Protein 9HAV (pdb70)

InterPro domains:
  IPR011251 Luciferase-like domain [PF00296] (11-300)
  IPR019945 F420-dependent glucose-6-phosphate dehydrogenase-related [TIGR03557] (4-327)
  IPR036661 Luciferase-like domain superfamily [G3DSA:3.20.20.30] (1-328)
  IPR036661 Luciferase-like domain superfamily [SSF51679] (3-328)
  IPR050564 F420-dependent glucose-6-phosphate dehydrogenase/mer [PTHR43244] (1-327)

Structure (mmCIF, N/CA/C/O backbone):
data_9HAV
#
_entry.id   9HAV
#
_cell.length_a   87.767
_cell.length_b   154.89
_cell.length_c   173.459
_cell.angle_alpha   90
_cell.angle_beta   90
_cell.angle_gamma   90
#
_symmetry.space_group_name_H-M   'P 21 21 21'
#
loop_
_entity.id
_entity.type
_entity.pdbx_description
1 polymer 'Luciferase family protein'
2 non-polymer beta-D-glucopyranose
3 non-polymer 'SODIUM ION'
4 water water
#
loop_
_atom_site.group_PDB
_atom_site.id
_atom_site.type_symbol
_atom_site.label_atom_id
_atom_site.label_alt_id
_atom_site.label_comp_id
_atom_site.label_asym_id
_atom_site.label_entity_id
_atom_site.label_seq_id
_atom_site.pdbx_PDB_ins_code
_atom_site.Cartn_x
_atom_site.Cartn_y
_atom_site.Cartn_z
_atom_site.occupancy
_atom_site.B_iso_or_equiv
_atom_site.auth_seq_id
_atom_site.auth_comp_id
_atom_site.auth_asym_id
_atom_site.auth_atom_id
_atom_site.pdbx_PDB_model_num
ATOM 1 N N . GLY A 1 33 ? 23.549 -54.911 -3.969 1 71.832 0 GLY A N 1
ATOM 2 C CA . GLY A 1 33 ? 23.336 -53.69 -4.806 1 71.31 0 GLY A CA 1
ATOM 3 C C . GLY A 1 33 ? 24.655 -53.01 -5.228 1 77.991 0 GLY A C 1
ATOM 4 O O . GLY A 1 33 ? 25.318 -52.403 -4.401 1 83.803 0 GLY A O 1
ATOM 8 N N . SER A 1 34 ? 24.994 -53.036 -6.531 1 78.934 1 SER A N 1
ATOM 9 C CA . SER A 1 34 ? 26.243 -52.562 -7.141 1 74.278 1 SER A CA 1
ATOM 10 C C . SER A 1 34 ? 26.424 -51.022 -7.059 1 75.372 1 SER A C 1
ATOM 11 O O . SER A 1 34 ? 25.429 -50.276 -7 1 69.862 1 SER A O 1
ATOM 19 N N . SER A 1 35 ? 27.696 -50.551 -7.059 1 65.408 2 SER A N 1
ATOM 20 C CA . SER A 1 35 ? 28.109 -49.178 -6.748 1 60.09 2 SER A CA 1
ATOM 21 C C . SER A 1 35 ? 27.671 -48.13 -7.788 1 52.258 2 SER A C 1
ATOM 22 O O . SER A 1 35 ? 27.909 -48.281 -8.965 1 49.676 2 SER A O 1
ATOM 30 N N . ARG A 1 36 ? 27.108 -46.997 -7.368 1 49.084 3 ARG A N 1
ATOM 31 C CA . ARG A 1 36 ? 26.664 -45.967 -8.306 1 46.124 3 ARG A CA 1
ATOM 32 C C . ARG A 1 36 ? 26.226 -44.672 -7.615 1 42.402 3 ARG A C 1
ATOM 33 O O . ARG A 1 36 ? 25.976 -44.64 -6.417 1 41.737 3 ARG A O 1
ATOM 54 N N . LEU A 1 37 ? 26.085 -43.609 -8.42 1 41.409 4 LEU A N 1
ATOM 55 C CA . LEU A 1 37 ? 25.668 -42.291 -7.948 1 40.376 4 LEU A CA 1
ATOM 56 C C . LEU A 1 37 ? 25.486 -41.381 -9.153 1 39.595 4 LEU A C 1
ATOM 57 O O . LEU A 1 37 ? 26.159 -41.548 -10.171 1 42.586 4 LEU A O 1
ATOM 73 N N . GLY A 1 38 ? 24.621 -40.377 -9.002 1 37.211 5 GLY A N 1
ATOM 74 C CA . GLY A 1 38 ? 24.373 -39.424 -10.067 1 35.145 5 GLY A CA 1
ATOM 75 C C . GLY A 1 38 ? 25.196 -38.157 -9.908 1 36.132 5 GLY A C 1
ATOM 76 O O . GLY A 1 38 ? 25.451 -37.714 -8.791 1 40.662 5 GLY A O 1
ATOM 80 N N . TYR A 1 39 ? 25.578 -37.561 -11.045 1 37.105 6 TYR A N 1
ATOM 81 C CA . TYR A 1 39 ? 26.312 -36.306 -11.077 1 37.035 6 TYR A CA 1
ATOM 82 C C . TYR A 1 39 ? 25.414 -35.233 -11.69 1 35.712 6 TYR A C 1
ATOM 83 O O . TYR A 1 39 ? 24.825 -35.449 -12.742 1 35.302 6 TYR A O 1
ATOM 101 N N . SER A 1 40 ? 25.301 -34.092 -11.006 1 35.741 7 SER A N 1
ATOM 102 C CA . SER A 1 40 ? 24.525 -32.946 -11.475 1 36.75 7 SER A CA 1
ATOM 103 C C . SER A 1 40 ? 25.428 -31.999 -12.254 1 36.151 7 SER A C 1
ATOM 104 O O . SER A 1 40 ? 26.379 -31.458 -11.697 1 40.445 7 SER A O 1
ATOM 112 N N . ALA A 1 41 ? 25.093 -31.811 -13.54 1 36.131 8 ALA A N 1
ATOM 113 C CA . ALA A 1 41 ? 25.846 -30.927 -14.403 1 36.786 8 ALA A CA 1
ATOM 114 C C . ALA A 1 41 ? 25.225 -29.536 -14.344 1 34.954 8 ALA A C 1
ATOM 115 O O . ALA A 1 41 ? 24.125 -29.321 -14.855 1 33.754 8 ALA A O 1
ATOM 122 N N . SER A 1 42 ? 25.931 -28.611 -13.685 1 38.479 9 SER A N 1
ATOM 123 C CA . SER A 1 42 ? 25.418 -27.266 -13.432 1 37.429 9 SER A CA 1
ATOM 124 C C . SER A 1 42 ? 25.7 -26.331 -14.614 1 36.4 9 SER A C 1
ATOM 125 O O . SER A 1 42 ? 26.724 -25.661 -14.65 1 36.049 9 SER A O 1
ATOM 133 N N . PHE A 1 43 ? 24.742 -26.258 -15.555 1 34.43 10 PHE A N 1
ATOM 134 C CA . PHE A 1 43 ? 24.847 -25.398 -16.727 1 35.879 10 PHE A CA 1
ATOM 135 C C . PHE A 1 43 ? 24.871 -23.918 -16.339 1 37.124 10 PHE A C 1
ATOM 136 O O . PHE A 1 43 ? 25.368 -23.089 -17.087 1 37.661 10 PHE A O 1
ATOM 153 N N . GLU A 1 44 ? 24.362 -23.601 -15.138 1 36.585 11 GLU A N 1
ATOM 154 C CA . GLU A 1 44 ? 24.34 -22.227 -14.665 1 35.932 11 GLU A CA 1
ATOM 155 C C . GLU A 1 44 ? 25.75 -21.719 -14.402 1 36.27 11 GLU A C 1
ATOM 156 O O . GLU A 1 44 ? 26.029 -20.518 -14.479 1 35.407 11 GLU A O 1
ATOM 168 N N . GLN A 1 45 ? 26.647 -22.655 -14.067 1 41.361 12 GLN A N 1
ATOM 169 C CA . GLN A 1 45 ? 27.972 -22.307 -13.574 1 39.904 12 GLN A CA 1
ATOM 170 C C . GLN A 1 45 ? 29.086 -22.636 -14.563 1 35.901 12 GLN A C 1
ATOM 171 O O . GLN A 1 45 ? 30.093 -21.933 -14.562 1 36.289 12 GLN A O 1
ATOM 185 N N . PHE A 1 46 ? 28.951 -23.722 -15.333 1 34.182 13 PHE A N 1
ATOM 186 C CA . PHE A 1 46 ? 30.109 -24.309 -16.019 1 35.526 13 PHE A CA 1
ATOM 187 C C . PHE A 1 46 ? 29.924 -24.368 -17.533 1 34.422 13 PHE A C 1
ATOM 188 O O . PHE A 1 46 ? 28.872 -24.739 -18.05 1 36.707 13 PHE A O 1
ATOM 205 N N . HIS A 1 47 ? 30.991 -24.006 -18.245 1 36.386 14 HIS A N 1
ATOM 206 C CA . HIS A 1 47 ? 31.067 -24.107 -19.685 1 37.647 14 HIS A CA 1
ATOM 207 C C . HIS A 1 47 ? 30.74 -25.53 -20.091 1 37.026 14 HIS A C 1
ATOM 208 O O . HIS A 1 47 ? 31.175 -26.466 -19.453 1 37.57 14 HIS A O 1
ATOM 223 N N . PRO A 1 48 ? 29.926 -25.741 -21.14 1 42.784 15 PRO A N 1
ATOM 224 C CA . PRO A 1 48 ? 29.566 -27.088 -21.558 1 39.642 15 PRO A CA 1
ATOM 225 C C . PRO A 1 48 ? 30.739 -28.009 -21.904 1 40.056 15 PRO A C 1
ATOM 226 O O . PRO A 1 48 ? 30.666 -29.217 -21.713 1 41.193 15 PRO A O 1
ATOM 237 N N . SER A 1 49 ? 31.845 -27.452 -22.388 1 40.11 16 SER A N 1
ATOM 238 C CA . SER A 1 49 ? 33.035 -28.242 -22.653 1 40.645 16 SER A CA 1
ATOM 239 C C . SER A 1 49 ? 33.612 -28.802 -21.351 1 44.636 16 SER A C 1
ATOM 240 O O . SER A 1 49 ? 34.051 -29.967 -21.296 1 42.187 16 SER A O 1
ATOM 248 N N . ASP A 1 50 ? 33.599 -27.988 -20.292 1 40.378 17 ASP A N 1
ATOM 249 C CA . ASP A 1 50 ? 34.068 -28.449 -18.999 1 41.261 17 ASP A CA 1
ATOM 250 C C . ASP A 1 50 ? 33.137 -29.538 -18.459 1 39.648 17 ASP A C 1
ATOM 251 O O . ASP A 1 50 ? 33.595 -30.56 -17.96 1 40.134 17 ASP A O 1
ATOM 260 N N . LEU A 1 51 ? 31.837 -29.336 -18.618 1 36.887 18 LEU A N 1
ATOM 261 C CA . LEU A 1 51 ? 30.852 -30.293 -18.134 1 39.693 18 LEU A CA 1
ATOM 262 C C . LEU A 1 51 ? 31.031 -31.631 -18.843 1 36.186 18 LEU A C 1
ATOM 263 O O . LEU A 1 51 ? 30.887 -32.678 -18.234 1 37.475 18 LEU A O 1
ATOM 279 N N . LEU A 1 52 ? 31.306 -31.593 -20.143 1 38.535 19 LEU A N 1
ATOM 280 C CA . LEU A 1 52 ? 31.462 -32.83 -20.907 1 41.443 19 LEU A CA 1
ATOM 281 C C . LEU A 1 52 ? 32.669 -33.604 -20.381 1 41.294 19 LEU A C 1
ATOM 282 O O . LEU A 1 52 ? 32.544 -34.775 -20.086 1 40.926 19 LEU A O 1
ATOM 298 N N . ARG A 1 53 ? 33.812 -32.92 -20.233 1 39.941 20 ARG A N 1
ATOM 299 C CA . ARG A 1 53 ? 35.027 -33.512 -19.695 1 42.2 20 ARG A CA 1
ATOM 300 C C . ARG A 1 53 ? 34.784 -34.083 -18.289 1 42.28 20 ARG A C 1
ATOM 301 O O . ARG A 1 53 ? 35.183 -35.206 -18.008 1 39.854 20 ARG A O 1
ATOM 322 N N . TRP A 1 54 ? 34.07 -33.356 -17.421 1 37.652 21 TRP A N 1
ATOM 323 C CA . TRP A 1 54 ? 33.851 -33.803 -16.056 1 38.481 21 TRP A CA 1
ATOM 324 C C . TRP A 1 54 ? 32.901 -34.996 -16.009 1 38.718 21 TRP A C 1
ATOM 325 O O . TRP A 1 54 ? 33.07 -35.871 -15.164 1 38.863 21 TRP A O 1
ATOM 346 N N . CYS A 1 55 ? 31.912 -35.048 -16.907 1 37.341 22 CYS A N 1
ATOM 347 C CA . CYS A 1 55 ? 31.03 -36.201 -16.972 1 37.875 22 CYS A CA 1
ATOM 348 C C . CYS A 1 55 ? 31.793 -37.446 -17.419 1 38.213 22 CYS A C 1
ATOM 349 O O . CYS A 1 55 ? 31.551 -38.534 -16.904 1 38.783 22 CYS A O 1
ATOM 357 N N . GLN A 1 56 ? 32.734 -37.276 -18.351 1 39.375 23 GLN A N 1
ATOM 358 C CA . GLN A 1 56 ? 33.563 -38.399 -18.81 1 45.515 23 GLN A CA 1
ATOM 359 C C . GLN A 1 56 ? 34.433 -38.935 -17.671 1 43.103 23 GLN A C 1
ATOM 360 O O . GLN A 1 56 ? 34.605 -40.137 -17.546 1 42.626 23 GLN A O 1
ATOM 374 N N . LEU A 1 57 ? 34.938 -38.018 -16.836 1 41.944 24 LEU A N 1
ATOM 375 C CA . LEU A 1 57 ? 35.706 -38.366 -15.66 1 41.338 24 LEU A CA 1
ATOM 376 C C . LEU A 1 57 ? 34.81 -39.032 -14.624 1 43.939 24 LEU A C 1
ATOM 377 O O . LEU A 1 57 ? 35.21 -40.022 -14.023 1 42.687 24 LEU A O 1
ATOM 393 N N . ALA A 1 58 ? 33.607 -38.48 -14.408 1 42.544 25 ALA A N 1
ATOM 394 C CA . ALA A 1 58 ? 32.688 -39.035 -13.428 1 42.472 25 ALA A CA 1
ATOM 395 C C . ALA A 1 58 ? 32.362 -40.488 -13.772 1 41.836 25 ALA A C 1
ATOM 396 O O . ALA A 1 58 ? 32.259 -41.34 -12.898 1 43.791 25 ALA A O 1
ATOM 403 N N . GLU A 1 59 ? 32.23 -40.775 -15.06 1 43.053 26 GLU A N 1
ATOM 404 C CA . GLU A 1 59 ? 31.999 -42.135 -15.492 1 43.665 26 GLU A CA 1
ATOM 405 C C . GLU A 1 59 ? 33.155 -43.035 -15.041 1 41.043 26 GLU A C 1
ATOM 406 O O . GLU A 1 59 ? 32.911 -44.081 -14.473 1 39.633 26 GLU A O 1
ATOM 418 N N . GLN A 1 60 ? 34.394 -42.609 -15.268 1 40.346 27 GLN A N 1
ATOM 419 C CA . GLN A 1 60 ? 35.56 -43.373 -14.849 1 44.088 27 GLN A CA 1
ATOM 420 C C . GLN A 1 60 ? 35.602 -43.542 -13.332 1 47.589 27 GLN A C 1
ATOM 421 O O . GLN A 1 60 ? 36.119 -44.531 -12.849 1 44.91 27 GLN A O 1
ATOM 435 N N . GLU A 1 61 ? 35.018 -42.595 -12.577 1 46.541 28 GLU A N 1
ATOM 436 C CA . GLU A 1 61 ? 35.117 -42.576 -11.127 1 44.564 28 GLU A CA 1
ATOM 437 C C . GLU A 1 61 ? 33.934 -43.243 -10.453 1 42.995 28 GLU A C 1
ATOM 438 O O . GLU A 1 61 ? 33.888 -43.242 -9.223 1 46.668 28 GLU A O 1
ATOM 450 N N . GLY A 1 62 ? 32.986 -43.81 -11.225 1 41.614 29 GLY A N 1
ATOM 451 C CA . GLY A 1 62 ? 31.947 -44.675 -10.661 1 40.465 29 GLY A CA 1
ATOM 452 C C . GLY A 1 62 ? 30.555 -44.045 -10.626 1 39.188 29 GLY A C 1
ATOM 453 O O . GLY A 1 62 ? 29.59 -44.678 -10.181 1 44.869 29 GLY A O 1
ATOM 457 N N . PHE A 1 63 ? 30.427 -42.8 -11.077 1 36.336 30 PHE A N 1
ATOM 458 C CA . PHE A 1 63 ? 29.104 -42.216 -11.26 1 35.64 30 PHE A CA 1
ATOM 459 C C . PHE A 1 63 ? 28.481 -42.929 -12.461 1 39.589 30 PHE A C 1
ATOM 460 O O . PHE A 1 63 ? 29.199 -43.264 -13.403 1 46.791 30 PHE A O 1
ATOM 477 N N . ASP A 1 64 ? 27.16 -43.103 -12.462 1 37.983 31 ASP A N 1
ATOM 478 C CA . ASP A 1 64 ? 26.505 -43.881 -13.503 1 40.682 31 ASP A CA 1
ATOM 479 C C . ASP A 1 64 ? 25.471 -43.079 -14.298 1 38.751 31 ASP A C 1
ATOM 480 O O . ASP A 1 64 ? 24.903 -43.626 -15.237 1 36.721 31 ASP A O 1
ATOM 489 N N A SER A 1 65 ? 25.217 -41.816 -13.929 0.5 36.934 32 SER A N 1
ATOM 490 N N B SER A 1 65 ? 25.214 -41.815 -13.929 0.5 37.499 32 SER A N 1
ATOM 491 C CA A SER A 1 65 ? 24.154 -41.045 -14.541 0.5 37.349 32 SER A CA 1
ATOM 492 C CA B SER A 1 65 ? 24.147 -41.046 -14.54 0.5 38.428 32 SER A CA 1
ATOM 493 C C A SER A 1 65 ? 24.379 -39.548 -14.337 0.5 37.718 32 SER A C 1
ATOM 494 C C B SER A 1 65 ? 24.377 -39.549 -14.337 0.5 38.3 32 SER A C 1
ATOM 495 O O A SER A 1 65 ? 25.109 -39.141 -13.437 0.5 34.239 32 SER A O 1
ATOM 496 O O B SER A 1 65 ? 25.109 -39.142 -13.438 0.5 34.715 32 SER A O 1
ATOM 511 N N . VAL A 1 66 ? 23.709 -38.745 -15.172 1 34.57 33 VAL A N 1
ATOM 512 C CA . VAL A 1 66 ? 23.887 -37.306 -15.182 1 34.617 33 VAL A CA 1
ATOM 513 C C . VAL A 1 66 ? 22.516 -36.657 -15.209 1 34.823 33 VAL A C 1
ATOM 514 O O . VAL A 1 66 ? 21.635 -37.132 -15.911 1 35.129 33 VAL A O 1
ATOM 528 N N . LEU A 1 67 ? 22.349 -35.609 -14.391 1 34.907 34 LEU A N 1
ATOM 529 C CA . LEU A 1 67 ? 21.206 -34.718 -14.437 1 34.087 34 LEU A CA 1
ATOM 530 C C . LEU A 1 67 ? 21.684 -33.379 -14.987 1 33.874 34 LEU A C 1
ATOM 531 O O . LEU A 1 67 ? 22.633 -32.802 -14.449 1 35.003 34 LEU A O 1
ATOM 547 N N . ALA A 1 68 ? 21.037 -32.904 -16.051 1 34.291 35 ALA A N 1
ATOM 548 C CA . ALA A 1 68 ? 21.444 -31.683 -16.724 1 36.192 35 ALA A CA 1
ATOM 549 C C . ALA A 1 68 ? 20.316 -30.656 -16.681 1 37.717 35 ALA A C 1
ATOM 550 O O . ALA A 1 68 ? 19.202 -30.878 -17.167 1 31.94 35 ALA A O 1
ATOM 557 N N . ALA A 1 69 ? 20.684 -29.504 -16.145 1 36.295 36 ALA A N 1
ATOM 558 C CA . ALA A 1 69 ? 19.815 -28.356 -16.033 1 40.206 36 ALA A CA 1
ATOM 559 C C . ALA A 1 69 ? 19.48 -27.854 -17.431 1 39.505 36 ALA A C 1
ATOM 560 O O . ALA A 1 69 ? 20.366 -27.794 -18.286 1 40.787 36 ALA A O 1
ATOM 567 N N . ASP A 1 70 ? 18.211 -27.5 -17.647 1 36.198 37 ASP A N 1
ATOM 568 C CA . ASP A 1 70 ? 17.777 -26.846 -18.87 1 39.225 37 ASP A CA 1
ATOM 569 C C . ASP A 1 70 ? 17.536 -25.369 -18.606 1 33.129 37 ASP A C 1
ATOM 570 O O . ASP A 1 70 ? 16.423 -24.976 -18.318 1 35.678 37 ASP A O 1
ATOM 579 N N . HIS A 1 71 ? 18.586 -24.56 -18.686 1 34.438 38 HIS A N 1
ATOM 580 C CA . HIS A 1 71 ? 18.463 -23.135 -18.423 1 36.202 38 HIS A CA 1
ATOM 581 C C . HIS A 1 71 ? 18.765 -22.313 -19.669 1 35.221 38 HIS A C 1
ATOM 582 O O . HIS A 1 71 ? 19.407 -22.783 -20.592 1 32.668 38 HIS A O 1
ATOM 597 N N . PHE A 1 72 ? 18.266 -21.067 -19.64 1 37.994 39 PHE A N 1
ATOM 598 C CA . PHE A 1 72 ? 18.663 -20.035 -20.582 1 34.31 39 PHE A CA 1
ATOM 599 C C . PHE A 1 72 ? 19.565 -19.043 -19.873 1 34.62 39 PHE A C 1
ATOM 600 O O . PHE A 1 72 ? 20.478 -18.511 -20.49 1 39.158 39 PHE A O 1
ATOM 617 N N . HIS A 1 73 ? 19.293 -18.815 -18.578 1 32.509 40 HIS A N 1
ATOM 618 C CA . HIS A 1 73 ? 20.089 -17.9 -17.77 1 34.935 40 HIS A CA 1
ATOM 619 C C . HIS A 1 73 ? 20.598 -18.59 -16.506 1 35.423 40 HIS A C 1
ATOM 620 O O . HIS A 1 73 ? 19.928 -19.444 -15.916 1 32.039 40 HIS A O 1
ATOM 635 N N . PRO A 1 74 ? 21.763 -18.153 -15.996 1 33.991 41 PRO A N 1
ATOM 636 C CA . PRO A 1 74 ? 22.223 -18.531 -14.661 1 35.838 41 PRO A CA 1
ATOM 637 C C . PRO A 1 74 ? 21.415 -17.762 -13.628 1 37.945 41 PRO A C 1
ATOM 638 O O . PRO A 1 74 ? 20.808 -16.749 -13.98 1 37.582 41 PRO A O 1
ATOM 649 N N . TRP A 1 75 ? 21.42 -18.242 -12.37 1 36.187 42 TRP A N 1
ATOM 650 C CA . TRP A 1 75 ? 20.778 -17.528 -11.295 1 36.577 42 TRP A CA 1
ATOM 651 C C . TRP A 1 75 ? 21.465 -16.182 -11.068 1 41.592 42 TRP A C 1
ATOM 652 O O . TRP A 1 75 ? 20.764 -15.187 -10.832 1 42.438 42 TRP A O 1
ATOM 673 N N . THR A 1 76 ? 22.813 -16.153 -11.134 1 38.509 43 THR A N 1
ATOM 674 C CA . THR A 1 76 ? 23.562 -14.924 -10.915 1 38.944 43 THR A CA 1
ATOM 675 C C . THR A 1 76 ? 24.6 -14.756 -12.012 1 44.679 43 THR A C 1
ATOM 676 O O . THR A 1 76 ? 25.049 -15.741 -12.57 1 42.565 43 THR A O 1
ATOM 687 N N . PRO A 1 77 ? 25.069 -13.515 -12.31 1 41.633 44 PRO A N 1
ATOM 688 C CA . PRO A 1 77 ? 26.163 -13.315 -13.246 1 40.525 44 PRO A CA 1
ATOM 689 C C . PRO A 1 77 ? 27.433 -14.052 -12.824 1 43.835 44 PRO A C 1
ATOM 690 O O . PRO A 1 77 ? 28.207 -14.491 -13.662 1 45.498 44 PRO A O 1
ATOM 701 N N . GLU A 1 78 ? 27.659 -14.16 -11.521 1 41.835 45 GLU A N 1
ATOM 702 C CA . GLU A 1 78 ? 28.862 -14.79 -10.989 1 41.901 45 GLU A CA 1
ATOM 703 C C . GLU A 1 78 ? 28.897 -16.271 -11.346 1 42.589 45 GLU A C 1
ATOM 704 O O . GLU A 1 78 ? 29.971 -16.833 -11.431 1 42.025 45 GLU A O 1
ATOM 716 N N . GLN A 1 79 ? 27.736 -16.904 -11.528 1 38.67 46 GLN A N 1
ATOM 717 C CA . GLN A 1 79 ? 27.702 -18.27 -11.996 1 38.219 46 GLN A CA 1
ATOM 718 C C . GLN A 1 79 ? 28.164 -18.306 -13.458 1 40.386 46 GLN A C 1
ATOM 719 O O . GLN A 1 79 ? 29.066 -19.075 -13.824 1 40.262 46 GLN A O 1
ATOM 733 N N . GLY A 1 80 ? 27.503 -17.499 -14.294 1 38.03 47 GLY A N 1
ATOM 734 C CA . GLY A 1 80 ? 28.09 -16.981 -15.516 1 39.026 47 GLY A CA 1
ATOM 735 C C . GLY A 1 80 ? 27.942 -17.857 -16.762 1 43.05 47 GLY A C 1
ATOM 736 O O . GLY A 1 80 ? 28.599 -17.56 -17.755 1 48.473 47 GLY A O 1
ATOM 740 N N . GLN A 1 81 ? 27.082 -18.887 -16.765 1 40.555 48 GLN A N 1
ATOM 741 C CA . GLN A 1 81 ? 26.904 -19.736 -17.948 1 40.607 48 GLN A CA 1
ATOM 742 C C . GLN A 1 81 ? 25.438 -20.14 -18.124 1 39.077 48 GLN A C 1
ATOM 743 O O . GLN A 1 81 ? 24.651 -20.024 -17.189 1 34.528 48 GLN A O 1
ATOM 757 N N . SER A 1 82 ? 25.111 -20.655 -19.324 1 34.575 49 SER A N 1
ATOM 758 C CA . SER A 1 82 ? 23.893 -21.402 -19.616 1 33.775 49 SER A CA 1
ATOM 759 C C . SER A 1 82 ? 23.935 -21.948 -21.047 1 34.488 49 SER A C 1
ATOM 760 O O . SER A 1 82 ? 23.301 -21.398 -21.952 1 35.436 49 SER A O 1
ATOM 768 N N . GLY A 1 83 ? 24.596 -23.081 -21.229 1 32.142 50 GLY A N 1
ATOM 769 C CA . GLY A 1 83 ? 24.561 -23.795 -22.486 1 34.6 50 GLY A CA 1
ATOM 770 C C . GLY A 1 83 ? 23.183 -24.402 -22.765 1 35.029 50 GLY A C 1
ATOM 771 O O . GLY A 1 83 ? 22.402 -24.655 -21.845 1 36.466 50 GLY A O 1
ATOM 775 N N . PHE A 1 84 ? 22.896 -24.57 -24.065 1 34.532 51 PHE A N 1
ATOM 776 C CA . PHE A 1 84 ? 21.698 -25.212 -24.554 1 34.262 51 PHE A CA 1
ATOM 777 C C . PHE A 1 84 ? 21.84 -26.715 -24.34 1 33.52 51 PHE A C 1
ATOM 778 O O . PHE A 1 84 ? 22.611 -27.38 -25.049 1 33.417 51 PHE A O 1
ATOM 795 N N . VAL A 1 85 ? 21.097 -27.237 -23.36 1 35.681 52 VAL A N 1
ATOM 796 C CA . VAL A 1 85 ? 21.312 -28.592 -22.863 1 35.775 52 VAL A CA 1
ATOM 797 C C . VAL A 1 85 ? 21.122 -29.621 -23.977 1 35.015 52 VAL A C 1
ATOM 798 O O . VAL A 1 85 ? 21.822 -30.623 -23.994 1 38.558 52 VAL A O 1
ATOM 811 N N . TRP A 1 86 ? 20.185 -29.38 -24.91 1 33.405 53 TRP A N 1
ATOM 812 C CA . TRP A 1 86 ? 19.781 -30.418 -25.844 1 33.982 53 TRP A CA 1
ATOM 813 C C . TRP A 1 86 ? 20.933 -30.802 -26.78 1 35.298 53 TRP A C 1
ATOM 814 O O . TRP A 1 86 ? 21.112 -31.97 -27.103 1 33.906 53 TRP A O 1
ATOM 835 N N . ALA A 1 87 ? 21.729 -29.815 -27.194 1 36.095 54 ALA A N 1
ATOM 836 C CA . ALA A 1 87 ? 22.902 -30.047 -28.007 1 34.523 54 ALA A CA 1
ATOM 837 C C . ALA A 1 87 ? 23.962 -30.795 -27.208 1 35.078 54 ALA A C 1
ATOM 838 O O . ALA A 1 87 ? 24.563 -31.748 -27.691 1 36.974 54 ALA A O 1
ATOM 845 N N . TRP A 1 88 ? 24.19 -30.364 -25.969 1 38.809 55 TRP A N 1
ATOM 846 C CA . TRP A 1 88 ? 25.202 -30.976 -25.127 1 36.073 55 TRP A CA 1
ATOM 847 C C . TRP A 1 88 ? 24.878 -32.447 -24.876 1 35.76 55 TRP A C 1
ATOM 848 O O . TRP A 1 88 ? 25.786 -33.272 -24.818 1 33.015 55 TRP A O 1
ATOM 869 N N . LEU A 1 89 ? 23.593 -32.789 -24.73 1 34.601 56 LEU A N 1
ATOM 870 C CA . LEU A 1 89 ? 23.217 -34.16 -24.408 1 35.119 56 LEU A CA 1
ATOM 871 C C . LEU A 1 89 ? 23.637 -35.118 -25.515 1 36.183 56 LEU A C 1
ATOM 872 O O . LEU A 1 89 ? 23.962 -36.264 -25.243 1 38.858 56 LEU A O 1
ATOM 888 N N . GLY A 1 90 ? 23.621 -34.653 -26.773 1 39.963 57 GLY A N 1
ATOM 889 C CA . GLY A 1 90 ? 24.117 -35.452 -27.882 1 39.436 57 GLY A CA 1
ATOM 890 C C . GLY A 1 90 ? 25.599 -35.785 -27.733 1 39.716 57 GLY A C 1
ATOM 891 O O . GLY A 1 90 ? 26.002 -36.898 -28.046 1 40.29 57 GLY A O 1
ATOM 895 N N . ALA A 1 91 ? 26.405 -34.799 -27.286 1 39.591 58 ALA A N 1
ATOM 896 C CA . ALA A 1 91 ? 27.824 -35.007 -27.069 1 38.985 58 ALA A CA 1
ATOM 897 C C . ALA A 1 91 ? 28.063 -36.015 -25.945 1 36.998 58 ALA A C 1
ATOM 898 O O . ALA A 1 91 ? 28.944 -36.893 -26.048 1 38.583 58 ALA A O 1
ATOM 905 N N . LEU A 1 92 ? 27.293 -35.861 -24.873 1 33.693 59 LEU A N 1
ATOM 906 C CA . LEU A 1 92 ? 27.426 -36.728 -23.715 1 37.137 59 LEU A CA 1
ATOM 907 C C . LEU A 1 92 ? 27.101 -38.166 -24.127 1 39.879 59 LEU A C 1
ATOM 908 O O . LEU A 1 92 ? 27.826 -39.111 -23.796 1 39.6 59 LEU A O 1
ATOM 924 N N . GLY A 1 93 ? 25.994 -38.299 -24.859 1 39.57 60 GLY A N 1
ATOM 925 C CA . GLY A 1 93 ? 25.503 -39.594 -25.272 1 41.279 60 GLY A CA 1
ATOM 926 C C . GLY A 1 93 ? 26.536 -40.322 -26.116 1 42.785 60 GLY A C 1
ATOM 927 O O . GLY A 1 93 ? 26.726 -41.523 -25.953 1 41.019 60 GLY A O 1
ATOM 931 N N . ALA A 1 94 ? 27.203 -39.577 -26.999 1 41.477 61 ALA A N 1
ATOM 932 C CA . ALA A 1 94 ? 28.112 -40.166 -27.966 1 43.877 61 ALA A CA 1
ATOM 933 C C . ALA A 1 94 ? 29.475 -40.464 -27.371 1 43.49 61 ALA A C 1
ATOM 934 O O . ALA A 1 94 ? 30.228 -41.144 -28.029 1 47.266 61 ALA A O 1
ATOM 941 N N . THR A 1 95 ? 29.824 -39.91 -26.199 1 41.082 62 THR A N 1
ATOM 942 C CA . THR A 1 95 ? 31.179 -40.058 -25.68 1 41.795 62 THR A CA 1
ATOM 943 C C . THR A 1 95 ? 31.206 -40.798 -24.332 1 43.084 62 THR A C 1
ATOM 944 O O . THR A 1 95 ? 32.276 -40.951 -23.773 1 50.036 62 THR A O 1
ATOM 955 N N . THR A 1 96 ? 30.073 -41.266 -23.809 1 41.195 63 THR A N 1
ATOM 956 C CA . THR A 1 96 ? 30.03 -42.007 -22.561 1 38.714 63 THR A CA 1
ATOM 957 C C . THR A 1 96 ? 28.967 -43.095 -22.682 1 41.138 63 THR A C 1
ATOM 958 O O . THR A 1 96 ? 28.267 -43.151 -23.683 1 42.339 63 THR A O 1
ATOM 969 N N . ARG A 1 97 ? 28.823 -43.927 -21.643 1 43.367 64 ARG A N 1
ATOM 970 C CA . ARG A 1 97 ? 27.742 -44.903 -21.547 1 45.131 64 ARG A CA 1
ATOM 971 C C . ARG A 1 97 ? 26.759 -44.556 -20.421 1 43.557 64 ARG A C 1
ATOM 972 O O . ARG A 1 97 ? 25.876 -45.376 -20.101 1 45.976 64 ARG A O 1
ATOM 993 N N . LEU A 1 98 ? 26.926 -43.356 -19.847 1 38.443 65 LEU A N 1
ATOM 994 C CA . LEU A 1 98 ? 26.103 -42.847 -18.759 1 40.462 65 LEU A CA 1
ATOM 995 C C . LEU A 1 98 ? 24.631 -42.753 -19.17 1 40.708 65 LEU A C 1
ATOM 996 O O . LEU A 1 98 ? 24.325 -42.444 -20.322 1 38.516 65 LEU A O 1
ATOM 1012 N N . ARG A 1 99 ? 23.742 -42.985 -18.191 1 39.553 66 ARG A N 1
ATOM 1013 C CA . ARG A 1 99 ? 22.368 -42.546 -18.289 1 39.006 66 ARG A CA 1
ATOM 1014 C C . ARG A 1 99 ? 22.331 -41.044 -18.045 1 38.015 66 ARG A C 1
ATOM 1015 O O . ARG A 1 99 ? 23.226 -40.517 -17.409 1 35.855 66 ARG A O 1
ATOM 1036 N N . PHE A 1 100 ? 21.325 -40.372 -18.608 1 35.432 67 PHE A N 1
ATOM 1037 C CA . PHE A 1 100 ? 21.251 -38.927 -18.486 1 37.377 67 PHE A CA 1
ATOM 1038 C C . PHE A 1 100 ? 19.815 -38.447 -18.68 1 35.462 67 PHE A C 1
ATOM 1039 O O . PHE A 1 100 ? 19.004 -39.106 -19.331 1 34.443 67 PHE A O 1
ATOM 1056 N N . GLY A 1 101 ? 19.528 -37.277 -18.101 1 32.071 68 GLY A N 1
ATOM 1057 C CA . GLY A 1 101 ? 18.209 -36.7 -18.125 1 33.569 68 GLY A CA 1
ATOM 1058 C C . GLY A 1 101 ? 18.226 -35.192 -17.956 1 34.972 68 GLY A C 1
ATOM 1059 O O . GLY A 1 101 ? 19.164 -34.638 -17.385 1 36.843 68 GLY A O 1
ATOM 1063 N N . THR A 1 102 ? 17.159 -34.558 -18.464 1 32.426 69 THR A N 1
ATOM 1064 C CA . THR A 1 102 ? 16.927 -33.149 -18.222 1 33.044 69 THR A CA 1
ATOM 1065 C C . THR A 1 102 ? 16.374 -33.017 -16.815 1 36.922 69 THR A C 1
ATOM 1066 O O . THR A 1 102 ? 15.503 -33.809 -16.416 1 36.016 69 THR A O 1
ATOM 1077 N N . GLY A 1 103 ? 16.907 -32.038 -16.063 1 33.2 70 GLY A N 1
ATOM 1078 C CA . GLY A 1 103 ? 16.444 -31.843 -14.694 1 35.972 70 GLY A CA 1
ATOM 1079 C C . GLY A 1 103 ? 16.245 -30.367 -14.35 1 35.338 70 GLY A C 1
ATOM 1080 O O . GLY A 1 103 ? 17.034 -29.86 -13.583 1 41.896 70 GLY A O 1
ATOM 1084 N N . VAL A 1 104 ? 15.22 -29.681 -14.883 1 35.872 71 VAL A N 1
ATOM 1085 C CA . VAL A 1 104 ? 14.201 -30.249 -15.758 1 37.688 71 VAL A CA 1
ATOM 1086 C C . VAL A 1 104 ? 13.885 -29.254 -16.88 1 37.799 71 VAL A C 1
ATOM 1087 O O . VAL A 1 104 ? 14.267 -28.088 -16.817 1 40.43 71 VAL A O 1
ATOM 1100 N N A THR A 1 105 ? 13.211 -29.748 -17.927 0.5 34.207 72 THR A N 1
ATOM 1101 N N B THR A 1 105 ? 13.207 -29.747 -17.925 0.5 36.68 72 THR A N 1
ATOM 1102 C CA A THR A 1 105 ? 12.76 -28.931 -19.037 0.5 32.87 72 THR A CA 1
ATOM 1103 C CA B THR A 1 105 ? 12.755 -28.925 -19.033 0.5 37.161 72 THR A CA 1
ATOM 1104 C C A THR A 1 105 ? 11.312 -28.534 -18.779 0.5 33.616 72 THR A C 1
ATOM 1105 C C B THR A 1 105 ? 11.309 -28.535 -18.779 0.5 35.881 72 THR A C 1
ATOM 1106 O O A THR A 1 105 ? 10.522 -29.388 -18.389 0.5 37.254 72 THR A O 1
ATOM 1107 O O B THR A 1 105 ? 10.521 -29.388 -18.39 0.5 39.22 72 THR A O 1
ATOM 1128 N N . PRO A 1 106 ? 10.92 -27.253 -18.948 1 34.485 73 PRO A N 1
ATOM 1129 C CA . PRO A 1 106 ? 9.502 -26.876 -18.95 1 33.741 73 PRO A CA 1
ATOM 1130 C C . PRO A 1 106 ? 8.871 -26.929 -20.341 1 32.255 73 PRO A C 1
ATOM 1131 O O . PRO A 1 106 ? 9.143 -26.074 -21.196 1 33.266 73 PRO A O 1
ATOM 1142 N N . PRO A 1 107 ? 8.064 -27.958 -20.651 1 30.747 74 PRO A N 1
ATOM 1143 C CA . PRO A 1 107 ? 7.488 -28.123 -21.979 1 31.637 74 PRO A CA 1
ATOM 1144 C C . PRO A 1 107 ? 6.15 -27.423 -22.145 1 35.657 74 PRO A C 1
ATOM 1145 O O . PRO A 1 107 ? 5.221 -27.998 -22.7 1 32.004 74 PRO A O 1
ATOM 1156 N N . ILE A 1 108 ? 6.052 -26.196 -21.619 1 33.668 75 ILE A N 1
ATOM 1157 C CA . ILE A 1 108 ? 4.75 -25.567 -21.446 1 31.113 75 ILE A CA 1
ATOM 1158 C C . ILE A 1 108 ? 4.624 -24.345 -22.342 1 32.001 75 ILE A C 1
ATOM 1159 O O . ILE A 1 108 ? 3.773 -23.51 -22.1 1 35.696 75 ILE A O 1
ATOM 1175 N N . GLY A 1 109 ? 5.484 -24.248 -23.356 1 30.463 76 GLY A N 1
ATOM 1176 C CA . GLY A 1 109 ? 5.213 -23.406 -24.497 1 31.975 76 GLY A CA 1
ATOM 1177 C C . GLY A 1 109 ? 5.854 -22.023 -24.386 1 35.128 76 GLY A C 1
ATOM 1178 O O . GLY A 1 109 ? 5.419 -21.142 -25.089 1 35.29 76 GLY A O 1
ATOM 1182 N N . PHE A 1 110 ? 6.884 -21.823 -23.546 1 33.774 77 PHE A N 1
ATOM 1183 C CA . PHE A 1 110 ? 7.574 -20.541 -23.507 1 33.54 77 PHE A CA 1
ATOM 1184 C C . PHE A 1 110 ? 8.836 -20.695 -24.342 1 32.581 77 PHE A C 1
ATOM 1185 O O . PHE A 1 110 ? 8.821 -20.445 -25.535 1 37.219 77 PHE A O 1
ATOM 1202 N N . ARG A 1 111 ? 9.933 -21.145 -23.735 1 33.665 78 ARG A N 1
ATOM 1203 C CA . ARG A 1 111 ? 11.094 -21.518 -24.523 1 32.236 78 ARG A CA 1
ATOM 1204 C C . ARG A 1 111 ? 10.785 -22.693 -25.443 1 31.321 78 ARG A C 1
ATOM 1205 O O . ARG A 1 111 ? 11.282 -22.741 -26.563 1 33.594 78 ARG A O 1
ATOM 1226 N N . TYR A 1 112 ? 9.951 -23.631 -24.98 1 32.888 79 TYR A N 1
ATOM 1227 C CA . TYR A 1 112 ? 9.79 -24.889 -25.679 1 34.916 79 TYR A CA 1
ATOM 1228 C C . TYR A 1 112 ? 8.334 -25.296 -25.812 1 31.626 79 TYR A C 1
ATOM 1229 O O . TYR A 1 112 ? 7.619 -25.432 -24.814 1 34.083 79 TYR A O 1
ATOM 1247 N N . HIS A 1 113 ? 7.912 -25.569 -27.046 1 27.36 80 HIS A N 1
ATOM 1248 C CA . HIS A 1 113 ? 6.606 -26.153 -27.29 1 29.849 80 HIS A CA 1
ATOM 1249 C C . HIS A 1 113 ? 6.689 -27.633 -26.924 1 31.926 80 HIS A C 1
ATOM 1250 O O . HIS A 1 113 ? 7.691 -28.287 -27.205 1 34.56 80 HIS A O 1
ATOM 1265 N N . PRO A 1 114 ? 5.659 -28.23 -26.306 1 34.307 81 PRO A N 1
ATOM 1266 C CA . PRO A 1 114 ? 5.725 -29.644 -25.922 1 32.935 81 PRO A CA 1
ATOM 1267 C C . PRO A 1 114 ? 6.039 -30.615 -27.054 1 35.76 81 PRO A C 1
ATOM 1268 O O . PRO A 1 114 ? 6.665 -31.65 -26.813 1 35.924 81 PRO A O 1
ATOM 1279 N N . ALA A 1 115 ? 5.617 -30.306 -28.287 1 33.957 82 ALA A N 1
ATOM 1280 C CA . ALA A 1 115 ? 5.877 -31.213 -29.404 1 36.042 82 ALA A CA 1
ATOM 1281 C C . ALA A 1 115 ? 7.382 -31.307 -29.696 1 36.632 82 ALA A C 1
ATOM 1282 O O . ALA A 1 115 ? 7.859 -32.371 -30.069 1 35.594 82 ALA A O 1
ATOM 1289 N N . ILE A 1 116 ? 8.1 -30.193 -29.515 1 33.25 83 ILE A N 1
ATOM 1290 C CA . ILE A 1 116 ? 9.521 -30.142 -29.778 1 36.08 83 ILE A CA 1
ATOM 1291 C C . ILE A 1 116 ? 10.258 -30.908 -28.676 1 32.449 83 ILE A C 1
ATOM 1292 O O . ILE A 1 116 ? 11.206 -31.645 -28.951 1 32.356 83 ILE A O 1
ATOM 1308 N N . VAL A 1 117 ? 9.803 -30.768 -27.43 1 31.035 84 VAL A N 1
ATOM 1309 C CA . VAL A 1 117 ? 10.411 -31.538 -26.352 1 32.556 84 VAL A CA 1
ATOM 1310 C C . VAL A 1 117 ? 10.228 -33.027 -26.618 1 33.255 84 VAL A C 1
ATOM 1311 O O . VAL A 1 117 ? 11.157 -33.812 -26.435 1 31.527 84 VAL A O 1
ATOM 1324 N N . ALA A 1 118 ? 9.038 -33.415 -27.083 1 31.052 85 ALA A N 1
ATOM 1325 C CA . ALA A 1 118 ? 8.776 -34.81 -27.356 1 34.666 85 ALA A CA 1
ATOM 1326 C C . ALA A 1 118 ? 9.744 -35.34 -28.406 1 37.629 85 ALA A C 1
ATOM 1327 O O . ALA A 1 118 ? 10.282 -36.43 -28.249 1 36.701 85 ALA A O 1
ATOM 1334 N N . GLN A 1 119 ? 9.933 -34.575 -29.491 1 37.798 86 GLN A N 1
ATOM 1335 C CA . GLN A 1 119 ? 10.808 -34.989 -30.588 1 35.812 86 GLN A CA 1
ATOM 1336 C C . GLN A 1 119 ? 12.252 -35.117 -30.079 1 34.211 86 GLN A C 1
ATOM 1337 O O . GLN A 1 119 ? 12.938 -36.068 -30.394 1 35.493 86 GLN A O 1
ATOM 1351 N N . ALA A 1 120 ? 12.71 -34.122 -29.306 1 33.887 87 ALA A N 1
ATOM 1352 C CA . ALA A 1 120 ? 14.06 -34.098 -28.774 1 35.085 87 ALA A CA 1
ATOM 1353 C C . ALA A 1 120 ? 14.296 -35.325 -27.881 1 33.448 87 ALA A C 1
ATOM 1354 O O . ALA A 1 120 ? 15.312 -36.004 -27.999 1 31.121 87 ALA A O 1
ATOM 1361 N N . ALA A 1 121 ? 13.314 -35.641 -27.039 1 32.765 88 ALA A N 1
ATOM 1362 C CA . ALA A 1 121 ? 13.392 -36.787 -26.151 1 34.098 88 ALA A CA 1
ATOM 1363 C C . ALA A 1 121 ? 13.47 -38.08 -26.949 1 37.058 88 ALA A C 1
ATOM 1364 O O . ALA A 1 121 ? 14.294 -38.96 -26.649 1 36.39 88 ALA A O 1
ATOM 1371 N N . ALA A 1 122 ? 12.586 -38.196 -27.947 1 33.647 89 ALA A N 1
ATOM 1372 C CA . ALA A 1 122 ? 12.515 -39.397 -28.746 1 34.917 89 ALA A CA 1
ATOM 1373 C C . ALA A 1 122 ? 13.831 -39.61 -29.494 1 39.589 89 ALA A C 1
ATOM 1374 O O . ALA A 1 122 ? 14.297 -40.755 -29.638 1 36.912 89 ALA A O 1
ATOM 1381 N N . THR A 1 123 ? 14.434 -38.506 -29.966 1 35.475 90 THR A N 1
ATOM 1382 C CA . THR A 1 123 ? 15.659 -38.604 -30.736 1 36.269 90 THR A CA 1
ATOM 1383 C C . THR A 1 123 ? 16.807 -39.079 -29.842 1 34.1 90 THR A C 1
ATOM 1384 O O . THR A 1 123 ? 17.599 -39.937 -30.225 1 38.864 90 THR A O 1
ATOM 1395 N N . LEU A 1 124 ? 16.916 -38.531 -28.639 1 35.631 91 LEU A N 1
ATOM 1396 C CA . LEU A 1 124 ? 17.97 -38.928 -27.717 1 37.282 91 LEU A CA 1
ATOM 1397 C C . LEU A 1 124 ? 17.824 -40.407 -27.379 1 36.983 91 LEU A C 1
ATOM 1398 O O . LEU A 1 124 ? 18.802 -41.149 -27.454 1 37.919 91 LEU A O 1
ATOM 1414 N N . GLU A 1 125 ? 16.601 -40.838 -27.057 1 37.084 92 GLU A N 1
ATOM 1415 C CA . GLU A 1 125 ? 16.387 -42.236 -26.702 1 38.759 92 GLU A CA 1
ATOM 1416 C C . GLU A 1 125 ? 16.701 -43.142 -27.897 1 39.628 92 GLU A C 1
ATOM 1417 O O . GLU A 1 125 ? 17.256 -44.227 -27.729 1 41.51 92 GLU A O 1
ATOM 1429 N N . ALA A 1 126 ? 16.357 -42.687 -29.114 1 38.797 93 ALA A N 1
ATOM 1430 C CA . ALA A 1 126 ? 16.586 -43.481 -30.317 1 37.396 93 ALA A CA 1
ATOM 1431 C C . ALA A 1 126 ? 18.078 -43.635 -30.59 1 38.242 93 ALA A C 1
ATOM 1432 O O . ALA A 1 126 ? 18.518 -44.688 -31.007 1 44.285 93 ALA A O 1
ATOM 1439 N N . MET A 1 127 ? 18.852 -42.569 -30.371 1 40.961 94 MET A N 1
ATOM 1440 C CA . MET A 1 127 ? 20.289 -42.587 -30.59 1 39.474 94 MET A CA 1
ATOM 1441 C C . MET A 1 127 ? 21.008 -43.309 -29.451 1 41.233 94 MET A C 1
ATOM 1442 O O . MET A 1 127 ? 22.05 -43.894 -29.709 1 43.606 94 MET A O 1
ATOM 1456 N N . PHE A 1 128 ? 20.473 -43.242 -28.22 1 41.794 95 PHE A N 1
ATOM 1457 C CA . PHE A 1 128 ? 21.116 -43.788 -27.03 1 43.78 95 PHE A CA 1
ATOM 1458 C C . PHE A 1 128 ? 20.134 -44.651 -26.223 1 46.56 95 PHE A C 1
ATOM 1459 O O . PHE A 1 128 ? 19.728 -44.31 -25.101 1 41.227 95 PHE A O 1
ATOM 1476 N N . PRO A 1 129 ? 19.727 -45.809 -26.774 1 41.913 96 PRO A N 1
ATOM 1477 C CA . PRO A 1 129 ? 18.628 -46.588 -26.202 1 43.014 96 PRO A CA 1
ATOM 1478 C C . PRO A 1 129 ? 18.891 -46.991 -24.76 1 42.269 96 PRO A C 1
ATOM 1479 O O . PRO A 1 129 ? 19.964 -47.473 -24.439 1 45.736 96 PRO A O 1
ATOM 1490 N N . GLY A 1 130 ? 17.873 -46.834 -23.921 1 40.379 97 GLY A N 1
ATOM 1491 C CA . GLY A 1 130 ? 17.94 -47.218 -22.52 1 39.145 97 GLY A CA 1
ATOM 1492 C C . GLY A 1 130 ? 18.633 -46.177 -21.637 1 37.846 97 GLY A C 1
ATOM 1493 O O . GLY A 1 130 ? 18.763 -46.412 -20.451 1 42.224 97 GLY A O 1
ATOM 1497 N N . ARG A 1 131 ? 19.034 -45.018 -22.185 1 37.219 98 ARG A N 1
ATOM 1498 C CA . ARG A 1 131 ? 19.935 -44.138 -21.467 1 35.712 98 ARG A CA 1
ATOM 1499 C C . ARG A 1 131 ? 19.298 -42.805 -21.087 1 37.269 98 ARG A C 1
ATOM 1500 O O . ARG A 1 131 ? 19.755 -42.169 -20.139 1 39.62 98 ARG A O 1
ATOM 1521 N N . PHE A 1 132 ? 18.214 -42.409 -21.751 1 36.931 99 PHE A N 1
ATOM 1522 C CA . PHE A 1 132 ? 17.645 -41.09 -21.544 1 36.57 99 PHE A CA 1
ATOM 1523 C C . PHE A 1 132 ? 16.395 -41.163 -20.698 1 35.757 99 PHE A C 1
ATOM 1524 O O . PHE A 1 132 ? 15.609 -42.071 -20.864 1 38.125 99 PHE A O 1
ATOM 1541 N N . TRP A 1 133 ? 16.231 -40.178 -19.793 1 37.839 100 TRP A N 1
ATOM 1542 C CA . TRP A 1 133 ? 14.976 -39.927 -19.111 1 32.567 100 TRP A CA 1
ATOM 1543 C C . TRP A 1 133 ? 14.588 -38.461 -19.266 1 33.433 100 TRP A C 1
ATOM 1544 O O . TRP A 1 133 ? 15.41 -37.563 -19.088 1 34.484 100 TRP A O 1
ATOM 1565 N N . LEU A 1 134 ? 13.319 -38.233 -19.638 1 32.613 101 LEU A N 1
ATOM 1566 C CA . LEU A 1 134 ? 12.814 -36.897 -19.877 1 32.947 101 LEU A CA 1
ATOM 1567 C C . LEU A 1 134 ? 12.312 -36.305 -18.553 1 32.325 101 LEU A C 1
ATOM 1568 O O . LEU A 1 134 ? 11.237 -36.661 -18.082 1 32.738 101 LEU A O 1
ATOM 1584 N N . GLY A 1 135 ? 13.104 -35.408 -17.959 1 32.733 102 GLY A N 1
ATOM 1585 C CA . GLY A 1 135 ? 12.668 -34.734 -16.757 1 36.092 102 GLY A CA 1
ATOM 1586 C C . GLY A 1 135 ? 11.99 -33.414 -17.124 1 34.643 102 GLY A C 1
ATOM 1587 O O . GLY A 1 135 ? 12.572 -32.63 -17.866 1 35.911 102 GLY A O 1
ATOM 1591 N N . ILE A 1 136 ? 10.779 -33.193 -16.6 1 35.496 103 ILE A N 1
ATOM 1592 C CA . ILE A 1 136 ? 9.982 -32.014 -16.927 1 34.397 103 ILE A CA 1
ATOM 1593 C C . ILE A 1 136 ? 9.483 -31.332 -15.658 1 36.016 103 ILE A C 1
ATOM 1594 O O . ILE A 1 136 ? 9.316 -31.986 -14.618 1 36.96 103 ILE A O 1
ATOM 1610 N N . GLY A 1 137 ? 9.174 -30.028 -15.783 1 34.995 104 GLY A N 1
ATOM 1611 C CA . GLY A 1 137 ? 8.572 -29.264 -14.697 1 33.153 104 GLY A CA 1
ATOM 1612 C C . GLY A 1 137 ? 7.859 -27.985 -15.185 1 34.401 104 GLY A C 1
ATOM 1613 O O . GLY A 1 137 ? 7.796 -27.695 -16.367 1 35.151 104 GLY A O 1
ATOM 1617 N N . ALA A 1 138 ? 7.424 -27.189 -14.217 1 32.546 105 ALA A N 1
ATOM 1618 C CA . ALA A 1 138 ? 6.541 -26.055 -14.375 1 35.573 105 ALA A CA 1
ATOM 1619 C C . ALA A 1 138 ? 7.294 -24.761 -14.685 1 32.285 105 ALA A C 1
ATOM 1620 O O . ALA A 1 138 ? 6.673 -23.753 -15.003 1 36.085 105 ALA A O 1
ATOM 1627 N N . GLY A 1 139 ? 8.611 -24.784 -14.652 1 29.143 106 GLY A N 1
ATOM 1628 C CA . GLY A 1 139 ? 9.428 -23.681 -15.146 1 30.941 106 GLY A CA 1
ATOM 1629 C C . GLY A 1 139 ? 9.691 -22.583 -14.124 1 30.342 106 GLY A C 1
ATOM 1630 O O . GLY A 1 139 ? 8.959 -22.427 -13.156 1 33.241 106 GLY A O 1
ATOM 1634 N N . GLU A 1 140 ? 10.661 -21.739 -14.454 1 33.796 107 GLU A N 1
ATOM 1635 C CA . GLU A 1 140 ? 11.024 -20.55 -13.689 1 36.406 107 GLU A CA 1
ATOM 1636 C C . GLU A 1 140 ? 11.057 -19.355 -14.643 1 39.837 107 GLU A C 1
ATOM 1637 O O . GLU A 1 140 ? 11.581 -19.46 -15.762 1 35.818 107 GLU A O 1
ATOM 1649 N N . ALA A 1 141 ? 10.585 -18.2 -14.161 1 38.427 108 ALA A N 1
ATOM 1650 C CA . ALA A 1 141 ? 10.591 -16.988 -14.972 1 35.595 108 ALA A CA 1
ATOM 1651 C C . ALA A 1 141 ? 12.004 -16.621 -15.409 1 35.133 108 ALA A C 1
ATOM 1652 O O . ALA A 1 141 ? 12.163 -16.03 -16.469 1 35.111 108 ALA A O 1
ATOM 1659 N N . LEU A 1 142 ? 13.007 -16.945 -14.587 1 34.249 109 LEU A N 1
ATOM 1660 C CA . LEU A 1 142 ? 14.394 -16.666 -14.916 1 39.386 109 LEU A CA 1
ATOM 1661 C C . LEU A 1 142 ? 14.707 -17.061 -16.362 1 35.519 109 LEU A C 1
ATOM 1662 O O . LEU A 1 142 ? 15.438 -16.34 -17.055 1 35.872 109 LEU A O 1
ATOM 1678 N N . ASN A 1 143 ? 14.158 -18.213 -16.782 1 32.881 110 ASN A N 1
ATOM 1679 C CA . ASN A 1 143 ? 14.392 -18.753 -18.113 1 36.808 110 ASN A CA 1
ATOM 1680 C C . ASN A 1 143 ? 13.253 -18.407 -19.081 1 33.237 110 ASN A C 1
ATOM 1681 O O . ASN A 1 143 ? 13.512 -18.108 -20.242 1 34.18 110 ASN A O 1
ATOM 1692 N N . GLU A 1 144 ? 12.001 -18.469 -18.622 1 31.875 111 GLU A N 1
ATOM 1693 C CA . GLU A 1 144 ? 10.859 -18.413 -19.517 1 34.027 111 GLU A CA 1
ATOM 1694 C C . GLU A 1 144 ? 10.494 -16.976 -19.899 1 34.649 111 GLU A C 1
ATOM 1695 O O . GLU A 1 144 ? 9.829 -16.769 -20.921 1 32.877 111 GLU A O 1
ATOM 1707 N N . HIS A 1 145 ? 10.929 -15.985 -19.114 1 33.661 112 HIS A N 1
ATOM 1708 C CA . HIS A 1 145 ? 10.409 -14.636 -19.288 1 33.113 112 HIS A CA 1
ATOM 1709 C C . HIS A 1 145 ? 10.932 -14.006 -20.577 1 36.183 112 HIS A C 1
ATOM 1710 O O . HIS A 1 145 ? 10.407 -12.98 -21.027 1 34.705 112 HIS A O 1
ATOM 1725 N N . ILE A 1 146 ? 11.964 -14.607 -21.176 1 34.698 113 ILE A N 1
ATOM 1726 C CA . ILE A 1 146 ? 12.614 -13.995 -22.322 1 35.614 113 ILE A CA 1
ATOM 1727 C C . ILE A 1 146 ? 11.645 -13.849 -23.481 1 36.036 113 ILE A C 1
ATOM 1728 O O . ILE A 1 146 ? 11.846 -12.971 -24.304 1 37.642 113 ILE A O 1
ATOM 1744 N N . VAL A 1 147 ? 10.587 -14.68 -23.557 1 35.903 114 VAL A N 1
ATOM 1745 C CA . VAL A 1 147 ? 9.697 -14.657 -24.705 1 33.819 114 VAL A CA 1
ATOM 1746 C C . VAL A 1 147 ? 8.566 -13.639 -24.494 1 33.607 114 VAL A C 1
ATOM 1747 O O . VAL A 1 147 ? 7.738 -13.487 -25.372 1 33.849 114 VAL A O 1
ATOM 1760 N N . GLY A 1 148 ? 8.51 -12.977 -23.345 1 34.759 115 GLY A N 1
ATOM 1761 C CA . GLY A 1 148 ? 7.636 -11.814 -23.145 1 37.982 115 GLY A CA 1
ATOM 1762 C C . GLY A 1 148 ? 6.143 -12.158 -23.097 1 40.294 115 GLY A C 1
ATOM 1763 O O . GLY A 1 148 ? 5.342 -11.439 -23.642 1 43.267 115 GLY A O 1
ATOM 1767 N N . ARG A 1 149 ? 5.771 -13.231 -22.389 1 40.618 116 ARG A N 1
ATOM 1768 C CA . ARG A 1 149 ? 4.405 -13.687 -22.303 1 39.376 116 ARG A CA 1
ATOM 1769 C C . ARG A 1 149 ? 3.918 -13.693 -20.863 1 40.599 116 ARG A C 1
ATOM 1770 O O . ARG A 1 149 ? 4.727 -13.636 -19.918 1 37.09 116 ARG A O 1
ATOM 1791 N N . TYR A 1 150 ? 2.569 -13.716 -20.741 1 39.969 117 TYR A N 1
ATOM 1792 C CA . TYR A 1 150 ? 1.923 -13.786 -19.446 1 41.055 117 TYR A CA 1
ATOM 1793 C C . TYR A 1 150 ? 2.498 -14.986 -18.7 1 38.332 117 TYR A C 1
ATOM 1794 O O . TYR A 1 150 ? 2.48 -16.085 -19.243 1 37.924 117 TYR A O 1
ATOM 1812 N N . TRP A 1 151 ? 2.957 -14.762 -17.458 1 39.049 118 TRP A N 1
ATOM 1813 C CA . TRP A 1 151 ? 3.521 -15.819 -16.614 1 40.306 118 TRP A CA 1
ATOM 1814 C C . TRP A 1 151 ? 2.493 -16.238 -15.557 1 38.264 118 TRP A C 1
ATOM 1815 O O . TRP A 1 151 ? 2.257 -15.512 -14.57 1 40.777 118 TRP A O 1
ATOM 1836 N N . PRO A 1 152 ? 1.826 -17.399 -15.72 1 34.46 119 PRO A N 1
ATOM 1837 C CA . PRO A 1 152 ? 0.787 -17.824 -14.777 1 34.731 119 PRO A CA 1
ATOM 1838 C C . PRO A 1 152 ? 1.347 -18.129 -13.402 1 35.23 119 PRO A C 1
ATOM 1839 O O . PRO A 1 152 ? 2.538 -18.412 -13.252 1 37.609 119 PRO A O 1
ATOM 1850 N N . GLU A 1 153 ? 0.472 -18.075 -12.4 1 37.242 120 GLU A N 1
ATOM 1851 C CA . GLU A 1 153 ? 0.813 -18.513 -11.06 1 40.722 120 GLU A CA 1
ATOM 1852 C C . GLU A 1 153 ? 1.167 -20.018 -11.08 1 38.541 120 GLU A C 1
ATOM 1853 O O . GLU A 1 153 ? 0.721 -20.76 -11.95 1 37.712 120 GLU A O 1
ATOM 1865 N N . PRO A 1 154 ? 1.947 -20.504 -10.097 1 38.245 121 PRO A N 1
ATOM 1866 C CA . PRO A 1 154 ? 2.357 -21.916 -10.05 1 38.854 121 PRO A CA 1
ATOM 1867 C C . PRO A 1 154 ? 1.237 -22.938 -10.266 1 38.879 121 PRO A C 1
ATOM 1868 O O . PRO A 1 154 ? 1.369 -23.855 -11.064 1 34.589 121 PRO A O 1
ATOM 1879 N N . ALA A 1 155 ? 0.09 -22.742 -9.628 1 39.176 122 ALA A N 1
ATOM 1880 C CA . ALA A 1 155 ? -0.972 -23.729 -9.749 1 41.722 122 ALA A CA 1
ATOM 1881 C C . ALA A 1 155 ? -1.461 -23.816 -11.21 1 46.362 122 ALA A C 1
ATOM 1882 O O . ALA A 1 155 ? -1.788 -24.896 -11.715 1 42.712 122 ALA A O 1
ATOM 1889 N N . GLU A 1 156 ? -1.473 -22.679 -11.909 1 39.425 123 GLU A N 1
ATOM 1890 C CA . GLU A 1 156 ? -1.882 -22.692 -13.3 1 40.637 123 GLU A CA 1
ATOM 1891 C C . GLU A 1 156 ? -0.795 -23.362 -14.161 1 35.022 123 GLU A C 1
ATOM 1892 O O . GLU A 1 156 ? -1.113 -24.135 -15.059 1 33.806 123 GLU A O 1
ATOM 1904 N N . ARG A 1 157 ? 0.475 -23.062 -13.896 1 36.035 124 ARG A N 1
ATOM 1905 C CA . ARG A 1 157 ? 1.559 -23.706 -14.625 1 37.143 124 ARG A CA 1
ATOM 1906 C C . ARG A 1 157 ? 1.526 -25.232 -14.459 1 36.461 124 ARG A C 1
ATOM 1907 O O . ARG A 1 157 ? 1.895 -25.947 -15.384 1 38.293 124 ARG A O 1
ATOM 1928 N N . ILE A 1 158 ? 1.088 -25.732 -13.302 1 36.363 125 ILE A N 1
ATOM 1929 C CA . ILE A 1 158 ? 0.883 -27.157 -13.101 1 36.671 125 ILE A CA 1
ATOM 1930 C C . ILE A 1 158 ? -0.17 -27.677 -14.077 1 37.708 125 ILE A C 1
ATOM 1931 O O . ILE A 1 158 ? 0.02 -28.743 -14.662 1 37.714 125 ILE A O 1
ATOM 1947 N N . ARG A 1 159 ? -1.283 -26.956 -14.25 1 36.955 126 ARG A N 1
ATOM 1948 C CA . ARG A 1 159 ? -2.298 -27.357 -15.221 1 37.698 126 ARG A CA 1
ATOM 1949 C C . ARG A 1 159 ? -1.704 -27.379 -16.634 1 40.135 126 ARG A C 1
ATOM 1950 O O . ARG A 1 159 ? -2.056 -28.237 -17.44 1 38.385 126 ARG A O 1
ATOM 1971 N N . MET A 1 160 ? -0.801 -26.433 -16.936 1 35.965 127 MET A N 1
ATOM 1972 C CA . MET A 1 160 ? -0.166 -26.405 -18.233 1 34.944 127 MET A CA 1
ATOM 1973 C C . MET A 1 160 ? 0.727 -27.636 -18.401 1 34.792 127 MET A C 1
ATOM 1974 O O . MET A 1 160 ? 0.76 -28.25 -19.455 1 35.244 127 MET A O 1
ATOM 1988 N N . LEU A 1 161 ? 1.463 -27.996 -17.351 1 36.474 128 LEU A N 1
ATOM 1989 C CA . LEU A 1 161 ? 2.378 -29.135 -17.368 1 33.69 128 LEU A CA 1
ATOM 1990 C C . LEU A 1 161 ? 1.586 -30.423 -17.597 1 35.026 128 LEU A C 1
ATOM 1991 O O . LEU A 1 161 ? 2.022 -31.289 -18.348 1 34.454 128 LEU A O 1
ATOM 2007 N N . ILE A 1 162 ? 0.417 -30.539 -16.971 1 34.72 129 ILE A N 1
ATOM 2008 C CA . ILE A 1 162 ? -0.4 -31.736 -17.103 1 37.327 129 ILE A CA 1
ATOM 2009 C C . ILE A 1 162 ? -0.883 -31.866 -18.546 1 41.827 129 ILE A C 1
ATOM 2010 O O . ILE A 1 162 ? -0.875 -32.967 -19.089 1 38.717 129 ILE A O 1
ATOM 2026 N N . GLU A 1 163 ? -1.235 -30.742 -19.191 1 42.359 130 GLU A N 1
ATOM 2027 C CA . GLU A 1 163 ? -1.653 -30.798 -20.586 1 37.872 130 GLU A CA 1
ATOM 2028 C C . GLU A 1 163 ? -0.443 -31.136 -21.464 1 34.63 130 GLU A C 1
ATOM 2029 O O . GLU A 1 163 ? -0.585 -31.871 -22.423 1 35.808 130 GLU A O 1
ATOM 2041 N N . ALA A 1 164 ? 0.734 -30.599 -21.146 1 30.91 131 ALA A N 1
ATOM 2042 C CA . ALA A 1 164 ? 1.938 -30.892 -21.9 1 32.938 131 ALA A CA 1
ATOM 2043 C C . ALA A 1 164 ? 2.304 -32.385 -21.844 1 32.843 131 ALA A C 1
ATOM 2044 O O . ALA A 1 164 ? 2.736 -32.949 -22.838 1 36.408 131 ALA A O 1
ATOM 2051 N N . ILE A 1 165 ? 2.099 -33.014 -20.698 1 33.596 132 ILE A N 1
ATOM 2052 C CA . ILE A 1 165 ? 2.317 -34.45 -20.534 1 36.864 132 ILE A CA 1
ATOM 2053 C C . ILE A 1 165 ? 1.415 -35.203 -21.511 1 36.959 132 ILE A C 1
ATOM 2054 O O . ILE A 1 165 ? 1.826 -36.173 -22.121 1 39.412 132 ILE A O 1
ATOM 2070 N N . GLU A 1 166 ? 0.178 -34.739 -21.664 1 37.429 133 GLU A N 1
ATOM 2071 C CA . GLU A 1 166 ? -0.769 -35.381 -22.567 1 39.112 133 GLU A CA 1
ATOM 2072 C C . GLU A 1 166 ? -0.268 -35.274 -24.011 1 40.268 133 GLU A C 1
ATOM 2073 O O . GLU A 1 166 ? -0.295 -36.24 -24.773 1 37.956 133 GLU A O 1
ATOM 2085 N N . VAL A 1 167 ? 0.258 -34.101 -24.39 1 35.297 134 VAL A N 1
ATOM 2086 C CA . VAL A 1 167 ? 0.786 -33.919 -25.728 1 36.422 134 VAL A CA 1
ATOM 2087 C C . VAL A 1 167 ? 1.977 -34.853 -25.959 1 37.52 134 VAL A C 1
ATOM 2088 O O . VAL A 1 167 ? 2.077 -35.5 -27.014 1 34.478 134 VAL A O 1
ATOM 2101 N N . ILE A 1 168 ? 2.894 -34.902 -24.988 1 34.376 135 ILE A N 1
ATOM 2102 C CA . ILE A 1 168 ? 4.102 -35.681 -25.149 1 34.876 135 ILE A CA 1
ATOM 2103 C C . ILE A 1 168 ? 3.737 -37.163 -25.288 1 37.681 135 ILE A C 1
ATOM 2104 O O . ILE A 1 168 ? 4.273 -37.864 -26.158 1 35.968 135 ILE A O 1
ATOM 2120 N N . GLN A 1 169 ? 2.781 -37.623 -24.471 1 36.491 136 GLN A N 1
ATOM 2121 C CA . GLN A 1 169 ? 2.366 -39.017 -24.493 1 37.677 136 GLN A CA 1
ATOM 2122 C C . GLN A 1 169 ? 1.671 -39.399 -25.8 1 38.3 136 GLN A C 1
ATOM 2123 O O . GLN A 1 169 ? 1.86 -40.506 -26.307 1 45.952 136 GLN A O 1
ATOM 2137 N N . LYS A 1 170 ? 0.882 -38.481 -26.353 1 38.608 137 LYS A N 1
ATOM 2138 C CA . LYS A 1 170 ? 0.266 -38.723 -27.638 1 37.434 137 LYS A CA 1
ATOM 2139 C C . LYS A 1 170 ? 1.344 -38.937 -28.704 1 34.808 137 LYS A C 1
ATOM 2140 O O . LYS A 1 170 ? 1.32 -39.923 -29.434 1 35.552 137 LYS A O 1
ATOM 2159 N N . LEU A 1 171 ? 2.32 -38.03 -28.756 1 33.742 138 LEU A N 1
ATOM 2160 C CA . LEU A 1 171 ? 3.372 -38.116 -29.747 1 36.664 138 LEU A CA 1
ATOM 2161 C C . LEU A 1 171 ? 4.215 -39.388 -29.553 1 39.481 138 LEU A C 1
ATOM 2162 O O . LEU A 1 171 ? 4.67 -39.984 -30.535 1 38.901 138 LEU A O 1
ATOM 2178 N N . PHE A 1 172 ? 4.366 -39.813 -28.29 1 37.247 139 PHE A N 1
ATOM 2179 C CA . PHE A 1 172 ? 5.172 -40.975 -27.962 1 38.622 139 PHE A CA 1
ATOM 2180 C C . PHE A 1 172 ? 4.477 -42.257 -28.414 1 37.853 139 PHE A C 1
ATOM 2181 O O . PHE A 1 172 ? 5.125 -43.282 -28.429 1 42.513 139 PHE A O 1
ATOM 2198 N N . THR A 1 173 ? 3.21 -42.223 -28.833 1 38.225 140 THR A N 1
ATOM 2199 C CA . THR A 1 173 ? 2.575 -43.43 -29.386 1 37.503 140 THR A CA 1
ATOM 2200 C C . THR A 1 173 ? 3.189 -43.755 -30.748 1 38.733 140 THR A C 1
ATOM 2201 O O . THR A 1 173 ? 2.946 -44.81 -31.314 1 42.42 140 THR A O 1
ATOM 2212 N N . GLY A 1 174 ? 3.873 -42.781 -31.344 1 40 141 GLY A N 1
ATOM 2213 C CA . GLY A 1 174 ? 4.466 -42.956 -32.655 1 40.823 141 GLY A CA 1
ATOM 2214 C C . GLY A 1 174 ? 3.46 -42.918 -33.807 1 42.464 141 GLY A C 1
ATOM 2215 O O . GLY A 1 174 ? 3.843 -43.261 -34.913 1 44.946 141 GLY A O 1
ATOM 2219 N N . LYS A 1 175 ? 2.2 -42.52 -33.553 1 41.286 142 LYS A N 1
ATOM 2220 C CA . LYS A 1 175 ? 1.206 -42.405 -34.603 1 45.778 142 LYS A CA 1
ATOM 2221 C C . LYS A 1 175 ? 0.916 -40.936 -34.921 1 41.519 142 LYS A C 1
ATOM 2222 O O . LYS A 1 175 ? 1.36 -40.046 -34.194 1 37.741 142 LYS A O 1
ATOM 2241 N N . VAL A 1 176 ? 0.139 -40.71 -35.995 1 41.964 143 VAL A N 1
ATOM 2242 C CA . VAL A 1 176 ? -0.414 -39.398 -36.308 1 40.309 143 VAL A CA 1
ATOM 2243 C C . VAL A 1 176 ? -1.422 -39.05 -35.222 1 37.502 143 VAL A C 1
ATOM 2244 O O . VAL A 1 176 ? -2.365 -39.811 -35.017 1 42.723 143 VAL A O 1
ATOM 2257 N N . ILE A 1 177 ? -1.197 -37.922 -34.542 1 37.265 144 ILE A N 1
ATOM 2258 C CA . ILE A 1 177 ? -2.09 -37.436 -33.496 1 41.286 144 ILE A CA 1
ATOM 2259 C C . ILE A 1 177 ? -2.426 -35.975 -33.758 1 40.218 144 ILE A C 1
ATOM 2260 O O . ILE A 1 177 ? -1.726 -35.281 -34.508 1 38.178 144 ILE A O 1
ATOM 2276 N N . ARG A 1 178 ? -3.501 -35.539 -33.103 1 42.146 145 ARG A N 1
ATOM 2277 C CA . ARG A 1 178 ? -3.957 -34.158 -33.036 1 42.865 145 ARG A CA 1
ATOM 2278 C C . ARG A 1 178 ? -4.268 -33.854 -31.575 1 41.98 145 ARG A C 1
ATOM 2279 O O . ARG A 1 178 ? -4.548 -34.752 -30.788 1 45.265 145 ARG A O 1
ATOM 2300 N N . HIS A 1 179 ? -4.214 -32.585 -31.194 1 40.044 146 HIS A N 1
ATOM 2301 C CA . HIS A 1 179 ? -4.518 -32.194 -29.836 1 39.389 146 HIS A CA 1
ATOM 2302 C C . HIS A 1 179 ? -5.092 -30.784 -29.846 1 42.383 146 HIS A C 1
ATOM 2303 O O . HIS A 1 179 ? -4.572 -29.895 -30.51 1 41.295 146 HIS A O 1
ATOM 2318 N N . GLU A 1 180 ? -6.146 -30.577 -29.059 1 48.103 147 GLU A N 1
ATOM 2319 C CA . GLU A 1 180 ? -6.601 -29.233 -28.773 1 49.556 147 GLU A CA 1
ATOM 2320 C C . GLU A 1 180 ? -7.064 -29.161 -27.33 1 44.323 147 GLU A C 1
ATOM 2321 O O . GLU A 1 180 ? -8.034 -29.815 -26.963 1 43.533 147 GLU A O 1
ATOM 2333 N N . GLY A 1 181 ? -6.384 -28.362 -26.512 1 42.308 148 GLY A N 1
ATOM 2334 C CA . GLY A 1 181 ? -6.81 -28.19 -25.124 1 39.85 148 GLY A CA 1
ATOM 2335 C C . GLY A 1 181 ? -6.77 -26.715 -24.762 1 40.816 148 GLY A C 1
ATOM 2336 O O . GLY A 1 181 ? -6.684 -25.845 -25.636 1 37.105 148 GLY A O 1
ATOM 2340 N N . VAL A 1 182 ? -6.798 -26.443 -23.46 1 41.245 149 VAL A N 1
ATOM 2341 C CA . VAL A 1 182 ? -6.835 -25.074 -22.985 1 39.458 149 VAL A CA 1
ATOM 2342 C C . VAL A 1 182 ? -5.559 -24.353 -23.422 1 40.697 149 VAL A C 1
ATOM 2343 O O . VAL A 1 182 ? -5.63 -23.206 -23.806 1 38.238 149 VAL A O 1
ATOM 2356 N N . TYR A 1 183 ? -4.39 -25.015 -23.361 1 37.395 150 TYR A N 1
ATOM 2357 C CA . TYR A 1 183 ? -3.109 -24.341 -23.511 1 35.098 150 TYR A CA 1
ATOM 2358 C C . TYR A 1 183 ? -2.426 -24.63 -24.843 1 35.433 150 TYR A C 1
ATOM 2359 O O . TYR A 1 183 ? -1.6 -23.82 -25.265 1 33.587 150 TYR A O 1
ATOM 2377 N N . PHE A 1 184 ? -2.673 -25.786 -25.468 1 36.29 151 PHE A N 1
ATOM 2378 C CA . PHE A 1 184 ? -1.877 -26.192 -26.617 1 35.396 151 PHE A CA 1
ATOM 2379 C C . PHE A 1 184 ? -2.786 -26.69 -27.725 1 33.325 151 PHE A C 1
ATOM 2380 O O . PHE A 1 184 ? -3.817 -27.315 -27.49 1 33.2 151 PHE A O 1
ATOM 2397 N N . LYS A 1 185 ? -2.333 -26.47 -28.944 1 36.493 152 LYS A N 1
ATOM 2398 C CA . LYS A 1 185 ? -2.984 -26.922 -30.158 1 41.153 152 LYS A CA 1
ATOM 2399 C C . LYS A 1 185 ? -1.892 -27.641 -30.941 1 39.166 152 LYS A C 1
ATOM 2400 O O . LYS A 1 185 ? -0.819 -27.085 -31.154 1 39.792 152 LYS A O 1
ATOM 2419 N N . VAL A 1 186 ? -2.171 -28.878 -31.342 1 36.258 153 VAL A N 1
ATOM 2420 C CA . VAL A 1 186 ? -1.254 -29.606 -32.185 1 37.159 153 VAL A CA 1
ATOM 2421 C C . VAL A 1 186 ? -2.03 -30.104 -33.4 1 36.162 153 VAL A C 1
ATOM 2422 O O . VAL A 1 186 ? -2.977 -30.864 -33.253 1 38.703 153 VAL A O 1
ATOM 2435 N N . GLU A 1 187 ? -1.622 -29.641 -34.594 1 35.876 154 GLU A N 1
ATOM 2436 C CA . GLU A 1 187 ? -2.171 -30.157 -35.847 1 38.313 154 GLU A CA 1
ATOM 2437 C C . GLU A 1 187 ? -1.524 -31.517 -36.149 1 37.885 154 GLU A C 1
ATOM 2438 O O . GLU A 1 187 ? -0.516 -31.885 -35.54 1 36.084 154 GLU A O 1
ATOM 2450 N N . SER A 1 188 ? -2.122 -32.259 -37.072 1 39.793 155 SER A N 1
ATOM 2451 C CA . SER A 1 188 ? -1.663 -33.593 -37.429 1 39.796 155 SER A CA 1
ATOM 2452 C C . SER A 1 188 ? -0.145 -33.677 -37.335 1 38.53 155 SER A C 1
ATOM 2453 O O . SER A 1 188 ? 0.576 -33.031 -38.109 1 38.48 155 SER A O 1
ATOM 2461 N N . ALA A 1 189 ? 0.32 -34.498 -36.382 1 38.568 156 ALA A N 1
ATOM 2462 C CA . ALA A 1 189 ? 1.742 -34.612 -36.113 1 40.118 156 ALA A CA 1
ATOM 2463 C C . ALA A 1 189 ? 2.092 -36.053 -35.75 1 38.795 156 ALA A C 1
ATOM 2464 O O . ALA A 1 189 ? 1.309 -36.736 -35.081 1 37.473 156 ALA A O 1
ATOM 2471 N N . LYS A 1 190 ? 3.271 -36.482 -36.219 1 38.768 157 LYS A N 1
ATOM 2472 C CA . LYS A 1 190 ? 3.79 -37.813 -35.925 1 37.567 157 LYS A CA 1
ATOM 2473 C C . LYS A 1 190 ? 5.296 -37.777 -35.713 1 37.416 157 LYS A C 1
ATOM 2474 O O . LYS A 1 190 ? 6.007 -37.112 -36.457 1 38.102 157 LYS A O 1
ATOM 2493 N N . LEU A 1 191 ? 5.773 -38.465 -34.668 1 38.963 158 LEU A N 1
ATOM 2494 C CA . LEU A 1 191 ? 7.205 -38.691 -34.508 1 39.734 158 LEU A CA 1
ATOM 2495 C C . LEU A 1 191 ? 7.568 -39.934 -35.311 1 41.259 158 LEU A C 1
ATOM 2496 O O . LEU A 1 191 ? 7.302 -41.055 -34.901 1 40.376 158 LEU A O 1
ATOM 2512 N N . TYR A 1 192 ? 8.226 -39.712 -36.44 1 40.659 159 TYR A N 1
ATOM 2513 C CA . TYR A 1 192 ? 8.706 -40.791 -37.282 1 42.767 159 TYR A CA 1
ATOM 2514 C C . TYR A 1 192 ? 9.956 -41.433 -36.673 1 45.871 159 TYR A C 1
ATOM 2515 O O . TYR A 1 192 ? 10.137 -42.626 -36.82 1 42.865 159 TYR A O 1
ATOM 2533 N N . THR A 1 193 ? 10.833 -40.636 -36.043 1 42.983 160 THR A N 1
ATOM 2534 C CA . THR A 1 193 ? 12.003 -41.151 -35.361 1 40.605 160 THR A CA 1
ATOM 2535 C C . THR A 1 193 ? 11.633 -41.357 -33.896 1 40.97 160 THR A C 1
ATOM 2536 O O . THR A 1 193 ? 11.698 -40.429 -33.103 1 43.436 160 THR A O 1
ATOM 2547 N N . MET A 1 194 ? 11.23 -42.576 -33.557 1 41.813 161 MET A N 1
ATOM 2548 C CA . MET A 1 194 ? 10.602 -42.893 -32.286 1 47.638 161 MET A CA 1
ATOM 2549 C C . MET A 1 194 ? 11.149 -44.242 -31.839 1 48.171 161 MET A C 1
ATOM 2550 O O . MET A 1 194 ? 11.024 -45.18 -32.594 1 61.577 161 MET A O 1
ATOM 2564 N N . PRO A 1 195 ? 11.821 -44.404 -30.682 1 50.971 162 PRO A N 1
ATOM 2565 C CA . PRO A 1 195 ? 12.294 -45.734 -30.263 1 51.654 162 PRO A CA 1
ATOM 2566 C C . PRO A 1 195 ? 11.122 -46.654 -29.939 1 52.445 162 PRO A C 1
ATOM 2567 O O . PRO A 1 195 ? 10.012 -46.184 -29.677 1 51 162 PRO A O 1
ATOM 2578 N N . ASP A 1 196 ? 11.376 -47.967 -29.942 1 64.301 163 ASP A N 1
ATOM 2579 C CA . ASP A 1 196 ? 10.328 -48.946 -29.697 1 67.705 163 ASP A CA 1
ATOM 2580 C C . ASP A 1 196 ? 9.74 -48.723 -28.312 1 55.47 163 ASP A C 1
ATOM 2581 O O . ASP A 1 196 ? 8.528 -48.808 -28.152 1 51.148 163 ASP A O 1
ATOM 2590 N N . VAL A 1 197 ? 10.604 -48.41 -27.345 1 48.028 164 VAL A N 1
ATOM 2591 C CA . VAL A 1 197 ? 10.138 -48.08 -26.004 1 44.576 164 VAL A CA 1
ATOM 2592 C C . VAL A 1 197 ? 10.411 -46.609 -25.745 1 41.902 164 VAL A C 1
ATOM 2593 O O . VAL A 1 197 ? 11.547 -46.177 -25.864 1 44.098 164 VAL A O 1
ATOM 2606 N N . PRO A 1 198 A 9.393 -45.778 -25.429 1 40.153 165 PRO A N 1
ATOM 2607 C CA . PRO A 1 198 A 9.628 -44.371 -25.114 1 37.952 165 PRO A CA 1
ATOM 2608 C C . PRO A 1 198 A 10.526 -44.194 -23.903 1 39.291 165 PRO A C 1
ATOM 2609 O O . PRO A 1 198 A 10.534 -45.035 -23.008 1 43.474 165 PRO A O 1
ATOM 2620 N N . PRO A 1 199 ? 11.266 -43.067 -23.801 1 38.554 166 PRO A N 1
ATOM 2621 C CA . PRO A 1 199 ? 12.025 -42.785 -22.584 1 37.795 166 PRO A CA 1
ATOM 2622 C C . PRO A 1 199 ? 10.984 -42.526 -21.503 1 38.656 166 PRO A C 1
ATOM 2623 O O . PRO A 1 199 ? 9.841 -42.125 -21.807 1 42.924 166 PRO A O 1
ATOM 2634 N N . PRO A 1 200 ? 11.337 -42.744 -20.225 1 36.128 167 PRO A N 1
ATOM 2635 C CA . PRO A 1 200 ? 10.442 -42.415 -19.112 1 37.462 167 PRO A CA 1
ATOM 2636 C C . PRO A 1 200 ? 10.252 -40.915 -19.001 1 35.766 167 PRO A C 1
ATOM 2637 O O . PRO A 1 200 ? 11.172 -40.148 -19.291 1 36.548 167 PRO A O 1
ATOM 2648 N N . ILE A 1 201 ? 9.044 -40.533 -18.595 1 36.93 168 ILE A N 1
ATOM 2649 C CA . ILE A 1 201 ? 8.74 -39.163 -18.216 1 36.861 168 ILE A CA 1
ATOM 2650 C C . ILE A 1 201 ? 8.822 -39.042 -16.694 1 34.298 168 ILE A C 1
ATOM 2651 O O . ILE A 1 201 ? 8.089 -39.705 -15.979 1 34.509 168 ILE A O 1
ATOM 2667 N N . ILE A 1 202 ? 9.74 -38.199 -16.233 1 30.875 169 ILE A N 1
ATOM 2668 C CA . ILE A 1 202 ? 9.971 -37.905 -14.835 1 31.622 169 ILE A CA 1
ATOM 2669 C C . ILE A 1 202 ? 9.555 -36.45 -14.568 1 33.172 169 ILE A C 1
ATOM 2670 O O . ILE A 1 202 ? 10.024 -35.539 -15.258 1 34.451 169 ILE A O 1
ATOM 2686 N N . VAL A 1 203 ? 8.728 -36.227 -13.544 1 33.964 170 VAL A N 1
ATOM 2687 C CA . VAL A 1 203 ? 8.332 -34.885 -13.149 1 34.782 170 VAL A CA 1
ATOM 2688 C C . VAL A 1 203 ? 9.189 -34.428 -11.977 1 34.811 170 VAL A C 1
ATOM 2689 O O . VAL A 1 203 ? 9.222 -35.083 -10.938 1 33.912 170 VAL A O 1
ATOM 2702 N N . GLY A 1 204 ? 9.861 -33.291 -12.155 1 35.878 171 GLY A N 1
ATOM 2703 C CA . GLY A 1 204 ? 10.523 -32.608 -11.057 1 34.704 171 GLY A CA 1
ATOM 2704 C C . GLY A 1 204 ? 9.565 -31.644 -10.353 1 37.494 171 GLY A C 1
ATOM 2705 O O . GLY A 1 204 ? 9.079 -30.717 -10.976 1 39.464 171 GLY A O 1
ATOM 2709 N N . THR A 1 205 ? 9.274 -31.89 -9.067 1 36.1 172 THR A N 1
ATOM 2710 C CA . THR A 1 205 ? 8.336 -31.089 -8.3 1 37.006 172 THR A CA 1
ATOM 2711 C C . THR A 1 205 ? 8.605 -31.302 -6.805 1 39.635 172 THR A C 1
ATOM 2712 O O . THR A 1 205 ? 9.079 -32.383 -6.4 1 38.817 172 THR A O 1
ATOM 2723 N N . ALA A 1 206 ? 8.283 -30.268 -6.006 1 34.431 173 ALA A N 1
ATOM 2724 C CA . ALA A 1 206 ? 8.257 -30.372 -4.553 1 36.197 173 ALA A CA 1
ATOM 2725 C C . ALA A 1 206 ? 6.832 -30.211 -4.033 1 37.681 173 ALA A C 1
ATOM 2726 O O . ALA A 1 206 ? 6.609 -30.157 -2.822 1 42.206 173 ALA A O 1
ATOM 2733 N N . GLY A 1 207 ? 5.863 -30.154 -4.95 1 40.125 174 GLY A N 1
ATOM 2734 C CA . GLY A 1 207 ? 4.459 -29.952 -4.611 1 41.592 174 GLY A CA 1
ATOM 2735 C C . GLY A 1 207 ? 3.739 -31.28 -4.349 1 42.018 174 GLY A C 1
ATOM 2736 O O . GLY A 1 207 ? 3.748 -32.167 -5.188 1 42.697 174 GLY A O 1
ATOM 2740 N N . PRO A 1 208 ? 3.101 -31.454 -3.18 1 43.031 175 PRO A N 1
ATOM 2741 C CA . PRO A 1 208 ? 2.335 -32.665 -2.885 1 43.452 175 PRO A CA 1
ATOM 2742 C C . PRO A 1 208 ? 1.293 -33.053 -3.927 1 44.727 175 PRO A C 1
ATOM 2743 O O . PRO A 1 208 ? 1.102 -34.238 -4.207 1 43.745 175 PRO A O 1
ATOM 2754 N N . TYR A 1 209 ? 0.587 -32.056 -4.473 1 43.018 176 TYR A N 1
ATOM 2755 C CA . TYR A 1 209 ? -0.445 -32.316 -5.462 1 40.465 176 TYR A CA 1
ATOM 2756 C C . TYR A 1 209 ? 0.21 -32.887 -6.725 1 39.585 176 TYR A C 1
ATOM 2757 O O . TYR A 1 209 ? -0.222 -33.911 -7.22 1 37.756 176 TYR A O 1
ATOM 2775 N N . MET A 1 210 ? 1.264 -32.23 -7.24 1 35.724 177 MET A N 1
ATOM 2776 C CA . MET A 1 210 ? 1.846 -32.66 -8.492 1 36.487 177 MET A CA 1
ATOM 2777 C C . MET A 1 210 ? 2.587 -33.996 -8.297 1 36.711 177 MET A C 1
ATOM 2778 O O . MET A 1 210 ? 2.685 -34.792 -9.226 1 37.047 177 MET A O 1
ATOM 2792 N N . ALA A 1 211 ? 3.107 -34.239 -7.09 1 32.043 178 ALA A N 1
ATOM 2793 C CA . ALA A 1 211 ? 3.817 -35.479 -6.84 1 33.504 178 ALA A CA 1
ATOM 2794 C C . ALA A 1 211 ? 2.839 -36.652 -6.996 1 36.711 178 ALA A C 1
ATOM 2795 O O . ALA A 1 211 ? 3.206 -37.683 -7.555 1 36.724 178 ALA A O 1
ATOM 2802 N N . LYS A 1 212 ? 1.602 -36.475 -6.543 1 36.314 179 LYS A N 1
ATOM 2803 C CA . LYS A 1 212 ? 0.572 -37.486 -6.692 1 38.171 179 LYS A CA 1
ATOM 2804 C C . LYS A 1 212 ? 0.188 -37.656 -8.166 1 39.991 179 LYS A C 1
ATOM 2805 O O . LYS A 1 212 ? 0.022 -38.781 -8.639 1 38.828 179 LYS A O 1
ATOM 2824 N N . LYS A 1 213 ? 0.062 -36.548 -8.887 1 41.642 180 LYS A N 1
ATOM 2825 C CA . LYS A 1 213 ? -0.258 -36.578 -10.308 1 41.872 180 LYS A CA 1
ATOM 2826 C C . LYS A 1 213 ? 0.833 -37.298 -11.095 1 39.559 180 LYS A C 1
ATOM 2827 O O . LYS A 1 213 ? 0.538 -37.956 -12.09 1 38.365 180 LYS A O 1
ATOM 2846 N N . THR A 1 214 ? 2.086 -37.122 -10.653 1 37.839 181 THR A N 1
ATOM 2847 C CA . THR A 1 214 ? 3.24 -37.738 -11.27 1 36.002 181 THR A CA 1
ATOM 2848 C C . THR A 1 214 ? 3.111 -39.254 -11.194 1 35.784 181 THR A C 1
ATOM 2849 O O . THR A 1 214 ? 3.346 -39.961 -12.176 1 40.116 181 THR A O 1
ATOM 2860 N N . GLY A 1 215 ? 2.772 -39.754 -10.01 1 39.215 182 GLY A N 1
ATOM 2861 C CA . GLY A 1 215 ? 2.576 -41.176 -9.808 1 39.831 182 GLY A CA 1
ATOM 2862 C C . GLY A 1 215 ? 1.466 -41.702 -10.716 1 39.458 182 GLY A C 1
ATOM 2863 O O . GLY A 1 215 ? 1.539 -42.808 -11.227 1 38.825 182 GLY A O 1
ATOM 2867 N N . GLN A 1 216 ? 0.42 -40.902 -10.866 1 39.627 183 GLN A N 1
ATOM 2868 C CA . GLN A 1 216 ? -0.72 -41.287 -11.656 1 41.631 183 GLN A CA 1
ATOM 2869 C C . GLN A 1 216 ? -0.425 -41.268 -13.167 1 40.102 183 GLN A C 1
ATOM 2870 O O . GLN A 1 216 ? -0.834 -42.182 -13.855 1 47.03 183 GLN A O 1
ATOM 2884 N N . LEU A 1 217 ? 0.246 -40.239 -13.666 1 40.1 184 LEU A N 1
ATOM 2885 C CA . LEU A 1 217 ? 0.303 -39.942 -15.1 1 41.411 184 LEU A CA 1
ATOM 2886 C C . LEU A 1 217 ? 1.658 -40.292 -15.735 1 38.263 184 LEU A C 1
ATOM 2887 O O . LEU A 1 217 ? 1.741 -40.418 -16.946 1 40.893 184 LEU A O 1
ATOM 2903 N N . CYS A 1 218 ? 2.735 -40.327 -14.944 1 37.654 185 CYS A N 1
ATOM 2904 C CA . CYS A 1 218 ? 4.075 -40.381 -15.498 1 36.885 185 CYS A CA 1
ATOM 2905 C C . CYS A 1 218 ? 4.817 -41.611 -14.966 1 37.089 185 CYS A C 1
ATOM 2906 O O . CYS A 1 218 ? 4.194 -42.506 -14.382 1 38.881 185 CYS A O 1
ATOM 2914 N N . ASP A 1 219 ? 6.141 -41.636 -15.137 1 34.075 186 ASP A N 1
ATOM 2915 C CA . ASP A 1 219 ? 6.896 -42.856 -14.875 1 39.96 186 ASP A CA 1
ATOM 2916 C C . ASP A 1 219 ? 7.764 -42.757 -13.623 1 38.212 186 ASP A C 1
ATOM 2917 O O . ASP A 1 219 ? 8.18 -43.769 -13.129 1 40.103 186 ASP A O 1
ATOM 2926 N N . GLY A 1 220 ? 8.042 -41.545 -13.114 1 38.286 187 GLY A N 1
ATOM 2927 C CA . GLY A 1 220 ? 8.762 -41.431 -11.85 1 38.963 187 GLY A CA 1
ATOM 2928 C C . GLY A 1 220 ? 8.893 -39.995 -11.38 1 36.983 187 GLY A C 1
ATOM 2929 O O . GLY A 1 220 ? 8.524 -39.081 -12.122 1 36.335 187 GLY A O 1
ATOM 2933 N N . LEU A 1 221 ? 9.464 -39.813 -10.176 1 36.231 188 LEU A N 1
ATOM 2934 C CA . LEU A 1 221 ? 9.522 -38.502 -9.536 1 36.32 188 LEU A CA 1
ATOM 2935 C C . LEU A 1 221 ? 10.952 -38.043 -9.363 1 36.09 188 LEU A C 1
ATOM 2936 O O . LEU A 1 221 ? 11.834 -38.843 -9.064 1 33.861 188 LEU A O 1
ATOM 2952 N N . LEU A 1 222 ? 11.157 -36.736 -9.509 1 36.108 189 LEU A N 1
ATOM 2953 C CA . LEU A 1 222 ? 12.403 -36.085 -9.114 1 33.714 189 LEU A CA 1
ATOM 2954 C C . LEU A 1 222 ? 12.05 -34.946 -8.163 1 35.573 189 LEU A C 1
ATOM 2955 O O . LEU A 1 222 ? 11.188 -34.128 -8.475 1 40.684 189 LEU A O 1
ATOM 2971 N N . THR A 1 223 ? 12.717 -34.868 -7.016 1 36.314 190 THR A N 1
ATOM 2972 C CA . THR A 1 223 ? 12.422 -33.831 -6.043 1 37.171 190 THR A CA 1
ATOM 2973 C C . THR A 1 223 ? 13.727 -33.3 -5.452 1 38.058 190 THR A C 1
ATOM 2974 O O . THR A 1 223 ? 14.76 -33.949 -5.519 1 37.256 190 THR A O 1
ATOM 2985 N N . PRO A 1 224 ? 13.763 -32.055 -4.94 1 37.76 191 PRO A N 1
ATOM 2986 C CA . PRO A 1 224 ? 14.979 -31.508 -4.335 1 38.92 191 PRO A CA 1
ATOM 2987 C C . PRO A 1 224 ? 15.151 -32.023 -2.913 1 39.711 191 PRO A C 1
ATOM 2988 O O . PRO A 1 224 ? 14.229 -32.588 -2.327 1 39.293 191 PRO A O 1
ATOM 2999 N N . GLY A 1 225 ? 16.352 -31.818 -2.384 1 40.368 192 GLY A N 1
ATOM 3000 C CA . GLY A 1 225 ? 16.648 -32.132 -1.006 1 40.271 192 GLY A CA 1
ATOM 3001 C C . GLY A 1 225 ? 15.768 -31.279 -0.129 1 40.88 192 GLY A C 1
ATOM 3002 O O . GLY A 1 225 ? 15.488 -30.145 -0.45 1 44.275 192 GLY A O 1
ATOM 3006 N N . ALA A 1 226 ? 15.3 -31.869 0.951 1 42.078 193 ALA A N 1
ATOM 3007 C CA . ALA A 1 226 ? 14.401 -31.221 1.89 1 42.518 193 ALA A CA 1
ATOM 3008 C C . ALA A 1 226 ? 14.448 -32.035 3.174 1 41.794 193 ALA A C 1
ATOM 3009 O O . ALA A 1 226 ? 15.12 -33.056 3.207 1 42.432 193 ALA A O 1
ATOM 3016 N N . ASN A 1 227 ? 13.724 -31.609 4.213 1 42.243 194 ASN A N 1
ATOM 3017 C CA . ASN A 1 227 ? 13.769 -32.336 5.473 1 45.228 194 ASN A CA 1
ATOM 3018 C C . ASN A 1 227 ? 12.999 -33.646 5.328 1 46.968 194 ASN A C 1
ATOM 3019 O O . ASN A 1 227 ? 12.259 -33.813 4.359 1 47.15 194 ASN A O 1
ATOM 3030 N N . ASP A 1 228 ? 13.159 -34.537 6.311 1 43.566 195 ASP A N 1
ATOM 3031 C CA . ASP A 1 228 ? 12.631 -35.883 6.259 1 44.785 195 ASP A CA 1
ATOM 3032 C C . ASP A 1 228 ? 11.114 -35.869 6.102 1 47.073 195 ASP A C 1
ATOM 3033 O O . ASP A 1 228 ? 10.566 -36.723 5.4 1 47.078 195 ASP A O 1
ATOM 3042 N N . GLU A 1 229 ? 10.445 -34.927 6.777 1 48.765 196 GLU A N 1
ATOM 3043 C CA . GLU A 1 229 ? 9.002 -34.916 6.818 1 52.14 196 GLU A CA 1
ATOM 3044 C C . GLU A 1 229 ? 8.459 -34.609 5.422 1 47.115 196 GLU A C 1
ATOM 3045 O O . GLU A 1 229 ? 7.511 -35.277 4.988 1 45.266 196 GLU A O 1
ATOM 3057 N N . LYS A 1 230 ? 9.062 -33.631 4.726 1 41.465 197 LYS A N 1
ATOM 3058 C CA . LYS A 1 230 ? 8.6 -33.262 3.411 1 43.733 197 LYS A CA 1
ATOM 3059 C C . LYS A 1 230 ? 8.889 -34.366 2.398 1 43.377 197 LYS A C 1
ATOM 3060 O O . LYS A 1 230 ? 8.061 -34.62 1.526 1 42.633 197 LYS A O 1
ATOM 3079 N N . LEU A 1 231 ? 10.099 -34.932 2.45 1 39.644 198 LEU A N 1
ATOM 3080 C CA . LEU A 1 231 ? 10.508 -35.976 1.531 1 39.829 198 LEU A CA 1
ATOM 3081 C C . LEU A 1 231 ? 9.592 -37.18 1.695 1 38.607 198 LEU A C 1
ATOM 3082 O O . LEU A 1 231 ? 9.086 -37.691 0.708 1 38.122 198 LEU A O 1
ATOM 3098 N N . ARG A 1 232 ? 9.294 -37.552 2.937 1 42.279 199 ARG A N 1
ATOM 3099 C CA . ARG A 1 232 ? 8.382 -38.678 3.173 1 47.146 199 ARG A CA 1
ATOM 3100 C C . ARG A 1 232 ? 6.988 -38.421 2.611 1 45.871 199 ARG A C 1
ATOM 3101 O O . ARG A 1 232 ? 6.363 -39.345 2.122 1 46.655 199 ARG A O 1
ATOM 3122 N N . LEU A 1 233 ? 6.501 -37.179 2.728 1 46.193 200 LEU A N 1
ATOM 3123 C CA . LEU A 1 233 ? 5.162 -36.826 2.286 1 43.851 200 LEU A CA 1
ATOM 3124 C C . LEU A 1 233 ? 5.095 -36.926 0.766 1 39.555 200 LEU A C 1
ATOM 3125 O O . LEU A 1 233 ? 4.123 -37.449 0.227 1 42.515 200 LEU A O 1
ATOM 3141 N N . LEU A 1 234 ? 6.103 -36.383 0.077 1 36.991 201 LEU A N 1
ATOM 3142 C CA . LEU A 1 234 ? 6.144 -36.408 -1.379 1 37.636 201 LEU A CA 1
ATOM 3143 C C . LEU A 1 234 ? 6.213 -37.851 -1.892 1 38.12 201 LEU A C 1
ATOM 3144 O O . LEU A 1 234 ? 5.553 -38.169 -2.879 1 41.475 201 LEU A O 1
ATOM 3160 N N . LEU A 1 235 ? 7.029 -38.708 -1.246 1 39.528 202 LEU A N 1
ATOM 3161 C CA . LEU A 1 235 ? 7.137 -40.108 -1.613 1 39.377 202 LEU A CA 1
ATOM 3162 C C . LEU A 1 235 ? 5.775 -40.776 -1.443 1 42.116 202 LEU A C 1
ATOM 3163 O O . LEU A 1 235 ? 5.306 -41.478 -2.326 1 43.38 202 LEU A O 1
ATOM 3179 N N . SER A 1 236 ? 5.14 -40.516 -0.302 1 38.094 203 SER A N 1
ATOM 3180 C CA . SER A 1 236 ? 3.84 -41.073 0.032 1 40.675 203 SER A CA 1
ATOM 3181 C C . SER A 1 236 ? 2.75 -40.647 -0.974 1 42.041 203 SER A C 1
ATOM 3182 O O . SER A 1 236 ? 1.934 -41.453 -1.393 1 40.073 203 SER A O 1
ATOM 3190 N N . ARG A 1 237 ? 2.77 -39.395 -1.41 1 41.291 204 ARG A N 1
ATOM 3191 C CA . ARG A 1 237 ? 1.794 -38.894 -2.367 1 43.53 204 ARG A CA 1
ATOM 3192 C C . ARG A 1 237 ? 2.007 -39.533 -3.75 1 40.625 204 ARG A C 1
ATOM 3193 O O . ARG A 1 237 ? 1.047 -39.934 -4.404 1 43.204 204 ARG A O 1
ATOM 3214 N N . PHE A 1 238 ? 3.27 -39.615 -4.186 1 38.191 205 PHE A N 1
ATOM 3215 C CA . PHE A 1 238 ? 3.657 -40.295 -5.415 1 40.07 205 PHE A CA 1
ATOM 3216 C C . PHE A 1 238 ? 3.148 -41.74 -5.419 1 40.817 205 PHE A C 1
ATOM 3217 O O . PHE A 1 238 ? 2.518 -42.183 -6.389 1 40.854 205 PHE A O 1
ATOM 3234 N N . GLU A 1 239 ? 3.383 -42.461 -4.321 1 41.59 206 GLU A N 1
ATOM 3235 C CA . GLU A 1 239 ? 2.931 -43.84 -4.196 1 44.296 206 GLU A CA 1
ATOM 3236 C C . GLU A 1 239 ? 1.411 -43.946 -4.278 1 44.399 206 GLU A C 1
ATOM 3237 O O . GLU A 1 239 ? 0.891 -44.821 -4.957 1 43.948 206 GLU A O 1
ATOM 3249 N N . GLU A 1 240 ? 0.698 -43.077 -3.548 1 45.042 207 GLU A N 1
ATOM 3250 C CA . GLU A 1 240 ? -0.757 -43.045 -3.57 1 43.763 207 GLU A CA 1
ATOM 3251 C C . GLU A 1 240 ? -1.28 -42.859 -4.998 1 42.672 207 GLU A C 1
ATOM 3252 O O . GLU A 1 240 ? -2.201 -43.541 -5.417 1 44.088 207 GLU A O 1
ATOM 3264 N N . GLY A 1 241 ? -0.685 -41.923 -5.726 1 38.006 208 GLY A N 1
ATOM 3265 C CA . GLY A 1 241 ? -1.061 -41.646 -7.107 1 41.43 208 GLY A CA 1
ATOM 3266 C C . GLY A 1 241 ? -0.869 -42.835 -8.045 1 38.509 208 GLY A C 1
ATOM 3267 O O . GLY A 1 241 ? -1.761 -43.167 -8.811 1 42.3 208 GLY A O 1
ATOM 3271 N N . ALA A 1 242 ? 0.299 -43.469 -7.932 1 39.409 209 ALA A N 1
ATOM 3272 C CA . ALA A 1 242 ? 0.649 -44.653 -8.707 1 39.505 209 ALA A CA 1
ATOM 3273 C C . ALA A 1 242 ? -0.342 -45.774 -8.423 1 39.169 209 ALA A C 1
ATOM 3274 O O . ALA A 1 242 ? -0.951 -46.331 -9.335 1 41.231 209 ALA A O 1
ATOM 3281 N N . ARG A 1 243 ? -0.546 -46.076 -7.149 1 41.379 210 ARG A N 1
ATOM 3282 C CA . ARG A 1 243 ? -1.352 -47.228 -6.777 1 45.612 210 ARG A CA 1
ATOM 3283 C C . ARG A 1 243 ? -2.81 -47.06 -7.189 1 46.364 210 ARG A C 1
ATOM 3284 O O . ARG A 1 243 ? -3.453 -48.026 -7.616 1 51.253 210 ARG A O 1
ATOM 3305 N N . ALA A 1 244 ? -3.333 -45.842 -7.053 1 44.21 211 ALA A N 1
ATOM 3306 C CA . ALA A 1 244 ? -4.705 -45.557 -7.452 1 48.103 211 ALA A CA 1
ATOM 3307 C C . ALA A 1 244 ? -4.865 -45.656 -8.975 1 48.518 211 ALA A C 1
ATOM 3308 O O . ALA A 1 244 ? -5.972 -45.869 -9.442 1 45.465 211 ALA A O 1
ATOM 3315 N N . ALA A 1 245 ? -3.76 -45.505 -9.73 1 45.141 212 ALA A N 1
ATOM 3316 C CA . ALA A 1 245 ? -3.774 -45.685 -11.174 1 44.884 212 ALA A CA 1
ATOM 3317 C C . ALA A 1 245 ? -3.429 -47.129 -11.577 1 47.75 212 ALA A C 1
ATOM 3318 O O . ALA A 1 245 ? -3.218 -47.393 -12.764 1 50.761 212 ALA A O 1
ATOM 3325 N N . GLY A 1 246 ? -3.293 -48.039 -10.616 1 45.346 213 GLY A N 1
ATOM 3326 C CA . GLY A 1 246 ? -3.018 -49.446 -10.911 1 48.226 213 GLY A CA 1
ATOM 3327 C C . GLY A 1 246 ? -1.527 -49.754 -11.157 1 49.627 213 GLY A C 1
ATOM 3328 O O . GLY A 1 246 ? -1.187 -50.819 -11.62 1 47.054 213 GLY A O 1
ATOM 3332 N N . LYS A 1 247 ? -0.621 -48.831 -10.808 1 48.513 214 LYS A N 1
ATOM 3333 C CA . LYS A 1 247 ? 0.805 -48.984 -11.033 1 44.608 214 LYS A CA 1
ATOM 3334 C C . LYS A 1 247 ? 1.494 -49.414 -9.748 1 50.12 214 LYS A C 1
ATOM 3335 O O . LYS A 1 247 ? 0.963 -49.264 -8.664 1 60.598 214 LYS A O 1
ATOM 3354 N N . ASP A 1 248 ? 2.682 -50.008 -9.878 1 56.476 215 ASP A N 1
ATOM 3355 C CA . ASP A 1 248 ? 3.489 -50.433 -8.74 1 49.377 215 ASP A CA 1
ATOM 3356 C C . ASP A 1 248 ? 4.62 -49.425 -8.528 1 47.118 215 ASP A C 1
ATOM 3357 O O . ASP A 1 248 ? 5.59 -49.425 -9.267 1 49.286 215 ASP A O 1
ATOM 3366 N N . PRO A 1 249 ? 4.56 -48.54 -7.515 1 43.948 216 PRO A N 1
ATOM 3367 C CA . PRO A 1 249 ? 5.571 -47.498 -7.323 1 42.185 216 PRO A CA 1
ATOM 3368 C C . PRO A 1 249 ? 6.951 -47.989 -6.881 1 42.698 216 PRO A C 1
ATOM 3369 O O . PRO A 1 249 ? 7.905 -47.232 -6.979 1 41.5 216 PRO A O 1
ATOM 3380 N N . ARG A 1 250 ? 7.023 -49.218 -6.371 1 44.485 217 ARG A N 1
ATOM 3381 C CA . ARG A 1 250 ? 8.286 -49.844 -6.001 1 52.583 217 ARG A CA 1
ATOM 3382 C C . ARG A 1 250 ? 9.14 -50.134 -7.241 1 48.111 217 ARG A C 1
ATOM 3383 O O . ARG A 1 250 ? 10.336 -50.276 -7.111 1 48.306 217 ARG A O 1
ATOM 3404 N N . ARG A 1 251 ? 8.539 -50.113 -8.432 1 48.051 218 ARG A N 1
ATOM 3405 C CA . ARG A 1 251 ? 9.291 -50.299 -9.652 1 47.49 218 ARG A CA 1
ATOM 3406 C C . ARG A 1 251 ? 9.429 -49.015 -10.444 1 43.766 218 ARG A C 1
ATOM 3407 O O . ARG A 1 251 ? 9.907 -49.041 -11.565 1 48.439 218 ARG A O 1
ATOM 3428 N N . MET A 1 252 ? 9.121 -47.853 -9.843 1 41.424 219 MET A N 1
ATOM 3429 C CA . MET A 1 252 ? 9.227 -46.578 -10.522 1 37.847 219 MET A CA 1
ATOM 3430 C C . MET A 1 252 ? 10.323 -45.753 -9.879 1 37.278 219 MET A C 1
ATOM 3431 O O . MET A 1 252 ? 10.459 -45.707 -8.665 1 43.214 219 MET A O 1
ATOM 3445 N N . PRO A 1 253 ? 11.159 -45.055 -10.675 1 36.242 220 PRO A N 1
ATOM 3446 C CA . PRO A 1 253 ? 12.2 -44.175 -10.135 1 35.398 220 PRO A CA 1
ATOM 3447 C C . PRO A 1 253 ? 11.679 -43.131 -9.153 1 36.918 220 PRO A C 1
ATOM 3448 O O . PRO A 1 253 ? 10.695 -42.445 -9.427 1 37.827 220 PRO A O 1
ATOM 3459 N N . ARG A 1 254 ? 12.377 -43.022 -8.016 1 36.315 221 ARG A N 1
ATOM 3460 C CA . ARG A 1 254 ? 12.192 -41.961 -7.041 1 33.657 221 ARG A CA 1
ATOM 3461 C C . ARG A 1 254 ? 13.549 -41.31 -6.845 1 34.793 221 ARG A C 1
ATOM 3462 O O . ARG A 1 254 ? 14.448 -41.881 -6.233 1 41.168 221 ARG A O 1
ATOM 3483 N N . MET A 1 255 ? 13.715 -40.146 -7.452 1 36.327 222 MET A N 1
ATOM 3484 C CA . MET A 1 255 ? 15.006 -39.535 -7.636 1 36.169 222 MET A CA 1
ATOM 3485 C C . MET A 1 255 ? 15.017 -38.259 -6.813 1 39.547 222 MET A C 1
ATOM 3486 O O . MET A 1 255 ? 13.992 -37.586 -6.637 1 35.497 222 MET A O 1
ATOM 3500 N N . ILE A 1 256 ? 16.195 -37.932 -6.302 1 39.202 223 ILE A N 1
ATOM 3501 C CA . ILE A 1 256 ? 16.371 -36.713 -5.534 1 35.027 223 ILE A CA 1
ATOM 3502 C C . ILE A 1 256 ? 17.621 -36.024 -6.036 1 33.691 223 ILE A C 1
ATOM 3503 O O . ILE A 1 256 ? 18.632 -36.657 -6.345 1 39.307 223 ILE A O 1
ATOM 3519 N N . GLN A 1 257 ? 17.54 -34.713 -6.073 1 35.91 224 GLN A N 1
ATOM 3520 C CA . GLN A 1 257 ? 18.655 -33.876 -6.456 1 38.068 224 GLN A CA 1
ATOM 3521 C C . GLN A 1 257 ? 19.066 -33.06 -5.23 1 36.22 224 GLN A C 1
ATOM 3522 O O . GLN A 1 257 ? 18.258 -32.315 -4.683 1 35.976 224 GLN A O 1
ATOM 3536 N N . VAL A 1 258 ? 20.329 -33.181 -4.848 1 35.092 225 VAL A N 1
ATOM 3537 C CA . VAL A 1 258 ? 20.849 -32.505 -3.67 1 38.681 225 VAL A CA 1
ATOM 3538 C C . VAL A 1 258 ? 22.03 -31.614 -4.055 1 36.299 225 VAL A C 1
ATOM 3539 O O . VAL A 1 258 ? 22.643 -31.782 -5.1 1 38.858 225 VAL A O 1
ATOM 3552 N N . HIS A 1 259 ? 22.319 -30.688 -3.159 1 36.182 226 HIS A N 1
ATOM 3553 C CA . HIS A 1 259 ? 23.389 -29.728 -3.32 1 38.018 226 HIS A CA 1
ATOM 3554 C C . HIS A 1 259 ? 24.328 -29.891 -2.131 1 37.623 226 HIS A C 1
ATOM 3555 O O . HIS A 1 259 ? 23.859 -29.969 -1.006 1 37.256 226 HIS A O 1
ATOM 3570 N N . VAL A 1 260 ? 25.637 -29.978 -2.414 1 34.283 227 VAL A N 1
ATOM 3571 C CA . VAL A 1 260 ? 26.638 -30.099 -1.376 1 35.54 227 VAL A CA 1
ATOM 3572 C C . VAL A 1 260 ? 27.76 -29.123 -1.698 1 34.789 227 VAL A C 1
ATOM 3573 O O . VAL A 1 260 ? 27.833 -28.596 -2.794 1 37.674 227 VAL A O 1
ATOM 3586 N N . SER A 1 261 ? 28.618 -28.87 -0.715 1 35.809 228 SER A N 1
ATOM 3587 C CA . SER A 1 261 ? 29.858 -28.178 -0.944 1 37.266 228 SER A CA 1
ATOM 3588 C C . SER A 1 261 ? 30.951 -29.008 -0.272 1 37.799 228 SER A C 1
ATOM 3589 O O . SER A 1 261 ? 31.015 -29.082 0.961 1 38.537 228 SER A O 1
ATOM 3597 N N . TRP A 1 262 ? 31.785 -29.661 -1.088 1 38.224 229 TRP A N 1
ATOM 3598 C CA . TRP A 1 262 ? 33.001 -30.284 -0.578 1 39.552 229 TRP A CA 1
ATOM 3599 C C . TRP A 1 262 ? 34.177 -29.422 -0.974 1 39.41 229 TRP A C 1
ATOM 3600 O O . TRP A 1 262 ? 34.218 -28.905 -2.079 1 37.315 229 TRP A O 1
ATOM 3621 N N . ALA A 1 263 ? 35.11 -29.274 -0.036 1 41.123 230 ALA A N 1
ATOM 3622 C CA . ALA A 1 263 ? 36.388 -28.631 -0.28 1 40.504 230 ALA A CA 1
ATOM 3623 C C . ALA A 1 263 ? 37.376 -29.161 0.74 1 39.873 230 ALA A C 1
ATOM 3624 O O . ALA A 1 263 ? 37.036 -29.993 1.56 1 41.335 230 ALA A O 1
ATOM 3631 N N . GLU A 1 264 ? 38.606 -28.678 0.671 1 42.518 231 GLU A N 1
ATOM 3632 C CA . GLU A 1 264 ? 39.666 -29.166 1.522 1 45.56 231 GLU A CA 1
ATOM 3633 C C . GLU A 1 264 ? 39.386 -28.808 2.982 1 46.972 231 GLU A C 1
ATOM 3634 O O . GLU A 1 264 ? 39.731 -29.597 3.867 1 44.678 231 GLU A O 1
ATOM 3646 N N . THR A 1 265 ? 38.775 -27.631 3.238 1 44.266 232 THR A N 1
ATOM 3647 C CA . THR A 1 265 ? 38.42 -27.237 4.592 1 44.786 232 THR A CA 1
ATOM 3648 C C . THR A 1 265 ? 36.937 -26.875 4.64 1 43.768 232 THR A C 1
ATOM 3649 O O . THR A 1 265 ? 36.348 -26.54 3.62 1 42.206 232 THR A O 1
ATOM 3660 N N . ASP A 1 266 ? 36.36 -26.909 5.85 1 45.304 233 ASP A N 1
ATOM 3661 C CA . ASP A 1 266 ? 34.991 -26.471 6.067 1 45.065 233 ASP A CA 1
ATOM 3662 C C . ASP A 1 266 ? 34.852 -25.006 5.677 1 43.836 233 ASP A C 1
ATOM 3663 O O . ASP A 1 266 ? 33.89 -24.637 5.021 1 44.591 233 ASP A O 1
ATOM 3672 N N . GLU A 1 267 ? 35.823 -24.177 6.048 1 47.815 234 GLU A N 1
ATOM 3673 C CA . GLU A 1 267 ? 35.782 -22.747 5.762 1 54.235 234 GLU A CA 1
ATOM 3674 C C . GLU A 1 267 ? 35.655 -22.536 4.252 1 50.329 234 GLU A C 1
ATOM 3675 O O . GLU A 1 267 ? 34.86 -21.712 3.812 1 49.624 234 GLU A O 1
ATOM 3687 N N A GLN A 1 268 ? 36.445 -23.276 3.469 0.5 46.823 235 GLN A N 1
ATOM 3688 N N B GLN A 1 268 ? 36.445 -23.277 3.468 0.5 48.826 235 GLN A N 1
ATOM 3689 C CA A GLN A 1 268 ? 36.426 -23.115 2.022 0.5 44.109 235 GLN A CA 1
ATOM 3690 C CA B GLN A 1 268 ? 36.428 -23.115 2.02 0.5 47.457 235 GLN A CA 1
ATOM 3691 C C A GLN A 1 268 ? 35.089 -23.607 1.464 0.5 42.865 235 GLN A C 1
ATOM 3692 C C B GLN A 1 268 ? 35.09 -23.607 1.464 0.5 44.607 235 GLN A C 1
ATOM 3693 O O A GLN A 1 268 ? 34.582 -23.046 0.492 0.5 43.188 235 GLN A O 1
ATOM 3694 O O B GLN A 1 268 ? 34.582 -23.046 0.492 0.5 44.719 235 GLN A O 1
ATOM 3721 N N . ALA A 1 269 ? 34.522 -24.655 2.074 1 40.464 236 ALA A N 1
ATOM 3722 C CA . ALA A 1 269 ? 33.268 -25.229 1.596 1 40.975 236 ALA A CA 1
ATOM 3723 C C . ALA A 1 269 ? 32.109 -24.225 1.746 1 42.371 236 ALA A C 1
ATOM 3724 O O . ALA A 1 269 ? 31.263 -24.088 0.86 1 40.516 236 ALA A O 1
ATOM 3732 N N . ILE A 1 270 ? 32.1 -23.524 2.882 1 46.471 237 ILE A N 1
ATOM 3733 C CA . ILE A 1 270 ? 31.114 -22.498 3.194 1 47.219 237 ILE A CA 1
ATOM 3734 C C . ILE A 1 270 ? 31.27 -21.321 2.235 1 45.429 237 ILE A C 1
ATOM 3735 O O . ILE A 1 270 ? 30.306 -20.855 1.655 1 48.596 237 ILE A O 1
ATOM 3751 N N . GLU A 1 271 ? 32.497 -20.855 2.056 1 46.319 238 GLU A N 1
ATOM 3752 C CA . GLU A 1 271 ? 32.779 -19.729 1.179 1 47.873 238 GLU A CA 1
ATOM 3753 C C . GLU A 1 271 ? 32.345 -20.037 -0.25 1 45.519 238 GLU A C 1
ATOM 3754 O O . GLU A 1 271 ? 31.852 -19.169 -0.946 1 45.82 238 GLU A O 1
ATOM 3766 N N . ASN A 1 272 ? 32.534 -21.283 -0.702 1 45.136 239 ASN A N 1
ATOM 3767 C CA . ASN A 1 272 ? 32.125 -21.694 -2.039 1 41.604 239 ASN A CA 1
ATOM 3768 C C . ASN A 1 272 ? 30.605 -21.628 -2.192 1 42.335 239 ASN A C 1
ATOM 3769 O O . ASN A 1 272 ? 30.11 -21.16 -3.224 1 38.183 239 ASN A O 1
ATOM 3780 N N . ALA A 1 273 ? 29.872 -22.093 -1.173 1 40.494 240 ALA A N 1
ATOM 3781 C CA . ALA A 1 273 ? 28.42 -22.028 -1.205 1 40.588 240 ALA A CA 1
ATOM 3782 C C . ALA A 1 273 ? 27.944 -20.571 -1.309 1 39.195 240 ALA A C 1
ATOM 3783 O O . ALA A 1 273 ? 27.067 -20.275 -2.097 1 41.443 240 ALA A O 1
ATOM 3790 N N . LEU A 1 274 ? 28.517 -19.672 -0.513 1 43.061 241 LEU A N 1
ATOM 3791 C CA . LEU A 1 274 ? 28.134 -18.263 -0.526 1 44.642 241 LEU A CA 1
ATOM 3792 C C . LEU A 1 274 ? 28.427 -17.627 -1.881 1 41.824 241 LEU A C 1
ATOM 3793 O O . LEU A 1 274 ? 27.595 -16.879 -2.379 1 42.003 241 LEU A O 1
ATOM 3809 N N . ARG A 1 275 ? 29.597 -17.906 -2.461 1 41.666 242 ARG A N 1
ATOM 3810 C CA . ARG A 1 275 ? 30.011 -17.23 -3.679 1 49.19 242 ARG A CA 1
ATOM 3811 C C . ARG A 1 275 ? 29.28 -17.807 -4.884 1 46.795 242 ARG A C 1
ATOM 3812 O O . ARG A 1 275 ? 28.883 -17.049 -5.764 1 51.645 242 ARG A O 1
ATOM 3833 N N . GLU A 1 276 ? 29.069 -19.13 -4.904 1 44.033 243 GLU A N 1
ATOM 3834 C CA . GLU A 1 276 ? 28.679 -19.829 -6.119 1 43.176 243 GLU A CA 1
ATOM 3835 C C . GLU A 1 276 ? 27.183 -20.102 -6.172 1 42.718 243 GLU A C 1
ATOM 3836 O O . GLU A 1 276 ? 26.623 -20.18 -7.267 1 43.542 243 GLU A O 1
ATOM 3848 N N . TRP A 1 277 ? 26.544 -20.307 -5.008 1 40.136 244 TRP A N 1
ATOM 3849 C CA . TRP A 1 277 ? 25.183 -20.815 -4.99 1 39.822 244 TRP A CA 1
ATOM 3850 C C . TRP A 1 277 ? 24.348 -20.118 -3.906 1 39.279 244 TRP A C 1
ATOM 3851 O O . TRP A 1 277 ? 23.666 -20.769 -3.114 1 45.009 244 TRP A O 1
ATOM 3872 N N . PRO A 1 278 ? 24.331 -18.772 -3.863 1 37.936 245 PRO A N 1
ATOM 3873 C CA . PRO A 1 278 ? 23.554 -18.061 -2.853 1 40.156 245 PRO A CA 1
ATOM 3874 C C . PRO A 1 278 ? 22.062 -18.346 -2.974 1 38.001 245 PRO A C 1
ATOM 3875 O O . PRO A 1 278 ? 21.323 -18.304 -1.987 1 39.162 245 PRO A O 1
ATOM 3886 N N . ASN A 1 279 ? 21.637 -18.712 -4.185 1 38.237 246 ASN A N 1
ATOM 3887 C CA . ASN A 1 279 ? 20.25 -19.101 -4.413 1 37.583 246 ASN A CA 1
ATOM 3888 C C . ASN A 1 279 ? 19.856 -20.32 -3.589 1 37.852 246 ASN A C 1
ATOM 3889 O O . ASN A 1 279 ? 18.685 -20.514 -3.303 1 38.058 246 ASN A O 1
ATOM 3900 N N . GLY A 1 280 ? 20.843 -21.164 -3.261 1 40.352 247 GLY A N 1
ATOM 3901 C CA . GLY A 1 280 ? 20.638 -22.31 -2.389 1 37.38 247 GLY A CA 1
ATOM 3902 C C . GLY A 1 280 ? 20.205 -21.904 -0.982 1 36.631 247 GLY A C 1
ATOM 3903 O O . GLY A 1 280 ? 19.589 -22.707 -0.292 1 38.301 247 GLY A O 1
ATOM 3907 N N . GLY A 1 281 ? 20.515 -20.664 -0.577 1 38.843 248 GLY A N 1
ATOM 3908 C CA . GLY A 1 281 ? 20.186 -20.174 0.751 1 41.1 248 GLY A CA 1
ATOM 3909 C C . GLY A 1 281 ? 18.941 -19.274 0.744 1 44.28 248 GLY A C 1
ATOM 3910 O O . GLY A 1 281 ? 18.675 -18.532 1.7 1 38.287 248 GLY A O 1
ATOM 3914 N N . MET A 1 282 ? 18.151 -19.382 -0.327 1 43.693 249 MET A N 1
ATOM 3915 C CA . MET A 1 282 ? 16.95 -18.583 -0.488 1 41.134 249 MET A CA 1
ATOM 3916 C C . MET A 1 282 ? 15.735 -19.492 -0.339 1 40.703 249 MET A C 1
ATOM 3917 O O . MET A 1 282 ? 15.232 -20.016 -1.313 1 36.396 249 MET A O 1
ATOM 3931 N N . ALA A 1 283 ? 15.268 -19.631 0.905 1 42.689 250 ALA A N 1
ATOM 3932 C CA . ALA A 1 283 ? 14.156 -20.505 1.259 1 45.449 250 ALA A CA 1
ATOM 3933 C C . ALA A 1 283 ? 12.855 -19.704 1.058 1 47.629 250 ALA A C 1
ATOM 3934 O O . ALA A 1 283 ? 12.14 -19.352 2.011 1 51.048 250 ALA A O 1
ATOM 3941 N N . PHE A 1 284 ? 12.564 -19.385 -0.197 1 40.4 251 PHE A N 1
ATOM 3942 C CA . PHE A 1 284 ? 11.371 -18.653 -0.532 1 40.744 251 PHE A CA 1
ATOM 3943 C C . PHE A 1 284 ? 11.064 -18.885 -1.994 1 38.54 251 PHE A C 1
ATOM 3944 O O . PHE A 1 284 ? 11.941 -19.298 -2.751 1 38.534 251 PHE A O 1
ATOM 3961 N N . PRO A 1 285 ? 9.822 -18.654 -2.448 1 42.339 252 PRO A N 1
ATOM 3962 C CA . PRO A 1 285 ? 9.469 -18.972 -3.842 1 44.1 252 PRO A CA 1
ATOM 3963 C C . PRO A 1 285 ? 10.257 -18.071 -4.799 1 45.47 252 PRO A C 1
ATOM 3964 O O . PRO A 1 285 ? 10.279 -16.862 -4.62 1 47.238 252 PRO A O 1
ATOM 3975 N N . LYS A 1 286 ? 10.943 -18.685 -5.774 1 42.797 253 LYS A N 1
ATOM 3976 C CA . LYS A 1 286 ? 11.807 -17.964 -6.689 1 42.401 253 LYS A CA 1
ATOM 3977 C C . LYS A 1 286 ? 11.287 -17.948 -8.136 1 41.677 253 LYS A C 1
ATOM 3978 O O . LYS A 1 286 ? 11.91 -17.325 -8.975 1 41.179 253 LYS A O 1
ATOM 3997 N N . GLY A 1 287 ? 10.163 -18.62 -8.426 1 37.644 254 GLY A N 1
ATOM 3998 C CA . GLY A 1 287 ? 9.726 -18.802 -9.8 1 41.241 254 GLY A CA 1
ATOM 3999 C C . GLY A 1 287 ? 9.225 -17.546 -10.556 1 37.913 254 GLY A C 1
ATOM 4000 O O . GLY A 1 287 ? 9.013 -17.647 -11.759 1 40.411 254 GLY A O 1
ATOM 4004 N N . ASP A 1 288 ? 9.063 -16.394 -9.898 1 36.786 255 ASP A N 1
ATOM 4005 C CA . ASP A 1 288 ? 8.612 -15.157 -10.532 1 36.031 255 ASP A CA 1
ATOM 4006 C C . ASP A 1 288 ? 9.768 -14.19 -10.813 1 37.683 255 ASP A C 1
ATOM 4007 O O . ASP A 1 288 ? 9.578 -13.213 -11.541 1 37.913 255 ASP A O 1
ATOM 4016 N N . ILE A 1 289 ? 10.966 -14.466 -10.287 1 39.556 256 ILE A N 1
ATOM 4017 C CA . ILE A 1 289 ? 12.075 -13.531 -10.4 1 37.409 256 ILE A CA 1
ATOM 4018 C C . ILE A 1 289 ? 12.758 -13.703 -11.755 1 37.271 256 ILE A C 1
ATOM 4019 O O . ILE A 1 289 ? 13.166 -14.807 -12.125 1 38.455 256 ILE A O 1
ATOM 4035 N N . ARG A 1 290 ? 12.929 -12.591 -12.471 1 35.049 257 ARG A N 1
ATOM 4036 C CA . ARG A 1 290 ? 13.189 -12.607 -13.904 1 34.977 257 ARG A CA 1
ATOM 4037 C C . ARG A 1 290 ? 14.673 -12.555 -14.232 1 36.63 257 ARG A C 1
ATOM 4038 O O . ARG A 1 290 ? 15.071 -13.202 -15.206 1 36.211 257 ARG A O 1
ATOM 4059 N N . ASN A 1 291 ? 15.477 -11.79 -13.472 1 38.387 258 ASN A N 1
ATOM 4060 C CA . ASN A 1 291 ? 16.823 -11.467 -13.921 1 38.611 258 ASN A CA 1
ATOM 4061 C C . ASN A 1 291 ? 17.923 -12.04 -13.038 1 37.613 258 ASN A C 1
ATOM 4062 O O . ASN A 1 291 ? 17.85 -12.031 -11.814 1 40.022 258 ASN A O 1
ATOM 4073 N N . PRO A 1 292 ? 19.057 -12.45 -13.632 1 41.784 259 PRO A N 1
ATOM 4074 C CA . PRO A 1 292 ? 20.255 -12.756 -12.838 1 39.959 259 PRO A CA 1
ATOM 4075 C C . PRO A 1 292 ? 20.634 -11.621 -11.884 1 38.896 259 PRO A C 1
ATOM 4076 O O . PRO A 1 292 ? 21.058 -11.867 -10.758 1 39.709 259 PRO A O 1
ATOM 4087 N N . GLU A 1 293 ? 20.461 -10.373 -12.318 1 40.578 260 GLU A N 1
ATOM 4088 C CA . GLU A 1 293 ? 20.805 -9.212 -11.499 1 42.335 260 GLU A CA 1
ATOM 4089 C C . GLU A 1 293 ? 19.892 -9.118 -10.266 1 39.626 260 GLU A C 1
ATOM 4090 O O . GLU A 1 293 ? 20.298 -8.593 -9.225 1 38.002 260 GLU A O 1
ATOM 4102 N N . ASP A 1 294 ? 18.663 -9.654 -10.38 1 37.604 261 ASP A N 1
ATOM 4103 C CA . ASP A 1 294 ? 17.737 -9.649 -9.26 1 39.458 261 ASP A CA 1
ATOM 4104 C C . ASP A 1 294 ? 18.231 -10.617 -8.191 1 38.721 261 ASP A C 1
ATOM 4105 O O . ASP A 1 294 ? 18.336 -10.253 -7.016 1 40.874 261 ASP A O 1
ATOM 4114 N N . PHE A 1 295 ? 18.554 -11.844 -8.599 1 36.668 262 PHE A N 1
ATOM 4115 C CA . PHE A 1 295 ? 19.105 -12.828 -7.674 1 35.718 262 PHE A CA 1
ATOM 4116 C C . PHE A 1 295 ? 20.43 -12.343 -7.099 1 37.236 262 PHE A C 1
ATOM 4117 O O . PHE A 1 295 ? 20.706 -12.544 -5.916 1 43.533 262 PHE A O 1
ATOM 4134 N N . GLN A 1 296 ? 21.237 -11.688 -7.935 1 36.813 263 GLN A N 1
ATOM 4135 C CA . GLN A 1 296 ? 22.515 -11.156 -7.481 1 40.208 263 GLN A CA 1
ATOM 4136 C C . GLN A 1 296 ? 22.344 -10.196 -6.293 1 41.178 263 GLN A C 1
ATOM 4137 O O . GLN A 1 296 ? 23.109 -10.222 -5.339 1 42.632 263 GLN A O 1
ATOM 4151 N N . ALA A 1 297 ? 21.346 -9.311 -6.358 1 40.178 264 ALA A N 1
ATOM 4152 C CA . ALA A 1 297 ? 21.112 -8.356 -5.275 1 40.296 264 ALA A CA 1
ATOM 4153 C C . ALA A 1 297 ? 20.52 -9.045 -4.04 1 40.943 264 ALA A C 1
ATOM 4154 O O . ALA A 1 297 ? 20.906 -8.745 -2.92 1 43.658 264 ALA A O 1
ATOM 4161 N N . MET A 1 298 ? 19.601 -9.989 -4.264 1 42.104 265 MET A N 1
ATOM 4162 C CA . MET A 1 298 ? 19.025 -10.803 -3.2 1 45.052 265 MET A CA 1
ATOM 4163 C C . MET A 1 298 ? 20.101 -11.605 -2.469 1 44.207 265 MET A C 1
ATOM 4164 O O . MET A 1 298 ? 20 -11.795 -1.267 1 44.841 265 MET A O 1
ATOM 4178 N N . ALA A 1 299 ? 21.123 -12.06 -3.199 1 43.537 266 ALA A N 1
ATOM 4179 C CA . ALA A 1 299 ? 22.193 -12.902 -2.668 1 47.506 266 ALA A CA 1
ATOM 4180 C C . ALA A 1 299 ? 22.91 -12.212 -1.518 1 52.002 266 ALA A C 1
ATOM 4181 O O . ALA A 1 299 ? 23.39 -12.878 -0.614 1 53.275 266 ALA A O 1
ATOM 4188 N N . ARG A 1 300 ? 22.928 -10.88 -1.53 1 54.968 267 ARG A N 1
ATOM 4189 C CA . ARG A 1 300 ? 23.639 -10.116 -0.519 1 59.797 267 ARG A CA 1
ATOM 4190 C C . ARG A 1 300 ? 23.057 -10.356 0.871 1 54.661 267 ARG A C 1
ATOM 4191 O O . ARG A 1 300 ? 23.74 -10.073 1.832 1 60.147 267 ARG A O 1
ATOM 4212 N N . LEU A 1 301 ? 21.843 -10.895 0.997 1 51.597 268 LEU A N 1
ATOM 4213 C CA . LEU A 1 301 ? 21.237 -11.147 2.3 1 53.745 268 LEU A CA 1
ATOM 4214 C C . LEU A 1 301 ? 21.595 -12.529 2.844 1 53.207 268 LEU A C 1
ATOM 4215 O O . LEU A 1 301 ? 21.343 -12.807 4.019 1 51.876 268 LEU A O 1
ATOM 4231 N N . VAL A 1 302 ? 22.167 -13.382 1.979 1 51.026 269 VAL A N 1
ATOM 4232 C CA . VAL A 1 302 ? 22.347 -14.782 2.313 1 49.968 269 VAL A CA 1
ATOM 4233 C C . VAL A 1 302 ? 23.583 -14.982 3.195 1 49.582 269 VAL A C 1
ATOM 4234 O O . VAL A 1 302 ? 24.643 -14.433 2.948 1 51.449 269 VAL A O 1
ATOM 4247 N N . ARG A 1 303 ? 23.435 -15.824 4.208 1 50.099 270 ARG A N 1
ATOM 4248 C CA . ARG A 1 303 ? 24.486 -16.106 5.165 1 51.107 270 ARG A CA 1
ATOM 4249 C C . ARG A 1 303 ? 24.577 -17.614 5.359 1 46.182 270 ARG A C 1
ATOM 4250 O O . ARG A 1 303 ? 23.697 -18.355 4.931 1 45.202 270 ARG A O 1
ATOM 4271 N N . PRO A 1 304 ? 25.657 -18.125 5.99 1 46.784 271 PRO A N 1
ATOM 4272 C CA . PRO A 1 304 ? 25.856 -19.573 6.1 1 45.789 271 PRO A CA 1
ATOM 4273 C C . PRO A 1 304 ? 24.7 -20.363 6.701 1 48.016 271 PRO A C 1
ATOM 4274 O O . PRO A 1 304 ? 24.402 -21.465 6.248 1 48.88 271 PRO A O 1
ATOM 4285 N N . GLU A 1 305 ? 24.045 -19.796 7.721 1 47.094 272 GLU A N 1
ATOM 4286 C CA . GLU A 1 305 ? 22.922 -20.422 8.389 1 47.408 272 GLU A CA 1
ATOM 4287 C C . GLU A 1 305 ? 21.823 -20.753 7.38 1 46.427 272 GLU A C 1
ATOM 4288 O O . GLU A 1 305 ? 21.085 -21.712 7.596 1 51.735 272 GLU A O 1
ATOM 4300 N N . HIS A 1 306 ? 21.664 -19.945 6.319 1 43.083 273 HIS A N 1
ATOM 4301 C CA . HIS A 1 306 ? 20.552 -20.135 5.393 1 46.327 273 HIS A CA 1
ATOM 4302 C C . HIS A 1 306 ? 20.676 -21.424 4.567 1 44.741 273 HIS A C 1
ATOM 4303 O O . HIS A 1 306 ? 19.721 -21.804 3.904 1 45.454 273 HIS A O 1
ATOM 4318 N N . PHE A 1 307 ? 21.853 -22.069 4.597 1 47.584 274 PHE A N 1
ATOM 4319 C CA . PHE A 1 307 ? 22.1 -23.266 3.815 1 46.373 274 PHE A CA 1
ATOM 4320 C C . PHE A 1 307 ? 21.725 -24.542 4.568 1 46.837 274 PHE A C 1
ATOM 4321 O O . PHE A 1 307 ? 21.721 -25.618 3.976 1 46.774 274 PHE A O 1
ATOM 4338 N N . GLN A 1 308 ? 21.336 -24.408 5.838 1 45.469 275 GLN A N 1
ATOM 4339 C CA . GLN A 1 308 ? 20.939 -25.537 6.657 1 54.773 275 GLN A CA 1
ATOM 4340 C C . GLN A 1 308 ? 19.878 -26.388 5.953 1 51.351 275 GLN A C 1
ATOM 4341 O O . GLN A 1 308 ? 18.814 -25.891 5.619 1 51.938 275 GLN A O 1
ATOM 4355 N N . GLY A 1 309 ? 20.188 -27.675 5.722 1 47.344 276 GLY A N 1
ATOM 4356 C CA . GLY A 1 309 ? 19.257 -28.614 5.109 1 43.905 276 GLY A CA 1
ATOM 4357 C C . GLY A 1 309 ? 19.189 -28.451 3.587 1 44.929 276 GLY A C 1
ATOM 4358 O O . GLY A 1 309 ? 18.558 -29.269 2.908 1 45.898 276 GLY A O 1
ATOM 4362 N N . ARG A 1 310 ? 19.934 -27.474 3.028 1 40.653 277 ARG A N 1
ATOM 4363 C CA . ARG A 1 310 ? 19.815 -27.093 1.621 1 45.479 277 ARG A CA 1
ATOM 4364 C C . ARG A 1 310 ? 21.109 -27.301 0.826 1 40.009 277 ARG A C 1
ATOM 4365 O O . ARG A 1 310 ? 21.077 -27.743 -0.304 1 39.494 277 ARG A O 1
ATOM 4386 N N . VAL A 1 311 ? 22.224 -26.968 1.443 1 42.396 278 VAL A N 1
ATOM 4387 C CA . VAL A 1 311 ? 23.556 -27.284 0.953 1 42.908 278 VAL A CA 1
ATOM 4388 C C . VAL A 1 311 ? 24.393 -27.792 2.13 1 39.453 278 VAL A C 1
ATOM 4389 O O . VAL A 1 311 ? 24.715 -27.032 3.039 1 45.406 278 VAL A O 1
ATOM 4402 N N . LEU A 1 312 ? 24.76 -29.068 2.079 1 40.818 279 LEU A N 1
ATOM 4403 C CA . LEU A 1 312 ? 25.671 -29.676 3.04 1 39.671 279 LEU A CA 1
ATOM 4404 C C . LEU A 1 312 ? 27.073 -29.145 2.789 1 37.753 279 LEU A C 1
ATOM 4405 O O . LEU A 1 312 ? 27.646 -29.393 1.745 1 39.789 279 LEU A O 1
ATOM 4421 N N . MET A 1 313 ? 27.626 -28.416 3.756 1 39.597 280 MET A N 1
ATOM 4422 C CA . MET A 1 313 ? 28.912 -27.774 3.589 1 40.179 280 MET A CA 1
ATOM 4423 C C . MET A 1 313 ? 29.908 -28.407 4.549 1 39.686 280 MET A C 1
ATOM 4424 O O . MET A 1 313 ? 29.881 -28.082 5.727 1 40.661 280 MET A O 1
ATOM 4438 N N . THR A 1 314 ? 30.802 -29.281 4.059 1 39.522 281 THR A N 1
ATOM 4439 C CA . THR A 1 314 ? 31.826 -29.862 4.93 1 38.765 281 THR A CA 1
ATOM 4440 C C . THR A 1 314 ? 32.902 -30.512 4.076 1 39.289 281 THR A C 1
ATOM 4441 O O . THR A 1 314 ? 32.62 -31.019 2.979 1 40.537 281 THR A O 1
ATOM 4452 N N . SER A 1 315 ? 34.125 -30.513 4.615 1 39.979 282 SER A N 1
ATOM 4453 C CA . SER A 1 315 ? 35.221 -31.247 4.026 1 42.804 282 SER A CA 1
ATOM 4454 C C . SER A 1 315 ? 35.202 -32.708 4.445 1 42.238 282 SER A C 1
ATOM 4455 O O . SER A 1 315 ? 35.941 -33.51 3.888 1 43.598 282 SER A O 1
ATOM 4463 N N . ASP A 1 316 ? 34.374 -33.062 5.43 1 44.143 283 ASP A N 1
ATOM 4464 C CA . ASP A 1 316 ? 34.387 -34.41 5.975 1 45.354 283 ASP A CA 1
ATOM 4465 C C . ASP A 1 316 ? 33.598 -35.338 5.045 1 43.135 283 ASP A C 1
ATOM 4466 O O . ASP A 1 316 ? 32.356 -35.292 5.015 1 42.18 283 ASP A O 1
ATOM 4475 N N . LEU A 1 317 ? 34.323 -36.194 4.305 1 38.926 284 LEU A N 1
ATOM 4476 C CA . LEU A 1 317 ? 33.713 -37.02 3.273 1 38.402 284 LEU A CA 1
ATOM 4477 C C . LEU A 1 317 ? 32.869 -38.146 3.875 1 36.648 284 LEU A C 1
ATOM 4478 O O . LEU A 1 317 ? 31.983 -38.653 3.217 1 38.209 284 LEU A O 1
ATOM 4494 N N . ASP A 1 318 ? 33.156 -38.549 5.122 1 39.094 285 ASP A N 1
ATOM 4495 C CA . ASP A 1 318 ? 32.292 -39.459 5.84 1 41.564 285 ASP A CA 1
ATOM 4496 C C . ASP A 1 318 ? 30.908 -38.824 6.038 1 42.694 285 ASP A C 1
ATOM 4497 O O . ASP A 1 318 ? 29.909 -39.512 5.885 1 39.103 285 ASP A O 1
ATOM 4506 N N . ARG A 1 319 ? 30.852 -37.52 6.34 1 44.898 286 ARG A N 1
ATOM 4507 C CA . ARG A 1 319 ? 29.587 -36.825 6.54 1 45.607 286 ARG A CA 1
ATOM 4508 C C . ARG A 1 319 ? 28.818 -36.8 5.21 1 44.636 286 ARG A C 1
ATOM 4509 O O . ARG A 1 319 ? 27.616 -36.971 5.193 1 46.217 286 ARG A O 1
ATOM 4530 N N . HIS A 1 320 ? 29.507 -36.606 4.077 1 42.483 287 HIS A N 1
ATOM 4531 C CA . HIS A 1 320 ? 28.864 -36.66 2.775 1 41.366 287 HIS A CA 1
ATOM 4532 C C . HIS A 1 320 ? 28.266 -38.054 2.552 1 41.297 287 HIS A C 1
ATOM 4533 O O . HIS A 1 320 ? 27.133 -38.176 2.096 1 41.427 287 HIS A O 1
ATOM 4548 N N . GLY A 1 321 ? 29.024 -39.097 2.913 1 44.098 288 GLY A N 1
ATOM 4549 C CA . GLY A 1 321 ? 28.559 -40.471 2.806 1 43.121 288 GLY A CA 1
ATOM 4550 C C . GLY A 1 321 ? 27.287 -40.744 3.608 1 42.411 288 GLY A C 1
ATOM 4551 O O . GLY A 1 321 ? 26.361 -41.38 3.109 1 44.686 288 GLY A O 1
ATOM 4555 N N . GLU A 1 322 ? 27.245 -40.254 4.855 1 45.874 289 GLU A N 1
ATOM 4556 C CA . GLU A 1 322 ? 26.125 -40.491 5.756 1 49.156 289 GLU A CA 1
ATOM 4557 C C . GLU A 1 322 ? 24.896 -39.753 5.257 1 46.558 289 GLU A C 1
ATOM 4558 O O . GLU A 1 322 ? 23.798 -40.293 5.327 1 46.257 289 GLU A O 1
ATOM 4570 N N . PHE A 1 323 ? 25.09 -38.531 4.755 1 42.955 290 PHE A N 1
ATOM 4571 C CA . PHE A 1 323 ? 23.997 -37.719 4.221 1 43.899 290 PHE A CA 1
ATOM 4572 C C . PHE A 1 323 ? 23.324 -38.433 3.052 1 41.753 290 PHE A C 1
ATOM 4573 O O . PHE A 1 323 ? 22.103 -38.425 2.984 1 43.767 290 PHE A O 1
ATOM 4590 N N . LEU A 1 324 ? 24.129 -39.02 2.138 1 38.034 291 LEU A N 1
ATOM 4591 C CA . LEU A 1 324 ? 23.587 -39.672 0.96 1 37.697 291 LEU A CA 1
ATOM 4592 C C . LEU A 1 324 ? 22.91 -40.975 1.366 1 41.782 291 LEU A C 1
ATOM 4593 O O . LEU A 1 324 ? 21.866 -41.294 0.806 1 40.302 291 LEU A O 1
ATOM 4609 N N . GLN A 1 325 ? 23.512 -41.717 2.318 1 39.535 292 GLN A N 1
ATOM 4610 C CA . GLN A 1 325 ? 22.981 -43.007 2.73 1 42.213 292 GLN A CA 1
ATOM 4611 C C . GLN A 1 325 ? 21.59 -42.834 3.355 1 42.591 292 GLN A C 1
ATOM 4612 O O . GLN A 1 325 ? 20.697 -43.67 3.163 1 43.871 292 GLN A O 1
ATOM 4626 N N . HIS A 1 326 ? 21.429 -41.751 4.123 1 42.83 293 HIS A N 1
ATOM 4627 C CA . HIS A 1 326 ? 20.169 -41.45 4.788 1 47.555 293 HIS A CA 1
ATOM 4628 C C . HIS A 1 326 ? 19.059 -41.34 3.739 1 44.761 293 HIS A C 1
ATOM 4629 O O . HIS A 1 326 ? 17.964 -41.869 3.935 1 45.225 293 HIS A O 1
ATOM 4644 N N . LEU A 1 327 ? 19.38 -40.677 2.618 1 39.762 294 LEU A N 1
ATOM 4645 C CA . LEU A 1 327 ? 18.424 -40.48 1.542 1 40.302 294 LEU A CA 1
ATOM 4646 C C . LEU A 1 327 ? 18.07 -41.795 0.854 1 40.746 294 LEU A C 1
ATOM 4647 O O . LEU A 1 327 ? 16.916 -41.996 0.499 1 42.847 294 LEU A O 1
ATOM 4663 N N . ILE A 1 328 ? 19.048 -42.7 0.701 1 38.908 295 ILE A N 1
ATOM 4664 C CA . ILE A 1 328 ? 18.761 -44.029 0.194 1 41.04 295 ILE A CA 1
ATOM 4665 C C . ILE A 1 328 ? 17.785 -44.737 1.138 1 40.083 295 ILE A C 1
ATOM 4666 O O . ILE A 1 328 ? 16.825 -45.362 0.69 1 42.979 295 ILE A O 1
ATOM 4682 N N . ASP A 1 329 ? 18.05 -44.618 2.435 1 41.311 296 ASP A N 1
ATOM 4683 C CA . ASP A 1 329 ? 17.26 -45.267 3.472 1 43.404 296 ASP A CA 1
ATOM 4684 C C . ASP A 1 329 ? 15.808 -44.77 3.459 1 40.177 296 ASP A C 1
ATOM 4685 O O . ASP A 1 329 ? 14.915 -45.546 3.742 1 43.742 296 ASP A O 1
ATOM 4694 N N . LEU A 1 330 ? 15.564 -43.501 3.111 1 40.183 297 LEU A N 1
ATOM 4695 C CA . LEU A 1 330 ? 14.206 -42.97 2.978 1 40.823 297 LEU A CA 1
ATOM 4696 C C . LEU A 1 330 ? 13.476 -43.593 1.792 1 43.927 297 LEU A C 1
ATOM 4697 O O . LEU A 1 330 ? 12.248 -43.557 1.757 1 55.374 297 LEU A O 1
ATOM 4713 N N . GLY A 1 331 ? 14.221 -44.116 0.802 1 43.756 298 GLY A N 1
ATOM 4714 C CA . GLY A 1 331 ? 13.647 -44.882 -0.296 1 40.28 298 GLY A CA 1
ATOM 4715 C C . GLY A 1 331 ? 13.914 -44.274 -1.678 1 40.373 298 GLY A C 1
ATOM 4716 O O . GLY A 1 331 ? 13.311 -44.688 -2.65 1 41.654 298 GLY A O 1
ATOM 4720 N N . PHE A 1 332 ? 14.802 -43.28 -1.78 1 39.037 299 PHE A N 1
ATOM 4721 C CA . PHE A 1 332 ? 15.227 -42.775 -3.083 1 40.727 299 PHE A CA 1
ATOM 4722 C C . PHE A 1 332 ? 16.116 -43.82 -3.785 1 40.766 299 PHE A C 1
ATOM 4723 O O . PHE A 1 332 ? 17.029 -44.375 -3.191 1 40.34 299 PHE A O 1
ATOM 4740 N N . THR A 1 333 ? 15.819 -44.058 -5.063 1 39.988 300 THR A N 1
ATOM 4741 C CA . THR A 1 333 ? 16.485 -45.046 -5.888 1 39.295 300 THR A CA 1
ATOM 4742 C C . THR A 1 333 ? 17.637 -44.426 -6.686 1 38.37 300 THR A C 1
ATOM 4743 O O . THR A 1 333 ? 18.433 -45.152 -7.276 1 38.39 300 THR A O 1
ATOM 4754 N N . GLU A 1 334 ? 17.695 -43.092 -6.75 1 38.494 301 GLU A N 1
ATOM 4755 C CA . GLU A 1 334 ? 18.786 -42.395 -7.397 1 39.174 301 GLU A CA 1
ATOM 4756 C C . GLU A 1 334 ? 18.994 -41.051 -6.728 1 39.178 301 GLU A C 1
ATOM 4757 O O . GLU A 1 334 ? 18.032 -40.406 -6.314 1 40.834 301 GLU A O 1
ATOM 4769 N N . ILE A 1 335 ? 20.268 -40.653 -6.639 1 39.077 302 ILE A N 1
ATOM 4770 C CA . ILE A 1 335 ? 20.636 -39.378 -6.056 1 37.191 302 ILE A CA 1
ATOM 4771 C C . ILE A 1 335 ? 21.57 -38.683 -7.035 1 39.255 302 ILE A C 1
ATOM 4772 O O . ILE A 1 335 ? 22.558 -39.281 -7.442 1 37.258 302 ILE A O 1
ATOM 4788 N N . TYR A 1 336 ? 21.239 -37.437 -7.384 1 34.717 303 TYR A N 1
ATOM 4789 C CA . TYR A 1 336 ? 22.079 -36.629 -8.234 1 35.956 303 TYR A CA 1
ATOM 4790 C C . TYR A 1 336 ? 22.69 -35.542 -7.366 1 37.146 303 TYR A C 1
ATOM 4791 O O . TYR A 1 336 ? 21.981 -34.772 -6.741 1 37.252 303 TYR A O 1
ATOM 4809 N N . VAL A 1 337 ? 24.032 -35.481 -7.357 1 37.781 304 VAL A N 1
ATOM 4810 C CA . VAL A 1 337 ? 24.743 -34.594 -6.452 1 36.196 304 VAL A CA 1
ATOM 4811 C C . VAL A 1 337 ? 25.338 -33.434 -7.253 1 35.534 304 VAL A C 1
ATOM 4812 O O . VAL A 1 337 ? 26.113 -33.643 -8.192 1 32.302 304 VAL A O 1
ATOM 4825 N N . HIS A 1 338 ? 24.968 -32.215 -6.838 1 34.644 305 HIS A N 1
ATOM 4826 C CA . HIS A 1 338 ? 25.552 -30.985 -7.339 1 36.432 305 HIS A CA 1
ATOM 4827 C C . HIS A 1 338 ? 26.526 -30.462 -6.289 1 36.66 305 HIS A C 1
ATOM 4828 O O . HIS A 1 338 ? 26.113 -30.057 -5.19 1 39.349 305 HIS A O 1
ATOM 4843 N N . ASN A 1 339 ? 27.823 -30.506 -6.61 1 37.575 306 ASN A N 1
ATOM 4844 C CA . ASN A 1 339 ? 28.827 -29.823 -5.808 1 35.994 306 ASN A CA 1
ATOM 4845 C C . ASN A 1 339 ? 28.882 -28.372 -6.268 1 35.735 306 ASN A C 1
ATOM 4846 O O . ASN A 1 339 ? 29.074 -28.128 -7.444 1 42.306 306 ASN A O 1
ATOM 4857 N N . VAL A 1 340 ? 28.702 -27.427 -5.359 1 39.959 307 VAL A N 1
ATOM 4858 C CA . VAL A 1 340 ? 28.485 -26.028 -5.729 1 40.604 307 VAL A CA 1
ATOM 4859 C C . VAL A 1 340 ? 29.823 -25.343 -6.028 1 40.48 307 VAL A C 1
ATOM 4860 O O . VAL A 1 340 ? 29.831 -24.303 -6.69 1 39.998 307 VAL A O 1
ATOM 4873 N N . GLY A 1 341 ? 30.95 -25.92 -5.56 1 39.229 308 GLY A N 1
ATOM 4874 C CA . GLY A 1 341 ? 32.236 -25.275 -5.788 1 43.272 308 GLY A CA 1
ATOM 4875 C C . GLY A 1 341 ? 32.728 -25.48 -7.223 1 40.49 308 GLY A C 1
ATOM 4876 O O . GLY A 1 341 ? 32.255 -26.357 -7.921 1 41.427 308 GLY A O 1
ATOM 4880 N N . ARG A 1 342 ? 33.697 -24.682 -7.647 1 39.475 309 ARG A N 1
ATOM 4881 C CA . ARG A 1 342 ? 34.29 -24.789 -8.973 1 44.371 309 ARG A CA 1
ATOM 4882 C C . ARG A 1 342 ? 35.313 -25.93 -9.042 1 43.786 309 ARG A C 1
ATOM 4883 O O . ARG A 1 342 ? 35.792 -26.226 -10.129 1 46.325 309 ARG A O 1
ATOM 4904 N N . ASN A 1 343 ? 35.579 -26.577 -7.894 1 37.024 310 ASN A N 1
ATOM 4905 C CA . ASN A 1 343 ? 36.523 -27.668 -7.775 1 37.53 310 ASN A CA 1
ATOM 4906 C C . ASN A 1 343 ? 35.849 -29.002 -8.172 1 36.686 310 ASN A C 1
ATOM 4907 O O . ASN A 1 343 ? 35.9 -29.981 -7.436 1 34.859 310 ASN A O 1
ATOM 4918 N N . GLN A 1 344 ? 35.264 -29.047 -9.369 1 37.106 311 GLN A N 1
ATOM 4919 C CA . GLN A 1 344 ? 34.477 -30.178 -9.827 1 37.64 311 GLN A CA 1
ATOM 4920 C C . GLN A 1 344 ? 35.356 -31.423 -9.976 1 40.686 311 GLN A C 1
ATOM 4921 O O . GLN A 1 344 ? 34.99 -32.514 -9.545 1 39.905 311 GLN A O 1
ATOM 4935 N N . GLU A 1 345 ? 36.53 -31.261 -10.571 1 41.12 312 GLU A N 1
ATOM 4936 C CA . GLU A 1 345 ? 37.38 -32.417 -10.826 1 48.477 312 GLU A CA 1
ATOM 4937 C C . GLU A 1 345 ? 37.801 -33.042 -9.502 1 46.873 312 GLU A C 1
ATOM 4938 O O . GLU A 1 345 ? 37.811 -34.259 -9.377 1 44.359 312 GLU A O 1
ATOM 4950 N N . GLU A 1 346 ? 38.131 -32.207 -8.507 1 46.89 313 GLU A N 1
ATOM 4951 C CA . GLU A 1 346 ? 38.603 -32.685 -7.209 1 42.814 313 GLU A CA 1
ATOM 4952 C C . GLU A 1 346 ? 37.437 -33.334 -6.469 1 40.479 313 GLU A C 1
ATOM 4953 O O . GLU A 1 346 ? 37.595 -34.387 -5.844 1 40.664 313 GLU A O 1
ATOM 4965 N N . PHE A 1 347 ? 36.252 -32.731 -6.57 1 37.244 314 PHE A N 1
ATOM 4966 C CA . PHE A 1 347 ? 35.052 -33.275 -5.968 1 38.083 314 PHE A CA 1
ATOM 4967 C C . PHE A 1 347 ? 34.777 -34.674 -6.527 1 37.889 314 PHE A C 1
ATOM 4968 O O . PHE A 1 347 ? 34.499 -35.605 -5.778 1 39.924 314 PHE A O 1
ATOM 4985 N N . ILE A 1 348 ? 34.821 -34.81 -7.845 1 38.467 315 ILE A N 1
ATOM 4986 C CA . ILE A 1 348 ? 34.484 -36.063 -8.501 1 40.979 315 ILE A CA 1
ATOM 4987 C C . ILE A 1 348 ? 35.427 -37.178 -8.034 1 40.127 315 ILE A C 1
ATOM 4988 O O . ILE A 1 348 ? 34.961 -38.275 -7.714 1 39.082 315 ILE A O 1
ATOM 5004 N N . ARG A 1 349 ? 36.734 -36.879 -7.972 1 37.307 316 ARG A N 1
ATOM 5005 C CA . ARG A 1 349 ? 37.719 -37.884 -7.588 1 41.746 316 ARG A CA 1
ATOM 5006 C C . ARG A 1 349 ? 37.571 -38.261 -6.117 1 42.556 316 ARG A C 1
ATOM 5007 O O . ARG A 1 349 ? 37.691 -39.444 -5.766 1 44.287 316 ARG A O 1
ATOM 5028 N N . ALA A 1 350 ? 37.296 -37.254 -5.279 1 42.174 317 ALA A N 1
ATOM 5029 C CA . ALA A 1 350 ? 37.095 -37.484 -3.852 1 43.87 317 ALA A CA 1
ATOM 5030 C C . ALA A 1 350 ? 35.852 -38.344 -3.609 1 40.083 317 ALA A C 1
ATOM 5031 O O . ALA A 1 350 ? 35.89 -39.25 -2.799 1 40.553 317 ALA A O 1
ATOM 5038 N N . TYR A 1 351 ? 34.761 -38.08 -4.314 1 39.231 318 TYR A N 1
ATOM 5039 C CA . TYR A 1 351 ? 33.557 -38.888 -4.177 1 41.263 318 TYR A CA 1
ATOM 5040 C C . TYR A 1 351 ? 33.825 -40.307 -4.688 1 42.961 318 TYR A C 1
ATOM 5041 O O . TYR A 1 351 ? 33.388 -41.281 -4.071 1 40 318 TYR A O 1
ATOM 5059 N N . GLY A 1 352 ? 34.545 -40.417 -5.811 1 44.627 319 GLY A N 1
ATOM 5060 C CA . GLY A 1 352 ? 34.755 -41.704 -6.45 1 46.468 319 GLY A CA 1
ATOM 5061 C C . GLY A 1 352 ? 35.488 -42.667 -5.517 1 45.664 319 GLY A C 1
ATOM 5062 O O . GLY A 1 352 ? 35.188 -43.857 -5.476 1 44.01 319 GLY A O 1
ATOM 5066 N N . ARG A 1 353 ? 36.426 -42.105 -4.757 1 46.33 320 ARG A N 1
ATOM 5067 C CA . ARG A 1 353 ? 37.267 -42.852 -3.842 1 49.038 320 ARG A CA 1
ATOM 5068 C C . ARG A 1 353 ? 36.618 -43.061 -2.471 1 46.809 320 ARG A C 1
ATOM 5069 O O . ARG A 1 353 ? 36.685 -44.145 -1.938 1 48.714 320 ARG A O 1
ATOM 5090 N N . ALA A 1 354 ? 36.05 -42.011 -1.874 1 41.422 321 ALA A N 1
ATOM 5091 C CA . ALA A 1 354 ? 35.716 -41.987 -0.452 1 42.29 321 ALA A CA 1
ATOM 5092 C C . ALA A 1 354 ? 34.201 -42.017 -0.185 1 41.749 321 ALA A C 1
ATOM 5093 O O . ALA A 1 354 ? 33.807 -42.18 0.952 1 45.279 321 ALA A O 1
ATOM 5100 N N . VAL A 1 355 ? 33.33 -41.889 -1.193 1 43.49 322 VAL A N 1
ATOM 5101 C CA . VAL A 1 355 ? 31.889 -41.86 -0.964 1 41.415 322 VAL A CA 1
ATOM 5102 C C . VAL A 1 355 ? 31.179 -42.993 -1.699 1 40.075 322 VAL A C 1
ATOM 5103 O O . VAL A 1 355 ? 30.54 -43.835 -1.064 1 45.582 322 VAL A O 1
ATOM 5116 N N . ILE A 1 356 ? 31.272 -42.977 -3.034 1 39.377 323 ILE A N 1
ATOM 5117 C CA . ILE A 1 356 ? 30.489 -43.866 -3.88 1 40.296 323 ILE A CA 1
ATOM 5118 C C . ILE A 1 356 ? 30.672 -45.34 -3.504 1 40.474 323 ILE A C 1
ATOM 5119 O O . ILE A 1 356 ? 29.687 -46.067 -3.438 1 43.541 323 ILE A O 1
ATOM 5135 N N . PRO A 1 357 ? 31.895 -45.87 -3.298 1 38.985 324 PRO A N 1
ATOM 5136 C CA . PRO A 1 357 ? 32.054 -47.299 -3.027 1 42.534 324 PRO A CA 1
ATOM 5137 C C . PRO A 1 357 ? 31.436 -47.742 -1.697 1 47.916 324 PRO A C 1
ATOM 5138 O O . PRO A 1 357 ? 31.333 -48.934 -1.461 1 50.843 324 PRO A O 1
ATOM 5149 N N . HIS A 1 358 ? 31.07 -46.8 -0.808 1 48.764 325 HIS A N 1
ATOM 5150 C CA . HIS A 1 358 ? 30.605 -47.159 0.531 1 46.418 325 HIS A CA 1
ATOM 5151 C C . HIS A 1 358 ? 29.081 -47.024 0.647 1 47.249 325 HIS A C 1
ATOM 5152 O O . HIS A 1 358 ? 28.485 -47.523 1.584 1 44.216 325 HIS A O 1
ATOM 5167 N N . LEU A 1 359 ? 28.419 -46.361 -0.312 1 44.334 326 LEU A N 1
ATOM 5168 C CA . LEU A 1 359 ? 26.971 -46.321 -0.35 1 47.149 326 LEU A CA 1
ATOM 5169 C C . LEU A 1 359 ? 26.419 -47.735 -0.539 1 51.711 326 LEU A C 1
ATOM 5170 O O . LEU A 1 359 ? 26.943 -48.493 -1.334 1 55.307 326 LEU A O 1
ATOM 5186 N N . ARG A 1 360 ? 25.334 -48.06 0.178 1 53.079 327 ARG A N 1
ATOM 5187 C CA . ARG A 1 360 ? 24.657 -49.342 0.047 1 55.064 327 ARG A CA 1
ATOM 5188 C C . ARG A 1 360 ? 23.268 -49.138 -0.551 1 52.573 327 ARG A C 1
ATOM 5189 O O . ARG A 1 360 ? 22.364 -48.651 0.115 1 52.632 327 ARG A O 1
ATOM 5210 N N . TRP A 1 361 ? 23.119 -49.518 -1.823 1 49.129 328 TRP A N 1
ATOM 5211 C CA . TRP A 1 361 ? 21.847 -49.458 -2.523 1 47.722 328 TRP A CA 1
ATOM 5212 C C . TRP A 1 361 ? 21.061 -50.736 -2.313 1 51.125 328 TRP A C 1
ATOM 5213 O O . TRP A 1 361 ? 21.66 -51.8 -2.221 1 60.407 328 TRP A O 1
ATOM 5234 N N . PRO A 1 362 ? 19.708 -50.715 -2.283 1 54.771 329 PRO A N 1
ATOM 5235 C CA . PRO A 1 362 ? 18.956 -51.971 -2.268 1 57.358 329 PRO A CA 1
ATOM 5236 C C . PRO A 1 362 ? 19.261 -52.675 -3.591 1 63.425 329 PRO A C 1
ATOM 5237 O O . PRO A 1 362 ? 19.44 -52.013 -4.635 1 65.759 329 PRO A O 1
ATOM 5248 N N . ALA A 1 363 ? 19.233 -54.011 -3.534 1 68.755 330 ALA A N 1
ATOM 5249 C CA . ALA A 1 363 ? 19.64 -54.879 -4.622 1 81.1 330 ALA A CA 1
ATOM 5250 C C . ALA A 1 363 ? 18.839 -54.635 -5.905 1 82.732 330 ALA A C 1
ATOM 5251 O O . ALA A 1 363 ? 19.426 -54.711 -6.991 1 92.381 330 ALA A O 1
ATOM 5258 N N . ASP A 1 364 ? 17.528 -54.341 -5.804 1 78.538 331 ASP A N 1
ATOM 5259 C CA . ASP A 1 364 ? 16.695 -54.361 -6.998 1 99.658 331 ASP A CA 1
ATOM 5260 C C . ASP A 1 364 ? 16.097 -52.99 -7.347 1 97.89 331 ASP A C 1
ATOM 5261 O O . ASP A 1 364 ? 15.046 -52.954 -7.968 1 86.589 331 ASP A O 1
ATOM 5270 N N . ALA A 1 365 ? 16.764 -51.89 -6.949 1 101.595 332 ALA A N 1
ATOM 5271 C CA . ALA A 1 365 ? 16.176 -50.55 -7.018 1 88.934 332 ALA A CA 1
ATOM 5272 C C . ALA A 1 365 ? 15.958 -50.114 -8.475 1 79.11 332 ALA A C 1
ATOM 5273 O O . ALA A 1 365 ? 16.849 -50.236 -9.307 1 76.603 332 ALA A O 1
ATOM 5280 N N . PRO A 1 366 ? 14.762 -49.594 -8.847 1 78.242 333 PRO A N 1
ATOM 5281 C CA . PRO A 1 366 ? 14.523 -49.073 -10.199 1 75.646 333 PRO A CA 1
ATOM 5282 C C . PRO A 1 366 ? 15.261 -47.768 -10.551 1 81.53 333 PRO A C 1
ATOM 5283 O O . PRO A 1 366 ? 15.234 -46.744 -9.842 1 71.661 333 PRO A O 1
ATOM 5294 N N . VAL A 1 367 ? 15.878 -47.824 -11.727 1 82.175 334 VAL A N 1
ATOM 5295 C CA . VAL A 1 367 ? 16.638 -46.718 -12.289 1 87.713 334 VAL A CA 1
ATOM 5296 C C . VAL A 1 367 ? 15.854 -46.143 -13.477 1 75.254 334 VAL A C 1
ATOM 5297 O O . VAL A 1 367 ? 15.094 -46.858 -14.136 1 58.645 334 VAL A O 1
ATOM 5310 N N . ALA A 1 368 ? 16.002 -44.835 -13.735 1 69.39 335 ALA A N 1
ATOM 5311 C CA . ALA A 1 368 ? 15.305 -44.146 -14.824 1 64.254 335 ALA A CA 1
ATOM 5312 C C . ALA A 1 368 ? 15.841 -44.576 -16.195 1 68.426 335 ALA A C 1
ATOM 5313 O O . ALA A 1 368 ? 16.982 -44.25 -16.564 1 53.985 335 ALA A O 1
ATOM 5320 N N . GLN A 1 369 ? 15.026 -45.35 -16.944 1 81.924 336 GLN A N 1
ATOM 5321 C CA . GLN A 1 369 ? 15.405 -45.882 -18.261 1 89.464 336 GLN A CA 1
ATOM 5322 C C . GLN A 1 369 ? 14.334 -46.855 -18.794 1 92.522 336 GLN A C 1
ATOM 5323 O O . GLN A 1 369 ? 13.749 -47.601 -18.008 1 98.296 336 GLN A O 1
ATOM 5337 N N . ALA A 1 370 ? 14.088 -46.884 -20.121 1 85.318 337 ALA A N 1
ATOM 5338 C CA . ALA A 1 370 ? 13.786 -48.149 -20.804 1 102.048 337 ALA A CA 1
ATOM 5339 C C . ALA A 1 370 ? 13.953 -47.952 -22.315 1 111.027 337 ALA A C 1
ATOM 5340 O O . ALA A 1 370 ? 13.558 -46.855 -22.807 1 88.644 337 ALA A O 1
ATOM 5347 N N . SER B 1 35 ? 41.481 -30.345 -50.961 1 91.646 2 SER B N 1
ATOM 5348 C CA . SER B 1 35 ? 40.609 -31.49 -51.367 1 92.825 2 SER B CA 1
ATOM 5349 C C . SER B 1 35 ? 39.435 -31.688 -50.389 1 88.52 2 SER B C 1
ATOM 5350 O O . SER B 1 35 ? 39.662 -31.84 -49.194 1 88.076 2 SER B O 1
ATOM 5358 N N . ARG B 1 36 ? 38.166 -31.645 -50.857 1 80.06 3 ARG B N 1
ATOM 5359 C CA . ARG B 1 36 ? 37.041 -31.492 -49.936 1 73.406 3 ARG B CA 1
ATOM 5360 C C . ARG B 1 36 ? 35.673 -31.513 -50.62 1 69.025 3 ARG B C 1
ATOM 5361 O O . ARG B 1 36 ? 35.572 -31.326 -51.811 1 68.751 3 ARG B O 1
ATOM 5382 N N . LEU B 1 37 ? 34.603 -31.69 -49.834 1 63.2 4 LEU B N 1
ATOM 5383 C CA . LEU B 1 37 ? 33.23 -31.718 -50.315 1 59.659 4 LEU B CA 1
ATOM 5384 C C . LEU B 1 37 ? 32.302 -31.82 -49.108 1 56.901 4 LEU B C 1
ATOM 5385 O O . LEU B 1 37 ? 32.677 -32.385 -48.087 1 54.486 4 LEU B O 1
ATOM 5401 N N . GLY B 1 38 ? 31.076 -31.323 -49.254 1 52.735 5 GLY B N 1
ATOM 5402 C CA . GLY B 1 38 ? 30.094 -31.374 -48.194 1 50.12 5 GLY B CA 1
ATOM 5403 C C . GLY B 1 38 ? 29.162 -32.574 -48.333 1 49.953 5 GLY B C 1
ATOM 5404 O O . GLY B 1 38 ? 28.817 -32.961 -49.437 1 49.629 5 GLY B O 1
ATOM 5408 N N . TYR B 1 39 ? 28.735 -33.135 -47.189 1 50.085 6 TYR B N 1
ATOM 5409 C CA . TYR B 1 39 ? 27.779 -34.23 -47.153 1 51.075 6 TYR B CA 1
ATOM 5410 C C . TYR B 1 39 ? 26.463 -33.745 -46.56 1 49.925 6 TYR B C 1
ATOM 5411 O O . TYR B 1 39 ? 26.483 -33.108 -45.516 1 51.41 6 TYR B O 1
ATOM 5429 N N . SER B 1 40 ? 25.347 -34.025 -47.248 1 49.1 7 SER B N 1
ATOM 5430 C CA . SER B 1 40 ? 24.023 -33.678 -46.759 1 52.117 7 SER B CA 1
ATOM 5431 C C . SER B 1 40 ? 23.434 -34.839 -45.971 1 49.297 7 SER B C 1
ATOM 5432 O O . SER B 1 40 ? 23.221 -35.923 -46.516 1 58.089 7 SER B O 1
ATOM 5440 N N . ALA B 1 41 ? 23.142 -34.581 -44.701 1 46.142 8 ALA B N 1
ATOM 5441 C CA . ALA B 1 41 ? 22.547 -35.566 -43.817 1 43.513 8 ALA B CA 1
ATOM 5442 C C . ALA B 1 41 ? 21.036 -35.452 -43.886 1 41.15 8 ALA B C 1
ATOM 5443 O O . ALA B 1 41 ? 20.488 -34.515 -43.364 1 45.407 8 ALA B O 1
ATOM 5450 N N . SER B 1 42 ? 20.388 -36.419 -44.534 1 43.741 9 SER B N 1
ATOM 5451 C CA . SER B 1 42 ? 18.965 -36.378 -44.797 1 44.966 9 SER B CA 1
ATOM 5452 C C . SER B 1 42 ? 18.167 -36.949 -43.615 1 45.402 9 SER B C 1
ATOM 5453 O O . SER B 1 42 ? 17.876 -38.148 -43.559 1 45.742 9 SER B O 1
ATOM 5461 N N . PHE B 1 43 ? 17.76 -36.061 -42.705 1 44.383 10 PHE B N 1
ATOM 5462 C CA . PHE B 1 43 ? 16.979 -36.43 -41.52 1 41.324 10 PHE B CA 1
ATOM 5463 C C . PHE B 1 43 ? 15.605 -36.946 -41.911 1 40.094 10 PHE B C 1
ATOM 5464 O O . PHE B 1 43 ? 15.012 -37.73 -41.164 1 39.874 10 PHE B O 1
ATOM 5481 N N . GLU B 1 44 ? 15.147 -36.57 -43.115 1 41.669 11 GLU B N 1
ATOM 5482 C CA . GLU B 1 44 ? 13.849 -37.002 -43.598 1 42.128 11 GLU B CA 1
ATOM 5483 C C . GLU B 1 44 ? 13.841 -38.507 -43.855 1 47.859 11 GLU B C 1
ATOM 5484 O O . GLU B 1 44 ? 12.783 -39.146 -43.797 1 47.64 11 GLU B O 1
ATOM 5496 N N . GLN B 1 45 ? 15.027 -39.059 -44.161 1 46.723 12 GLN B N 1
ATOM 5497 C CA . GLN B 1 45 ? 15.116 -40.425 -44.655 1 45.717 12 GLN B CA 1
ATOM 5498 C C . GLN B 1 45 ? 15.778 -41.377 -43.666 1 45.009 12 GLN B C 1
ATOM 5499 O O . GLN B 1 45 ? 15.433 -42.542 -43.647 1 45.728 12 GLN B O 1
ATOM 5513 N N . PHE B 1 46 ? 16.765 -40.91 -42.892 1 48.217 13 PHE B N 1
ATOM 5514 C CA . PHE B 1 46 ? 17.695 -41.807 -42.21 1 45.967 13 PHE B CA 1
ATOM 5515 C C . PHE B 1 46 ? 17.69 -41.635 -40.7 1 45.01 13 PHE B C 1
ATOM 5516 O O . PHE B 1 46 ? 17.686 -40.52 -40.187 1 43.744 13 PHE B O 1
ATOM 5533 N N . HIS B 1 47 ? 17.71 -42.775 -40.002 1 45.449 14 HIS B N 1
ATOM 5534 C CA . HIS B 1 47 ? 17.823 -42.82 -38.556 1 49.24 14 HIS B CA 1
ATOM 5535 C C . HIS B 1 47 ? 19.053 -42.015 -38.145 1 47.768 14 HIS B C 1
ATOM 5536 O O . HIS B 1 47 ? 20.091 -42.109 -38.792 1 47.748 14 HIS B O 1
ATOM 5551 N N . PRO B 1 48 ? 18.972 -41.175 -37.101 1 43.388 15 PRO B N 1
ATOM 5552 C CA . PRO B 1 48 ? 20.118 -40.354 -36.712 1 42.576 15 PRO B CA 1
ATOM 5553 C C . PRO B 1 48 ? 21.379 -41.127 -36.337 1 39.644 15 PRO B C 1
ATOM 5554 O O . PRO B 1 48 ? 22.48 -40.648 -36.54 1 39.732 15 PRO B O 1
ATOM 5565 N N . SER B 1 49 ? 21.234 -42.347 -35.832 1 44.297 16 SER B N 1
ATOM 5566 C CA . SER B 1 49 ? 22.395 -43.205 -35.582 1 47.169 16 SER B CA 1
ATOM 5567 C C . SER B 1 49 ? 23.103 -43.557 -36.889 1 46.386 16 SER B C 1
ATOM 5568 O O . SER B 1 49 ? 24.33 -43.58 -36.947 1 46.9 16 SER B O 1
ATOM 5576 N N . ASP B 1 50 ? 22.333 -43.833 -37.941 1 47.724 17 ASP B N 1
ATOM 5577 C CA . ASP B 1 50 ? 22.925 -44.137 -39.232 1 48.776 17 ASP B CA 1
ATOM 5578 C C . ASP B 1 50 ? 23.639 -42.9 -39.77 1 47.94 17 ASP B C 1
ATOM 5579 O O . ASP B 1 50 ? 24.774 -42.992 -40.254 1 47.008 17 ASP B O 1
ATOM 5588 N N . LEU B 1 51 ? 23.008 -41.736 -39.624 1 45.741 18 LEU B N 1
ATOM 5589 C CA . LEU B 1 51 ? 23.592 -40.497 -40.118 1 42.476 18 LEU B CA 1
ATOM 5590 C C . LEU B 1 51 ? 24.906 -40.206 -39.411 1 42.582 18 LEU B C 1
ATOM 5591 O O . LEU B 1 51 ? 25.862 -39.725 -40.027 1 46.701 18 LEU B O 1
ATOM 5607 N N . LEU B 1 52 ? 24.952 -40.469 -38.098 1 44.089 19 LEU B N 1
ATOM 5608 C CA . LEU B 1 52 ? 26.164 -40.205 -37.328 1 47.188 19 LEU B CA 1
ATOM 5609 C C . LEU B 1 52 ? 27.305 -41.076 -37.845 1 45.764 19 LEU B C 1
ATOM 5610 O O . LEU B 1 52 ? 28.38 -40.581 -38.14 1 48.311 19 LEU B O 1
ATOM 5626 N N . ARG B 1 53 ? 27.035 -42.372 -37.993 1 50.27 20 ARG B N 1
ATOM 5627 C CA . ARG B 1 53 ? 28.016 -43.338 -38.489 1 53.257 20 ARG B CA 1
ATOM 5628 C C . ARG B 1 53 ? 28.471 -42.947 -39.907 1 52.006 20 ARG B C 1
ATOM 5629 O O . ARG B 1 53 ? 29.647 -42.953 -40.21 1 51.595 20 ARG B O 1
ATOM 5650 N N . TRP B 1 54 ? 27.553 -42.537 -40.786 1 54.073 21 TRP B N 1
ATOM 5651 C CA . TRP B 1 54 ? 27.915 -42.183 -42.153 1 53.975 21 TRP B CA 1
ATOM 5652 C C . TRP B 1 54 ? 28.719 -40.886 -42.216 1 53.136 21 TRP B C 1
ATOM 5653 O O . TRP B 1 54 ? 29.592 -40.767 -43.06 1 52.819 21 TRP B O 1
ATOM 5674 N N . CYS B 1 55 ? 28.453 -39.929 -41.315 1 50.067 22 CYS B N 1
ATOM 5675 C CA . CYS B 1 55 ? 29.256 -38.724 -41.27 1 47.792 22 CYS B CA 1
ATOM 5676 C C . CYS B 1 55 ? 30.684 -39.036 -40.835 1 49.099 22 CYS B C 1
ATOM 5677 O O . CYS B 1 55 ? 31.639 -38.451 -41.35 1 53.911 22 CYS B O 1
ATOM 5685 N N . GLN B 1 56 ? 30.84 -39.979 -39.903 1 49.127 23 GLN B N 1
ATOM 5686 C CA . GLN B 1 56 ? 32.158 -40.398 -39.444 1 50.465 23 GLN B CA 1
ATOM 5687 C C . GLN B 1 56 ? 32.938 -41.033 -40.592 1 53.438 23 GLN B C 1
ATOM 5688 O O . GLN B 1 56 ? 34.151 -40.819 -40.725 1 54.326 23 GLN B O 1
ATOM 5702 N N . LEU B 1 57 ? 32.219 -41.808 -41.424 1 54.427 24 LEU B N 1
ATOM 5703 C CA . LEU B 1 57 ? 32.796 -42.438 -42.595 1 54.282 24 LEU B CA 1
ATOM 5704 C C . LEU B 1 57 ? 33.136 -41.384 -43.638 1 55.12 24 LEU B C 1
ATOM 5705 O O . LEU B 1 57 ? 34.21 -41.444 -44.233 1 53.092 24 LEU B O 1
ATOM 5721 N N . ALA B 1 58 ? 32.223 -40.421 -43.845 1 54.069 25 ALA B N 1
ATOM 5722 C CA . ALA B 1 58 ? 32.445 -39.373 -44.829 1 56.408 25 ALA B CA 1
ATOM 5723 C C . ALA B 1 58 ? 33.721 -38.594 -44.503 1 56.915 25 ALA B C 1
ATOM 5724 O O . ALA B 1 58 ? 34.495 -38.237 -45.391 1 59.486 25 ALA B O 1
ATOM 5731 N N . GLU B 1 59 ? 33.953 -38.362 -43.219 1 55.916 26 GLU B N 1
ATOM 5732 C CA . GLU B 1 59 ? 35.179 -37.71 -42.796 1 58.193 26 GLU B CA 1
ATOM 5733 C C . GLU B 1 59 ? 36.401 -38.507 -43.26 1 60.268 26 GLU B C 1
ATOM 5734 O O . GLU B 1 59 ? 37.309 -37.931 -43.852 1 62.477 26 GLU B O 1
ATOM 5746 N N . GLN B 1 60 ? 36.4 -39.824 -43.02 1 59.037 27 GLN B N 1
ATOM 5747 C CA . GLN B 1 60 ? 37.509 -40.678 -43.443 1 61.847 27 GLN B CA 1
ATOM 5748 C C . GLN B 1 60 ? 37.672 -40.661 -44.964 1 65.159 27 GLN B C 1
ATOM 5749 O O . GLN B 1 60 ? 38.773 -40.828 -45.462 1 66.033 27 GLN B O 1
ATOM 5763 N N . GLU B 1 61 ? 36.576 -40.44 -45.711 1 65.409 28 GLU B N 1
ATOM 5764 C CA . GLU B 1 61 ? 36.589 -40.557 -47.159 1 64.57 28 GLU B CA 1
ATOM 5765 C C . GLU B 1 61 ? 36.812 -39.216 -47.852 1 67.299 28 GLU B C 1
ATOM 5766 O O . GLU B 1 61 ? 36.765 -39.187 -49.074 1 71.556 28 GLU B O 1
ATOM 5778 N N . GLY B 1 62 ? 37.045 -38.125 -47.098 1 64.991 29 GLY B N 1
ATOM 5779 C CA . GLY B 1 62 ? 37.508 -36.872 -47.687 1 63.165 29 GLY B CA 1
ATOM 5780 C C . GLY B 1 62 ? 36.46 -35.75 -47.688 1 64.611 29 GLY B C 1
ATOM 5781 O O . GLY B 1 62 ? 36.761 -34.636 -48.08 1 65.667 29 GLY B O 1
ATOM 5785 N N . PHE B 1 63 ? 35.233 -36.022 -47.25 1 61.616 30 PHE B N 1
ATOM 5786 C CA . PHE B 1 63 ? 34.268 -34.96 -47.017 1 59.27 30 PHE B CA 1
ATOM 5787 C C . PHE B 1 63 ? 34.747 -34.14 -45.827 1 58.247 30 PHE B C 1
ATOM 5788 O O . PHE B 1 63 ? 35.317 -34.712 -44.904 1 65.106 30 PHE B O 1
ATOM 5805 N N . ASP B 1 64 ? 34.488 -32.825 -45.828 1 56.926 31 ASP B N 1
ATOM 5806 C CA . ASP B 1 64 ? 35.021 -31.944 -44.792 1 56.49 31 ASP B CA 1
ATOM 5807 C C . ASP B 1 64 ? 33.935 -31.218 -44.003 1 54.212 31 ASP B C 1
ATOM 5808 O O . ASP B 1 64 ? 34.273 -30.512 -43.059 1 53.915 31 ASP B O 1
ATOM 5817 N N . SER B 1 65 ? 32.65 -31.39 -44.352 1 55.481 32 SER B N 1
ATOM 5818 C CA . SER B 1 65 ? 31.577 -30.621 -43.737 1 57.162 32 SER B CA 1
ATOM 5819 C C . SER B 1 65 ? 30.238 -31.325 -43.933 1 54.255 32 SER B C 1
ATOM 5820 O O . SER B 1 65 ? 30.093 -32.144 -44.83 1 50.511 32 SER B O 1
ATOM 5828 N N . VAL B 1 66 ? 29.258 -30.965 -43.089 1 49.635 33 VAL B N 1
ATOM 5829 C CA . VAL B 1 66 ? 27.958 -31.61 -43.09 1 45.525 33 VAL B CA 1
ATOM 5830 C C . VAL B 1 66 ? 26.888 -30.529 -43.062 1 45.94 33 VAL B C 1
ATOM 5831 O O . VAL B 1 66 ? 27.05 -29.538 -42.363 1 44.31 33 VAL B O 1
ATOM 5844 N N . LEU B 1 67 ? 25.83 -30.733 -43.862 1 44.785 34 LEU B N 1
ATOM 5845 C CA . LEU B 1 67 ? 24.613 -29.942 -43.827 1 42.128 34 LEU B CA 1
ATOM 5846 C C . LEU B 1 67 ? 23.521 -30.842 -43.276 1 41.926 34 LEU B C 1
ATOM 5847 O O . LEU B 1 67 ? 23.284 -31.92 -43.806 1 43.102 34 LEU B O 1
ATOM 5863 N N . ALA B 1 68 ? 22.856 -30.389 -42.211 1 43.749 35 ALA B N 1
ATOM 5864 C CA . ALA B 1 68 ? 21.832 -31.169 -41.534 1 42.086 35 ALA B CA 1
ATOM 5865 C C . ALA B 1 68 ? 20.494 -30.452 -41.573 1 46.028 35 ALA B C 1
ATOM 5866 O O . ALA B 1 68 ? 20.342 -29.316 -41.113 1 44.28 35 ALA B O 1
ATOM 5873 N N . ALA B 1 69 ? 19.53 -31.177 -42.143 1 47.012 36 ALA B N 1
ATOM 5874 C CA . ALA B 1 69 ? 18.149 -30.742 -42.246 1 47.746 36 ALA B CA 1
ATOM 5875 C C . ALA B 1 69 ? 17.557 -30.585 -40.849 1 42.175 36 ALA B C 1
ATOM 5876 O O . ALA B 1 69 ? 17.792 -31.417 -39.979 1 42.21 36 ALA B O 1
ATOM 5883 N N . ASP B 1 70 ? 16.835 -29.489 -40.629 1 43.411 37 ASP B N 1
ATOM 5884 C CA . ASP B 1 70 ? 16.083 -29.258 -39.409 1 43.027 37 ASP B CA 1
ATOM 5885 C C . ASP B 1 70 ? 14.604 -29.493 -39.686 1 41.256 37 ASP B C 1
ATOM 5886 O O . ASP B 1 70 ? 13.88 -28.558 -39.981 1 40.162 37 ASP B O 1
ATOM 5895 N N . HIS B 1 71 ? 14.159 -30.744 -39.59 1 39.25 38 HIS B N 1
ATOM 5896 C CA . HIS B 1 71 ? 12.781 -31.089 -39.873 1 37.72 38 HIS B CA 1
ATOM 5897 C C . HIS B 1 71 ? 12.109 -31.657 -38.633 1 38.414 38 HIS B C 1
ATOM 5898 O O . HIS B 1 71 ? 12.77 -32.091 -37.696 1 38.01 38 HIS B O 1
ATOM 5913 N N . PHE B 1 72 ? 10.772 -31.618 -38.663 1 38.798 39 PHE B N 1
ATOM 5914 C CA . PHE B 1 72 ? 9.934 -32.327 -37.715 1 38.792 39 PHE B CA 1
ATOM 5915 C C . PHE B 1 72 ? 9.279 -33.5 -38.43 1 36.086 39 PHE B C 1
ATOM 5916 O O . PHE B 1 72 ? 9.062 -34.521 -37.815 1 39.259 39 PHE B O 1
ATOM 5933 N N . HIS B 1 73 ? 8.982 -33.33 -39.725 1 40.035 40 HIS B N 1
ATOM 5934 C CA . HIS B 1 73 ? 8.378 -34.372 -40.544 1 37.538 40 HIS B CA 1
ATOM 5935 C C . HIS B 1 73 ? 9.201 -34.626 -41.802 1 41.409 40 HIS B C 1
ATOM 5936 O O . HIS B 1 73 ? 9.798 -33.718 -42.38 1 42.661 40 HIS B O 1
ATOM 5951 N N . PRO B 1 74 ? 9.164 -35.878 -42.316 1 41.335 41 PRO B N 1
ATOM 5952 C CA . PRO B 1 74 ? 9.667 -36.188 -43.646 1 41.757 41 PRO B CA 1
ATOM 5953 C C . PRO B 1 74 ? 8.686 -35.659 -44.687 1 43.357 41 PRO B C 1
ATOM 5954 O O . PRO B 1 74 ? 7.53 -35.428 -44.352 1 41.889 41 PRO B O 1
ATOM 5965 N N . TRP B 1 75 ? 9.142 -35.517 -45.936 1 43.856 42 TRP B N 1
ATOM 5966 C CA . TRP B 1 75 ? 8.252 -35.151 -47.035 1 46.346 42 TRP B CA 1
ATOM 5967 C C . TRP B 1 75 ? 7.21 -36.244 -47.276 1 44.266 42 TRP B C 1
ATOM 5968 O O . TRP B 1 75 ? 6.057 -35.92 -47.528 1 47.675 42 TRP B O 1
ATOM 5989 N N . THR B 1 76 ? 7.61 -37.517 -47.19 1 45.32 43 THR B N 1
ATOM 5990 C CA . THR B 1 76 ? 6.692 -38.637 -47.416 1 45.563 43 THR B CA 1
ATOM 5991 C C . THR B 1 76 ? 6.863 -39.673 -46.302 1 46.636 43 THR B C 1
ATOM 5992 O O . THR B 1 76 ? 7.93 -39.769 -45.721 1 47.325 43 THR B O 1
ATOM 6003 N N . PRO B 1 77 ? 5.851 -40.516 -46.011 1 45.12 44 PRO B N 1
ATOM 6004 C CA . PRO B 1 77 ? 6.01 -41.614 -45.062 1 46.084 44 PRO B CA 1
ATOM 6005 C C . PRO B 1 77 ? 7.112 -42.583 -45.464 1 49.846 44 PRO B C 1
ATOM 6006 O O . PRO B 1 77 ? 7.773 -43.158 -44.611 1 48.454 44 PRO B O 1
ATOM 6017 N N . GLU B 1 78 ? 7.295 -42.767 -46.774 1 47.852 45 GLU B N 1
ATOM 6018 C CA . GLU B 1 78 ? 8.279 -43.709 -47.279 1 46.854 45 GLU B CA 1
ATOM 6019 C C . GLU B 1 78 ? 9.687 -43.244 -46.93 1 45.964 45 GLU B C 1
ATOM 6020 O O . GLU B 1 78 ? 10.588 -44.057 -46.847 1 51.166 45 GLU B O 1
ATOM 6032 N N . GLN B 1 79 ? 9.9 -41.933 -46.745 1 46.947 46 GLN B N 1
ATOM 6033 C CA . GLN B 1 79 ? 11.189 -41.447 -46.285 1 46.153 46 GLN B CA 1
ATOM 6034 C C . GLN B 1 79 ? 11.371 -41.865 -44.831 1 44.264 46 GLN B C 1
ATOM 6035 O O . GLN B 1 79 ? 12.399 -42.434 -44.476 1 42.242 46 GLN B O 1
ATOM 6049 N N . GLY B 1 80 ? 10.388 -41.521 -43.995 1 42.647 47 GLY B N 1
ATOM 6050 C CA . GLY B 1 80 ? 10.127 -42.282 -42.782 1 43.539 47 GLY B CA 1
ATOM 6051 C C . GLY B 1 80 ? 10.903 -41.851 -41.541 1 44.094 47 GLY B C 1
ATOM 6052 O O . GLY B 1 80 ? 10.842 -42.601 -40.579 1 46.197 47 GLY B O 1
ATOM 6056 N N . GLN B 1 81 ? 11.59 -40.686 -41.525 1 42.418 48 GLN B N 1
ATOM 6057 C CA . GLN B 1 81 ? 12.316 -40.24 -40.339 1 40.722 48 GLN B CA 1
ATOM 6058 C C . GLN B 1 81 ? 12.21 -38.725 -40.15 1 41.264 48 GLN B C 1
ATOM 6059 O O . GLN B 1 81 ? 11.849 -38.023 -41.083 1 42.201 48 GLN B O 1
ATOM 6073 N N . SER B 1 82 ? 12.61 -38.232 -38.957 1 38.077 49 SER B N 1
ATOM 6074 C CA . SER B 1 82 ? 12.923 -36.825 -38.681 1 36.383 49 SER B CA 1
ATOM 6075 C C . SER B 1 82 ? 13.466 -36.664 -37.263 1 37.368 49 SER B C 1
ATOM 6076 O O . SER B 1 82 ? 12.733 -36.329 -36.339 1 39.654 49 SER B O 1
ATOM 6084 N N . GLY B 1 83 ? 14.755 -36.904 -37.078 1 38.087 50 GLY B N 1
ATOM 6085 C CA . GLY B 1 83 ? 15.413 -36.661 -35.806 1 37.901 50 GLY B CA 1
ATOM 6086 C C . GLY B 1 83 ? 15.5 -35.166 -35.495 1 40.456 50 GLY B C 1
ATOM 6087 O O . GLY B 1 83 ? 15.462 -34.325 -36.405 1 38.825 50 GLY B O 1
ATOM 6091 N N . PHE B 1 84 ? 15.589 -34.87 -34.19 1 38.38 51 PHE B N 1
ATOM 6092 C CA . PHE B 1 84 ? 15.825 -33.518 -33.7 1 38.374 51 PHE B CA 1
ATOM 6093 C C . PHE B 1 84 ? 17.291 -33.158 -33.925 1 36.686 51 PHE B C 1
ATOM 6094 O O . PHE B 1 84 ? 18.172 -33.678 -33.233 1 36.837 51 PHE B O 1
ATOM 6111 N N . VAL B 1 85 ? 17.54 -32.292 -34.91 1 34.254 52 VAL B N 1
ATOM 6112 C CA . VAL B 1 85 ? 18.877 -32.03 -35.409 1 35.368 52 VAL B CA 1
ATOM 6113 C C . VAL B 1 85 ? 19.783 -31.492 -34.304 1 36.681 52 VAL B C 1
ATOM 6114 O O . VAL B 1 85 ? 20.969 -31.832 -34.283 1 38.07 52 VAL B O 1
ATOM 6127 N N . TRP B 1 86 ? 19.237 -30.699 -33.371 1 34.862 53 TRP B N 1
ATOM 6128 C CA . TRP B 1 86 ? 20.093 -29.983 -32.428 1 35.94 53 TRP B CA 1
ATOM 6129 C C . TRP B 1 86 ? 20.821 -30.936 -31.492 1 36.952 53 TRP B C 1
ATOM 6130 O O . TRP B 1 86 ? 21.996 -30.708 -31.187 1 37.183 53 TRP B O 1
ATOM 6151 N N . ALA B 1 87 ? 20.141 -32.019 -31.087 1 38.291 54 ALA B N 1
ATOM 6152 C CA . ALA B 1 87 ? 20.761 -33.038 -30.258 1 37.589 54 ALA B CA 1
ATOM 6153 C C . ALA B 1 87 ? 21.822 -33.795 -31.059 1 37.267 54 ALA B C 1
ATOM 6154 O O . ALA B 1 87 ? 22.917 -34.06 -30.58 1 38.195 54 ALA B O 1
ATOM 6161 N N . TRP B 1 88 ? 21.495 -34.144 -32.293 1 39.366 55 TRP B N 1
ATOM 6162 C CA . TRP B 1 88 ? 22.395 -34.921 -33.133 1 40.712 55 TRP B CA 1
ATOM 6163 C C . TRP B 1 88 ? 23.681 -34.139 -33.394 1 45.287 55 TRP B C 1
ATOM 6164 O O . TRP B 1 88 ? 24.759 -34.737 -33.446 1 44.98 55 TRP B O 1
ATOM 6185 N N . LEU B 1 89 ? 23.588 -32.805 -33.532 1 42.815 56 LEU B N 1
ATOM 6186 C CA . LEU B 1 89 ? 24.766 -32.017 -33.875 1 40.992 56 LEU B CA 1
ATOM 6187 C C . LEU B 1 89 ? 25.805 -32.081 -32.758 1 39.766 56 LEU B C 1
ATOM 6188 O O . LEU B 1 89 ? 26.994 -32.015 -33.018 1 42.156 56 LEU B O 1
ATOM 6204 N N . GLY B 1 90 ? 25.361 -32.206 -31.506 1 37.449 57 GLY B N 1
ATOM 6205 C CA . GLY B 1 90 ? 26.279 -32.408 -30.406 1 37.171 57 GLY B CA 1
ATOM 6206 C C . GLY B 1 90 ? 27.077 -33.705 -30.544 1 38.06 57 GLY B C 1
ATOM 6207 O O . GLY B 1 90 ? 28.271 -33.725 -30.23 1 38.976 57 GLY B O 1
ATOM 6211 N N . ALA B 1 91 ? 26.412 -34.785 -30.989 1 37.976 58 ALA B N 1
ATOM 6212 C CA . ALA B 1 91 ? 27.086 -36.064 -31.186 1 41.855 58 ALA B CA 1
ATOM 6213 C C . ALA B 1 91 ? 28.1 -35.963 -32.325 1 40.543 58 ALA B C 1
ATOM 6214 O O . ALA B 1 91 ? 29.212 -36.5 -32.229 1 41.185 58 ALA B O 1
ATOM 6221 N N . LEU B 1 92 ? 27.696 -35.283 -33.4 1 39.75 59 LEU B N 1
ATOM 6222 C CA . LEU B 1 92 ? 28.559 -35.115 -34.559 1 43.429 59 LEU B CA 1
ATOM 6223 C C . LEU B 1 92 ? 29.812 -34.341 -34.145 1 48.02 59 LEU B C 1
ATOM 6224 O O . LEU B 1 92 ? 30.945 -34.712 -34.488 1 50.907 59 LEU B O 1
ATOM 6240 N N . GLY B 1 93 ? 29.583 -33.249 -33.418 1 46.567 60 GLY B N 1
ATOM 6241 C CA . GLY B 1 93 ? 30.666 -32.373 -33.017 1 44.947 60 GLY B CA 1
ATOM 6242 C C . GLY B 1 93 ? 31.679 -33.104 -32.154 1 44.569 60 GLY B C 1
ATOM 6243 O O . GLY B 1 93 ? 32.867 -32.897 -32.31 1 45.119 60 GLY B O 1
ATOM 6247 N N . ALA B 1 94 ? 31.192 -33.973 -31.265 1 43.163 61 ALA B N 1
ATOM 6248 C CA . ALA B 1 94 ? 32.05 -34.65 -30.305 1 44.65 61 ALA B CA 1
ATOM 6249 C C . ALA B 1 94 ? 32.764 -35.854 -30.911 1 44.946 61 ALA B C 1
ATOM 6250 O O . ALA B 1 94 ? 33.637 -36.378 -30.254 1 48.615 61 ALA B O 1
ATOM 6257 N N . THR B 1 95 ? 32.361 -36.35 -32.081 1 44.241 62 THR B N 1
ATOM 6258 C CA . THR B 1 95 ? 32.942 -37.586 -32.6 1 46.061 62 THR B CA 1
ATOM 6259 C C . THR B 1 95 ? 33.641 -37.369 -33.945 1 50.862 62 THR B C 1
ATOM 6260 O O . THR B 1 95 ? 34.172 -38.337 -34.491 1 52.457 62 THR B O 1
ATOM 6271 N N . THR B 1 96 ? 33.689 -36.134 -34.469 1 51.535 63 THR B N 1
ATOM 6272 C CA . THR B 1 96 ? 34.395 -35.851 -35.717 1 53.068 63 THR B CA 1
ATOM 6273 C C . THR B 1 96 ? 35.095 -34.503 -35.587 1 51.46 63 THR B C 1
ATOM 6274 O O . THR B 1 96 ? 34.917 -33.822 -34.597 1 48.501 63 THR B O 1
ATOM 6285 N N . ARG B 1 97 ? 35.828 -34.103 -36.625 1 57.69 64 ARG B N 1
ATOM 6286 C CA . ARG B 1 97 ? 36.405 -32.774 -36.738 1 60.066 64 ARG B CA 1
ATOM 6287 C C . ARG B 1 97 ? 35.766 -31.96 -37.87 1 58.434 64 ARG B C 1
ATOM 6288 O O . ARG B 1 97 ? 36.258 -30.866 -38.207 1 59.75 64 ARG B O 1
ATOM 6309 N N . LEU B 1 98 ? 34.661 -32.492 -38.415 1 54.589 65 LEU B N 1
ATOM 6310 C CA . LEU B 1 98 ? 33.917 -31.885 -39.513 1 56.315 65 LEU B CA 1
ATOM 6311 C C . LEU B 1 98 ? 33.374 -30.517 -39.108 1 57.279 65 LEU B C 1
ATOM 6312 O O . LEU B 1 98 ? 32.996 -30.304 -37.954 1 51.89 65 LEU B O 1
ATOM 6328 N N . ARG B 1 99 ? 33.289 -29.618 -40.095 1 56.232 66 ARG B N 1
ATOM 6329 C CA . ARG B 1 99 ? 32.434 -28.455 -39.988 1 51.387 66 ARG B CA 1
ATOM 6330 C C . ARG B 1 99 ? 31.012 -28.921 -40.222 1 47.615 66 ARG B C 1
ATOM 6331 O O . ARG B 1 99 ? 30.792 -29.948 -40.867 1 44.45 66 ARG B O 1
ATOM 6352 N N . PHE B 1 100 ? 30.044 -28.18 -39.674 1 46.504 67 PHE B N 1
ATOM 6353 C CA . PHE B 1 100 ? 28.654 -28.583 -39.797 1 44.442 67 PHE B CA 1
ATOM 6354 C C . PHE B 1 100 ? 27.728 -27.387 -39.604 1 44.914 67 PHE B C 1
ATOM 6355 O O . PHE B 1 100 ? 28.079 -26.411 -38.954 1 45.581 67 PHE B O 1
ATOM 6372 N N . GLY B 1 101 ? 26.534 -27.499 -40.186 1 43.748 68 GLY B N 1
ATOM 6373 C CA . GLY B 1 101 ? 25.557 -26.441 -40.166 1 45.855 68 GLY B CA 1
ATOM 6374 C C . GLY B 1 101 ? 24.134 -26.965 -40.352 1 44.437 68 GLY B C 1
ATOM 6375 O O . GLY B 1 101 ? 23.906 -28.044 -40.903 1 43.952 68 GLY B O 1
ATOM 6379 N N . THR B 1 102 ? 23.183 -26.169 -39.852 1 39.452 69 THR B N 1
ATOM 6380 C CA . THR B 1 102 ? 21.772 -26.407 -40.079 1 40.875 69 THR B CA 1
ATOM 6381 C C . THR B 1 102 ? 21.467 -25.938 -41.49 1 43.567 69 THR B C 1
ATOM 6382 O O . THR B 1 102 ? 21.92 -24.865 -41.88 1 44.748 69 THR B O 1
ATOM 6393 N N . GLY B 1 103 ? 20.727 -26.76 -42.255 1 44.134 70 GLY B N 1
ATOM 6394 C CA . GLY B 1 103 ? 20.366 -26.379 -43.61 1 44.051 70 GLY B CA 1
ATOM 6395 C C . GLY B 1 103 ? 18.908 -26.688 -43.93 1 45.865 70 GLY B C 1
ATOM 6396 O O . GLY B 1 103 ? 18.67 -27.581 -44.698 1 48.26 70 GLY B O 1
ATOM 6400 N N . VAL B 1 104 ? 17.925 -25.936 -43.393 1 47.263 71 VAL B N 1
ATOM 6401 C CA . VAL B 1 104 ? 18.135 -24.79 -42.53 1 45.305 71 VAL B CA 1
ATOM 6402 C C . VAL B 1 104 ? 17.119 -24.822 -41.391 1 45.654 71 VAL B C 1
ATOM 6403 O O . VAL B 1 104 ? 16.155 -25.556 -41.439 1 52.603 71 VAL B O 1
ATOM 6416 N N . THR B 1 105 ? 17.351 -24.008 -40.36 1 44.174 72 THR B N 1
ATOM 6417 C CA . THR B 1 105 ? 16.43 -23.84 -39.254 1 41.73 72 THR B CA 1
ATOM 6418 C C . THR B 1 105 ? 15.585 -22.604 -39.533 1 39.64 72 THR B C 1
ATOM 6419 O O . THR B 1 105 ? 16.132 -21.582 -39.925 1 44.199 72 THR B O 1
ATOM 6430 N N . PRO B 1 106 ? 14.251 -22.656 -39.363 1 40.334 73 PRO B N 1
ATOM 6431 C CA . PRO B 1 106 ? 13.425 -21.449 -39.373 1 43.437 73 PRO B CA 1
ATOM 6432 C C . PRO B 1 106 ? 13.247 -20.831 -37.991 1 40.009 73 PRO B C 1
ATOM 6433 O O . PRO B 1 106 ? 12.526 -21.358 -37.156 1 41.991 73 PRO B O 1
ATOM 6444 N N . PRO B 1 107 ? 13.954 -19.721 -37.676 1 40.748 74 PRO B N 1
ATOM 6445 C CA . PRO B 1 107 ? 13.91 -19.126 -36.344 1 37.221 74 PRO B CA 1
ATOM 6446 C C . PRO B 1 107 ? 12.813 -18.083 -36.201 1 39.334 74 PRO B C 1
ATOM 6447 O O . PRO B 1 107 ? 13.048 -17.006 -35.652 1 40.813 74 PRO B O 1
ATOM 6458 N N . ILE B 1 108 ? 11.627 -18.393 -36.729 1 38.408 75 ILE B N 1
ATOM 6459 C CA . ILE B 1 108 ? 10.611 -17.373 -36.918 1 39.355 75 ILE B CA 1
ATOM 6460 C C . ILE B 1 108 ? 9.391 -17.645 -36.046 1 39.404 75 ILE B C 1
ATOM 6461 O O . ILE B 1 108 ? 8.31 -17.106 -36.293 1 36.213 75 ILE B O 1
ATOM 6477 N N . GLY B 1 109 ? 9.582 -18.481 -35.02 1 39.74 76 GLY B N 1
ATOM 6478 C CA . GLY B 1 109 ? 8.68 -18.497 -33.88 1 34.877 76 GLY B CA 1
ATOM 6479 C C . GLY B 1 109 ? 7.587 -19.546 -33.994 1 36.339 76 GLY B C 1
ATOM 6480 O O . GLY B 1 109 ? 6.627 -19.413 -33.291 1 37.016 76 GLY B O 1
ATOM 6484 N N . PHE B 1 110 ? 7.721 -20.589 -34.838 1 36.685 77 PHE B N 1
ATOM 6485 C CA . PHE B 1 110 ? 6.733 -21.663 -34.85 1 35.204 77 PHE B CA 1
ATOM 6486 C C . PHE B 1 110 ? 7.295 -22.811 -34.011 1 38.252 77 PHE B C 1
ATOM 6487 O O . PHE B 1 110 ? 7.067 -22.854 -32.825 1 35.615 77 PHE B O 1
ATOM 6504 N N . ARG B 1 111 ? 8.075 -23.717 -34.593 1 35.524 78 ARG B N 1
ATOM 6505 C CA . ARG B 1 111 ? 8.796 -24.684 -33.779 1 36.922 78 ARG B CA 1
ATOM 6506 C C . ARG B 1 111 ? 9.818 -23.974 -32.878 1 36.935 78 ARG B C 1
ATOM 6507 O O . ARG B 1 111 ? 10.038 -24.414 -31.759 1 40.762 78 ARG B O 1
ATOM 6528 N N . TYR B 1 112 ? 10.444 -22.897 -33.369 1 36.657 79 TYR B N 1
ATOM 6529 C CA . TYR B 1 112 ? 11.59 -22.335 -32.678 1 38.604 79 TYR B CA 1
ATOM 6530 C C . TYR B 1 112 ? 11.509 -20.813 -32.554 1 38.401 79 TYR B C 1
ATOM 6531 O O . TYR B 1 112 ? 11.364 -20.085 -33.528 1 39.513 79 TYR B O 1
ATOM 6549 N N . HIS B 1 113 ? 11.65 -20.327 -31.323 1 39.848 80 HIS B N 1
ATOM 6550 C CA . HIS B 1 113 ? 11.752 -18.902 -31.074 1 36.998 80 HIS B CA 1
ATOM 6551 C C . HIS B 1 113 ? 13.188 -18.503 -31.405 1 39.32 80 HIS B C 1
ATOM 6552 O O . HIS B 1 113 ? 14.134 -19.249 -31.127 1 37.85 80 HIS B O 1
ATOM 6567 N N . PRO B 1 114 ? 13.413 -17.324 -32.025 1 36.809 81 PRO B N 1
ATOM 6568 C CA . PRO B 1 114 ? 14.763 -16.927 -32.413 1 36.458 81 PRO B CA 1
ATOM 6569 C C . PRO B 1 114 ? 15.791 -16.907 -31.28 1 35.577 81 PRO B C 1
ATOM 6570 O O . PRO B 1 114 ? 16.975 -17.176 -31.526 1 34.268 81 PRO B O 1
ATOM 6581 N N . ALA B 1 115 ? 15.364 -16.615 -30.054 1 36.098 82 ALA B N 1
ATOM 6582 C CA . ALA B 1 115 ? 16.312 -16.562 -28.939 1 38.912 82 ALA B CA 1
ATOM 6583 C C . ALA B 1 115 ? 16.888 -17.947 -28.635 1 38.423 82 ALA B C 1
ATOM 6584 O O . ALA B 1 115 ? 18.069 -18.047 -28.274 1 38.509 82 ALA B O 1
ATOM 6591 N N . ILE B 1 116 ? 16.067 -18.988 -28.806 1 35.329 83 ILE B N 1
ATOM 6592 C CA . ILE B 1 116 ? 16.488 -20.355 -28.543 1 36.754 83 ILE B CA 1
ATOM 6593 C C . ILE B 1 116 ? 17.457 -20.801 -29.638 1 37.92 83 ILE B C 1
ATOM 6594 O O . ILE B 1 116 ? 18.467 -21.447 -29.362 1 32.728 83 ILE B O 1
ATOM 6610 N N . VAL B 1 117 ? 17.178 -20.423 -30.888 1 37.229 84 VAL B N 1
ATOM 6611 C CA . VAL B 1 117 ? 18.089 -20.753 -31.962 1 36.32 84 VAL B CA 1
ATOM 6612 C C . VAL B 1 117 ? 19.445 -20.106 -31.698 1 38.57 84 VAL B C 1
ATOM 6613 O O . VAL B 1 117 ? 20.495 -20.741 -31.881 1 36.23 84 VAL B O 1
ATOM 6626 N N . ALA B 1 118 ? 19.421 -18.844 -31.265 1 37.132 85 ALA B N 1
ATOM 6627 C CA . ALA B 1 118 ? 20.677 -18.148 -30.999 1 39.46 85 ALA B CA 1
ATOM 6628 C C . ALA B 1 118 ? 21.487 -18.888 -29.927 1 41.736 85 ALA B C 1
ATOM 6629 O O . ALA B 1 118 ? 22.694 -19.049 -30.079 1 40.951 85 ALA B O 1
ATOM 6636 N N . GLN B 1 119 ? 20.817 -19.302 -28.835 1 38.509 86 GLN B N 1
ATOM 6637 C CA . GLN B 1 119 ? 21.485 -19.994 -27.731 1 39.028 86 GLN B CA 1
ATOM 6638 C C . GLN B 1 119 ? 22.074 -21.33 -28.208 1 37.619 86 GLN B C 1
ATOM 6639 O O . GLN B 1 119 ? 23.21 -21.653 -27.891 1 37.586 86 GLN B O 1
ATOM 6653 N N . ALA B 1 120 ? 21.281 -22.091 -28.982 1 36.629 87 ALA B N 1
ATOM 6654 C CA . ALA B 1 120 ? 21.701 -23.365 -29.506 1 34.569 87 ALA B CA 1
ATOM 6655 C C . ALA B 1 120 ? 22.943 -23.189 -30.38 1 37.298 87 ALA B C 1
ATOM 6656 O O . ALA B 1 120 ? 23.918 -23.934 -30.254 1 36.761 87 ALA B O 1
ATOM 6663 N N . ALA B 1 121 ? 22.921 -22.172 -31.251 1 36.81 88 ALA B N 1
ATOM 6664 C CA . ALA B 1 121 ? 24.036 -21.888 -32.133 1 38.217 88 ALA B CA 1
ATOM 6665 C C . ALA B 1 121 ? 25.279 -21.516 -31.332 1 41.335 88 ALA B C 1
ATOM 6666 O O . ALA B 1 121 ? 26.37 -21.986 -31.619 1 43.314 88 ALA B O 1
ATOM 6673 N N . ALA B 1 122 ? 25.114 -20.642 -30.339 1 39.984 89 ALA B N 1
ATOM 6674 C CA . ALA B 1 122 ? 26.234 -20.178 -29.55 1 40.257 89 ALA B CA 1
ATOM 6675 C C . ALA B 1 122 ? 26.845 -21.352 -28.782 1 40.817 89 ALA B C 1
ATOM 6676 O O . ALA B 1 122 ? 28.062 -21.414 -28.613 1 39.403 89 ALA B O 1
ATOM 6683 N N . THR B 1 123 ? 26.005 -22.264 -28.288 1 38.275 90 THR B N 1
ATOM 6684 C CA . THR B 1 123 ? 26.496 -23.403 -27.525 1 36.946 90 THR B CA 1
ATOM 6685 C C . THR B 1 123 ? 27.305 -24.352 -28.442 1 38.183 90 THR B C 1
ATOM 6686 O O . THR B 1 123 ? 28.38 -24.815 -28.069 1 39.86 90 THR B O 1
ATOM 6697 N N . LEU B 1 124 ? 26.811 -24.622 -29.653 1 37.874 91 LEU B N 1
ATOM 6698 C CA . LEU B 1 124 ? 27.533 -25.47 -30.584 1 40.206 91 LEU B CA 1
ATOM 6699 C C . LEU B 1 124 ? 28.886 -24.851 -30.928 1 43.947 91 LEU B C 1
ATOM 6700 O O . LEU B 1 124 ? 29.931 -25.536 -30.848 1 42.803 91 LEU B O 1
ATOM 6716 N N . GLU B 1 125 ? 28.883 -23.549 -31.23 1 39.244 92 GLU B N 1
ATOM 6717 C CA . GLU B 1 125 ? 30.144 -22.881 -31.559 1 42.659 92 GLU B CA 1
ATOM 6718 C C . GLU B 1 125 ? 31.103 -22.897 -30.369 1 40.428 92 GLU B C 1
ATOM 6719 O O . GLU B 1 125 ? 32.308 -23.063 -30.541 1 43.367 92 GLU B O 1
ATOM 6731 N N . ALA B 1 126 ? 30.567 -22.731 -29.153 1 40.867 93 ALA B N 1
ATOM 6732 C CA . ALA B 1 126 ? 31.397 -22.677 -27.959 1 43.142 93 ALA B CA 1
ATOM 6733 C C . ALA B 1 126 ? 32.028 -24.04 -27.689 1 43.209 93 ALA B C 1
ATOM 6734 O O . ALA B 1 126 ? 33.193 -24.107 -27.278 1 42.467 93 ALA B O 1
ATOM 6741 N N . MET B 1 127 ? 31.262 -25.113 -27.925 1 39.554 94 MET B N 1
ATOM 6742 C CA . MET B 1 127 ? 31.765 -26.465 -27.701 1 44.621 94 MET B CA 1
ATOM 6743 C C . MET B 1 127 ? 32.689 -26.912 -28.832 1 46.749 94 MET B C 1
ATOM 6744 O O . MET B 1 127 ? 33.595 -27.697 -28.569 1 49.19 94 MET B O 1
ATOM 6758 N N . PHE B 1 128 ? 32.439 -26.426 -30.067 1 45.109 95 PHE B N 1
ATOM 6759 C CA . PHE B 1 128 ? 33.179 -26.846 -31.246 1 44.723 95 PHE B CA 1
ATOM 6760 C C . PHE B 1 128 ? 33.668 -25.632 -32.037 1 45.542 95 PHE B C 1
ATOM 6761 O O . PHE B 1 128 ? 33.242 -25.385 -33.159 1 45.147 95 PHE B O 1
ATOM 6778 N N . PRO B 1 129 ? 34.612 -24.849 -31.485 1 48.6 96 PRO B N 1
ATOM 6779 C CA . PRO B 1 129 ? 35.007 -23.569 -32.069 1 51.848 96 PRO B CA 1
ATOM 6780 C C . PRO B 1 129 ? 35.47 -23.7 -33.511 1 52.027 96 PRO B C 1
ATOM 6781 O O . PRO B 1 129 ? 36.289 -24.561 -33.817 1 52.639 96 PRO B O 1
ATOM 6792 N N . GLY B 1 130 ? 34.959 -22.803 -34.361 1 50.425 97 GLY B N 1
ATOM 6793 C CA . GLY B 1 130 ? 35.354 -22.734 -35.752 1 50.202 97 GLY B CA 1
ATOM 6794 C C . GLY B 1 130 ? 34.629 -23.74 -36.636 1 50.614 97 GLY B C 1
ATOM 6795 O O . GLY B 1 130 ? 34.933 -23.827 -37.829 1 56.051 97 GLY B O 1
ATOM 6799 N N . ARG B 1 131 ? 33.667 -24.491 -36.084 1 48.342 98 ARG B N 1
ATOM 6800 C CA . ARG B 1 131 ? 33.138 -25.638 -36.811 1 48.081 98 ARG B CA 1
ATOM 6801 C C . ARG B 1 131 ? 31.672 -25.458 -37.193 1 47.215 98 ARG B C 1
ATOM 6802 O O . ARG B 1 131 ? 31.231 -26.092 -38.148 1 51.702 98 ARG B O 1
ATOM 6823 N N . PHE B 1 132 ? 30.935 -24.577 -36.509 1 44.614 99 PHE B N 1
ATOM 6824 C CA . PHE B 1 132 ? 29.493 -24.49 -36.717 1 45.316 99 PHE B CA 1
ATOM 6825 C C . PHE B 1 132 ? 29.141 -23.273 -37.57 1 46.364 99 PHE B C 1
ATOM 6826 O O . PHE B 1 132 ? 29.752 -22.226 -37.406 1 45.864 99 PHE B O 1
ATOM 6843 N N . TRP B 1 133 ? 28.167 -23.446 -38.487 1 46.039 100 TRP B N 1
ATOM 6844 C CA . TRP B 1 133 ? 27.532 -22.337 -39.183 1 44.606 100 TRP B CA 1
ATOM 6845 C C . TRP B 1 133 ? 26.018 -22.443 -39.036 1 45.238 100 TRP B C 1
ATOM 6846 O O . TRP B 1 133 ? 25.438 -23.508 -39.216 1 48.662 100 TRP B O 1
ATOM 6867 N N . LEU B 1 134 ? 25.381 -21.329 -38.679 1 45.403 101 LEU B N 1
ATOM 6868 C CA . LEU B 1 134 ? 23.952 -21.289 -38.433 1 42.191 101 LEU B CA 1
ATOM 6869 C C . LEU B 1 134 ? 23.234 -21 -39.744 1 44.816 101 LEU B C 1
ATOM 6870 O O . LEU B 1 134 ? 23.198 -19.862 -40.203 1 45.765 101 LEU B O 1
ATOM 6886 N N . GLY B 1 135 ? 22.655 -22.045 -40.353 1 46.899 102 GLY B N 1
ATOM 6887 C CA . GLY B 1 135 ? 21.879 -21.871 -41.564 1 44.88 102 GLY B CA 1
ATOM 6888 C C . GLY B 1 135 ? 20.418 -21.659 -41.195 1 45.872 102 GLY B C 1
ATOM 6889 O O . GLY B 1 135 ? 19.867 -22.471 -40.439 1 40.452 102 GLY B O 1
ATOM 6893 N N . ILE B 1 136 ? 19.822 -20.562 -41.709 1 45.365 103 ILE B N 1
ATOM 6894 C CA . ILE B 1 136 ? 18.444 -20.212 -41.389 1 47.164 103 ILE B CA 1
ATOM 6895 C C . ILE B 1 136 ? 17.638 -19.968 -42.662 1 43.539 103 ILE B C 1
ATOM 6896 O O . ILE B 1 136 ? 18.189 -19.607 -43.7 1 48.058 103 ILE B O 1
ATOM 6912 N N . GLY B 1 137 ? 16.311 -20.104 -42.537 1 41.698 104 GLY B N 1
ATOM 6913 C CA . GLY B 1 137 ? 15.4 -19.789 -43.629 1 39.742 104 GLY B CA 1
ATOM 6914 C C . GLY B 1 137 ? 13.976 -19.53 -43.152 1 38.811 104 GLY B C 1
ATOM 6915 O O . GLY B 1 137 ? 13.675 -19.593 -41.963 1 36.283 104 GLY B O 1
ATOM 6919 N N . ALA B 1 138 ? 13.084 -19.364 -44.128 1 42.889 105 ALA B N 1
ATOM 6920 C CA . ALA B 1 138 ? 11.714 -18.935 -43.941 1 44.347 105 ALA B CA 1
ATOM 6921 C C . ALA B 1 138 ? 10.749 -20.087 -43.618 1 43.507 105 ALA B C 1
ATOM 6922 O O . ALA B 1 138 ? 9.571 -19.846 -43.308 1 43.159 105 ALA B O 1
ATOM 6929 N N . GLY B 1 139 ? 11.237 -21.329 -43.707 1 42.586 106 GLY B N 1
ATOM 6930 C CA . GLY B 1 139 ? 10.502 -22.492 -43.236 1 40.562 106 GLY B CA 1
ATOM 6931 C C . GLY B 1 139 ? 9.464 -23.047 -44.22 1 39.949 106 GLY B C 1
ATOM 6932 O O . GLY B 1 139 ? 9.07 -22.416 -45.201 1 39.332 106 GLY B O 1
ATOM 6936 N N . GLU B 1 140 ? 8.979 -24.238 -43.868 1 40.647 107 GLU B N 1
ATOM 6937 C CA . GLU B 1 140 ? 7.976 -24.975 -44.616 1 41.135 107 GLU B CA 1
ATOM 6938 C C . GLU B 1 140 ? 6.837 -25.37 -43.688 1 39.775 107 GLU B C 1
ATOM 6939 O O . GLU B 1 140 ? 7.067 -25.798 -42.554 1 40.165 107 GLU B O 1
ATOM 6951 N N . ALA B 1 141 ? 5.611 -25.305 -44.199 1 41.161 108 ALA B N 1
ATOM 6952 C CA . ALA B 1 141 ? 4.447 -25.706 -43.413 1 41.797 108 ALA B CA 1
ATOM 6953 C C . ALA B 1 141 ? 4.54 -27.153 -42.936 1 36.594 108 ALA B C 1
ATOM 6954 O O . ALA B 1 141 ? 4.027 -27.487 -41.885 1 36.332 108 ALA B O 1
ATOM 6961 N N . LEU B 1 142 ? 5.18 -28 -43.732 1 40.856 109 LEU B N 1
ATOM 6962 C CA . LEU B 1 142 ? 5.366 -29.402 -43.411 1 39.387 109 LEU B CA 1
ATOM 6963 C C . LEU B 1 142 ? 5.822 -29.555 -41.967 1 37.811 109 LEU B C 1
ATOM 6964 O O . LEU B 1 142 ? 5.356 -30.471 -41.274 1 36.838 109 LEU B O 1
ATOM 6980 N N . ASN B 1 143 ? 6.747 -28.673 -41.545 1 35.593 110 ASN B N 1
ATOM 6981 C CA . ASN B 1 143 ? 7.316 -28.704 -40.207 1 37.644 110 ASN B CA 1
ATOM 6982 C C . ASN B 1 143 ? 6.617 -27.724 -39.244 1 39.243 110 ASN B C 1
ATOM 6983 O O . ASN B 1 143 ? 6.397 -28.059 -38.081 1 40.08 110 ASN B O 1
ATOM 6994 N N . GLU B 1 144 ? 6.277 -26.519 -39.706 1 36.939 111 GLU B N 1
ATOM 6995 C CA . GLU B 1 144 ? 5.849 -25.465 -38.799 1 38.371 111 GLU B CA 1
ATOM 6996 C C . GLU B 1 144 ? 4.357 -25.568 -38.459 1 37.402 111 GLU B C 1
ATOM 6997 O O . GLU B 1 144 ? 3.932 -25.033 -37.434 1 34.998 111 GLU B O 1
ATOM 7009 N N . HIS B 1 145 ? 3.561 -26.293 -39.261 1 39.995 112 HIS B N 1
ATOM 7010 C CA . HIS B 1 145 ? 2.116 -26.264 -39.082 1 38.892 112 HIS B CA 1
ATOM 7011 C C . HIS B 1 145 ? 1.691 -26.964 -37.789 1 41.055 112 HIS B C 1
ATOM 7012 O O . HIS B 1 145 ? 0.549 -26.812 -37.343 1 46.955 112 HIS B O 1
ATOM 7027 N N . ILE B 1 146 ? 2.588 -27.753 -37.2 1 37.894 113 ILE B N 1
ATOM 7028 C CA . ILE B 1 146 ? 2.225 -28.564 -36.054 1 35.806 113 ILE B CA 1
ATOM 7029 C C . ILE B 1 146 ? 1.746 -27.709 -34.88 1 37.583 113 ILE B C 1
ATOM 7030 O O . ILE B 1 146 ? 0.954 -28.204 -34.087 1 36.627 113 ILE B O 1
ATOM 7046 N N . VAL B 1 147 ? 2.199 -26.44 -34.782 1 37.571 114 VAL B N 1
ATOM 7047 C CA . VAL B 1 147 ? 1.865 -25.615 -33.63 1 36.022 114 VAL B CA 1
ATOM 7048 C C . VAL B 1 147 ? 0.544 -24.877 -33.852 1 36.594 114 VAL B C 1
ATOM 7049 O O . VAL B 1 147 ? 0.098 -24.181 -32.963 1 41.404 114 VAL B O 1
ATOM 7062 N N . GLY B 1 148 ? -0.089 -25.037 -35.016 1 39.534 115 GLY B N 1
ATOM 7063 C CA . GLY B 1 148 ? -1.463 -24.594 -35.243 1 40.313 115 GLY B CA 1
ATOM 7064 C C . GLY B 1 148 ? -1.619 -23.069 -35.3 1 41.598 115 GLY B C 1
ATOM 7065 O O . GLY B 1 148 ? -2.59 -22.548 -34.801 1 37.541 115 GLY B O 1
ATOM 7069 N N . ARG B 1 149 ? -0.693 -22.363 -35.966 1 43.167 116 ARG B N 1
ATOM 7070 C CA . ARG B 1 149 ? -0.739 -20.917 -36.076 1 41.515 116 ARG B CA 1
ATOM 7071 C C . ARG B 1 149 ? -0.867 -20.482 -37.529 1 43.045 116 ARG B C 1
ATOM 7072 O O . ARG B 1 149 ? -0.619 -21.272 -38.461 1 44.965 116 ARG B O 1
ATOM 7093 N N . TYR B 1 150 ? -1.321 -19.227 -37.691 1 42.129 117 TYR B N 1
ATOM 7094 C CA . TYR B 1 150 ? -1.432 -18.6 -38.999 1 41.247 117 TYR B CA 1
ATOM 7095 C C . TYR B 1 150 ? -0.1 -18.743 -39.711 1 37.34 117 TYR B C 1
ATOM 7096 O O . TYR B 1 150 ? 0.925 -18.372 -39.167 1 40.836 117 TYR B O 1
ATOM 7114 N N . TRP B 1 151 ? -0.135 -19.248 -40.938 1 39.612 118 TRP B N 1
ATOM 7115 C CA . TRP B 1 151 ? 1.042 -19.413 -41.786 1 39.566 118 TRP B CA 1
ATOM 7116 C C . TRP B 1 151 ? 1.094 -18.298 -42.84 1 39.951 118 TRP B C 1
ATOM 7117 O O . TRP B 1 151 ? 0.351 -18.316 -43.828 1 42.757 118 TRP B O 1
ATOM 7138 N N . PRO B 1 152 ? 1.972 -17.286 -42.666 1 40.776 119 PRO B N 1
ATOM 7139 C CA . PRO B 1 152 ? 2.05 -16.172 -43.609 1 41.739 119 PRO B CA 1
ATOM 7140 C C . PRO B 1 152 ? 2.552 -16.609 -44.975 1 42.61 119 PRO B C 1
ATOM 7141 O O . PRO B 1 152 ? 3.214 -17.623 -45.107 1 42.384 119 PRO B O 1
ATOM 7152 N N . GLU B 1 153 ? 2.239 -15.805 -45.984 1 45.902 120 GLU B N 1
ATOM 7153 C CA . GLU B 1 153 ? 2.783 -15.977 -47.322 1 45.038 120 GLU B CA 1
ATOM 7154 C C . GLU B 1 153 ? 4.302 -15.83 -47.282 1 42.409 120 GLU B C 1
ATOM 7155 O O . GLU B 1 153 ? 4.838 -15.149 -46.411 1 42.152 120 GLU B O 1
ATOM 7167 N N . PRO B 1 154 ? 5.032 -16.407 -48.249 1 42.06 121 PRO B N 1
ATOM 7168 C CA . PRO B 1 154 ? 6.49 -16.29 -48.293 1 42.209 121 PRO B CA 1
ATOM 7169 C C . PRO B 1 154 ? 7.045 -14.882 -48.107 1 41.572 121 PRO B C 1
ATOM 7170 O O . PRO B 1 154 ? 7.969 -14.7 -47.318 1 43.913 121 PRO B O 1
ATOM 7181 N N . ALA B 1 155 ? 6.457 -13.871 -48.74 1 43.119 122 ALA B N 1
ATOM 7182 C CA . ALA B 1 155 ? 7.022 -12.529 -48.604 1 45.421 122 ALA B CA 1
ATOM 7183 C C . ALA B 1 155 ? 6.954 -12.05 -47.156 1 46.911 122 ALA B C 1
ATOM 7184 O O . ALA B 1 155 ? 7.865 -11.388 -46.655 1 52.224 122 ALA B O 1
ATOM 7191 N N . GLU B 1 156 ? 5.892 -12.429 -46.453 1 49.015 123 GLU B N 1
ATOM 7192 C CA . GLU B 1 156 ? 5.766 -12.053 -45.055 1 50.358 123 GLU B CA 1
ATOM 7193 C C . GLU B 1 156 ? 6.757 -12.856 -44.206 1 47.044 123 GLU B C 1
ATOM 7194 O O . GLU B 1 156 ? 7.387 -12.31 -43.312 1 46.248 123 GLU B O 1
ATOM 7206 N N . ARG B 1 157 ? 6.916 -14.15 -44.494 1 44.745 124 ARG B N 1
ATOM 7207 C CA . ARG B 1 157 ? 7.891 -14.953 -43.763 1 41.422 124 ARG B CA 1
ATOM 7208 C C . ARG B 1 157 ? 9.31 -14.41 -43.936 1 40.915 124 ARG B C 1
ATOM 7209 O O . ARG B 1 157 ? 10.096 -14.52 -43.008 1 40.098 124 ARG B O 1
ATOM 7230 N N . ILE B 1 158 ? 9.631 -13.817 -45.098 1 43.387 125 ILE B N 1
ATOM 7231 C CA . ILE B 1 158 ? 10.905 -13.128 -45.306 1 44.84 125 ILE B CA 1
ATOM 7232 C C . ILE B 1 158 ? 11.048 -11.982 -44.306 1 44.41 125 ILE B C 1
ATOM 7233 O O . ILE B 1 158 ? 12.119 -11.818 -43.707 1 42.912 125 ILE B O 1
ATOM 7249 N N . ARG B 1 159 ? 9.987 -11.188 -44.125 1 46.835 126 ARG B N 1
ATOM 7250 C CA . ARG B 1 159 ? 10.012 -10.115 -43.134 1 45.79 126 ARG B CA 1
ATOM 7251 C C . ARG B 1 159 ? 10.248 -10.683 -41.732 1 43.034 126 ARG B C 1
ATOM 7252 O O . ARG B 1 159 ? 10.965 -10.092 -40.931 1 47.536 126 ARG B O 1
ATOM 7273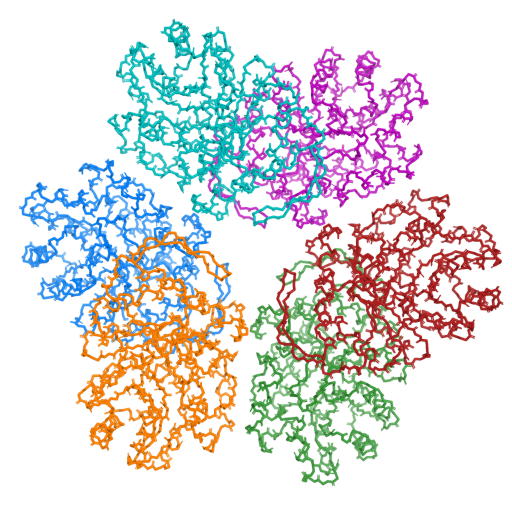 N N . MET B 1 160 ? 9.648 -11.826 -41.434 1 41.205 127 MET B N 1
ATOM 7274 C CA . MET B 1 160 ? 9.828 -12.446 -40.131 1 41.265 127 MET B CA 1
ATOM 7275 C C . MET B 1 160 ? 11.29 -12.899 -39.966 1 41.43 127 MET B C 1
ATOM 7276 O O . MET B 1 160 ? 11.873 -12.719 -38.896 1 40.156 127 MET B O 1
ATOM 7290 N N . LEU B 1 161 ? 11.871 -13.474 -41.03 1 38.744 128 LEU B N 1
ATOM 7291 C CA . LEU B 1 161 ? 13.238 -13.948 -41.01 1 39.293 128 LEU B CA 1
ATOM 7292 C C . LEU B 1 161 ? 14.201 -12.787 -40.76 1 43.112 128 LEU B C 1
ATOM 7293 O O . LEU B 1 161 ? 15.158 -12.935 -40 1 44.28 128 LEU B O 1
ATOM 7309 N N . ILE B 1 162 ? 13.928 -11.638 -41.382 1 42.724 129 ILE B N 1
ATOM 7310 C CA . ILE B 1 162 ? 14.784 -10.476 -41.235 1 45.934 129 ILE B CA 1
ATOM 7311 C C . ILE B 1 162 ? 14.745 -9.988 -39.788 1 46.788 129 ILE B C 1
ATOM 7312 O O . ILE B 1 162 ? 15.785 -9.608 -39.241 1 47.39 129 ILE B O 1
ATOM 7328 N N . GLU B 1 163 ? 13.57 -10.026 -39.151 1 44.145 130 GLU B N 1
ATOM 7329 C CA . GLU B 1 163 ? 13.487 -9.605 -37.765 1 40.567 130 GLU B CA 1
ATOM 7330 C C . GLU B 1 163 ? 14.189 -10.63 -36.878 1 39.475 130 GLU B C 1
ATOM 7331 O O . GLU B 1 163 ? 14.837 -10.254 -35.91 1 40.638 130 GLU B O 1
ATOM 7343 N N . ALA B 1 164 ? 14.066 -11.922 -37.198 1 38.521 131 ALA B N 1
ATOM 7344 C CA . ALA B 1 164 ? 14.742 -12.964 -36.439 1 38.231 131 ALA B CA 1
ATOM 7345 C C . ALA B 1 164 ? 16.258 -12.791 -36.48 1 40.087 131 ALA B C 1
ATOM 7346 O O . ALA B 1 164 ? 16.941 -13.021 -35.476 1 41.7 131 ALA B O 1
ATOM 7353 N N . ILE B 1 165 ? 16.791 -12.407 -37.638 1 42.549 132 ILE B N 1
ATOM 7354 C CA . ILE B 1 165 ? 18.216 -12.154 -37.791 1 45.331 132 ILE B CA 1
ATOM 7355 C C . ILE B 1 165 ? 18.635 -11.057 -36.81 1 46.2 132 ILE B C 1
ATOM 7356 O O . ILE B 1 165 ? 19.703 -11.126 -36.204 1 51.63 132 ILE B O 1
ATOM 7372 N N . GLU B 1 166 ? 17.795 -10.04 -36.653 1 47.272 133 GLU B N 1
ATOM 7373 C CA . GLU B 1 166 ? 18.085 -8.935 -35.752 1 47.044 133 GLU B CA 1
ATOM 7374 C C . GLU B 1 166 ? 18.167 -9.458 -34.314 1 43.986 133 GLU B C 1
ATOM 7375 O O . GLU B 1 166 ? 19.095 -9.134 -33.579 1 46.436 133 GLU B O 1
ATOM 7387 N N . VAL B 1 167 ? 17.231 -10.326 -33.923 1 41.17 134 VAL B N 1
ATOM 7388 C CA . VAL B 1 167 ? 17.233 -10.902 -32.591 1 38.193 134 VAL B CA 1
ATOM 7389 C C . VAL B 1 167 ? 18.5 -11.726 -32.377 1 40.786 134 VAL B C 1
ATOM 7390 O O . VAL B 1 167 ? 19.145 -11.602 -31.334 1 42.287 134 VAL B O 1
ATOM 7403 N N . ILE B 1 168 ? 18.845 -12.583 -33.352 1 39.789 135 ILE B N 1
ATOM 7404 C CA . ILE B 1 168 ? 19.983 -13.464 -33.198 1 38.006 135 ILE B CA 1
ATOM 7405 C C . ILE B 1 168 ? 21.262 -12.655 -33.056 1 38.984 135 ILE B C 1
ATOM 7406 O O . ILE B 1 168 ? 22.1 -12.936 -32.193 1 39.993 135 ILE B O 1
ATOM 7422 N N . GLN B 1 169 ? 21.382 -11.607 -33.854 1 42.675 136 GLN B N 1
ATOM 7423 C CA . GLN B 1 169 ? 22.582 -10.775 -33.833 1 48.081 136 GLN B CA 1
ATOM 7424 C C . GLN B 1 169 ? 22.706 -9.974 -32.543 1 47.165 136 GLN B C 1
ATOM 7425 O O . GLN B 1 169 ? 23.822 -9.784 -32.048 1 44.587 136 GLN B O 1
ATOM 7439 N N . LYS B 1 170 ? 21.573 -9.518 -32.002 1 45.276 137 LYS B N 1
ATOM 7440 C CA . LYS B 1 170 ? 21.597 -8.853 -30.712 1 46.891 137 LYS B CA 1
ATOM 7441 C C . LYS B 1 170 ? 22.153 -9.802 -29.649 1 43.049 137 LYS B C 1
ATOM 7442 O O . LYS B 1 170 ? 23.088 -9.452 -28.926 1 46.401 137 LYS B O 1
ATOM 7461 N N . LEU B 1 171 ? 21.629 -11.018 -29.607 1 40.64 138 LEU B N 1
ATOM 7462 C CA . LEU B 1 171 ? 22.061 -11.988 -28.625 1 41.479 138 LEU B CA 1
ATOM 7463 C C . LEU B 1 171 ? 23.528 -12.359 -28.81 1 38.705 138 LEU B C 1
ATOM 7464 O O . LEU B 1 171 ? 24.243 -12.592 -27.832 1 38.944 138 LEU B O 1
ATOM 7480 N N . PHE B 1 172 ? 23.982 -12.361 -30.065 1 38.604 139 PHE B N 1
ATOM 7481 C CA . PHE B 1 172 ? 25.351 -12.736 -30.38 1 39.121 139 PHE B CA 1
ATOM 7482 C C . PHE B 1 172 ? 26.334 -11.657 -29.93 1 41.597 139 PHE B C 1
ATOM 7483 O O . PHE B 1 172 ? 27.521 -11.935 -29.888 1 45.4 139 PHE B O 1
ATOM 7500 N N . THR B 1 173 ? 25.879 -10.462 -29.518 1 41.027 140 THR B N 1
ATOM 7501 C CA . THR B 1 173 ? 26.79 -9.463 -28.96 1 41.616 140 THR B CA 1
ATOM 7502 C C . THR B 1 173 ? 27.267 -9.931 -27.584 1 42.958 140 THR B C 1
ATOM 7503 O O . THR B 1 173 ? 28.2 -9.359 -27.026 1 46.757 140 THR B O 1
ATOM 7514 N N . GLY B 1 174 ? 26.547 -10.885 -26.985 1 39.742 141 GLY B N 1
ATOM 7515 C CA . GLY B 1 174 ? 26.923 -11.416 -25.692 1 41.875 141 GLY B CA 1
ATOM 7516 C C . GLY B 1 174 ? 26.596 -10.475 -24.535 1 45.327 141 GLY B C 1
ATOM 7517 O O . GLY B 1 174 ? 27.062 -10.717 -23.42 1 45.508 141 GLY B O 1
ATOM 7521 N N . LYS B 1 175 ? 25.787 -9.426 -24.795 1 47.395 142 LYS B N 1
ATOM 7522 C CA . LYS B 1 175 ? 25.345 -8.52 -23.748 1 47.348 142 LYS B CA 1
ATOM 7523 C C . LYS B 1 175 ? 23.871 -8.76 -23.442 1 43.599 142 LYS B C 1
ATOM 7524 O O . LYS B 1 175 ? 23.188 -9.459 -24.176 1 43.619 142 LYS B O 1
ATOM 7543 N N . VAL B 1 176 ? 23.386 -8.125 -22.369 1 44.107 143 VAL B N 1
ATOM 7544 C CA . VAL B 1 176 ? 21.967 -8.041 -22.065 1 40.97 143 VAL B CA 1
ATOM 7545 C C . VAL B 1 176 ? 21.319 -7.181 -23.14 1 40.747 143 VAL B C 1
ATOM 7546 O O . VAL B 1 176 ? 21.722 -6.038 -23.321 1 46.388 143 VAL B O 1
ATOM 7559 N N . ILE B 1 177 ? 20.324 -7.749 -23.83 1 41.38 144 ILE B N 1
ATOM 7560 C CA . ILE B 1 177 ? 19.582 -7.061 -24.867 1 44.046 144 ILE B CA 1
ATOM 7561 C C . ILE B 1 177 ? 18.086 -7.232 -24.613 1 44.324 144 ILE B C 1
ATOM 7562 O O . ILE B 1 177 ? 17.654 -8.121 -23.865 1 42.259 144 ILE B O 1
ATOM 7578 N N . ARG B 1 178 ? 17.332 -6.334 -25.265 1 45.499 145 ARG B N 1
ATOM 7579 C CA . ARG B 1 178 ? 15.878 -6.336 -25.316 1 48.73 145 ARG B CA 1
ATOM 7580 C C . ARG B 1 178 ? 15.485 -6.138 -26.776 1 46.366 145 ARG B C 1
ATOM 7581 O O . ARG B 1 178 ? 16.25 -5.601 -27.557 1 54.617 145 ARG B O 1
ATOM 7602 N N . HIS B 1 179 ? 14.3 -6.59 -27.153 1 44.755 146 HIS B N 1
ATOM 7603 C CA . HIS B 1 179 ? 13.827 -6.429 -28.509 1 45.105 146 HIS B CA 1
ATOM 7604 C C . HIS B 1 179 ? 12.305 -6.355 -28.487 1 44.36 146 HIS B C 1
ATOM 7605 O O . HIS B 1 179 ? 11.636 -7.172 -27.844 1 38.16 146 HIS B O 1
ATOM 7620 N N . GLU B 1 180 ? 11.768 -5.42 -29.271 1 50.597 147 GLU B N 1
ATOM 7621 C CA . GLU B 1 180 ? 10.35 -5.452 -29.582 1 57.231 147 GLU B CA 1
ATOM 7622 C C . GLU B 1 180 ? 10.158 -5.04 -31.036 1 51.43 147 GLU B C 1
ATOM 7623 O O . GLU B 1 180 ? 10.438 -3.919 -31.393 1 49.793 147 GLU B O 1
ATOM 7635 N N . GLY B 1 181 ? 9.642 -5.937 -31.869 1 48.759 148 GLY B N 1
ATOM 7636 C CA . GLY B 1 181 ? 9.337 -5.598 -33.248 1 48.009 148 GLY B CA 1
ATOM 7637 C C . GLY B 1 181 ? 7.961 -6.092 -33.635 1 46.114 148 GLY B C 1
ATOM 7638 O O . GLY B 1 181 ? 7.178 -6.444 -32.765 1 49.831 148 GLY B O 1
ATOM 7642 N N . VAL B 1 182 ? 7.701 -6.152 -34.942 1 44.701 149 VAL B N 1
ATOM 7643 C CA . VAL B 1 182 ? 6.401 -6.575 -35.418 1 43.079 149 VAL B CA 1
ATOM 7644 C C . VAL B 1 182 ? 6.125 -8.007 -34.964 1 43.331 149 VAL B C 1
ATOM 7645 O O . VAL B 1 182 ? 5.017 -8.311 -34.565 1 44.046 149 VAL B O 1
ATOM 7658 N N . TYR B 1 183 ? 7.131 -8.896 -35.02 1 43.22 150 TYR B N 1
ATOM 7659 C CA . TYR B 1 183 ? 6.905 -10.324 -34.859 1 39.062 150 TYR B CA 1
ATOM 7660 C C . TYR B 1 183 ? 7.39 -10.843 -33.514 1 35.852 150 TYR B C 1
ATOM 7661 O O . TYR B 1 183 ? 6.877 -11.836 -33.058 1 37.881 150 TYR B O 1
ATOM 7679 N N . PHE B 1 184 ? 8.424 -10.256 -32.918 1 38.966 151 PHE B N 1
ATOM 7680 C CA . PHE B 1 184 ? 9.076 -10.883 -31.773 1 40.819 151 PHE B CA 1
ATOM 7681 C C . PHE B 1 184 ? 9.235 -9.88 -30.644 1 41.056 151 PHE B C 1
ATOM 7682 O O . PHE B 1 184 ? 9.465 -8.698 -30.868 1 42.202 151 PHE B O 1
ATOM 7699 N N . LYS B 1 185 ? 9.112 -10.413 -29.43 1 40.82 152 LYS B N 1
ATOM 7700 C CA . LYS B 1 185 ? 9.343 -9.683 -28.2 1 46.082 152 LYS B CA 1
ATOM 7701 C C . LYS B 1 185 ? 10.411 -10.47 -27.457 1 43.035 152 LYS B C 1
ATOM 7702 O O . LYS B 1 185 ? 10.247 -11.671 -27.274 1 38.695 152 LYS B O 1
ATOM 7721 N N . VAL B 1 186 ? 11.47 -9.787 -27.034 1 40.74 153 VAL B N 1
ATOM 7722 C CA . VAL B 1 186 ? 12.464 -10.418 -26.193 1 37.942 153 VAL B CA 1
ATOM 7723 C C . VAL B 1 186 ? 12.683 -9.514 -24.992 1 37.303 153 VAL B C 1
ATOM 7724 O O . VAL B 1 186 ? 13.147 -8.41 -25.147 1 37.458 153 VAL B O 1
ATOM 7737 N N . GLU B 1 187 ? 12.386 -10.026 -23.799 1 39.13 154 GLU B N 1
ATOM 7738 C CA . GLU B 1 187 ? 12.684 -9.358 -22.541 1 39.96 154 GLU B CA 1
ATOM 7739 C C . GLU B 1 187 ? 14.168 -9.519 -22.229 1 38.835 154 GLU B C 1
ATOM 7740 O O . GLU B 1 187 ? 14.847 -10.345 -22.831 1 40.114 154 GLU B O 1
ATOM 7752 N N . SER B 1 188 ? 14.66 -8.726 -21.277 1 38.597 155 SER B N 1
ATOM 7753 C CA . SER B 1 188 ? 16.072 -8.735 -20.935 1 40.418 155 SER B CA 1
ATOM 7754 C C . SER B 1 188 ? 16.657 -10.141 -21.035 1 38.233 155 SER B C 1
ATOM 7755 O O . SER B 1 188 ? 16.301 -11.022 -20.263 1 39.089 155 SER B O 1
ATOM 7763 N N . ALA B 1 189 ? 17.585 -10.314 -21.971 1 39.111 156 ALA B N 1
ATOM 7764 C CA . ALA B 1 189 ? 18.147 -11.62 -22.266 1 39.303 156 ALA B CA 1
ATOM 7765 C C . ALA B 1 189 ? 19.617 -11.486 -22.646 1 40.329 156 ALA B C 1
ATOM 7766 O O . ALA B 1 189 ? 20.014 -10.51 -23.305 1 40.552 156 ALA B O 1
ATOM 7773 N N . LYS B 1 190 ? 20.411 -12.462 -22.174 1 39.968 157 LYS B N 1
ATOM 7774 C CA . LYS B 1 190 ? 21.839 -12.499 -22.449 1 39.215 157 LYS B CA 1
ATOM 7775 C C . LYS B 1 190 ? 22.299 -13.947 -22.66 1 38.813 157 LYS B C 1
ATOM 7776 O O . LYS B 1 190 ? 21.91 -14.835 -21.908 1 36.326 157 LYS B O 1
ATOM 7795 N N . LEU B 1 191 ? 23.12 -14.16 -23.698 1 37.746 158 LEU B N 1
ATOM 7796 C CA . LEU B 1 191 ? 23.823 -15.413 -23.862 1 38.333 158 LEU B CA 1
ATOM 7797 C C . LEU B 1 191 ? 25.106 -15.379 -23.06 1 37.685 158 LEU B C 1
ATOM 7798 O O . LEU B 1 191 ? 26.076 -14.781 -23.486 1 38.709 158 LEU B O 1
ATOM 7814 N N . TYR B 1 192 ? 25.084 -16.045 -21.895 1 38.206 159 TYR B N 1
ATOM 7815 C CA . TYR B 1 192 ? 26.264 -16.128 -21.049 1 39.1 159 TYR B CA 1
ATOM 7816 C C . TYR B 1 192 ? 27.286 -17.118 -21.624 1 38.561 159 TYR B C 1
ATOM 7817 O O . TYR B 1 192 ? 28.479 -16.921 -21.462 1 40.389 159 TYR B O 1
ATOM 7835 N N . THR B 1 193 ? 26.831 -18.206 -22.257 1 39.741 160 THR B N 1
ATOM 7836 C CA . THR B 1 193 ? 27.713 -19.138 -22.933 1 39.975 160 THR B CA 1
ATOM 7837 C C . THR B 1 193 ? 27.816 -18.71 -24.39 1 37.711 160 THR B C 1
ATOM 7838 O O . THR B 1 193 ? 26.976 -19.071 -25.195 1 39.347 160 THR B O 1
ATOM 7849 N N . MET B 1 194 ? 28.866 -17.973 -24.709 1 45.527 161 MET B N 1
ATOM 7850 C CA . MET B 1 194 ? 28.988 -17.255 -25.972 1 54.371 161 MET B CA 1
ATOM 7851 C C . MET B 1 194 ? 30.44 -17.367 -26.423 1 52.877 161 MET B C 1
ATOM 7852 O O . MET B 1 194 ? 31.297 -16.985 -25.667 1 63.468 161 MET B O 1
ATOM 7866 N N . PRO B 1 195 ? 30.796 -17.947 -27.591 1 48.07 162 PRO B N 1
ATOM 7867 C CA . PRO B 1 195 ? 32.193 -17.935 -28.026 1 52.487 162 PRO B CA 1
ATOM 7868 C C . PRO B 1 195 ? 32.681 -16.521 -28.336 1 56.435 162 PRO B C 1
ATOM 7869 O O . PRO B 1 195 ? 31.875 -15.627 -28.576 1 59.928 162 PRO B O 1
ATOM 7880 N N . ASP B 1 196 ? 34.004 -16.326 -28.349 1 66.876 163 ASP B N 1
ATOM 7881 C CA . ASP B 1 196 ? 34.583 -15.005 -28.589 1 77.001 163 ASP B CA 1
ATOM 7882 C C . ASP B 1 196 ? 34.144 -14.488 -29.954 1 66.553 163 ASP B C 1
ATOM 7883 O O . ASP B 1 196 ? 33.805 -13.316 -30.109 1 59.691 163 ASP B O 1
ATOM 7892 N N . VAL B 1 197 ? 34.138 -15.404 -30.933 1 59.835 164 VAL B N 1
ATOM 7893 C CA . VAL B 1 197 ? 33.682 -15.088 -32.273 1 54.435 164 VAL B CA 1
ATOM 7894 C C . VAL B 1 197 ? 32.386 -15.843 -32.525 1 50.9 164 VAL B C 1
ATOM 7895 O O . VAL B 1 197 ? 32.351 -17.052 -32.404 1 48.107 164 VAL B O 1
ATOM 7908 N N . PRO B 1 198 A 31.271 -15.157 -32.859 1 50.341 165 PRO B N 1
ATOM 7909 C CA . PRO B 1 198 A 30.012 -15.851 -33.148 1 48.901 165 PRO B CA 1
ATOM 7910 C C . PRO B 1 198 A 30.141 -16.76 -34.368 1 51.83 165 PRO B C 1
ATOM 7911 O O . PRO B 1 198 A 30.92 -16.485 -35.269 1 48.553 165 PRO B O 1
ATOM 7922 N N . PRO B 1 199 ? 29.317 -17.825 -34.472 1 48.038 166 PRO B N 1
ATOM 7923 C CA . PRO B 1 199 ? 29.279 -18.612 -35.692 1 50.148 166 PRO B CA 1
ATOM 7924 C C . PRO B 1 199 ? 28.71 -17.709 -36.781 1 50.3 166 PRO B C 1
ATOM 7925 O O . PRO B 1 199 ? 27.959 -16.788 -36.482 1 53.434 166 PRO B O 1
ATOM 7936 N N . PRO B 1 200 ? 29.04 -17.959 -38.06 1 51.071 167 PRO B N 1
ATOM 7937 C CA . PRO B 1 200 ? 28.421 -17.247 -39.177 1 49.841 167 PRO B CA 1
ATOM 7938 C C . PRO B 1 200 ? 26.94 -17.572 -39.283 1 48.085 167 PRO B C 1
ATOM 7939 O O . PRO B 1 200 ? 26.517 -18.687 -38.982 1 49.377 167 PRO B O 1
ATOM 7950 N N . ILE B 1 201 ? 26.168 -16.563 -39.687 1 48.369 168 ILE B N 1
ATOM 7951 C CA . ILE B 1 201 ? 24.78 -16.741 -40.082 1 48.232 168 ILE B CA 1
ATOM 7952 C C . ILE B 1 201 ? 24.698 -16.845 -41.6 1 47.289 168 ILE B C 1
ATOM 7953 O O . ILE B 1 201 ? 25.097 -15.943 -42.323 1 50.329 168 ILE B O 1
ATOM 7969 N N . ILE B 1 202 ? 24.196 -17.99 -42.052 1 46.919 169 ILE B N 1
ATOM 7970 C CA . ILE B 1 202 ? 24.007 -18.31 -43.46 1 47.231 169 ILE B CA 1
ATOM 7971 C C . ILE B 1 202 ? 22.511 -18.384 -43.745 1 45.393 169 ILE B C 1
ATOM 7972 O O . ILE B 1 202 ? 21.801 -19.111 -43.056 1 44.057 169 ILE B O 1
ATOM 7988 N N . VAL B 1 203 ? 22.04 -17.665 -44.774 1 45.419 170 VAL B N 1
ATOM 7989 C CA . VAL B 1 203 ? 20.639 -17.715 -45.15 1 44.484 170 VAL B CA 1
ATOM 7990 C C . VAL B 1 203 ? 20.488 -18.664 -46.331 1 47.344 170 VAL B C 1
ATOM 7991 O O . VAL B 1 203 ? 21.125 -18.47 -47.373 1 48.823 170 VAL B O 1
ATOM 8004 N N . GLY B 1 204 ? 19.618 -19.67 -46.155 1 48.392 171 GLY B N 1
ATOM 8005 C CA . GLY B 1 204 ? 19.18 -20.517 -47.256 1 48.579 171 GLY B CA 1
ATOM 8006 C C . GLY B 1 204 ? 17.971 -19.91 -47.962 1 48.305 171 GLY B C 1
ATOM 8007 O O . GLY B 1 204 ? 16.929 -19.741 -47.336 1 45.928 171 GLY B O 1
ATOM 8011 N N . THR B 1 205 ? 18.122 -19.567 -49.246 1 52.348 172 THR B N 1
ATOM 8012 C CA . THR B 1 205 ? 17.066 -18.935 -50.023 1 51.419 172 THR B CA 1
ATOM 8013 C C . THR B 1 205 ? 17.357 -19.123 -51.515 1 51.598 172 THR B C 1
ATOM 8014 O O . THR B 1 205 ? 18.523 -19.212 -51.911 1 48.461 172 THR B O 1
ATOM 8025 N N . ALA B 1 206 ? 16.276 -19.155 -52.316 1 50.913 173 ALA B N 1
ATOM 8026 C CA . ALA B 1 206 ? 16.361 -19.084 -53.765 1 57.473 173 ALA B CA 1
ATOM 8027 C C . ALA B 1 206 ? 15.772 -17.756 -54.282 1 59.47 173 ALA B C 1
ATOM 8028 O O . ALA B 1 206 ? 15.664 -17.555 -55.488 1 58.994 173 ALA B O 1
ATOM 8035 N N . GLY B 1 207 ? 15.428 -16.844 -53.364 1 56.474 174 GLY B N 1
ATOM 8036 C CA . GLY B 1 207 ? 14.774 -15.6 -53.721 1 57.287 174 GLY B CA 1
ATOM 8037 C C . GLY B 1 207 ? 15.794 -14.49 -53.955 1 58.631 174 GLY B C 1
ATOM 8038 O O . GLY B 1 207 ? 16.621 -14.209 -53.099 1 54.597 174 GLY B O 1
ATOM 8042 N N . PRO B 1 208 ? 15.79 -13.83 -55.133 1 60.951 175 PRO B N 1
ATOM 8043 C CA . PRO B 1 208 ? 16.698 -12.711 -55.398 1 63.437 175 PRO B CA 1
ATOM 8044 C C . PRO B 1 208 ? 16.697 -11.606 -54.349 1 61.265 175 PRO B C 1
ATOM 8045 O O . PRO B 1 208 ? 17.739 -11.037 -54.055 1 63.444 175 PRO B O 1
ATOM 8056 N N . TYR B 1 209 ? 15.518 -11.267 -53.823 1 59.637 176 TYR B N 1
ATOM 8057 C CA . TYR B 1 209 ? 15.417 -10.212 -52.826 1 57.743 176 TYR B CA 1
ATOM 8058 C C . TYR B 1 209 ? 16.149 -10.649 -51.554 1 56.497 176 TYR B C 1
ATOM 8059 O O . TYR B 1 209 ? 16.983 -9.914 -51.043 1 53.702 176 TYR B O 1
ATOM 8077 N N . MET B 1 210 ? 15.854 -11.855 -51.044 1 54.172 177 MET B N 1
ATOM 8078 C CA . MET B 1 210 ? 16.455 -12.289 -49.794 1 56.645 177 MET B CA 1
ATOM 8079 C C . MET B 1 210 ? 17.951 -12.551 -49.978 1 57.433 177 MET B C 1
ATOM 8080 O O . MET B 1 210 ? 18.731 -12.386 -49.047 1 59.478 177 MET B O 1
ATOM 8094 N N . ALA B 1 211 ? 18.361 -12.955 -51.178 1 58.224 178 ALA B N 1
ATOM 8095 C CA . ALA B 1 211 ? 19.771 -13.206 -51.437 1 58.284 178 ALA B CA 1
ATOM 8096 C C . ALA B 1 211 ? 20.561 -11.918 -51.265 1 61.274 178 ALA B C 1
ATOM 8097 O O . ALA B 1 211 ? 21.652 -11.941 -50.701 1 60.631 178 ALA B O 1
ATOM 8104 N N . LYS B 1 212 ? 19.98 -10.791 -51.707 1 63.159 179 LYS B N 1
ATOM 8105 C CA . LYS B 1 212 ? 20.611 -9.493 -51.532 1 64.705 179 LYS B CA 1
ATOM 8106 C C . LYS B 1 212 ? 20.648 -9.101 -50.055 1 62.578 179 LYS B C 1
ATOM 8107 O O . LYS B 1 212 ? 21.644 -8.596 -49.567 1 62.138 179 LYS B O 1
ATOM 8126 N N . LYS B 1 213 ? 19.555 -9.348 -49.34 1 64.679 180 LYS B N 1
ATOM 8127 C CA . LYS B 1 213 ? 19.468 -9.057 -47.918 1 63.502 180 LYS B CA 1
ATOM 8128 C C . LYS B 1 213 ? 20.492 -9.872 -47.141 1 61.363 180 LYS B C 1
ATOM 8129 O O . LYS B 1 213 ? 21.017 -9.392 -46.136 1 57.844 180 LYS B O 1
ATOM 8148 N N . THR B 1 214 ? 20.735 -11.107 -47.608 1 60.704 181 THR B N 1
ATOM 8149 C CA . THR B 1 214 ? 21.699 -12.013 -47 1 55.798 181 THR B CA 1
ATOM 8150 C C . THR B 1 214 ? 23.101 -11.408 -47.072 1 55.337 181 THR B C 1
ATOM 8151 O O . THR B 1 214 ? 23.834 -11.402 -46.095 1 55.082 181 THR B O 1
ATOM 8162 N N . GLY B 1 215 ? 23.463 -10.896 -48.237 1 58.604 182 GLY B N 1
ATOM 8163 C CA . GLY B 1 215 ? 24.751 -10.245 -48.409 1 62.153 182 GLY B CA 1
ATOM 8164 C C . GLY B 1 215 ? 24.875 -9.036 -47.495 1 61.336 182 GLY B C 1
ATOM 8165 O O . GLY B 1 215 ? 25.943 -8.741 -46.965 1 62.675 182 GLY B O 1
ATOM 8169 N N . GLN B 1 216 ? 23.767 -8.326 -47.326 1 62.2 183 GLN B N 1
ATOM 8170 C CA . GLN B 1 216 ? 23.76 -7.109 -46.543 1 63.827 183 GLN B CA 1
ATOM 8171 C C . GLN B 1 216 ? 23.844 -7.395 -45.054 1 57.804 183 GLN B C 1
ATOM 8172 O O . GLN B 1 216 ? 24.566 -6.697 -44.35 1 61.724 183 GLN B O 1
ATOM 8186 N N . LEU B 1 217 ? 23.079 -8.379 -44.573 1 53.944 184 LEU B N 1
ATOM 8187 C CA . LEU B 1 217 ? 22.791 -8.522 -43.152 1 54.476 184 LEU B CA 1
ATOM 8188 C C . LEU B 1 217 ? 23.547 -9.691 -42.528 1 55.515 184 LEU B C 1
ATOM 8189 O O . LEU B 1 217 ? 23.643 -9.748 -41.307 1 58.266 184 LEU B O 1
ATOM 8205 N N . CYS B 1 218 ? 23.944 -10.694 -43.327 1 53.806 185 CYS B N 1
ATOM 8206 C CA . CYS B 1 218 ? 24.428 -11.94 -42.771 1 52.063 185 CYS B CA 1
ATOM 8207 C C . CYS B 1 218 ? 25.812 -12.224 -43.332 1 52.848 185 CYS B C 1
ATOM 8208 O O . CYS B 1 218 ? 26.46 -11.33 -43.879 1 55.167 185 CYS B O 1
ATOM 8216 N N . ASP B 1 219 ? 26.273 -13.47 -43.194 1 53.039 186 ASP B N 1
ATOM 8217 C CA . ASP B 1 219 ? 27.679 -13.771 -43.421 1 53.576 186 ASP B CA 1
ATOM 8218 C C . ASP B 1 219 ? 27.893 -14.608 -44.679 1 52.25 186 ASP B C 1
ATOM 8219 O O . ASP B 1 219 ? 29.022 -14.676 -45.144 1 55.924 186 ASP B O 1
ATOM 8228 N N . GLY B 1 220 ? 26.842 -15.244 -45.217 1 50.203 187 GLY B N 1
ATOM 8229 C CA . GLY B 1 220 ? 26.993 -16.013 -46.44 1 52.699 187 GLY B CA 1
ATOM 8230 C C . GLY B 1 220 ? 25.661 -16.608 -46.91 1 53.395 187 GLY B C 1
ATOM 8231 O O . GLY B 1 220 ? 24.668 -16.549 -46.183 1 52.797 187 GLY B O 1
ATOM 8235 N N . LEU B 1 221 ? 25.667 -17.202 -48.119 1 54.94 188 LEU B N 1
ATOM 8236 C CA . LEU B 1 221 ? 24.453 -17.677 -48.771 1 54.203 188 LEU B CA 1
ATOM 8237 C C . LEU B 1 221 ? 24.473 -19.191 -48.927 1 53.752 188 LEU B C 1
ATOM 8238 O O . LEU B 1 221 ? 25.517 -19.777 -49.21 1 54.91 188 LEU B O 1
ATOM 8254 N N . LEU B 1 222 ? 23.302 -19.808 -48.775 1 53.377 189 LEU B N 1
ATOM 8255 C CA . LEU B 1 222 ? 23.084 -21.192 -49.166 1 51.116 189 LEU B CA 1
ATOM 8256 C C . LEU B 1 222 ? 21.891 -21.233 -50.114 1 51.333 189 LEU B C 1
ATOM 8257 O O . LEU B 1 222 ? 20.854 -20.669 -49.815 1 54.678 189 LEU B O 1
ATOM 8273 N N . THR B 1 223 ? 22.033 -21.89 -51.266 1 51.904 190 THR B N 1
ATOM 8274 C CA . THR B 1 223 ? 20.957 -21.921 -52.233 1 50.988 190 THR B CA 1
ATOM 8275 C C . THR B 1 223 ? 20.856 -23.326 -52.82 1 53.295 190 THR B C 1
ATOM 8276 O O . THR B 1 223 ? 21.812 -24.101 -52.773 1 53.69 190 THR B O 1
ATOM 8287 N N . PRO B 1 224 ? 19.68 -23.747 -53.326 1 55.279 191 PRO B N 1
ATOM 8288 C CA . PRO B 1 224 ? 19.545 -25.072 -53.94 1 57.426 191 PRO B CA 1
ATOM 8289 C C . PRO B 1 224 ? 20.094 -25.087 -55.355 1 57.54 191 PRO B C 1
ATOM 8290 O O . PRO B 1 224 ? 20.354 -24.041 -55.94 1 58.058 191 PRO B O 1
ATOM 8301 N N . GLY B 1 225 ? 20.224 -26.303 -55.887 1 60.743 192 GLY B N 1
ATOM 8302 C CA . GLY B 1 225 ? 20.577 -26.502 -57.271 1 60.483 192 GLY B CA 1
ATOM 8303 C C . GLY B 1 225 ? 19.516 -25.855 -58.137 1 60.938 192 GLY B C 1
ATOM 8304 O O . GLY B 1 225 ? 18.351 -25.91 -57.829 1 66.27 192 GLY B O 1
ATOM 8308 N N . ALA B 1 226 ? 19.956 -25.195 -59.201 1 67.238 193 ALA B N 1
ATOM 8309 C CA . ALA B 1 226 ? 19.089 -24.53 -60.147 1 65.816 193 ALA B CA 1
ATOM 8310 C C . ALA B 1 226 ? 19.915 -24.343 -61.415 1 69.081 193 ALA B C 1
ATOM 8311 O O . ALA B 1 226 ? 21.089 -24.674 -61.436 1 66.523 193 ALA B O 1
ATOM 8318 N N . ASN B 1 227 ? 19.295 -23.813 -62.471 1 70.097 194 ASN B N 1
ATOM 8319 C CA . ASN B 1 227 ? 19.999 -23.595 -63.715 1 73.453 194 ASN B CA 1
ATOM 8320 C C . ASN B 1 227 ? 20.99 -22.45 -63.532 1 76.437 194 ASN B C 1
ATOM 8321 O O . ASN B 1 227 ? 20.907 -21.687 -62.564 1 78.747 194 ASN B O 1
ATOM 8332 N N . ASP B 1 228 ? 21.901 -22.331 -64.504 1 79.074 195 ASP B N 1
ATOM 8333 C CA . ASP B 1 228 ? 23.023 -21.405 -64.432 1 81.339 195 ASP B CA 1
ATOM 8334 C C . ASP B 1 228 ? 22.536 -19.959 -64.299 1 83.025 195 ASP B C 1
ATOM 8335 O O . ASP B 1 228 ? 23.161 -19.156 -63.603 1 80.616 195 ASP B O 1
ATOM 8344 N N . GLU B 1 229 ? 21.437 -19.616 -64.977 1 85.518 196 GLU B N 1
ATOM 8345 C CA . GLU B 1 229 ? 20.989 -18.237 -65.019 1 88.072 196 GLU B CA 1
ATOM 8346 C C . GLU B 1 229 ? 20.506 -17.817 -63.633 1 81.276 196 GLU B C 1
ATOM 8347 O O . GLU B 1 229 ? 20.827 -16.714 -63.192 1 77.896 196 GLU B O 1
ATOM 8359 N N . LYS B 1 230 ? 19.753 -18.694 -62.947 1 76.898 197 LYS B N 1
ATOM 8360 C CA . LYS B 1 230 ? 19.259 -18.372 -61.621 1 76.742 197 LYS B CA 1
ATOM 8361 C C . LYS B 1 230 ? 20.391 -18.302 -60.607 1 72.376 197 LYS B C 1
ATOM 8362 O O . LYS B 1 230 ? 20.374 -17.431 -59.744 1 70.1 197 LYS B O 1
ATOM 8381 N N . LEU B 1 231 ? 21.312 -19.274 -60.663 1 70.231 198 LEU B N 1
ATOM 8382 C CA . LEU B 1 231 ? 22.434 -19.328 -59.74 1 68.37 198 LEU B CA 1
ATOM 8383 C C . LEU B 1 231 ? 23.27 -18.057 -59.911 1 70.465 198 LEU B C 1
ATOM 8384 O O . LEU B 1 231 ? 23.606 -17.4 -58.939 1 70.03 198 LEU B O 1
ATOM 8400 N N . ARG B 1 232 ? 23.539 -17.645 -61.149 1 75.646 199 ARG B N 1
ATOM 8401 C CA . ARG B 1 232 ? 24.317 -16.433 -61.378 1 77.76 199 ARG B CA 1
ATOM 8402 C C . ARG B 1 232 ? 23.615 -15.184 -60.85 1 78.441 199 ARG B C 1
ATOM 8403 O O . ARG B 1 232 ? 24.281 -14.286 -60.36 1 78.671 199 ARG B O 1
ATOM 8424 N N . LEU B 1 233 ? 22.284 -15.127 -60.971 1 77.124 200 LEU B N 1
ATOM 8425 C CA . LEU B 1 233 ? 21.506 -13.989 -60.498 1 75.752 200 LEU B CA 1
ATOM 8426 C C . LEU B 1 233 ? 21.585 -13.889 -58.975 1 71.334 200 LEU B C 1
ATOM 8427 O O . LEU B 1 233 ? 21.782 -12.803 -58.429 1 68.679 200 LEU B O 1
ATOM 8443 N N . LEU B 1 234 ? 21.406 -15.023 -58.289 1 67.554 201 LEU B N 1
ATOM 8444 C CA . LEU B 1 234 ? 21.446 -15.06 -56.827 1 65.566 201 LEU B CA 1
ATOM 8445 C C . LEU B 1 234 ? 22.835 -14.673 -56.321 1 69.318 201 LEU B C 1
ATOM 8446 O O . LEU B 1 234 ? 22.934 -13.954 -55.335 1 68.608 201 LEU B O 1
ATOM 8462 N N . LEU B 1 235 ? 23.901 -15.146 -56.993 1 71.555 202 LEU B N 1
ATOM 8463 C CA . LEU B 1 235 ? 25.27 -14.811 -56.615 1 72.914 202 LEU B CA 1
ATOM 8464 C C . LEU B 1 235 ? 25.465 -13.306 -56.777 1 75.591 202 LEU B C 1
ATOM 8465 O O . LEU B 1 235 ? 25.994 -12.642 -55.892 1 78.893 202 LEU B O 1
ATOM 8481 N N . SER B 1 236 ? 24.989 -12.772 -57.9 1 81.412 203 SER B N 1
ATOM 8482 C CA . SER B 1 236 ? 25.103 -11.356 -58.224 1 80.185 203 SER B CA 1
ATOM 8483 C C . SER B 1 236 ? 24.359 -10.481 -57.204 1 74.572 203 SER B C 1
ATOM 8484 O O . SER B 1 236 ? 24.863 -9.455 -56.77 1 72.249 203 SER B O 1
ATOM 8492 N N . ARG B 1 237 ? 23.164 -10.9 -56.797 1 72.079 204 ARG B N 1
ATOM 8493 C CA . ARG B 1 237 ? 22.387 -10.168 -55.806 1 76.869 204 ARG B CA 1
ATOM 8494 C C . ARG B 1 237 ? 23.068 -10.17 -54.428 1 74.348 204 ARG B C 1
ATOM 8495 O O . ARG B 1 237 ? 23.126 -9.139 -53.762 1 71.567 204 ARG B O 1
ATOM 8516 N N . PHE B 1 238 ? 23.56 -11.345 -54.01 1 69.023 205 PHE B N 1
ATOM 8517 C CA . PHE B 1 238 ? 24.318 -11.491 -52.777 1 67.231 205 PHE B CA 1
ATOM 8518 C C . PHE B 1 238 ? 25.531 -10.552 -52.759 1 71.797 205 PHE B C 1
ATOM 8519 O O . PHE B 1 238 ? 25.756 -9.841 -51.782 1 74.056 205 PHE B O 1
ATOM 8536 N N . GLU B 1 239 ? 26.291 -10.517 -53.851 1 73.772 206 GLU B N 1
ATOM 8537 C CA . GLU B 1 239 ? 27.45 -9.634 -53.982 1 76.827 206 GLU B CA 1
ATOM 8538 C C . GLU B 1 239 ? 27.041 -8.16 -53.876 1 76.842 206 GLU B C 1
ATOM 8539 O O . GLU B 1 239 ? 27.698 -7.385 -53.185 1 80.497 206 GLU B O 1
ATOM 8551 N N . GLU B 1 240 ? 25.979 -7.769 -54.593 1 75.848 207 GLU B N 1
ATOM 8552 C CA . GLU B 1 240 ? 25.461 -6.409 -54.552 1 77.742 207 GLU B CA 1
ATOM 8553 C C . GLU B 1 240 ? 25.125 -5.996 -53.122 1 73.845 207 GLU B C 1
ATOM 8554 O O . GLU B 1 240 ? 25.451 -4.905 -52.688 1 76.585 207 GLU B O 1
ATOM 8566 N N . GLY B 1 241 ? 24.44 -6.886 -52.398 1 71.944 208 GLY B N 1
ATOM 8567 C CA . GLY B 1 241 ? 24.03 -6.634 -51.026 1 67.046 208 GLY B CA 1
ATOM 8568 C C . GLY B 1 241 ? 25.224 -6.421 -50.099 1 67.256 208 GLY B C 1
ATOM 8569 O O . GLY B 1 241 ? 25.234 -5.478 -49.302 1 67.564 208 GLY B O 1
ATOM 8573 N N . ALA B 1 242 ? 26.211 -7.321 -50.215 1 68.087 209 ALA B N 1
ATOM 8574 C CA . ALA B 1 242 ? 27.435 -7.26 -49.431 1 68.867 209 ALA B CA 1
ATOM 8575 C C . ALA B 1 242 ? 28.169 -5.947 -49.691 1 74.378 209 ALA B C 1
ATOM 8576 O O . ALA B 1 242 ? 28.504 -5.227 -48.764 1 74.207 209 ALA B O 1
ATOM 8583 N N . ARG B 1 243 ? 28.39 -5.628 -50.964 1 78.259 210 ARG B N 1
ATOM 8584 C CA . ARG B 1 243 ? 29.201 -4.476 -51.323 1 84.104 210 ARG B CA 1
ATOM 8585 C C . ARG B 1 243 ? 28.543 -3.173 -50.879 1 82.899 210 ARG B C 1
ATOM 8586 O O . ARG B 1 243 ? 29.236 -2.264 -50.439 1 85.361 210 ARG B O 1
ATOM 8607 N N . ALA B 1 244 ? 27.217 -3.083 -51.002 1 82.213 211 ALA B N 1
ATOM 8608 C CA . ALA B 1 244 ? 26.48 -1.902 -50.577 1 78.793 211 ALA B CA 1
ATOM 8609 C C . ALA B 1 244 ? 26.553 -1.736 -49.056 1 77.511 211 ALA B C 1
ATOM 8610 O O . ALA B 1 244 ? 26.416 -0.62 -48.556 1 81.817 211 ALA B O 1
ATOM 8617 N N . ALA B 1 245 ? 26.783 -2.836 -48.329 1 71.924 212 ALA B N 1
ATOM 8618 C CA . ALA B 1 245 ? 26.962 -2.797 -46.889 1 71.857 212 ALA B CA 1
ATOM 8619 C C . ALA B 1 245 ? 28.431 -2.679 -46.494 1 72.994 212 ALA B C 1
ATOM 8620 O O . ALA B 1 245 ? 28.743 -2.829 -45.321 1 78.335 212 ALA B O 1
ATOM 8627 N N . GLY B 1 246 ? 29.333 -2.48 -47.457 1 76.899 213 GLY B N 1
ATOM 8628 C CA . GLY B 1 246 ? 30.747 -2.253 -47.176 1 79.77 213 GLY B CA 1
ATOM 8629 C C . GLY B 1 246 ? 31.544 -3.544 -46.961 1 83.823 213 GLY B C 1
ATOM 8630 O O . GLY B 1 246 ? 32.666 -3.491 -46.478 1 83.13 213 GLY B O 1
ATOM 8634 N N . LYS B 1 247 ? 30.989 -4.706 -47.34 1 83.58 214 LYS B N 1
ATOM 8635 C CA . LYS B 1 247 ? 31.634 -5.995 -47.125 1 80.813 214 LYS B CA 1
ATOM 8636 C C . LYS B 1 247 ? 32.292 -6.473 -48.421 1 82.489 214 LYS B C 1
ATOM 8637 O O . LYS B 1 247 ? 31.934 -6.018 -49.501 1 77.932 214 LYS B O 1
ATOM 8656 N N . ASP B 1 248 ? 33.233 -7.415 -48.293 1 83.957 215 ASP B N 1
ATOM 8657 C CA . ASP B 1 248 ? 33.9 -8.02 -49.434 1 83.044 215 ASP B CA 1
ATOM 8658 C C . ASP B 1 248 ? 33.331 -9.421 -49.675 1 82.013 215 ASP B C 1
ATOM 8659 O O . ASP B 1 248 ? 33.662 -10.366 -48.951 1 80.639 215 ASP B O 1
ATOM 8668 N N . PRO B 1 249 ? 32.49 -9.617 -50.719 1 81.09 216 PRO B N 1
ATOM 8669 C CA . PRO B 1 249 ? 31.807 -10.899 -50.917 1 81.811 216 PRO B CA 1
ATOM 8670 C C . PRO B 1 249 ? 32.684 -12.06 -51.376 1 82.266 216 PRO B C 1
ATOM 8671 O O . PRO B 1 249 ? 32.249 -13.214 -51.302 1 78.361 216 PRO B O 1
ATOM 8682 N N . ARG B 1 250 ? 33.89 -11.745 -51.855 1 84.322 217 ARG B N 1
ATOM 8683 C CA . ARG B 1 250 ? 34.831 -12.769 -52.279 1 91.314 217 ARG B CA 1
ATOM 8684 C C . ARG B 1 250 ? 35.379 -13.517 -51.067 1 89.296 217 ARG B C 1
ATOM 8685 O O . ARG B 1 250 ? 35.901 -14.618 -51.222 1 94.441 217 ARG B O 1
ATOM 8706 N N . ARG B 1 251 ? 35.213 -12.957 -49.862 1 88.062 218 ARG B N 1
ATOM 8707 C CA . ARG B 1 251 ? 35.614 -13.662 -48.66 1 87.813 218 ARG B CA 1
ATOM 8708 C C . ARG B 1 251 ? 34.421 -14.213 -47.882 1 75.437 218 ARG B C 1
ATOM 8709 O O . ARG B 1 251 ? 34.606 -14.678 -46.777 1 71.59 218 ARG B O 1
ATOM 8730 N N . MET B 1 252 ? 33.223 -14.239 -48.472 1 71.149 219 MET B N 1
ATOM 8731 C CA . MET B 1 252 ? 32.039 -14.734 -47.779 1 66.972 219 MET B CA 1
ATOM 8732 C C . MET B 1 252 ? 31.582 -16.033 -48.439 1 66.605 219 MET B C 1
ATOM 8733 O O . MET B 1 252 ? 31.557 -16.153 -49.66 1 68.917 219 MET B O 1
ATOM 8747 N N . PRO B 1 253 ? 31.178 -17.044 -47.634 1 61.589 220 PRO B N 1
ATOM 8748 C CA . PRO B 1 253 ? 30.706 -18.32 -48.178 1 58.556 220 PRO B CA 1
ATOM 8749 C C . PRO B 1 253 ? 29.547 -18.173 -49.162 1 57.718 220 PRO B C 1
ATOM 8750 O O . PRO B 1 253 ? 28.567 -17.487 -48.88 1 57.525 220 PRO B O 1
ATOM 8761 N N . ARG B 1 254 ? 29.666 -18.869 -50.294 1 59.109 221 ARG B N 1
ATOM 8762 C CA . ARG B 1 254 ? 28.589 -19.051 -51.249 1 59.007 221 ARG B CA 1
ATOM 8763 C C . ARG B 1 254 ? 28.421 -20.552 -51.448 1 60.414 221 ARG B C 1
ATOM 8764 O O . ARG B 1 254 ? 29.256 -21.219 -52.078 1 59.948 221 ARG B O 1
ATOM 8785 N N . MET B 1 255 ? 27.36 -21.078 -50.843 1 61.782 222 MET B N 1
ATOM 8786 C CA . MET B 1 255 ? 27.203 -22.504 -50.68 1 60.815 222 MET B CA 1
ATOM 8787 C C . MET B 1 255 ? 26 -22.93 -51.51 1 58.183 222 MET B C 1
ATOM 8788 O O . MET B 1 255 ? 25.036 -22.187 -51.662 1 54.86 222 MET B O 1
ATOM 8802 N N . ILE B 1 256 ? 26.065 -24.154 -52.027 1 59.158 223 ILE B N 1
ATOM 8803 C CA . ILE B 1 256 ? 24.966 -24.713 -52.798 1 56.686 223 ILE B CA 1
ATOM 8804 C C . ILE B 1 256 ? 24.701 -26.129 -52.299 1 54.667 223 ILE B C 1
ATOM 8805 O O . ILE B 1 256 ? 25.616 -26.866 -51.964 1 58.158 223 ILE B O 1
ATOM 8821 N N . GLN B 1 257 ? 23.422 -26.483 -52.276 1 53.688 224 GLN B N 1
ATOM 8822 C CA . GLN B 1 257 ? 22.992 -27.803 -51.878 1 53.431 224 GLN B CA 1
ATOM 8823 C C . GLN B 1 257 ? 22.364 -28.472 -53.09 1 54.275 224 GLN B C 1
ATOM 8824 O O . GLN B 1 257 ? 21.406 -27.946 -53.637 1 55.572 224 GLN B O 1
ATOM 8838 N N . VAL B 1 258 ? 22.874 -29.645 -53.452 1 53.493 225 VAL B N 1
ATOM 8839 C CA . VAL B 1 258 ? 22.41 -30.361 -54.619 1 54.922 225 VAL B CA 1
ATOM 8840 C C . VAL B 1 258 ? 21.976 -31.765 -54.222 1 56.1 225 VAL B C 1
ATOM 8841 O O . VAL B 1 258 ? 22.342 -32.287 -53.17 1 56.879 225 VAL B O 1
ATOM 8854 N N . HIS B 1 259 ? 21.196 -32.369 -55.113 1 58.269 226 HIS B N 1
ATOM 8855 C CA . HIS B 1 259 ? 20.656 -33.7 -54.936 1 56.991 226 HIS B CA 1
ATOM 8856 C C . HIS B 1 259 ? 21.13 -34.534 -56.115 1 59.72 226 HIS B C 1
ATOM 8857 O O . HIS B 1 259 ? 21.062 -34.076 -57.251 1 62.898 226 HIS B O 1
ATOM 8872 N N . VAL B 1 260 ? 21.638 -35.739 -55.829 1 60.085 227 VAL B N 1
ATOM 8873 C CA . VAL B 1 260 ? 22.074 -36.667 -56.862 1 56.643 227 VAL B CA 1
ATOM 8874 C C . VAL B 1 260 ? 21.522 -38.048 -56.535 1 56.023 227 VAL B C 1
ATOM 8875 O O . VAL B 1 260 ? 21.032 -38.291 -55.441 1 56.149 227 VAL B O 1
ATOM 8888 N N . SER B 1 261 ? 21.572 -38.95 -57.511 1 59.289 228 SER B N 1
ATOM 8889 C CA . SER B 1 261 ? 21.322 -40.359 -57.271 1 58.316 228 SER B CA 1
ATOM 8890 C C . SER B 1 261 ? 22.461 -41.137 -57.915 1 62.487 228 SER B C 1
ATOM 8891 O O . SER B 1 261 ? 22.562 -41.177 -59.138 1 62.422 228 SER B O 1
ATOM 8899 N N . TRP B 1 262 ? 23.352 -41.698 -57.09 1 65.016 229 TRP B N 1
ATOM 8900 C CA . TRP B 1 262 ? 24.347 -42.641 -57.583 1 64.352 229 TRP B CA 1
ATOM 8901 C C . TRP B 1 262 ? 23.917 -44.046 -57.19 1 67.15 229 TRP B C 1
ATOM 8902 O O . TRP B 1 262 ? 23.432 -44.244 -56.083 1 66.576 229 TRP B O 1
ATOM 8923 N N . ALA B 1 263 ? 24.104 -44.989 -58.119 1 69.037 230 ALA B N 1
ATOM 8924 C CA . ALA B 1 263 ? 23.896 -46.402 -57.851 1 71.552 230 ALA B CA 1
ATOM 8925 C C . ALA B 1 263 ? 24.725 -47.215 -58.834 1 71.989 230 ALA B C 1
ATOM 8926 O O . ALA B 1 263 ? 25.451 -46.643 -59.643 1 70.242 230 ALA B O 1
ATOM 8933 N N . GLU B 1 264 ? 24.585 -48.539 -58.781 1 77.524 231 GLU B N 1
ATOM 8934 C CA . GLU B 1 264 ? 25.422 -49.408 -59.598 1 79.586 231 GLU B CA 1
ATOM 8935 C C . GLU B 1 264 ? 25.05 -49.259 -61.066 1 79.275 231 GLU B C 1
ATOM 8936 O O . GLU B 1 264 ? 25.927 -49.315 -61.915 1 80.148 231 GLU B O 1
ATOM 8948 N N . THR B 1 265 ? 23.754 -49.064 -61.355 1 77.25 232 THR B N 1
ATOM 8949 C CA . THR B 1 265 ? 23.28 -48.848 -62.719 1 74.163 232 THR B CA 1
ATOM 8950 C C . THR B 1 265 ? 22.455 -47.568 -62.77 1 76.342 232 THR B C 1
ATOM 8951 O O . THR B 1 265 ? 21.938 -47.1 -61.742 1 75.661 232 THR B O 1
ATOM 8962 N N . ASP B 1 266 ? 22.313 -47.016 -63.982 1 76.619 233 ASP B N 1
ATOM 8963 C CA . ASP B 1 266 ? 21.437 -45.873 -64.208 1 70.918 233 ASP B CA 1
ATOM 8964 C C . ASP B 1 266 ? 20.01 -46.232 -63.814 1 69.602 233 ASP B C 1
ATOM 8965 O O . ASP B 1 266 ? 19.346 -45.437 -63.165 1 66.534 233 ASP B O 1
ATOM 8974 N N . GLU B 1 267 ? 19.543 -47.423 -64.195 1 73.875 234 GLU B N 1
ATOM 8975 C CA . GLU B 1 267 ? 18.184 -47.852 -63.897 1 76.271 234 GLU B CA 1
ATOM 8976 C C . GLU B 1 267 ? 17.938 -47.791 -62.392 1 74.675 234 GLU B C 1
ATOM 8977 O O . GLU B 1 267 ? 16.901 -47.298 -61.964 1 74.142 234 GLU B O 1
ATOM 8989 N N . GLN B 1 268 ? 18.892 -48.275 -61.599 1 72.746 235 GLN B N 1
ATOM 8990 C CA . GLN B 1 268 ? 18.723 -48.323 -60.155 1 74.271 235 GLN B CA 1
ATOM 8991 C C . GLN B 1 268 ? 18.739 -46.891 -59.597 1 69.526 235 GLN B C 1
ATOM 8992 O O . GLN B 1 268 ? 18.03 -46.594 -58.627 1 66.748 235 GLN B O 1
ATOM 9006 N N . ALA B 1 269 ? 19.543 -46 -60.205 1 66.74 236 ALA B N 1
ATOM 9007 C CA . ALA B 1 269 ? 19.671 -44.63 -59.726 1 62.81 236 ALA B CA 1
ATOM 9008 C C . ALA B 1 269 ? 18.356 -43.87 -59.899 1 66.343 236 ALA B C 1
ATOM 9009 O O . ALA B 1 269 ? 17.952 -43.111 -59.002 1 61.261 236 ALA B O 1
ATOM 9016 N N . ILE B 1 270 ? 17.693 -44.105 -61.052 1 64.532 237 ILE B N 1
ATOM 9017 C CA . ILE B 1 270 ? 16.42 -43.491 -61.375 1 65.705 237 ILE B CA 1
ATOM 9018 C C . ILE B 1 270 ? 15.359 -44.023 -60.424 1 65.621 237 ILE B C 1
ATOM 9019 O O . ILE B 1 270 ? 14.591 -43.258 -59.87 1 62.714 237 ILE B O 1
ATOM 9035 N N . GLU B 1 271 ? 15.306 -45.344 -60.248 1 68.187 238 GLU B N 1
ATOM 9036 C CA . GLU B 1 271 ? 14.31 -45.961 -59.385 1 69.321 238 GLU B CA 1
ATOM 9037 C C . GLU B 1 271 ? 14.438 -45.448 -57.952 1 64.566 238 GLU B C 1
ATOM 9038 O O . GLU B 1 271 ? 13.423 -45.252 -57.288 1 63.427 238 GLU B O 1
ATOM 9050 N N . ASN B 1 272 ? 15.671 -45.214 -57.488 1 61.593 239 ASN B N 1
ATOM 9051 C CA . ASN B 1 272 ? 15.902 -44.68 -56.154 1 60.579 239 ASN B CA 1
ATOM 9052 C C . ASN B 1 272 ? 15.337 -43.267 -56.026 1 58.457 239 ASN B C 1
ATOM 9053 O O . ASN B 1 272 ? 14.712 -42.943 -55.016 1 57.986 239 ASN B O 1
ATOM 9064 N N . ALA B 1 273 ? 15.575 -42.42 -57.035 1 59.214 240 ALA B N 1
ATOM 9065 C CA . ALA B 1 273 ? 15.06 -41.053 -57.034 1 55.663 240 ALA B CA 1
ATOM 9066 C C . ALA B 1 273 ? 13.535 -41.056 -56.958 1 52.779 240 ALA B C 1
ATOM 9067 O O . ALA B 1 273 ? 12.964 -40.294 -56.168 1 52.36 240 ALA B O 1
ATOM 9074 N N . LEU B 1 274 ? 12.876 -41.91 -57.761 1 51.65 241 LEU B N 1
ATOM 9075 C CA . LEU B 1 274 ? 11.427 -41.976 -57.773 1 54.616 241 LEU B CA 1
ATOM 9076 C C . LEU B 1 274 ? 10.888 -42.419 -56.422 1 54.836 241 LEU B C 1
ATOM 9077 O O . LEU B 1 274 ? 9.907 -41.839 -55.951 1 55.079 241 LEU B O 1
ATOM 9093 N N . ARG B 1 275 ? 11.498 -43.457 -55.827 1 54.01 242 ARG B N 1
ATOM 9094 C CA . ARG B 1 275 ? 10.938 -44.028 -54.614 1 57 242 ARG B CA 1
ATOM 9095 C C . ARG B 1 275 ? 11.262 -43.143 -53.412 1 53.273 242 ARG B C 1
ATOM 9096 O O . ARG B 1 275 ? 10.407 -43.004 -52.557 1 55.984 242 ARG B O 1
ATOM 9117 N N . GLU B 1 276 ? 12.463 -42.554 -53.363 1 54.431 243 GLU B N 1
ATOM 9118 C CA . GLU B 1 276 ? 12.998 -41.939 -52.15 1 54.088 243 GLU B CA 1
ATOM 9119 C C . GLU B 1 276 ? 12.785 -40.418 -52.103 1 55.821 243 GLU B C 1
ATOM 9120 O O . GLU B 1 276 ? 12.662 -39.852 -51.013 1 49.215 243 GLU B O 1
ATOM 9132 N N . TRP B 1 277 ? 12.781 -39.751 -53.269 1 55.988 244 TRP B N 1
ATOM 9133 C CA . TRP B 1 277 ? 12.826 -38.297 -53.299 1 55.158 244 TRP B CA 1
ATOM 9134 C C . TRP B 1 277 ? 11.932 -37.733 -54.405 1 55.075 244 TRP B C 1
ATOM 9135 O O . TRP B 1 277 ? 12.348 -36.882 -55.208 1 53.302 244 TRP B O 1
ATOM 9156 N N . PRO B 1 278 ? 10.65 -38.149 -54.468 1 53.48 245 PRO B N 1
ATOM 9157 C CA . PRO B 1 278 ? 9.763 -37.648 -55.518 1 53.301 245 PRO B CA 1
ATOM 9158 C C . PRO B 1 278 ? 9.548 -36.134 -55.39 1 51.998 245 PRO B C 1
ATOM 9159 O O . PRO B 1 278 ? 9.266 -35.45 -56.371 1 49.438 245 PRO B O 1
ATOM 9170 N N . ASN B 1 279 ? 9.733 -35.61 -54.176 1 51.78 246 ASN B N 1
ATOM 9171 C CA . ASN B 1 279 ? 9.64 -34.176 -53.945 1 51.701 246 ASN B CA 1
ATOM 9172 C C . ASN B 1 279 ? 10.684 -33.401 -54.751 1 54.81 246 ASN B C 1
ATOM 9173 O O . ASN B 1 279 ? 10.492 -32.22 -55.058 1 54.303 246 ASN B O 1
ATOM 9184 N N . GLY B 1 280 ? 11.794 -34.062 -55.066 1 52.862 247 GLY B N 1
ATOM 9185 C CA . GLY B 1 280 ? 12.817 -33.501 -55.934 1 51.098 247 GLY B CA 1
ATOM 9186 C C . GLY B 1 280 ? 12.307 -33.247 -57.354 1 52.022 247 GLY B C 1
ATOM 9187 O O . GLY B 1 280 ? 12.888 -32.429 -58.063 1 56.402 247 GLY B O 1
ATOM 9191 N N . GLY B 1 281 ? 11.228 -33.931 -57.76 1 48.377 248 GLY B N 1
ATOM 9192 C CA . GLY B 1 281 ? 10.664 -33.777 -59.088 1 50.332 248 GLY B CA 1
ATOM 9193 C C . GLY B 1 281 ? 9.434 -32.872 -59.095 1 51.18 248 GLY B C 1
ATOM 9194 O O . GLY B 1 281 ? 8.653 -32.896 -60.047 1 52.922 248 GLY B O 1
ATOM 9198 N N . MET B 1 282 ? 9.271 -32.084 -58.021 1 49.917 249 MET B N 1
ATOM 9199 C CA . MET B 1 282 ? 8.103 -31.235 -57.88 1 51.317 249 MET B CA 1
ATOM 9200 C C . MET B 1 282 ? 8.529 -29.775 -58.043 1 52.918 249 MET B C 1
ATOM 9201 O O . MET B 1 282 ? 8.826 -29.121 -57.061 1 50.446 249 MET B O 1
ATOM 9215 N N . ALA B 1 283 ? 8.52 -29.285 -59.29 1 58.821 250 ALA B N 1
ATOM 9216 C CA . ALA B 1 283 ? 8.983 -27.947 -59.644 1 58.461 250 ALA B CA 1
ATOM 9217 C C . ALA B 1 283 ? 7.874 -26.924 -59.406 1 58.156 250 ALA B C 1
ATOM 9218 O O . ALA B 1 283 ? 7.349 -26.319 -60.342 1 59.841 250 ALA B O 1
ATOM 9225 N N . PHE B 1 284 ? 7.496 -26.748 -58.147 1 54.337 251 PHE B N 1
ATOM 9226 C CA . PHE B 1 284 ? 6.394 -25.866 -57.817 1 56.196 251 PHE B CA 1
ATOM 9227 C C . PHE B 1 284 ? 6.514 -25.503 -56.344 1 51.577 251 PHE B C 1
ATOM 9228 O O . PHE B 1 284 ? 7.2 -26.194 -55.584 1 49.058 251 PHE B O 1
ATOM 9245 N N . PRO B 1 285 ? 5.852 -24.422 -55.889 1 52.368 252 PRO B N 1
ATOM 9246 C CA . PRO B 1 285 ? 6.018 -23.996 -54.493 1 53.37 252 PRO B CA 1
ATOM 9247 C C . PRO B 1 285 ? 5.443 -25.05 -53.541 1 49.226 252 PRO B C 1
ATOM 9248 O O . PRO B 1 285 ? 4.332 -25.508 -53.732 1 51.239 252 PRO B O 1
ATOM 9259 N N . LYS B 1 286 ? 6.237 -25.464 -52.557 1 48.101 253 LYS B N 1
ATOM 9260 C CA . LYS B 1 286 ? 5.874 -26.535 -51.643 1 50.145 253 LYS B CA 1
ATOM 9261 C C . LYS B 1 286 ? 5.675 -26.047 -50.201 1 47.157 253 LYS B C 1
ATOM 9262 O O . LYS B 1 286 ? 5.283 -26.84 -49.357 1 44.977 253 LYS B O 1
ATOM 9281 N N . GLY B 1 287 ? 5.89 -24.748 -49.927 1 43.392 254 GLY B N 1
ATOM 9282 C CA . GLY B 1 287 ? 5.938 -24.261 -48.555 1 43.668 254 GLY B CA 1
ATOM 9283 C C . GLY B 1 287 ? 4.587 -24.23 -47.798 1 41.614 254 GLY B C 1
ATOM 9284 O O . GLY B 1 287 ? 4.59 -24.008 -46.595 1 43.968 254 GLY B O 1
ATOM 9288 N N . ASP B 1 288 ? 3.456 -24.454 -48.462 1 41.742 255 ASP B N 1
ATOM 9289 C CA . ASP B 1 288 ? 2.139 -24.423 -47.845 1 43.984 255 ASP B CA 1
ATOM 9290 C C . ASP B 1 288 ? 1.59 -25.827 -47.577 1 42.055 255 ASP B C 1
ATOM 9291 O O . ASP B 1 288 ? 0.595 -25.954 -46.863 1 43.862 255 ASP B O 1
ATOM 9300 N N . ILE B 1 289 ? 2.239 -26.87 -48.097 1 40.065 256 ILE B N 1
ATOM 9301 C CA . ILE B 1 289 ? 1.706 -28.224 -47.983 1 39.968 256 ILE B CA 1
ATOM 9302 C C . ILE B 1 289 ? 2.063 -28.8 -46.616 1 40.233 256 ILE B C 1
ATOM 9303 O O . ILE B 1 289 ? 3.235 -28.811 -46.221 1 39.999 256 ILE B O 1
ATOM 9319 N N . ARG B 1 290 ? 1.045 -29.315 -45.917 1 42.48 257 ARG B N 1
ATOM 9320 C CA . ARG B 1 290 ? 1.151 -29.564 -44.476 1 42.05 257 ARG B CA 1
ATOM 9321 C C . ARG B 1 290 ? 1.585 -30.984 -44.119 1 37.879 257 ARG B C 1
ATOM 9322 O O . ARG B 1 290 ? 2.285 -31.149 -43.144 1 38.162 257 ARG B O 1
ATOM 9343 N N . ASN B 1 291 ? 1.139 -31.985 -44.866 1 42.38 258 ASN B N 1
ATOM 9344 C CA . ASN B 1 291 ? 1.255 -33.364 -44.401 1 41.444 258 ASN B CA 1
ATOM 9345 C C . ASN B 1 291 ? 2.15 -34.221 -45.3 1 41.021 258 ASN B C 1
ATOM 9346 O O . ASN B 1 291 ? 2.098 -34.157 -46.533 1 41.05 258 ASN B O 1
ATOM 9357 N N . PRO B 1 292 ? 2.928 -35.153 -44.704 1 41.252 259 PRO B N 1
ATOM 9358 C CA . PRO B 1 292 ? 3.585 -36.205 -45.484 1 40.984 259 PRO B CA 1
ATOM 9359 C C . PRO B 1 292 ? 2.64 -36.917 -46.453 1 41.887 259 PRO B C 1
ATOM 9360 O O . PRO B 1 292 ? 3.019 -37.213 -47.583 1 49.322 259 PRO B O 1
ATOM 9371 N N . GLU B 1 293 ? 1.401 -37.154 -46.027 1 41.615 260 GLU B N 1
ATOM 9372 C CA . GLU B 1 293 ? 0.426 -37.872 -46.849 1 43.804 260 GLU B CA 1
ATOM 9373 C C . GLU B 1 293 ? 0.032 -37.026 -48.081 1 45.721 260 GLU B C 1
ATOM 9374 O O . GLU B 1 293 ? -0.33 -37.568 -49.123 1 45.212 260 GLU B O 1
ATOM 9386 N N . ASP B 1 294 ? 0.137 -35.687 -47.971 1 47.508 261 ASP B N 1
ATOM 9387 C CA . ASP B 1 294 ? -0.164 -34.819 -49.096 1 46.744 261 ASP B CA 1
ATOM 9388 C C . ASP B 1 294 ? 0.909 -34.959 -50.17 1 44.926 261 ASP B C 1
ATOM 9389 O O . ASP B 1 294 ? 0.591 -35.186 -51.34 1 48.111 261 ASP B O 1
ATOM 9398 N N . PHE B 1 295 ? 2.172 -34.868 -49.755 1 44.684 262 PHE B N 1
ATOM 9399 C CA . PHE B 1 295 ? 3.281 -35.079 -50.672 1 43.248 262 PHE B CA 1
ATOM 9400 C C . PHE B 1 295 ? 3.271 -36.49 -51.244 1 46.886 262 PHE B C 1
ATOM 9401 O O . PHE B 1 295 ? 3.575 -36.693 -52.431 1 48.1 262 PHE B O 1
ATOM 9418 N N . GLN B 1 296 ? 2.893 -37.458 -50.405 1 50.702 263 GLN B N 1
ATOM 9419 C CA . GLN B 1 296 ? 2.822 -38.856 -50.825 1 53.029 263 GLN B CA 1
ATOM 9420 C C . GLN B 1 296 ? 1.887 -39.005 -52.025 1 51.552 263 GLN B C 1
ATOM 9421 O O . GLN B 1 296 ? 2.199 -39.73 -52.984 1 53.34 263 GLN B O 1
ATOM 9435 N N . ALA B 1 297 ? 0.715 -38.351 -51.97 1 47.567 264 ALA B N 1
ATOM 9436 C CA . ALA B 1 297 ? -0.253 -38.478 -53.061 1 47.146 264 ALA B CA 1
ATOM 9437 C C . ALA B 1 297 ? 0.22 -37.708 -54.3 1 49.596 264 ALA B C 1
ATOM 9438 O O . ALA B 1 297 ? 0.077 -38.173 -55.425 1 52.511 264 ALA B O 1
ATOM 9445 N N . MET B 1 298 ? 0.8 -36.518 -54.083 1 53.115 265 MET B N 1
ATOM 9446 C CA . MET B 1 298 ? 1.377 -35.725 -55.158 1 54.38 265 MET B CA 1
ATOM 9447 C C . MET B 1 298 ? 2.489 -36.494 -55.894 1 51.958 265 MET B C 1
ATOM 9448 O O . MET B 1 298 ? 2.65 -36.346 -57.098 1 47.158 265 MET B O 1
ATOM 9462 N N . ALA B 1 299 ? 3.272 -37.28 -55.145 1 53.59 266 ALA B N 1
ATOM 9463 C CA . ALA B 1 299 ? 4.419 -38.022 -55.669 1 54.48 266 ALA B CA 1
ATOM 9464 C C . ALA B 1 299 ? 4.008 -38.938 -56.812 1 55.592 266 ALA B C 1
ATOM 9465 O O . ALA B 1 299 ? 4.797 -39.172 -57.71 1 55.792 266 ALA B O 1
ATOM 9472 N N . ARG B 1 300 ? 2.753 -39.399 -56.793 1 59.783 267 ARG B N 1
ATOM 9473 C CA . ARG B 1 300 ? 2.274 -40.34 -57.792 1 66.708 267 ARG B CA 1
ATOM 9474 C C . ARG B 1 300 ? 2.306 -39.738 -59.192 1 65.037 267 ARG B C 1
ATOM 9475 O O . ARG B 1 300 ? 2.262 -40.491 -60.14 1 66.571 267 ARG B O 1
ATOM 9496 N N . LEU B 1 301 ? 2.426 -38.414 -59.343 1 65.812 268 LEU B N 1
ATOM 9497 C CA . LEU B 1 301 ? 2.457 -37.79 -60.661 1 63.905 268 LEU B CA 1
ATOM 9498 C C . LEU B 1 301 ? 3.881 -37.672 -61.198 1 60.476 268 LEU B C 1
ATOM 9499 O O . LEU B 1 301 ? 4.075 -37.332 -62.368 1 58.019 268 LEU B O 1
ATOM 9515 N N . VAL B 1 302 ? 4.873 -37.917 -60.322 1 58.536 269 VAL B N 1
ATOM 9516 C CA . VAL B 1 302 ? 6.252 -37.606 -60.651 1 57.457 269 VAL B CA 1
ATOM 9517 C C . VAL B 1 302 ? 6.847 -38.727 -61.519 1 62.014 269 VAL B C 1
ATOM 9518 O O . VAL B 1 302 ? 6.652 -39.905 -61.279 1 62.557 269 VAL B O 1
ATOM 9531 N N . ARG B 1 303 ? 7.609 -38.321 -62.527 1 62.26 270 ARG B N 1
ATOM 9532 C CA . ARG B 1 303 ? 8.204 -39.216 -63.487 1 64.155 270 ARG B CA 1
ATOM 9533 C C . ARG B 1 303 ? 9.675 -38.83 -63.637 1 62.451 270 ARG B C 1
ATOM 9534 O O . ARG B 1 303 ? 10.096 -37.751 -63.222 1 61.71 270 ARG B O 1
ATOM 9555 N N . PRO B 1 304 ? 10.509 -39.714 -64.209 1 62.542 271 PRO B N 1
ATOM 9556 C CA . PRO B 1 304 ? 11.94 -39.432 -64.332 1 61.303 271 PRO B CA 1
ATOM 9557 C C . PRO B 1 304 ? 12.32 -38.097 -64.967 1 59.717 271 PRO B C 1
ATOM 9558 O O . PRO B 1 304 ? 13.289 -37.475 -64.537 1 57.861 271 PRO B O 1
ATOM 9569 N N . GLU B 1 305 ? 11.575 -37.669 -65.996 1 63.309 272 GLU B N 1
ATOM 9570 C CA . GLU B 1 305 ? 11.889 -36.417 -66.674 1 68.057 272 GLU B CA 1
ATOM 9571 C C . GLU B 1 305 ? 11.794 -35.245 -65.706 1 64.086 272 GLU B C 1
ATOM 9572 O O . GLU B 1 305 ? 12.487 -34.264 -65.927 1 65.725 272 GLU B O 1
ATOM 9584 N N . HIS B 1 306 ? 10.957 -35.335 -64.666 1 60.695 273 HIS B N 1
ATOM 9585 C CA . HIS B 1 306 ? 10.782 -34.22 -63.742 1 59.476 273 HIS B CA 1
ATOM 9586 C C . HIS B 1 306 ? 12.026 -33.937 -62.898 1 59.442 273 HIS B C 1
ATOM 9587 O O . HIS B 1 306 ? 12.07 -32.892 -62.246 1 55.389 273 HIS B O 1
ATOM 9602 N N . PHE B 1 307 ? 13.035 -34.824 -62.94 1 58.115 274 PHE B N 1
ATOM 9603 C CA . PHE B 1 307 ? 14.233 -34.648 -62.132 1 59.625 274 PHE B CA 1
ATOM 9604 C C . PHE B 1 307 ? 15.309 -33.843 -62.861 1 61.28 274 PHE B C 1
ATOM 9605 O O . PHE B 1 307 ? 16.31 -33.469 -62.265 1 60.255 274 PHE B O 1
ATOM 9622 N N . GLN B 1 308 ? 15.074 -33.547 -64.137 1 65.374 275 GLN B N 1
ATOM 9623 C CA . GLN B 1 308 ? 16 -32.807 -64.967 1 71.258 275 GLN B CA 1
ATOM 9624 C C . GLN B 1 308 ? 16.447 -31.515 -64.293 1 67.68 275 GLN B C 1
ATOM 9625 O O . GLN B 1 308 ? 15.62 -30.669 -63.975 1 67.111 275 GLN B O 1
ATOM 9639 N N . GLY B 1 309 ? 17.762 -31.369 -64.065 1 64.95 276 GLY B N 1
ATOM 9640 C CA . GLY B 1 309 ? 18.323 -30.157 -63.492 1 63.911 276 GLY B CA 1
ATOM 9641 C C . GLY B 1 309 ? 18.141 -30.106 -61.981 1 65.832 276 GLY B C 1
ATOM 9642 O O . GLY B 1 309 ? 18.564 -29.131 -61.376 1 70.804 276 GLY B O 1
ATOM 9646 N N . ARG B 1 310 ? 17.525 -31.147 -61.384 1 67.061 277 ARG B N 1
ATOM 9647 C CA . ARG B 1 310 ? 17.108 -31.139 -59.983 1 64.464 277 ARG B CA 1
ATOM 9648 C C . ARG B 1 310 ? 17.765 -32.284 -59.205 1 62.773 277 ARG B C 1
ATOM 9649 O O . ARG B 1 310 ? 18.143 -32.115 -58.042 1 58.201 277 ARG B O 1
ATOM 9670 N N . VAL B 1 311 ? 17.818 -33.47 -59.828 1 61.937 278 VAL B N 1
ATOM 9671 C CA . VAL B 1 311 ? 18.468 -34.645 -59.274 1 60.111 278 VAL B CA 1
ATOM 9672 C C . VAL B 1 311 ? 19.218 -35.342 -60.409 1 59.125 278 VAL B C 1
ATOM 9673 O O . VAL B 1 311 ? 18.611 -35.911 -61.308 1 58.689 278 VAL B O 1
ATOM 9686 N N . LEU B 1 312 ? 20.548 -35.308 -60.359 1 58.77 279 LEU B N 1
ATOM 9687 C CA . LEU B 1 312 ? 21.374 -36.002 -61.334 1 60.094 279 LEU B CA 1
ATOM 9688 C C . LEU B 1 312 ? 21.342 -37.495 -61.035 1 60.979 279 LEU B C 1
ATOM 9689 O O . LEU B 1 312 ? 21.769 -37.922 -59.966 1 62.764 279 LEU B O 1
ATOM 9705 N N . MET B 1 313 ? 20.829 -38.285 -61.971 1 62.727 280 MET B N 1
ATOM 9706 C CA . MET B 1 313 ? 20.644 -39.709 -61.762 1 63.821 280 MET B CA 1
ATOM 9707 C C . MET B 1 313 ? 21.563 -40.473 -62.716 1 63.434 280 MET B C 1
ATOM 9708 O O . MET B 1 313 ? 21.228 -40.627 -63.87 1 67.018 280 MET B O 1
ATOM 9722 N N . THR B 1 314 ? 22.703 -40.986 -62.237 1 63.789 281 THR B N 1
ATOM 9723 C CA . THR B 1 314 ? 23.601 -41.762 -63.082 1 65.791 281 THR B CA 1
ATOM 9724 C C . THR B 1 314 ? 24.579 -42.551 -62.216 1 67.02 281 THR B C 1
ATOM 9725 O O . THR B 1 314 ? 24.954 -42.112 -61.125 1 65.406 281 THR B O 1
ATOM 9736 N N . SER B 1 315 ? 24.991 -43.71 -62.747 1 68.576 282 SER B N 1
ATOM 9737 C CA . SER B 1 315 ? 26.046 -44.505 -62.139 1 71.883 282 SER B CA 1
ATOM 9738 C C . SER B 1 315 ? 27.418 -43.993 -62.569 1 72.529 282 SER B C 1
ATOM 9739 O O . SER B 1 315 ? 28.422 -44.381 -61.994 1 73.792 282 SER B O 1
ATOM 9747 N N . ASP B 1 316 ? 27.465 -43.105 -63.568 1 74.655 283 ASP B N 1
ATOM 9748 C CA . ASP B 1 316 ? 28.733 -42.641 -64.116 1 77.268 283 ASP B CA 1
ATOM 9749 C C . ASP B 1 316 ? 29.305 -41.549 -63.207 1 73.833 283 ASP B C 1
ATOM 9750 O O . ASP B 1 316 ? 28.856 -40.414 -63.211 1 70.702 283 ASP B O 1
ATOM 9759 N N . LEU B 1 317 ? 30.35 -41.902 -62.458 1 75.979 284 LEU B N 1
ATOM 9760 C CA . LEU B 1 317 ? 30.923 -41.031 -61.439 1 74.567 284 LEU B CA 1
ATOM 9761 C C . LEU B 1 317 ? 31.714 -39.891 -62.077 1 71.848 284 LEU B C 1
ATOM 9762 O O . LEU B 1 317 ? 31.922 -38.88 -61.448 1 69.628 284 LEU B O 1
ATOM 9778 N N . ASP B 1 318 ? 32.17 -40.041 -63.317 1 76.642 285 ASP B N 1
ATOM 9779 C CA . ASP B 1 318 ? 32.739 -38.935 -64.077 1 78.466 285 ASP B CA 1
ATOM 9780 C C . ASP B 1 318 ? 31.691 -37.853 -64.279 1 76.302 285 ASP B C 1
ATOM 9781 O O . ASP B 1 318 ? 32.018 -36.682 -64.149 1 76.209 285 ASP B O 1
ATOM 9790 N N . ARG B 1 319 ? 30.446 -38.252 -64.556 1 77.373 286 ARG B N 1
ATOM 9791 C CA . ARG B 1 319 ? 29.358 -37.305 -64.761 1 78.398 286 ARG B CA 1
ATOM 9792 C C . ARG B 1 319 ? 29.094 -36.553 -63.453 1 74.295 286 ARG B C 1
ATOM 9793 O O . ARG B 1 319 ? 28.87 -35.348 -63.457 1 70.404 286 ARG B O 1
ATOM 9814 N N . HIS B 1 320 ? 29.137 -37.258 -62.322 1 74.665 287 HIS B N 1
ATOM 9815 C CA . HIS B 1 320 ? 28.971 -36.617 -61.02 1 72.252 287 HIS B CA 1
ATOM 9816 C C . HIS B 1 320 ? 30.095 -35.603 -60.806 1 72.1 287 HIS B C 1
ATOM 9817 O O . HIS B 1 320 ? 29.842 -34.496 -60.36 1 68.446 287 HIS B O 1
ATOM 9832 N N . GLY B 1 321 ? 31.329 -35.976 -61.158 1 77.452 288 GLY B N 1
ATOM 9833 C CA . GLY B 1 321 ? 32.483 -35.095 -61.053 1 81.329 288 GLY B CA 1
ATOM 9834 C C . GLY B 1 321 ? 32.313 -33.801 -61.852 1 84.814 288 GLY B C 1
ATOM 9835 O O . GLY B 1 321 ? 32.599 -32.721 -61.335 1 81.573 288 GLY B O 1
ATOM 9839 N N . GLU B 1 322 ? 31.85 -33.922 -63.109 1 85.419 289 GLU B N 1
ATOM 9840 C CA . GLU B 1 322 ? 31.712 -32.777 -63.991 1 85.645 289 GLU B CA 1
ATOM 9841 C C . GLU B 1 322 ? 30.597 -31.865 -63.5 1 79.213 289 GLU B C 1
ATOM 9842 O O . GLU B 1 322 ? 30.742 -30.655 -63.563 1 80.941 289 GLU B O 1
ATOM 9854 N N . PHE B 1 323 ? 29.503 -32.446 -63.003 1 73.749 290 PHE B N 1
ATOM 9855 C CA . PHE B 1 323 ? 28.388 -31.678 -62.46 1 75.17 290 PHE B CA 1
ATOM 9856 C C . PHE B 1 323 ? 28.837 -30.798 -61.292 1 73.607 290 PHE B C 1
ATOM 9857 O O . PHE B 1 323 ? 28.438 -29.635 -61.221 1 71.937 290 PHE B O 1
ATOM 9874 N N . LEU B 1 324 ? 29.646 -31.37 -60.385 1 70.266 291 LEU B N 1
ATOM 9875 C CA . LEU B 1 324 ? 30.097 -30.651 -59.205 1 69.861 291 LEU B CA 1
ATOM 9876 C C . LEU B 1 324 ? 31.123 -29.59 -59.609 1 70.09 291 LEU B C 1
ATOM 9877 O O . LEU B 1 324 ? 31.11 -28.5 -59.064 1 71.26 291 LEU B O 1
ATOM 9893 N N . GLN B 1 325 ? 32.008 -29.921 -60.555 1 72.667 292 GLN B N 1
ATOM 9894 C CA . GLN B 1 325 ? 33.078 -29.017 -60.974 1 77.399 292 GLN B CA 1
ATOM 9895 C C . GLN B 1 325 ? 32.479 -27.758 -61.611 1 77.977 292 GLN B C 1
ATOM 9896 O O . GLN B 1 325 ? 32.991 -26.655 -61.42 1 79.687 292 GLN B O 1
ATOM 9910 N N . HIS B 1 326 ? 31.381 -27.945 -62.365 1 75.423 293 HIS B N 1
ATOM 9911 C CA . HIS B 1 326 ? 30.687 -26.851 -63.025 1 75.703 293 HIS B CA 1
ATOM 9912 C C . HIS B 1 326 ? 30.253 -25.832 -61.983 1 73.22 293 HIS B C 1
ATOM 9913 O O . HIS B 1 326 ? 30.415 -24.63 -62.184 1 76.36 293 HIS B O 1
ATOM 9928 N N . LEU B 1 327 ? 29.733 -26.336 -60.856 1 69.307 294 LEU B N 1
ATOM 9929 C CA . LEU B 1 327 ? 29.233 -25.481 -59.794 1 68.304 294 LEU B CA 1
ATOM 9930 C C . LEU B 1 327 ? 30.381 -24.73 -59.122 1 68.738 294 LEU B C 1
ATOM 9931 O O . LEU B 1 327 ? 30.209 -23.566 -58.782 1 68.677 294 LEU B O 1
ATOM 9947 N N . ILE B 1 328 ? 31.545 -25.375 -58.957 1 67.543 295 ILE B N 1
ATOM 9948 C CA . ILE B 1 328 ? 32.723 -24.689 -58.448 1 68.193 295 ILE B CA 1
ATOM 9949 C C . ILE B 1 328 ? 33.083 -23.546 -59.397 1 70.215 295 ILE B C 1
ATOM 9950 O O . ILE B 1 328 ? 33.37 -22.439 -58.949 1 73.615 295 ILE B O 1
ATOM 9966 N N . ASP B 1 329 ? 33.05 -23.837 -60.704 1 69.446 296 ASP B N 1
ATOM 9967 C CA . ASP B 1 329 ? 33.427 -22.889 -61.737 1 72.183 296 ASP B CA 1
ATOM 9968 C C . ASP B 1 329 ? 32.51 -21.663 -61.728 1 72.314 296 ASP B C 1
ATOM 9969 O O . ASP B 1 329 ? 32.986 -20.567 -62.013 1 73.992 296 ASP B O 1
ATOM 9978 N N . LEU B 1 330 ? 31.22 -21.832 -61.387 1 72.205 297 LEU B N 1
ATOM 9979 C CA . LEU B 1 330 ? 30.287 -20.713 -61.26 1 72.798 297 LEU B CA 1
ATOM 9980 C C . LEU B 1 330 ? 30.656 -19.803 -60.088 1 73.556 297 LEU B C 1
ATOM 9981 O O . LEU B 1 330 ? 30.222 -18.649 -60.058 1 75.513 297 LEU B O 1
ATOM 9997 N N . GLY B 1 331 ? 31.377 -20.349 -59.089 1 70.876 298 GLY B N 1
ATOM 9998 C CA . GLY B 1 331 ? 31.933 -19.561 -58 1 69.326 298 GLY B CA 1
ATOM 9999 C C . GLY B 1 331 ? 31.414 -19.977 -56.623 1 67.155 298 GLY B C 1
ATOM 10000 O O . GLY B 1 331 ? 31.64 -19.258 -55.661 1 66.103 298 GLY B O 1
ATOM 10004 N N . PHE B 1 332 ? 30.741 -21.13 -56.519 1 64.512 299 PHE B N 1
ATOM 10005 C CA . PHE B 1 332 ? 30.382 -21.682 -55.225 1 64.141 299 PHE B CA 1
ATOM 10006 C C . PHE B 1 332 ? 31.643 -22.187 -54.516 1 65.579 299 PHE B C 1
ATOM 10007 O O . PHE B 1 332 ? 32.487 -22.873 -55.104 1 72.863 299 PHE B O 1
ATOM 10024 N N . THR B 1 333 ? 31.748 -21.828 -53.227 1 62.834 300 THR B N 1
ATOM 10025 C CA . THR B 1 333 ? 32.9 -22.147 -52.404 1 63.895 300 THR B CA 1
ATOM 10026 C C . THR B 1 333 ? 32.675 -23.455 -51.643 1 66.085 300 THR B C 1
ATOM 10027 O O . THR B 1 333 ? 33.624 -23.998 -51.09 1 65.847 300 THR B O 1
ATOM 10038 N N . GLU B 1 334 ? 31.424 -23.934 -51.584 1 63.934 301 GLU B N 1
ATOM 10039 C CA . GLU B 1 334 ? 31.115 -25.191 -50.932 1 63.851 301 GLU B CA 1
ATOM 10040 C C . GLU B 1 334 ? 29.907 -25.808 -51.618 1 59.449 301 GLU B C 1
ATOM 10041 O O . GLU B 1 334 ? 28.985 -25.107 -52.004 1 55.605 301 GLU B O 1
ATOM 10053 N N . ILE B 1 335 ? 29.921 -27.141 -51.699 1 58.404 302 ILE B N 1
ATOM 10054 C CA . ILE B 1 335 ? 28.816 -27.902 -52.232 1 57.351 302 ILE B CA 1
ATOM 10055 C C . ILE B 1 335 ? 28.479 -28.985 -51.221 1 54.432 302 ILE B C 1
ATOM 10056 O O . ILE B 1 335 ? 29.355 -29.737 -50.826 1 53.426 302 ILE B O 1
ATOM 10072 N N . TYR B 1 336 ? 27.199 -29.071 -50.862 1 53.187 303 TYR B N 1
ATOM 10073 C CA . TYR B 1 336 ? 26.687 -30.133 -50.024 1 50.683 303 TYR B CA 1
ATOM 10074 C C . TYR B 1 336 ? 25.878 -31.078 -50.902 1 52.64 303 TYR B C 1
ATOM 10075 O O . TYR B 1 336 ? 24.943 -30.655 -51.567 1 49.928 303 TYR B O 1
ATOM 10093 N N . VAL B 1 337 ? 26.261 -32.362 -50.896 1 54.406 304 VAL B N 1
ATOM 10094 C CA . VAL B 1 337 ? 25.671 -33.353 -51.783 1 54.257 304 VAL B CA 1
ATOM 10095 C C . VAL B 1 337 ? 24.759 -34.289 -50.992 1 50.902 304 VAL B C 1
ATOM 10096 O O . VAL B 1 337 ? 25.195 -34.949 -50.042 1 50.668 304 VAL B O 1
ATOM 10109 N N . HIS B 1 338 ? 23.488 -34.34 -51.422 1 48.747 305 HIS B N 1
ATOM 10110 C CA . HIS B 1 338 ? 22.505 -35.286 -50.922 1 46.212 305 HIS B CA 1
ATOM 10111 C C . HIS B 1 338 ? 22.336 -36.401 -51.955 1 49.156 305 HIS B C 1
ATOM 10112 O O . HIS B 1 338 ? 21.839 -36.165 -53.053 1 48.961 305 HIS B O 1
ATOM 10127 N N . ASN B 1 339 ? 22.781 -37.614 -51.606 1 50.722 306 ASN B N 1
ATOM 10128 C CA . ASN B 1 339 ? 22.476 -38.79 -52.403 1 50.84 306 ASN B CA 1
ATOM 10129 C C . ASN B 1 339 ? 21.124 -39.311 -51.941 1 48.593 306 ASN B C 1
ATOM 10130 O O . ASN B 1 339 ? 20.941 -39.559 -50.756 1 48.937 306 ASN B O 1
ATOM 10141 N N . VAL B 1 340 ? 20.182 -39.465 -52.864 1 49.548 307 VAL B N 1
ATOM 10142 C CA . VAL B 1 340 ? 18.803 -39.718 -52.493 1 51.442 307 VAL B CA 1
ATOM 10143 C C . VAL B 1 340 ? 18.594 -41.199 -52.184 1 52.171 307 VAL B C 1
ATOM 10144 O O . VAL B 1 340 ? 17.597 -41.552 -51.546 1 54.24 307 VAL B O 1
ATOM 10157 N N . GLY B 1 341 ? 19.498 -42.08 -52.645 1 53.24 308 GLY B N 1
ATOM 10158 C CA . GLY B 1 341 ? 19.312 -43.504 -52.422 1 53.46 308 GLY B CA 1
ATOM 10159 C C . GLY B 1 341 ? 19.644 -43.898 -50.989 1 53.309 308 GLY B C 1
ATOM 10160 O O . GLY B 1 341 ? 20.317 -43.153 -50.282 1 55.626 308 GLY B O 1
ATOM 10164 N N . ARG B 1 342 ? 19.194 -45.087 -50.579 1 56.767 309 ARG B N 1
ATOM 10165 C CA . ARG B 1 342 ? 19.473 -45.604 -49.244 1 58.415 309 ARG B CA 1
ATOM 10166 C C . ARG B 1 342 ? 20.883 -46.179 -49.137 1 58.652 309 ARG B C 1
ATOM 10167 O O . ARG B 1 342 ? 21.307 -46.504 -48.024 1 64.196 309 ARG B O 1
ATOM 10188 N N . ASN B 1 343 ? 21.594 -46.214 -50.27 1 53.13 310 ASN B N 1
ATOM 10189 C CA . ASN B 1 343 ? 22.94 -46.746 -50.368 1 55.859 310 ASN B CA 1
ATOM 10190 C C . ASN B 1 343 ? 23.971 -45.689 -49.957 1 57.032 310 ASN B C 1
ATOM 10191 O O . ASN B 1 343 ? 24.92 -45.425 -50.692 1 59.032 310 ASN B O 1
ATOM 10202 N N . GLN B 1 344 ? 23.825 -45.122 -48.755 1 56.508 311 GLN B N 1
ATOM 10203 C CA . GLN B 1 344 ? 24.656 -43.999 -48.336 1 55.122 311 GLN B CA 1
ATOM 10204 C C . GLN B 1 344 ? 26.116 -44.428 -48.167 1 55.722 311 GLN B C 1
ATOM 10205 O O . GLN B 1 344 ? 27.033 -43.734 -48.625 1 50.585 311 GLN B O 1
ATOM 10219 N N . GLU B 1 345 ? 26.343 -45.581 -47.531 1 58.388 312 GLU B N 1
ATOM 10220 C CA . GLU B 1 345 ? 27.711 -46.015 -47.297 1 61.852 312 GLU B CA 1
ATOM 10221 C C . GLU B 1 345 ? 28.418 -46.225 -48.636 1 63.121 312 GLU B C 1
ATOM 10222 O O . GLU B 1 345 ? 29.56 -45.813 -48.786 1 66.212 312 GLU B O 1
ATOM 10234 N N . GLU B 1 346 ? 27.729 -46.832 -49.612 1 63.035 313 GLU B N 1
ATOM 10235 C CA . GLU B 1 346 ? 28.306 -47.12 -50.919 1 67.156 313 GLU B CA 1
ATOM 10236 C C . GLU B 1 346 ? 28.55 -45.807 -51.679 1 63.074 313 GLU B C 1
ATOM 10237 O O . GLU B 1 346 ? 29.577 -45.627 -52.319 1 60.454 313 GLU B O 1
ATOM 10249 N N . PHE B 1 347 ? 27.6 -44.865 -51.578 1 60.695 314 PHE B N 1
ATOM 10250 C CA . PHE B 1 347 ? 27.729 -43.557 -52.201 1 57.155 314 PHE B CA 1
ATOM 10251 C C . PHE B 1 347 ? 28.964 -42.838 -51.672 1 56.632 314 PHE B C 1
ATOM 10252 O O . PHE B 1 347 ? 29.752 -42.285 -52.43 1 56.091 314 PHE B O 1
ATOM 10269 N N . ILE B 1 348 ? 29.121 -42.83 -50.35 1 57.61 315 ILE B N 1
ATOM 10270 C CA . ILE B 1 348 ? 30.203 -42.09 -49.728 1 59.613 315 ILE B CA 1
ATOM 10271 C C . ILE B 1 348 ? 31.55 -42.646 -50.195 1 61.693 315 ILE B C 1
ATOM 10272 O O . ILE B 1 348 ? 32.455 -41.882 -50.508 1 65.333 315 ILE B O 1
ATOM 10288 N N . ARG B 1 349 ? 31.687 -43.974 -50.244 1 65.215 316 ARG B N 1
ATOM 10289 C CA . ARG B 1 349 ? 32.945 -44.609 -50.64 1 64.539 316 ARG B CA 1
ATOM 10290 C C . ARG B 1 349 ? 33.225 -44.372 -52.111 1 64.516 316 ARG B C 1
ATOM 10291 O O . ARG B 1 349 ? 34.366 -44.15 -52.479 1 64.81 316 ARG B O 1
ATOM 10312 N N . ALA B 1 350 ? 32.182 -44.432 -52.947 1 67.979 317 ALA B N 1
ATOM 10313 C CA . ALA B 1 350 ? 32.313 -44.161 -54.383 1 68.268 317 ALA B CA 1
ATOM 10314 C C . ALA B 1 350 ? 32.763 -42.717 -54.635 1 67.964 317 ALA B C 1
ATOM 10315 O O . ALA B 1 350 ? 33.637 -42.472 -55.46 1 66.084 317 ALA B O 1
ATOM 10322 N N . TYR B 1 351 ? 32.186 -41.753 -53.904 1 66.323 318 TYR B N 1
ATOM 10323 C CA . TYR B 1 351 ? 32.592 -40.362 -54.041 1 67.109 318 TYR B CA 1
ATOM 10324 C C . TYR B 1 351 ? 34.029 -40.197 -53.541 1 69.3 318 TYR B C 1
ATOM 10325 O O . TYR B 1 351 ? 34.832 -39.487 -54.149 1 74.999 318 TYR B O 1
ATOM 10343 N N . GLY B 1 352 ? 34.35 -40.845 -52.421 1 66.779 319 GLY B N 1
ATOM 10344 C CA . GLY B 1 352 ? 35.64 -40.655 -51.775 1 69.186 319 GLY B CA 1
ATOM 10345 C C . GLY B 1 352 ? 36.775 -41.085 -52.688 1 73.155 319 GLY B C 1
ATOM 10346 O O . GLY B 1 352 ? 37.816 -40.438 -52.719 1 78.212 319 GLY B O 1
ATOM 10350 N N . ARG B 1 353 ? 36.512 -42.147 -53.456 1 74.101 320 ARG B N 1
ATOM 10351 C CA . ARG B 1 353 ? 37.468 -42.764 -54.358 1 78.525 320 ARG B CA 1
ATOM 10352 C C . ARG B 1 353 ? 37.516 -42.074 -55.718 1 76.317 320 ARG B C 1
ATOM 10353 O O . ARG B 1 353 ? 38.601 -41.789 -56.211 1 76.634 320 ARG B O 1
ATOM 10374 N N . ALA B 1 354 ? 36.357 -41.827 -56.333 1 74.004 321 ALA B N 1
ATOM 10375 C CA . ALA B 1 354 ? 36.297 -41.475 -57.753 1 77.089 321 ALA B CA 1
ATOM 10376 C C . ALA B 1 354 ? 35.917 -40.011 -58.016 1 74.648 321 ALA B C 1
ATOM 10377 O O . ALA B 1 354 ? 36.043 -39.573 -59.138 1 77.602 321 ALA B O 1
ATOM 10384 N N . VAL B 1 355 ? 35.466 -39.245 -57.017 1 70.716 322 VAL B N 1
ATOM 10385 C CA . VAL B 1 355 ? 34.991 -37.888 -57.264 1 68.053 322 VAL B CA 1
ATOM 10386 C C . VAL B 1 355 ? 35.822 -36.858 -56.506 1 67.611 322 VAL B C 1
ATOM 10387 O O . VAL B 1 355 ? 36.414 -35.977 -57.121 1 70.608 322 VAL B O 1
ATOM 10400 N N . ILE B 1 356 ? 35.83 -36.965 -55.17 1 67.572 323 ILE B N 1
ATOM 10401 C CA . ILE B 1 356 ? 36.375 -35.927 -54.314 1 68.607 323 ILE B CA 1
ATOM 10402 C C . ILE B 1 356 ? 37.821 -35.609 -54.655 1 70.844 323 ILE B C 1
ATOM 10403 O O . ILE B 1 356 ? 38.169 -34.433 -54.707 1 75.832 323 ILE B O 1
ATOM 10419 N N . PRO B 1 357 ? 38.725 -36.603 -54.826 1 73.263 324 PRO B N 1
ATOM 10420 C CA . PRO B 1 357 ? 40.134 -36.276 -55.065 1 74.788 324 PRO B CA 1
ATOM 10421 C C . PRO B 1 357 ? 40.38 -35.566 -56.401 1 80.638 324 PRO B C 1
ATOM 10422 O O . PRO B 1 357 ? 41.473 -35.065 -56.603 1 83.739 324 PRO B O 1
ATOM 10433 N N . HIS B 1 358 ? 39.392 -35.521 -57.309 1 80.673 325 HIS B N 1
ATOM 10434 C CA . HIS B 1 358 ? 39.604 -34.953 -58.633 1 82.363 325 HIS B CA 1
ATOM 10435 C C . HIS B 1 358 ? 38.997 -33.553 -58.769 1 81.307 325 HIS B C 1
ATOM 10436 O O . HIS B 1 358 ? 39.361 -32.839 -59.696 1 80.369 325 HIS B O 1
ATOM 10451 N N . LEU B 1 359 ? 38.103 -33.145 -57.852 1 78.997 326 LEU B N 1
ATOM 10452 C CA . LEU B 1 359 ? 37.563 -31.796 -57.872 1 77.223 326 LEU B CA 1
ATOM 10453 C C . LEU B 1 359 ? 38.678 -30.772 -57.7 1 78.538 326 LEU B C 1
ATOM 10454 O O . LEU B 1 359 ? 39.553 -30.978 -56.87 1 82.962 326 LEU B O 1
ATOM 10470 N N . ARG B 1 360 ? 38.628 -29.659 -58.445 1 80.344 327 ARG B N 1
ATOM 10471 C CA . ARG B 1 360 ? 39.609 -28.587 -58.321 1 82 327 ARG B CA 1
ATOM 10472 C C . ARG B 1 360 ? 38.954 -27.328 -57.738 1 77.998 327 ARG B C 1
ATOM 10473 O O . ARG B 1 360 ? 38.252 -26.61 -58.435 1 73.731 327 ARG B O 1
ATOM 10494 N N . TRP B 1 361 ? 39.214 -27.06 -56.46 1 76.658 328 TRP B N 1
ATOM 10495 C CA . TRP B 1 361 ? 38.738 -25.87 -55.771 1 77.526 328 TRP B CA 1
ATOM 10496 C C . TRP B 1 361 ? 39.731 -24.73 -55.934 1 79.535 328 TRP B C 1
ATOM 10497 O O . TRP B 1 361 ? 40.921 -24.994 -55.978 1 85.993 328 TRP B O 1
ATOM 10518 N N . PRO B 1 362 ? 39.325 -23.44 -55.913 1 80.311 329 PRO B N 1
ATOM 10519 C CA . PRO B 1 362 ? 40.292 -22.353 -55.771 1 81.887 329 PRO B CA 1
ATOM 10520 C C . PRO B 1 362 ? 41.034 -22.548 -54.453 1 89.811 329 PRO B C 1
ATOM 10521 O O . PRO B 1 362 ? 40.431 -22.96 -53.463 1 97.644 329 PRO B O 1
ATOM 10532 N N . ALA B 1 363 ? 42.33 -22.198 -54.427 1 99.806 330 ALA B N 1
ATOM 10533 C CA . ALA B 1 363 ? 43.191 -22.448 -53.276 1 97.835 330 ALA B CA 1
ATOM 10534 C C . ALA B 1 363 ? 42.721 -21.679 -52.03 1 97.805 330 ALA B C 1
ATOM 10535 O O . ALA B 1 363 ? 42.85 -22.168 -50.919 1 94.905 330 ALA B O 1
ATOM 10542 N N . ASP B 1 364 ? 42.123 -20.5 -52.193 1 96.387 331 ASP B N 1
ATOM 10543 C CA . ASP B 1 364 ? 41.825 -19.593 -51.104 1 89.818 331 ASP B CA 1
ATOM 10544 C C . ASP B 1 364 ? 40.319 -19.354 -50.965 1 91.989 331 ASP B C 1
ATOM 10545 O O . ASP B 1 364 ? 39.926 -18.291 -50.489 1 95.479 331 ASP B O 1
ATOM 10554 N N . ALA B 1 365 ? 39.469 -20.323 -51.372 1 89.247 332 ALA B N 1
ATOM 10555 C CA . ALA B 1 365 ? 38.023 -20.153 -51.348 1 91.443 332 ALA B CA 1
ATOM 10556 C C . ALA B 1 365 ? 37.53 -20.059 -49.902 1 96.727 332 ALA B C 1
ATOM 10557 O O . ALA B 1 365 ? 37.925 -20.879 -49.071 1 95.242 332 ALA B O 1
ATOM 10564 N N . PRO B 1 366 ? 36.661 -19.079 -49.547 1 104.102 333 PRO B N 1
ATOM 10565 C CA . PRO B 1 366 ? 36.103 -18.999 -48.195 1 105.232 333 PRO B CA 1
ATOM 10566 C C . PRO B 1 366 ? 35.124 -20.101 -47.791 1 100.815 333 PRO B C 1
ATOM 10567 O O . PRO B 1 366 ? 34.134 -20.398 -48.463 1 109.171 333 PRO B O 1
ATOM 10578 N N . VAL B 1 367 ? 35.406 -20.648 -46.608 1 99.051 334 VAL B N 1
ATOM 10579 C CA . VAL B 1 367 ? 34.632 -21.715 -46.012 1 96.138 334 VAL B CA 1
ATOM 10580 C C . VAL B 1 367 ? 33.816 -21.145 -44.839 1 83.811 334 VAL B C 1
ATOM 10581 O O . VAL B 1 367 ? 34.234 -20.178 -44.208 1 79.248 334 VAL B O 1
ATOM 10594 N N . ALA B 1 368 ? 32.627 -21.717 -44.591 1 78.256 335 ALA B N 1
ATOM 10595 C CA . ALA B 1 368 ? 31.743 -21.287 -43.509 1 79.551 335 ALA B CA 1
ATOM 10596 C C . ALA B 1 368 ? 32.327 -21.6 -42.118 1 78.133 335 ALA B C 1
ATOM 10597 O O . ALA B 1 368 ? 32.434 -22.772 -41.728 1 68.368 335 ALA B O 1
ATOM 10604 N N . GLN B 1 369 ? 32.653 -20.503 -41.393 1 88.394 336 GLN B N 1
ATOM 10605 C CA . GLN B 1 369 ? 33.347 -20.431 -40.105 1 97.63 336 GLN B CA 1
ATOM 10606 C C . GLN B 1 369 ? 33.873 -18.98 -39.954 1 90.721 336 GLN B C 1
ATOM 10607 O O . GLN B 1 369 ? 33.901 -18.469 -38.807 1 89.241 336 GLN B O 1
ATOM 10621 N N . SER C 1 34 ? -39.396 -38.485 -66.567 1 109.86 1 SER C N 1
ATOM 10622 C CA . SER C 1 34 ? -39.491 -37.127 -67.166 1 107.106 1 SER C CA 1
ATOM 10623 C C . SER C 1 34 ? -38.086 -36.511 -67.314 1 106.056 1 SER C C 1
ATOM 10624 O O . SER C 1 34 ? -37.26 -36.603 -66.412 1 104.779 1 SER C O 1
ATOM 10632 N N . SER C 1 35 ? -37.827 -35.874 -68.469 1 104.124 2 SER C N 1
ATOM 10633 C CA . SER C 1 35 ? -36.501 -35.604 -69.026 1 103.467 2 SER C CA 1
ATOM 10634 C C . SER C 1 35 ? -35.754 -34.491 -68.278 1 98.117 2 SER C C 1
ATOM 10635 O O . SER C 1 35 ? -36.326 -33.407 -68.119 1 95.953 2 SER C O 1
ATOM 10643 N N . ARG C 1 36 ? -34.475 -34.693 -67.88 1 92.528 3 ARG C N 1
ATOM 10644 C CA . ARG C 1 36 ? -33.759 -33.63 -67.175 1 86.78 3 ARG C CA 1
ATOM 10645 C C . ARG C 1 36 ? -32.275 -33.911 -66.925 1 86.563 3 ARG C C 1
ATOM 10646 O O . ARG C 1 36 ? -31.831 -35.052 -67.032 1 89.232 3 ARG C O 1
ATOM 10667 N N . LEU C 1 37 ? -31.534 -32.853 -66.535 1 81.95 4 LEU C N 1
ATOM 10668 C CA . LEU C 1 37 ? -30.111 -32.926 -66.224 1 77.841 4 LEU C CA 1
ATOM 10669 C C . LEU C 1 37 ? -29.651 -31.572 -65.688 1 75.59 4 LEU C C 1
ATOM 10670 O O . LEU C 1 37 ? -30.198 -30.544 -66.059 1 81.556 4 LEU C O 1
ATOM 10686 N N . GLY C 1 38 ? -28.611 -31.578 -64.856 1 72.959 5 GLY C N 1
ATOM 10687 C CA . GLY C 1 38 ? -28.051 -30.36 -64.298 1 68.337 5 GLY C CA 1
ATOM 10688 C C . GLY C 1 38 ? -26.859 -29.847 -65.109 1 66.609 5 GLY C C 1
ATOM 10689 O O . GLY C 1 38 ? -26.075 -30.632 -65.649 1 66.575 5 GLY C O 1
ATOM 10693 N N . TYR C 1 39 ? -26.715 -28.516 -65.158 1 64.5 6 TYR C N 1
ATOM 10694 C CA . TYR C 1 39 ? -25.599 -27.865 -65.832 1 63.881 6 TYR C CA 1
ATOM 10695 C C . TYR C 1 39 ? -24.733 -27.168 -64.794 1 61.651 6 TYR C C 1
ATOM 10696 O O . TYR C 1 39 ? -25.257 -26.455 -63.946 1 65.976 6 TYR C O 1
ATOM 10714 N N . SER C 1 40 ? -23.42 -27.41 -64.846 1 65.184 7 SER C N 1
ATOM 10715 C CA . SER C 1 40 ? -22.469 -26.77 -63.953 1 63.962 7 SER C CA 1
ATOM 10716 C C . SER C 1 40 ? -21.918 -25.507 -64.596 1 60.88 7 SER C C 1
ATOM 10717 O O . SER C 1 40 ? -21.281 -25.561 -65.651 1 61.189 7 SER C O 1
ATOM 10725 N N . ALA C 1 41 ? -22.142 -24.379 -63.924 1 61.739 8 ALA C N 1
ATOM 10726 C CA . ALA C 1 41 ? -21.653 -23.093 -64.396 1 62.128 8 ALA C CA 1
ATOM 10727 C C . ALA C 1 41 ? -20.276 -22.836 -63.797 1 56.784 8 ALA C C 1
ATOM 10728 O O . ALA C 1 41 ? -20.172 -22.58 -62.624 1 55.367 8 ALA C O 1
ATOM 10735 N N . SER C 1 42 ? -19.242 -22.903 -64.628 1 59.679 9 SER C N 1
ATOM 10736 C CA . SER C 1 42 ? -17.86 -22.805 -64.201 1 58.087 9 SER C CA 1
ATOM 10737 C C . SER C 1 42 ? -17.407 -21.342 -64.143 1 58.158 9 SER C C 1
ATOM 10738 O O . SER C 1 42 ? -16.869 -20.798 -65.117 1 60.171 9 SER C O 1
ATOM 10746 N N . PHE C 1 43 ? -17.565 -20.728 -62.959 1 53.794 10 PHE C N 1
ATOM 10747 C CA . PHE C 1 43 ? -17.165 -19.346 -62.739 1 51.774 10 PHE C CA 1
ATOM 10748 C C . PHE C 1 43 ? -15.648 -19.192 -62.828 1 53.205 10 PHE C C 1
ATOM 10749 O O . PHE C 1 43 ? -15.155 -18.096 -63.107 1 50.605 10 PHE C O 1
ATOM 10766 N N . GLU C 1 44 ? -14.913 -20.301 -62.64 1 53.084 11 GLU C N 1
ATOM 10767 C CA . GLU C 1 44 ? -13.464 -20.28 -62.74 1 50.517 11 GLU C CA 1
ATOM 10768 C C . GLU C 1 44 ? -13.004 -19.956 -64.159 1 52.475 11 GLU C C 1
ATOM 10769 O O . GLU C 1 44 ? -11.916 -19.411 -64.375 1 51.134 11 GLU C O 1
ATOM 10781 N N . GLN C 1 45 ? -13.843 -20.313 -65.134 1 55.449 12 GLN C N 1
ATOM 10782 C CA . GLN C 1 45 ? -13.435 -20.288 -66.531 1 56.207 12 GLN C CA 1
ATOM 10783 C C . GLN C 1 45 ? -14.147 -19.222 -67.351 1 53.972 12 GLN C C 1
ATOM 10784 O O . GLN C 1 45 ? -13.551 -18.705 -68.285 1 54.618 12 GLN C O 1
ATOM 10798 N N . PHE C 1 46 ? -15.424 -18.936 -67.051 1 56.27 13 PHE C N 1
ATOM 10799 C CA . PHE C 1 46 ? -16.276 -18.212 -68.003 1 56.764 13 PHE C CA 1
ATOM 10800 C C . PHE C 1 46 ? -16.818 -16.904 -67.43 1 52.479 13 PHE C C 1
ATOM 10801 O O . PHE C 1 46 ? -17.275 -16.851 -66.293 1 54.934 13 PHE C O 1
ATOM 10818 N N . HIS C 1 47 ? -16.793 -15.869 -68.262 1 54.862 14 HIS C N 1
ATOM 10819 C CA . HIS C 1 47 ? -17.389 -14.579 -67.964 1 53.865 14 HIS C CA 1
ATOM 10820 C C . HIS C 1 47 ? -18.851 -14.802 -67.568 1 55.09 14 HIS C C 1
ATOM 10821 O O . HIS C 1 47 ? -19.558 -15.611 -68.167 1 52.971 14 HIS C O 1
ATOM 10836 N N . PRO C 1 48 ? -19.336 -14.136 -66.509 1 57.057 15 PRO C N 1
ATOM 10837 C CA . PRO C 1 48 ? -20.709 -14.357 -66.04 1 59.566 15 PRO C CA 1
ATOM 10838 C C . PRO C 1 48 ? -21.802 -14.067 -67.061 1 59.686 15 PRO C C 1
ATOM 10839 O O . PRO C 1 48 ? -22.847 -14.715 -67.024 1 58.404 15 PRO C O 1
ATOM 10850 N N . SER C 1 49 ? -21.546 -13.137 -67.999 1 58.245 16 SER C N 1
ATOM 10851 C CA . SER C 1 49 ? -22.497 -12.889 -69.069 1 60.672 16 SER C CA 1
ATOM 10852 C C . SER C 1 49 ? -22.634 -14.119 -69.96 1 59.994 16 SER C C 1
ATOM 10853 O O . SER C 1 49 ? -23.716 -14.457 -70.41 1 59.558 16 SER C O 1
ATOM 10861 N N . ASP C 1 50 ? -21.51 -14.78 -70.243 1 60.835 17 ASP C N 1
ATOM 10862 C CA . ASP C 1 50 ? -21.538 -15.97 -71.082 1 62.566 17 ASP C CA 1
ATOM 10863 C C . ASP C 1 50 ? -22.273 -17.075 -70.33 1 62.096 17 ASP C C 1
ATOM 10864 O O . ASP C 1 50 ? -23.104 -17.752 -70.928 1 61.725 17 ASP C O 1
ATOM 10873 N N . LEU C 1 51 ? -22.013 -17.216 -69.02 1 59.498 18 LEU C N 1
ATOM 10874 C CA . LEU C 1 51 ? -22.67 -18.249 -68.239 1 60.17 18 LEU C CA 1
ATOM 10875 C C . LEU C 1 51 ? -24.182 -18.038 -68.22 1 62.618 18 LEU C C 1
ATOM 10876 O O . LEU C 1 51 ? -24.952 -18.995 -68.283 1 61.379 18 LEU C O 1
ATOM 10892 N N . LEU C 1 52 ? -24.615 -16.777 -68.126 1 66.947 19 LEU C N 1
ATOM 10893 C CA . LEU C 1 52 ? -26.04 -16.462 -68.082 1 64.268 19 LEU C CA 1
ATOM 10894 C C . LEU C 1 52 ? -26.686 -16.898 -69.39 1 61.489 19 LEU C C 1
ATOM 10895 O O . LEU C 1 52 ? -27.687 -17.609 -69.379 1 62.927 19 LEU C O 1
ATOM 10911 N N . ARG C 1 53 ? -26.08 -16.494 -70.513 1 60.138 20 ARG C N 1
ATOM 10912 C CA . ARG C 1 53 ? -26.565 -16.85 -71.84 1 63.779 20 ARG C CA 1
ATOM 10913 C C . ARG C 1 53 ? -26.603 -18.371 -72.016 1 63.137 20 ARG C C 1
ATOM 10914 O O . ARG C 1 53 ? -27.575 -18.918 -72.5 1 62.321 20 ARG C O 1
ATOM 10935 N N . TRP C 1 54 ? -25.558 -19.087 -71.574 1 62.936 21 TRP C N 1
ATOM 10936 C CA . TRP C 1 54 ? -25.501 -20.534 -71.754 1 61.871 21 TRP C CA 1
ATOM 10937 C C . TRP C 1 54 ? -26.526 -21.248 -70.873 1 62.826 21 TRP C C 1
ATOM 10938 O O . TRP C 1 54 ? -27.066 -22.264 -71.283 1 66.27 21 TRP C O 1
ATOM 10959 N N . CYS C 1 55 ? -26.81 -20.727 -69.674 1 62.497 22 CYS C N 1
ATOM 10960 C CA . CYS C 1 55 ? -27.849 -21.31 -68.837 1 63.165 22 CYS C CA 1
ATOM 10961 C C . CYS C 1 55 ? -29.225 -21.149 -69.491 1 65.629 22 CYS C C 1
ATOM 10962 O O . CYS C 1 55 ? -30.053 -22.049 -69.42 1 69.051 22 CYS C O 1
ATOM 10970 N N . GLN C 1 56 ? -29.465 -20.009 -70.145 1 66.687 23 GLN C N 1
ATOM 10971 C CA . GLN C 1 56 ? -30.724 -19.764 -70.839 1 68.328 23 GLN C CA 1
ATOM 10972 C C . GLN C 1 56 ? -30.884 -20.749 -72.005 1 70.562 23 GLN C C 1
ATOM 10973 O O . GLN C 1 56 ? -31.985 -21.24 -72.269 1 71.72 23 GLN C O 1
ATOM 10987 N N . LEU C 1 57 ? -29.767 -21.047 -72.68 1 68.897 24 LEU C N 1
ATOM 10988 C CA . LEU C 1 57 ? -29.74 -22.023 -73.752 1 70.493 24 LEU C CA 1
ATOM 10989 C C . LEU C 1 57 ? -29.945 -23.429 -73.19 1 71.295 24 LEU C C 1
ATOM 10990 O O . LEU C 1 57 ? -30.689 -24.229 -73.776 1 71.622 24 LEU C O 1
ATOM 11006 N N . ALA C 1 58 ? -29.272 -23.728 -72.065 1 67.452 25 ALA C N 1
ATOM 11007 C CA . ALA C 1 58 ? -29.386 -25.045 -71.46 1 69.755 25 ALA C CA 1
ATOM 11008 C C . ALA C 1 58 ? -30.842 -25.344 -71.1 1 73.067 25 ALA C C 1
ATOM 11009 O O . ALA C 1 58 ? -31.332 -26.464 -71.26 1 75.6 25 ALA C O 1
ATOM 11016 N N . GLU C 1 59 ? -31.546 -24.313 -70.641 1 73.668 26 GLU C N 1
ATOM 11017 C CA . GLU C 1 59 ? -32.953 -24.462 -70.336 1 73.278 26 GLU C CA 1
ATOM 11018 C C . GLU C 1 59 ? -33.715 -24.898 -71.576 1 75.181 26 GLU C C 1
ATOM 11019 O O . GLU C 1 59 ? -34.481 -25.844 -71.501 1 76.02 26 GLU C O 1
ATOM 11031 N N . GLN C 1 60 ? -33.498 -24.218 -72.711 1 82.192 27 GLN C N 1
ATOM 11032 C CA . GLN C 1 60 ? -34.156 -24.571 -73.965 1 84.479 27 GLN C CA 1
ATOM 11033 C C . GLN C 1 60 ? -33.808 -25.999 -74.386 1 83.036 27 GLN C C 1
ATOM 11034 O O . GLN C 1 60 ? -34.62 -26.661 -75.019 1 81.627 27 GLN C O 1
ATOM 11048 N N . GLU C 1 61 ? -32.612 -26.488 -74.019 1 85.458 28 GLU C N 1
ATOM 11049 C CA . GLU C 1 61 ? -32.125 -27.775 -74.492 1 82.512 28 GLU C CA 1
ATOM 11050 C C . GLU C 1 61 ? -32.435 -28.919 -73.527 1 80.578 28 GLU C C 1
ATOM 11051 O O . GLU C 1 61 ? -32.033 -30.035 -73.801 1 86.725 28 GLU C O 1
ATOM 11063 N N . GLY C 1 62 ? -33.135 -28.656 -72.415 1 78.857 29 GLY C N 1
ATOM 11064 C CA . GLY C 1 62 ? -33.687 -29.72 -71.583 1 79.549 29 GLY C CA 1
ATOM 11065 C C . GLY C 1 62 ? -33 -29.87 -70.225 1 78.237 29 GLY C C 1
ATOM 11066 O O . GLY C 1 62 ? -33.421 -30.7 -69.42 1 75.551 29 GLY C O 1
ATOM 11070 N N . PHE C 1 63 ? -31.945 -29.086 -69.965 1 75.657 30 PHE C N 1
ATOM 11071 C CA . PHE C 1 63 ? -31.381 -29.031 -68.633 1 74.266 30 PHE C CA 1
ATOM 11072 C C . PHE C 1 63 ? -32.398 -28.344 -67.733 1 73.984 30 PHE C C 1
ATOM 11073 O O . PHE C 1 63 ? -33.053 -27.421 -68.184 1 79.44 30 PHE C O 1
ATOM 11090 N N . ASP C 1 64 ? -32.492 -28.748 -66.462 1 73.894 31 ASP C N 1
ATOM 11091 C CA . ASP C 1 64 ? -33.545 -28.264 -65.58 1 74.576 31 ASP C CA 1
ATOM 11092 C C . ASP C 1 64 ? -33.001 -27.544 -64.347 1 74.263 31 ASP C C 1
ATOM 11093 O O . ASP C 1 64 ? -33.798 -27.045 -63.571 1 76.514 31 ASP C O 1
ATOM 11102 N N . SER C 1 65 ? -31.672 -27.498 -64.154 1 76.979 32 SER C N 1
ATOM 11103 C CA . SER C 1 65 ? -31.083 -26.958 -62.941 1 73.736 32 SER C CA 1
ATOM 11104 C C . SER C 1 65 ? -29.631 -26.553 -63.183 1 68.704 32 SER C C 1
ATOM 11105 O O . SER C 1 65 ? -28.993 -27.036 -64.12 1 66.988 32 SER C O 1
ATOM 11113 N N . VAL C 1 66 ? -29.121 -25.685 -62.302 1 66.306 33 VAL C N 1
ATOM 11114 C CA . VAL C 1 66 ? -27.782 -25.139 -62.442 1 66.383 33 VAL C CA 1
ATOM 11115 C C . VAL C 1 66 ? -27.073 -25.247 -61.095 1 64.907 33 VAL C C 1
ATOM 11116 O O . VAL C 1 66 ? -27.692 -24.995 -60.067 1 64.551 33 VAL C O 1
ATOM 11129 N N . LEU C 1 67 ? -25.795 -25.651 -61.138 1 60.244 34 LEU C N 1
ATOM 11130 C CA . LEU C 1 67 ? -24.897 -25.598 -60.003 1 58.522 34 LEU C CA 1
ATOM 11131 C C . LEU C 1 67 ? -23.873 -24.501 -60.293 1 56.639 34 LEU C C 1
ATOM 11132 O O . LEU C 1 67 ? -23.216 -24.529 -61.339 1 58.396 34 LEU C O 1
ATOM 11148 N N . ALA C 1 68 ? -23.731 -23.559 -59.358 1 53.017 35 ALA C N 1
ATOM 11149 C CA . ALA C 1 68 ? -22.842 -22.427 -59.546 1 54.072 35 ALA C CA 1
ATOM 11150 C C . ALA C 1 68 ? -21.763 -22.396 -58.477 1 53.414 35 ALA C C 1
ATOM 11151 O O . ALA C 1 68 ? -22.034 -22.364 -57.285 1 59.714 35 ALA C O 1
ATOM 11158 N N . ALA C 1 69 ? -20.53 -22.397 -58.97 1 56.856 36 ALA C N 1
ATOM 11159 C CA . ALA C 1 69 ? -19.334 -22.303 -58.159 1 56.596 36 ALA C CA 1
ATOM 11160 C C . ALA C 1 69 ? -19.32 -20.97 -57.42 1 54.383 36 ALA C C 1
ATOM 11161 O O . ALA C 1 69 ? -19.608 -19.922 -58.029 1 52.9 36 ALA C O 1
ATOM 11168 N N . ASP C 1 70 ? -18.976 -21.022 -56.122 1 52.738 37 ASP C N 1
ATOM 11169 C CA . ASP C 1 70 ? -18.758 -19.818 -55.334 1 50.153 37 ASP C CA 1
ATOM 11170 C C . ASP C 1 70 ? -17.256 -19.635 -55.142 1 50.518 37 ASP C C 1
ATOM 11171 O O . ASP C 1 70 ? -16.705 -20.08 -54.143 1 50.517 37 ASP C O 1
ATOM 11180 N N . HIS C 1 71 ? -16.59 -18.996 -56.106 1 47.922 38 HIS C N 1
ATOM 11181 C CA . HIS C 1 71 ? -15.159 -18.799 -56.037 1 48.32 38 HIS C CA 1
ATOM 11182 C C . HIS C 1 71 ? -14.825 -17.315 -55.981 1 48.283 38 HIS C C 1
ATOM 11183 O O . HIS C 1 71 ? -15.627 -16.467 -56.402 1 47.24 38 HIS C O 1
ATOM 11198 N N . PHE C 1 72 ? -13.604 -17.046 -55.492 1 46.209 39 PHE C N 1
ATOM 11199 C CA . PHE C 1 72 ? -12.977 -15.739 -55.621 1 48.685 39 PHE C CA 1
ATOM 11200 C C . PHE C 1 72 ? -11.864 -15.81 -56.656 1 47.287 39 PHE C C 1
ATOM 11201 O O . PHE C 1 72 ? -11.616 -14.834 -57.351 1 50.797 39 PHE C O 1
ATOM 11218 N N . HIS C 1 73 ? -11.209 -16.971 -56.738 1 46.376 40 HIS C N 1
ATOM 11219 C CA . HIS C 1 73 ? -10.135 -17.19 -57.69 1 47.858 40 HIS C CA 1
ATOM 11220 C C . HIS C 1 73 ? -10.404 -18.428 -58.553 1 48.41 40 HIS C C 1
ATOM 11221 O O . HIS C 1 73 ? -10.975 -19.423 -58.095 1 47.953 40 HIS C O 1
ATOM 11236 N N . PRO C 1 74 ? -9.903 -18.412 -59.81 1 45.319 41 PRO C N 1
ATOM 11237 C CA . PRO C 1 74 ? -9.815 -19.611 -60.621 1 46.272 41 PRO C CA 1
ATOM 11238 C C . PRO C 1 74 ? -8.69 -20.496 -60.097 1 44.868 41 PRO C C 1
ATOM 11239 O O . PRO C 1 74 ? -7.814 -20.006 -59.41 1 43.959 41 PRO C O 1
ATOM 11250 N N . TRP C 1 75 ? -8.722 -21.784 -60.446 1 47.564 42 TRP C N 1
ATOM 11251 C CA . TRP C 1 75 ? -7.646 -22.696 -60.098 1 45.907 42 TRP C CA 1
ATOM 11252 C C . TRP C 1 75 ? -6.35 -22.294 -60.804 1 48.693 42 TRP C C 1
ATOM 11253 O O . TRP C 1 75 ? -5.282 -22.361 -60.187 1 48.289 42 TRP C O 1
ATOM 11274 N N . THR C 1 76 ? -6.443 -21.86 -62.076 1 48.508 43 THR C N 1
ATOM 11275 C CA . THR C 1 76 ? -5.269 -21.441 -62.831 1 48.088 43 THR C CA 1
ATOM 11276 C C . THR C 1 76 ? -5.548 -20.106 -63.51 1 51.174 43 THR C C 1
ATOM 11277 O O . THR C 1 76 ? -6.693 -19.786 -63.793 1 58.387 43 THR C O 1
ATOM 11288 N N . PRO C 1 77 ? -4.523 -19.296 -63.838 1 50.894 44 PRO C N 1
ATOM 11289 C CA . PRO C 1 77 ? -4.737 -18.076 -64.615 1 52.045 44 PRO C CA 1
ATOM 11290 C C . PRO C 1 77 ? -5.344 -18.351 -65.981 1 52.442 44 PRO C C 1
ATOM 11291 O O . PRO C 1 77 ? -6.094 -17.531 -66.5 1 57.709 44 PRO C O 1
ATOM 11302 N N . GLU C 1 78 ? -5.001 -19.498 -66.571 1 55.033 45 GLU C N 1
ATOM 11303 C CA . GLU C 1 78 ? -5.509 -19.865 -67.893 1 54.641 45 GLU C CA 1
ATOM 11304 C C . GLU C 1 78 ? -7.03 -20.035 -67.861 1 52.94 45 GLU C C 1
ATOM 11305 O O . GLU C 1 78 ? -7.667 -19.849 -68.89 1 56.872 45 GLU C O 1
ATOM 11317 N N . GLN C 1 79 ? -7.606 -20.393 -66.707 1 51.686 46 GLN C N 1
ATOM 11318 C CA . GLN C 1 79 ? -9.053 -20.452 -66.581 1 56.071 46 GLN C CA 1
ATOM 11319 C C . GLN C 1 79 ? -9.619 -19.033 -66.627 1 55.988 46 GLN C C 1
ATOM 11320 O O . GLN C 1 79 ? -10.52 -18.734 -67.412 1 56.191 46 GLN C O 1
ATOM 11334 N N . GLY C 1 80 ? -9.091 -18.17 -65.765 1 56.047 47 GLY C N 1
ATOM 11335 C CA . GLY C 1 80 ? -9.075 -16.733 -66.015 1 56.019 47 GLY C CA 1
ATOM 11336 C C . GLY C 1 80 ? -10.311 -15.951 -65.539 1 56.119 47 GLY C C 1
ATOM 11337 O O . GLY C 1 80 ? -10.398 -14.777 -65.869 1 58.352 47 GLY C O 1
ATOM 11341 N N . GLN C 1 81 ? -11.217 -16.527 -64.726 1 57.479 48 GLN C N 1
ATOM 11342 C CA . GLN C 1 81 ? -12.398 -15.792 -64.253 1 54.063 48 GLN C CA 1
ATOM 11343 C C . GLN C 1 81 ? -12.748 -16.161 -62.811 1 51.211 48 GLN C C 1
ATOM 11344 O O . GLN C 1 81 ? -12.249 -17.181 -62.312 1 48.48 48 GLN C O 1
ATOM 11358 N N . SER C 1 82 ? -13.593 -15.327 -62.172 1 48.613 49 SER C N 1
ATOM 11359 C CA . SER C 1 82 ? -14.29 -15.659 -60.925 1 51.487 49 SER C CA 1
ATOM 11360 C C . SER C 1 82 ? -15.312 -14.588 -60.541 1 53.417 49 SER C C 1
ATOM 11361 O O . SER C 1 82 ? -15.042 -13.73 -59.688 1 48.957 49 SER C O 1
ATOM 11369 N N . GLY C 1 83 ? -16.493 -14.668 -61.149 1 54.932 50 GLY C N 1
ATOM 11370 C CA . GLY C 1 83 ? -17.573 -13.762 -60.815 1 57.239 50 GLY C CA 1
ATOM 11371 C C . GLY C 1 83 ? -18.152 -14.041 -59.436 1 55.956 50 GLY C C 1
ATOM 11372 O O . GLY C 1 83 ? -18.053 -15.154 -58.949 1 55.487 50 GLY C O 1
ATOM 11376 N N . PHE C 1 84 ? -18.73 -12.989 -58.828 1 56.347 51 PHE C N 1
ATOM 11377 C CA . PHE C 1 84 ? -19.453 -13.095 -57.576 1 52.624 51 PHE C CA 1
ATOM 11378 C C . PHE C 1 84 ? -20.803 -13.763 -57.818 1 53.852 51 PHE C C 1
ATOM 11379 O O . PHE C 1 84 ? -21.71 -13.16 -58.377 1 53.672 51 PHE C O 1
ATOM 11396 N N . VAL C 1 85 ? -20.911 -15.021 -57.378 1 51.483 52 VAL C N 1
ATOM 11397 C CA . VAL C 1 85 ? -22.017 -15.891 -57.731 1 50.011 52 VAL C CA 1
ATOM 11398 C C . VAL C 1 85 ? -23.338 -15.298 -57.259 1 51.706 52 VAL C C 1
ATOM 11399 O O . VAL C 1 85 ? -24.35 -15.452 -57.943 1 55.682 52 VAL C O 1
ATOM 11412 N N . TRP C 1 86 ? -23.347 -14.617 -56.1 1 54.498 53 TRP C N 1
ATOM 11413 C CA . TRP C 1 86 ? -24.616 -14.253 -55.48 1 57.248 53 TRP C CA 1
ATOM 11414 C C . TRP C 1 86 ? -25.37 -13.234 -56.329 1 53.402 53 TRP C C 1
ATOM 11415 O O . TRP C 1 86 ? -26.592 -13.334 -56.436 1 54.904 53 TRP C O 1
ATOM 11436 N N . ALA C 1 87 ? -24.638 -12.308 -56.958 1 52.126 54 ALA C N 1
ATOM 11437 C CA . ALA C 1 87 ? -25.249 -11.343 -57.864 1 54.709 54 ALA C CA 1
ATOM 11438 C C . ALA C 1 87 ? -25.751 -12.042 -59.132 1 56.623 54 ALA C C 1
ATOM 11439 O O . ALA C 1 87 ? -26.856 -11.796 -59.597 1 56.341 54 ALA C O 1
ATOM 11446 N N . TRP C 1 88 ? -24.939 -12.944 -59.681 1 54.499 55 TRP C N 1
ATOM 11447 C CA . TRP C 1 88 ? -25.307 -13.646 -60.896 1 54.75 55 TRP C CA 1
ATOM 11448 C C . TRP C 1 88 ? -26.58 -14.463 -60.703 1 55.338 55 TRP C C 1
ATOM 11449 O O . TRP C 1 88 ? -27.395 -14.556 -61.614 1 55.678 55 TRP C O 1
ATOM 11470 N N . LEU C 1 89 ? -26.761 -15.047 -59.509 1 58.629 56 LEU C N 1
ATOM 11471 C CA . LEU C 1 89 ? -27.908 -15.918 -59.275 1 60.7 56 LEU C CA 1
ATOM 11472 C C . LEU C 1 89 ? -29.218 -15.14 -59.392 1 62.59 56 LEU C C 1
ATOM 11473 O O . LEU C 1 89 ? -30.227 -15.695 -59.794 1 62.83 56 LEU C O 1
ATOM 11489 N N . GLY C 1 90 ? -29.205 -13.858 -59.024 1 60.46 57 GLY C N 1
ATOM 11490 C CA . GLY C 1 90 ? -30.377 -13.022 -59.213 1 65.514 57 GLY C CA 1
ATOM 11491 C C . GLY C 1 90 ? -30.76 -12.876 -60.687 1 65.818 57 GLY C C 1
ATOM 11492 O O . GLY C 1 90 ? -31.946 -12.889 -61.017 1 65.238 57 GLY C O 1
ATOM 11496 N N . ALA C 1 91 ? -29.755 -12.721 -61.562 1 65.522 58 ALA C N 1
ATOM 11497 C CA . ALA C 1 91 ? -29.996 -12.612 -62.995 1 65.48 58 ALA C CA 1
ATOM 11498 C C . ALA C 1 91 ? -30.549 -13.921 -63.537 1 64.504 58 ALA C C 1
ATOM 11499 O O . ALA C 1 91 ? -31.455 -13.927 -64.364 1 69.61 58 ALA C O 1
ATOM 11506 N N . LEU C 1 92 ? -29.967 -15.034 -63.086 1 63.88 59 LEU C N 1
ATOM 11507 C CA . LEU C 1 92 ? -30.401 -16.349 -63.531 1 64.558 59 LEU C CA 1
ATOM 11508 C C . LEU C 1 92 ? -31.86 -16.567 -63.139 1 61.97 59 LEU C C 1
ATOM 11509 O O . LEU C 1 92 ? -32.675 -17.02 -63.936 1 61.102 59 LEU C O 1
ATOM 11525 N N . GLY C 1 93 ? -32.16 -16.251 -61.885 1 60.68 60 GLY C N 1
ATOM 11526 C CA . GLY C 1 93 ? -33.483 -16.46 -61.325 1 64.722 60 GLY C CA 1
ATOM 11527 C C . GLY C 1 93 ? -34.531 -15.686 -62.105 1 66.139 60 GLY C C 1
ATOM 11528 O O . GLY C 1 93 ? -35.598 -16.211 -62.354 1 65.304 60 GLY C O 1
ATOM 11532 N N . ALA C 1 94 ? -34.186 -14.457 -62.502 1 67.083 61 ALA C N 1
ATOM 11533 C CA . ALA C 1 94 ? -35.127 -13.564 -63.146 1 67.977 61 ALA C CA 1
ATOM 11534 C C . ALA C 1 94 ? -35.306 -13.868 -64.623 1 70.189 61 ALA C C 1
ATOM 11535 O O . ALA C 1 94 ? -36.241 -13.356 -65.202 1 70.049 61 ALA C O 1
ATOM 11542 N N . THR C 1 95 ? -34.401 -14.628 -65.252 1 71.629 62 THR C N 1
ATOM 11543 C CA . THR C 1 95 ? -34.45 -14.797 -66.701 1 74.191 62 THR C CA 1
ATOM 11544 C C . THR C 1 95 ? -34.658 -16.256 -67.108 1 72.707 62 THR C C 1
ATOM 11545 O O . THR C 1 95 ? -34.691 -16.531 -68.298 1 71.384 62 THR C O 1
ATOM 11556 N N . THR C 1 96 ? -34.808 -17.184 -66.153 1 72.363 63 THR C N 1
ATOM 11557 C CA . THR C 1 96 ? -35.08 -18.581 -66.472 1 73.122 63 THR C CA 1
ATOM 11558 C C . THR C 1 96 ? -36.091 -19.127 -65.465 1 73.638 63 THR C C 1
ATOM 11559 O O . THR C 1 96 ? -36.446 -18.435 -64.524 1 70.739 63 THR C O 1
ATOM 11570 N N . ARG C 1 97 ? -36.486 -20.387 -65.64 1 76.29 64 ARG C N 1
ATOM 11571 C CA . ARG C 1 97 ? -37.324 -21.097 -64.678 1 81.55 64 ARG C CA 1
ATOM 11572 C C . ARG C 1 97 ? -36.559 -22.247 -64.019 1 76.224 64 ARG C C 1
ATOM 11573 O O . ARG C 1 97 ? -37.148 -23.048 -63.288 1 78.689 64 ARG C O 1
ATOM 11594 N N . LEU C 1 98 ? -35.236 -22.288 -64.267 1 71.99 65 LEU C N 1
ATOM 11595 C CA . LEU C 1 98 ? -34.33 -23.302 -63.753 1 69.373 65 LEU C CA 1
ATOM 11596 C C . LEU C 1 98 ? -34.31 -23.282 -62.229 1 70.434 65 LEU C C 1
ATOM 11597 O O . LEU C 1 98 ? -34.419 -22.225 -61.597 1 70.2 65 LEU C O 1
ATOM 11613 N N . ARG C 1 99 ? -34.114 -24.47 -61.639 1 72.029 66 ARG C N 1
ATOM 11614 C CA . ARG C 1 99 ? -33.661 -24.57 -60.263 1 66.928 66 ARG C CA 1
ATOM 11615 C C . ARG C 1 99 ? -32.176 -24.263 -60.263 1 63.578 66 ARG C C 1
ATOM 11616 O O . ARG C 1 99 ? -31.513 -24.434 -61.279 1 58.835 66 ARG C O 1
ATOM 11637 N N . PHE C 1 100 ? -31.673 -23.756 -59.132 1 63.474 67 PHE C N 1
ATOM 11638 C CA . PHE C 1 100 ? -30.265 -23.396 -59.069 1 63.29 67 PHE C CA 1
ATOM 11639 C C . PHE C 1 100 ? -29.783 -23.419 -57.623 1 62.403 67 PHE C C 1
ATOM 11640 O O . PHE C 1 100 ? -30.574 -23.251 -56.681 1 63.347 67 PHE C O 1
ATOM 11657 N N . GLY C 1 101 ? -28.467 -23.629 -57.487 1 60.838 68 GLY C N 1
ATOM 11658 C CA . GLY C 1 101 ? -27.843 -23.731 -56.184 1 58.522 68 GLY C CA 1
ATOM 11659 C C . GLY C 1 101 ? -26.366 -23.347 -56.226 1 58.699 68 GLY C C 1
ATOM 11660 O O . GLY C 1 101 ? -25.711 -23.437 -57.272 1 52.953 68 GLY C O 1
ATOM 11664 N N . THR C 1 102 ? -25.861 -22.925 -55.053 1 59.514 69 THR C N 1
ATOM 11665 C CA . THR C 1 102 ? -24.433 -22.739 -54.857 1 59.209 69 THR C CA 1
ATOM 11666 C C . THR C 1 102 ? -23.806 -24.119 -54.701 1 59.925 69 THR C C 1
ATOM 11667 O O . THR C 1 102 ? -24.355 -24.965 -53.99 1 59.138 69 THR C O 1
ATOM 11678 N N . GLY C 1 103 ? -22.675 -24.337 -55.383 1 57.459 70 GLY C N 1
ATOM 11679 C CA . GLY C 1 103 ? -21.99 -25.624 -55.287 1 61.538 70 GLY C CA 1
ATOM 11680 C C . GLY C 1 103 ? -20.472 -25.479 -55.173 1 57.576 70 GLY C C 1
ATOM 11681 O O . GLY C 1 103 ? -19.791 -25.637 -56.176 1 57.401 70 GLY C O 1
ATOM 11685 N N . VAL C 1 104 ? -19.944 -25.07 -54.014 1 55.055 71 VAL C N 1
ATOM 11686 C CA . VAL C 1 104 ? -20.695 -24.725 -52.816 1 55.596 71 VAL C CA 1
ATOM 11687 C C . VAL C 1 104 ? -20.122 -23.448 -52.196 1 54.523 71 VAL C C 1
ATOM 11688 O O . VAL C 1 104 ? -19.024 -23.014 -52.549 1 56.345 71 VAL C O 1
ATOM 11701 N N A THR C 1 105 ? -20.887 -22.853 -51.276 0.5 55.809 72 THR C N 1
ATOM 11702 N N B THR C 1 105 ? -20.888 -22.859 -51.272 0.5 57.391 72 THR C N 1
ATOM 11703 C CA A THR C 1 105 ? -20.453 -21.689 -50.523 0.5 53.152 72 THR C CA 1
ATOM 11704 C CA B THR C 1 105 ? -20.449 -21.689 -50.532 0.5 55.885 72 THR C CA 1
ATOM 11705 C C A THR C 1 105 ? -19.899 -22.166 -49.189 0.5 51.588 72 THR C C 1
ATOM 11706 C C B THR C 1 105 ? -19.911 -22.155 -49.185 0.5 52.946 72 THR C C 1
ATOM 11707 O O A THR C 1 105 ? -20.521 -23.004 -48.551 0.5 51.016 72 THR C O 1
ATOM 11708 O O B THR C 1 105 ? -20.526 -23.003 -48.55 0.5 52.087 72 THR C O 1
ATOM 11729 N N . PRO C 1 106 ? -18.723 -21.676 -48.739 1 53.556 73 PRO C N 1
ATOM 11730 C CA . PRO C 1 106 ? -18.262 -21.912 -47.368 1 51.484 73 PRO C CA 1
ATOM 11731 C C . PRO C 1 106 ? -18.729 -20.833 -46.4 1 53.363 73 PRO C C 1
ATOM 11732 O O . PRO C 1 106 ? -18.197 -19.728 -46.4 1 53.93 73 PRO C O 1
ATOM 11743 N N . PRO C 1 107 ? -19.746 -21.108 -45.548 1 53.111 74 PRO C N 1
ATOM 11744 C CA . PRO C 1 107 ? -20.277 -20.09 -44.635 1 52.159 74 PRO C CA 1
ATOM 11745 C C . PRO C 1 107 ? -19.559 -20.088 -43.296 1 48.728 74 PRO C C 1
ATOM 11746 O O . PRO C 1 107 ? -20.21 -20.016 -42.264 1 51.92 74 PRO C O 1
ATOM 11757 N N . ILE C 1 108 ? -18.228 -20.182 -43.33 1 48.571 75 ILE C N 1
ATOM 11758 C CA . ILE C 1 108 ? -17.473 -20.467 -42.122 1 49.433 75 ILE C CA 1
ATOM 11759 C C . ILE C 1 108 ? -16.597 -19.285 -41.717 1 45.628 75 ILE C C 1
ATOM 11760 O O . ILE C 1 108 ? -15.684 -19.432 -40.929 1 42.381 75 ILE C O 1
ATOM 11776 N N . GLY C 1 109 ? -16.879 -18.114 -42.279 1 43.949 76 GLY C N 1
ATOM 11777 C CA . GLY C 1 109 ? -16.437 -16.874 -41.678 1 42.771 76 GLY C CA 1
ATOM 11778 C C . GLY C 1 109 ? -15.139 -16.338 -42.265 1 43.36 76 GLY C C 1
ATOM 11779 O O . GLY C 1 109 ? -14.483 -15.52 -41.628 1 44.896 76 GLY C O 1
ATOM 11783 N N . PHE C 1 110 ? -14.749 -16.761 -43.473 1 44.273 77 PHE C N 1
ATOM 11784 C CA . PHE C 1 110 ? -13.587 -16.173 -44.131 1 45.417 77 PHE C CA 1
ATOM 11785 C C . PHE C 1 110 ? -14.111 -15.14 -45.12 1 46.297 77 PHE C C 1
ATOM 11786 O O . PHE C 1 110 ? -14.265 -13.998 -44.771 1 50.915 77 PHE C O 1
ATOM 11803 N N . ARG C 1 111 ? -14.459 -15.55 -46.331 1 49.289 78 ARG C N 1
ATOM 11804 C CA . ARG C 1 111 ? -15.122 -14.657 -47.254 1 48.268 78 ARG C CA 1
ATOM 11805 C C . ARG C 1 111 ? -16.508 -14.31 -46.736 1 48.1 78 ARG C C 1
ATOM 11806 O O . ARG C 1 111 ? -16.967 -13.198 -46.956 1 51.332 78 ARG C O 1
ATOM 11827 N N . TYR C 1 112 ? -17.178 -15.266 -46.086 1 48.754 79 TYR C N 1
ATOM 11828 C CA . TYR C 1 112 ? -18.592 -15.114 -45.788 1 48.93 79 TYR C CA 1
ATOM 11829 C C . TYR C 1 112 ? -18.911 -15.49 -44.347 1 49.349 79 TYR C C 1
ATOM 11830 O O . TYR C 1 112 ? -18.621 -16.609 -43.904 1 46.259 79 TYR C O 1
ATOM 11848 N N . HIS C 1 113 ? -19.594 -14.571 -43.662 1 46.457 80 HIS C N 1
ATOM 11849 C CA . HIS C 1 113 ? -20.149 -14.877 -42.359 1 48.92 80 HIS C CA 1
ATOM 11850 C C . HIS C 1 113 ? -21.417 -15.704 -42.576 1 49.38 80 HIS C C 1
ATOM 11851 O O . HIS C 1 113 ? -22.19 -15.427 -43.486 1 47.931 80 HIS C O 1
ATOM 11866 N N . PRO C 1 114 ? -21.694 -16.726 -41.746 1 48.717 81 PRO C N 1
ATOM 11867 C CA . PRO C 1 114 ? -22.891 -17.546 -41.932 1 50.571 81 PRO C CA 1
ATOM 11868 C C . PRO C 1 114 ? -24.213 -16.776 -41.968 1 53.032 81 PRO C C 1
ATOM 11869 O O . PRO C 1 114 ? -25.145 -17.192 -42.657 1 54.005 81 PRO C O 1
ATOM 11880 N N . ALA C 1 115 ? -24.304 -15.658 -41.229 1 53.764 82 ALA C N 1
ATOM 11881 C CA . ALA C 1 115 ? -25.555 -14.907 -41.189 1 52.58 82 ALA C CA 1
ATOM 11882 C C . ALA C 1 115 ? -25.855 -14.274 -42.549 1 53.286 82 ALA C C 1
ATOM 11883 O O . ALA C 1 115 ? -27.017 -14.179 -42.932 1 52.566 82 ALA C O 1
ATOM 11890 N N . ILE C 1 116 ? -24.806 -13.863 -43.271 1 51.789 83 ILE C N 1
ATOM 11891 C CA . ILE C 1 116 ? -24.949 -13.233 -44.57 1 53.794 83 ILE C CA 1
ATOM 11892 C C . ILE C 1 116 ? -25.359 -14.299 -45.588 1 54.246 83 ILE C C 1
ATOM 11893 O O . ILE C 1 116 ? -26.212 -14.065 -46.439 1 55.653 83 ILE C O 1
ATOM 11909 N N . VAL C 1 117 ? -24.789 -15.498 -45.486 1 52.394 84 VAL C N 1
ATOM 11910 C CA . VAL C 1 117 ? -25.197 -16.569 -46.378 1 51.572 84 VAL C CA 1
ATOM 11911 C C . VAL C 1 117 ? -26.676 -16.879 -46.162 1 50.598 84 VAL C C 1
ATOM 11912 O O . VAL C 1 117 ? -27.419 -17.063 -47.115 1 50.179 84 VAL C O 1
ATOM 11925 N N . ALA C 1 118 ? -27.098 -16.923 -44.908 1 50.234 85 ALA C N 1
ATOM 11926 C CA . ALA C 1 118 ? -28.487 -17.219 -44.601 1 53.488 85 ALA C CA 1
ATOM 11927 C C . ALA C 1 118 ? -29.412 -16.193 -45.25 1 55.535 85 ALA C C 1
ATOM 11928 O O . ALA C 1 118 ? -30.431 -16.575 -45.841 1 53.849 85 ALA C O 1
ATOM 11935 N N . GLN C 1 119 ? -29.053 -14.905 -45.131 1 55.205 86 GLN C N 1
ATOM 11936 C CA . GLN C 1 119 ? -29.873 -13.822 -45.674 1 57.414 86 GLN C CA 1
ATOM 11937 C C . GLN C 1 119 ? -29.943 -13.939 -47.201 1 58.228 86 GLN C C 1
ATOM 11938 O O . GLN C 1 119 ? -31.021 -13.814 -47.789 1 59.923 86 GLN C O 1
ATOM 11952 N N . ALA C 1 120 ? -28.781 -14.171 -47.83 1 53.163 87 ALA C N 1
ATOM 11953 C CA . ALA C 1 120 ? -28.691 -14.292 -49.27 1 54.672 87 ALA C CA 1
ATOM 11954 C C . ALA C 1 120 ? -29.574 -15.443 -49.762 1 55.271 87 ALA C C 1
ATOM 11955 O O . ALA C 1 120 ? -30.31 -15.313 -50.728 1 54.26 87 ALA C O 1
ATOM 11962 N N . ALA C 1 121 ? -29.504 -16.577 -49.065 1 59.474 88 ALA C N 1
ATOM 11963 C CA . ALA C 1 121 ? -30.273 -17.761 -49.419 1 60.319 88 ALA C CA 1
ATOM 11964 C C . ALA C 1 121 ? -31.771 -17.474 -49.291 1 60.241 88 ALA C C 1
ATOM 11965 O O . ALA C 1 121 ? -32.548 -17.83 -50.165 1 60.913 88 ALA C O 1
ATOM 11972 N N . ALA C 1 122 ? -32.158 -16.839 -48.182 1 60.974 89 ALA C N 1
ATOM 11973 C CA . ALA C 1 122 ? -33.555 -16.561 -47.915 1 62.032 89 ALA C CA 1
ATOM 11974 C C . ALA C 1 122 ? -34.098 -15.609 -48.973 1 65.22 89 ALA C C 1
ATOM 11975 O O . ALA C 1 122 ? -35.25 -15.749 -49.397 1 70.429 89 ALA C O 1
ATOM 11982 N N . THR C 1 123 ? -33.273 -14.642 -49.398 1 62.951 90 THR C N 1
ATOM 11983 C CA . THR C 1 123 ? -33.705 -13.66 -50.386 1 61.366 90 THR C CA 1
ATOM 11984 C C . THR C 1 123 ? -33.934 -14.349 -51.743 1 63.197 90 THR C C 1
ATOM 11985 O O . THR C 1 123 ? -34.946 -14.095 -52.413 1 63.712 90 THR C O 1
ATOM 11996 N N . LEU C 1 124 ? -33.004 -15.225 -52.159 1 58.988 91 LEU C N 1
ATOM 11997 C CA . LEU C 1 124 ? -33.157 -15.912 -53.43 1 59.41 91 LEU C CA 1
ATOM 11998 C C . LEU C 1 124 ? -34.43 -16.764 -53.39 1 60.26 91 LEU C C 1
ATOM 11999 O O . LEU C 1 124 ? -35.229 -16.716 -54.32 1 60.815 91 LEU C O 1
ATOM 12015 N N . GLU C 1 125 ? -34.639 -17.522 -52.299 1 60.907 92 GLU C N 1
ATOM 12016 C CA . GLU C 1 125 ? -35.817 -18.376 -52.206 1 62.016 92 GLU C CA 1
ATOM 12017 C C . GLU C 1 125 ? -37.095 -17.528 -52.215 1 63.411 92 GLU C C 1
ATOM 12018 O O . GLU C 1 125 ? -38.097 -17.913 -52.819 1 66.655 92 GLU C O 1
ATOM 12030 N N . ALA C 1 126 ? -37.062 -16.363 -51.556 1 62.543 93 ALA C N 1
ATOM 12031 C CA . ALA C 1 126 ? -38.23 -15.511 -51.472 1 63.961 93 ALA C CA 1
ATOM 12032 C C . ALA C 1 126 ? -38.57 -14.92 -52.846 1 67.633 93 ALA C C 1
ATOM 12033 O O . ALA C 1 126 ? -39.749 -14.799 -53.184 1 69.225 93 ALA C O 1
ATOM 12040 N N . MET C 1 127 ? -37.543 -14.552 -53.635 1 66.647 94 MET C N 1
ATOM 12041 C CA . MET C 1 127 ? -37.741 -13.991 -54.965 1 64.259 94 MET C CA 1
ATOM 12042 C C . MET C 1 127 ? -38.088 -15.084 -55.963 1 67.007 94 MET C C 1
ATOM 12043 O O . MET C 1 127 ? -38.81 -14.787 -56.91 1 71.508 94 MET C O 1
ATOM 12057 N N . PHE C 1 128 ? -37.569 -16.312 -55.767 1 68.252 95 PHE C N 1
ATOM 12058 C CA . PHE C 1 128 ? -37.733 -17.41 -56.716 1 68.764 95 PHE C CA 1
ATOM 12059 C C . PHE C 1 128 ? -38.197 -18.682 -56.001 1 69.972 95 PHE C C 1
ATOM 12060 O O . PHE C 1 128 ? -37.488 -19.685 -55.946 1 74.502 95 PHE C O 1
ATOM 12077 N N . PRO C 1 129 ? -39.431 -18.696 -55.463 1 71.624 96 PRO C N 1
ATOM 12078 C CA . PRO C 1 129 ? -39.893 -19.772 -54.594 1 72.724 96 PRO C CA 1
ATOM 12079 C C . PRO C 1 129 ? -39.801 -21.142 -55.256 1 75.354 96 PRO C C 1
ATOM 12080 O O . PRO C 1 129 ? -40.231 -21.315 -56.395 1 76.788 96 PRO C O 1
ATOM 12091 N N . GLY C 1 130 ? -39.267 -22.108 -54.5 1 75.084 97 GLY C N 1
ATOM 12092 C CA . GLY C 1 130 ? -39.175 -23.492 -54.931 1 72.887 97 GLY C CA 1
ATOM 12093 C C . GLY C 1 130 ? -37.978 -23.758 -55.839 1 71.512 97 GLY C C 1
ATOM 12094 O O . GLY C 1 130 ? -37.84 -24.877 -56.349 1 72.516 97 GLY C O 1
ATOM 12098 N N . ARG C 1 131 ? -37.095 -22.767 -56.033 1 70.25 98 ARG C N 1
ATOM 12099 C CA . ARG C 1 131 ? -36.103 -22.875 -57.093 1 69.269 98 ARG C CA 1
ATOM 12100 C C . ARG C 1 131 ? -34.676 -22.913 -56.554 1 66.704 98 ARG C C 1
ATOM 12101 O O . ARG C 1 131 ? -33.779 -23.381 -57.264 1 67.769 98 ARG C O 1
ATOM 12122 N N . PHE C 1 132 ? -34.457 -22.432 -55.318 1 64.374 99 PHE C N 1
ATOM 12123 C CA . PHE C 1 132 ? -33.097 -22.28 -54.816 1 63.644 99 PHE C CA 1
ATOM 12124 C C . PHE C 1 132 ? -32.77 -23.41 -53.843 1 61.246 99 PHE C C 1
ATOM 12125 O O . PHE C 1 132 ? -33.621 -23.785 -53.043 1 61.666 99 PHE C O 1
ATOM 12142 N N . TRP C 1 133 ? -31.535 -23.925 -53.929 1 61.627 100 TRP C N 1
ATOM 12143 C CA . TRP C 1 133 ? -30.978 -24.794 -52.891 1 63.602 100 TRP C CA 1
ATOM 12144 C C . TRP C 1 133 ? -29.623 -24.253 -52.439 1 60.781 100 TRP C C 1
ATOM 12145 O O . TRP C 1 133 ? -28.782 -23.88 -53.262 1 59.225 100 TRP C O 1
ATOM 12166 N N . LEU C 1 134 ? -29.444 -24.18 -51.112 1 60.425 101 LEU C N 1
ATOM 12167 C CA . LEU C 1 134 ? -28.236 -23.627 -50.53 1 56.584 101 LEU C CA 1
ATOM 12168 C C . LEU C 1 134 ? -27.2 -24.739 -50.387 1 57.754 101 LEU C C 1
ATOM 12169 O O . LEU C 1 134 ? -27.278 -25.553 -49.467 1 59.815 101 LEU C O 1
ATOM 12185 N N . GLY C 1 135 ? -26.218 -24.761 -51.285 1 58.034 102 GLY C N 1
ATOM 12186 C CA . GLY C 1 135 ? -25.14 -25.729 -51.181 1 57.158 102 GLY C CA 1
ATOM 12187 C C . GLY C 1 135 ? -23.981 -25.13 -50.4 1 55.726 102 GLY C C 1
ATOM 12188 O O . GLY C 1 135 ? -23.529 -24.044 -50.746 1 57.336 102 GLY C O 1
ATOM 12192 N N . ILE C 1 136 ? -23.523 -25.836 -49.354 1 55.691 103 ILE C N 1
ATOM 12193 C CA . ILE C 1 136 ? -22.468 -25.35 -48.477 1 53.264 103 ILE C CA 1
ATOM 12194 C C . ILE C 1 136 ? -21.373 -26.399 -48.312 1 51.745 103 ILE C C 1
ATOM 12195 O O . ILE C 1 136 ? -21.618 -27.588 -48.453 1 56.787 103 ILE C O 1
ATOM 12211 N N . GLY C 1 137 ? -20.167 -25.93 -47.964 1 51.962 104 GLY C N 1
ATOM 12212 C CA . GLY C 1 137 ? -19.048 -26.81 -47.67 1 53.167 104 GLY C CA 1
ATOM 12213 C C . GLY C 1 137 ? -17.939 -26.12 -46.88 1 52.867 104 GLY C C 1
ATOM 12214 O O . GLY C 1 137 ? -18.063 -24.963 -46.474 1 51.342 104 GLY C O 1
ATOM 12218 N N . ALA C 1 138 ? -16.836 -26.861 -46.709 1 49.98 105 ALA C N 1
ATOM 12219 C CA . ALA C 1 138 ? -15.766 -26.535 -45.785 1 49.031 105 ALA C CA 1
ATOM 12220 C C . ALA C 1 138 ? -14.72 -25.587 -46.384 1 47.351 105 ALA C C 1
ATOM 12221 O O . ALA C 1 138 ? -13.826 -25.109 -45.685 1 44.894 105 ALA C O 1
ATOM 12228 N N . GLY C 1 139 ? -14.824 -25.328 -47.69 1 51.058 106 GLY C N 1
ATOM 12229 C CA . GLY C 1 139 ? -14.024 -24.319 -48.364 1 47.638 106 GLY C CA 1
ATOM 12230 C C . GLY C 1 139 ? -12.632 -24.775 -48.796 1 48.045 106 GLY C C 1
ATOM 12231 O O . GLY C 1 139 ? -12.113 -25.797 -48.349 1 50.809 106 GLY C O 1
ATOM 12235 N N . GLU C 1 140 ? -12.015 -23.918 -49.618 1 49.117 107 GLU C N 1
ATOM 12236 C CA . GLU C 1 140 ? -10.68 -24.095 -50.149 1 51.112 107 GLU C CA 1
ATOM 12237 C C . GLU C 1 140 ? -9.858 -22.84 -49.869 1 48.152 107 GLU C C 1
ATOM 12238 O O . GLU C 1 140 ? -10.335 -21.736 -50.064 1 43.157 107 GLU C O 1
ATOM 12250 N N . ALA C 1 141 ? -8.569 -23.029 -49.54 1 44.796 108 ALA C N 1
ATOM 12251 C CA . ALA C 1 141 ? -7.685 -21.905 -49.304 1 43.606 108 ALA C CA 1
ATOM 12252 C C . ALA C 1 141 ? -7.588 -20.999 -50.533 1 43.469 108 ALA C C 1
ATOM 12253 O O . ALA C 1 141 ? -7.386 -19.804 -50.387 1 43.709 108 ALA C O 1
ATOM 12260 N N . LEU C 1 142 ? -7.694 -21.565 -51.733 1 40.796 109 LEU C N 1
ATOM 12261 C CA . LEU C 1 142 ? -7.617 -20.815 -52.961 1 41.019 109 LEU C CA 1
ATOM 12262 C C . LEU C 1 142 ? -8.494 -19.565 -52.876 1 45.401 109 LEU C C 1
ATOM 12263 O O . LEU C 1 142 ? -8.088 -18.509 -53.358 1 44.905 109 LEU C O 1
ATOM 12279 N N . ASN C 1 143 ? -9.685 -19.714 -52.272 1 48.185 110 ASN C N 1
ATOM 12280 C CA . ASN C 1 143 ? -10.663 -18.643 -52.143 1 47.475 110 ASN C CA 1
ATOM 12281 C C . ASN C 1 143 ? -10.59 -17.956 -50.769 1 45.304 110 ASN C C 1
ATOM 12282 O O . ASN C 1 143 ? -10.7 -16.732 -50.694 1 45.741 110 ASN C O 1
ATOM 12293 N N . GLU C 1 144 ? -10.42 -18.715 -49.688 1 42.082 111 GLU C N 1
ATOM 12294 C CA . GLU C 1 144 ? -10.577 -18.181 -48.352 1 39.705 111 GLU C CA 1
ATOM 12295 C C . GLU C 1 144 ? -9.299 -17.483 -47.874 1 40.642 111 GLU C C 1
ATOM 12296 O O . GLU C 1 144 ? -9.364 -16.69 -46.938 1 42.434 111 GLU C O 1
ATOM 12308 N N . HIS C 1 145 ? -8.136 -17.748 -48.487 1 40.793 112 HIS C N 1
ATOM 12309 C CA . HIS C 1 145 ? -6.877 -17.269 -47.915 1 40.336 112 HIS C CA 1
ATOM 12310 C C . HIS C 1 145 ? -6.759 -15.752 -48.061 1 41.537 112 HIS C C 1
ATOM 12311 O O . HIS C 1 145 ? -5.897 -15.127 -47.436 1 45.246 112 HIS C O 1
ATOM 12326 N N . ILE C 1 146 ? -7.597 -15.16 -48.902 1 42.88 113 ILE C N 1
ATOM 12327 C CA . ILE C 1 146 ? -7.462 -13.739 -49.196 1 48.437 113 ILE C CA 1
ATOM 12328 C C . ILE C 1 146 ? -7.626 -12.894 -47.939 1 45.654 113 ILE C C 1
ATOM 12329 O O . ILE C 1 146 ? -7.038 -11.814 -47.914 1 49.977 113 ILE C O 1
ATOM 12345 N N . VAL C 1 147 ? -8.348 -13.388 -46.917 1 44.97 114 VAL C N 1
ATOM 12346 C CA . VAL C 1 147 ? -8.629 -12.576 -45.735 1 47.24 114 VAL C CA 1
ATOM 12347 C C . VAL C 1 147 ? -7.505 -12.685 -44.705 1 49.41 114 VAL C C 1
ATOM 12348 O O . VAL C 1 147 ? -7.585 -12.039 -43.654 1 47.597 114 VAL C O 1
ATOM 12361 N N . GLY C 1 148 ? -6.487 -13.514 -44.974 1 48.445 115 GLY C N 1
ATOM 12362 C CA . GLY C 1 148 ? -5.277 -13.531 -44.163 1 46.548 115 GLY C CA 1
ATOM 12363 C C . GLY C 1 148 ? -5.489 -14.109 -42.76 1 43.233 115 GLY C C 1
ATOM 12364 O O . GLY C 1 148 ? -4.909 -13.579 -41.814 1 41.356 115 GLY C O 1
ATOM 12368 N N . ARG C 1 149 ? -6.267 -15.209 -42.643 1 40.891 116 ARG C N 1
ATOM 12369 C CA . ARG C 1 149 ? -6.535 -15.803 -41.349 1 43.594 116 ARG C CA 1
ATOM 12370 C C . ARG C 1 149 ? -6.005 -17.238 -41.28 1 43.397 116 ARG C C 1
ATOM 12371 O O . ARG C 1 149 ? -5.726 -17.874 -42.302 1 41.373 116 ARG C O 1
ATOM 12392 N N . TYR C 1 150 ? -5.862 -17.705 -40.04 1 40.85 117 TYR C N 1
ATOM 12393 C CA . TYR C 1 150 ? -5.517 -19.079 -39.737 1 42.929 117 TYR C CA 1
ATOM 12394 C C . TYR C 1 150 ? -6.447 -19.996 -40.515 1 42.796 117 TYR C C 1
ATOM 12395 O O . TYR C 1 150 ? -7.655 -19.868 -40.397 1 42.89 117 TYR C O 1
ATOM 12413 N N . TRP C 1 151 ? -5.858 -20.932 -41.274 1 40.794 118 TRP C N 1
ATOM 12414 C CA . TRP C 1 151 ? -6.607 -21.902 -42.06 1 39.489 118 TRP C CA 1
ATOM 12415 C C . TRP C 1 151 ? -6.585 -23.258 -41.353 1 39.529 118 TRP C C 1
ATOM 12416 O O . TRP C 1 151 ? -5.569 -23.974 -41.378 1 36.592 118 TRP C O 1
ATOM 12437 N N . PRO C 1 152 ? -7.698 -23.661 -40.692 1 40.171 119 PRO C N 1
ATOM 12438 C CA . PRO C 1 152 ? -7.719 -24.918 -39.948 1 40.825 119 PRO C CA 1
ATOM 12439 C C . PRO C 1 152 ? -7.589 -26.128 -40.865 1 39.536 119 PRO C C 1
ATOM 12440 O O . PRO C 1 152 ? -7.902 -26.06 -42.046 1 41.099 119 PRO C O 1
ATOM 12451 N N . GLU C 1 153 ? -7.161 -27.242 -40.285 1 41.833 120 GLU C N 1
ATOM 12452 C CA . GLU C 1 153 ? -7.167 -28.524 -40.967 1 44.716 120 GLU C CA 1
ATOM 12453 C C . GLU C 1 153 ? -8.608 -28.905 -41.319 1 47.164 120 GLU C C 1
ATOM 12454 O O . GLU C 1 153 ? -9.553 -28.476 -40.653 1 47.33 120 GLU C O 1
ATOM 12466 N N . PRO C 1 154 ? -8.809 -29.754 -42.354 1 48.678 121 PRO C N 1
ATOM 12467 C CA . PRO C 1 154 ? -10.153 -30.177 -42.763 1 47.79 121 PRO C CA 1
ATOM 12468 C C . PRO C 1 154 ? -11.084 -30.607 -41.632 1 45.886 121 PRO C C 1
ATOM 12469 O O . PRO C 1 154 ? -12.225 -30.17 -41.579 1 47.206 121 PRO C O 1
ATOM 12480 N N . ALA C 1 155 ? -10.601 -31.413 -40.694 1 47.137 122 ALA C N 1
ATOM 12481 C CA . ALA C 1 155 ? -11.48 -31.911 -39.641 1 48.655 122 ALA C CA 1
ATOM 12482 C C . ALA C 1 155 ? -12.026 -30.752 -38.8 1 49.357 122 ALA C C 1
ATOM 12483 O O . ALA C 1 155 ? -13.188 -30.757 -38.391 1 48.748 122 ALA C O 1
ATOM 12490 N N . GLU C 1 156 ? -11.203 -29.729 -38.587 1 47.548 123 GLU C N 1
ATOM 12491 C CA . GLU C 1 156 ? -11.644 -28.581 -37.821 1 49.081 123 GLU C CA 1
ATOM 12492 C C . GLU C 1 156 ? -12.628 -27.765 -38.663 1 46.539 123 GLU C C 1
ATOM 12493 O O . GLU C 1 156 ? -13.628 -27.299 -38.132 1 46.791 123 GLU C O 1
ATOM 12505 N N . ARG C 1 157 ? -12.354 -27.586 -39.961 1 45.891 124 ARG C N 1
ATOM 12506 C CA . ARG C 1 157 ? -13.269 -26.853 -40.823 1 47.303 124 ARG C CA 1
ATOM 12507 C C . ARG C 1 157 ? -14.65 -27.523 -40.863 1 49.39 124 ARG C C 1
ATOM 12508 O O . ARG C 1 157 ? -15.661 -26.823 -40.984 1 49.836 124 ARG C O 1
ATOM 12529 N N . ILE C 1 158 ? -14.704 -28.859 -40.749 1 47.487 125 ILE C N 1
ATOM 12530 C CA . ILE C 1 158 ? -15.975 -29.57 -40.653 1 48.926 125 ILE C CA 1
ATOM 12531 C C . ILE C 1 158 ? -16.708 -29.132 -39.385 1 50.186 125 ILE C C 1
ATOM 12532 O O . ILE C 1 158 ? -17.911 -28.912 -39.426 1 48.957 125 ILE C O 1
ATOM 12548 N N A ARG C 1 159 ? -15.996 -29.031 -38.252 0.7 50.02 126 ARG C N 1
ATOM 12549 N N B ARG C 1 159 ? -15.997 -29.026 -38.254 0.3 49.68 126 ARG C N 1
ATOM 12550 C CA A ARG C 1 159 ? -16.611 -28.555 -37.024 0.7 50.923 126 ARG C CA 1
ATOM 12551 C CA B ARG C 1 159 ? -16.616 -28.555 -37.023 0.3 50.271 126 ARG C CA 1
ATOM 12552 C C A ARG C 1 159 ? -17.148 -27.132 -37.205 0.7 49.68 126 ARG C C 1
ATOM 12553 C C B ARG C 1 159 ? -17.154 -27.132 -37.205 0.3 49.014 126 ARG C C 1
ATOM 12554 O O A ARG C 1 159 ? -18.212 -26.799 -36.683 0.7 53.044 126 ARG C O 1
ATOM 12555 O O B ARG C 1 159 ? -18.217 -26.798 -36.681 0.3 50.78 126 ARG C O 1
ATOM 12596 N N . MET C 1 160 ? -16.43 -26.304 -37.96 1 46.751 127 MET C N 1
ATOM 12597 C CA . MET C 1 160 ? -16.873 -24.951 -38.226 1 45.457 127 MET C CA 1
ATOM 12598 C C . MET C 1 160 ? -18.162 -24.981 -39.061 1 47.426 127 MET C C 1
ATOM 12599 O O . MET C 1 160 ? -19.089 -24.218 -38.817 1 45.576 127 MET C O 1
ATOM 12614 N N . LEU C 1 161 ? -18.198 -25.858 -40.076 1 48.684 128 LEU C N 1
ATOM 12615 C CA . LEU C 1 161 ? -19.344 -25.983 -40.958 1 48.353 128 LEU C CA 1
ATOM 12616 C C . LEU C 1 161 ? -20.581 -26.414 -40.172 1 50.055 128 LEU C C 1
ATOM 12617 O O . LEU C 1 161 ? -21.672 -25.901 -40.414 1 54.701 128 LEU C O 1
ATOM 12633 N N . ILE C 1 162 ? -20.404 -27.331 -39.22 1 48.078 129 ILE C N 1
ATOM 12634 C CA . ILE C 1 162 ? -21.507 -27.82 -38.413 1 50.893 129 ILE C CA 1
ATOM 12635 C C . ILE C 1 162 ? -22.077 -26.679 -37.569 1 53.864 129 ILE C C 1
ATOM 12636 O O . ILE C 1 162 ? -23.304 -26.561 -37.448 1 57.381 129 ILE C O 1
ATOM 12652 N N . GLU C 1 163 ? -21.206 -25.82 -37.029 1 52.13 130 GLU C N 1
ATOM 12653 C CA . GLU C 1 163 ? -21.686 -24.68 -36.267 1 52.613 130 GLU C CA 1
ATOM 12654 C C . GLU C 1 163 ? -22.384 -23.676 -37.194 1 51.266 130 GLU C C 1
ATOM 12655 O O . GLU C 1 163 ? -23.381 -23.082 -36.818 1 56.593 130 GLU C O 1
ATOM 12667 N N . ALA C 1 164 ? -21.864 -23.491 -38.411 1 49.911 131 ALA C N 1
ATOM 12668 C CA . ALA C 1 164 ? -22.474 -22.582 -39.367 1 51.546 131 ALA C CA 1
ATOM 12669 C C . ALA C 1 164 ? -23.893 -23.031 -39.743 1 53.349 131 ALA C C 1
ATOM 12670 O O . ALA C 1 164 ? -24.796 -22.212 -39.903 1 51.136 131 ALA C O 1
ATOM 12677 N N . ILE C 1 165 ? -24.088 -24.346 -39.881 1 56.3 132 ILE C N 1
ATOM 12678 C CA . ILE C 1 165 ? -25.396 -24.904 -40.179 1 54.27 132 ILE C CA 1
ATOM 12679 C C . ILE C 1 165 ? -26.364 -24.52 -39.062 1 56.372 132 ILE C C 1
ATOM 12680 O O . ILE C 1 165 ? -27.512 -24.189 -39.319 1 59.325 132 ILE C O 1
ATOM 12696 N N . GLU C 1 166 ? -25.895 -24.574 -37.814 1 60.01 133 GLU C N 1
ATOM 12697 C CA . GLU C 1 166 ? -26.72 -24.215 -36.667 1 61.759 133 GLU C CA 1
ATOM 12698 C C . GLU C 1 166 ? -27.15 -22.739 -36.769 1 56.858 133 GLU C C 1
ATOM 12699 O O . GLU C 1 166 ? -28.315 -22.415 -36.57 1 56.971 133 GLU C O 1
ATOM 12711 N N . VAL C 1 167 ? -26.226 -21.854 -37.146 1 50.333 134 VAL C N 1
ATOM 12712 C CA . VAL C 1 167 ? -26.533 -20.448 -37.288 1 50.684 134 VAL C CA 1
ATOM 12713 C C . VAL C 1 167 ? -27.575 -20.251 -38.391 1 54.273 134 VAL C C 1
ATOM 12714 O O . VAL C 1 167 ? -28.54 -19.506 -38.22 1 56.278 134 VAL C O 1
ATOM 12727 N N . ILE C 1 168 ? -27.356 -20.892 -39.543 1 57.23 135 ILE C N 1
ATOM 12728 C CA . ILE C 1 168 ? -28.234 -20.688 -40.681 1 57.86 135 ILE C CA 1
ATOM 12729 C C . ILE C 1 168 ? -29.645 -21.179 -40.328 1 60.282 135 ILE C C 1
ATOM 12730 O O . ILE C 1 168 ? -30.632 -20.514 -40.626 1 63.859 135 ILE C O 1
ATOM 12746 N N . GLN C 1 169 ? -29.736 -22.313 -39.639 1 60.406 136 GLN C N 1
ATOM 12747 C CA . GLN C 1 169 ? -31.022 -22.884 -39.283 1 63.109 136 GLN C CA 1
ATOM 12748 C C . GLN C 1 169 ? -31.765 -22.049 -38.248 1 65.465 136 GLN C C 1
ATOM 12749 O O . GLN C 1 169 ? -32.994 -21.932 -38.323 1 68.908 136 GLN C O 1
ATOM 12763 N N . LYS C 1 170 ? -31.029 -21.462 -37.31 1 63.373 137 LYS C N 1
ATOM 12764 C CA . LYS C 1 170 ? -31.641 -20.541 -36.372 1 66.128 137 LYS C CA 1
ATOM 12765 C C . LYS C 1 170 ? -32.269 -19.365 -37.132 1 63.818 137 LYS C C 1
ATOM 12766 O O . LYS C 1 170 ? -33.437 -19.05 -36.927 1 64.922 137 LYS C O 1
ATOM 12785 N N . LEU C 1 171 ? -31.512 -18.757 -38.042 1 60.072 138 LEU C N 1
ATOM 12786 C CA . LEU C 1 171 ? -32.009 -17.611 -38.792 1 60.053 138 LEU C CA 1
ATOM 12787 C C . LEU C 1 171 ? -33.205 -18.004 -39.67 1 62.58 138 LEU C C 1
ATOM 12788 O O . LEU C 1 171 ? -34.142 -17.213 -39.858 1 61.249 138 LEU C O 1
ATOM 12804 N N . PHE C 1 172 ? -33.189 -19.247 -40.172 1 64.832 139 PHE C N 1
ATOM 12805 C CA . PHE C 1 172 ? -34.24 -19.729 -41.058 1 63.96 139 PHE C CA 1
ATOM 12806 C C . PHE C 1 172 ? -35.547 -19.939 -40.287 1 64.384 139 PHE C C 1
ATOM 12807 O O . PHE C 1 172 ? -36.563 -20.135 -40.914 1 61.817 139 PHE C O 1
ATOM 12824 N N . THR C 1 173 ? -35.551 -19.898 -38.941 1 65.836 140 THR C N 1
ATOM 12825 C CA . THR C 1 173 ? -36.801 -19.972 -38.186 1 67.4 140 THR C CA 1
ATOM 12826 C C . THR C 1 173 ? -37.61 -18.698 -38.404 1 68.637 140 THR C C 1
ATOM 12827 O O . THR C 1 173 ? -38.782 -18.641 -38.042 1 71.238 140 THR C O 1
ATOM 12838 N N . GLY C 1 174 ? -36.944 -17.639 -38.874 1 66.542 141 GLY C N 1
ATOM 12839 C CA . GLY C 1 174 ? -37.612 -16.383 -39.134 1 67.615 141 GLY C CA 1
ATOM 12840 C C . GLY C 1 174 ? -37.908 -15.584 -37.867 1 69.165 141 GLY C C 1
ATOM 12841 O O . GLY C 1 174 ? -38.633 -14.593 -37.942 1 72.812 141 GLY C O 1
ATOM 12845 N N . LYS C 1 175 ? -37.321 -15.974 -36.725 1 69.717 142 LYS C N 1
ATOM 12846 C CA . LYS C 1 175 ? -37.486 -15.227 -35.482 1 72.386 142 LYS C CA 1
ATOM 12847 C C . LYS C 1 175 ? -36.19 -14.503 -35.121 1 67.112 142 LYS C C 1
ATOM 12848 O O . LYS C 1 175 ? -35.158 -14.76 -35.73 1 68.124 142 LYS C O 1
ATOM 12867 N N . VAL C 1 176 ? -36.254 -13.64 -34.09 1 66.421 143 VAL C N 1
ATOM 12868 C CA . VAL C 1 176 ? -35.073 -13.067 -33.454 1 65.124 143 VAL C CA 1
ATOM 12869 C C . VAL C 1 176 ? -34.335 -14.203 -32.754 1 63.88 143 VAL C C 1
ATOM 12870 O O . VAL C 1 176 ? -34.912 -14.891 -31.924 1 69.674 143 VAL C O 1
ATOM 12883 N N . ILE C 1 177 ? -33.066 -14.384 -33.108 1 64.734 144 ILE C N 1
ATOM 12884 C CA . ILE C 1 177 ? -32.201 -15.387 -32.51 1 62.234 144 ILE C CA 1
ATOM 12885 C C . ILE C 1 177 ? -30.887 -14.732 -32.091 1 62.277 144 ILE C C 1
ATOM 12886 O O . ILE C 1 177 ? -30.533 -13.648 -32.549 1 60.322 144 ILE C O 1
ATOM 12902 N N . ARG C 1 178 ? -30.198 -15.443 -31.199 1 64.332 145 ARG C N 1
ATOM 12903 C CA . ARG C 1 178 ? -28.846 -15.166 -30.742 1 64.992 145 ARG C CA 1
ATOM 12904 C C . ARG C 1 178 ? -28.051 -16.468 -30.839 1 61.289 145 ARG C C 1
ATOM 12905 O O . ARG C 1 178 ? -28.617 -17.554 -30.808 1 59.355 145 ARG C O 1
ATOM 12926 N N . HIS C 1 179 ? -26.736 -16.359 -30.97 1 59.304 146 HIS C N 1
ATOM 12927 C CA . HIS C 1 179 ? -25.893 -17.534 -31.045 1 60.766 146 HIS C CA 1
ATOM 12928 C C . HIS C 1 179 ? -24.535 -17.189 -30.471 1 62.165 146 HIS C C 1
ATOM 12929 O O . HIS C 1 179 ? -23.959 -16.147 -30.787 1 60.269 146 HIS C O 1
ATOM 12944 N N . GLU C 1 180 ? -24.016 -18.105 -29.656 1 66.14 147 GLU C N 1
ATOM 12945 C CA . GLU C 1 180 ? -22.615 -18.047 -29.284 1 66.262 147 GLU C CA 1
ATOM 12946 C C . GLU C 1 180 ? -22.059 -19.467 -29.243 1 59.54 147 GLU C C 1
ATOM 12947 O O . GLU C 1 180 ? -22.489 -20.275 -28.446 1 56.246 147 GLU C O 1
ATOM 12959 N N . GLY C 1 181 ? -21.093 -19.769 -30.107 1 61.054 148 GLY C N 1
ATOM 12960 C CA . GLY C 1 181 ? -20.418 -21.058 -30.072 1 60.083 148 GLY C CA 1
ATOM 12961 C C . GLY C 1 181 ? -18.912 -20.86 -30.162 1 56.983 148 GLY C C 1
ATOM 12962 O O . GLY C 1 181 ? -18.423 -19.751 -29.994 1 54.206 148 GLY C O 1
ATOM 12966 N N . VAL C 1 182 ? -18.189 -21.929 -30.487 1 57.169 149 VAL C N 1
ATOM 12967 C CA . VAL C 1 182 ? -16.737 -21.854 -30.549 1 51.324 149 VAL C CA 1
ATOM 12968 C C . VAL C 1 182 ? -16.33 -20.875 -31.639 1 49.752 149 VAL C C 1
ATOM 12969 O O . VAL C 1 182 ? -15.413 -20.1 -31.434 1 52.66 149 VAL C O 1
ATOM 12982 N N . TYR C 1 183 ? -17.011 -20.887 -32.795 1 50.371 150 TYR C N 1
ATOM 12983 C CA . TYR C 1 183 ? -16.522 -20.183 -33.972 1 47.98 150 TYR C CA 1
ATOM 12984 C C . TYR C 1 183 ? -17.319 -18.914 -34.274 1 46.684 150 TYR C C 1
ATOM 12985 O O . TYR C 1 183 ? -16.775 -18.004 -34.885 1 46.771 150 TYR C O 1
ATOM 13003 N N . PHE C 1 184 ? -18.603 -18.845 -33.909 1 47.978 151 PHE C N 1
ATOM 13004 C CA . PHE C 1 184 ? -19.442 -17.753 -34.369 1 50.523 151 PHE C CA 1
ATOM 13005 C C . PHE C 1 184 ? -20.202 -17.14 -33.205 1 53.03 151 PHE C C 1
ATOM 13006 O O . PHE C 1 184 ? -20.608 -17.822 -32.279 1 56.218 151 PHE C O 1
ATOM 13023 N N . LYS C 1 185 ? -20.375 -15.824 -33.293 1 56.607 152 LYS C N 1
ATOM 13024 C CA . LYS C 1 185 ? -21.163 -15.036 -32.373 1 56.635 152 LYS C CA 1
ATOM 13025 C C . LYS C 1 185 ? -22.188 -14.309 -33.226 1 55.331 152 LYS C C 1
ATOM 13026 O O . LYS C 1 185 ? -21.824 -13.667 -34.221 1 53.203 152 LYS C O 1
ATOM 13045 N N . VAL C 1 186 ? -23.46 -14.435 -32.854 1 53.742 153 VAL C N 1
ATOM 13046 C CA . VAL C 1 186 ? -24.499 -13.677 -33.525 1 54.399 153 VAL C CA 1
ATOM 13047 C C . VAL C 1 186 ? -25.317 -12.961 -32.466 1 52.856 153 VAL C C 1
ATOM 13048 O O . VAL C 1 186 ? -25.935 -13.615 -31.65 1 52.368 153 VAL C O 1
ATOM 13061 N N . GLU C 1 187 ? -25.303 -11.622 -32.497 1 55.818 154 GLU C N 1
ATOM 13062 C CA . GLU C 1 187 ? -26.16 -10.802 -31.651 1 56.414 154 GLU C CA 1
ATOM 13063 C C . GLU C 1 187 ? -27.58 -10.819 -32.22 1 56.288 154 GLU C C 1
ATOM 13064 O O . GLU C 1 187 ? -27.802 -11.241 -33.345 1 55.138 154 GLU C O 1
ATOM 13076 N N . SER C 1 188 ? -28.544 -10.374 -31.412 1 58.248 155 SER C N 1
ATOM 13077 C CA . SER C 1 188 ? -29.948 -10.409 -31.78 1 60.784 155 SER C CA 1
ATOM 13078 C C . SER C 1 188 ? -30.128 -10.133 -33.27 1 60.068 155 SER C C 1
ATOM 13079 O O . SER C 1 188 ? -29.844 -9.032 -33.735 1 57.437 155 SER C O 1
ATOM 13087 N N . ALA C 1 189 ? -30.616 -11.142 -33.995 1 59.596 156 ALA C N 1
ATOM 13088 C CA . ALA C 1 189 ? -30.713 -11.074 -35.441 1 60.169 156 ALA C CA 1
ATOM 13089 C C . ALA C 1 189 ? -31.949 -11.82 -35.924 1 62.172 156 ALA C C 1
ATOM 13090 O O . ALA C 1 189 ? -32.299 -12.866 -35.369 1 62.649 156 ALA C O 1
ATOM 13097 N N . LYS C 1 190 ? -32.618 -11.23 -36.932 1 63.313 157 LYS C N 1
ATOM 13098 C CA . LYS C 1 190 ? -33.798 -11.828 -37.539 1 63.562 157 LYS C CA 1
ATOM 13099 C C . LYS C 1 190 ? -33.793 -11.6 -39.046 1 63.716 157 LYS C C 1
ATOM 13100 O O . LYS C 1 190 ? -33.508 -10.489 -39.513 1 63.562 157 LYS C O 1
ATOM 13119 N N . LEU C 1 191 ? -34.116 -12.657 -39.8 1 66.534 158 LEU C N 1
ATOM 13120 C CA . LEU C 1 191 ? -34.402 -12.502 -41.22 1 66.2 158 LEU C CA 1
ATOM 13121 C C . LEU C 1 191 ? -35.874 -12.127 -41.382 1 68.322 158 LEU C C 1
ATOM 13122 O O . LEU C 1 191 ? -36.76 -12.968 -41.266 1 70.918 158 LEU C O 1
ATOM 13138 N N . TYR C 1 192 ? -36.128 -10.845 -41.649 1 68.186 159 TYR C N 1
ATOM 13139 C CA . TYR C 1 192 ? -37.473 -10.354 -41.916 1 67.322 159 TYR C CA 1
ATOM 13140 C C . TYR C 1 192 ? -37.953 -10.775 -43.311 1 66.397 159 TYR C C 1
ATOM 13141 O O . TYR C 1 192 ? -39.132 -11.02 -43.491 1 67.007 159 TYR C O 1
ATOM 13159 N N . THR C 1 193 ? -37.051 -10.829 -44.298 1 65.336 160 THR C N 1
ATOM 13160 C CA . THR C 1 193 ? -37.358 -11.323 -45.628 1 66.373 160 THR C CA 1
ATOM 13161 C C . THR C 1 193 ? -37.029 -12.809 -45.665 1 65.074 160 THR C C 1
ATOM 13162 O O . THR C 1 193 ? -35.886 -13.192 -45.886 1 63.206 160 THR C O 1
ATOM 13173 N N . MET C 1 194 ? -38.052 -13.63 -45.449 1 67.678 161 MET C N 1
ATOM 13174 C CA . MET C 1 194 ? -37.894 -15.053 -45.192 1 71.466 161 MET C CA 1
ATOM 13175 C C . MET C 1 194 ? -39.06 -15.752 -45.879 1 74.312 161 MET C C 1
ATOM 13176 O O . MET C 1 194 ? -40.183 -15.413 -45.59 1 87.452 161 MET C O 1
ATOM 13190 N N . PRO C 1 195 ? -38.891 -16.695 -46.831 1 72.597 162 PRO C N 1
ATOM 13191 C CA . PRO C 1 195 ? -40.036 -17.424 -47.375 1 72.631 162 PRO C CA 1
ATOM 13192 C C . PRO C 1 195 ? -40.681 -18.325 -46.315 1 76.897 162 PRO C C 1
ATOM 13193 O O . PRO C 1 195 ? -40.063 -18.658 -45.322 1 76.913 162 PRO C O 1
ATOM 13204 N N . ASP C 1 196 ? -41.935 -18.722 -46.534 1 82.713 163 ASP C N 1
ATOM 13205 C CA . ASP C 1 196 ? -42.688 -19.536 -45.585 1 87.218 163 ASP C CA 1
ATOM 13206 C C . ASP C 1 196 ? -41.936 -20.849 -45.345 1 84.69 163 ASP C C 1
ATOM 13207 O O . ASP C 1 196 ? -41.811 -21.327 -44.22 1 87.698 163 ASP C O 1
ATOM 13216 N N . VAL C 1 197 ? -41.412 -21.423 -46.428 1 81.952 164 VAL C N 1
ATOM 13217 C CA . VAL C 1 197 ? -40.637 -22.642 -46.382 1 76.604 164 VAL C CA 1
ATOM 13218 C C . VAL C 1 197 ? -39.193 -22.292 -46.744 1 74.412 164 VAL C C 1
ATOM 13219 O O . VAL C 1 197 ? -38.934 -21.724 -47.802 1 70.891 164 VAL C O 1
ATOM 13232 N N . PRO C 1 198 A -38.209 -22.604 -45.864 1 74.133 165 PRO C N 1
ATOM 13233 C CA . PRO C 1 198 A -36.811 -22.307 -46.173 1 70.631 165 PRO C CA 1
ATOM 13234 C C . PRO C 1 198 A -36.315 -23.079 -47.381 1 66.446 165 PRO C C 1
ATOM 13235 O O . PRO C 1 198 A -36.783 -24.177 -47.634 1 68.05 165 PRO C O 1
ATOM 13246 N N . PRO C 1 199 ? -35.287 -22.58 -48.092 1 62.355 166 PRO C N 1
ATOM 13247 C CA . PRO C 1 199 ? -34.644 -23.368 -49.138 1 62.33 166 PRO C CA 1
ATOM 13248 C C . PRO C 1 199 ? -33.948 -24.529 -48.429 1 64.095 166 PRO C C 1
ATOM 13249 O O . PRO C 1 199 ? -33.58 -24.409 -47.263 1 63.766 166 PRO C O 1
ATOM 13260 N N . PRO C 1 200 ? -33.774 -25.685 -49.11 1 64.699 167 PRO C N 1
ATOM 13261 C CA . PRO C 1 200 ? -33.022 -26.804 -48.562 1 61.564 167 PRO C CA 1
ATOM 13262 C C . PRO C 1 200 ? -31.557 -26.45 -48.4 1 60.785 167 PRO C C 1
ATOM 13263 O O . PRO C 1 200 ? -31.005 -25.684 -49.198 1 60.979 167 PRO C O 1
ATOM 13274 N N . ILE C 1 201 ? -30.955 -27.004 -47.334 1 59.37 168 ILE C N 1
ATOM 13275 C CA . ILE C 1 201 ? -29.52 -26.944 -47.137 1 58.176 168 ILE C CA 1
ATOM 13276 C C . ILE C 1 201 ? -28.907 -28.249 -47.625 1 58.343 168 ILE C C 1
ATOM 13277 O O . ILE C 1 201 ? -29.235 -29.321 -47.12 1 59.883 168 ILE C O 1
ATOM 13293 N N . ILE C 1 202 ? -28.02 -28.125 -48.615 1 58.718 169 ILE C N 1
ATOM 13294 C CA . ILE C 1 202 ? -27.288 -29.238 -49.207 1 58.906 169 ILE C CA 1
ATOM 13295 C C . ILE C 1 202 ? -25.809 -29.111 -48.842 1 58.448 169 ILE C C 1
ATOM 13296 O O . ILE C 1 202 ? -25.217 -28.059 -49.093 1 55.605 169 ILE C O 1
ATOM 13312 N N . VAL C 1 203 ? -25.213 -30.179 -48.292 1 59.311 170 VAL C N 1
ATOM 13313 C CA . VAL C 1 203 ? -23.789 -30.169 -47.968 1 57.142 170 VAL C CA 1
ATOM 13314 C C . VAL C 1 203 ? -23.018 -30.854 -49.085 1 58.037 170 VAL C C 1
ATOM 13315 O O . VAL C 1 203 ? -23.284 -32.013 -49.409 1 62.803 170 VAL C O 1
ATOM 13328 N N . GLY C 1 204 ? -22.055 -30.13 -49.655 1 57.552 171 GLY C N 1
ATOM 13329 C CA . GLY C 1 204 ? -21.096 -30.718 -50.575 1 60.818 171 GLY C CA 1
ATOM 13330 C C . GLY C 1 204 ? -19.889 -31.271 -49.807 1 59.868 171 GLY C C 1
ATOM 13331 O O . GLY C 1 204 ? -19.188 -30.51 -49.165 1 64.11 171 GLY C O 1
ATOM 13335 N N . THR C 1 205 ? -19.664 -32.587 -49.87 1 58.567 172 THR C N 1
ATOM 13336 C CA . THR C 1 205 ? -18.585 -33.239 -49.141 1 60.014 172 THR C CA 1
ATOM 13337 C C . THR C 1 205 ? -18.281 -34.587 -49.787 1 59.878 172 THR C C 1
ATOM 13338 O O . THR C 1 205 ? -19.185 -35.196 -50.382 1 61.186 172 THR C O 1
ATOM 13349 N N . ALA C 1 206 ? -17.017 -35.033 -49.649 1 59.112 173 ALA C N 1
ATOM 13350 C CA . ALA C 1 206 ? -16.643 -36.409 -49.993 1 60.275 173 ALA C CA 1
ATOM 13351 C C . ALA C 1 206 ? -16.236 -37.184 -48.743 1 59.969 173 ALA C C 1
ATOM 13352 O O . ALA C 1 206 ? -15.788 -38.323 -48.843 1 66.331 173 ALA C O 1
ATOM 13359 N N . GLY C 1 207 ? -16.441 -36.586 -47.565 1 59.331 174 GLY C N 1
ATOM 13360 C CA . GLY C 1 207 ? -16.059 -37.192 -46.298 1 60.849 174 GLY C CA 1
ATOM 13361 C C . GLY C 1 207 ? -17.175 -38.054 -45.718 1 61.452 174 GLY C C 1
ATOM 13362 O O . GLY C 1 207 ? -18.279 -37.574 -45.526 1 62.271 174 GLY C O 1
ATOM 13366 N N . PRO C 1 208 ? -16.944 -39.358 -45.44 1 63.004 175 PRO C N 1
ATOM 13367 C CA . PRO C 1 208 ? -17.959 -40.207 -44.812 1 64.489 175 PRO C CA 1
ATOM 13368 C C . PRO C 1 208 ? -18.554 -39.647 -43.527 1 66.075 175 PRO C C 1
ATOM 13369 O O . PRO C 1 208 ? -19.734 -39.848 -43.263 1 68.253 175 PRO C O 1
ATOM 13380 N N . TYR C 1 209 ? -17.725 -39.001 -42.693 1 65.111 176 TYR C N 1
ATOM 13381 C CA . TYR C 1 209 ? -18.225 -38.467 -41.433 1 66.703 176 TYR C CA 1
ATOM 13382 C C . TYR C 1 209 ? -19.231 -37.343 -41.734 1 65.144 176 TYR C C 1
ATOM 13383 O O . TYR C 1 209 ? -20.34 -37.35 -41.206 1 68.814 176 TYR C O 1
ATOM 13401 N N . MET C 1 210 ? -18.856 -36.386 -42.583 1 58.7 177 MET C N 1
ATOM 13402 C CA . MET C 1 210 ? -19.718 -35.243 -42.841 1 57.275 177 MET C CA 1
ATOM 13403 C C . MET C 1 210 ? -20.952 -35.679 -43.636 1 57.514 177 MET C C 1
ATOM 13404 O O . MET C 1 210 ? -22.022 -35.093 -43.495 1 56.509 177 MET C O 1
ATOM 13418 N N . ALA C 1 211 ? -20.817 -36.721 -44.457 1 58.287 178 ALA C N 1
ATOM 13419 C CA . ALA C 1 211 ? -21.951 -37.212 -45.216 1 60.519 178 ALA C CA 1
ATOM 13420 C C . ALA C 1 211 ? -23.036 -37.707 -44.265 1 61.087 178 ALA C C 1
ATOM 13421 O O . ALA C 1 211 ? -24.212 -37.454 -44.501 1 66.193 178 ALA C O 1
ATOM 13428 N N . LYS C 1 212 ? -22.636 -38.359 -43.175 1 63.677 179 LYS C N 1
ATOM 13429 C CA . LYS C 1 212 ? -23.572 -38.829 -42.169 1 68.745 179 LYS C CA 1
ATOM 13430 C C . LYS C 1 212 ? -24.204 -37.649 -41.44 1 68.797 179 LYS C C 1
ATOM 13431 O O . LYS C 1 212 ? -25.415 -37.648 -41.194 1 71.945 179 LYS C O 1
ATOM 13450 N N . LYS C 1 213 ? -23.382 -36.648 -41.093 1 63.505 180 LYS C N 1
ATOM 13451 C CA . LYS C 1 213 ? -23.871 -35.458 -40.423 1 62.623 180 LYS C CA 1
ATOM 13452 C C . LYS C 1 213 ? -24.871 -34.723 -41.298 1 60.132 180 LYS C C 1
ATOM 13453 O O . LYS C 1 213 ? -25.799 -34.125 -40.765 1 60.556 180 LYS C O 1
ATOM 13472 N N . THR C 1 214 ? -24.637 -34.75 -42.618 1 60.432 181 THR C N 1
ATOM 13473 C CA . THR C 1 214 ? -25.504 -34.112 -43.597 1 62.319 181 THR C CA 1
ATOM 13474 C C . THR C 1 214 ? -26.896 -34.729 -43.547 1 63.667 181 THR C C 1
ATOM 13475 O O . THR C 1 214 ? -27.891 -34.024 -43.529 1 63.412 181 THR C O 1
ATOM 13486 N N . GLY C 1 215 ? -26.956 -36.059 -43.521 1 67.91 182 GLY C N 1
ATOM 13487 C CA . GLY C 1 215 ? -28.226 -36.761 -43.412 1 70.169 182 GLY C CA 1
ATOM 13488 C C . GLY C 1 215 ? -28.952 -36.385 -42.127 1 70.598 182 GLY C C 1
ATOM 13489 O O . GLY C 1 215 ? -30.181 -36.261 -42.088 1 70.116 182 GLY C O 1
ATOM 13493 N N . GLN C 1 216 ? -28.172 -36.222 -41.07 1 70.181 183 GLN C N 1
ATOM 13494 C CA . GLN C 1 216 ? -28.726 -35.942 -39.763 1 77.076 183 GLN C CA 1
ATOM 13495 C C . GLN C 1 216 ? -29.227 -34.504 -39.644 1 77.453 183 GLN C C 1
ATOM 13496 O O . GLN C 1 216 ? -30.283 -34.276 -39.068 1 78.669 183 GLN C O 1
ATOM 13510 N N . LEU C 1 217 ? -28.445 -33.54 -40.147 1 74.136 184 LEU C N 1
ATOM 13511 C CA . LEU C 1 217 ? -28.633 -32.13 -39.82 1 72.23 184 LEU C CA 1
ATOM 13512 C C . LEU C 1 217 ? -29.236 -31.332 -40.976 1 71.025 184 LEU C C 1
ATOM 13513 O O . LEU C 1 217 ? -29.72 -30.245 -40.746 1 68.604 184 LEU C O 1
ATOM 13529 N N . CYS C 1 218 ? -29.097 -31.79 -42.223 1 67.607 185 CYS C N 1
ATOM 13530 C CA . CYS C 1 218 ? -29.414 -30.976 -43.377 1 64.663 185 CYS C CA 1
ATOM 13531 C C . CYS C 1 218 ? -30.437 -31.71 -44.253 1 69.813 185 CYS C C 1
ATOM 13532 O O . CYS C 1 218 ? -31.062 -32.678 -43.806 1 71.496 185 CYS C O 1
ATOM 13540 N N . ASP C 1 219 ? -30.599 -31.257 -45.507 1 66.731 186 ASP C N 1
ATOM 13541 C CA . ASP C 1 219 ? -31.718 -31.702 -46.325 1 67.202 186 ASP C CA 1
ATOM 13542 C C . ASP C 1 219 ? -31.277 -32.6 -47.474 1 66.202 186 ASP C C 1
ATOM 13543 O O . ASP C 1 219 ? -32.114 -33.291 -48.039 1 69.019 186 ASP C O 1
ATOM 13552 N N . GLY C 1 220 ? -29.986 -32.59 -47.839 1 64.516 187 GLY C N 1
ATOM 13553 C CA . GLY C 1 220 ? -29.516 -33.462 -48.909 1 62.293 187 GLY C CA 1
ATOM 13554 C C . GLY C 1 220 ? -28.01 -33.367 -49.113 1 60.888 187 GLY C C 1
ATOM 13555 O O . GLY C 1 220 ? -27.375 -32.483 -48.55 1 61.514 187 GLY C O 1
ATOM 13559 N N . LEU C 1 221 ? -27.464 -34.26 -49.954 1 61.315 188 LEU C N 1
ATOM 13560 C CA . LEU C 1 221 ? -26.029 -34.373 -50.148 1 60.032 188 LEU C CA 1
ATOM 13561 C C . LEU C 1 221 ? -25.629 -34.004 -51.57 1 60.666 188 LEU C C 1
ATOM 13562 O O . LEU C 1 221 ? -26.337 -34.327 -52.514 1 62.693 188 LEU C O 1
ATOM 13578 N N . LEU C 1 222 ? -24.469 -33.357 -51.708 1 58.876 189 LEU C N 1
ATOM 13579 C CA . LEU C 1 222 ? -23.817 -33.177 -52.995 1 60.327 189 LEU C CA 1
ATOM 13580 C C . LEU C 1 222 ? -22.391 -33.72 -52.887 1 57.435 189 LEU C C 1
ATOM 13581 O O . LEU C 1 222 ? -21.678 -33.373 -51.96 1 57.855 189 LEU C O 1
ATOM 13597 N N . THR C 1 223 ? -21.96 -34.548 -53.842 1 58.979 190 THR C N 1
ATOM 13598 C CA . THR C 1 223 ? -20.649 -35.17 -53.763 1 60.689 190 THR C CA 1
ATOM 13599 C C . THR C 1 223 ? -20.02 -35.203 -55.153 1 60.466 190 THR C C 1
ATOM 13600 O O . THR C 1 223 ? -20.717 -35.117 -56.152 1 64.629 190 THR C O 1
ATOM 13611 N N . PRO C 1 224 ? -18.678 -35.232 -55.282 1 60.679 191 PRO C N 1
ATOM 13612 C CA . PRO C 1 224 ? -18.024 -35.297 -56.583 1 59.049 191 PRO C CA 1
ATOM 13613 C C . PRO C 1 224 ? -18.06 -36.703 -57.143 1 62.318 191 PRO C C 1
ATOM 13614 O O . PRO C 1 224 ? -18.373 -37.656 -56.428 1 66.022 191 PRO C O 1
ATOM 13625 N N . GLY C 1 225 ? -17.708 -36.799 -58.424 1 64.659 192 GLY C N 1
ATOM 13626 C CA . GLY C 1 225 ? -17.559 -38.083 -59.07 1 65.177 192 GLY C CA 1
ATOM 13627 C C . GLY C 1 225 ? -16.461 -38.852 -58.357 1 67.075 192 GLY C C 1
ATOM 13628 O O . GLY C 1 225 ? -15.472 -38.267 -57.969 1 69.123 192 GLY C O 1
ATOM 13632 N N . ALA C 1 226 ? -16.677 -40.151 -58.137 1 72.771 193 ALA C N 1
ATOM 13633 C CA . ALA C 1 226 ? -15.706 -41.011 -57.493 1 68.588 193 ALA C CA 1
ATOM 13634 C C . ALA C 1 226 ? -16.04 -42.44 -57.898 1 70.429 193 ALA C C 1
ATOM 13635 O O . ALA C 1 226 ? -17.02 -42.647 -58.595 1 68.913 193 ALA C O 1
ATOM 13642 N N . ASN C 1 227 ? -15.247 -43.427 -57.457 1 72.701 194 ASN C N 1
ATOM 13643 C CA . ASN C 1 227 ? -15.507 -44.8 -57.835 1 71.243 194 ASN C CA 1
ATOM 13644 C C . ASN C 1 227 ? -16.745 -45.295 -57.098 1 71.447 194 ASN C C 1
ATOM 13645 O O . ASN C 1 227 ? -17.183 -44.67 -56.145 1 72.547 194 ASN C O 1
ATOM 13656 N N . ASP C 1 228 ? -17.265 -46.443 -57.54 1 75.137 195 ASP C N 1
ATOM 13657 C CA . ASP C 1 228 ? -18.523 -46.989 -57.059 1 79.341 195 ASP C CA 1
ATOM 13658 C C . ASP C 1 228 ? -18.478 -47.235 -55.55 1 83.256 195 ASP C C 1
ATOM 13659 O O . ASP C 1 228 ? -19.47 -47.037 -54.852 1 83.41 195 ASP C O 1
ATOM 13668 N N . GLU C 1 229 ? -17.331 -47.706 -55.045 1 88.479 196 GLU C N 1
ATOM 13669 C CA . GLU C 1 229 ? -17.25 -48.098 -53.651 1 90.789 196 GLU C CA 1
ATOM 13670 C C . GLU C 1 229 ? -17.355 -46.861 -52.756 1 84.212 196 GLU C C 1
ATOM 13671 O O . GLU C 1 229 ? -18.041 -46.9 -51.742 1 87.47 196 GLU C O 1
ATOM 13683 N N . LYS C 1 230 ? -16.692 -45.767 -53.13 1 79.458 197 LYS C N 1
ATOM 13684 C CA . LYS C 1 230 ? -16.755 -44.535 -52.353 1 81.778 197 LYS C CA 1
ATOM 13685 C C . LYS C 1 230 ? -18.148 -43.912 -52.406 1 81.538 197 LYS C C 1
ATOM 13686 O O . LYS C 1 230 ? -18.626 -43.405 -51.391 1 81.073 197 LYS C O 1
ATOM 13705 N N . LEU C 1 231 ? -18.746 -43.871 -53.611 1 76.414 198 LEU C N 1
ATOM 13706 C CA . LEU C 1 231 ? -20.071 -43.302 -53.795 1 74.853 198 LEU C CA 1
ATOM 13707 C C . LEU C 1 231 ? -21.071 -44.087 -52.953 1 74.123 198 LEU C C 1
ATOM 13708 O O . LEU C 1 231 ? -21.863 -43.496 -52.237 1 72.305 198 LEU C O 1
ATOM 13724 N N . ARG C 1 232 ? -20.99 -45.416 -52.968 1 77.7 199 ARG C N 1
ATOM 13725 C CA . ARG C 1 232 ? -21.894 -46.235 -52.171 1 80.917 199 ARG C CA 1
ATOM 13726 C C . ARG C 1 232 ? -21.732 -45.974 -50.677 1 76.848 199 ARG C C 1
ATOM 13727 O O . ARG C 1 232 ? -22.722 -45.998 -49.962 1 77.675 199 ARG C O 1
ATOM 13748 N N . LEU C 1 233 ? -20.495 -45.761 -50.214 1 75.99 200 LEU C N 1
ATOM 13749 C CA . LEU C 1 233 ? -20.22 -45.508 -48.806 1 78.221 200 LEU C CA 1
ATOM 13750 C C . LEU C 1 233 ? -20.858 -44.187 -48.374 1 74.567 200 LEU C C 1
ATOM 13751 O O . LEU C 1 233 ? -21.49 -44.119 -47.321 1 72.567 200 LEU C O 1
ATOM 13767 N N . LEU C 1 234 ? -20.661 -43.134 -49.185 1 73.636 201 LEU C N 1
ATOM 13768 C CA . LEU C 1 234 ? -21.195 -41.814 -48.885 1 71.49 201 LEU C CA 1
ATOM 13769 C C . LEU C 1 234 ? -22.728 -41.847 -48.844 1 72.841 201 LEU C C 1
ATOM 13770 O O . LEU C 1 234 ? -23.325 -41.232 -47.957 1 66.808 201 LEU C O 1
ATOM 13786 N N . LEU C 1 235 ? -23.35 -42.568 -49.796 1 77.551 202 LEU C N 1
ATOM 13787 C CA . LEU C 1 235 ? -24.802 -42.689 -49.848 1 82.533 202 LEU C CA 1
ATOM 13788 C C . LEU C 1 235 ? -25.284 -43.402 -48.586 1 81.321 202 LEU C C 1
ATOM 13789 O O . LEU C 1 235 ? -26.228 -42.962 -47.932 1 79.266 202 LEU C O 1
ATOM 13805 N N . SER C 1 236 ? -24.593 -44.489 -48.239 1 82.519 203 SER C N 1
ATOM 13806 C CA . SER C 1 236 ? -24.93 -45.305 -47.08 1 84.665 203 SER C CA 1
ATOM 13807 C C . SER C 1 236 ? -24.823 -44.505 -45.77 1 80.925 203 SER C C 1
ATOM 13808 O O . SER C 1 236 ? -25.678 -44.603 -44.889 1 79.496 203 SER C O 1
ATOM 13816 N N . ARG C 1 237 ? -23.778 -43.68 -45.65 1 78.235 204 ARG C N 1
ATOM 13817 C CA . ARG C 1 237 ? -23.585 -42.855 -44.466 1 79.644 204 ARG C CA 1
ATOM 13818 C C . ARG C 1 237 ? -24.679 -41.8 -44.33 1 76.22 204 ARG C C 1
ATOM 13819 O O . ARG C 1 237 ? -25.212 -41.59 -43.235 1 75.742 204 ARG C O 1
ATOM 13840 N N . PHE C 1 238 ? -24.977 -41.12 -45.45 1 74.151 205 PHE C N 1
ATOM 13841 C CA . PHE C 1 238 ? -26.053 -40.141 -45.515 1 72.337 205 PHE C CA 1
ATOM 13842 C C . PHE C 1 238 ? -27.383 -40.757 -45.068 1 73.049 205 PHE C C 1
ATOM 13843 O O . PHE C 1 238 ? -28.084 -40.179 -44.242 1 73.388 205 PHE C O 1
ATOM 13860 N N . GLU C 1 239 ? -27.712 -41.946 -45.586 1 75.064 206 GLU C N 1
ATOM 13861 C CA . GLU C 1 239 ? -28.933 -42.649 -45.212 1 78.231 206 GLU C CA 1
ATOM 13862 C C . GLU C 1 239 ? -28.97 -42.977 -43.717 1 80.372 206 GLU C C 1
ATOM 13863 O O . GLU C 1 239 ? -29.994 -42.779 -43.066 1 79.556 206 GLU C O 1
ATOM 13875 N N . GLU C 1 240 ? -27.864 -43.52 -43.189 1 83.992 207 GLU C N 1
ATOM 13876 C CA . GLU C 1 240 ? -27.749 -43.845 -41.777 1 88.583 207 GLU C CA 1
ATOM 13877 C C . GLU C 1 240 ? -28.039 -42.616 -40.912 1 88.219 207 GLU C C 1
ATOM 13878 O O . GLU C 1 240 ? -28.774 -42.699 -39.922 1 89.071 207 GLU C O 1
ATOM 13890 N N . GLY C 1 241 ? -27.425 -41.476 -41.289 1 82.85 208 GLY C N 1
ATOM 13891 C CA . GLY C 1 241 ? -27.587 -40.231 -40.557 1 79.271 208 GLY C CA 1
ATOM 13892 C C . GLY C 1 241 ? -29.038 -39.747 -40.551 1 80.886 208 GLY C C 1
ATOM 13893 O O . GLY C 1 241 ? -29.559 -39.357 -39.51 1 84.146 208 GLY C O 1
ATOM 13897 N N . ALA C 1 242 ? -29.666 -39.773 -41.73 1 80.921 209 ALA C N 1
ATOM 13898 C CA . ALA C 1 242 ? -31.056 -39.373 -41.898 1 86.328 209 ALA C CA 1
ATOM 13899 C C . ALA C 1 242 ? -31.974 -40.234 -41.034 1 85.92 209 ALA C C 1
ATOM 13900 O O . ALA C 1 242 ? -32.772 -39.71 -40.258 1 83.569 209 ALA C O 1
ATOM 13907 N N . ARG C 1 243 ? -31.824 -41.559 -41.149 1 86.381 210 ARG C N 1
ATOM 13908 C CA . ARG C 1 243 ? -32.736 -42.478 -40.486 1 88.865 210 ARG C CA 1
ATOM 13909 C C . ARG C 1 243 ? -32.632 -42.355 -38.969 1 88.354 210 ARG C C 1
ATOM 13910 O O . ARG C 1 243 ? -33.645 -42.417 -38.282 1 88.794 210 ARG C O 1
ATOM 13931 N N . ALA C 1 244 ? -31.407 -42.191 -38.458 1 87.88 211 ALA C N 1
ATOM 13932 C CA . ALA C 1 244 ? -31.188 -42.035 -37.03 1 89.418 211 ALA C CA 1
ATOM 13933 C C . ALA C 1 244 ? -31.799 -40.73 -36.513 1 87.421 211 ALA C C 1
ATOM 13934 O O . ALA C 1 244 ? -32.137 -40.635 -35.336 1 89.621 211 ALA C O 1
ATOM 13941 N N . ALA C 1 245 ? -31.962 -39.738 -37.4 1 85.991 212 ALA C N 1
ATOM 13942 C CA . ALA C 1 245 ? -32.604 -38.478 -37.056 1 84.154 212 ALA C CA 1
ATOM 13943 C C . ALA C 1 245 ? -34.101 -38.494 -37.367 1 87.428 212 ALA C C 1
ATOM 13944 O O . ALA C 1 245 ? -34.735 -37.442 -37.327 1 90.132 212 ALA C O 1
ATOM 13951 N N . GLY C 1 246 ? -34.658 -39.662 -37.727 1 89.04 213 GLY C N 1
ATOM 13952 C CA . GLY C 1 246 ? -36.093 -39.809 -37.928 1 91.983 213 GLY C CA 1
ATOM 13953 C C . GLY C 1 246 ? -36.565 -39.365 -39.319 1 92.793 213 GLY C C 1
ATOM 13954 O O . GLY C 1 246 ? -37.755 -39.211 -39.532 1 95.655 213 GLY C O 1
ATOM 13958 N N . LYS C 1 247 ? -35.649 -39.196 -40.279 1 89.185 214 LYS C N 1
ATOM 13959 C CA . LYS C 1 247 ? -35.975 -38.719 -41.613 1 86.584 214 LYS C CA 1
ATOM 13960 C C . LYS C 1 247 ? -36.021 -39.901 -42.578 1 89.427 214 LYS C C 1
ATOM 13961 O O . LYS C 1 247 ? -35.458 -40.959 -42.304 1 88.935 214 LYS C O 1
ATOM 13980 N N . ASP C 1 248 ? -36.681 -39.698 -43.732 1 92.955 215 ASP C N 1
ATOM 13981 C CA . ASP C 1 248 ? -36.731 -40.691 -44.795 1 93.942 215 ASP C CA 1
ATOM 13982 C C . ASP C 1 248 ? -35.771 -40.277 -45.905 1 91.019 215 ASP C C 1
ATOM 13983 O O . ASP C 1 248 ? -36.08 -39.374 -46.672 1 93.511 215 ASP C O 1
ATOM 13992 N N . PRO C 1 249 ? -34.593 -40.928 -46.051 1 91.02 216 PRO C N 1
ATOM 13993 C CA . PRO C 1 249 ? -33.583 -40.477 -47.016 1 89.374 216 PRO C CA 1
ATOM 13994 C C . PRO C 1 249 ? -33.921 -40.694 -48.485 1 92.235 216 PRO C C 1
ATOM 13995 O O . PRO C 1 249 ? -33.281 -40.122 -49.362 1 98.746 216 PRO C O 1
ATOM 14006 N N . ARG C 1 250 ? -34.907 -41.553 -48.754 1 98.997 217 ARG C N 1
ATOM 14007 C CA . ARG C 1 250 ? -35.348 -41.812 -50.115 1 101.295 217 ARG C CA 1
ATOM 14008 C C . ARG C 1 250 ? -36.116 -40.614 -50.652 1 94.591 217 ARG C C 1
ATOM 14009 O O . ARG C 1 250 ? -36.291 -40.505 -51.847 1 91.981 217 ARG C O 1
ATOM 14030 N N . ARG C 1 251 ? -36.527 -39.695 -49.782 1 93.172 218 ARG C N 1
ATOM 14031 C CA . ARG C 1 251 ? -37.176 -38.471 -50.223 1 92.762 218 ARG C CA 1
ATOM 14032 C C . ARG C 1 251 ? -36.249 -37.263 -50.097 1 89.799 218 ARG C C 1
ATOM 14033 O O . ARG C 1 251 ? -36.714 -36.155 -50.255 1 86.44 218 ARG C O 1
ATOM 14054 N N . MET C 1 252 ? -34.94 -37.464 -49.878 1 89.052 219 MET C N 1
ATOM 14055 C CA . MET C 1 252 ? -33.996 -36.363 -49.761 1 84.929 219 MET C CA 1
ATOM 14056 C C . MET C 1 252 ? -33.032 -36.384 -50.949 1 82.333 219 MET C C 1
ATOM 14057 O O . MET C 1 252 ? -32.556 -37.446 -51.361 1 84.566 219 MET C O 1
ATOM 14071 N N . PRO C 1 253 ? -32.713 -35.217 -51.549 1 73.923 220 PRO C N 1
ATOM 14072 C CA . PRO C 1 253 ? -31.788 -35.16 -52.685 1 71.588 220 PRO C CA 1
ATOM 14073 C C . PRO C 1 253 ? -30.418 -35.794 -52.426 1 70.086 220 PRO C C 1
ATOM 14074 O O . PRO C 1 253 ? -29.787 -35.539 -51.397 1 64.852 220 PRO C O 1
ATOM 14085 N N . ARG C 1 254 ? -29.977 -36.61 -53.387 1 69.664 221 ARG C N 1
ATOM 14086 C CA . ARG C 1 254 ? -28.627 -37.138 -53.441 1 69.268 221 ARG C CA 1
ATOM 14087 C C . ARG C 1 254 ? -28.03 -36.755 -54.785 1 67.06 221 ARG C C 1
ATOM 14088 O O . ARG C 1 254 ? -28.4 -37.302 -55.819 1 70.613 221 ARG C O 1
ATOM 14109 N N . MET C 1 255 ? -27.148 -35.763 -54.757 1 64.333 222 MET C N 1
ATOM 14110 C CA . MET C 1 255 ? -26.718 -35.074 -55.956 1 67.78 222 MET C CA 1
ATOM 14111 C C . MET C 1 255 ? -25.239 -35.377 -56.166 1 68.463 222 MET C C 1
ATOM 14112 O O . MET C 1 255 ? -24.491 -35.541 -55.205 1 67.94 222 MET C O 1
ATOM 14126 N N . ILE C 1 256 ? -24.824 -35.43 -57.435 1 67.798 223 ILE C N 1
ATOM 14127 C CA . ILE C 1 256 ? -23.431 -35.656 -57.775 1 64.918 223 ILE C CA 1
ATOM 14128 C C . ILE C 1 256 ? -23.004 -34.647 -58.834 1 64.901 223 ILE C C 1
ATOM 14129 O O . ILE C 1 256 ? -23.772 -34.283 -59.71 1 66.422 223 ILE C O 1
ATOM 14145 N N . GLN C 1 257 ? -21.768 -34.19 -58.713 1 66.867 224 GLN C N 1
ATOM 14146 C CA . GLN C 1 257 ? -21.185 -33.248 -59.643 1 68.095 224 GLN C CA 1
ATOM 14147 C C . GLN C 1 257 ? -20.031 -33.931 -60.364 1 67.388 224 GLN C C 1
ATOM 14148 O O . GLN C 1 257 ? -19.104 -34.407 -59.706 1 65.07 224 GLN C O 1
ATOM 14162 N N . VAL C 1 258 ? -20.085 -33.938 -61.699 1 67.674 225 VAL C N 1
ATOM 14163 C CA . VAL C 1 258 ? -19.092 -34.623 -62.504 1 68.305 225 VAL C CA 1
ATOM 14164 C C . VAL C 1 258 ? -18.493 -33.666 -63.524 1 65.659 225 VAL C C 1
ATOM 14165 O O . VAL C 1 258 ? -19.068 -32.628 -63.852 1 70.406 225 VAL C O 1
ATOM 14178 N N . HIS C 1 259 ? -17.338 -34.066 -64.051 1 62.819 226 HIS C N 1
ATOM 14179 C CA . HIS C 1 259 ? -16.596 -33.295 -65.024 1 62.314 226 HIS C CA 1
ATOM 14180 C C . HIS C 1 259 ? -16.397 -34.166 -66.258 1 63.856 226 HIS C C 1
ATOM 14181 O O . HIS C 1 259 ? -16.064 -35.33 -66.129 1 61.691 226 HIS C O 1
ATOM 14196 N N . VAL C 1 260 ? -16.656 -33.607 -67.446 1 64.452 227 VAL C N 1
ATOM 14197 C CA . VAL C 1 260 ? -16.503 -34.324 -68.704 1 65.337 227 VAL C CA 1
ATOM 14198 C C . VAL C 1 260 ? -15.79 -33.406 -69.692 1 64.898 227 VAL C C 1
ATOM 14199 O O . VAL C 1 260 ? -15.651 -32.21 -69.446 1 65.829 227 VAL C O 1
ATOM 14212 N N . SER C 1 261 ? -15.298 -33.98 -70.786 1 65.981 228 SER C N 1
ATOM 14213 C CA . SER C 1 261 ? -14.809 -33.204 -71.909 1 66.609 228 SER C CA 1
ATOM 14214 C C . SER C 1 261 ? -15.441 -33.779 -73.17 1 69.204 228 SER C C 1
ATOM 14215 O O . SER C 1 261 ? -15.111 -34.885 -73.559 1 73.767 228 SER C O 1
ATOM 14223 N N . TRP C 1 262 ? -16.403 -33.061 -73.755 1 71.562 229 TRP C N 1
ATOM 14224 C CA . TRP C 1 262 ? -16.922 -33.417 -75.066 1 73.403 229 TRP C CA 1
ATOM 14225 C C . TRP C 1 262 ? -16.35 -32.448 -76.086 1 72.999 229 TRP C C 1
ATOM 14226 O O . TRP C 1 262 ? -16.252 -31.253 -75.812 1 73.062 229 TRP C O 1
ATOM 14247 N N . ALA C 1 263 ? -15.996 -32.978 -77.254 1 75.818 230 ALA C N 1
ATOM 14248 C CA . ALA C 1 263 ? -15.587 -32.169 -78.394 1 77.655 230 ALA C CA 1
ATOM 14249 C C . ALA C 1 263 ? -15.827 -32.972 -79.66 1 79.846 230 ALA C C 1
ATOM 14250 O O . ALA C 1 263 ? -16.334 -34.094 -79.598 1 77.479 230 ALA C O 1
ATOM 14257 N N . GLU C 1 264 ? -15.443 -32.403 -80.803 1 83.786 231 GLU C N 1
ATOM 14258 C CA . GLU C 1 264 ? -15.742 -33.04 -82.072 1 84.615 231 GLU C CA 1
ATOM 14259 C C . GLU C 1 264 ? -14.91 -34.308 -82.238 1 84.284 231 GLU C C 1
ATOM 14260 O O . GLU C 1 264 ? -15.389 -35.272 -82.817 1 80.915 231 GLU C O 1
ATOM 14272 N N . THR C 1 265 ? -13.674 -34.301 -81.729 1 85.812 232 THR C N 1
ATOM 14273 C CA . THR C 1 265 ? -12.809 -35.478 -81.752 1 85.094 232 THR C CA 1
ATOM 14274 C C . THR C 1 265 ? -12.323 -35.784 -80.335 1 83.359 232 THR C C 1
ATOM 14275 O O . THR C 1 265 ? -12.303 -34.907 -79.469 1 78.83 232 THR C O 1
ATOM 14286 N N . ASP C 1 266 ? -11.901 -37.039 -80.124 1 84.485 233 ASP C N 1
ATOM 14287 C CA . ASP C 1 266 ? -11.284 -37.441 -78.868 1 80.226 233 ASP C CA 1
ATOM 14288 C C . ASP C 1 266 ? -10.034 -36.603 -78.617 1 76.535 233 ASP C C 1
ATOM 14289 O O . ASP C 1 266 ? -9.831 -36.138 -77.507 1 77.464 233 ASP C O 1
ATOM 14298 N N . GLU C 1 267 ? -9.208 -36.393 -79.643 1 78.12 234 GLU C N 1
ATOM 14299 C CA . GLU C 1 267 ? -7.983 -35.627 -79.49 1 80.382 234 GLU C CA 1
ATOM 14300 C C . GLU C 1 267 ? -8.283 -34.241 -78.938 1 77.228 234 GLU C C 1
ATOM 14301 O O . GLU C 1 267 ? -7.592 -33.786 -78.034 1 75.105 234 GLU C O 1
ATOM 14313 N N . GLN C 1 268 ? -9.321 -33.582 -79.475 1 79.297 235 GLN C N 1
ATOM 14314 C CA . GLN C 1 268 ? -9.66 -32.235 -79.048 1 78.499 235 GLN C CA 1
ATOM 14315 C C . GLN C 1 268 ? -10.183 -32.274 -77.61 1 75.055 235 GLN C C 1
ATOM 14316 O O . GLN C 1 268 ? -9.923 -31.348 -76.839 1 75.202 235 GLN C O 1
ATOM 14330 N N . ALA C 1 269 ? -10.915 -33.341 -77.253 1 72.857 236 ALA C N 1
ATOM 14331 C CA . ALA C 1 269 ? -11.492 -33.465 -75.919 1 71.535 236 ALA C CA 1
ATOM 14332 C C . ALA C 1 269 ? -10.401 -33.562 -74.846 1 71.697 236 ALA C C 1
ATOM 14333 O O . ALA C 1 269 ? -10.502 -32.946 -73.78 1 72.685 236 ALA C O 1
ATOM 14340 N N . ILE C 1 270 ? -9.355 -34.336 -75.154 1 71.304 237 ILE C N 1
ATOM 14341 C CA . ILE C 1 270 ? -8.218 -34.531 -74.266 1 70.536 237 ILE C CA 1
ATOM 14342 C C . ILE C 1 270 ? -7.437 -33.223 -74.137 1 70.513 237 ILE C C 1
ATOM 14343 O O . ILE C 1 270 ? -7.099 -32.809 -73.033 1 71.261 237 ILE C O 1
ATOM 14359 N N . GLU C 1 271 ? -7.159 -32.574 -75.262 1 73.675 238 GLU C N 1
ATOM 14360 C CA . GLU C 1 271 ? -6.419 -31.321 -75.268 1 76.847 238 GLU C CA 1
ATOM 14361 C C . GLU C 1 271 ? -7.133 -30.257 -74.425 1 73.812 238 GLU C C 1
ATOM 14362 O O . GLU C 1 271 ? -6.477 -29.486 -73.704 1 68.762 238 GLU C O 1
ATOM 14374 N N . ASN C 1 272 ? -8.469 -30.237 -74.505 1 70.368 239 ASN C N 1
ATOM 14375 C CA . ASN C 1 272 ? -9.267 -29.299 -73.727 1 71.973 239 ASN C CA 1
ATOM 14376 C C . ASN C 1 272 ? -9.117 -29.558 -72.229 1 67.336 239 ASN C C 1
ATOM 14377 O O . ASN C 1 272 ? -8.976 -28.611 -71.456 1 64.74 239 ASN C O 1
ATOM 14388 N N . ALA C 1 273 ? -9.18 -30.832 -71.828 1 64.993 240 ALA C N 1
ATOM 14389 C CA . ALA C 1 273 ? -9.03 -31.195 -70.422 1 65.597 240 ALA C CA 1
ATOM 14390 C C . ALA C 1 273 ? -7.671 -30.743 -69.885 1 62.269 240 ALA C C 1
ATOM 14391 O O . ALA C 1 273 ? -7.608 -30.171 -68.8 1 59.686 240 ALA C O 1
ATOM 14398 N N . LEU C 1 274 ? -6.594 -30.989 -70.638 1 63.637 241 LEU C N 1
ATOM 14399 C CA . LEU C 1 274 ? -5.254 -30.619 -70.203 1 64.91 241 LEU C CA 1
ATOM 14400 C C . LEU C 1 274 ? -5.133 -29.11 -70.074 1 62.742 241 LEU C C 1
ATOM 14401 O O . LEU C 1 274 ? -4.537 -28.644 -69.109 1 65.529 241 LEU C O 1
ATOM 14417 N N . ARG C 1 275 ? -5.648 -28.357 -71.052 1 66.312 242 ARG C N 1
ATOM 14418 C CA . ARG C 1 275 ? -5.438 -26.912 -71.063 1 68.468 242 ARG C CA 1
ATOM 14419 C C . ARG C 1 275 ? -6.345 -26.217 -70.054 1 63.554 242 ARG C C 1
ATOM 14420 O O . ARG C 1 275 ? -5.893 -25.29 -69.39 1 59.701 242 ARG C O 1
ATOM 14441 N N . GLU C 1 276 ? -7.581 -26.707 -69.897 1 60.783 243 GLU C N 1
ATOM 14442 C CA . GLU C 1 276 ? -8.624 -25.984 -69.189 1 61.749 243 GLU C CA 1
ATOM 14443 C C . GLU C 1 276 ? -8.774 -26.433 -67.734 1 61.38 243 GLU C C 1
ATOM 14444 O O . GLU C 1 276 ? -9.144 -25.617 -66.886 1 55.6 243 GLU C O 1
ATOM 14456 N N . TRP C 1 277 ? -8.538 -27.729 -67.454 1 59.162 244 TRP C N 1
ATOM 14457 C CA . TRP C 1 277 ? -8.913 -28.295 -66.164 1 55.401 244 TRP C CA 1
ATOM 14458 C C . TRP C 1 277 ? -7.862 -29.277 -65.658 1 56.424 244 TRP C C 1
ATOM 14459 O O . TRP C 1 277 ? -8.181 -30.389 -65.24 1 56.564 244 TRP C O 1
ATOM 14480 N N . PRO C 1 278 ? -6.573 -28.89 -65.62 1 55.793 245 PRO C N 1
ATOM 14481 C CA . PRO C 1 278 ? -5.535 -29.804 -65.154 1 58.209 245 PRO C CA 1
ATOM 14482 C C . PRO C 1 278 ? -5.742 -30.171 -63.679 1 57.647 245 PRO C C 1
ATOM 14483 O O . PRO C 1 278 ? -5.316 -31.23 -63.237 1 57.75 245 PRO C O 1
ATOM 14494 N N . ASN C 1 279 ? -6.431 -29.305 -62.934 1 53.049 246 ASN C N 1
ATOM 14495 C CA . ASN C 1 279 ? -6.759 -29.582 -61.549 1 51.702 246 ASN C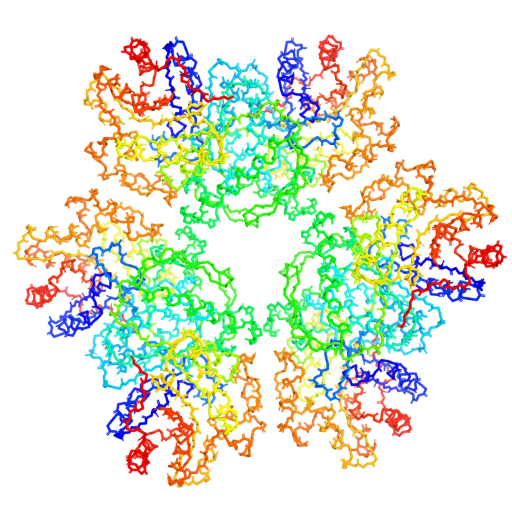 CA 1
ATOM 14496 C C . ASN C 1 279 ? -7.637 -30.826 -61.419 1 52.691 246 ASN C C 1
ATOM 14497 O O . ASN C 1 279 ? -7.661 -31.464 -60.365 1 51.69 246 ASN C O 1
ATOM 14508 N N . GLY C 1 280 ? -8.384 -31.145 -62.482 1 54.959 247 GLY C N 1
ATOM 14509 C CA . GLY C 1 280 ? -9.162 -32.373 -62.567 1 55.574 247 GLY C CA 1
ATOM 14510 C C . GLY C 1 280 ? -8.292 -33.618 -62.51 1 54.238 247 GLY C C 1
ATOM 14511 O O . GLY C 1 280 ? -8.78 -34.678 -62.141 1 57.935 247 GLY C O 1
ATOM 14515 N N . GLY C 1 281 ? -7.017 -33.482 -62.88 1 53.847 248 GLY C N 1
ATOM 14516 C CA . GLY C 1 281 ? -6.07 -34.592 -62.918 1 56.941 248 GLY C CA 1
ATOM 14517 C C . GLY C 1 281 ? -5.177 -34.638 -61.678 1 56.301 248 GLY C C 1
ATOM 14518 O O . GLY C 1 281 ? -4.144 -35.286 -61.692 1 59.229 248 GLY C O 1
ATOM 14522 N N . MET C 1 282 ? -5.584 -33.926 -60.623 1 58.446 249 MET C N 1
ATOM 14523 C CA . MET C 1 282 ? -4.797 -33.818 -59.412 1 57.781 249 MET C CA 1
ATOM 14524 C C . MET C 1 282 ? -5.491 -34.588 -58.302 1 58.934 249 MET C C 1
ATOM 14525 O O . MET C 1 282 ? -6.255 -33.999 -57.554 1 60.56 249 MET C O 1
ATOM 14539 N N . ALA C 1 283 ? -5.189 -35.889 -58.2 1 61.467 250 ALA C N 1
ATOM 14540 C CA . ALA C 1 283 ? -5.81 -36.791 -57.245 1 61.005 250 ALA C CA 1
ATOM 14541 C C . ALA C 1 283 ? -5.116 -36.685 -55.892 1 62.455 250 ALA C C 1
ATOM 14542 O O . ALA C 1 283 ? -4.481 -37.626 -55.427 1 66.252 250 ALA C O 1
ATOM 14549 N N . PHE C 1 284 ? -5.219 -35.523 -55.269 1 56.997 251 PHE C N 1
ATOM 14550 C CA . PHE C 1 284 ? -4.578 -35.291 -53.993 1 56.074 251 PHE C CA 1
ATOM 14551 C C . PHE C 1 284 ? -5.276 -34.11 -53.318 1 54.915 251 PHE C C 1
ATOM 14552 O O . PHE C 1 284 ? -5.97 -33.336 -53.965 1 49.887 251 PHE C O 1
ATOM 14569 N N . PRO C 1 285 ? -5.144 -33.943 -51.989 1 54.272 252 PRO C N 1
ATOM 14570 C CA . PRO C 1 285 ? -5.874 -32.887 -51.284 1 53.907 252 PRO C CA 1
ATOM 14571 C C . PRO C 1 285 ? -5.387 -31.52 -51.765 1 52.817 252 PRO C C 1
ATOM 14572 O O . PRO C 1 285 ? -4.177 -31.276 -51.827 1 54.842 252 PRO C O 1
ATOM 14583 N N . LYS C 1 286 ? -6.333 -30.658 -52.152 1 51.976 253 LYS C N 1
ATOM 14584 C CA . LYS C 1 286 ? -6.008 -29.37 -52.752 1 51.442 253 LYS C CA 1
ATOM 14585 C C . LYS C 1 286 ? -6.442 -28.189 -51.874 1 52.864 253 LYS C C 1
ATOM 14586 O O . LYS C 1 286 ? -6.173 -27.05 -52.234 1 54.525 253 LYS C O 1
ATOM 14605 N N . GLY C 1 287 ? -7.036 -28.45 -50.702 1 51.697 254 GLY C N 1
ATOM 14606 C CA . GLY C 1 287 ? -7.669 -27.407 -49.913 1 50.738 254 GLY C CA 1
ATOM 14607 C C . GLY C 1 287 ? -6.704 -26.424 -49.229 1 51.581 254 GLY C C 1
ATOM 14608 O O . GLY C 1 287 ? -7.181 -25.41 -48.705 1 48.928 254 GLY C O 1
ATOM 14612 N N . ASP C 1 288 ? -5.386 -26.685 -49.212 1 43.619 255 ASP C N 1
ATOM 14613 C CA . ASP C 1 288 ? -4.415 -25.82 -48.558 1 41.728 255 ASP C CA 1
ATOM 14614 C C . ASP C 1 288 ? -3.659 -24.944 -49.563 1 42.464 255 ASP C C 1
ATOM 14615 O O . ASP C 1 288 ? -2.957 -24.009 -49.154 1 45.601 255 ASP C O 1
ATOM 14624 N N . ILE C 1 289 ? -3.804 -25.203 -50.865 1 42.318 256 ILE C N 1
ATOM 14625 C CA . ILE C 1 289 ? -3.028 -24.486 -51.872 1 42.92 256 ILE C CA 1
ATOM 14626 C C . ILE C 1 289 ? -3.695 -23.131 -52.158 1 45.423 256 ILE C C 1
ATOM 14627 O O . ILE C 1 289 ? -4.882 -23.059 -52.471 1 40.166 256 ILE C O 1
ATOM 14643 N N . ARG C 1 290 ? -2.893 -22.065 -52.1 1 42.912 257 ARG C N 1
ATOM 14644 C CA . ARG C 1 290 ? -3.401 -20.72 -51.95 1 43.696 257 ARG C CA 1
ATOM 14645 C C . ARG C 1 290 ? -3.541 -19.999 -53.293 1 45.881 257 ARG C C 1
ATOM 14646 O O . ARG C 1 290 ? -4.487 -19.221 -53.437 1 44.641 257 ARG C O 1
ATOM 14667 N N . ASN C 1 291 ? -2.635 -20.222 -54.264 1 47.069 258 ASN C N 1
ATOM 14668 C CA . ASN C 1 291 ? -2.572 -19.351 -55.43 1 43.178 258 ASN C CA 1
ATOM 14669 C C . ASN C 1 291 ? -2.898 -20.068 -56.738 1 43.86 258 ASN C C 1
ATOM 14670 O O . ASN C 1 291 ? -2.458 -21.184 -56.99 1 44.245 258 ASN C O 1
ATOM 14681 N N . PRO C 1 292 ? -3.564 -19.378 -57.686 1 46.486 259 PRO C N 1
ATOM 14682 C CA . PRO C 1 292 ? -3.646 -19.855 -59.06 1 47.169 259 PRO C CA 1
ATOM 14683 C C . PRO C 1 292 ? -2.289 -20.236 -59.649 1 46.644 259 PRO C C 1
ATOM 14684 O O . PRO C 1 292 ? -2.18 -21.226 -60.366 1 46.681 259 PRO C O 1
ATOM 14695 N N . GLU C 1 293 ? -1.25 -19.467 -59.329 1 46.484 260 GLU C N 1
ATOM 14696 C CA . GLU C 1 293 ? 0.09 -19.711 -59.853 1 49.638 260 GLU C CA 1
ATOM 14697 C C . GLU C 1 293 ? 0.656 -21.035 -59.297 1 50.008 260 GLU C C 1
ATOM 14698 O O . GLU C 1 293 ? 1.482 -21.697 -59.95 1 47.711 260 GLU C O 1
ATOM 14710 N N . ASP C 1 294 ? 0.196 -21.444 -58.101 1 46.228 261 ASP C N 1
ATOM 14711 C CA . ASP C 1 294 ? 0.646 -22.699 -57.525 1 47.84 261 ASP C CA 1
ATOM 14712 C C . ASP C 1 294 ? 0.06 -23.864 -58.312 1 49.701 261 ASP C C 1
ATOM 14713 O O . ASP C 1 294 ? 0.797 -24.77 -58.713 1 48.012 261 ASP C O 1
ATOM 14722 N N . PHE C 1 295 ? -1.261 -23.821 -58.552 1 48.876 262 PHE C N 1
ATOM 14723 C CA . PHE C 1 295 ? -1.903 -24.844 -59.362 1 47.991 262 PHE C CA 1
ATOM 14724 C C . PHE C 1 295 ? -1.335 -24.844 -60.775 1 49.489 262 PHE C C 1
ATOM 14725 O O . PHE C 1 295 ? -1.149 -25.908 -61.381 1 50.402 262 PHE C O 1
ATOM 14742 N N . GLN C 1 296 ? -1.054 -23.649 -61.298 1 48.54 263 GLN C N 1
ATOM 14743 C CA . GLN C 1 296 ? -0.497 -23.524 -62.648 1 51.386 263 GLN C CA 1
ATOM 14744 C C . GLN C 1 296 ? 0.81 -24.322 -62.783 1 49.914 263 GLN C C 1
ATOM 14745 O O . GLN C 1 296 ? 1.031 -24.989 -63.781 1 50.292 263 GLN C O 1
ATOM 14759 N N . ALA C 1 297 ? 1.687 -24.231 -61.779 1 51.947 264 ALA C N 1
ATOM 14760 C CA . ALA C 1 297 ? 2.97 -24.944 -61.809 1 52.244 264 ALA C CA 1
ATOM 14761 C C . ALA C 1 297 ? 2.777 -26.45 -61.608 1 52.242 264 ALA C C 1
ATOM 14762 O O . ALA C 1 297 ? 3.421 -27.261 -62.27 1 53.518 264 ALA C O 1
ATOM 14769 N N . MET C 1 298 ? 1.879 -26.821 -60.699 1 53.189 265 MET C N 1
ATOM 14770 C CA . MET C 1 298 ? 1.51 -28.209 -60.46 1 54.58 265 MET C CA 1
ATOM 14771 C C . MET C 1 298 ? 0.938 -28.85 -61.72 1 56.24 265 MET C C 1
ATOM 14772 O O . MET C 1 298 ? 1.184 -30.029 -61.959 1 56.481 265 MET C O 1
ATOM 14786 N N . ALA C 1 299 ? 0.177 -28.074 -62.5 1 58.613 266 ALA C N 1
ATOM 14787 C CA . ALA C 1 299 ? -0.508 -28.553 -63.703 1 61.902 266 ALA C CA 1
ATOM 14788 C C . ALA C 1 299 ? 0.482 -29.157 -64.688 1 61.37 266 ALA C C 1
ATOM 14789 O O . ALA C 1 299 ? 0.125 -30.059 -65.426 1 67.164 266 ALA C O 1
ATOM 14796 N N . ARG C 1 300 ? 1.724 -28.669 -64.675 1 64.503 267 ARG C N 1
ATOM 14797 C CA . ARG C 1 300 ? 2.739 -29.126 -65.613 1 66.174 267 ARG C CA 1
ATOM 14798 C C . ARG C 1 300 ? 3.033 -30.617 -65.448 1 62.662 267 ARG C C 1
ATOM 14799 O O . ARG C 1 300 ? 3.604 -31.191 -66.339 1 66.45 267 ARG C O 1
ATOM 14820 N N . LEU C 1 301 ? 2.638 -31.258 -64.348 1 61.677 268 LEU C N 1
ATOM 14821 C CA . LEU C 1 301 ? 2.884 -32.683 -64.144 1 63.02 268 LEU C CA 1
ATOM 14822 C C . LEU C 1 301 ? 1.735 -33.54 -64.679 1 61.568 268 LEU C C 1
ATOM 14823 O O . LEU C 1 301 ? 1.859 -34.77 -64.745 1 63.97 268 LEU C O 1
ATOM 14839 N N . VAL C 1 302 ? 0.617 -32.9 -65.019 1 57.864 269 VAL C N 1
ATOM 14840 C CA . VAL C 1 302 ? -0.607 -33.623 -65.32 1 62.087 269 VAL C CA 1
ATOM 14841 C C . VAL C 1 302 ? -0.587 -34.156 -66.757 1 62.783 269 VAL C C 1
ATOM 14842 O O . VAL C 1 302 ? -0.192 -33.485 -67.697 1 60.418 269 VAL C O 1
ATOM 14855 N N . ARG C 1 303 ? -1.053 -35.388 -66.905 1 65.042 270 ARG C N 1
ATOM 14856 C CA . ARG C 1 303 ? -1.084 -36.07 -68.185 1 69.672 270 ARG C CA 1
ATOM 14857 C C . ARG C 1 303 ? -2.481 -36.668 -68.374 1 67.744 270 ARG C C 1
ATOM 14858 O O . ARG C 1 303 ? -3.257 -36.774 -67.425 1 62.965 270 ARG C O 1
ATOM 14879 N N . PRO C 1 304 ? -2.845 -37.079 -69.611 1 68.146 271 PRO C N 1
ATOM 14880 C CA . PRO C 1 304 ? -4.165 -37.659 -69.857 1 68.18 271 PRO C CA 1
ATOM 14881 C C . PRO C 1 304 ? -4.604 -38.795 -68.931 1 70.17 271 PRO C C 1
ATOM 14882 O O . PRO C 1 304 ? -5.774 -38.862 -68.564 1 67.756 271 PRO C O 1
ATOM 14893 N N . GLU C 1 305 ? -3.668 -39.681 -68.562 1 72.462 272 GLU C N 1
ATOM 14894 C CA . GLU C 1 305 ? -3.982 -40.815 -67.694 1 76.038 272 GLU C CA 1
ATOM 14895 C C . GLU C 1 305 ? -4.549 -40.331 -66.366 1 72.453 272 GLU C C 1
ATOM 14896 O O . GLU C 1 305 ? -5.333 -41.046 -65.754 1 71.553 272 GLU C O 1
ATOM 14908 N N . HIS C 1 306 ? -4.127 -39.149 -65.898 1 70.147 273 HIS C N 1
ATOM 14909 C CA . HIS C 1 306 ? -4.541 -38.657 -64.583 1 65.155 273 HIS C CA 1
ATOM 14910 C C . HIS C 1 306 ? -6.026 -38.305 -64.514 1 62.906 273 HIS C C 1
ATOM 14911 O O . HIS C 1 306 ? -6.535 -38.1 -63.42 1 63.41 273 HIS C O 1
ATOM 14926 N N . PHE C 1 307 ? -6.714 -38.27 -65.662 1 64.42 274 PHE C N 1
ATOM 14927 C CA . PHE C 1 307 ? -8.121 -37.901 -65.708 1 65.851 274 PHE C CA 1
ATOM 14928 C C . PHE C 1 307 ? -9.037 -39.106 -65.537 1 65.682 274 PHE C C 1
ATOM 14929 O O . PHE C 1 307 ? -10.233 -38.939 -65.365 1 65.044 274 PHE C O 1
ATOM 14946 N N . GLN C 1 308 ? -8.472 -40.313 -65.563 1 71.459 275 GLN C N 1
ATOM 14947 C CA . GLN C 1 308 ? -9.221 -41.563 -65.428 1 73.926 275 GLN C CA 1
ATOM 14948 C C . GLN C 1 308 ? -10.149 -41.498 -64.204 1 71.119 275 GLN C C 1
ATOM 14949 O O . GLN C 1 308 ? -9.707 -41.285 -63.074 1 71.133 275 GLN C O 1
ATOM 14963 N N . GLY C 1 309 ? -11.451 -41.677 -64.443 1 69.817 276 GLY C N 1
ATOM 14964 C CA . GLY C 1 309 ? -12.444 -41.717 -63.382 1 67.957 276 GLY C CA 1
ATOM 14965 C C . GLY C 1 309 ? -12.811 -40.319 -62.881 1 66.207 276 GLY C C 1
ATOM 14966 O O . GLY C 1 309 ? -13.631 -40.238 -61.982 1 64.636 276 GLY C O 1
ATOM 14970 N N . ARG C 1 310 ? -12.211 -39.261 -63.459 1 63.644 277 ARG C N 1
ATOM 14971 C CA . ARG C 1 310 ? -12.298 -37.902 -62.925 1 62.683 277 ARG C CA 1
ATOM 14972 C C . ARG C 1 310 ? -12.863 -36.93 -63.962 1 62.013 277 ARG C C 1
ATOM 14973 O O . ARG C 1 310 ? -13.619 -36.02 -63.627 1 60.008 277 ARG C O 1
ATOM 14994 N N . VAL C 1 311 ? -12.396 -37.068 -65.207 1 66.775 278 VAL C N 1
ATOM 14995 C CA . VAL C 1 311 ? -12.91 -36.336 -66.357 1 67.263 278 VAL C CA 1
ATOM 14996 C C . VAL C 1 311 ? -13.042 -37.315 -67.521 1 68.252 278 VAL C C 1
ATOM 14997 O O . VAL C 1 311 ? -12.043 -37.772 -68.084 1 67.557 278 VAL C O 1
ATOM 15010 N N . LEU C 1 312 ? -14.28 -37.623 -67.901 1 69.075 279 LEU C N 1
ATOM 15011 C CA . LEU C 1 312 ? -14.524 -38.439 -69.081 1 71.657 279 LEU C CA 1
ATOM 15012 C C . LEU C 1 312 ? -14.234 -37.622 -70.34 1 75.625 279 LEU C C 1
ATOM 15013 O O . LEU C 1 312 ? -14.894 -36.612 -70.586 1 81.016 279 LEU C O 1
ATOM 15029 N N . MET C 1 313 ? -13.259 -38.064 -71.129 1 73.555 280 MET C N 1
ATOM 15030 C CA . MET C 1 313 ? -12.826 -37.311 -72.293 1 72.258 280 MET C CA 1
ATOM 15031 C C . MET C 1 313 ? -13.143 -38.126 -73.542 1 74.89 280 MET C C 1
ATOM 15032 O O . MET C 1 313 ? -12.416 -39.075 -73.826 1 81.369 280 MET C O 1
ATOM 15046 N N . THR C 1 314 ? -14.215 -37.773 -74.276 1 71.268 281 THR C N 1
ATOM 15047 C CA . THR C 1 314 ? -14.554 -38.47 -75.509 1 71.356 281 THR C CA 1
ATOM 15048 C C . THR C 1 314 ? -15.568 -37.649 -76.306 1 72.458 281 THR C C 1
ATOM 15049 O O . THR C 1 314 ? -16.391 -36.94 -75.729 1 70.529 281 THR C O 1
ATOM 15060 N N . SER C 1 315 ? -15.502 -37.797 -77.631 1 73.714 282 SER C N 1
ATOM 15061 C CA . SER C 1 315 ? -16.494 -37.246 -78.537 1 78.48 282 SER C CA 1
ATOM 15062 C C . SER C 1 315 ? -17.711 -38.171 -78.64 1 79.097 282 SER C C 1
ATOM 15063 O O . SER C 1 315 ? -18.738 -37.766 -79.166 1 79.832 282 SER C O 1
ATOM 15071 N N . ASP C 1 316 ? -17.613 -39.39 -78.117 1 77.952 283 ASP C N 1
ATOM 15072 C CA . ASP C 1 316 ? -18.673 -40.373 -78.265 1 80.308 283 ASP C CA 1
ATOM 15073 C C . ASP C 1 316 ? -19.767 -40.104 -77.231 1 77.923 283 ASP C C 1
ATOM 15074 O O . ASP C 1 316 ? -19.607 -40.397 -76.05 1 78.018 283 ASP C O 1
ATOM 15083 N N . LEU C 1 317 ? -20.905 -39.588 -77.698 1 77.49 284 LEU C N 1
ATOM 15084 C CA . LEU C 1 317 ? -21.977 -39.142 -76.819 1 78.469 284 LEU C CA 1
ATOM 15085 C C . LEU C 1 317 ? -22.733 -40.321 -76.22 1 79.934 284 LEU C C 1
ATOM 15086 O O . LEU C 1 317 ? -23.363 -40.155 -75.186 1 80.573 284 LEU C O 1
ATOM 15102 N N . ASP C 1 318 ? -22.667 -41.502 -76.842 1 86.063 285 ASP C N 1
ATOM 15103 C CA . ASP C 1 318 ? -23.159 -42.729 -76.216 1 87.219 285 ASP C CA 1
ATOM 15104 C C . ASP C 1 318 ? -22.38 -42.995 -74.931 1 84.219 285 ASP C C 1
ATOM 15105 O O . ASP C 1 318 ? -22.987 -43.366 -73.933 1 83.166 285 ASP C O 1
ATOM 15114 N N . ARG C 1 319 ? -21.056 -42.783 -74.959 1 84.857 286 ARG C N 1
ATOM 15115 C CA . ARG C 1 319 ? -20.229 -43.031 -73.79 1 86.364 286 ARG C CA 1
ATOM 15116 C C . ARG C 1 319 ? -20.596 -42.047 -72.675 1 79.831 286 ARG C C 1
ATOM 15117 O O . ARG C 1 319 ? -20.666 -42.434 -71.501 1 77.474 286 ARG C O 1
ATOM 15138 N N . HIS C 1 320 ? -20.888 -40.787 -73.039 1 75.132 287 HIS C N 1
ATOM 15139 C CA . HIS C 1 320 ? -21.35 -39.809 -72.064 1 73.257 287 HIS C CA 1
ATOM 15140 C C . HIS C 1 320 ? -22.654 -40.289 -71.434 1 74.033 287 HIS C C 1
ATOM 15141 O O . HIS C 1 320 ? -22.814 -40.223 -70.214 1 73.02 287 HIS C O 1
ATOM 15156 N N . GLY C 1 321 ? -23.572 -40.78 -72.277 1 75.365 288 GLY C N 1
ATOM 15157 C CA . GLY C 1 321 ? -24.853 -41.308 -71.824 1 77.475 288 GLY C CA 1
ATOM 15158 C C . GLY C 1 321 ? -24.709 -42.45 -70.814 1 78.88 288 GLY C C 1
ATOM 15159 O O . GLY C 1 321 ? -25.407 -42.446 -69.798 1 77.589 288 GLY C O 1
ATOM 15163 N N . GLU C 1 322 ? -23.814 -43.408 -71.106 1 83.128 289 GLU C N 1
ATOM 15164 C CA . GLU C 1 322 ? -23.633 -44.589 -70.269 1 90.423 289 GLU C CA 1
ATOM 15165 C C . GLU C 1 322 ? -23.037 -44.188 -68.918 1 87.654 289 GLU C C 1
ATOM 15166 O O . GLU C 1 322 ? -23.454 -44.711 -67.884 1 86.596 289 GLU C O 1
ATOM 15178 N N . PHE C 1 323 ? -22.077 -43.252 -68.947 1 85.469 290 PHE C N 1
ATOM 15179 C CA . PHE C 1 323 ? -21.445 -42.753 -67.732 1 81.805 290 PHE C CA 1
ATOM 15180 C C . PHE C 1 323 ? -22.47 -42.126 -66.785 1 78.647 290 PHE C C 1
ATOM 15181 O O . PHE C 1 323 ? -22.41 -42.368 -65.581 1 81.155 290 PHE C O 1
ATOM 15198 N N . LEU C 1 324 ? -23.387 -41.316 -67.334 1 76.416 291 LEU C N 1
ATOM 15199 C CA . LEU C 1 324 ? -24.372 -40.611 -66.527 1 74.68 291 LEU C CA 1
ATOM 15200 C C . LEU C 1 324 ? -25.41 -41.605 -66.009 1 74.641 291 LEU C C 1
ATOM 15201 O O . LEU C 1 324 ? -25.855 -41.486 -64.873 1 73.75 291 LEU C O 1
ATOM 15217 N N . GLN C 1 325 ? -25.809 -42.566 -66.855 1 78.106 292 GLN C N 1
ATOM 15218 C CA . GLN C 1 325 ? -26.86 -43.518 -66.505 1 82.437 292 GLN C CA 1
ATOM 15219 C C . GLN C 1 325 ? -26.396 -44.381 -65.328 1 83.584 292 GLN C C 1
ATOM 15220 O O . GLN C 1 325 ? -27.193 -44.72 -64.443 1 83.465 292 GLN C O 1
ATOM 15234 N N . HIS C 1 326 ? -25.1 -44.738 -65.333 1 83.241 293 HIS C N 1
ATOM 15235 C CA . HIS C 1 326 ? -24.511 -45.546 -64.276 1 84.133 293 HIS C CA 1
ATOM 15236 C C . HIS C 1 326 ? -24.715 -44.857 -62.929 1 80.468 293 HIS C C 1
ATOM 15237 O O . HIS C 1 326 ? -25.079 -45.497 -61.944 1 80.331 293 HIS C O 1
ATOM 15252 N N . LEU C 1 327 ? -24.508 -43.539 -62.919 1 78.161 294 LEU C N 1
ATOM 15253 C CA . LEU C 1 327 ? -24.628 -42.744 -61.708 1 78.831 294 LEU C CA 1
ATOM 15254 C C . LEU C 1 327 ? -26.076 -42.686 -61.229 1 81.369 294 LEU C C 1
ATOM 15255 O O . LEU C 1 327 ? -26.321 -42.738 -60.023 1 83.589 294 LEU C O 1
ATOM 15271 N N . ILE C 1 328 ? -27.033 -42.607 -62.163 1 80.506 295 ILE C N 1
ATOM 15272 C CA . ILE C 1 328 ? -28.442 -42.681 -61.796 1 81.104 295 ILE C CA 1
ATOM 15273 C C . ILE C 1 328 ? -28.715 -44.031 -61.137 1 81.959 295 ILE C C 1
ATOM 15274 O O . ILE C 1 328 ? -29.397 -44.092 -60.124 1 80.377 295 ILE C O 1
ATOM 15290 N N . ASP C 1 329 ? -28.168 -45.095 -61.734 1 83.64 296 ASP C N 1
ATOM 15291 C CA . ASP C 1 329 ? -28.378 -46.459 -61.272 1 88.01 296 ASP C CA 1
ATOM 15292 C C . ASP C 1 329 ? -27.838 -46.656 -59.849 1 86.927 296 ASP C C 1
ATOM 15293 O O . ASP C 1 329 ? -28.418 -47.42 -59.089 1 86.592 296 ASP C O 1
ATOM 15302 N N . LEU C 1 330 ? -26.754 -45.956 -59.475 1 85.677 297 LEU C N 1
ATOM 15303 C CA . LEU C 1 330 ? -26.23 -46.002 -58.109 1 84.408 297 LEU C CA 1
ATOM 15304 C C . LEU C 1 330 ? -27.191 -45.359 -57.108 1 80.986 297 LEU C C 1
ATOM 15305 O O . LEU C 1 330 ? -27.095 -45.645 -55.914 1 75.399 297 LEU C O 1
ATOM 15321 N N . GLY C 1 331 ? -28.058 -44.45 -57.593 1 78.587 298 GLY C N 1
ATOM 15322 C CA . GLY C 1 331 ? -29.148 -43.91 -56.795 1 77.94 298 GLY C CA 1
ATOM 15323 C C . GLY C 1 331 ? -29.089 -42.39 -56.63 1 77.616 298 GLY C C 1
ATOM 15324 O O . GLY C 1 331 ? -29.829 -41.839 -55.813 1 78.256 298 GLY C O 1
ATOM 15328 N N . PHE C 1 332 ? -28.232 -41.71 -57.411 1 76.383 299 PHE C N 1
ATOM 15329 C CA . PHE C 1 332 ? -28.227 -40.26 -57.438 1 77.489 299 PHE C CA 1
ATOM 15330 C C . PHE C 1 332 ? -29.491 -39.75 -58.147 1 77.906 299 PHE C C 1
ATOM 15331 O O . PHE C 1 332 ? -29.87 -40.239 -59.219 1 81.486 299 PHE C O 1
ATOM 15348 N N . THR C 1 333 ? -30.124 -38.745 -57.527 1 75.956 300 THR C N 1
ATOM 15349 C CA . THR C 1 333 ? -31.373 -38.171 -57.993 1 77.211 300 THR C CA 1
ATOM 15350 C C . THR C 1 333 ? -31.115 -36.952 -58.88 1 75.094 300 THR C C 1
ATOM 15351 O O . THR C 1 333 ? -32.034 -36.482 -59.53 1 74.717 300 THR C O 1
ATOM 15362 N N . GLU C 1 334 ? -29.889 -36.419 -58.886 1 73.103 301 GLU C N 1
ATOM 15363 C CA . GLU C 1 334 ? -29.532 -35.314 -59.764 1 72.49 301 GLU C CA 1
ATOM 15364 C C . GLU C 1 334 ? -28.051 -35.407 -60.109 1 70.45 301 GLU C C 1
ATOM 15365 O O . GLU C 1 334 ? -27.247 -35.795 -59.269 1 72.121 301 GLU C O 1
ATOM 15377 N N . ILE C 1 335 ? -27.705 -35.006 -61.328 1 67.127 302 ILE C N 1
ATOM 15378 C CA . ILE C 1 335 ? -26.334 -34.949 -61.786 1 64.843 302 ILE C CA 1
ATOM 15379 C C . ILE C 1 335 ? -26.107 -33.574 -62.402 1 64.445 302 ILE C C 1
ATOM 15380 O O . ILE C 1 335 ? -26.879 -33.151 -63.263 1 65.317 302 ILE C O 1
ATOM 15396 N N . TYR C 1 336 ? -25.037 -32.902 -61.954 1 62.845 303 TYR C N 1
ATOM 15397 C CA . TYR C 1 336 ? -24.616 -31.643 -62.531 1 62.886 303 TYR C CA 1
ATOM 15398 C C . TYR C 1 336 ? -23.359 -31.907 -63.354 1 62.326 303 TYR C C 1
ATOM 15399 O O . TYR C 1 336 ? -22.374 -32.418 -62.826 1 61.833 303 TYR C O 1
ATOM 15417 N N . VAL C 1 337 ? -23.4 -31.538 -64.644 1 61.785 304 VAL C N 1
ATOM 15418 C CA . VAL C 1 337 ? -22.309 -31.828 -65.56 1 61.334 304 VAL C CA 1
ATOM 15419 C C . VAL C 1 337 ? -21.53 -30.554 -65.891 1 62.88 304 VAL C C 1
ATOM 15420 O O . VAL C 1 337 ? -22.093 -29.566 -66.37 1 66.643 304 VAL C O 1
ATOM 15433 N N . HIS C 1 338 ? -20.218 -30.602 -65.622 1 60.534 305 HIS C N 1
ATOM 15434 C CA . HIS C 1 338 ? -19.27 -29.574 -66.035 1 57.501 305 HIS C CA 1
ATOM 15435 C C . HIS C 1 338 ? -18.492 -30.068 -67.257 1 58.62 305 HIS C C 1
ATOM 15436 O O . HIS C 1 338 ? -17.718 -31.016 -67.161 1 62.645 305 HIS C O 1
ATOM 15451 N N . ASN C 1 339 ? -18.729 -29.461 -68.411 1 58.817 306 ASN C N 1
ATOM 15452 C CA . ASN C 1 339 ? -17.897 -29.674 -69.585 1 60.377 306 ASN C CA 1
ATOM 15453 C C . ASN C 1 339 ? -16.702 -28.728 -69.487 1 61.538 306 ASN C C 1
ATOM 15454 O O . ASN C 1 339 ? -16.891 -27.526 -69.341 1 62.87 306 ASN C O 1
ATOM 15465 N N . VAL C 1 340 ? -15.487 -29.266 -69.568 1 58.902 307 VAL C N 1
ATOM 15466 C CA . VAL C 1 340 ? -14.3 -28.489 -69.239 1 59.325 307 VAL C CA 1
ATOM 15467 C C . VAL C 1 340 ? -13.871 -27.614 -70.419 1 60.666 307 VAL C C 1
ATOM 15468 O O . VAL C 1 340 ? -13.104 -26.67 -70.244 1 59.7 307 VAL C O 1
ATOM 15481 N N . GLY C 1 341 ? -14.327 -27.928 -71.63 1 61.498 308 GLY C N 1
ATOM 15482 C CA . GLY C 1 341 ? -13.91 -27.178 -72.806 1 65.177 308 GLY C CA 1
ATOM 15483 C C . GLY C 1 341 ? -14.63 -25.829 -72.889 1 69.568 308 GLY C C 1
ATOM 15484 O O . GLY C 1 341 ? -15.661 -25.624 -72.253 1 63.344 308 GLY C O 1
ATOM 15488 N N . ARG C 1 342 ? -14.08 -24.922 -73.706 1 68.596 309 ARG C N 1
ATOM 15489 C CA . ARG C 1 342 ? -14.662 -23.609 -73.903 1 70.968 309 ARG C CA 1
ATOM 15490 C C . ARG C 1 342 ? -15.834 -23.643 -74.886 1 72.829 309 ARG C C 1
ATOM 15491 O O . ARG C 1 342 ? -16.49 -22.612 -75.089 1 69.261 309 ARG C O 1
ATOM 15512 N N . ASN C 1 343 ? -16.091 -24.829 -75.456 1 69.108 310 ASN C N 1
ATOM 15513 C CA . ASN C 1 343 ? -17.148 -25.059 -76.431 1 69.788 310 ASN C CA 1
ATOM 15514 C C . ASN C 1 343 ? -18.485 -25.314 -75.719 1 69.306 310 ASN C C 1
ATOM 15515 O O . ASN C 1 343 ? -19.155 -26.325 -75.976 1 73.586 310 ASN C O 1
ATOM 15526 N N . GLN C 1 344 ? -18.89 -24.401 -74.822 1 65.098 311 GLN C N 1
ATOM 15527 C CA . GLN C 1 344 ? -20.048 -24.635 -73.969 1 64.924 311 GLN C CA 1
ATOM 15528 C C . GLN C 1 344 ? -21.332 -24.736 -74.798 1 65.898 311 GLN C C 1
ATOM 15529 O O . GLN C 1 344 ? -22.169 -25.625 -74.59 1 65.597 311 GLN C O 1
ATOM 15543 N N . GLU C 1 345 ? -21.483 -23.82 -75.759 1 66.855 312 GLU C N 1
ATOM 15544 C CA . GLU C 1 345 ? -22.696 -23.803 -76.544 1 67.899 312 GLU C CA 1
ATOM 15545 C C . GLU C 1 345 ? -22.835 -25.108 -77.325 1 67.947 312 GLU C C 1
ATOM 15546 O O . GLU C 1 345 ? -23.925 -25.668 -77.386 1 69.82 312 GLU C O 1
ATOM 15558 N N . GLU C 1 346 ? -21.736 -25.597 -77.914 1 69.381 313 GLU C N 1
ATOM 15559 C CA . GLU C 1 346 ? -21.767 -26.843 -78.696 1 73.67 313 GLU C CA 1
ATOM 15560 C C . GLU C 1 346 ? -22.033 -28.045 -77.778 1 72.466 313 GLU C C 1
ATOM 15561 O O . GLU C 1 346 ? -22.785 -28.95 -78.124 1 72.816 313 GLU C O 1
ATOM 15573 N N . PHE C 1 347 ? -21.426 -28.023 -76.584 1 70.518 314 PHE C N 1
ATOM 15574 C CA . PHE C 1 347 ? -21.633 -29.076 -75.604 1 68.908 314 PHE C CA 1
ATOM 15575 C C . PHE C 1 347 ? -23.113 -29.172 -75.224 1 69.124 314 PHE C C 1
ATOM 15576 O O . PHE C 1 347 ? -23.707 -30.249 -75.173 1 69.354 314 PHE C O 1
ATOM 15593 N N . ILE C 1 348 ? -23.703 -28.014 -74.931 1 68.738 315 ILE C N 1
ATOM 15594 C CA . ILE C 1 348 ? -25.077 -27.969 -74.472 1 69.104 315 ILE C CA 1
ATOM 15595 C C . ILE C 1 348 ? -26.02 -28.54 -75.54 1 73.662 315 ILE C C 1
ATOM 15596 O O . ILE C 1 348 ? -26.917 -29.322 -75.218 1 78.401 315 ILE C O 1
ATOM 15612 N N . ARG C 1 349 ? -25.807 -28.167 -76.806 1 73.274 316 ARG C N 1
ATOM 15613 C CA . ARG C 1 349 ? -26.662 -28.608 -77.896 1 77.701 316 ARG C CA 1
ATOM 15614 C C . ARG C 1 349 ? -26.491 -30.108 -78.136 1 78.562 316 ARG C C 1
ATOM 15615 O O . ARG C 1 349 ? -27.472 -30.81 -78.393 1 80.972 316 ARG C O 1
ATOM 15636 N N . ALA C 1 350 ? -25.244 -30.586 -78.065 1 78.11 317 ALA C N 1
ATOM 15637 C CA . ALA C 1 350 ? -24.953 -32.006 -78.223 1 80.213 317 ALA C CA 1
ATOM 15638 C C . ALA C 1 350 ? -25.635 -32.846 -77.134 1 79.353 317 ALA C C 1
ATOM 15639 O O . ALA C 1 350 ? -26.218 -33.894 -77.42 1 78.488 317 ALA C O 1
ATOM 15646 N N . TYR C 1 351 ? -25.572 -32.38 -75.879 1 78.771 318 TYR C N 1
ATOM 15647 C CA . TYR C 1 351 ? -26.218 -33.091 -74.786 1 78.444 318 TYR C CA 1
ATOM 15648 C C . TYR C 1 351 ? -27.739 -33.052 -74.965 1 80.802 318 TYR C C 1
ATOM 15649 O O . TYR C 1 351 ? -28.431 -34.048 -74.737 1 77.804 318 TYR C O 1
ATOM 15667 N N . GLY C 1 352 ? -28.258 -31.884 -75.377 1 82.069 319 GLY C N 1
ATOM 15668 C CA . GLY C 1 352 ? -29.698 -31.685 -75.46 1 80.616 319 GLY C CA 1
ATOM 15669 C C . GLY C 1 352 ? -30.334 -32.65 -76.451 1 82.449 319 GLY C C 1
ATOM 15670 O O . GLY C 1 352 ? -31.424 -33.166 -76.21 1 80.062 319 GLY C O 1
ATOM 15674 N N . ARG C 1 353 ? -29.59 -32.914 -77.535 1 83.993 320 ARG C N 1
ATOM 15675 C CA . ARG C 1 353 ? -30.017 -33.762 -78.631 1 86.237 320 ARG C CA 1
ATOM 15676 C C . ARG C 1 353 ? -29.757 -35.245 -78.354 1 91.165 320 ARG C C 1
ATOM 15677 O O . ARG C 1 353 ? -30.64 -36.061 -78.576 1 92.012 320 ARG C O 1
ATOM 15698 N N . ALA C 1 354 ? -28.542 -35.6 -77.907 1 95.091 321 ALA C N 1
ATOM 15699 C CA . ALA C 1 354 ? -28.088 -36.991 -77.934 1 96.752 321 ALA C CA 1
ATOM 15700 C C . ALA C 1 354 ? -28.002 -37.648 -76.551 1 94.605 321 ALA C C 1
ATOM 15701 O O . ALA C 1 354 ? -27.878 -38.853 -76.485 1 94.543 321 ALA C O 1
ATOM 15708 N N . VAL C 1 355 ? -28.074 -36.886 -75.449 1 91.686 322 VAL C N 1
ATOM 15709 C CA . VAL C 1 355 ? -27.856 -37.46 -74.126 1 87.381 322 VAL C CA 1
ATOM 15710 C C . VAL C 1 355 ? -29.094 -37.341 -73.239 1 85.969 322 VAL C C 1
ATOM 15711 O O . VAL C 1 355 ? -29.622 -38.354 -72.785 1 84.294 322 VAL C O 1
ATOM 15724 N N . ILE C 1 356 ? -29.531 -36.103 -72.987 1 85.454 323 ILE C N 1
ATOM 15725 C CA . ILE C 1 356 ? -30.584 -35.832 -72.018 1 87.083 323 ILE C CA 1
ATOM 15726 C C . ILE C 1 356 ? -31.854 -36.631 -72.301 1 88.264 323 ILE C C 1
ATOM 15727 O O . ILE C 1 356 ? -32.423 -37.196 -71.368 1 90.048 323 ILE C O 1
ATOM 15743 N N . PRO C 1 357 ? -32.374 -36.668 -73.548 1 88.167 324 PRO C N 1
ATOM 15744 C CA . PRO C 1 357 ? -33.626 -37.379 -73.823 1 90.894 324 PRO C CA 1
ATOM 15745 C C . PRO C 1 357 ? -33.568 -38.884 -73.573 1 92.091 324 PRO C C 1
ATOM 15746 O O . PRO C 1 357 ? -34.607 -39.52 -73.515 1 95.574 324 PRO C O 1
ATOM 15757 N N . HIS C 1 358 ? -32.368 -39.457 -73.435 1 91.961 325 HIS C N 1
ATOM 15758 C CA . HIS C 1 358 ? -32.218 -40.902 -73.337 1 91.635 325 HIS C CA 1
ATOM 15759 C C . HIS C 1 358 ? -31.943 -41.358 -71.901 1 88.7 325 HIS C C 1
ATOM 15760 O O . HIS C 1 358 ? -32.11 -42.534 -71.615 1 88.559 325 HIS C O 1
ATOM 15775 N N . LEU C 1 359 ? -31.559 -40.448 -70.996 1 83.634 326 LEU C N 1
ATOM 15776 C CA . LEU C 1 359 ? -31.392 -40.798 -69.599 1 84.32 326 LEU C CA 1
ATOM 15777 C C . LEU C 1 359 ? -32.716 -41.287 -69.013 1 89.835 326 LEU C C 1
ATOM 15778 O O . LEU C 1 359 ? -33.749 -40.683 -69.281 1 95.397 326 LEU C O 1
ATOM 15794 N N . ARG C 1 360 ? -32.677 -42.352 -68.193 1 91.92 327 ARG C N 1
ATOM 15795 C CA . ARG C 1 360 ? -33.865 -42.866 -67.537 1 91.56 327 ARG C CA 1
ATOM 15796 C C . ARG C 1 360 ? -33.763 -42.648 -66.029 1 90.684 327 ARG C C 1
ATOM 15797 O O . ARG C 1 360 ? -33.02 -43.342 -65.351 1 93.81 327 ARG C O 1
ATOM 15818 N N . TRP C 1 361 ? -34.532 -41.681 -65.519 1 87.823 328 TRP C N 1
ATOM 15819 C CA . TRP C 1 361 ? -34.601 -41.381 -64.096 1 85.534 328 TRP C CA 1
ATOM 15820 C C . TRP C 1 361 ? -35.671 -42.238 -63.425 1 88.338 328 TRP C C 1
ATOM 15821 O O . TRP C 1 361 ? -36.675 -42.545 -64.042 1 88.184 328 TRP C O 1
ATOM 15842 N N . PRO C 1 362 ? -35.552 -42.603 -62.127 1 92.501 329 PRO C N 1
ATOM 15843 C CA . PRO C 1 362 ? -36.679 -43.195 -61.406 1 96.682 329 PRO C CA 1
ATOM 15844 C C . PRO C 1 362 ? -37.813 -42.171 -61.382 1 100.621 329 PRO C C 1
ATOM 15845 O O . PRO C 1 362 ? -37.561 -40.971 -61.298 1 97.883 329 PRO C O 1
ATOM 15856 N N . ALA C 1 363 ? -39.053 -42.677 -61.43 1 104.259 330 ALA C N 1
ATOM 15857 C CA . ALA C 1 363 ? -40.249 -41.871 -61.613 1 107.073 330 ALA C CA 1
ATOM 15858 C C . ALA C 1 363 ? -40.425 -40.841 -60.492 1 110.724 330 ALA C C 1
ATOM 15859 O O . ALA C 1 363 ? -40.896 -39.741 -60.736 1 115.364 330 ALA C O 1
ATOM 15866 N N . ASP C 1 364 ? -40.06 -41.183 -59.249 1 115.513 331 ASP C N 1
ATOM 15867 C CA . ASP C 1 364 ? -40.411 -40.389 -58.086 1 112.592 331 ASP C CA 1
ATOM 15868 C C . ASP C 1 364 ? -39.175 -39.841 -57.373 1 104.983 331 ASP C C 1
ATOM 15869 O O . ASP C 1 364 ? -39.258 -39.593 -56.179 1 96.404 331 ASP C O 1
ATOM 15878 N N . ALA C 1 365 ? -38.07 -39.603 -58.109 1 104.29 332 ALA C N 1
ATOM 15879 C CA . ALA C 1 365 ? -36.815 -39.175 -57.508 1 103.273 332 ALA C CA 1
ATOM 15880 C C . ALA C 1 365 ? -36.94 -37.768 -56.907 1 99.812 332 ALA C C 1
ATOM 15881 O O . ALA C 1 365 ? -37.425 -36.855 -57.548 1 100.876 332 ALA C O 1
ATOM 15888 N N . PRO C 1 366 ? -36.497 -37.54 -55.643 1 100.44 333 PRO C N 1
ATOM 15889 C CA . PRO C 1 366 ? -36.476 -36.195 -55.058 1 96.676 333 PRO C CA 1
ATOM 15890 C C . PRO C 1 366 ? -35.43 -35.237 -55.636 1 93.435 333 PRO C C 1
ATOM 15891 O O . PRO C 1 366 ? -34.241 -35.524 -55.764 1 87.804 333 PRO C O 1
ATOM 15902 N N . VAL C 1 367 ? -35.911 -34.04 -55.932 1 96.518 334 VAL C N 1
ATOM 15903 C CA . VAL C 1 367 ? -35.121 -32.946 -56.472 1 91.745 334 VAL C CA 1
ATOM 15904 C C . VAL C 1 367 ? -34.935 -31.88 -55.383 1 90.225 334 VAL C C 1
ATOM 15905 O O . VAL C 1 367 ? -35.773 -31.75 -54.495 1 93.802 334 VAL C O 1
ATOM 15918 N N . ALA C 1 368 ? -33.818 -31.14 -55.426 1 87.884 335 ALA C N 1
ATOM 15919 C CA . ALA C 1 368 ? -33.528 -30.089 -54.451 1 87.325 335 ALA C CA 1
ATOM 15920 C C . ALA C 1 368 ? -34.465 -28.877 -54.603 1 93.079 335 ALA C C 1
ATOM 15921 O O . ALA C 1 368 ? -34.377 -28.145 -55.59 1 101.618 335 ALA C O 1
ATOM 15928 N N . GLN C 1 369 ? -35.332 -28.637 -53.595 1 100.86 336 GLN C N 1
ATOM 15929 C CA . GLN C 1 369 ? -36.29 -27.5 -53.505 1 105.709 336 GLN C CA 1
ATOM 15930 C C . GLN C 1 369 ? -35.674 -26.064 -53.622 1 92.592 336 GLN C C 1
ATOM 15931 O O . GLN C 1 369 ? -36.298 -25.025 -53.123 1 69.346 336 GLN C O 1
ATOM 15945 N N . SER D 1 34 ? 9.223 28.62 7.667 1 90.361 1 SER F N 1
ATOM 15946 C CA . SER D 1 34 ? 7.979 28.321 8.428 1 91.643 1 SER F CA 1
ATOM 15947 C C . SER D 1 34 ? 7.755 26.796 8.565 1 85.852 1 SER F C 1
ATOM 15948 O O . SER D 1 34 ? 7.94 26.067 7.605 1 85.308 1 SER F O 1
ATOM 15956 N N . SER D 1 35 ? 7.321 26.341 9.757 1 85.836 2 SER F N 1
ATOM 15957 C CA . SER D 1 35 ? 7.412 24.962 10.235 1 83.495 2 SER F CA 1
ATOM 15958 C C . SER D 1 35 ? 6.447 24 9.544 1 80.137 2 SER F C 1
ATOM 15959 O O . SER D 1 35 ? 5.26 24.264 9.453 1 80.445 2 SER F O 1
ATOM 15967 N N . ARG D 1 36 ? 6.935 22.819 9.143 1 75.794 3 ARG F N 1
ATOM 15968 C CA . ARG D 1 36 ? 6.091 21.827 8.48 1 74.629 3 ARG F CA 1
ATOM 15969 C C . ARG D 1 36 ? 6.817 20.498 8.235 1 73.929 3 ARG F C 1
ATOM 15970 O O . ARG D 1 36 ? 8.041 20.42 8.296 1 79.506 3 ARG F O 1
ATOM 15991 N N . LEU D 1 37 ? 6.044 19.463 7.864 1 71.904 4 LEU F N 1
ATOM 15992 C CA . LEU D 1 37 ? 6.559 18.135 7.556 1 70.153 4 LEU F CA 1
ATOM 15993 C C . LEU D 1 37 ? 5.419 17.271 7.033 1 66.504 4 LEU F C 1
ATOM 15994 O O . LEU D 1 37 ? 4.28 17.473 7.406 1 67.836 4 LEU F O 1
ATOM 16010 N N . GLY D 1 38 ? 5.748 16.282 6.204 1 64.518 5 GLY F N 1
ATOM 16011 C CA . GLY D 1 38 ? 4.763 15.371 5.648 1 63.048 5 GLY F CA 1
ATOM 16012 C C . GLY D 1 38 ? 4.654 14.083 6.467 1 65.217 5 GLY F C 1
ATOM 16013 O O . GLY D 1 38 ? 5.65 13.601 7.002 1 63.766 5 GLY F O 1
ATOM 16017 N N . TYR D 1 39 ? 3.432 13.53 6.541 1 62.582 6 TYR F N 1
ATOM 16018 C CA . TYR D 1 39 ? 3.163 12.273 7.215 1 60.386 6 TYR F CA 1
ATOM 16019 C C . TYR D 1 39 ? 2.78 11.224 6.175 1 59.544 6 TYR F C 1
ATOM 16020 O O . TYR D 1 39 ? 1.928 11.477 5.331 1 60.071 6 TYR F O 1
ATOM 16038 N N . SER D 1 40 ? 3.441 10.061 6.231 1 57.771 7 SER F N 1
ATOM 16039 C CA . SER D 1 40 ? 3.131 8.94 5.35 1 58.968 7 SER F CA 1
ATOM 16040 C C . SER D 1 40 ? 2.103 8.026 6.002 1 55.103 7 SER F C 1
ATOM 16041 O O . SER D 1 40 ? 2.36 7.463 7.08 1 58.936 7 SER F O 1
ATOM 16049 N N . ALA D 1 41 ? 0.95 7.889 5.336 1 51.634 8 ALA F N 1
ATOM 16050 C CA . ALA D 1 41 ? -0.115 7.036 5.834 1 53.074 8 ALA F CA 1
ATOM 16051 C C . ALA D 1 41 ? 0.056 5.647 5.228 1 50.508 8 ALA F C 1
ATOM 16052 O O . ALA D 1 41 ? -0.179 5.462 4.046 1 48.707 8 ALA F O 1
ATOM 16059 N N . SER D 1 42 ? 0.474 4.695 6.056 1 53.55 9 SER F N 1
ATOM 16060 C CA . SER D 1 42 ? 0.792 3.347 5.633 1 51.456 9 SER F CA 1
ATOM 16061 C C . SER D 1 42 ? -0.46 2.456 5.592 1 50.642 9 SER F C 1
ATOM 16062 O O . SER D 1 42 ? -0.816 1.787 6.577 1 48.988 9 SER F O 1
ATOM 16070 N N . PHE D 1 43 ? -1.088 2.404 4.408 1 49.699 10 PHE F N 1
ATOM 16071 C CA . PHE D 1 43 ? -2.286 1.589 4.192 1 48.681 10 PHE F CA 1
ATOM 16072 C C . PHE D 1 43 ? -1.959 0.096 4.311 1 48.472 10 PHE F C 1
ATOM 16073 O O . PHE D 1 43 ? -2.837 -0.716 4.585 1 44.862 10 PHE F O 1
ATOM 16090 N N . GLU D 1 44 ? -0.678 -0.251 4.135 1 45.64 11 GLU F N 1
ATOM 16091 C CA . GLU D 1 44 ? -0.254 -1.629 4.225 1 46.228 11 GLU F CA 1
ATOM 16092 C C . GLU D 1 44 ? -0.401 -2.151 5.655 1 46.538 11 GLU F C 1
ATOM 16093 O O . GLU D 1 44 ? -0.566 -3.36 5.875 1 46.627 11 GLU F O 1
ATOM 16105 N N . GLN D 1 45 ? -0.322 -1.237 6.626 1 48.785 12 GLN F N 1
ATOM 16106 C CA . GLN D 1 45 ? -0.203 -1.621 8.022 1 47.79 12 GLN F CA 1
ATOM 16107 C C . GLN D 1 45 ? -1.446 -1.288 8.838 1 52.641 12 GLN F C 1
ATOM 16108 O O . GLN D 1 45 ? -1.745 -2.014 9.78 1 53.26 12 GLN F O 1
ATOM 16122 N N . PHE D 1 46 ? -2.125 -0.17 8.529 1 50.408 13 PHE F N 1
ATOM 16123 C CA . PHE D 1 46 ? -3.067 0.412 9.47 1 50.489 13 PHE F CA 1
ATOM 16124 C C . PHE D 1 46 ? -4.485 0.515 8.898 1 49.315 13 PHE F C 1
ATOM 16125 O O . PHE D 1 46 ? -4.687 0.915 7.756 1 47.902 13 PHE F O 1
ATOM 16142 N N . HIS D 1 47 ? -5.458 0.163 9.741 1 49.733 14 HIS F N 1
ATOM 16143 C CA . HIS D 1 47 ? -6.864 0.315 9.456 1 52.952 14 HIS F CA 1
ATOM 16144 C C . HIS D 1 47 ? -7.116 1.767 9.039 1 53.091 14 HIS F C 1
ATOM 16145 O O . HIS D 1 47 ? -6.554 2.704 9.621 1 52.849 14 HIS F O 1
ATOM 16160 N N . PRO D 1 48 ? -7.912 2.005 7.981 1 51.573 15 PRO F N 1
ATOM 16161 C CA . PRO D 1 48 ? -8.121 3.373 7.5 1 56.873 15 PRO F CA 1
ATOM 16162 C C . PRO D 1 48 ? -8.717 4.333 8.529 1 55.627 15 PRO F C 1
ATOM 16163 O O . PRO D 1 48 ? -8.417 5.522 8.489 1 58.67 15 PRO F O 1
ATOM 16174 N N . SER D 1 49 ? -9.529 3.818 9.463 1 56.048 16 SER F N 1
ATOM 16175 C CA . SER D 1 49 ? -10.052 4.651 10.536 1 57.479 16 SER F CA 1
ATOM 16176 C C . SER D 1 49 ? -8.919 5.151 11.424 1 58.101 16 SER F C 1
ATOM 16177 O O . SER D 1 49 ? -8.933 6.289 11.867 1 62.647 16 SER F O 1
ATOM 16185 N N . ASP D 1 50 ? -7.933 4.292 11.705 1 58.979 17 ASP F N 1
ATOM 16186 C CA . ASP D 1 50 ? -6.804 4.702 12.521 1 59.786 17 ASP F CA 1
ATOM 16187 C C . ASP D 1 50 ? -5.999 5.759 11.775 1 58.563 17 ASP F C 1
ATOM 16188 O O . ASP D 1 50 ? -5.617 6.772 12.367 1 61.282 17 ASP F O 1
ATOM 16197 N N . LEU D 1 51 ? -5.787 5.553 10.47 1 57.582 18 LEU F N 1
ATOM 16198 C CA . LEU D 1 51 ? -5.01 6.497 9.682 1 55.131 18 LEU F CA 1
ATOM 16199 C C . LEU D 1 51 ? -5.703 7.862 9.657 1 61.181 18 LEU F C 1
ATOM 16200 O O . LEU D 1 51 ? -5.039 8.9 9.719 1 64.647 18 LEU F O 1
ATOM 16216 N N . LEU D 1 52 ? -7.041 7.87 9.568 1 58.457 19 LEU F N 1
ATOM 16217 C CA . LEU D 1 52 ? -7.775 9.12 9.513 1 58.474 19 LEU F CA 1
ATOM 16218 C C . LEU D 1 52 ? -7.571 9.886 10.816 1 57.802 19 LEU F C 1
ATOM 16219 O O . LEU D 1 52 ? -7.208 11.06 10.795 1 57.512 19 LEU F O 1
ATOM 16235 N N . ARG D 1 53 ? -7.773 9.194 11.947 1 59.93 20 ARG F N 1
ATOM 16236 C CA . ARG D 1 53 ? -7.592 9.771 13.275 1 58.611 20 ARG F CA 1
ATOM 16237 C C . ARG D 1 53 ? -6.158 10.288 13.45 1 60.931 20 ARG F C 1
ATOM 16238 O O . ARG D 1 53 ? -5.954 11.404 13.924 1 60.937 20 ARG F O 1
ATOM 16259 N N . TRP D 1 54 ? -5.146 9.513 13.013 1 57.37 21 TRP F N 1
ATOM 16260 C CA . TRP D 1 54 ? -3.763 9.923 13.198 1 57.123 21 TRP F CA 1
ATOM 16261 C C . TRP D 1 54 ? -3.397 11.104 12.308 1 58.304 21 TRP F C 1
ATOM 16262 O O . TRP D 1 54 ? -2.587 11.931 12.72 1 60.438 21 TRP F O 1
ATOM 16283 N N . CYS D 1 55 ? -3.97 11.192 11.1 1 58.808 22 CYS F N 1
ATOM 16284 C CA . CYS D 1 55 ? -3.727 12.354 10.257 1 60.555 22 CYS F CA 1
ATOM 16285 C C . CYS D 1 55 ? -4.307 13.615 10.894 1 59.623 22 CYS F C 1
ATOM 16286 O O . CYS D 1 55 ? -3.697 14.678 10.807 1 61.948 22 CYS F O 1
ATOM 16294 N N . GLN D 1 56 ? -5.471 13.495 11.547 1 58.784 23 GLN F N 1
ATOM 16295 C CA . GLN D 1 56 ? -6.091 14.634 12.22 1 60.484 23 GLN F CA 1
ATOM 16296 C C . GLN D 1 56 ? -5.2 15.103 13.377 1 61.4 23 GLN F C 1
ATOM 16297 O O . GLN D 1 56 ? -5.071 16.29 13.626 1 59.561 23 GLN F O 1
ATOM 16311 N N . LEU D 1 57 ? -4.571 14.142 14.069 1 64.385 24 LEU F N 1
ATOM 16312 C CA . LEU D 1 57 ? -3.638 14.43 15.147 1 65.425 24 LEU F CA 1
ATOM 16313 C C . LEU D 1 57 ? -2.366 15.054 14.578 1 64.725 24 LEU F C 1
ATOM 16314 O O . LEU D 1 57 ? -1.85 16.018 15.151 1 68.123 24 LEU F O 1
ATOM 16330 N N . ALA D 1 58 ? -1.863 14.499 13.465 1 61.525 25 ALA F N 1
ATOM 16331 C CA . ALA D 1 58 ? -0.65 15.014 12.848 1 61.419 25 ALA F CA 1
ATOM 16332 C C . ALA D 1 58 ? -0.832 16.486 12.469 1 67.704 25 ALA F C 1
ATOM 16333 O O . ALA D 1 58 ? 0.078 17.312 12.617 1 69.142 25 ALA F O 1
ATOM 16340 N N . GLU D 1 59 ? -2.032 16.829 12.001 1 70.081 26 GLU F N 1
ATOM 16341 C CA . GLU D 1 59 ? -2.348 18.206 11.681 1 70.332 26 GLU F CA 1
ATOM 16342 C C . GLU D 1 59 ? -2.151 19.081 12.911 1 69.348 26 GLU F C 1
ATOM 16343 O O . GLU D 1 59 ? -1.483 20.103 12.83 1 67.144 26 GLU F O 1
ATOM 16355 N N . GLN D 1 60 ? -2.715 18.661 14.047 1 71.806 27 GLN F N 1
ATOM 16356 C CA . GLN D 1 60 ? -2.606 19.416 15.29 1 76.068 27 GLN F CA 1
ATOM 16357 C C . GLN D 1 60 ? -1.15 19.542 15.72 1 75.575 27 GLN F C 1
ATOM 16358 O O . GLN D 1 60 ? -0.803 20.528 16.352 1 70.532 27 GLN F O 1
ATOM 16372 N N . GLU D 1 61 ? -0.305 18.555 15.363 1 75.516 28 GLU F N 1
ATOM 16373 C CA . GLU D 1 61 ? 1.065 18.5 15.855 1 75.078 28 GLU F CA 1
ATOM 16374 C C . GLU D 1 61 ? 2.061 19.147 14.886 1 75.731 28 GLU F C 1
ATOM 16375 O O . GLU D 1 61 ? 3.254 19.092 15.155 1 81.036 28 GLU F O 1
ATOM 16387 N N . GLY D 1 62 ? 1.601 19.732 13.772 1 72.783 29 GLY F N 1
ATOM 16388 C CA . GLY D 1 62 ? 2.457 20.559 12.928 1 71.584 29 GLY F CA 1
ATOM 16389 C C . GLY D 1 62 ? 2.78 19.948 11.561 1 71.949 29 GLY F C 1
ATOM 16390 O O . GLY D 1 62 ? 3.438 20.591 10.745 1 71.954 29 GLY F O 1
ATOM 16394 N N . PHE D 1 63 ? 2.354 18.705 11.311 1 68.27 30 PHE F N 1
ATOM 16395 C CA . PHE D 1 63 ? 2.473 18.136 9.972 1 67.182 30 PHE F CA 1
ATOM 16396 C C . PHE D 1 63 ? 1.508 18.891 9.066 1 66.184 30 PHE F C 1
ATOM 16397 O O . PHE D 1 63 ? 0.438 19.245 9.521 1 68.605 30 PHE F O 1
ATOM 16414 N N . ASP D 1 64 ? 1.855 19.079 7.793 1 65.13 31 ASP F N 1
ATOM 16415 C CA . ASP D 1 64 ? 1.064 19.912 6.894 1 67.824 31 ASP F CA 1
ATOM 16416 C C . ASP D 1 64 ? 0.544 19.149 5.675 1 64.631 31 ASP F C 1
ATOM 16417 O O . ASP D 1 64 ? -0.193 19.718 4.893 1 63.586 31 ASP F O 1
ATOM 16426 N N . SER D 1 65 ? 0.914 17.876 5.498 1 66.335 32 SER F N 1
ATOM 16427 C CA . SER D 1 65 ? 0.576 17.138 4.287 1 66.118 32 SER F CA 1
ATOM 16428 C C . SER D 1 65 ? 0.652 15.639 4.537 1 65.533 32 SER F C 1
ATOM 16429 O O . SER D 1 65 ? 1.31 15.2 5.47 1 65.497 32 SER F O 1
ATOM 16437 N N . VAL D 1 66 ? -0.019 14.873 3.675 1 66.202 33 VAL F N 1
ATOM 16438 C CA . VAL D 1 66 ? -0.115 13.432 3.826 1 65.862 33 VAL F CA 1
ATOM 16439 C C . VAL D 1 66 ? 0.208 12.794 2.473 1 65.417 33 VAL F C 1
ATOM 16440 O O . VAL D 1 66 ? -0.224 13.282 1.434 1 67.187 33 VAL F O 1
ATOM 16453 N N . LEU D 1 67 ? 0.991 11.712 2.523 1 57.748 34 LEU F N 1
ATOM 16454 C CA . LEU D 1 67 ? 1.218 10.822 1.398 1 53.469 34 LEU F CA 1
ATOM 16455 C C . LEU D 1 67 ? 0.495 9.52 1.698 1 49.759 34 LEU F C 1
ATOM 16456 O O . LEU D 1 67 ? 0.728 8.928 2.744 1 50.199 34 LEU F O 1
ATOM 16472 N N . ALA D 1 68 ? -0.384 9.098 0.787 1 53.839 35 ALA F N 1
ATOM 16473 C CA . ALA D 1 68 ? -1.183 7.899 0.967 1 56.326 35 ALA F CA 1
ATOM 16474 C C . ALA D 1 68 ? -0.861 6.872 -0.112 1 54.758 35 ALA F C 1
ATOM 16475 O O . ALA D 1 68 ? -0.996 7.102 -1.308 1 55.833 35 ALA F O 1
ATOM 16482 N N . ALA D 1 69 ? -0.449 5.708 0.371 1 56.735 36 ALA F N 1
ATOM 16483 C CA . ALA D 1 69 ? -0.147 4.554 -0.442 1 51.453 36 ALA F CA 1
ATOM 16484 C C . ALA D 1 69 ? -1.422 4.095 -1.139 1 51.958 36 ALA F C 1
ATOM 16485 O O . ALA D 1 69 ? -2.493 4.043 -0.513 1 50.915 36 ALA F O 1
ATOM 16492 N N . ASP D 1 70 ? -1.295 3.762 -2.43 1 49.25 37 ASP F N 1
ATOM 16493 C CA . ASP D 1 70 ? -2.383 3.184 -3.199 1 48.432 37 ASP F CA 1
ATOM 16494 C C . ASP D 1 70 ? -2.095 1.694 -3.376 1 48.181 37 ASP F C 1
ATOM 16495 O O . ASP D 1 70 ? -1.52 1.311 -4.381 1 45.261 37 ASP F O 1
ATOM 16504 N N . HIS D 1 71 ? -2.494 0.868 -2.405 1 44.783 38 HIS F N 1
ATOM 16505 C CA . HIS D 1 71 ? -2.226 -0.558 -2.488 1 46.02 38 HIS F CA 1
ATOM 16506 C C . HIS D 1 71 ? -3.524 -1.354 -2.556 1 46.339 38 HIS F C 1
ATOM 16507 O O . HIS D 1 71 ? -4.587 -0.857 -2.191 1 44.532 38 HIS F O 1
ATOM 16522 N N . PHE D 1 72 ? -3.387 -2.609 -3.01 1 42.726 39 PHE F N 1
ATOM 16523 C CA . PHE D 1 72 ? -4.431 -3.61 -2.884 1 44.082 39 PHE F CA 1
ATOM 16524 C C . PHE D 1 72 ? -4.019 -4.628 -1.831 1 42.264 39 PHE F C 1
ATOM 16525 O O . PHE D 1 72 ? -4.869 -5.169 -1.13 1 44.127 39 PHE F O 1
ATOM 16542 N N . HIS D 1 73 ? -2.715 -4.889 -1.752 1 42.58 40 HIS F N 1
ATOM 16543 C CA . HIS D 1 73 ? -2.154 -5.834 -0.797 1 41.768 40 HIS F CA 1
ATOM 16544 C C . HIS D 1 73 ? -1.063 -5.183 0.052 1 40.662 40 HIS F C 1
ATOM 16545 O O . HIS D 1 73 ? -0.307 -4.323 -0.408 1 46.693 40 HIS F O 1
ATOM 16560 N N . PRO D 1 74 ? -0.905 -5.648 1.295 1 40.13 41 PRO F N 1
ATOM 16561 C CA . PRO D 1 74 ? 0.262 -5.31 2.114 1 42.56 41 PRO F CA 1
ATOM 16562 C C . PRO D 1 74 ? 1.46 -6.101 1.607 1 42.864 41 PRO F C 1
ATOM 16563 O O . PRO D 1 74 ? 1.278 -7.092 0.925 1 42.712 41 PRO F O 1
ATOM 16574 N N . TRP D 1 75 ? 2.671 -5.675 1.965 1 44.104 42 TRP F N 1
ATOM 16575 C CA . TRP D 1 75 ? 3.882 -6.417 1.63 1 42.906 42 TRP F CA 1
ATOM 16576 C C . TRP D 1 75 ? 3.896 -7.761 2.344 1 43.027 42 TRP F C 1
ATOM 16577 O O . TRP D 1 75 ? 4.264 -8.745 1.722 1 43.764 42 TRP F O 1
ATOM 16598 N N . THR D 1 76 ? 3.459 -7.805 3.614 1 46.344 43 THR F N 1
ATOM 16599 C CA . THR D 1 76 ? 3.42 -9.046 4.381 1 46.259 43 THR F CA 1
ATOM 16600 C C . THR D 1 76 ? 2.07 -9.195 5.062 1 46.22 43 THR F C 1
ATOM 16601 O O . THR D 1 76 ? 1.413 -8.206 5.341 1 46.359 43 THR F O 1
ATOM 16612 N N . PRO D 1 77 ? 1.635 -10.427 5.415 1 45.595 44 PRO F N 1
ATOM 16613 C CA . PRO D 1 77 ? 0.422 -10.603 6.203 1 44.401 44 PRO F CA 1
ATOM 16614 C C . PRO D 1 77 ? 0.491 -9.91 7.55 1 43.789 44 PRO F C 1
ATOM 16615 O O . PRO D 1 77 ? -0.511 -9.447 8.055 1 48.595 44 PRO F O 1
ATOM 16626 N N . GLU D 1 78 ? 1.685 -9.849 8.132 1 49.314 45 GLU F N 1
ATOM 16627 C CA . GLU D 1 78 ? 1.887 -9.24 9.445 1 48.275 45 GLU F CA 1
ATOM 16628 C C . GLU D 1 78 ? 1.571 -7.751 9.399 1 50.257 45 GLU F C 1
ATOM 16629 O O . GLU D 1 78 ? 1.222 -7.186 10.423 1 54.626 45 GLU F O 1
ATOM 16641 N N . GLN D 1 79 ? 1.731 -7.1 8.234 1 48.752 46 GLN F N 1
ATOM 16642 C CA . GLN D 1 79 ? 1.332 -5.708 8.104 1 47.801 46 GLN F CA 1
ATOM 16643 C C . GLN D 1 79 ? -0.196 -5.624 8.144 1 47.802 46 GLN F C 1
ATOM 16644 O O . GLN D 1 79 ? -0.766 -4.863 8.915 1 49.271 46 GLN F O 1
ATOM 16658 N N . GLY D 1 80 ? -0.852 -6.4 7.289 1 46.27 47 GLY F N 1
ATOM 16659 C CA . GLY D 1 80 ? -2.204 -6.875 7.545 1 44.548 47 GLY F CA 1
ATOM 16660 C C . GLY D 1 80 ? -3.332 -5.973 7.047 1 44.746 47 GLY F C 1
ATOM 16661 O O . GLY D 1 80 ? -4.46 -6.242 7.405 1 46.696 47 GLY F O 1
ATOM 16665 N N . GLN D 1 81 ? -3.074 -4.925 6.241 1 46.558 48 GLN F N 1
ATOM 16666 C CA . GLN D 1 81 ? -4.144 -4.046 5.757 1 47.899 48 GLN F CA 1
ATOM 16667 C C . GLN D 1 81 ? -3.919 -3.612 4.307 1 50.513 48 GLN F C 1
ATOM 16668 O O . GLN D 1 81 ? -2.801 -3.768 3.796 1 45.756 48 GLN F O 1
ATOM 16682 N N . SER D 1 82 ? -4.981 -3.04 3.692 1 48.514 49 SER F N 1
ATOM 16683 C CA . SER D 1 82 ? -4.901 -2.302 2.43 1 48.444 49 SER F CA 1
ATOM 16684 C C . SER D 1 82 ? -6.256 -1.691 2.072 1 49.612 49 SER F C 1
ATOM 16685 O O . SER D 1 82 ? -6.998 -2.247 1.261 1 50.528 49 SER F O 1
ATOM 16693 N N . GLY D 1 83 ? -6.555 -0.528 2.65 1 48.832 50 GLY F N 1
ATOM 16694 C CA . GLY D 1 83 ? -7.755 0.2 2.293 1 49.406 50 GLY F CA 1
ATOM 16695 C C . GLY D 1 83 ? -7.648 0.795 0.889 1 50.251 50 GLY F C 1
ATOM 16696 O O . GLY D 1 83 ? -6.541 1.028 0.374 1 51.296 50 GLY F O 1
ATOM 16700 N N . PHE D 1 84 ? -8.827 1.01 0.288 1 50.053 51 PHE F N 1
ATOM 16701 C CA . PHE D 1 84 ? -8.975 1.694 -0.978 1 50.036 51 PHE F CA 1
ATOM 16702 C C . PHE D 1 84 ? -8.759 3.188 -0.754 1 57.029 51 PHE F C 1
ATOM 16703 O O . PHE D 1 84 ? -9.629 3.872 -0.169 1 52.98 51 PHE F O 1
ATOM 16720 N N . VAL D 1 85 ? -7.596 3.683 -1.232 1 49.467 52 VAL F N 1
ATOM 16721 C CA . VAL D 1 85 ? -7.123 5.002 -0.85 1 48.234 52 VAL F CA 1
ATOM 16722 C C . VAL D 1 85 ? -8.114 6.086 -1.297 1 51.975 52 VAL F C 1
ATOM 16723 O O . VAL D 1 85 ? -8.284 7.086 -0.601 1 55.596 52 VAL F O 1
ATOM 16736 N N . TRP D 1 86 ? -8.773 5.888 -2.446 1 55.421 53 TRP F N 1
ATOM 16737 C CA . TRP D 1 86 ? -9.523 6.967 -3.063 1 54.219 53 TRP F CA 1
ATOM 16738 C C . TRP D 1 86 ? -10.731 7.361 -2.201 1 52.524 53 TRP F C 1
ATOM 16739 O O . TRP D 1 86 ? -11.04 8.541 -2.093 1 52.525 53 TRP F O 1
ATOM 16760 N N . ALA D 1 87 ? -11.374 6.383 -1.558 1 50.011 54 ALA F N 1
ATOM 16761 C CA . ALA D 1 87 ? -12.462 6.639 -0.638 1 49.615 54 ALA F CA 1
ATOM 16762 C C . ALA D 1 87 ? -11.95 7.352 0.616 1 50.632 54 ALA F C 1
ATOM 16763 O O . ALA D 1 87 ? -12.543 8.329 1.092 1 52.632 54 ALA F O 1
ATOM 16770 N N . TRP D 1 88 ? -10.833 6.881 1.148 1 50.468 55 TRP F N 1
ATOM 16771 C CA . TRP D 1 88 ? -10.277 7.461 2.364 1 54.595 55 TRP F CA 1
ATOM 16772 C C . TRP D 1 88 ? -9.899 8.925 2.149 1 56.208 55 TRP F C 1
ATOM 16773 O O . TRP D 1 88 ? -10.053 9.735 3.053 1 57.98 55 TRP F O 1
ATOM 16794 N N . LEU D 1 89 ? -9.408 9.268 0.947 1 56.039 56 LEU F N 1
ATOM 16795 C CA . LEU D 1 89 ? -8.95 10.625 0.698 1 56.87 56 LEU F CA 1
ATOM 16796 C C . LEU D 1 89 ? -10.104 11.63 0.804 1 56.203 56 LEU F C 1
ATOM 16797 O O . LEU D 1 89 ? -9.901 12.779 1.19 1 55.508 56 LEU F O 1
ATOM 16813 N N . GLY D 1 90 ? -11.316 11.207 0.463 1 53.404 57 GLY F N 1
ATOM 16814 C CA . GLY D 1 90 ? -12.477 12.053 0.652 1 56.274 57 GLY F CA 1
ATOM 16815 C C . GLY D 1 90 ? -12.721 12.384 2.124 1 56.694 57 GLY F C 1
ATOM 16816 O O . GLY D 1 90 ? -13.079 13.507 2.452 1 60.219 57 GLY F O 1
ATOM 16820 N N . ALA D 1 91 ? -12.551 11.397 3.001 1 56.267 58 ALA F N 1
ATOM 16821 C CA . ALA D 1 91 ? -12.719 11.59 4.431 1 57.824 58 ALA F CA 1
ATOM 16822 C C . ALA D 1 91 ? -11.643 12.527 4.97 1 60.793 58 ALA F C 1
ATOM 16823 O O . ALA D 1 91 ? -11.922 13.397 5.804 1 59.111 58 ALA F O 1
ATOM 16830 N N . LEU D 1 92 ? -10.4 12.316 4.503 1 59.579 59 LEU F N 1
ATOM 16831 C CA . LEU D 1 92 ? -9.29 13.155 4.928 1 60.428 59 LEU F CA 1
ATOM 16832 C C . LEU D 1 92 ? -9.55 14.61 4.545 1 59.419 59 LEU F C 1
ATOM 16833 O O . LEU D 1 92 ? -9.383 15.534 5.36 1 59.734 59 LEU F O 1
ATOM 16849 N N . GLY D 1 93 ? -9.95 14.781 3.286 1 57.697 60 GLY F N 1
ATOM 16850 C CA . GLY D 1 93 ? -10.163 16.104 2.729 1 60.364 60 GLY F CA 1
ATOM 16851 C C . GLY D 1 93 ? -11.234 16.858 3.508 1 62.869 60 GLY F C 1
ATOM 16852 O O . GLY D 1 93 ? -11.08 18.04 3.755 1 61.563 60 GLY F O 1
ATOM 16856 N N . ALA D 1 94 ? -12.286 16.141 3.911 1 65.128 61 ALA F N 1
ATOM 16857 C CA . ALA D 1 94 ? -13.437 16.743 4.548 1 66.177 61 ALA F CA 1
ATOM 16858 C C . ALA D 1 94 ? -13.212 17.02 6.022 1 66.68 61 ALA F C 1
ATOM 16859 O O . ALA D 1 94 ? -14.01 17.745 6.595 1 66.949 61 ALA F O 1
ATOM 16866 N N . THR D 1 95 ? -12.191 16.422 6.652 1 64.807 62 THR F N 1
ATOM 16867 C CA . THR D 1 95 ? -12.047 16.547 8.102 1 65.953 62 THR F CA 1
ATOM 16868 C C . THR D 1 95 ? -10.745 17.244 8.494 1 66.13 62 THR F C 1
ATOM 16869 O O . THR D 1 95 ? -10.517 17.405 9.675 1 71.191 62 THR F O 1
ATOM 16880 N N . THR D 1 96 ? -9.914 17.674 7.541 1 66.54 63 THR F N 1
ATOM 16881 C CA . THR D 1 96 ? -8.667 18.364 7.852 1 66.556 63 THR F CA 1
ATOM 16882 C C . THR D 1 96 ? -8.458 19.471 6.826 1 67.12 63 THR F C 1
ATOM 16883 O O . THR D 1 96 ? -9.215 19.562 5.877 1 64.807 63 THR F O 1
ATOM 16894 N N . ARG D 1 97 ? -7.391 20.259 7 1 73.298 64 ARG F N 1
ATOM 16895 C CA . ARG D 1 97 ? -6.956 21.248 6.016 1 77.901 64 ARG F CA 1
ATOM 16896 C C . ARG D 1 97 ? -5.619 20.854 5.368 1 73.354 64 ARG F C 1
ATOM 16897 O O . ARG D 1 97 ? -5.032 21.657 4.64 1 74.563 64 ARG F O 1
ATOM 16918 N N . LEU D 1 98 ? -5.177 19.62 5.637 1 68.368 65 LEU F N 1
ATOM 16919 C CA . LEU D 1 98 ? -3.932 19.061 5.114 1 69.177 65 LEU F CA 1
ATOM 16920 C C . LEU D 1 98 ? -3.939 19.014 3.587 1 64.258 65 LEU F C 1
ATOM 16921 O O . LEU D 1 98 ? -4.973 18.787 2.975 1 62.093 65 LEU F O 1
ATOM 16937 N N . ARG D 1 99 ? -2.757 19.198 2.994 1 64.753 66 ARG F N 1
ATOM 16938 C CA . ARG D 1 99 ? -2.517 18.783 1.624 1 67.869 66 ARG F CA 1
ATOM 16939 C C . ARG D 1 99 ? -2.354 17.272 1.629 1 65.122 66 ARG F C 1
ATOM 16940 O O . ARG D 1 99 ? -1.982 16.706 2.649 1 67.906 66 ARG F O 1
ATOM 16961 N N . PHE D 1 100 ? -2.663 16.627 0.508 1 62.456 67 PHE F N 1
ATOM 16962 C CA . PHE D 1 100 ? -2.57 15.177 0.45 1 59.445 67 PHE F CA 1
ATOM 16963 C C . PHE D 1 100 ? -2.403 14.721 -0.999 1 59.561 67 PHE F C 1
ATOM 16964 O O . PHE D 1 100 ? -2.809 15.403 -1.939 1 62.279 67 PHE F O 1
ATOM 16981 N N . GLY D 1 101 ? -1.789 13.546 -1.144 1 56.747 68 GLY F N 1
ATOM 16982 C CA . GLY D 1 101 ? -1.495 12.983 -2.443 1 55.799 68 GLY F CA 1
ATOM 16983 C C . GLY D 1 101 ? -1.368 11.464 -2.401 1 52.203 68 GLY F C 1
ATOM 16984 O O . GLY D 1 101 ? -1.064 10.886 -1.366 1 51.933 68 GLY F O 1
ATOM 16988 N N . THR D 1 102 ? -1.613 10.843 -3.557 1 52.271 69 THR F N 1
ATOM 16989 C CA . THR D 1 102 ? -1.347 9.435 -3.757 1 53.982 69 THR F CA 1
ATOM 16990 C C . THR D 1 102 ? 0.157 9.261 -3.911 1 55.084 69 THR F C 1
ATOM 16991 O O . THR D 1 102 ? 0.784 10.046 -4.626 1 54.889 69 THR F O 1
ATOM 17002 N N . GLY D 1 103 ? 0.714 8.249 -3.216 1 50.643 70 GLY F N 1
ATOM 17003 C CA . GLY D 1 103 ? 2.139 7.996 -3.302 1 52.862 70 GLY F CA 1
ATOM 17004 C C . GLY D 1 103 ? 2.475 6.509 -3.426 1 51.221 70 GLY F C 1
ATOM 17005 O O . GLY D 1 103 ? 2.988 5.933 -2.478 1 50.957 70 GLY F O 1
ATOM 17009 N N . VAL D 1 104 ? 2.225 5.87 -4.58 1 51.371 71 VAL F N 1
ATOM 17010 C CA . VAL D 1 104 ? 1.663 6.48 -5.778 1 52.43 71 VAL F CA 1
ATOM 17011 C C . VAL D 1 104 ? 0.612 5.554 -6.386 1 55.192 71 VAL F C 1
ATOM 17012 O O . VAL D 1 104 ? 0.52 4.396 -6.015 1 56.07 71 VAL F O 1
ATOM 17025 N N . THR D 1 105 ? -0.187 6.089 -7.314 1 56.758 72 THR F N 1
ATOM 17026 C CA . THR D 1 105 ? -1.157 5.308 -8.062 1 55.391 72 THR F CA 1
ATOM 17027 C C . THR D 1 105 ? -0.512 4.918 -9.389 1 53.518 72 THR F C 1
ATOM 17028 O O . THR D 1 105 ? 0.097 5.76 -10.038 1 52.165 72 THR F O 1
ATOM 17039 N N . PRO D 1 106 ? -0.596 3.645 -9.827 1 55.802 73 PRO F N 1
ATOM 17040 C CA . PRO D 1 106 ? -0.223 3.278 -11.193 1 52.766 73 PRO F CA 1
ATOM 17041 C C . PRO D 1 106 ? -1.42 3.36 -12.147 1 48.748 73 PRO F C 1
ATOM 17042 O O . PRO D 1 106 ? -2.314 2.519 -12.126 1 46.108 73 PRO F O 1
ATOM 17053 N N . PRO D 1 107 ? -1.473 4.398 -13.014 1 51.247 74 PRO F N 1
ATOM 17054 C CA . PRO D 1 107 ? -2.613 4.586 -13.911 1 48.482 74 PRO F CA 1
ATOM 17055 C C . PRO D 1 107 ? -2.42 3.893 -15.254 1 46.614 74 PRO F C 1
ATOM 17056 O O . PRO D 1 107 ? -2.701 4.489 -16.305 1 42.615 74 PRO F O 1
ATOM 17067 N N . ILE D 1 108 ? -1.916 2.654 -15.219 1 45.105 75 ILE F N 1
ATOM 17068 C CA . ILE D 1 108 ? -1.415 2.023 -16.425 1 42.075 75 ILE F CA 1
ATOM 17069 C C . ILE D 1 108 ? -2.26 0.818 -16.817 1 44.477 75 ILE F C 1
ATOM 17070 O O . ILE D 1 108 ? -1.812 -0.039 -17.588 1 46.227 75 ILE F O 1
ATOM 17086 N N . GLY D 1 109 ? -3.472 0.749 -16.28 1 44.272 76 GLY F N 1
ATOM 17087 C CA . GLY D 1 109 ? -4.505 -0.083 -16.857 1 45.754 76 GLY F CA 1
ATOM 17088 C C . GLY D 1 109 ? -4.606 -1.478 -16.239 1 43.205 76 GLY F C 1
ATOM 17089 O O . GLY D 1 109 ? -5.177 -2.339 -16.857 1 43.611 76 GLY F O 1
ATOM 17093 N N . PHE D 1 110 ? -4.091 -1.712 -15.033 1 46.134 77 PHE F N 1
ATOM 17094 C CA . PHE D 1 110 ? -4.277 -2.996 -14.355 1 43.612 77 PHE F CA 1
ATOM 17095 C C . PHE D 1 110 ? -5.415 -2.817 -13.368 1 44.693 77 PHE F C 1
ATOM 17096 O O . PHE D 1 110 ? -6.563 -3.034 -13.722 1 49.43 77 PHE F O 1
ATOM 17113 N N . ARG D 1 111 ? -5.121 -2.355 -12.149 1 48.248 78 ARG F N 1
ATOM 17114 C CA . ARG D 1 111 ? -6.183 -1.999 -11.227 1 44.764 78 ARG F CA 1
ATOM 17115 C C . ARG D 1 111 ? -6.954 -0.792 -11.76 1 44.628 78 ARG F C 1
ATOM 17116 O O . ARG D 1 111 ? -8.158 -0.703 -11.568 1 45.131 78 ARG F O 1
ATOM 17137 N N . TYR D 1 112 ? -6.258 0.138 -12.421 1 43.732 79 TYR F N 1
ATOM 17138 C CA . TYR D 1 112 ? -6.845 1.433 -12.728 1 43.794 79 TYR F CA 1
ATOM 17139 C C . TYR D 1 112 ? -6.576 1.86 -14.166 1 45.393 79 TYR F C 1
ATOM 17140 O O . TYR D 1 112 ? -5.429 1.947 -14.615 1 48.835 79 TYR F O 1
ATOM 17158 N N . HIS D 1 113 ? -7.651 2.195 -14.865 1 47.521 80 HIS F N 1
ATOM 17159 C CA . HIS D 1 113 ? -7.543 2.808 -16.178 1 48.333 80 HIS F CA 1
ATOM 17160 C C . HIS D 1 113 ? -7.192 4.278 -15.977 1 50.488 80 HIS F C 1
ATOM 17161 O O . HIS D 1 113 ? -7.714 4.924 -15.067 1 48.455 80 HIS F O 1
ATOM 17176 N N . PRO D 1 114 ? -6.297 4.863 -16.804 1 49.632 81 PRO F N 1
ATOM 17177 C CA . PRO D 1 114 ? -5.9 6.252 -16.619 1 47.922 81 PRO F CA 1
ATOM 17178 C C . PRO D 1 114 ? -7.059 7.265 -16.619 1 51.773 81 PRO F C 1
ATOM 17179 O O . PRO D 1 114 ? -6.967 8.281 -15.94 1 49.973 81 PRO F O 1
ATOM 17190 N N . ALA D 1 115 ? -8.141 6.998 -17.353 1 50.558 82 ALA F N 1
ATOM 17191 C CA . ALA D 1 115 ? -9.261 7.928 -17.388 1 55.712 82 ALA F CA 1
ATOM 17192 C C . ALA D 1 115 ? -9.946 8.027 -16.017 1 58.021 82 ALA F C 1
ATOM 17193 O O . ALA D 1 115 ? -10.403 9.1 -15.625 1 62.559 82 ALA F O 1
ATOM 17200 N N . ILE D 1 116 ? -10.005 6.906 -15.295 1 54.327 83 ILE F N 1
ATOM 17201 C CA . ILE D 1 116 ? -10.642 6.855 -13.99 1 54.656 83 ILE F CA 1
ATOM 17202 C C . ILE D 1 116 ? -9.754 7.573 -12.974 1 52.641 83 ILE F C 1
ATOM 17203 O O . ILE D 1 116 ? -10.237 8.299 -12.117 1 50.82 83 ILE F O 1
ATOM 17219 N N . VAL D 1 117 ? -8.435 7.402 -13.086 1 51.898 84 VAL F N 1
ATOM 17220 C CA . VAL D 1 117 ? -7.532 8.124 -12.21 1 51.098 84 VAL F CA 1
ATOM 17221 C C . VAL D 1 117 ? -7.71 9.625 -12.423 1 49.421 84 VAL F C 1
ATOM 17222 O O . VAL D 1 117 ? -7.757 10.398 -11.464 1 47.623 84 VAL F O 1
ATOM 17235 N N . ALA D 1 118 ? -7.806 10.034 -13.679 1 50.64 85 ALA F N 1
ATOM 17236 C CA . ALA D 1 118 ? -7.958 11.446 -13.986 1 55.277 85 ALA F CA 1
ATOM 17237 C C . ALA D 1 118 ? -9.22 12.003 -13.32 1 55.857 85 ALA F C 1
ATOM 17238 O O . ALA D 1 118 ? -9.183 13.09 -12.751 1 61.387 85 ALA F O 1
ATOM 17245 N N . GLN D 1 119 ? -10.334 11.267 -13.424 1 56.394 86 GLN F N 1
ATOM 17246 C CA . GLN D 1 119 ? -11.612 11.69 -12.868 1 57.299 86 GLN F CA 1
ATOM 17247 C C . GLN D 1 119 ? -11.517 11.809 -11.346 1 57.768 86 GLN F C 1
ATOM 17248 O O . GLN D 1 119 ? -11.969 12.797 -10.763 1 55.876 86 GLN F O 1
ATOM 17262 N N . ALA D 1 120 ? -10.923 10.781 -10.715 1 56.486 87 ALA F N 1
ATOM 17263 C CA . ALA D 1 120 ? -10.762 10.744 -9.274 1 55.754 87 ALA F CA 1
ATOM 17264 C C . ALA D 1 120 ? -9.945 11.955 -8.805 1 55.288 87 ALA F C 1
ATOM 17265 O O . ALA D 1 120 ? -10.32 12.638 -7.853 1 57.648 87 ALA F O 1
ATOM 17272 N N . ALA D 1 121 ? -8.858 12.251 -9.523 1 52.717 88 ALA F N 1
ATOM 17273 C CA . ALA D 1 121 ? -7.981 13.358 -9.185 1 53.049 88 ALA F CA 1
ATOM 17274 C C . ALA D 1 121 ? -8.721 14.679 -9.325 1 54.455 88 ALA F C 1
ATOM 17275 O O . ALA D 1 121 ? -8.612 15.54 -8.454 1 54.101 88 ALA F O 1
ATOM 17282 N N . ALA D 1 122 ? -9.451 14.828 -10.439 1 55.206 89 ALA F N 1
ATOM 17283 C CA . ALA D 1 122 ? -10.165 16.063 -10.707 1 58.111 89 ALA F CA 1
ATOM 17284 C C . ALA D 1 122 ? -11.205 16.305 -9.616 1 57.665 89 ALA F C 1
ATOM 17285 O O . ALA D 1 122 ? -11.418 17.445 -9.19 1 59.684 89 ALA F O 1
ATOM 17292 N N . THR D 1 123 ? -11.868 15.234 -9.187 1 57.503 90 THR F N 1
ATOM 17293 C CA . THR D 1 123 ? -12.935 15.364 -8.211 1 59.082 90 THR F CA 1
ATOM 17294 C C . THR D 1 123 ? -12.353 15.793 -6.858 1 60.759 90 THR F C 1
ATOM 17295 O O . THR D 1 123 ? -12.9 16.674 -6.19 1 64.936 90 THR F O 1
ATOM 17306 N N . LEU D 1 124 ? -11.238 15.184 -6.435 1 60.419 91 LEU F N 1
ATOM 17307 C CA . LEU D 1 124 ? -10.622 15.54 -5.171 1 58.916 91 LEU F CA 1
ATOM 17308 C C . LEU D 1 124 ? -10.199 17.008 -5.215 1 61.689 91 LEU F C 1
ATOM 17309 O O . LEU D 1 124 ? -10.488 17.768 -4.29 1 62.7 91 LEU F O 1
ATOM 17325 N N . GLU D 1 125 ? -9.531 17.424 -6.298 1 61.743 92 GLU F N 1
ATOM 17326 C CA . GLU D 1 125 ? -9.085 18.809 -6.401 1 62.792 92 GLU F CA 1
ATOM 17327 C C . GLU D 1 125 ? -10.288 19.767 -6.406 1 64.966 92 GLU F C 1
ATOM 17328 O O . GLU D 1 125 ? -10.227 20.844 -5.808 1 64.89 92 GLU F O 1
ATOM 17340 N N . ALA D 1 126 ? -11.383 19.372 -7.063 1 64.602 93 ALA F N 1
ATOM 17341 C CA . ALA D 1 126 ? -12.568 20.22 -7.142 1 65.794 93 ALA F CA 1
ATOM 17342 C C . ALA D 1 126 ? -13.23 20.375 -5.775 1 66.757 93 ALA F C 1
ATOM 17343 O O . ALA D 1 126 ? -13.695 21.467 -5.457 1 73.69 93 ALA F O 1
ATOM 17350 N N . MET D 1 127 ? -13.26 19.292 -4.982 1 63.444 94 MET F N 1
ATOM 17351 C CA . MET D 1 127 ? -13.852 19.319 -3.653 1 62.468 94 MET F CA 1
ATOM 17352 C C . MET D 1 127 ? -12.919 19.997 -2.657 1 61.995 94 MET F C 1
ATOM 17353 O O . MET D 1 127 ? -13.424 20.594 -1.716 1 62.014 94 MET F O 1
ATOM 17367 N N . PHE D 1 128 ? -11.595 19.883 -2.852 1 63.126 95 PHE F N 1
ATOM 17368 C CA . PHE D 1 128 ? -10.597 20.387 -1.912 1 65.219 95 PHE F CA 1
ATOM 17369 C C . PHE D 1 128 ? -9.522 21.207 -2.637 1 66.238 95 PHE F C 1
ATOM 17370 O O . PHE D 1 128 ? -8.341 20.835 -2.696 1 68.07 95 PHE F O 1
ATOM 17387 N N . PRO D 1 129 ? -9.898 22.376 -3.192 1 67.058 96 PRO F N 1
ATOM 17388 C CA . PRO D 1 129 ? -9.016 23.144 -4.062 1 68.078 96 PRO F CA 1
ATOM 17389 C C . PRO D 1 129 ? -7.684 23.486 -3.406 1 68.359 96 PRO F C 1
ATOM 17390 O O . PRO D 1 129 ? -7.65 23.957 -2.271 1 72.658 96 PRO F O 1
ATOM 17401 N N . GLY D 1 130 ? -6.603 23.284 -4.163 1 67.021 97 GLY F N 1
ATOM 17402 C CA . GLY D 1 130 ? -5.262 23.639 -3.725 1 66.29 97 GLY F CA 1
ATOM 17403 C C . GLY D 1 130 ? -4.63 22.58 -2.815 1 65.158 97 GLY F C 1
ATOM 17404 O O . GLY D 1 130 ? -3.519 22.798 -2.328 1 64.67 97 GLY F O 1
ATOM 17408 N N . ARG D 1 131 ? -5.306 21.434 -2.604 1 62.441 98 ARG F N 1
ATOM 17409 C CA . ARG D 1 131 ? -4.88 20.536 -1.548 1 63.418 98 ARG F CA 1
ATOM 17410 C C . ARG D 1 131 ? -4.387 19.197 -2.089 1 62.447 98 ARG F C 1
ATOM 17411 O O . ARG D 1 131 ? -3.655 18.509 -1.385 1 62.377 98 ARG F O 1
ATOM 17432 N N . PHE D 1 132 ? -4.785 18.817 -3.315 1 61.654 99 PHE F N 1
ATOM 17433 C CA . PHE D 1 132 ? -4.529 17.466 -3.802 1 59.433 99 PHE F CA 1
ATOM 17434 C C . PHE D 1 132 ? -3.377 17.504 -4.802 1 62.694 99 PHE F C 1
ATOM 17435 O O . PHE D 1 132 ? -3.289 18.432 -5.621 1 65.557 99 PHE F O 1
ATOM 17452 N N . TRP D 1 133 ? -2.495 16.483 -4.726 1 60.292 100 TRP F N 1
ATOM 17453 C CA . TRP D 1 133 ? -1.5 16.255 -5.759 1 58.653 100 TRP F CA 1
ATOM 17454 C C . TRP D 1 133 ? -1.583 14.796 -6.201 1 63.154 100 TRP F C 1
ATOM 17455 O O . TRP D 1 133 ? -1.657 13.887 -5.37 1 57.817 100 TRP F O 1
ATOM 17476 N N . LEU D 1 134 ? -1.599 14.593 -7.53 1 59.428 101 LEU F N 1
ATOM 17477 C CA . LEU D 1 134 ? -1.741 13.266 -8.095 1 59.154 101 LEU F CA 1
ATOM 17478 C C . LEU D 1 134 ? -0.359 12.642 -8.241 1 57.608 101 LEU F C 1
ATOM 17479 O O . LEU D 1 134 ? 0.393 12.987 -9.156 1 55.641 101 LEU F O 1
ATOM 17495 N N . GLY D 1 135 ? -0.022 11.725 -7.323 1 54.955 102 GLY F N 1
ATOM 17496 C CA . GLY D 1 135 ? 1.235 11.005 -7.433 1 57.876 102 GLY F CA 1
ATOM 17497 C C . GLY D 1 135 ? 1.029 9.718 -8.214 1 52.797 102 GLY F C 1
ATOM 17498 O O . GLY D 1 135 ? 0.136 8.957 -7.86 1 52.16 102 GLY F O 1
ATOM 17502 N N . ILE D 1 136 ? 1.844 9.506 -9.257 1 54.572 103 ILE F N 1
ATOM 17503 C CA . ILE D 1 136 ? 1.716 8.336 -10.125 1 54.337 103 ILE F CA 1
ATOM 17504 C C . ILE D 1 136 ? 3.062 7.611 -10.274 1 54.046 103 ILE F C 1
ATOM 17505 O O . ILE D 1 136 ? 4.128 8.215 -10.117 1 51.399 103 ILE F O 1
ATOM 17521 N N . GLY D 1 137 ? 2.986 6.322 -10.638 1 48.815 104 GLY F N 1
ATOM 17522 C CA . GLY D 1 137 ? 4.178 5.528 -10.906 1 47.162 104 GLY F CA 1
ATOM 17523 C C . GLY D 1 137 ? 3.886 4.266 -11.713 1 46.722 104 GLY F C 1
ATOM 17524 O O . GLY D 1 137 ? 2.744 4.01 -12.131 1 47.738 104 GLY F O 1
ATOM 17528 N N . ALA D 1 138 ? 4.946 3.457 -11.864 1 47.087 105 ALA F N 1
ATOM 17529 C CA . ALA D 1 138 ? 4.965 2.321 -12.767 1 45.918 105 ALA F CA 1
ATOM 17530 C C . ALA D 1 138 ? 4.363 1.049 -12.144 1 46.789 105 ALA F C 1
ATOM 17531 O O . ALA D 1 138 ? 4.173 0.045 -12.838 1 48.633 105 ALA F O 1
ATOM 17538 N N . GLY D 1 139 ? 4.106 1.086 -10.832 1 43.149 106 GLY F N 1
ATOM 17539 C CA . GLY D 1 139 ? 3.381 0.032 -10.156 1 40.547 106 GLY F CA 1
ATOM 17540 C C . GLY D 1 139 ? 4.238 -1.153 -9.724 1 43.768 106 GLY F C 1
ATOM 17541 O O . GLY D 1 139 ? 5.374 -1.334 -10.174 1 40.988 106 GLY F O 1
ATOM 17545 N N . GLU D 1 140 ? 3.616 -1.991 -8.873 1 45.821 107 GLU F N 1
ATOM 17546 C CA . GLU D 1 140 ? 4.212 -3.193 -8.334 1 42.1 107 GLU F CA 1
ATOM 17547 C C . GLU D 1 140 ? 3.285 -4.375 -8.597 1 42.531 107 GLU F C 1
ATOM 17548 O O . GLU D 1 140 ? 2.074 -4.269 -8.407 1 37.524 107 GLU F O 1
ATOM 17560 N N . ALA D 1 141 ? 3.868 -5.532 -8.937 1 37.562 108 ALA F N 1
ATOM 17561 C CA . ALA D 1 141 ? 3.071 -6.724 -9.183 1 38.215 108 ALA F CA 1
ATOM 17562 C C . ALA D 1 141 ? 2.251 -7.113 -7.953 1 40 108 ALA F C 1
ATOM 17563 O O . ALA D 1 141 ? 1.17 -7.693 -8.089 1 38.436 108 ALA F O 1
ATOM 17570 N N . LEU D 1 142 ? 2.772 -6.812 -6.752 1 38.157 109 LEU F N 1
ATOM 17571 C CA . LEU D 1 142 ? 2.073 -7.106 -5.506 1 38.825 109 LEU F CA 1
ATOM 17572 C C . LEU D 1 142 ? 0.609 -6.682 -5.597 1 41.349 109 LEU F C 1
ATOM 17573 O O . LEU D 1 142 ? -0.263 -7.403 -5.113 1 45.867 109 LEU F O 1
ATOM 17589 N N . ASN D 1 143 ? 0.375 -5.511 -6.209 1 41.437 110 ASN F N 1
ATOM 17590 C CA . ASN D 1 143 ? -0.954 -4.932 -6.35 1 44.404 110 ASN F CA 1
ATOM 17591 C C . ASN D 1 143 ? -1.59 -5.236 -7.714 1 45.097 110 ASN F C 1
ATOM 17592 O O . ASN D 1 143 ? -2.78 -5.537 -7.781 1 45.619 110 ASN F O 1
ATOM 17603 N N . GLU D 1 144 ? -0.816 -5.165 -8.797 1 42.464 111 GLU F N 1
ATOM 17604 C CA . GLU D 1 144 ? -1.378 -5.204 -10.134 1 40.355 111 GLU F CA 1
ATOM 17605 C C . GLU D 1 144 ? -1.664 -6.642 -10.598 1 40.244 111 GLU F C 1
ATOM 17606 O O . GLU D 1 144 ? -2.468 -6.829 -11.508 1 41.349 111 GLU F O 1
ATOM 17618 N N . HIS D 1 145 ? -1.033 -7.659 -9.985 1 36.14 112 HIS F N 1
ATOM 17619 C CA . HIS D 1 145 ? -1.087 -8.992 -10.555 1 37.284 112 HIS F CA 1
ATOM 17620 C C . HIS D 1 145 ? -2.478 -9.605 -10.421 1 37.64 112 HIS F C 1
ATOM 17621 O O . HIS D 1 145 ? -2.786 -10.623 -11.055 1 34.525 112 HIS F O 1
ATOM 17636 N N . ILE D 1 146 ? -3.311 -9.016 -9.562 1 39.471 113 ILE F N 1
ATOM 17637 C CA . ILE D 1 146 ? -4.598 -9.609 -9.246 1 38.98 113 ILE F CA 1
ATOM 17638 C C . ILE D 1 146 ? -5.464 -9.722 -10.499 1 41.112 113 ILE F C 1
ATOM 17639 O O . ILE D 1 146 ? -6.318 -10.605 -10.527 1 42.771 113 ILE F O 1
ATOM 17655 N N . VAL D 1 147 ? -5.24 -8.878 -11.528 1 40.787 114 VAL F N 1
ATOM 17656 C CA . VAL D 1 147 ? -6.11 -8.871 -12.703 1 42.032 114 VAL F CA 1
ATOM 17657 C C . VAL D 1 147 ? -5.644 -9.895 -13.743 1 45.235 114 VAL F C 1
ATOM 17658 O O . VAL D 1 147 ? -6.276 -10.034 -14.779 1 43.53 114 VAL F O 1
ATOM 17671 N N . GLY D 1 148 ? -4.514 -10.578 -13.495 1 46.034 115 GLY F N 1
ATOM 17672 C CA . GLY D 1 148 ? -4.122 -11.726 -14.299 1 44.625 115 GLY F CA 1
ATOM 17673 C C . GLY D 1 148 ? -3.644 -11.364 -15.704 1 43.969 115 GLY F C 1
ATOM 17674 O O . GLY D 1 148 ? -3.923 -12.104 -16.625 1 42.425 115 GLY F O 1
ATOM 17678 N N . ARG D 1 149 ? -2.852 -10.29 -15.845 1 42.284 116 ARG F N 1
ATOM 17679 C CA . ARG D 1 149 ? -2.358 -9.851 -17.128 1 42.216 116 ARG F CA 1
ATOM 17680 C C . ARG D 1 149 ? -0.833 -9.891 -17.191 1 44.784 116 ARG F C 1
ATOM 17681 O O . ARG D 1 149 ? -0.142 -9.983 -16.175 1 44.511 116 ARG F O 1
ATOM 17702 N N . TYR D 1 150 ? -0.334 -9.842 -18.439 1 42.445 117 TYR F N 1
ATOM 17703 C CA . TYR D 1 150 ? 1.084 -9.765 -18.706 1 38.351 117 TYR F CA 1
ATOM 17704 C C . TYR D 1 150 ? 1.661 -8.6 -17.92 1 38.012 117 TYR F C 1
ATOM 17705 O O . TYR D 1 150 ? 1.167 -7.487 -18.044 1 37.374 117 TYR F O 1
ATOM 17723 N N . TRP D 1 151 ? 2.725 -8.851 -17.162 1 38.025 118 TRP F N 1
ATOM 17724 C CA . TRP D 1 151 ? 3.43 -7.826 -16.393 1 38.917 118 TRP F CA 1
ATOM 17725 C C . TRP D 1 151 ? 4.726 -7.41 -17.103 1 38.564 118 TRP F C 1
ATOM 17726 O O . TRP D 1 151 ? 5.73 -8.139 -17.079 1 40.406 118 TRP F O 1
ATOM 17747 N N . PRO D 1 152 ? 4.76 -6.245 -17.789 1 35.297 119 PRO F N 1
ATOM 17748 C CA . PRO D 1 152 ? 5.948 -5.839 -18.529 1 35.416 119 PRO F CA 1
ATOM 17749 C C . PRO D 1 152 ? 7.131 -5.556 -17.616 1 36.28 119 PRO F C 1
ATOM 17750 O O . PRO D 1 152 ? 6.961 -5.27 -16.425 1 36.514 119 PRO F O 1
ATOM 17761 N N . GLU D 1 153 ? 8.326 -5.59 -18.199 1 37.833 120 GLU F N 1
ATOM 17762 C CA . GLU D 1 153 ? 9.527 -5.159 -17.506 1 40.887 120 GLU F CA 1
ATOM 17763 C C . GLU D 1 153 ? 9.415 -3.673 -17.163 1 42.886 120 GLU F C 1
ATOM 17764 O O . GLU D 1 153 ? 8.711 -2.932 -17.842 1 43.387 120 GLU F O 1
ATOM 17776 N N . PRO D 1 154 ? 10.133 -3.191 -16.118 1 45.625 121 PRO F N 1
ATOM 17777 C CA . PRO D 1 154 ? 10.086 -1.772 -15.737 1 45.135 121 PRO F CA 1
ATOM 17778 C C . PRO D 1 154 ? 10.217 -0.771 -16.885 1 43.351 121 PRO F C 1
ATOM 17779 O O . PRO D 1 154 ? 9.441 0.152 -16.966 1 43.258 121 PRO F O 1
ATOM 17790 N N . ALA D 1 155 ? 11.143 -0.974 -17.812 1 44.795 122 ALA F N 1
ATOM 17791 C CA . ALA D 1 155 ? 11.326 -0.003 -18.888 1 48.99 122 ALA F CA 1
ATOM 17792 C C . ALA D 1 155 ? 10.059 0.115 -19.739 1 53.544 122 ALA F C 1
ATOM 17793 O O . ALA D 1 155 ? 9.693 1.216 -20.166 1 54.043 122 ALA F O 1
ATOM 17800 N N . GLU D 1 156 ? 9.355 -1.007 -19.943 1 49.391 123 GLU F N 1
ATOM 17801 C CA . GLU D 1 156 ? 8.123 -0.968 -20.702 1 46.888 123 GLU F CA 1
ATOM 17802 C C . GLU D 1 156 ? 7.028 -0.292 -19.875 1 45.567 123 GLU F C 1
ATOM 17803 O O . GLU D 1 156 ? 6.256 0.502 -20.404 1 45.263 123 GLU F O 1
ATOM 17815 N N . ARG D 1 157 ? 6.951 -0.59 -18.575 1 43.485 124 ARG F N 1
ATOM 17816 C CA . ARG D 1 157 ? 5.97 0.059 -17.717 1 44.258 124 ARG F CA 1
ATOM 17817 C C . ARG D 1 157 ? 6.168 1.578 -17.687 1 45.596 124 ARG F C 1
ATOM 17818 O O . ARG D 1 157 ? 5.19 2.307 -17.571 1 47.018 124 ARG F O 1
ATOM 17839 N N . ILE D 1 158 ? 7.415 2.056 -17.812 1 46.441 125 ILE F N 1
ATOM 17840 C CA . ILE D 1 158 ? 7.699 3.484 -17.937 1 49.5 125 ILE F CA 1
ATOM 17841 C C . ILE D 1 158 ? 7.029 4.028 -19.194 1 49.226 125 ILE F C 1
ATOM 17842 O O . ILE D 1 158 ? 6.433 5.103 -19.141 1 50.339 125 ILE F O 1
ATOM 17858 N N . ARG D 1 159 ? 7.139 3.307 -20.321 1 50.097 126 ARG F N 1
ATOM 17859 C CA . ARG D 1 159 ? 6.479 3.736 -21.547 1 50.02 126 ARG F CA 1
ATOM 17860 C C . ARG D 1 159 ? 4.967 3.785 -21.354 1 51.536 126 ARG F C 1
ATOM 17861 O O . ARG D 1 159 ? 4.307 4.697 -21.881 1 52.617 126 ARG F O 1
ATOM 17882 N N . MET D 1 160 ? 4.423 2.831 -20.586 1 45.245 127 MET F N 1
ATOM 17883 C CA . MET D 1 160 ? 2.999 2.833 -20.309 1 49.082 127 MET F CA 1
ATOM 17884 C C . MET D 1 160 ? 2.626 4.076 -19.485 1 49.798 127 MET F C 1
ATOM 17885 O O . MET D 1 160 ? 1.608 4.71 -19.728 1 49.186 127 MET F O 1
ATOM 17899 N N . LEU D 1 161 ? 3.45 4.402 -18.486 1 49.318 128 LEU F N 1
ATOM 17900 C CA . LEU D 1 161 ? 3.207 5.53 -17.599 1 47.698 128 LEU F CA 1
ATOM 17901 C C . LEU D 1 161 ? 3.223 6.835 -18.393 1 50.135 128 LEU F C 1
ATOM 17902 O O . LEU D 1 161 ? 2.39 7.703 -18.153 1 54.248 128 LEU F O 1
ATOM 17918 N N . ILE D 1 162 ? 4.144 6.959 -19.345 1 47.679 129 ILE F N 1
ATOM 17919 C CA . ILE D 1 162 ? 4.241 8.16 -20.151 1 50.383 129 ILE F CA 1
ATOM 17920 C C . ILE D 1 162 ? 2.986 8.312 -21.009 1 51.858 129 ILE F C 1
ATOM 17921 O O . ILE D 1 162 ? 2.491 9.408 -21.171 1 54.875 129 ILE F O 1
ATOM 17937 N N . GLU D 1 163 ? 2.436 7.216 -21.526 1 51.919 130 GLU F N 1
ATOM 17938 C CA . GLU D 1 163 ? 1.212 7.3 -22.302 1 52.81 130 GLU F CA 1
ATOM 17939 C C . GLU D 1 163 ? 0.044 7.641 -21.372 1 52.602 130 GLU F C 1
ATOM 17940 O O . GLU D 1 163 ? -0.835 8.402 -21.749 1 50.607 130 GLU F O 1
ATOM 17952 N N . ALA D 1 164 ? 0.036 7.094 -20.159 1 50.106 131 ALA F N 1
ATOM 17953 C CA . ALA D 1 164 ? -1.017 7.407 -19.197 1 53.141 131 ALA F CA 1
ATOM 17954 C C . ALA D 1 164 ? -1.022 8.903 -18.834 1 53.652 131 ALA F C 1
ATOM 17955 O O . ALA D 1 164 ? -2.083 9.491 -18.671 1 52.798 131 ALA F O 1
ATOM 17962 N N . ILE D 1 165 ? 0.165 9.505 -18.714 1 51.861 132 ILE F N 1
ATOM 17963 C CA . ILE D 1 165 ? 0.3 10.919 -18.437 1 53.909 132 ILE F CA 1
ATOM 17964 C C . ILE D 1 165 ? -0.385 11.704 -19.559 1 57.078 132 ILE F C 1
ATOM 17965 O O . ILE D 1 165 ? -1.064 12.697 -19.302 1 55.373 132 ILE F O 1
ATOM 17981 N N . GLU D 1 166 ? -0.2 11.256 -20.808 1 55.231 133 GLU F N 1
ATOM 17982 C CA . GLU D 1 166 ? -0.822 11.913 -21.946 1 58.411 133 GLU F CA 1
ATOM 17983 C C . GLU D 1 166 ? -2.348 11.854 -21.836 1 56.193 133 GLU F C 1
ATOM 17984 O O . GLU D 1 166 ? -3.033 12.85 -22.033 1 59.676 133 GLU F O 1
ATOM 17996 N N . VAL D 1 167 ? -2.889 10.701 -21.442 1 52.251 134 VAL F N 1
ATOM 17997 C CA . VAL D 1 167 ? -4.32 10.543 -21.293 1 51.876 134 VAL F CA 1
ATOM 17998 C C . VAL D 1 167 ? -4.831 11.475 -20.194 1 54.329 134 VAL F C 1
ATOM 17999 O O . VAL D 1 167 ? -5.848 12.153 -20.377 1 53.074 134 VAL F O 1
ATOM 18012 N N . ILE D 1 168 ? -4.149 11.476 -19.043 1 54.188 135 ILE F N 1
ATOM 18013 C CA . ILE D 1 168 ? -4.618 12.259 -17.91 1 53.643 135 ILE F CA 1
ATOM 18014 C C . ILE D 1 168 ? -4.595 13.743 -18.275 1 54.115 135 ILE F C 1
ATOM 18015 O O . ILE D 1 168 ? -5.541 14.462 -17.976 1 59.078 135 ILE F O 1
ATOM 18031 N N . GLN D 1 169 ? -3.555 14.187 -18.975 1 53.805 136 GLN F N 1
ATOM 18032 C CA . GLN D 1 169 ? -3.425 15.589 -19.341 1 58.402 136 GLN F CA 1
ATOM 18033 C C . GLN D 1 169 ? -4.459 16.019 -20.374 1 59.375 136 GLN F C 1
ATOM 18034 O O . GLN D 1 169 ? -4.961 17.144 -20.305 1 70.319 136 GLN F O 1
ATOM 18048 N N . LYS D 1 170 ? -4.794 15.127 -21.298 1 59.275 137 LYS F N 1
ATOM 18049 C CA . LYS D 1 170 ? -5.867 15.404 -22.23 1 63.715 137 LYS F CA 1
ATOM 18050 C C . LYS D 1 170 ? -7.173 15.634 -21.463 1 65.376 137 LYS F C 1
ATOM 18051 O O . LYS D 1 170 ? -7.85 16.646 -21.679 1 69.656 137 LYS F O 1
ATOM 18070 N N . LEU D 1 171 ? -7.496 14.723 -20.534 1 58.611 138 LEU F N 1
ATOM 18071 C CA . LEU D 1 171 ? -8.733 14.843 -19.785 1 62.101 138 LEU F CA 1
ATOM 18072 C C . LEU D 1 171 ? -8.743 16.111 -18.917 1 65.665 138 LEU F C 1
ATOM 18073 O O . LEU D 1 171 ? -9.793 16.754 -18.742 1 65.801 138 LEU F O 1
ATOM 18089 N N . PHE D 1 172 ? -7.558 16.494 -18.428 1 63.363 139 PHE F N 1
ATOM 18090 C CA . PHE D 1 172 ? -7.424 17.645 -17.555 1 62.678 139 PHE F CA 1
ATOM 18091 C C . PHE D 1 172 ? -7.65 18.941 -18.33 1 66.325 139 PHE F C 1
ATOM 18092 O O . PHE D 1 172 ? -7.812 19.963 -17.69 1 67.115 139 PHE F O 1
ATOM 18109 N N . THR D 1 173 ? -7.699 18.926 -19.674 1 67.632 140 THR F N 1
ATOM 18110 C CA . THR D 1 173 ? -8.027 20.138 -20.426 1 68.312 140 THR F CA 1
ATOM 18111 C C . THR D 1 173 ? -9.492 20.509 -20.196 1 66.596 140 THR F C 1
ATOM 18112 O O . THR D 1 173 ? -9.924 21.583 -20.577 1 65.353 140 THR F O 1
ATOM 18123 N N . GLY D 1 174 ? -10.283 19.554 -19.701 1 65.222 141 GLY F N 1
ATOM 18124 C CA . GLY D 1 174 ? -11.687 19.798 -19.423 1 63.254 141 GLY F CA 1
ATOM 18125 C C . GLY D 1 174 ? -12.542 19.787 -20.681 1 64.283 141 GLY F C 1
ATOM 18126 O O . GLY D 1 174 ? -13.709 20.142 -20.597 1 67.148 141 GLY F O 1
ATOM 18130 N N . LYS D 1 175 ? -11.99 19.347 -21.825 1 67.571 142 LYS F N 1
ATOM 18131 C CA . LYS D 1 175 ? -12.749 19.26 -23.064 1 68.333 142 LYS F CA 1
ATOM 18132 C C . LYS D 1 175 ? -13.009 17.803 -23.411 1 66.329 142 LYS F C 1
ATOM 18133 O O . LYS D 1 175 ? -12.434 16.905 -22.81 1 67.513 142 LYS F O 1
ATOM 18152 N N . VAL D 1 176 ? -13.858 17.589 -24.418 1 67.603 143 VAL F N 1
ATOM 18153 C CA . VAL D 1 176 ? -14.055 16.291 -25.048 1 64.511 143 VAL F CA 1
ATOM 18154 C C . VAL D 1 176 ? -12.768 15.942 -25.775 1 64.128 143 VAL F C 1
ATOM 18155 O O . VAL D 1 176 ? -12.33 16.698 -26.63 1 66.4 143 VAL F O 1
ATOM 18168 N N . ILE D 1 177 ? -12.176 14.803 -25.411 1 62.556 144 ILE F N 1
ATOM 18169 C CA . ILE D 1 177 ? -10.963 14.301 -26.029 1 63.066 144 ILE F CA 1
ATOM 18170 C C . ILE D 1 177 ? -11.169 12.841 -26.434 1 60.818 144 ILE F C 1
ATOM 18171 O O . ILE D 1 177 ? -12.095 12.169 -25.981 1 58.166 144 ILE F O 1
ATOM 18187 N N . ARG D 1 178 ? -10.27 12.401 -27.316 1 65.53 145 ARG F N 1
ATOM 18188 C CA . ARG D 1 178 ? -10.121 11.033 -27.782 1 63.787 145 ARG F CA 1
ATOM 18189 C C . ARG D 1 178 ? -8.638 10.7 -27.7 1 61.133 145 ARG F C 1
ATOM 18190 O O . ARG D 1 178 ? -7.79 11.595 -27.774 1 60.918 145 ARG F O 1
ATOM 18211 N N . HIS D 1 179 ? -8.317 9.415 -27.55 1 57.168 146 HIS F N 1
ATOM 18212 C CA . HIS D 1 179 ? -6.933 8.998 -27.499 1 57.311 146 HIS F CA 1
ATOM 18213 C C . HIS D 1 179 ? -6.829 7.589 -28.069 1 59.372 146 HIS F C 1
ATOM 18214 O O . HIS D 1 179 ? -7.626 6.713 -27.738 1 54.116 146 HIS F O 1
ATOM 18229 N N . GLU D 1 180 ? -5.802 7.369 -28.886 1 63.612 147 GLU F N 1
ATOM 18230 C CA . GLU D 1 180 ? -5.429 6.013 -29.256 1 67.496 147 GLU F CA 1
ATOM 18231 C C . GLU D 1 180 ? -3.907 5.909 -29.327 1 59.362 147 GLU F C 1
ATOM 18232 O O . GLU D 1 180 ? -3.279 6.578 -30.115 1 59.577 147 GLU F O 1
ATOM 18244 N N . GLY D 1 181 ? -3.299 5.106 -28.468 1 58.19 148 GLY F N 1
ATOM 18245 C CA . GLY D 1 181 ? -1.862 4.889 -28.508 1 56.857 148 GLY F CA 1
ATOM 18246 C C . GLY D 1 181 ? -1.56 3.395 -28.405 1 55.952 148 GLY F C 1
ATOM 18247 O O . GLY D 1 181 ? -2.469 2.569 -28.538 1 51.104 148 GLY F O 1
ATOM 18251 N N . VAL D 1 182 ? -0.3 3.075 -28.098 1 54.704 149 VAL F N 1
ATOM 18252 C CA . VAL D 1 182 ? 0.113 1.691 -27.989 1 51.489 149 VAL F CA 1
ATOM 18253 C C . VAL D 1 182 ? -0.687 0.986 -26.898 1 46.495 149 VAL F C 1
ATOM 18254 O O . VAL D 1 182 ? -1.116 -0.13 -27.105 1 51.996 149 VAL F O 1
ATOM 18267 N N . TYR D 1 183 ? -0.905 1.628 -25.753 1 48.646 150 TYR F N 1
ATOM 18268 C CA . TYR D 1 183 ? -1.414 0.955 -24.568 1 47.104 150 TYR F CA 1
ATOM 18269 C C . TYR D 1 183 ? -2.869 1.299 -24.264 1 47.113 150 TYR F C 1
ATOM 18270 O O . TYR D 1 183 ? -3.553 0.503 -23.628 1 47.157 150 TYR F O 1
ATOM 18288 N N . PHE D 1 184 ? -3.348 2.495 -24.636 1 49.552 151 PHE F N 1
ATOM 18289 C CA . PHE D 1 184 ? -4.649 2.944 -24.17 1 49.925 151 PHE F CA 1
ATOM 18290 C C . PHE D 1 184 ? -5.475 3.446 -25.335 1 49.989 151 PHE F C 1
ATOM 18291 O O . PHE D 1 184 ? -4.968 4.062 -26.259 1 50.334 151 PHE F O 1
ATOM 18308 N N . LYS D 1 185 ? -6.777 3.178 -25.221 1 53.198 152 LYS F N 1
ATOM 18309 C CA . LYS D 1 185 ? -7.784 3.682 -26.133 1 55.287 152 LYS F CA 1
ATOM 18310 C C . LYS D 1 185 ? -8.794 4.439 -25.288 1 53.841 152 LYS F C 1
ATOM 18311 O O . LYS D 1 185 ? -9.274 3.902 -24.287 1 53.304 152 LYS F O 1
ATOM 18330 N N . VAL D 1 186 ? -9.084 5.677 -25.669 1 57.801 153 VAL F N 1
ATOM 18331 C CA . VAL D 1 186 ? -10.128 6.435 -24.996 1 57.482 153 VAL F CA 1
ATOM 18332 C C . VAL D 1 186 ? -11.078 6.974 -26.06 1 54.421 153 VAL F C 1
ATOM 18333 O O . VAL D 1 186 ? -10.664 7.767 -26.891 1 54.11 153 VAL F O 1
ATOM 18346 N N . GLU D 1 187 ? -12.343 6.539 -26.011 1 52.788 154 GLU F N 1
ATOM 18347 C CA . GLU D 1 187 ? -13.406 7.095 -26.831 1 54.665 154 GLU F CA 1
ATOM 18348 C C . GLU D 1 187 ? -13.841 8.458 -26.252 1 57.809 154 GLU F C 1
ATOM 18349 O O . GLU D 1 187 ? -13.509 8.81 -25.13 1 55.283 154 GLU F O 1
ATOM 18361 N N . SER D 1 188 ? -14.583 9.216 -27.044 1 55.835 155 SER F N 1
ATOM 18362 C CA . SER D 1 188 ? -14.987 10.564 -26.683 1 60.32 155 SER F CA 1
ATOM 18363 C C . SER D 1 188 ? -15.284 10.67 -25.197 1 58.883 155 SER F C 1
ATOM 18364 O O . SER D 1 188 ? -16.255 10.091 -24.721 1 59.208 155 SER F O 1
ATOM 18372 N N . ALA D 1 189 ? -14.469 11.451 -24.493 1 56.553 156 ALA F N 1
ATOM 18373 C CA . ALA D 1 189 ? -14.561 11.544 -23.045 1 59.653 156 ALA F CA 1
ATOM 18374 C C . ALA D 1 189 ? -14.231 12.949 -22.569 1 60.167 156 ALA F C 1
ATOM 18375 O O . ALA D 1 189 ? -13.358 13.602 -23.137 1 61.992 156 ALA F O 1
ATOM 18382 N N . LYS D 1 190 ? -14.949 13.391 -21.536 1 63.212 157 LYS F N 1
ATOM 18383 C CA . LYS D 1 190 ? -14.774 14.716 -20.952 1 62.088 157 LYS F CA 1
ATOM 18384 C C . LYS D 1 190 ? -14.999 14.675 -19.445 1 61.417 157 LYS F C 1
ATOM 18385 O O . LYS D 1 190 ? -15.924 14.022 -18.96 1 64.85 157 LYS F O 1
ATOM 18404 N N . LEU D 1 191 ? -14.107 15.336 -18.692 1 61.249 158 LEU F N 1
ATOM 18405 C CA . LEU D 1 191 ? -14.322 15.533 -17.266 1 60.753 158 LEU F CA 1
ATOM 18406 C C . LEU D 1 191 ? -15.156 16.797 -17.085 1 64.607 158 LEU F C 1
ATOM 18407 O O . LEU D 1 191 ? -14.646 17.917 -17.212 1 62.076 158 LEU F O 1
ATOM 18423 N N . TYR D 1 192 ? -16.444 16.599 -16.797 1 66.365 159 TYR F N 1
ATOM 18424 C CA . TYR D 1 192 ? -17.36 17.701 -16.537 1 69.182 159 TYR F CA 1
ATOM 18425 C C . TYR D 1 192 ? -17.113 18.341 -15.165 1 66.368 159 TYR F C 1
ATOM 18426 O O . TYR D 1 192 ? -17.303 19.522 -15.01 1 70.103 159 TYR F O 1
ATOM 18444 N N . THR D 1 193 ? -16.75 17.559 -14.158 1 64.801 160 THR F N 1
ATOM 18445 C CA . THR D 1 193 ? -16.402 18.064 -12.839 1 65.239 160 THR F CA 1
ATOM 18446 C C . THR D 1 193 ? -14.89 18.249 -12.805 1 68.578 160 THR F C 1
ATOM 18447 O O . THR D 1 193 ? -14.149 17.289 -12.564 1 71.442 160 THR F O 1
ATOM 18458 N N . MET D 1 194 ? -14.433 19.473 -13.062 1 73.081 161 MET F N 1
ATOM 18459 C CA . MET D 1 194 ? -13.031 19.753 -13.34 1 76.72 161 MET F CA 1
ATOM 18460 C C . MET D 1 194 ? -12.688 21.068 -12.656 1 84.041 161 MET F C 1
ATOM 18461 O O . MET D 1 194 ? -13.37 22.044 -12.906 1 101.289 161 MET F O 1
ATOM 18475 N N . PRO D 1 195 ? -11.717 21.174 -11.723 1 84.168 162 PRO F N 1
ATOM 18476 C CA . PRO D 1 195 ? -11.369 22.484 -11.152 1 82.249 162 PRO F CA 1
ATOM 18477 C C . PRO D 1 195 ? -10.74 23.394 -12.206 1 84.446 162 PRO F C 1
ATOM 18478 O O . PRO D 1 195 ? -10.243 22.917 -13.232 1 87.543 162 PRO F O 1
ATOM 18489 N N . ASP D 1 196 ? -10.736 24.703 -11.942 1 94.754 163 ASP F N 1
ATOM 18490 C CA . ASP D 1 196 ? -10.215 25.688 -12.879 1 100.701 163 ASP F CA 1
ATOM 18491 C C . ASP D 1 196 ? -8.748 25.379 -13.177 1 90.438 163 ASP F C 1
ATOM 18492 O O . ASP D 1 196 ? -8.297 25.413 -14.328 1 85.881 163 ASP F O 1
ATOM 18501 N N . VAL D 1 197 ? -8.013 25.044 -12.106 1 82.302 164 VAL F N 1
ATOM 18502 C CA . VAL D 1 197 ? -6.617 24.678 -12.214 1 76.942 164 VAL F CA 1
ATOM 18503 C C . VAL D 1 197 ? -6.496 23.201 -11.87 1 71.109 164 VAL F C 1
ATOM 18504 O O . VAL D 1 197 ? -6.924 22.776 -10.805 1 67.061 164 VAL F O 1
ATOM 18517 N N . PRO D 1 198 A -5.95 22.352 -12.771 1 70.033 165 PRO F N 1
ATOM 18518 C CA . PRO D 1 198 A -5.793 20.923 -12.466 1 66.596 165 PRO F CA 1
ATOM 18519 C C . PRO D 1 198 A -4.845 20.71 -11.291 1 63.298 165 PRO F C 1
ATOM 18520 O O . PRO D 1 198 A -3.94 21.511 -11.062 1 62.831 165 PRO F O 1
ATOM 18531 N N . PRO D 1 199 ? -4.968 19.586 -10.561 1 63.848 166 PRO F N 1
ATOM 18532 C CA . PRO D 1 199 ? -3.999 19.264 -9.52 1 64.456 166 PRO F CA 1
ATOM 18533 C C . PRO D 1 199 ? -2.681 18.984 -10.244 1 65.439 166 PRO F C 1
ATOM 18534 O O . PRO D 1 199 ? -2.683 18.592 -11.418 1 66.299 166 PRO F O 1
ATOM 18545 N N . PRO D 1 200 ? -1.527 19.206 -9.577 1 64.581 167 PRO F N 1
ATOM 18546 C CA . PRO D 1 200 ? -0.236 18.819 -10.116 1 64.533 167 PRO F CA 1
ATOM 18547 C C . PRO D 1 200 ? -0.126 17.302 -10.269 1 65.223 167 PRO F C 1
ATOM 18548 O O . PRO D 1 200 ? -0.694 16.535 -9.469 1 58.373 167 PRO F O 1
ATOM 18559 N N . ILE D 1 201 ? 0.594 16.908 -11.335 1 61.879 168 ILE F N 1
ATOM 18560 C CA . ILE D 1 201 ? 1.004 15.528 -11.521 1 59.134 168 ILE F CA 1
ATOM 18561 C C . ILE D 1 201 ? 2.434 15.371 -11.02 1 56.169 168 ILE F C 1
ATOM 18562 O O . ILE D 1 201 ? 3.343 16.025 -11.527 1 57.274 168 ILE F O 1
ATOM 18578 N N . ILE D 1 202 ? 2.595 14.5 -10.022 1 53.971 169 ILE F N 1
ATOM 18579 C CA . ILE D 1 202 ? 3.885 14.16 -9.441 1 57.664 169 ILE F CA 1
ATOM 18580 C C . ILE D 1 202 ? 4.219 12.707 -9.789 1 54.893 169 ILE F C 1
ATOM 18581 O O . ILE D 1 202 ? 3.413 11.804 -9.541 1 54.138 169 ILE F O 1
ATOM 18597 N N . VAL D 1 203 ? 5.42 12.466 -10.32 1 56.475 170 VAL F N 1
ATOM 18598 C CA . VAL D 1 203 ? 5.853 11.105 -10.634 1 56.681 170 VAL F CA 1
ATOM 18599 C C . VAL D 1 203 ? 6.75 10.607 -9.507 1 53.673 170 VAL F C 1
ATOM 18600 O O . VAL D 1 203 ? 7.765 11.228 -9.199 1 56.244 170 VAL F O 1
ATOM 18613 N N . GLY D 1 204 ? 6.371 9.476 -8.917 1 51.061 171 GLY F N 1
ATOM 18614 C CA . GLY D 1 204 ? 7.241 8.743 -8.005 1 51.401 171 GLY F CA 1
ATOM 18615 C C . GLY D 1 204 ? 8.156 7.781 -8.767 1 50.085 171 GLY F C 1
ATOM 18616 O O . GLY D 1 204 ? 7.659 6.875 -9.414 1 50.186 171 GLY F O 1
ATOM 18620 N N . THR D 1 205 ? 9.477 8.007 -8.72 1 49.276 172 THR F N 1
ATOM 18621 C CA . THR D 1 205 ? 10.442 7.205 -9.459 1 49.39 172 THR F CA 1
ATOM 18622 C C . THR D 1 205 ? 11.816 7.367 -8.818 1 51.788 172 THR F C 1
ATOM 18623 O O . THR D 1 205 ? 12.113 8.403 -8.223 1 55.253 172 THR F O 1
ATOM 18634 N N . ALA D 1 206 ? 12.63 6.316 -8.937 1 49.951 173 ALA F N 1
ATOM 18635 C CA . ALA D 1 206 ? 14.034 6.325 -8.574 1 51.403 173 ALA F CA 1
ATOM 18636 C C . ALA D 1 206 ? 14.908 6.193 -9.821 1 51.052 173 ALA F C 1
ATOM 18637 O O . ALA D 1 206 ? 16.125 6.117 -9.7 1 53.721 173 ALA F O 1
ATOM 18644 N N . GLY D 1 207 ? 14.287 6.209 -11.009 1 52.489 174 GLY F N 1
ATOM 18645 C CA . GLY D 1 207 ? 14.996 6.028 -12.26 1 54.318 174 GLY F CA 1
ATOM 18646 C C . GLY D 1 207 ? 15.449 7.378 -12.827 1 61.137 174 GLY F C 1
ATOM 18647 O O . GLY D 1 207 ? 14.632 8.262 -13.049 1 62.934 174 GLY F O 1
ATOM 18651 N N . PRO D 1 208 ? 16.761 7.577 -13.101 1 63.418 175 PRO F N 1
ATOM 18652 C CA . PRO D 1 208 ? 17.229 8.789 -13.767 1 66.071 175 PRO F CA 1
ATOM 18653 C C . PRO D 1 208 ? 16.501 9.14 -15.066 1 68.336 175 PRO F C 1
ATOM 18654 O O . PRO D 1 208 ? 16.303 10.309 -15.354 1 65.927 175 PRO F O 1
ATOM 18665 N N . TYR D 1 209 ? 16.149 8.137 -15.887 1 65.504 176 TYR F N 1
ATOM 18666 C CA . TYR D 1 209 ? 15.483 8.416 -17.152 1 62.566 176 TYR F CA 1
ATOM 18667 C C . TYR D 1 209 ? 14.1 9.001 -16.867 1 58.355 176 TYR F C 1
ATOM 18668 O O . TYR D 1 209 ? 13.739 10.034 -17.411 1 61.213 176 TYR F O 1
ATOM 18686 N N . MET D 1 210 ? 13.313 8.356 -16.008 1 60.041 177 MET F N 1
ATOM 18687 C CA . MET D 1 210 ? 11.95 8.81 -15.76 1 60.498 177 MET F CA 1
ATOM 18688 C C . MET D 1 210 ? 11.967 10.131 -14.982 1 57.633 177 MET F C 1
ATOM 18689 O O . MET D 1 210 ? 11.065 10.949 -15.137 1 54.204 177 MET F O 1
ATOM 18703 N N . ALA D 1 211 ? 12.997 10.348 -14.166 1 57.144 178 ALA F N 1
ATOM 18704 C CA . ALA D 1 211 ? 13.099 11.6 -13.429 1 63.464 178 ALA F CA 1
ATOM 18705 C C . ALA D 1 211 ? 13.216 12.767 -14.406 1 63.098 178 ALA F C 1
ATOM 18706 O O . ALA D 1 211 ? 12.614 13.808 -14.189 1 61.336 178 ALA F O 1
ATOM 18713 N N . LYS D 1 212 ? 13.959 12.571 -15.495 1 61.915 179 LYS F N 1
ATOM 18714 C CA . LYS D 1 212 ? 14.095 13.585 -16.531 1 65.742 179 LYS F CA 1
ATOM 18715 C C . LYS D 1 212 ? 12.766 13.791 -17.258 1 63.472 179 LYS F C 1
ATOM 18716 O O . LYS D 1 212 ? 12.374 14.912 -17.532 1 62.089 179 LYS F O 1
ATOM 18735 N N . LYS D 1 213 ? 12.072 12.696 -17.56 1 61.769 180 LYS F N 1
ATOM 18736 C CA . LYS D 1 213 ? 10.779 12.759 -18.219 1 59.942 180 LYS F CA 1
ATOM 18737 C C . LYS D 1 213 ? 9.76 13.487 -17.352 1 58.318 180 LYS F C 1
ATOM 18738 O O . LYS D 1 213 ? 8.882 14.172 -17.876 1 58.427 180 LYS F O 1
ATOM 18757 N N . THR D 1 214 ? 9.884 13.304 -16.032 1 58.359 181 THR F N 1
ATOM 18758 C CA . THR D 1 214 ? 9.011 13.938 -15.054 1 59.038 181 THR F CA 1
ATOM 18759 C C . THR D 1 214 ? 9.171 15.46 -15.129 1 62.848 181 THR F C 1
ATOM 18760 O O . THR D 1 214 ? 8.193 16.199 -15.149 1 60.325 181 THR F O 1
ATOM 18771 N N . GLY D 1 215 ? 10.417 15.925 -15.169 1 64.178 182 GLY F N 1
ATOM 18772 C CA . GLY D 1 215 ? 10.69 17.343 -15.293 1 68.361 182 GLY F CA 1
ATOM 18773 C C . GLY D 1 215 ? 10.1 17.895 -16.59 1 71.087 182 GLY F C 1
ATOM 18774 O O . GLY D 1 215 ? 9.611 19.022 -16.645 1 75.353 182 GLY F O 1
ATOM 18778 N N . GLN D 1 216 ? 10.174 17.087 -17.644 1 67.687 183 GLN F N 1
ATOM 18779 C CA . GLN D 1 216 ? 9.729 17.518 -18.948 1 69.524 183 GLN F CA 1
ATOM 18780 C C . GLN D 1 216 ? 8.209 17.549 -19.055 1 69.288 183 GLN F C 1
ATOM 18781 O O . GLN D 1 216 ? 7.677 18.481 -19.646 1 71.519 183 GLN F O 1
ATOM 18795 N N . LEU D 1 217 ? 7.523 16.525 -18.526 1 63.464 184 LEU F N 1
ATOM 18796 C CA . LEU D 1 217 ? 6.125 16.271 -18.847 1 62.515 184 LEU F CA 1
ATOM 18797 C C . LEU D 1 217 ? 5.188 16.608 -17.69 1 62.138 184 LEU F C 1
ATOM 18798 O O . LEU D 1 217 ? 3.985 16.732 -17.897 1 57.541 184 LEU F O 1
ATOM 18814 N N . CYS D 1 218 ? 5.689 16.619 -16.455 1 62.953 185 CYS F N 1
ATOM 18815 C CA . CYS D 1 218 ? 4.821 16.679 -15.289 1 63.997 185 CYS F CA 1
ATOM 18816 C C . CYS D 1 218 ? 5.198 17.896 -14.444 1 65.805 185 CYS F C 1
ATOM 18817 O O . CYS D 1 218 ? 5.922 18.786 -14.91 1 65.501 185 CYS F O 1
ATOM 18825 N N . ASP D 1 219 ? 4.724 17.916 -13.19 1 65.151 186 ASP F N 1
ATOM 18826 C CA . ASP D 1 219 ? 4.805 19.13 -12.385 1 68.113 186 ASP F CA 1
ATOM 18827 C C . ASP D 1 219 ? 5.81 18.988 -11.239 1 66.811 186 ASP F C 1
ATOM 18828 O O . ASP D 1 219 ? 6.201 19.994 -10.664 1 63.36 186 ASP F O 1
ATOM 18837 N N . GLY D 1 220 ? 6.216 17.756 -10.881 1 63.126 187 GLY F N 1
ATOM 18838 C CA . GLY D 1 220 ? 7.193 17.592 -9.812 1 64.9 187 GLY F CA 1
ATOM 18839 C C . GLY D 1 220 ? 7.569 16.135 -9.575 1 60.892 187 GLY F C 1
ATOM 18840 O O . GLY D 1 220 ? 6.93 15.259 -10.114 1 57.061 187 GLY F O 1
ATOM 18844 N N . LEU D 1 221 ? 8.578 15.903 -8.729 1 64.83 188 LEU F N 1
ATOM 18845 C CA . LEU D 1 221 ? 9.163 14.585 -8.52 1 66.484 188 LEU F CA 1
ATOM 18846 C C . LEU D 1 221 ? 8.922 14.107 -7.09 1 67.186 188 LEU F C 1
ATOM 18847 O O . LEU D 1 221 ? 8.997 14.887 -6.158 1 72.148 188 LEU F O 1
ATOM 18863 N N . LEU D 1 222 ? 8.686 12.804 -6.939 1 63.569 189 LEU F N 1
ATOM 18864 C CA . LEU D 1 222 ? 8.707 12.137 -5.645 1 59.659 189 LEU F CA 1
ATOM 18865 C C . LEU D 1 222 ? 9.681 10.963 -5.746 1 58.622 189 LEU F C 1
ATOM 18866 O O . LEU D 1 222 ? 9.586 10.187 -6.668 1 60.874 189 LEU F O 1
ATOM 18882 N N . THR D 1 223 ? 10.604 10.815 -4.797 1 59.853 190 THR F N 1
ATOM 18883 C CA . THR D 1 223 ? 11.587 9.751 -4.863 1 61.831 190 THR F CA 1
ATOM 18884 C C . THR D 1 223 ? 11.804 9.163 -3.471 1 62.522 190 THR F C 1
ATOM 18885 O O . THR D 1 223 ? 11.526 9.815 -2.479 1 68.064 190 THR F O 1
ATOM 18896 N N . PRO D 1 224 ? 12.248 7.906 -3.329 1 60.945 191 PRO F N 1
ATOM 18897 C CA . PRO D 1 224 ? 12.546 7.323 -2.021 1 60.21 191 PRO F CA 1
ATOM 18898 C C . PRO D 1 224 ? 13.879 7.811 -1.47 1 60.06 191 PRO F C 1
ATOM 18899 O O . PRO D 1 224 ? 14.689 8.377 -2.207 1 57.092 191 PRO F O 1
ATOM 18910 N N . GLY D 1 225 ? 14.088 7.548 -0.178 1 59.014 192 GLY F N 1
ATOM 18911 C CA . GLY D 1 225 ? 15.362 7.832 0.453 1 62.285 192 GLY F CA 1
ATOM 18912 C C . GLY D 1 225 ? 16.445 7.006 -0.245 1 63.307 192 GLY F C 1
ATOM 18913 O O . GLY D 1 225 ? 16.192 5.869 -0.62 1 61.088 192 GLY F O 1
ATOM 18917 N N . ALA D 1 226 ? 17.61 7.612 -0.476 1 63.904 193 ALA F N 1
ATOM 18918 C CA . ALA D 1 226 ? 18.73 6.939 -1.106 1 62.24 193 ALA F CA 1
ATOM 18919 C C . ALA D 1 226 ? 19.997 7.692 -0.725 1 64.446 193 ALA F C 1
ATOM 18920 O O . ALA D 1 226 ? 19.897 8.705 -0.043 1 65.711 193 ALA F O 1
ATOM 18927 N N . ASN D 1 227 ? 21.169 7.234 -1.178 1 63.9 194 ASN F N 1
ATOM 18928 C CA . ASN D 1 227 ? 22.398 7.917 -0.819 1 68.066 194 ASN F CA 1
ATOM 18929 C C . ASN D 1 227 ? 22.481 9.238 -1.577 1 71.451 194 ASN F C 1
ATOM 18930 O O . ASN D 1 227 ? 21.732 9.446 -2.535 1 69.885 194 ASN F O 1
ATOM 18941 N N . ASP D 1 228 ? 23.422 10.097 -1.145 1 71.693 195 ASP F N 1
ATOM 18942 C CA . ASP D 1 228 ? 23.536 11.451 -1.651 1 74.454 195 ASP F CA 1
ATOM 18943 C C . ASP D 1 228 ? 23.769 11.466 -3.163 1 75.086 195 ASP F C 1
ATOM 18944 O O . ASP D 1 228 ? 23.255 12.336 -3.865 1 71.029 195 ASP F O 1
ATOM 18953 N N . GLU D 1 229 ? 24.578 10.522 -3.655 1 77.716 196 GLU F N 1
ATOM 18954 C CA . GLU D 1 229 ? 24.962 10.535 -5.055 1 80.05 196 GLU F CA 1
ATOM 18955 C C . GLU D 1 229 ? 23.744 10.239 -5.94 1 75.92 196 GLU F C 1
ATOM 18956 O O . GLU D 1 229 ? 23.568 10.892 -6.963 1 79.7 196 GLU F O 1
ATOM 18968 N N . LYS D 1 230 ? 22.905 9.281 -5.545 1 68.481 197 LYS F N 1
ATOM 18969 C CA . LYS D 1 230 ? 21.716 8.954 -6.32 1 74.672 197 LYS F CA 1
ATOM 18970 C C . LYS D 1 230 ? 20.696 10.09 -6.28 1 73.451 197 LYS F C 1
ATOM 18971 O O . LYS D 1 230 ? 20.072 10.385 -7.299 1 72.199 197 LYS F O 1
ATOM 18990 N N . LEU D 1 231 ? 20.466 10.65 -5.082 1 71.192 198 LEU F N 1
ATOM 18991 C CA . LEU D 1 231 ? 19.511 11.731 -4.915 1 70.954 198 LEU F CA 1
ATOM 18992 C C . LEU D 1 231 ? 19.968 12.927 -5.755 1 71.686 198 LEU F C 1
ATOM 18993 O O . LEU D 1 231 ? 19.166 13.5 -6.468 1 74.171 198 LEU F O 1
ATOM 19009 N N . ARG D 1 232 ? 21.258 13.261 -5.745 1 70.147 199 ARG F N 1
ATOM 19010 C CA . ARG D 1 232 ? 21.757 14.36 -6.562 1 75.571 199 ARG F CA 1
ATOM 19011 C C . ARG D 1 232 ? 21.556 14.117 -8.056 1 74.099 199 ARG F C 1
ATOM 19012 O O . ARG D 1 232 ? 21.27 15.057 -8.782 1 75.374 199 ARG F O 1
ATOM 19033 N N . LEU D 1 233 ? 21.745 12.874 -8.512 1 74.794 200 LEU F N 1
ATOM 19034 C CA . LEU D 1 233 ? 21.577 12.525 -9.919 1 75.573 200 LEU F CA 1
ATOM 19035 C C . LEU D 1 233 ? 20.113 12.717 -10.341 1 72.838 200 LEU F C 1
ATOM 19036 O O . LEU D 1 233 ? 19.845 13.289 -11.397 1 75.18 200 LEU F O 1
ATOM 19052 N N . LEU D 1 234 ? 19.179 12.223 -9.516 1 69.776 201 LEU F N 1
ATOM 19053 C CA . LEU D 1 234 ? 17.757 12.334 -9.797 1 69.498 201 LEU F CA 1
ATOM 19054 C C . LEU D 1 234 ? 17.323 13.801 -9.843 1 67.972 201 LEU F C 1
ATOM 19055 O O . LEU D 1 234 ? 16.543 14.176 -10.716 1 68.002 201 LEU F O 1
ATOM 19071 N N . LEU D 1 235 ? 17.819 14.623 -8.906 1 69.847 202 LEU F N 1
ATOM 19072 C CA . LEU D 1 235 ? 17.494 16.047 -8.86 1 72.139 202 LEU F CA 1
ATOM 19073 C C . LEU D 1 235 ? 18.002 16.706 -10.141 1 76.682 202 LEU F C 1
ATOM 19074 O O . LEU D 1 235 ? 17.276 17.46 -10.796 1 79.128 202 LEU F O 1
ATOM 19090 N N . SER D 1 236 ? 19.245 16.367 -10.505 1 79.337 203 SER F N 1
ATOM 19091 C CA . SER D 1 236 ? 19.903 16.93 -11.671 1 81.169 203 SER F CA 1
ATOM 19092 C C . SER D 1 236 ? 19.157 16.57 -12.96 1 79.584 203 SER F C 1
ATOM 19093 O O . SER D 1 236 ? 18.976 17.403 -13.839 1 79.052 203 SER F O 1
ATOM 19101 N N . ARG D 1 237 ? 18.701 15.316 -13.07 1 75.435 204 ARG F N 1
ATOM 19102 C CA . ARG D 1 237 ? 17.971 14.868 -14.243 1 71.851 204 ARG F CA 1
ATOM 19103 C C . ARG D 1 237 ? 16.613 15.562 -14.367 1 68.178 204 ARG F C 1
ATOM 19104 O O . ARG D 1 237 ? 16.224 15.975 -15.451 1 66.28 204 ARG F O 1
ATOM 19125 N N . PHE D 1 238 ? 15.892 15.655 -13.249 1 70.282 205 PHE F N 1
ATOM 19126 C CA . PHE D 1 238 ? 14.623 16.367 -13.176 1 74.015 205 PHE F CA 1
ATOM 19127 C C . PHE D 1 238 ? 14.784 17.816 -13.644 1 79.107 205 PHE F C 1
ATOM 19128 O O . PHE D 1 238 ? 14.002 18.292 -14.472 1 81.092 205 PHE F O 1
ATOM 19145 N N . GLU D 1 239 ? 15.818 18.5 -13.148 1 79.159 206 GLU F N 1
ATOM 19146 C CA . GLU D 1 239 ? 16.099 19.874 -13.546 1 88.089 206 GLU F CA 1
ATOM 19147 C C . GLU D 1 239 ? 16.394 19.984 -15.044 1 89.633 206 GLU F C 1
ATOM 19148 O O . GLU D 1 239 ? 15.88 20.876 -15.713 1 90.769 206 GLU F O 1
ATOM 19160 N N . GLU D 1 240 ? 17.249 19.098 -15.558 1 89.84 207 GLU F N 1
ATOM 19161 C CA . GLU D 1 240 ? 17.583 19.053 -16.975 1 88.679 207 GLU F CA 1
ATOM 19162 C C . GLU D 1 240 ? 16.322 18.921 -17.827 1 84.455 207 GLU F C 1
ATOM 19163 O O . GLU D 1 240 ? 16.17 19.603 -18.828 1 85.904 207 GLU F O 1
ATOM 19175 N N . GLY D 1 241 ? 15.427 18.014 -17.428 1 80.949 208 GLY F N 1
ATOM 19176 C CA . GLY D 1 241 ? 14.185 17.76 -18.143 1 79.591 208 GLY F CA 1
ATOM 19177 C C . GLY D 1 241 ? 13.276 18.977 -18.187 1 79.585 208 GLY F C 1
ATOM 19178 O O . GLY D 1 241 ? 12.753 19.325 -19.247 1 80.881 208 GLY F O 1
ATOM 19182 N N . ALA D 1 242 ? 13.106 19.606 -17.021 1 83.21 209 ALA F N 1
ATOM 19183 C CA . ALA D 1 242 ? 12.307 20.818 -16.887 1 86.545 209 ALA F CA 1
ATOM 19184 C C . ALA D 1 242 ? 12.861 21.93 -17.776 1 85.468 209 ALA F C 1
ATOM 19185 O O . ALA D 1 242 ? 12.137 22.515 -18.574 1 88.899 209 ALA F O 1
ATOM 19192 N N . ARG D 1 243 ? 14.159 22.193 -17.662 1 91.369 210 ARG F N 1
ATOM 19193 C CA . ARG D 1 243 ? 14.769 23.325 -18.352 1 97.374 210 ARG F CA 1
ATOM 19194 C C . ARG D 1 243 ? 14.707 23.144 -19.868 1 96.596 210 ARG F C 1
ATOM 19195 O O . ARG D 1 243 ? 14.484 24.106 -20.588 1 96.651 210 ARG F O 1
ATOM 19216 N N . ALA D 1 244 ? 14.917 21.914 -20.347 1 95.032 211 ALA F N 1
ATOM 19217 C CA . ALA D 1 244 ? 14.85 21.616 -21.773 1 91.248 211 ALA F CA 1
ATOM 19218 C C . ALA D 1 244 ? 13.424 21.795 -22.299 1 87.341 211 ALA F C 1
ATOM 19219 O O . ALA D 1 244 ? 13.24 22.04 -23.485 1 87.807 211 ALA F O 1
ATOM 19226 N N . ALA D 1 245 ? 12.421 21.684 -21.413 1 83.329 212 ALA F N 1
ATOM 19227 C CA . ALA D 1 245 ? 11.031 21.914 -21.772 1 79.138 212 ALA F CA 1
ATOM 19228 C C . ALA D 1 245 ? 10.615 23.363 -21.516 1 80.062 212 ALA F C 1
ATOM 19229 O O . ALA D 1 245 ? 9.434 23.666 -21.6 1 83.008 212 ALA F O 1
ATOM 19236 N N . GLY D 1 246 ? 11.561 24.246 -21.171 1 80.174 213 GLY F N 1
ATOM 19237 C CA . GLY D 1 246 ? 11.282 25.667 -20.993 1 83.506 213 GLY F CA 1
ATOM 19238 C C . GLY D 1 246 ? 10.71 26.011 -19.615 1 84.83 213 GLY F C 1
ATOM 19239 O O . GLY D 1 246 ? 10.204 27.101 -19.441 1 89.324 213 GLY F O 1
ATOM 19243 N N . LYS D 1 247 ? 10.795 25.103 -18.632 1 86.333 214 LYS F N 1
ATOM 19244 C CA . LYS D 1 247 ? 10.21 25.307 -17.312 1 87.133 214 LYS F CA 1
ATOM 19245 C C . LYS D 1 247 ? 11.288 25.733 -16.318 1 88.327 214 LYS F C 1
ATOM 19246 O O . LYS D 1 247 ? 12.472 25.495 -16.56 1 88.349 214 LYS F O 1
ATOM 19265 N N . ASP D 1 248 ? 10.866 26.33 -15.19 1 91.449 215 ASP F N 1
ATOM 19266 C CA . ASP D 1 248 ? 11.769 26.683 -14.103 1 93.914 215 ASP F CA 1
ATOM 19267 C C . ASP D 1 248 ? 11.664 25.657 -12.967 1 91.802 215 ASP F C 1
ATOM 19268 O O . ASP D 1 248 ? 10.699 25.664 -12.199 1 89.021 215 ASP F O 1
ATOM 19277 N N . PRO D 1 249 ? 12.65 24.747 -12.798 1 90.837 216 PRO F N 1
ATOM 19278 C CA . PRO D 1 249 ? 12.546 23.671 -11.809 1 91.232 216 PRO F CA 1
ATOM 19279 C C . PRO D 1 249 ? 12.655 24.09 -10.345 1 94.648 216 PRO F C 1
ATOM 19280 O O . PRO D 1 249 ? 12.318 23.302 -9.448 1 97.187 216 PRO F O 1
ATOM 19291 N N . ARG D 1 250 ? 13.154 25.309 -10.111 1 96.983 217 ARG F N 1
ATOM 19292 C CA . ARG D 1 250 ? 13.261 25.839 -8.762 1 96.228 217 ARG F CA 1
ATOM 19293 C C . ARG D 1 250 ? 11.872 26.175 -8.219 1 89.973 217 ARG F C 1
ATOM 19294 O O . ARG D 1 250 ? 11.704 26.3 -7.01 1 84.166 217 ARG F O 1
ATOM 19315 N N . ARG D 1 251 ? 10.854 26.247 -9.092 1 88.803 218 ARG F N 1
ATOM 19316 C CA . ARG D 1 251 ? 9.492 26.448 -8.638 1 88.707 218 ARG F CA 1
ATOM 19317 C C . ARG D 1 251 ? 8.66 25.166 -8.723 1 86.782 218 ARG F C 1
ATOM 19318 O O . ARG D 1 251 ? 7.458 25.238 -8.531 1 89.485 218 ARG F O 1
ATOM 19339 N N . MET D 1 252 ? 9.283 23.999 -8.93 1 83.763 219 MET F N 1
ATOM 19340 C CA . MET D 1 252 ? 8.541 22.745 -9.009 1 76.19 219 MET F CA 1
ATOM 19341 C C . MET D 1 252 ? 8.872 21.858 -7.811 1 70.388 219 MET F C 1
ATOM 19342 O O . MET D 1 252 ? 10.029 21.739 -7.422 1 67.445 219 MET F O 1
ATOM 19356 N N . PRO D 1 253 ? 7.869 21.227 -7.178 1 69.9 220 PRO F N 1
ATOM 19357 C CA . PRO D 1 253 ? 8.106 20.327 -6.047 1 72.608 220 PRO F CA 1
ATOM 19358 C C . PRO D 1 253 ? 9.131 19.222 -6.291 1 72.109 220 PRO F C 1
ATOM 19359 O O . PRO D 1 253 ? 9.078 18.526 -7.31 1 70.384 220 PRO F O 1
ATOM 19370 N N . ARG D 1 254 ? 10.047 19.081 -5.327 1 70.668 221 ARG F N 1
ATOM 19371 C CA . ARG D 1 254 ? 10.974 17.961 -5.264 1 74.933 221 ARG F CA 1
ATOM 19372 C C . ARG D 1 254 ? 10.781 17.286 -3.909 1 70.217 221 ARG F C 1
ATOM 19373 O O . ARG D 1 254 ? 11.18 17.811 -2.879 1 65.338 221 ARG F O 1
ATOM 19394 N N . MET D 1 255 ? 10.119 16.137 -3.935 1 66.566 222 MET F N 1
ATOM 19395 C CA . MET D 1 255 ? 9.601 15.511 -2.736 1 68.696 222 MET F CA 1
ATOM 19396 C C . MET D 1 255 ? 10.364 14.207 -2.516 1 66.41 222 MET F C 1
ATOM 19397 O O . MET D 1 255 ? 10.752 13.542 -3.466 1 63.494 222 MET F O 1
ATOM 19411 N N . ILE D 1 256 ? 10.552 13.841 -1.249 1 64.602 223 ILE F N 1
ATOM 19412 C CA . ILE D 1 256 ? 11.21 12.599 -0.901 1 63.268 223 ILE F CA 1
ATOM 19413 C C . ILE D 1 256 ? 10.41 11.892 0.181 1 59.635 223 ILE F C 1
ATOM 19414 O O . ILE D 1 256 ? 9.848 12.518 1.063 1 57.893 223 ILE F O 1
ATOM 19430 N N . GLN D 1 257 ? 10.372 10.57 0.083 1 58.016 224 GLN F N 1
ATOM 19431 C CA . GLN D 1 257 ? 9.64 9.743 1.018 1 57.294 224 GLN F CA 1
ATOM 19432 C C . GLN D 1 257 ? 10.636 8.848 1.729 1 57.596 224 GLN F C 1
ATOM 19433 O O . GLN D 1 257 ? 11.363 8.096 1.078 1 60.698 224 GLN F O 1
ATOM 19447 N N . VAL D 1 258 ? 10.657 8.932 3.059 1 57.534 225 VAL F N 1
ATOM 19448 C CA . VAL D 1 258 ? 11.636 8.232 3.864 1 58.12 225 VAL F CA 1
ATOM 19449 C C . VAL D 1 258 ? 10.932 7.388 4.918 1 56.847 225 VAL F C 1
ATOM 19450 O O . VAL D 1 258 ? 9.76 7.605 5.237 1 55.414 225 VAL F O 1
ATOM 19463 N N . HIS D 1 259 ? 11.685 6.413 5.439 1 56.523 226 HIS F N 1
ATOM 19464 C CA . HIS D 1 259 ? 11.183 5.478 6.429 1 56.398 226 HIS F CA 1
ATOM 19465 C C . HIS D 1 259 ? 12.07 5.59 7.658 1 55.967 226 HIS F C 1
ATOM 19466 O O . HIS D 1 259 ? 13.293 5.645 7.521 1 56.635 226 HIS F O 1
ATOM 19481 N N . VAL D 1 260 ? 11.451 5.685 8.843 1 55.917 227 VAL F N 1
ATOM 19482 C CA . VAL D 1 260 ? 12.184 5.767 10.096 1 55.854 227 VAL F CA 1
ATOM 19483 C C . VAL D 1 260 ? 11.534 4.812 11.093 1 55.551 227 VAL F C 1
ATOM 19484 O O . VAL D 1 260 ? 10.436 4.315 10.862 1 54.338 227 VAL F O 1
ATOM 19497 N N . SER D 1 261 ? 12.241 4.534 12.185 1 56.603 228 SER F N 1
ATOM 19498 C CA . SER D 1 261 ? 11.658 3.844 13.317 1 58.03 228 SER F CA 1
ATOM 19499 C C . SER D 1 261 ? 12.021 4.638 14.567 1 63.099 228 SER F C 1
ATOM 19500 O O . SER D 1 261 ? 13.184 4.672 14.955 1 65.799 228 SER F O 1
ATOM 19508 N N . TRP D 1 262 ? 11.036 5.34 15.146 1 67.024 229 TRP F N 1
ATOM 19509 C CA . TRP D 1 262 ? 11.225 5.956 16.444 1 66.041 229 TRP F CA 1
ATOM 19510 C C . TRP D 1 262 ? 10.487 5.122 17.477 1 65.88 229 TRP F C 1
ATOM 19511 O O . TRP D 1 262 ? 9.374 4.665 17.21 1 64.64 229 TRP F O 1
ATOM 19532 N N . ALA D 1 263 ? 11.123 4.954 18.641 1 67.202 230 ALA F N 1
ATOM 19533 C CA . ALA D 1 263 ? 10.497 4.337 19.799 1 66.707 230 ALA F CA 1
ATOM 19534 C C . ALA D 1 263 ? 11.216 4.834 21.048 1 69.178 230 ALA F C 1
ATOM 19535 O O . ALA D 1 263 ? 12.135 5.657 20.959 1 68.338 230 ALA F O 1
ATOM 19542 N N . GLU D 1 264 ? 10.779 4.369 22.212 1 69.657 231 GLU F N 1
ATOM 19543 C CA . GLU D 1 264 ? 11.321 4.878 23.471 1 72.038 231 GLU F CA 1
ATOM 19544 C C . GLU D 1 264 ? 12.788 4.445 23.616 1 71.386 231 GLU F C 1
ATOM 19545 O O . GLU D 1 264 ? 13.57 5.207 24.181 1 68.417 231 GLU F O 1
ATOM 19557 N N . THR D 1 265 ? 13.157 3.251 23.107 1 69.537 232 THR F N 1
ATOM 19558 C CA . THR D 1 265 ? 14.54 2.8 23.104 1 68.97 232 THR F CA 1
ATOM 19559 C C . THR D 1 265 ? 14.968 2.41 21.691 1 67.082 232 THR F C 1
ATOM 19560 O O . THR D 1 265 ? 14.145 2.1 20.84 1 66.332 232 THR F O 1
ATOM 19571 N N . ASP D 1 266 ? 16.278 2.385 21.465 1 69.023 233 ASP F N 1
ATOM 19572 C CA . ASP D 1 266 ? 16.853 1.893 20.217 1 67.494 233 ASP F CA 1
ATOM 19573 C C . ASP D 1 266 ? 16.448 0.442 19.99 1 66.74 233 ASP F C 1
ATOM 19574 O O . ASP D 1 266 ? 16.07 0.091 18.883 1 64.208 233 ASP F O 1
ATOM 19583 N N . GLU D 1 267 ? 16.504 -0.392 21.035 1 71.392 234 GLU F N 1
ATOM 19584 C CA . GLU D 1 267 ? 16.152 -1.801 20.911 1 71.37 234 GLU F CA 1
ATOM 19585 C C . GLU D 1 267 ? 14.741 -1.94 20.363 1 66.264 234 GLU F C 1
ATOM 19586 O O . GLU D 1 267 ? 14.511 -2.754 19.475 1 65.779 234 GLU F O 1
ATOM 19598 N N . GLN D 1 268 ? 13.806 -1.137 20.89 1 65.6 235 GLN F N 1
ATOM 19599 C CA . GLN D 1 268 ? 12.42 -1.24 20.484 1 63.906 235 GLN F CA 1
ATOM 19600 C C . GLN D 1 268 ? 12.274 -0.757 19.048 1 61.539 235 GLN F C 1
ATOM 19601 O O . GLN D 1 268 ? 11.459 -1.298 18.291 1 60.007 235 GLN F O 1
ATOM 19615 N N . ALA D 1 269 ? 13.056 0.263 18.664 1 61.784 236 ALA F N 1
ATOM 19616 C CA . ALA D 1 269 ? 12.969 0.834 17.324 1 59.635 236 ALA F CA 1
ATOM 19617 C C . ALA D 1 269 ? 13.392 -0.191 16.268 1 61.122 236 ALA F C 1
ATOM 19618 O O . ALA D 1 269 ? 12.754 -0.3 15.213 1 61.983 236 ALA F O 1
ATOM 19625 N N . ILE D 1 270 ? 14.459 -0.944 16.576 1 60.107 237 ILE F N 1
ATOM 19626 C CA . ILE D 1 270 ? 14.979 -1.981 15.7 1 62.302 237 ILE F CA 1
ATOM 19627 C C . ILE D 1 270 ? 13.969 -3.121 15.595 1 59.74 237 ILE F C 1
ATOM 19628 O O . ILE D 1 270 ? 13.669 -3.57 14.498 1 63.399 237 ILE F O 1
ATOM 19644 N N . GLU D 1 271 ? 13.443 -3.573 16.732 1 61.219 238 GLU F N 1
ATOM 19645 C CA . GLU D 1 271 ? 12.484 -4.659 16.76 1 64.79 238 GLU F CA 1
ATOM 19646 C C . GLU D 1 271 ? 11.251 -4.317 15.915 1 65.957 238 GLU F C 1
ATOM 19647 O O . GLU D 1 271 ? 10.706 -5.19 15.217 1 59.498 238 GLU F O 1
ATOM 19659 N N . ASN D 1 272 ? 10.814 -3.045 15.981 1 63.415 239 ASN F N 1
ATOM 19660 C CA . ASN D 1 272 ? 9.665 -2.592 15.214 1 61.82 239 ASN F CA 1
ATOM 19661 C C . ASN D 1 272 ? 9.942 -2.674 13.712 1 58.482 239 ASN F C 1
ATOM 19662 O O . ASN D 1 272 ? 9.078 -3.112 12.951 1 64.419 239 ASN F O 1
ATOM 19673 N N . ALA D 1 273 ? 11.131 -2.231 13.29 1 55.177 240 ALA F N 1
ATOM 19674 C CA . ALA D 1 273 ? 11.516 -2.287 11.888 1 58.027 240 ALA F CA 1
ATOM 19675 C C . ALA D 1 273 ? 11.503 -3.732 11.367 1 55.225 240 ALA F C 1
ATOM 19676 O O . ALA D 1 273 ? 10.99 -3.986 10.294 1 50.831 240 ALA F O 1
ATOM 19683 N N . LEU D 1 274 ? 12.065 -4.67 12.135 1 59.252 241 LEU F N 1
ATOM 19684 C CA . LEU D 1 274 ? 12.124 -6.07 11.735 1 56.954 241 LEU F CA 1
ATOM 19685 C C . LEU D 1 274 ? 10.725 -6.656 11.624 1 55.622 241 LEU F C 1
ATOM 19686 O O . LEU D 1 274 ? 10.46 -7.371 10.658 1 57.598 241 LEU F O 1
ATOM 19702 N N . ARG D 1 275 ? 9.85 -6.379 12.602 1 57.565 242 ARG F N 1
ATOM 19703 C CA . ARG D 1 275 ? 8.537 -7.011 12.634 1 62.287 242 ARG F CA 1
ATOM 19704 C C . ARG D 1 275 ? 7.605 -6.381 11.602 1 57.133 242 ARG F C 1
ATOM 19705 O O . ARG D 1 275 ? 6.869 -7.105 10.942 1 52.837 242 ARG F O 1
ATOM 19726 N N . GLU D 1 276 ? 7.691 -5.052 11.425 1 54.027 243 GLU F N 1
ATOM 19727 C CA . GLU D 1 276 ? 6.677 -4.3 10.702 1 54.702 243 GLU F CA 1
ATOM 19728 C C . GLU D 1 276 ? 7.062 -4.019 9.244 1 53.333 243 GLU F C 1
ATOM 19729 O O . GLU D 1 276 ? 6.188 -3.935 8.389 1 48.507 243 GLU F O 1
ATOM 19741 N N . TRP D 1 277 ? 8.358 -3.847 8.96 1 55.402 244 TRP F N 1
ATOM 19742 C CA . TRP D 1 277 ? 8.788 -3.335 7.664 1 54.906 244 TRP F CA 1
ATOM 19743 C C . TRP D 1 277 ? 10.05 -4.04 7.155 1 49.928 244 TRP F C 1
ATOM 19744 O O . TRP D 1 277 ? 11.009 -3.4 6.733 1 45.119 244 TRP F O 1
ATOM 19765 N N . PRO D 1 278 ? 10.069 -5.387 7.134 1 52.128 245 PRO F N 1
ATOM 19766 C CA . PRO D 1 278 ? 11.256 -6.109 6.659 1 52.664 245 PRO F CA 1
ATOM 19767 C C . PRO D 1 278 ? 11.558 -5.811 5.192 1 47.309 245 PRO F C 1
ATOM 19768 O O . PRO D 1 278 ? 12.706 -5.872 4.759 1 50.233 245 PRO F O 1
ATOM 19779 N N . ASN D 1 279 ? 10.529 -5.413 4.451 1 43.82 246 ASN F N 1
ATOM 19780 C CA . ASN D 1 279 ? 10.705 -5.013 3.065 1 44.398 246 ASN F CA 1
ATOM 19781 C C . ASN D 1 279 ? 11.621 -3.799 2.934 1 46.796 246 ASN F C 1
ATOM 19782 O O . ASN D 1 279 ? 12.224 -3.587 1.887 1 48.308 246 ASN F O 1
ATOM 19793 N N . GLY D 1 280 ? 11.684 -2.981 3.985 1 48.693 247 GLY F N 1
ATOM 19794 C CA . GLY D 1 280 ? 12.61 -1.857 4.051 1 49.585 247 GLY F CA 1
ATOM 19795 C C . GLY D 1 280 ? 14.078 -2.294 4 1 49.094 247 GLY F C 1
ATOM 19796 O O . GLY D 1 280 ? 14.953 -1.512 3.619 1 47.956 247 GLY F O 1
ATOM 19800 N N . GLY D 1 281 ? 14.331 -3.557 4.378 1 52.182 248 GLY F N 1
ATOM 19801 C CA . GLY D 1 281 ? 15.679 -4.102 4.419 1 52.777 248 GLY F CA 1
ATOM 19802 C C . GLY D 1 281 ? 15.995 -4.966 3.204 1 49.164 248 GLY F C 1
ATOM 19803 O O . GLY D 1 281 ? 16.968 -5.71 3.203 1 47.584 248 GLY F O 1
ATOM 19807 N N . MET D 1 282 ? 15.183 -4.824 2.161 1 48.913 249 MET F N 1
ATOM 19808 C CA . MET D 1 282 ? 15.332 -5.589 0.944 1 47.155 249 MET F CA 1
ATOM 19809 C C . MET D 1 282 ? 15.856 -4.691 -0.169 1 46.221 249 MET F C 1
ATOM 19810 O O . MET D 1 282 ? 15.061 -4.166 -0.92 1 45.795 249 MET F O 1
ATOM 19824 N N . ALA D 1 283 ? 17.183 -4.587 -0.274 1 48.125 250 ALA F N 1
ATOM 19825 C CA . ALA D 1 283 ? 17.863 -3.751 -1.248 1 49.418 250 ALA F CA 1
ATOM 19826 C C . ALA D 1 283 ? 17.97 -4.471 -2.587 1 44.576 250 ALA F C 1
ATOM 19827 O O . ALA D 1 283 ? 19.049 -4.765 -3.074 1 47.529 250 ALA F O 1
ATOM 19834 N N . PHE D 1 284 ? 16.829 -4.727 -3.2 1 44.297 251 PHE F N 1
ATOM 19835 C CA . PHE D 1 284 ? 16.788 -5.412 -4.474 1 45.964 251 PHE F CA 1
ATOM 19836 C C . PHE D 1 284 ? 15.455 -5.102 -5.139 1 45.696 251 PHE F C 1
ATOM 19837 O O . PHE D 1 284 ? 14.507 -4.697 -4.482 1 46.204 251 PHE F O 1
ATOM 19854 N N . PRO D 1 285 ? 15.338 -5.279 -6.473 1 48.376 252 PRO F N 1
ATOM 19855 C CA . PRO D 1 285 ? 14.098 -4.93 -7.169 1 47.961 252 PRO F CA 1
ATOM 19856 C C . PRO D 1 285 ? 12.956 -5.818 -6.68 1 45.497 252 PRO F C 1
ATOM 19857 O O . PRO D 1 285 ? 13.096 -7.039 -6.646 1 44.345 252 PRO F O 1
ATOM 19868 N N . LYS D 1 286 ? 11.837 -5.195 -6.299 1 45.145 253 LYS F N 1
ATOM 19869 C CA . LYS D 1 286 ? 10.711 -5.921 -5.718 1 45.449 253 LYS F CA 1
ATOM 19870 C C . LYS D 1 286 ? 9.459 -5.897 -6.598 1 45.12 253 LYS F C 1
ATOM 19871 O O . LYS D 1 286 ? 8.448 -6.479 -6.223 1 46.546 253 LYS F O 1
ATOM 19890 N N . GLY D 1 287 ? 9.515 -5.255 -7.774 1 45.353 254 GLY F N 1
ATOM 19891 C CA . GLY D 1 287 ? 8.324 -4.986 -8.571 1 43.602 254 GLY F CA 1
ATOM 19892 C C . GLY D 1 287 ? 7.696 -6.217 -9.253 1 46.389 254 GLY F C 1
ATOM 19893 O O . GLY D 1 287 ? 6.581 -6.103 -9.772 1 46.386 254 GLY F O 1
ATOM 19897 N N . ASP D 1 288 ? 8.369 -7.385 -9.251 1 44.918 255 ASP F N 1
ATOM 19898 C CA . ASP D 1 288 ? 7.843 -8.598 -9.883 1 44.068 255 ASP F CA 1
ATOM 19899 C C . ASP D 1 288 ? 7.23 -9.574 -8.88 1 42.775 255 ASP F C 1
ATOM 19900 O O . ASP D 1 288 ? 6.579 -10.536 -9.292 1 41.547 255 ASP F O 1
ATOM 19909 N N . ILE D 1 289 ? 7.395 -9.308 -7.572 1 41.633 256 ILE F N 1
ATOM 19910 C CA . ILE D 1 289 ? 6.974 -10.259 -6.559 1 41.376 256 ILE F CA 1
ATOM 19911 C C . ILE D 1 289 ? 5.48 -10.104 -6.298 1 42.981 256 ILE F C 1
ATOM 19912 O O . ILE D 1 289 ? 5.022 -9.014 -5.99 1 44.254 256 ILE F O 1
ATOM 19928 N N . ARG D 1 290 ? 4.75 -11.226 -6.351 1 42.624 257 ARG F N 1
ATOM 19929 C CA . ARG D 1 290 ? 3.306 -11.206 -6.47 1 40.333 257 ARG F CA 1
ATOM 19930 C C . ARG D 1 290 ? 2.572 -11.242 -5.13 1 41.808 257 ARG F C 1
ATOM 19931 O O . ARG D 1 290 ? 1.536 -10.59 -4.994 1 45.159 257 ARG F O 1
ATOM 19952 N N . ASN D 1 291 ? 3.064 -12.019 -4.157 1 42.665 258 ASN F N 1
ATOM 19953 C CA . ASN D 1 291 ? 2.26 -12.346 -2.984 1 40.994 258 ASN F CA 1
ATOM 19954 C C . ASN D 1 291 ? 2.84 -11.8 -1.686 1 38.031 258 ASN F C 1
ATOM 19955 O O . ASN D 1 291 ? 4.033 -11.834 -1.431 1 39.068 258 ASN F O 1
ATOM 19966 N N . PRO D 1 292 ? 1.98 -11.37 -0.747 1 41.449 259 PRO F N 1
ATOM 19967 C CA . PRO D 1 292 ? 2.418 -11.107 0.625 1 41.37 259 PRO F CA 1
ATOM 19968 C C . PRO D 1 292 ? 3.209 -12.27 1.235 1 37.583 259 PRO F C 1
ATOM 19969 O O . PRO D 1 292 ? 4.179 -12.049 1.938 1 42.236 259 PRO F O 1
ATOM 19980 N N . GLU D 1 293 ? 2.804 -13.503 0.944 1 34.859 260 GLU F N 1
ATOM 19981 C CA . GLU D 1 293 ? 3.47 -14.678 1.488 1 39.26 260 GLU F CA 1
ATOM 19982 C C . GLU D 1 293 ? 4.898 -14.8 0.919 1 38.938 260 GLU F C 1
ATOM 19983 O O . GLU D 1 293 ? 5.789 -15.366 1.569 1 38.973 260 GLU F O 1
ATOM 19995 N N . ASP D 1 294 ? 5.133 -14.245 -0.281 1 39.115 261 ASP F N 1
ATOM 19996 C CA . ASP D 1 294 ? 6.46 -14.281 -0.873 1 41.776 261 ASP F CA 1
ATOM 19997 C C . ASP D 1 294 ? 7.384 -13.351 -0.097 1 42.099 261 ASP F C 1
ATOM 19998 O O . ASP D 1 294 ? 8.485 -13.756 0.314 1 42.31 261 ASP F O 1
ATOM 20007 N N . PHE D 1 295 ? 6.914 -12.115 0.135 1 41.82 262 PHE F N 1
ATOM 20008 C CA . PHE D 1 295 ? 7.691 -11.176 0.934 1 44.593 262 PHE F CA 1
ATOM 20009 C C . PHE D 1 295 ? 7.89 -11.699 2.358 1 44.444 262 PHE F C 1
ATOM 20010 O O . PHE D 1 295 ? 8.956 -11.531 2.954 1 45.929 262 PHE F O 1
ATOM 20027 N N . GLN D 1 296 ? 6.852 -12.336 2.896 1 45.968 263 GLN F N 1
ATOM 20028 C CA . GLN D 1 296 ? 6.893 -12.884 4.246 1 44.518 263 GLN F CA 1
ATOM 20029 C C . GLN D 1 296 ? 8.067 -13.874 4.39 1 44.002 263 GLN F C 1
ATOM 20030 O O . GLN D 1 296 ? 8.783 -13.863 5.402 1 40.909 263 GLN F O 1
ATOM 20044 N N . ALA D 1 297 ? 8.253 -14.747 3.387 1 41.667 264 ALA F N 1
ATOM 20045 C CA . ALA D 1 297 ? 9.329 -15.728 3.446 1 44.729 264 ALA F CA 1
ATOM 20046 C C . ALA D 1 297 ? 10.701 -15.066 3.257 1 43.465 264 ALA F C 1
ATOM 20047 O O . ALA D 1 297 ? 11.655 -15.402 3.953 1 46.622 264 ALA F O 1
ATOM 20054 N N . MET D 1 298 ? 10.779 -14.12 2.324 1 44.301 265 MET F N 1
ATOM 20055 C CA . MET D 1 298 ? 11.993 -13.347 2.08 1 46.664 265 MET F CA 1
ATOM 20056 C C . MET D 1 298 ? 12.423 -12.579 3.341 1 45.549 265 MET F C 1
ATOM 20057 O O . MET D 1 298 ? 13.616 -12.45 3.598 1 45.614 265 MET F O 1
ATOM 20071 N N . ALA D 1 299 ? 11.435 -12.073 4.109 1 44.492 266 ALA F N 1
ATOM 20072 C CA . ALA D 1 299 ? 11.67 -11.263 5.293 1 45.84 266 ALA F CA 1
ATOM 20073 C C . ALA D 1 299 ? 12.538 -11.996 6.301 1 47.499 266 ALA F C 1
ATOM 20074 O O . ALA D 1 299 ? 13.279 -11.365 7.032 1 48.806 266 ALA F O 1
ATOM 20081 N N . ARG D 1 300 ? 12.477 -13.332 6.308 1 52.243 267 ARG F N 1
ATOM 20082 C CA . ARG D 1 300 ? 13.197 -14.136 7.279 1 53.582 267 ARG F CA 1
ATOM 20083 C C . ARG D 1 300 ? 14.704 -13.943 7.15 1 51.835 267 ARG F C 1
ATOM 20084 O O . ARG D 1 300 ? 15.396 -14.248 8.1 1 51.745 267 ARG F O 1
ATOM 20105 N N . LEU D 1 301 ? 15.209 -13.411 6.032 1 53.132 268 LEU F N 1
ATOM 20106 C CA . LEU D 1 301 ? 16.646 -13.228 5.851 1 52.084 268 LEU F CA 1
ATOM 20107 C C . LEU D 1 301 ? 17.101 -11.851 6.335 1 53.736 268 LEU F C 1
ATOM 20108 O O . LEU D 1 301 ? 18.316 -11.591 6.427 1 51.193 268 LEU F O 1
ATOM 20124 N N . VAL D 1 302 ? 16.132 -10.962 6.613 1 53.41 269 VAL F N 1
ATOM 20125 C CA . VAL D 1 302 ? 16.447 -9.57 6.89 1 54.179 269 VAL F CA 1
ATOM 20126 C C . VAL D 1 302 ? 16.919 -9.402 8.338 1 55.494 269 VAL F C 1
ATOM 20127 O O . VAL D 1 302 ? 16.358 -9.956 9.271 1 53.282 269 VAL F O 1
ATOM 20140 N N . ARG D 1 303 ? 17.971 -8.593 8.502 1 59.115 270 ARG F N 1
ATOM 20141 C CA . ARG D 1 303 ? 18.576 -8.326 9.787 1 60.189 270 ARG F CA 1
ATOM 20142 C C . ARG D 1 303 ? 18.741 -6.809 9.929 1 57.783 270 ARG F C 1
ATOM 20143 O O . ARG D 1 303 ? 18.638 -6.07 8.957 1 50.289 270 ARG F O 1
ATOM 20164 N N . PRO D 1 304 ? 19.025 -6.302 11.148 1 55.096 271 PRO F N 1
ATOM 20165 C CA . PRO D 1 304 ? 19.18 -4.869 11.371 1 54.371 271 PRO F CA 1
ATOM 20166 C C . PRO D 1 304 ? 20.128 -4.127 10.431 1 55.619 271 PRO F C 1
ATOM 20167 O O . PRO D 1 304 ? 19.828 -3.006 10.033 1 54.832 271 PRO F O 1
ATOM 20178 N N . GLU D 1 305 ? 21.262 -4.752 10.08 1 58.349 272 GLU F N 1
ATOM 20179 C CA . GLU D 1 305 ? 22.245 -4.148 9.188 1 59.055 272 GLU F CA 1
ATOM 20180 C C . GLU D 1 305 ? 21.597 -3.76 7.86 1 60.34 272 GLU F C 1
ATOM 20181 O O . GLU D 1 305 ? 22.039 -2.804 7.233 1 61.42 272 GLU F O 1
ATOM 20193 N N . HIS D 1 306 ? 20.586 -4.526 7.401 1 58.926 273 HIS F N 1
ATOM 20194 C CA . HIS D 1 306 ? 20.014 -4.312 6.077 1 55.479 273 HIS F CA 1
ATOM 20195 C C . HIS D 1 306 ? 19.217 -3.007 5.986 1 54.837 273 HIS F C 1
ATOM 20196 O O . HIS D 1 306 ? 18.863 -2.577 4.879 1 52.839 273 HIS F O 1
ATOM 20211 N N . PHE D 1 307 ? 18.958 -2.352 7.13 1 56.122 274 PHE F N 1
ATOM 20212 C CA . PHE D 1 307 ? 18.168 -1.125 7.147 1 56.245 274 PHE F CA 1
ATOM 20213 C C . PHE D 1 307 ? 19.048 0.111 6.962 1 59.701 274 PHE F C 1
ATOM 20214 O O . PHE D 1 307 ? 18.522 1.189 6.785 1 58.648 274 PHE F O 1
ATOM 20231 N N . GLN D 1 308 ? 20.378 -0.053 6.992 1 62.798 275 GLN F N 1
ATOM 20232 C CA . GLN D 1 308 ? 21.331 1.035 6.857 1 64.053 275 GLN F CA 1
ATOM 20233 C C . GLN D 1 308 ? 20.988 1.929 5.663 1 62.037 275 GLN F C 1
ATOM 20234 O O . GLN D 1 308 ? 20.955 1.477 4.527 1 63.369 275 GLN F O 1
ATOM 20248 N N . GLY D 1 309 ? 20.729 3.214 5.937 1 62.695 276 GLY F N 1
ATOM 20249 C CA . GLY D 1 309 ? 20.461 4.207 4.908 1 59.517 276 GLY F CA 1
ATOM 20250 C C . GLY D 1 309 ? 19.043 4.117 4.365 1 58.161 276 GLY F C 1
ATOM 20251 O O . GLY D 1 309 ? 18.695 4.905 3.488 1 62.231 276 GLY F O 1
ATOM 20255 N N . ARG D 1 310 ? 18.231 3.184 4.898 1 57.654 277 ARG F N 1
ATOM 20256 C CA . ARG D 1 310 ? 16.914 2.856 4.349 1 57.626 277 ARG F CA 1
ATOM 20257 C C . ARG D 1 310 ? 15.802 3.075 5.379 1 55.351 277 ARG F C 1
ATOM 20258 O O . ARG D 1 310 ? 14.709 3.489 5.031 1 53.563 277 ARG F O 1
ATOM 20279 N N . VAL D 1 311 ? 16.074 2.688 6.626 1 57.196 278 VAL F N 1
ATOM 20280 C CA . VAL D 1 311 ? 15.221 2.959 7.77 1 58.501 278 VAL F CA 1
ATOM 20281 C C . VAL D 1 311 ? 16.122 3.394 8.926 1 58.179 278 VAL F C 1
ATOM 20282 O O . VAL D 1 311 ? 16.873 2.601 9.488 1 56.834 278 VAL F O 1
ATOM 20295 N N . LEU D 1 312 ? 16.027 4.66 9.308 1 65.013 279 LEU F N 1
ATOM 20296 C CA . LEU D 1 312 ? 16.741 5.151 10.481 1 64.382 279 LEU F CA 1
ATOM 20297 C C . LEU D 1 312 ? 16.045 4.649 11.741 1 66.412 279 LEU F C 1
ATOM 20298 O O . LEU D 1 312 ? 14.878 4.967 11.974 1 68.363 279 LEU F O 1
ATOM 20314 N N . MET D 1 313 ? 16.777 3.862 12.542 1 66.213 280 MET F N 1
ATOM 20315 C CA . MET D 1 313 ? 16.2 3.228 13.712 1 63.509 280 MET F CA 1
ATOM 20316 C C . MET D 1 313 ? 16.861 3.791 14.96 1 63.918 280 MET F C 1
ATOM 20317 O O . MET D 1 313 ? 17.948 3.375 15.301 1 66.095 280 MET F O 1
ATOM 20331 N N . THR D 1 314 ? 16.21 4.726 15.664 1 64.924 281 THR F N 1
ATOM 20332 C CA . THR D 1 314 ? 16.783 5.291 16.879 1 66.006 281 THR F CA 1
ATOM 20333 C C . THR D 1 314 ? 15.703 6.012 17.674 1 66.493 281 THR F C 1
ATOM 20334 O O . THR D 1 314 ? 14.749 6.554 17.104 1 64.067 281 THR F O 1
ATOM 20345 N N . SER D 1 315 ? 15.894 6.018 18.998 1 65.96 282 SER F N 1
ATOM 20346 C CA . SER D 1 315 ? 15.073 6.811 19.901 1 66.161 282 SER F CA 1
ATOM 20347 C C . SER D 1 315 ? 15.572 8.255 19.964 1 66.45 282 SER F C 1
ATOM 20348 O O . SER D 1 315 ? 14.884 9.111 20.48 1 64.218 282 SER F O 1
ATOM 20356 N N . ASP D 1 316 ? 16.77 8.522 19.433 1 68.127 283 ASP F N 1
ATOM 20357 C CA . ASP D 1 316 ? 17.39 9.832 19.54 1 71.321 283 ASP F CA 1
ATOM 20358 C C . ASP D 1 316 ? 16.78 10.77 18.495 1 73.298 283 ASP F C 1
ATOM 20359 O O . ASP D 1 316 ? 17.094 10.698 17.306 1 72.988 283 ASP F O 1
ATOM 20368 N N . LEU D 1 317 ? 15.931 11.693 18.963 1 74.431 284 LEU F N 1
ATOM 20369 C CA . LEU D 1 317 ? 15.146 12.547 18.081 1 73.5 284 LEU F CA 1
ATOM 20370 C C . LEU D 1 317 ? 16.029 13.633 17.458 1 74.336 284 LEU F C 1
ATOM 20371 O O . LEU D 1 317 ? 15.65 14.15 16.409 1 72.681 284 LEU F O 1
ATOM 20387 N N . ASP D 1 318 ? 17.184 13.962 18.069 1 75.269 285 ASP F N 1
ATOM 20388 C CA . ASP D 1 318 ? 18.174 14.798 17.41 1 80.183 285 ASP F CA 1
ATOM 20389 C C . ASP D 1 318 ? 18.649 14.136 16.12 1 79.864 285 ASP F C 1
ATOM 20390 O O . ASP D 1 318 ? 18.794 14.824 15.117 1 78.376 285 ASP F O 1
ATOM 20399 N N . ARG D 1 319 ? 18.867 12.81 16.156 1 81.397 286 ARG F N 1
ATOM 20400 C CA . ARG D 1 319 ? 19.365 12.083 14.997 1 80.28 286 ARG F CA 1
ATOM 20401 C C . ARG D 1 319 ? 18.307 12.122 13.894 1 74.551 286 ARG F C 1
ATOM 20402 O O . ARG D 1 319 ? 18.653 12.315 12.72 1 74.65 286 ARG F O 1
ATOM 20423 N N . HIS D 1 320 ? 17.023 11.988 14.272 1 68.879 287 HIS F N 1
ATOM 20424 C CA . HIS D 1 320 ? 15.944 12.09 13.3 1 65.294 287 HIS F CA 1
ATOM 20425 C C . HIS D 1 320 ? 15.96 13.474 12.662 1 65.44 287 HIS F C 1
ATOM 20426 O O . HIS D 1 320 ? 15.835 13.599 11.456 1 66.429 287 HIS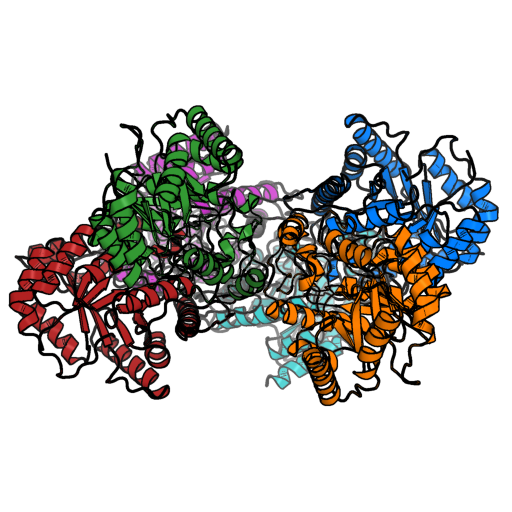 F O 1
ATOM 20441 N N . GLY D 1 321 ? 16.135 14.509 13.484 1 68.763 288 GLY F N 1
ATOM 20442 C CA . GLY D 1 321 ? 16.193 15.885 13.015 1 71.288 288 GLY F CA 1
ATOM 20443 C C . GLY D 1 321 ? 17.309 16.122 12.003 1 72.631 288 GLY F C 1
ATOM 20444 O O . GLY D 1 321 ? 17.075 16.774 10.991 1 69.729 288 GLY F O 1
ATOM 20448 N N . GLU D 1 322 ? 18.511 15.593 12.283 1 76.389 289 GLU F N 1
ATOM 20449 C CA . GLU D 1 322 ? 19.678 15.812 11.439 1 80.054 289 GLU F CA 1
ATOM 20450 C C . GLU D 1 322 ? 19.493 15.095 10.113 1 78.582 289 GLU F C 1
ATOM 20451 O O . GLU D 1 322 ? 19.856 15.635 9.076 1 82.608 289 GLU F O 1
ATOM 20463 N N . PHE D 1 323 ? 18.918 13.89 10.16 1 75.572 290 PHE F N 1
ATOM 20464 C CA . PHE D 1 323 ? 18.641 13.108 8.954 1 73.282 290 PHE F CA 1
ATOM 20465 C C . PHE D 1 323 ? 17.711 13.871 8.007 1 70.885 290 PHE F C 1
ATOM 20466 O O . PHE D 1 323 ? 17.95 13.882 6.796 1 72.445 290 PHE F O 1
ATOM 20483 N N . LEU D 1 324 ? 16.646 14.475 8.554 1 67.653 291 LEU F N 1
ATOM 20484 C CA . LEU D 1 324 ? 15.653 15.166 7.747 1 66.264 291 LEU F CA 1
ATOM 20485 C C . LEU D 1 324 ? 16.253 16.471 7.212 1 70.861 291 LEU F C 1
ATOM 20486 O O . LEU D 1 324 ? 16.002 16.829 6.058 1 68.671 291 LEU F O 1
ATOM 20502 N N . GLN D 1 325 ? 17.046 17.171 8.053 1 72.115 292 GLN F N 1
ATOM 20503 C CA . GLN D 1 325 ? 17.626 18.455 7.684 1 75.453 292 GLN F CA 1
ATOM 20504 C C . GLN D 1 325 ? 18.582 18.274 6.501 1 76.642 292 GLN F C 1
ATOM 20505 O O . GLN D 1 325 ? 18.654 19.128 5.615 1 80.497 292 GLN F O 1
ATOM 20519 N N . HIS D 1 326 ? 19.334 17.167 6.505 1 76.635 293 HIS F N 1
ATOM 20520 C CA . HIS D 1 326 ? 20.292 16.857 5.452 1 73.501 293 HIS F CA 1
ATOM 20521 C C . HIS D 1 326 ? 19.572 16.815 4.108 1 72.73 293 HIS F C 1
ATOM 20522 O O . HIS D 1 326 ? 20.064 17.357 3.119 1 71.08 293 HIS F O 1
ATOM 20537 N N . LEU D 1 327 ? 18.385 16.196 4.105 1 74.643 294 LEU F N 1
ATOM 20538 C CA . LEU D 1 327 ? 17.589 16.051 2.896 1 73.948 294 LEU F CA 1
ATOM 20539 C C . LEU D 1 327 ? 17.08 17.409 2.413 1 74.139 294 LEU F C 1
ATOM 20540 O O . LEU D 1 327 ? 17.058 17.651 1.211 1 73.33 294 LEU F O 1
ATOM 20556 N N . ILE D 1 328 ? 16.699 18.297 3.342 1 76.462 295 ILE F N 1
ATOM 20557 C CA . ILE D 1 328 ? 16.321 19.653 2.976 1 78.821 295 ILE F CA 1
ATOM 20558 C C . ILE D 1 328 ? 17.511 20.345 2.305 1 80.549 295 ILE F C 1
ATOM 20559 O O . ILE D 1 328 ? 17.35 21.007 1.281 1 82.429 295 ILE F O 1
ATOM 20575 N N . ASP D 1 329 ? 18.695 20.167 2.899 1 80.142 296 ASP F N 1
ATOM 20576 C CA . ASP D 1 329 ? 19.923 20.795 2.431 1 81.938 296 ASP F CA 1
ATOM 20577 C C . ASP D 1 329 ? 20.284 20.34 1.011 1 84.593 296 ASP F C 1
ATOM 20578 O O . ASP D 1 329 ? 20.826 21.131 0.253 1 84.698 296 ASP F O 1
ATOM 20587 N N . LEU D 1 330 ? 19.967 19.088 0.637 1 86.884 297 LEU F N 1
ATOM 20588 C CA . LEU D 1 330 ? 20.169 18.6 -0.726 1 84.323 297 LEU F CA 1
ATOM 20589 C C . LEU D 1 330 ? 19.25 19.308 -1.727 1 81.655 297 LEU F C 1
ATOM 20590 O O . LEU D 1 330 ? 19.554 19.331 -2.923 1 73.974 297 LEU F O 1
ATOM 20606 N N . GLY D 1 331 ? 18.108 19.829 -1.243 1 81.423 298 GLY F N 1
ATOM 20607 C CA . GLY D 1 331 ? 17.214 20.641 -2.053 1 80.398 298 GLY F CA 1
ATOM 20608 C C . GLY D 1 331 ? 15.805 20.063 -2.187 1 78.24 298 GLY F C 1
ATOM 20609 O O . GLY D 1 331 ? 15.036 20.531 -3.025 1 81.746 298 GLY F O 1
ATOM 20613 N N . PHE D 1 332 ? 15.446 19.065 -1.374 1 74.239 299 PHE F N 1
ATOM 20614 C CA . PHE D 1 332 ? 14.065 18.595 -1.322 1 72.376 299 PHE F CA 1
ATOM 20615 C C . PHE D 1 332 ? 13.194 19.647 -0.62 1 72.513 299 PHE F C 1
ATOM 20616 O O . PHE D 1 332 ? 13.547 20.165 0.434 1 70.014 299 PHE F O 1
ATOM 20633 N N . THR D 1 333 ? 12.033 19.927 -1.219 1 71.986 300 THR F N 1
ATOM 20634 C CA . THR D 1 333 ? 11.095 20.934 -0.757 1 72.403 300 THR F CA 1
ATOM 20635 C C . THR D 1 333 ? 10.027 20.313 0.142 1 70.289 300 THR F C 1
ATOM 20636 O O . THR D 1 333 ? 9.289 21.036 0.795 1 73.226 300 THR F O 1
ATOM 20647 N N . GLU D 1 334 ? 9.904 18.983 0.148 1 69.045 301 GLU F N 1
ATOM 20648 C CA . GLU D 1 334 ? 8.961 18.291 1.012 1 67.056 301 GLU F CA 1
ATOM 20649 C C . GLU D 1 334 ? 9.511 16.921 1.373 1 64.607 301 GLU F C 1
ATOM 20650 O O . GLU D 1 334 ? 10.151 16.287 0.554 1 66.286 301 GLU F O 1
ATOM 20662 N N . ILE D 1 335 ? 9.241 16.494 2.601 1 63.473 302 ILE F N 1
ATOM 20663 C CA . ILE D 1 335 ? 9.631 15.192 3.09 1 62.711 302 ILE F CA 1
ATOM 20664 C C . ILE D 1 335 ? 8.4 14.553 3.709 1 61.492 302 ILE F C 1
ATOM 20665 O O . ILE D 1 335 ? 7.756 15.157 4.565 1 63.444 302 ILE F O 1
ATOM 20681 N N . TYR D 1 336 ? 8.11 13.315 3.283 1 61.189 303 TYR F N 1
ATOM 20682 C CA . TYR D 1 336 ? 7.054 12.52 3.878 1 57.507 303 TYR F CA 1
ATOM 20683 C C . TYR D 1 336 ? 7.715 11.427 4.709 1 56.936 303 TYR F C 1
ATOM 20684 O O . TYR D 1 336 ? 8.499 10.649 4.185 1 58.094 303 TYR F O 1
ATOM 20702 N N . VAL D 1 337 ? 7.364 11.366 5.994 1 56.385 304 VAL F N 1
ATOM 20703 C CA . VAL D 1 337 ? 7.99 10.443 6.931 1 58.547 304 VAL F CA 1
ATOM 20704 C C . VAL D 1 337 ? 7.027 9.304 7.274 1 58.049 304 VAL F C 1
ATOM 20705 O O . VAL D 1 337 ? 5.917 9.525 7.752 1 62.349 304 VAL F O 1
ATOM 20718 N N . HIS D 1 338 ? 7.491 8.074 7.029 1 57.051 305 HIS F N 1
ATOM 20719 C CA . HIS D 1 338 ? 6.805 6.847 7.429 1 53.89 305 HIS F CA 1
ATOM 20720 C C . HIS D 1 338 ? 7.505 6.278 8.656 1 53.716 305 HIS F C 1
ATOM 20721 O O . HIS D 1 338 ? 8.651 5.85 8.564 1 54.538 305 HIS F O 1
ATOM 20736 N N . ASN D 1 339 ? 6.829 6.32 9.806 1 54.1 306 ASN F N 1
ATOM 20737 C CA . ASN D 1 339 ? 7.309 5.623 10.985 1 56.905 306 ASN F CA 1
ATOM 20738 C C . ASN D 1 339 ? 6.784 4.198 10.901 1 52.525 306 ASN F C 1
ATOM 20739 O O . ASN D 1 339 ? 5.587 3.988 10.756 1 51.8 306 ASN F O 1
ATOM 20750 N N . VAL D 1 340 ? 7.687 3.223 10.995 1 52.324 307 VAL F N 1
ATOM 20751 C CA . VAL D 1 340 ? 7.331 1.846 10.685 1 52.879 307 VAL F CA 1
ATOM 20752 C C . VAL D 1 340 ? 6.642 1.17 11.873 1 51.936 307 VAL F C 1
ATOM 20753 O O . VAL D 1 340 ? 5.976 0.162 11.697 1 53.592 307 VAL F O 1
ATOM 20766 N N . GLY D 1 341 ? 6.787 1.711 13.085 1 52.047 308 GLY F N 1
ATOM 20767 C CA . GLY D 1 341 ? 6.198 1.082 14.253 1 51.58 308 GLY F CA 1
ATOM 20768 C C . GLY D 1 341 ? 4.697 1.336 14.346 1 52.938 308 GLY F C 1
ATOM 20769 O O . GLY D 1 341 ? 4.2 2.246 13.717 1 55.255 308 GLY F O 1
ATOM 20773 N N . ARG D 1 342 ? 3.995 0.549 15.156 1 52.905 309 ARG F N 1
ATOM 20774 C CA . ARG D 1 342 ? 2.568 0.706 15.369 1 54.909 309 ARG F CA 1
ATOM 20775 C C . ARG D 1 342 ? 2.271 1.819 16.376 1 57.77 309 ARG F C 1
ATOM 20776 O O . ARG D 1 342 ? 1.097 2.146 16.604 1 62 309 ARG F O 1
ATOM 20797 N N . ASN D 1 343 ? 3.326 2.428 16.925 1 54.771 310 ASN F N 1
ATOM 20798 C CA . ASN D 1 343 ? 3.234 3.499 17.907 1 54.237 310 ASN F CA 1
ATOM 20799 C C . ASN D 1 343 ? 3.032 4.857 17.212 1 54.874 310 ASN F C 1
ATOM 20800 O O . ASN D 1 343 ? 3.771 5.802 17.468 1 55.624 310 ASN F O 1
ATOM 20811 N N . GLN D 1 344 ? 2.053 4.959 16.298 1 57.209 311 GLN F N 1
ATOM 20812 C CA . GLN D 1 344 ? 1.909 6.117 15.42 1 58.422 311 GLN F CA 1
ATOM 20813 C C . GLN D 1 344 ? 1.582 7.354 16.277 1 62.247 311 GLN F C 1
ATOM 20814 O O . GLN D 1 344 ? 2.157 8.423 16.059 1 59.502 311 GLN F O 1
ATOM 20828 N N . GLU D 1 345 ? 0.66 7.225 17.24 1 61.38 312 GLU F N 1
ATOM 20829 C CA . GLU D 1 345 ? 0.281 8.381 18.025 1 66.896 312 GLU F CA 1
ATOM 20830 C C . GLU D 1 345 ? 1.481 8.938 18.799 1 65.957 312 GLU F C 1
ATOM 20831 O O . GLU D 1 345 ? 1.667 10.14 18.836 1 65.092 312 GLU F O 1
ATOM 20843 N N . GLU D 1 346 ? 2.3 8.058 19.391 1 64.268 313 GLU F N 1
ATOM 20844 C CA . GLU D 1 346 ? 3.476 8.476 20.147 1 65.308 313 GLU F CA 1
ATOM 20845 C C . GLU D 1 346 ? 4.527 9.082 19.209 1 62.791 313 GLU F C 1
ATOM 20846 O O . GLU D 1 346 ? 5.155 10.082 19.539 1 64.683 313 GLU F O 1
ATOM 20858 N N . PHE D 1 347 ? 4.691 8.487 18.026 1 61.646 314 PHE F N 1
ATOM 20859 C CA . PHE D 1 347 ? 5.611 8.998 17.017 1 61.911 314 PHE F CA 1
ATOM 20860 C C . PHE D 1 347 ? 5.236 10.424 16.625 1 61.01 314 PHE F C 1
ATOM 20861 O O . PHE D 1 347 ? 6.072 11.327 16.558 1 61.932 314 PHE F O 1
ATOM 20878 N N . ILE D 1 348 ? 3.953 10.618 16.345 1 62.109 315 ILE F N 1
ATOM 20879 C CA . ILE D 1 348 ? 3.466 11.902 15.869 1 63.262 315 ILE F CA 1
ATOM 20880 C C . ILE D 1 348 ? 3.733 12.99 16.915 1 63.835 315 ILE F C 1
ATOM 20881 O O . ILE D 1 348 ? 4.208 14.071 16.562 1 62.441 315 ILE F O 1
ATOM 20897 N N . ARG D 1 349 ? 3.448 12.69 18.192 1 64.583 316 ARG F N 1
ATOM 20898 C CA . ARG D 1 349 ? 3.618 13.657 19.263 1 69.189 316 ARG F CA 1
ATOM 20899 C C . ARG D 1 349 ? 5.095 13.957 19.488 1 70.628 316 ARG F C 1
ATOM 20900 O O . ARG D 1 349 ? 5.452 15.109 19.73 1 71.05 316 ARG F O 1
ATOM 20921 N N . ALA D 1 350 ? 5.939 12.915 19.425 1 67.983 317 ALA F N 1
ATOM 20922 C CA . ALA D 1 350 ? 7.378 13.079 19.575 1 69.179 317 ALA F CA 1
ATOM 20923 C C . ALA D 1 350 ? 7.954 13.967 18.472 1 69.776 317 ALA F C 1
ATOM 20924 O O . ALA D 1 350 ? 8.782 14.839 18.748 1 70.912 317 ALA F O 1
ATOM 20931 N N . TYR D 1 351 ? 7.521 13.753 17.222 1 66.416 318 TYR F N 1
ATOM 20932 C CA . TYR D 1 351 ? 7.999 14.575 16.12 1 66.386 318 TYR F CA 1
ATOM 20933 C C . TYR D 1 351 ? 7.491 16.008 16.286 1 67.321 318 TYR F C 1
ATOM 20934 O O . TYR D 1 351 ? 8.222 16.97 16.045 1 67.056 318 TYR F O 1
ATOM 20952 N N . GLY D 1 352 ? 6.231 16.145 16.696 1 70.277 319 GLY F N 1
ATOM 20953 C CA . GLY D 1 352 ? 5.587 17.449 16.778 1 72.174 319 GLY F CA 1
ATOM 20954 C C . GLY D 1 352 ? 6.321 18.361 17.754 1 74.513 319 GLY F C 1
ATOM 20955 O O . GLY D 1 352 ? 6.473 19.555 17.506 1 73.499 319 GLY F O 1
ATOM 20959 N N . ARG D 1 353 ? 6.806 17.746 18.835 1 75.721 320 ARG F N 1
ATOM 20960 C CA . ARG D 1 353 ? 7.486 18.424 19.928 1 79.097 320 ARG F CA 1
ATOM 20961 C C . ARG D 1 353 ? 8.977 18.621 19.657 1 80.402 320 ARG F C 1
ATOM 20962 O O . ARG D 1 353 ? 9.48 19.709 19.866 1 81.38 320 ARG F O 1
ATOM 20983 N N . ALA D 1 354 ? 9.689 17.573 19.21 1 80.561 321 ALA F N 1
ATOM 20984 C CA . ALA D 1 354 ? 11.151 17.569 19.224 1 79.961 321 ALA F CA 1
ATOM 20985 C C . ALA D 1 354 ? 11.787 17.673 17.831 1 79.426 321 ALA F C 1
ATOM 20986 O O . ALA D 1 354 ? 12.984 17.91 17.752 1 85.081 321 ALA F O 1
ATOM 20993 N N . VAL D 1 355 ? 11.026 17.511 16.736 1 75.454 322 VAL F N 1
ATOM 20994 C CA . VAL D 1 355 ? 11.632 17.475 15.411 1 73.381 322 VAL F CA 1
ATOM 20995 C C . VAL D 1 355 ? 11.14 18.609 14.515 1 72.889 322 VAL F C 1
ATOM 20996 O O . VAL D 1 355 ? 11.943 19.412 14.044 1 73.356 322 VAL F O 1
ATOM 21009 N N . ILE D 1 356 ? 9.829 18.636 14.261 1 72.803 323 ILE F N 1
ATOM 21010 C CA . ILE D 1 356 ? 9.237 19.539 13.283 1 73.924 323 ILE F CA 1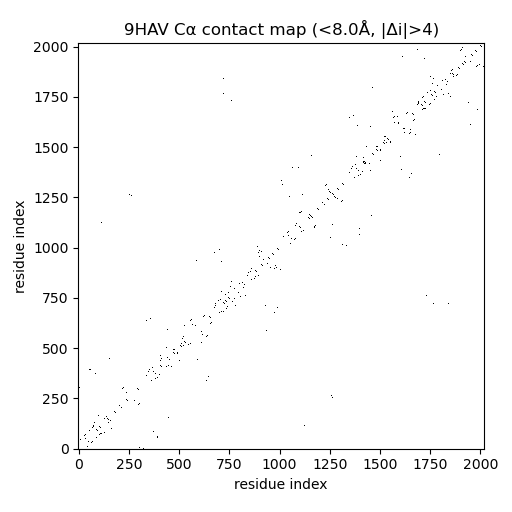
ATOM 21011 C C . ILE D 1 356 ? 9.606 20.997 13.558 1 77.952 323 ILE F C 1
ATOM 21012 O O . ILE D 1 356 ? 9.954 21.712 12.618 1 82.054 323 ILE F O 1
ATOM 21028 N N . PRO D 1 357 ? 9.488 21.507 14.806 1 77.614 324 PRO F N 1
ATOM 21029 C CA . PRO D 1 357 ? 9.804 22.902 15.083 1 83.079 324 PRO F CA 1
ATOM 21030 C C . PRO D 1 357 ? 11.245 23.317 14.813 1 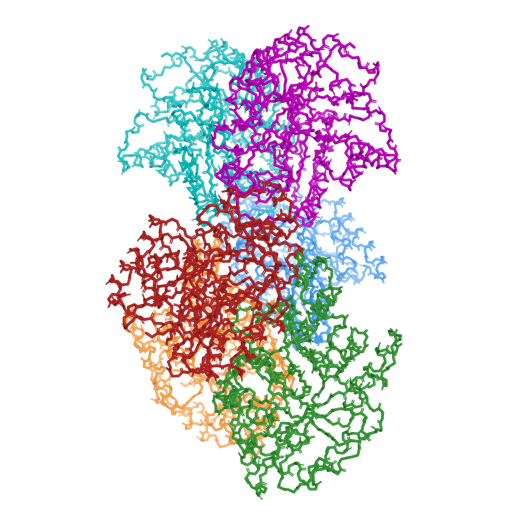81.801 324 PRO F C 1
ATOM 21031 O O . PRO D 1 357 ? 11.528 24.502 14.759 1 89.263 324 PRO F O 1
ATOM 21042 N N . HIS D 1 358 ? 12.16 22.356 14.669 1 81.167 325 HIS F N 1
ATOM 21043 C CA . HIS D 1 358 ? 13.581 22.658 14.553 1 82.933 325 HIS F CA 1
ATOM 21044 C C . HIS D 1 358 ? 14.076 22.542 13.106 1 84.086 325 HIS F C 1
ATOM 21045 O O . HIS D 1 358 ? 15.141 23.047 12.793 1 88.596 325 HIS F O 1
ATOM 21060 N N . LEU D 1 359 ? 13.316 21.906 12.211 1 82.679 326 LEU F N 1
ATOM 21061 C CA . LEU D 1 359 ? 13.69 21.863 10.806 1 82.16 326 LEU F CA 1
ATOM 21062 C C . LEU D 1 359 ? 13.711 23.264 10.205 1 84.482 326 LEU F C 1
ATOM 21063 O O . LEU D 1 359 ? 12.818 24.042 10.483 1 91.275 326 LEU F O 1
ATOM 21079 N N . ARG D 1 360 ? 14.708 23.567 9.366 1 84.476 327 ARG F N 1
ATOM 21080 C CA . ARG D 1 360 ? 14.811 24.861 8.703 1 86.916 327 ARG F CA 1
ATOM 21081 C C . ARG D 1 360 ? 14.614 24.706 7.195 1 83.998 327 ARG F C 1
ATOM 21082 O O . ARG D 1 360 ? 15.501 24.231 6.498 1 82.081 327 ARG F O 1
ATOM 21103 N N . TRP D 1 361 ? 13.437 25.124 6.712 1 82.893 328 TRP F N 1
ATOM 21104 C CA . TRP D 1 361 ? 13.08 25.084 5.304 1 83.565 328 TRP F CA 1
ATOM 21105 C C . TRP D 1 361 ? 13.522 26.35 4.584 1 91.803 328 TRP F C 1
ATOM 21106 O O . TRP D 1 361 ? 13.519 27.413 5.187 1 99.442 328 TRP F O 1
ATOM 21127 N N . PRO D 1 362 ? 13.836 26.327 3.269 1 96.868 329 PRO F N 1
ATOM 21128 C CA . PRO D 1 362 ? 14.022 27.569 2.516 1 99.301 329 PRO F CA 1
ATOM 21129 C C . PRO D 1 362 ? 12.718 28.351 2.557 1 99.984 329 PRO F C 1
ATOM 21130 O O . PRO D 1 362 ? 11.647 27.749 2.533 1 99.396 329 PRO F O 1
ATOM 21141 N N . ALA D 1 363 ? 12.834 29.682 2.571 1 105.299 330 ALA F N 1
ATOM 21142 C CA . ALA D 1 363 ? 11.719 30.586 2.815 1 109.77 330 ALA F CA 1
ATOM 21143 C C . ALA D 1 363 ? 10.62 30.45 1.756 1 115.942 330 ALA F C 1
ATOM 21144 O O . ALA D 1 363 ? 9.439 30.529 2.086 1 120.959 330 ALA F O 1
ATOM 21151 N N . ASP D 1 364 ? 10.981 30.224 0.489 1 124.656 331 ASP F N 1
ATOM 21152 C CA . ASP D 1 364 ? 9.993 30.252 -0.591 1 123.284 331 ASP F CA 1
ATOM 21153 C C . ASP D 1 364 ? 9.999 28.927 -1.358 1 112.031 331 ASP F C 1
ATOM 21154 O O . ASP D 1 364 ? 9.813 28.908 -2.582 1 109.576 331 ASP F O 1
ATOM 21163 N N . ALA D 1 365 ? 10.164 27.806 -0.643 1 107.535 332 ALA F N 1
ATOM 21164 C CA . ALA D 1 365 ? 10.25 26.481 -1.264 1 107.154 332 ALA F CA 1
ATOM 21165 C C . ALA D 1 365 ? 8.907 26.101 -1.899 1 110.933 332 ALA F C 1
ATOM 21166 O O . ALA D 1 365 ? 7.858 26.249 -1.27 1 110.326 332 ALA F O 1
ATOM 21173 N N . PRO D 1 366 ? 8.879 25.603 -3.165 1 111.344 333 PRO F N 1
ATOM 21174 C CA . PRO D 1 366 ? 7.63 25.131 -3.774 1 111.327 333 PRO F CA 1
ATOM 21175 C C . PRO D 1 366 ? 7.026 23.846 -3.197 1 109.127 333 PRO F C 1
ATOM 21176 O O . PRO D 1 366 ? 7.68 22.811 -3.056 1 106.788 333 PRO F O 1
ATOM 21187 N N . VAL D 1 367 ? 5.734 23.929 -2.915 1 113.678 334 VAL F N 1
ATOM 21188 C CA . VAL D 1 367 ? 4.975 22.842 -2.323 1 115.467 334 VAL F CA 1
ATOM 21189 C C . VAL D 1 367 ? 4.001 22.305 -3.381 1 112.798 334 VAL F C 1
ATOM 21190 O O . VAL D 1 367 ? 3.597 23.053 -4.27 1 106.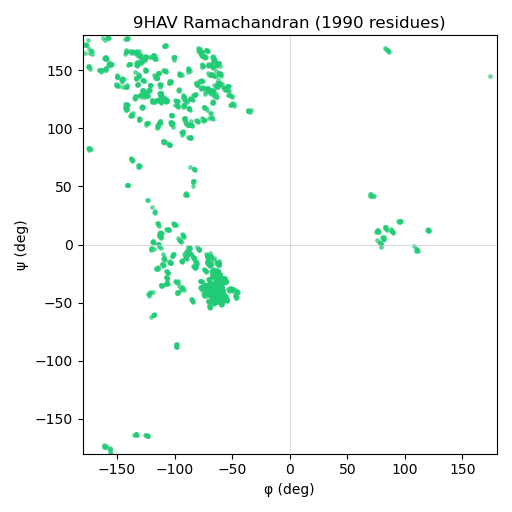636 334 VAL F O 1
ATOM 21203 N N . ALA D 1 368 ? 3.658 21.001 -3.311 1 104.085 335 ALA F N 1
ATOM 21204 C CA . ALA D 1 368 ? 2.754 20.363 -4.259 1 95.898 335 ALA F CA 1
ATOM 21205 C C . ALA D 1 368 ? 1.312 20.894 -4.131 1 90.339 335 ALA F C 1
ATOM 21206 O O . ALA D 1 368 ? 0.617 20.632 -3.129 1 76.669 335 ALA F O 1
ATOM 21213 N N . GLN D 1 369 ? 0.935 21.662 -5.185 1 94.807 336 GLN F N 1
ATOM 21214 C CA . GLN D 1 369 ? -0.352 22.304 -5.441 1 96.222 336 GLN F CA 1
ATOM 21215 C C . GLN D 1 369 ? -0.273 22.94 -6.855 1 89.963 336 GLN F C 1
ATOM 21216 O O . GLN D 1 369 ? -1.103 23.803 -7.191 1 92.441 336 GLN F O 1
ATOM 21230 N N . SER E 1 34 ? -40.415 4.885 12.65 1 108.992 1 SER E N 1
ATOM 21231 C CA . SER E 1 34 ? -40.393 6.37 12.696 1 110.048 1 SER E CA 1
ATOM 21232 C C . SER E 1 34 ? -39.997 6.946 11.33 1 106.252 1 SER E C 1
ATOM 21233 O O . SER E 1 34 ? -39.799 6.227 10.347 1 105.902 1 SER E O 1
ATOM 21241 N N . SER E 1 35 ? -39.801 8.27 11.309 1 104.397 2 SER E N 1
ATOM 21242 C CA . SER E 1 35 ? -39.707 9.11 10.114 1 102.105 2 SER E CA 1
ATOM 21243 C C . SER E 1 35 ? -38.404 8.9 9.332 1 99.755 2 SER E C 1
ATOM 21244 O O . SER E 1 35 ? -37.327 8.981 9.895 1 102.105 2 SER E O 1
ATOM 21252 N N . ARG E 1 36 ? -38.492 8.718 8.003 1 98.422 3 ARG E N 1
ATOM 21253 C CA . ARG E 1 36 ? -37.294 8.59 7.187 1 94.858 3 ARG E CA 1
ATOM 21254 C C . ARG E 1 36 ? -37.617 8.591 5.69 1 92.575 3 ARG E C 1
ATOM 21255 O O . ARG E 1 36 ? -38.755 8.377 5.261 1 90.696 3 ARG E O 1
ATOM 21276 N N . LEU E 1 37 ? -36.555 8.812 4.903 1 87.234 4 LEU E N 1
ATOM 21277 C CA . LEU E 1 37 ? -36.641 8.868 3.45 1 81.615 4 LEU E CA 1
ATOM 21278 C C . LEU E 1 37 ? -35.231 8.965 2.884 1 76.163 4 LEU E C 1
ATOM 21279 O O . LEU E 1 37 ? -34.345 9.536 3.529 1 73.191 4 LEU E O 1
ATOM 21295 N N . GLY E 1 38 ? -35.066 8.443 1.66 1 74.019 5 GLY E N 1
ATOM 21296 C CA . GLY E 1 38 ? -33.785 8.495 0.977 1 73.136 5 GLY E CA 1
ATOM 21297 C C . GLY E 1 38 ? -33.667 9.707 0.056 1 70.945 5 GLY E C 1
ATOM 21298 O O . GLY E 1 38 ? -34.645 10.118 -0.556 1 72.848 5 GLY E O 1
ATOM 21302 N N . TYR E 1 39 ? -32.447 10.247 -0.049 1 70.785 6 TYR E N 1
ATOM 21303 C CA . TYR E 1 39 ? -32.14 11.347 -0.949 1 72.174 6 TYR E CA 1
ATOM 21304 C C . TYR E 1 39 ? -31.22 10.844 -2.055 1 73.163 6 TYR E C 1
ATOM 21305 O O . TYR E 1 39 ? -30.216 10.186 -1.779 1 70.082 6 TYR E O 1
ATOM 21323 N N . SER E 1 40 ? -31.582 11.149 -3.313 1 74.543 7 SER E N 1
ATOM 21324 C CA . SER E 1 40 ? -30.763 10.799 -4.467 1 71.913 7 SER E CA 1
ATOM 21325 C C . SER E 1 40 ? -29.812 11.941 -4.798 1 68.017 7 SER E C 1
ATOM 21326 O O . SER E 1 40 ? -30.247 13.043 -5.1 1 65.065 7 SER E O 1
ATOM 21334 N N . ALA E 1 41 ? -28.518 11.642 -4.757 1 69.104 8 ALA E N 1
ATOM 21335 C CA . ALA E 1 41 ? -27.486 12.613 -5.078 1 70.148 8 ALA E CA 1
ATOM 21336 C C . ALA E 1 41 ? -27.159 12.484 -6.562 1 70.441 8 ALA E C 1
ATOM 21337 O O . ALA E 1 41 ? -26.554 11.487 -7.005 1 65.345 8 ALA E O 1
ATOM 21344 N N . SER E 1 42 ? -27.581 13.496 -7.332 1 67.286 9 SER E N 1
ATOM 21345 C CA . SER E 1 42 ? -27.472 13.456 -8.782 1 67.226 9 SER E CA 1
ATOM 21346 C C . SER E 1 42 ? -26.11 13.995 -9.227 1 65.351 9 SER E C 1
ATOM 21347 O O . SER E 1 42 ? -25.955 15.19 -9.477 1 62.957 9 SER E O 1
ATOM 21355 N N . PHE E 1 43 ? -25.136 13.083 -9.368 1 59.958 10 PHE E N 1
ATOM 21356 C CA . PHE E 1 43 ? -23.785 13.424 -9.79 1 58.941 10 PHE E CA 1
ATOM 21357 C C . PHE E 1 43 ? -23.782 13.955 -11.219 1 59.74 10 PHE E C 1
ATOM 21358 O O . PHE E 1 43 ? -22.868 14.692 -11.593 1 61.549 10 PHE E O 1
ATOM 21375 N N . GLU E 1 44 ? -24.81 13.592 -11.996 1 59.333 11 GLU E N 1
ATOM 21376 C CA . GLU E 1 44 ? -24.922 14.043 -13.369 1 63.53 11 GLU E CA 1
ATOM 21377 C C . GLU E 1 44 ? -25.129 15.565 -13.427 1 64.957 11 GLU E C 1
ATOM 21378 O O . GLU E 1 44 ? -24.77 16.218 -14.408 1 60.723 11 GLU E O 1
ATOM 21390 N N . GLN E 1 45 ? -25.717 16.126 -12.365 1 65.627 12 GLN E N 1
ATOM 21391 C CA . GLN E 1 45 ? -26.194 17.502 -12.386 1 69.466 12 GLN E CA 1
ATOM 21392 C C . GLN E 1 45 ? -25.388 18.424 -11.475 1 70.85 12 GLN E C 1
ATOM 21393 O O . GLN E 1 45 ? -25.253 19.602 -11.8 1 70.088 12 GLN E O 1
ATOM 21407 N N . PHE E 1 46 ? -24.919 17.925 -10.32 1 71.354 13 PHE E N 1
ATOM 21408 C CA . PHE E 1 46 ? -24.489 18.807 -9.237 1 69.81 13 PHE E CA 1
ATOM 21409 C C . PHE E 1 46 ? -23.032 18.587 -8.832 1 68.13 13 PHE E C 1
ATOM 21410 O O . PHE E 1 46 ? -22.578 17.443 -8.694 1 66.598 13 PHE E O 1
ATOM 21427 N N . HIS E 1 47 ? -22.324 19.708 -8.62 1 62.65 14 HIS E N 1
ATOM 21428 C CA . HIS E 1 47 ? -20.955 19.698 -8.134 1 63.497 14 HIS E CA 1
ATOM 21429 C C . HIS E 1 47 ? -20.91 18.904 -6.838 1 64.186 14 HIS E C 1
ATOM 21430 O O . HIS E 1 47 ? -21.804 19.019 -6.019 1 64.853 14 HIS E O 1
ATOM 21445 N N . PRO E 1 48 ? -19.914 18.027 -6.643 1 66.174 15 PRO E N 1
ATOM 21446 C CA . PRO E 1 48 ? -19.858 17.213 -5.43 1 67.732 15 PRO E CA 1
ATOM 21447 C C . PRO E 1 48 ? -19.812 17.998 -4.116 1 68.466 15 PRO E C 1
ATOM 21448 O O . PRO E 1 48 ? -20.32 17.521 -3.107 1 66.424 15 PRO E O 1
ATOM 21459 N N . SER E 1 49 ? -19.24 19.203 -4.122 1 67.022 16 SER E N 1
ATOM 21460 C CA . SER E 1 49 ? -19.283 20.057 -2.939 1 63.666 16 SER E CA 1
ATOM 21461 C C . SER E 1 49 ? -20.719 20.442 -2.595 1 64.924 16 SER E C 1
ATOM 21462 O O . SER E 1 49 ? -21.1 20.487 -1.427 1 70.702 16 SER E O 1
ATOM 21470 N N . ASP E 1 50 ? -21.525 20.73 -3.609 1 67.549 17 ASP E N 1
ATOM 21471 C CA . ASP E 1 50 ? -22.918 21.091 -3.385 1 71.753 17 ASP E CA 1
ATOM 21472 C C . ASP E 1 50 ? -23.654 19.867 -2.85 1 70.738 17 ASP E C 1
ATOM 21473 O O . ASP E 1 50 ? -24.412 19.976 -1.895 1 77.312 17 ASP E O 1
ATOM 21482 N N . LEU E 1 51 ? -23.395 18.697 -3.434 1 71.528 18 LEU E N 1
ATOM 21483 C CA . LEU E 1 51 ? -24.052 17.469 -3.004 1 76.151 18 LEU E CA 1
ATOM 21484 C C . LEU E 1 51 ? -23.718 17.169 -1.537 1 73.585 18 LEU E C 1
ATOM 21485 O O . LEU E 1 51 ? -24.576 16.715 -0.784 1 77.029 18 LEU E O 1
ATOM 21501 N N . LEU E 1 52 ? -22.467 17.405 -1.136 1 69.795 19 LEU E N 1
ATOM 21502 C CA . LEU E 1 52 ? -22.051 17.128 0.23 1 72.277 19 LEU E CA 1
ATOM 21503 C C . LEU E 1 52 ? -22.823 18.029 1.196 1 75.304 19 LEU E C 1
ATOM 21504 O O . LEU E 1 52 ? -23.409 17.54 2.158 1 78.891 19 LEU E O 1
ATOM 21520 N N . ARG E 1 53 ? -22.849 19.334 0.902 1 75.523 20 ARG E N 1
ATOM 21521 C CA . ARG E 1 53 ? -23.575 20.314 1.705 1 81.207 20 ARG E CA 1
ATOM 21522 C C . ARG E 1 53 ? -25.067 19.945 1.771 1 80.279 20 ARG E C 1
ATOM 21523 O O . ARG E 1 53 ? -25.663 19.968 2.845 1 83.16 20 ARG E O 1
ATOM 21544 N N . TRP E 1 54 ? -25.676 19.546 0.643 1 78.36 21 TRP E N 1
ATOM 21545 C CA . TRP E 1 54 ? -27.101 19.231 0.624 1 79.067 21 TRP E CA 1
ATOM 21546 C C . TRP E 1 54 ? -27.416 17.949 1.393 1 76.105 21 TRP E C 1
ATOM 21547 O O . TRP E 1 54 ? -28.466 17.851 2.009 1 74.345 21 TRP E O 1
ATOM 21568 N N . CYS E 1 55 ? -26.509 16.968 1.37 1 75.922 22 CYS E N 1
ATOM 21569 C CA . CYS E 1 55 ? -26.706 15.757 2.151 1 72.018 22 CYS E CA 1
ATOM 21570 C C . CYS E 1 55 ? -26.658 16.069 3.65 1 70.85 22 CYS E C 1
ATOM 21571 O O . CYS E 1 55 ? -27.415 15.495 4.426 1 66.798 22 CYS E O 1
ATOM 21579 N N . GLN E 1 56 ? -25.779 16.992 4.06 1 67.449 23 GLN E N 1
ATOM 21580 C CA . GLN E 1 56 ? -25.671 17.386 5.455 1 69.526 23 GLN E CA 1
ATOM 21581 C C . GLN E 1 56 ? -26.967 18.073 5.901 1 74.702 23 GLN E C 1
ATOM 21582 O O . GLN E 1 56 ? -27.432 17.854 7.024 1 71.047 23 GLN E O 1
ATOM 21596 N N . LEU E 1 57 ? -27.556 18.876 4.994 1 74.465 24 LEU E N 1
ATOM 21597 C CA . LEU E 1 57 ? -28.833 19.519 5.233 1 75.901 24 LEU E CA 1
ATOM 21598 C C . LEU E 1 57 ? -29.949 18.475 5.271 1 75.583 24 LEU E C 1
ATOM 21599 O O . LEU E 1 57 ? -30.816 18.539 6.132 1 79.515 24 LEU E O 1
ATOM 21615 N N . ALA E 1 58 ? -29.93 17.523 4.336 1 74.601 25 ALA E N 1
ATOM 21616 C CA . ALA E 1 58 ? -30.964 16.497 4.268 1 76.071 25 ALA E CA 1
ATOM 21617 C C . ALA E 1 58 ? -31.001 15.696 5.566 1 75.137 25 ALA E C 1
ATOM 21618 O O . ALA E 1 58 ? -32.066 15.339 6.055 1 78.207 25 ALA E O 1
ATOM 21625 N N . GLU E 1 59 ? -29.825 15.447 6.141 1 74.407 26 GLU E N 1
ATOM 21626 C CA . GLU E 1 59 ? -29.749 14.762 7.418 1 75.878 26 GLU E CA 1
ATOM 21627 C C . GLU E 1 59 ? -30.508 15.57 8.473 1 79.478 26 GLU E C 1
ATOM 21628 O O . GLU E 1 59 ? -31.328 14.994 9.178 1 76.48 26 GLU E O 1
ATOM 21640 N N . GLN E 1 60 ? -30.251 16.886 8.558 1 84.314 27 GLN E N 1
ATOM 21641 C CA . GLN E 1 60 ? -30.923 17.76 9.517 1 90.137 27 GLN E CA 1
ATOM 21642 C C . GLN E 1 60 ? -32.446 17.731 9.277 1 91.501 27 GLN E C 1
ATOM 21643 O O . GLN E 1 60 ? -33.217 17.878 10.222 1 88.359 27 GLN E O 1
ATOM 21657 N N . GLU E 1 61 ? -32.888 17.527 8.02 1 90.914 28 GLU E N 1
ATOM 21658 C CA . GLU E 1 61 ? -34.288 17.669 7.656 1 85.673 28 GLU E CA 1
ATOM 21659 C C . GLU E 1 61 ? -35.034 16.33 7.656 1 83.649 28 GLU E C 1
ATOM 21660 O O . GLU E 1 61 ? -36.192 16.304 7.25 1 82.195 28 GLU E O 1
ATOM 21672 N N . GLY E 1 62 ? -34.379 15.221 8.055 1 81.316 29 GLY E N 1
ATOM 21673 C CA . GLY E 1 62 ? -35.086 13.974 8.328 1 80.381 29 GLY E CA 1
ATOM 21674 C C . GLY E 1 62 ? -34.825 12.85 7.319 1 78.784 29 GLY E C 1
ATOM 21675 O O . GLY E 1 62 ? -35.321 11.724 7.485 1 78.652 29 GLY E O 1
ATOM 21679 N N . PHE E 1 63 ? -34.069 13.138 6.254 1 75.46 30 PHE E N 1
ATOM 21680 C CA . PHE E 1 63 ? -33.624 12.083 5.362 1 74.715 30 PHE E CA 1
ATOM 21681 C C . PHE E 1 63 ? -32.62 11.232 6.123 1 74.785 30 PHE E C 1
ATOM 21682 O O . PHE E 1 63 ? -31.853 11.788 6.907 1 76.452 30 PHE E O 1
ATOM 21699 N N . ASP E 1 64 ? -32.598 9.912 5.865 1 76.4 31 ASP E N 1
ATOM 21700 C CA . ASP E 1 64 ? -31.758 9.002 6.634 1 72.818 31 ASP E CA 1
ATOM 21701 C C . ASP E 1 64 ? -30.729 8.265 5.775 1 71.453 31 ASP E C 1
ATOM 21702 O O . ASP E 1 64 ? -29.923 7.527 6.327 1 70.849 31 ASP E O 1
ATOM 21711 N N . SER E 1 65 ? -30.726 8.449 4.449 1 74.941 32 SER E N 1
ATOM 21712 C CA . SER E 1 65 ? -29.861 7.662 3.568 1 73.512 32 SER E CA 1
ATOM 21713 C C . SER E 1 65 ? -29.689 8.37 2.229 1 73.04 32 SER E C 1
ATOM 21714 O O . SER E 1 65 ? -30.511 9.205 1.853 1 77.322 32 SER E O 1
ATOM 21722 N N . VAL E 1 66 ? -28.627 7.999 1.509 1 67.947 33 VAL E N 1
ATOM 21723 C CA . VAL E 1 66 ? -28.27 8.641 0.256 1 65.814 33 VAL E CA 1
ATOM 21724 C C . VAL E 1 66 ? -27.995 7.559 -0.78 1 65.176 33 VAL E C 1
ATOM 21725 O O . VAL E 1 66 ? -27.377 6.543 -0.457 1 66.698 33 VAL E O 1
ATOM 21738 N N . LEU E 1 67 ? -28.501 7.78 -2 1 63.971 34 LEU E N 1
ATOM 21739 C CA . LEU E 1 67 ? -28.163 6.988 -3.168 1 64.485 34 LEU E CA 1
ATOM 21740 C C . LEU E 1 67 ? -27.303 7.855 -4.079 1 64.699 34 LEU E C 1
ATOM 21741 O O . LEU E 1 67 ? -27.73 8.95 -4.444 1 63.436 34 LEU E O 1
ATOM 21757 N N . ALA E 1 68 ? -26.112 7.344 -4.436 1 63.292 35 ALA E N 1
ATOM 21758 C CA . ALA E 1 68 ? -25.171 8.107 -5.236 1 63.664 35 ALA E CA 1
ATOM 21759 C C . ALA E 1 68 ? -24.882 7.382 -6.547 1 65.206 35 ALA E C 1
ATOM 21760 O O . ALA E 1 68 ? -24.42 6.248 -6.591 1 64.311 35 ALA E O 1
ATOM 21767 N N . ALA E 1 69 ? -25.142 8.123 -7.615 1 70.739 36 ALA E N 1
ATOM 21768 C CA . ALA E 1 69 ? -24.896 7.713 -8.978 1 68.674 36 ALA E CA 1
ATOM 21769 C C . ALA E 1 69 ? -23.405 7.51 -9.191 1 65.713 36 ALA E C 1
ATOM 21770 O O . ALA E 1 69 ? -22.603 8.334 -8.744 1 63.072 36 ALA E O 1
ATOM 21777 N N . ASP E 1 70 ? -23.053 6.4 -9.859 1 66.964 37 ASP E N 1
ATOM 21778 C CA . ASP E 1 70 ? -21.672 6.149 -10.242 1 65.918 37 ASP E CA 1
ATOM 21779 C C . ASP E 1 70 ? -21.542 6.405 -11.739 1 66.542 37 ASP E C 1
ATOM 21780 O O . ASP E 1 70 ? -21.668 5.484 -12.537 1 69.521 37 ASP E O 1
ATOM 21789 N N . HIS E 1 71 ? -21.303 7.668 -12.115 1 62.068 38 HIS E N 1
ATOM 21790 C CA . HIS E 1 71 ? -21.201 8.029 -13.512 1 58.132 38 HIS E CA 1
ATOM 21791 C C . HIS E 1 71 ? -19.804 8.55 -13.812 1 56.586 38 HIS E C 1
ATOM 21792 O O . HIS E 1 71 ? -19.072 8.987 -12.919 1 53.295 38 HIS E O 1
ATOM 21807 N N . PHE E 1 72 ? -19.481 8.513 -15.109 1 62.869 39 PHE E N 1
ATOM 21808 C CA . PHE E 1 72 ? -18.331 9.215 -15.657 1 61.125 39 PHE E CA 1
ATOM 21809 C C . PHE E 1 72 ? -18.823 10.417 -16.456 1 56.534 39 PHE E C 1
ATOM 21810 O O . PHE E 1 72 ? -18.143 11.433 -16.496 1 58.064 39 PHE E O 1
ATOM 21827 N N . HIS E 1 73 ? -19.99 10.267 -17.092 1 55.284 40 HIS E N 1
ATOM 21828 C CA . HIS E 1 73 ? -20.596 11.338 -17.873 1 58.476 40 HIS E CA 1
ATOM 21829 C C . HIS E 1 73 ? -22.026 11.636 -17.393 1 59.239 40 HIS E C 1
ATOM 21830 O O . HIS E 1 73 ? -22.78 10.749 -16.99 1 59.079 40 HIS E O 1
ATOM 21845 N N . PRO E 1 74 ? -22.469 12.899 -17.532 1 60.715 41 PRO E N 1
ATOM 21846 C CA . PRO E 1 74 ? -23.877 13.251 -17.407 1 65.279 41 PRO E CA 1
ATOM 21847 C C . PRO E 1 74 ? -24.628 12.759 -18.638 1 65.6 41 PRO E C 1
ATOM 21848 O O . PRO E 1 74 ? -23.999 12.522 -19.671 1 64.449 41 PRO E O 1
ATOM 21859 N N . TRP E 1 75 ? -25.958 12.648 -18.527 1 66.103 42 TRP E N 1
ATOM 21860 C CA . TRP E 1 75 ? -26.779 12.305 -19.675 1 70.477 42 TRP E CA 1
ATOM 21861 C C . TRP E 1 75 ? -26.713 13.416 -20.73 1 71.49 42 TRP E C 1
ATOM 21862 O O . TRP E 1 75 ? -26.653 13.1 -21.918 1 72.805 42 TRP E O 1
ATOM 21883 N N . THR E 1 76 ? -26.705 14.688 -20.303 1 67.329 43 THR E N 1
ATOM 21884 C CA . THR E 1 76 ? -26.643 15.814 -21.228 1 71.706 43 THR E CA 1
ATOM 21885 C C . THR E 1 76 ? -25.593 16.82 -20.767 1 70.108 43 THR E C 1
ATOM 21886 O O . THR E 1 76 ? -25.302 16.893 -19.585 1 71.472 43 THR E O 1
ATOM 21897 N N . PRO E 1 77 ? -25.034 17.664 -21.662 1 69.441 44 PRO E N 1
ATOM 21898 C CA . PRO E 1 77 ? -24.116 18.727 -21.25 1 69.118 44 PRO E CA 1
ATOM 21899 C C . PRO E 1 77 ? -24.777 19.711 -20.292 1 68.519 44 PRO E C 1
ATOM 21900 O O . PRO E 1 77 ? -24.11 20.255 -19.42 1 68.31 44 PRO E O 1
ATOM 21911 N N . GLU E 1 78 ? -26.081 19.93 -20.466 1 71.077 45 GLU E N 1
ATOM 21912 C CA . GLU E 1 78 ? -26.81 20.882 -19.635 1 75.635 45 GLU E CA 1
ATOM 21913 C C . GLU E 1 78 ? -26.838 20.413 -18.18 1 74.431 45 GLU E C 1
ATOM 21914 O O . GLU E 1 78 ? -26.928 21.245 -17.283 1 73.214 45 GLU E O 1
ATOM 21926 N N . GLN E 1 79 ? -26.764 19.098 -17.942 1 72.516 46 GLN E N 1
ATOM 21927 C CA . GLN E 1 79 ? -26.678 18.592 -16.583 1 69.93 46 GLN E CA 1
ATOM 21928 C C . GLN E 1 79 ? -25.313 18.965 -16.013 1 67.876 46 GLN E C 1
ATOM 21929 O O . GLN E 1 79 ? -25.223 19.541 -14.929 1 68.415 46 GLN E O 1
ATOM 21943 N N . GLY E 1 80 ? -24.252 18.597 -16.734 1 67.699 47 GLY E N 1
ATOM 21944 C CA . GLY E 1 80 ? -22.988 19.318 -16.666 1 66.742 47 GLY E CA 1
ATOM 21945 C C . GLY E 1 80 ? -22.011 18.843 -15.586 1 66.533 47 GLY E C 1
ATOM 21946 O O . GLY E 1 80 ? -21.017 19.532 -15.386 1 72.06 47 GLY E O 1
ATOM 21950 N N . GLN E 1 81 ? -22.229 17.683 -14.933 1 65.76 48 GLN E N 1
ATOM 21951 C CA . GLN E 1 81 ? -21.289 17.187 -13.923 1 65.828 48 GLN E CA 1
ATOM 21952 C C . GLN E 1 81 ? -21.126 15.668 -13.979 1 62.037 48 GLN E C 1
ATOM 21953 O O . GLN E 1 81 ? -21.956 14.999 -14.591 1 59.562 48 GLN E O 1
ATOM 21967 N N . SER E 1 82 ? -20.071 15.158 -13.305 1 62.129 49 SER E N 1
ATOM 21968 C CA . SER E 1 82 ? -19.908 13.741 -12.979 1 63.541 49 SER E CA 1
ATOM 21969 C C . SER E 1 82 ? -18.683 13.506 -12.094 1 65.224 49 SER E C 1
ATOM 21970 O O . SER E 1 82 ? -17.62 13.078 -12.574 1 63.83 49 SER E O 1
ATOM 21978 N N . GLY E 1 83 ? -18.867 13.727 -10.794 1 66.976 50 GLY E N 1
ATOM 21979 C CA . GLY E 1 83 ? -17.823 13.466 -9.819 1 65.571 50 GLY E CA 1
ATOM 21980 C C . GLY E 1 83 ? -17.591 11.967 -9.64 1 59.439 50 GLY E C 1
ATOM 21981 O O . GLY E 1 83 ? -18.493 11.153 -9.897 1 55.024 50 GLY E O 1
ATOM 21985 N N . PHE E 1 84 ? -16.359 11.645 -9.217 1 55.977 51 PHE E N 1
ATOM 21986 C CA . PHE E 1 84 ? -15.97 10.282 -8.903 1 57.044 51 PHE E CA 1
ATOM 21987 C C . PHE E 1 84 ? -16.583 9.907 -7.556 1 55.803 51 PHE E C 1
ATOM 21988 O O . PHE E 1 84 ? -16.12 10.387 -6.518 1 53.61 51 PHE E O 1
ATOM 22005 N N . VAL E 1 85 ? -17.609 9.039 -7.592 1 51.32 52 VAL E N 1
ATOM 22006 C CA . VAL E 1 85 ? -18.47 8.825 -6.45 1 51.14 52 VAL E CA 1
ATOM 22007 C C . VAL E 1 85 ? -17.668 8.283 -5.267 1 53.317 52 VAL E C 1
ATOM 22008 O O . VAL E 1 85 ? -17.967 8.616 -4.122 1 54.32 52 VAL E O 1
ATOM 22021 N N . TRP E 1 86 ? -16.648 7.453 -5.528 1 55.597 53 TRP E N 1
ATOM 22022 C CA . TRP E 1 86 ? -15.999 6.705 -4.461 1 52.717 53 TRP E CA 1
ATOM 22023 C C . TRP E 1 86 ? -15.261 7.641 -3.511 1 56.205 53 TRP E C 1
ATOM 22024 O O . TRP E 1 86 ? -15.281 7.422 -2.303 1 54.477 53 TRP E O 1
ATOM 22045 N N . ALA E 1 87 ? -14.644 8.702 -4.049 1 55.076 54 ALA E N 1
ATOM 22046 C CA . ALA E 1 87 ? -13.979 9.7 -3.222 1 55.043 54 ALA E CA 1
ATOM 22047 C C . ALA E 1 87 ? -15.015 10.502 -2.435 1 57.06 54 ALA E C 1
ATOM 22048 O O . ALA E 1 87 ? -14.844 10.76 -1.246 1 55.86 54 ALA E O 1
ATOM 22055 N N . TRP E 1 88 ? -16.108 10.889 -3.088 1 57.282 55 TRP E N 1
ATOM 22056 C CA . TRP E 1 88 ? -17.139 11.67 -2.425 1 59.013 55 TRP E CA 1
ATOM 22057 C C . TRP E 1 88 ? -17.743 10.893 -1.259 1 59.492 55 TRP E C 1
ATOM 22058 O O . TRP E 1 88 ? -18.057 11.477 -0.233 1 61.108 55 TRP E O 1
ATOM 22079 N N . LEU E 1 89 ? -17.91 9.573 -1.403 1 59.712 56 LEU E N 1
ATOM 22080 C CA . LEU E 1 89 ? -18.57 8.788 -0.36 1 60.562 56 LEU E CA 1
ATOM 22081 C C . LEU E 1 89 ? -17.751 8.797 0.935 1 55.426 56 LEU E C 1
ATOM 22082 O O . LEU E 1 89 ? -18.312 8.729 2.009 1 56.121 56 LEU E O 1
ATOM 22098 N N . GLY E 1 90 ? -16.432 8.904 0.836 1 52.76 57 GLY E N 1
ATOM 22099 C CA . GLY E 1 90 ? -15.595 9.062 2.01 1 57.021 57 GLY E CA 1
ATOM 22100 C C . GLY E 1 90 ? -15.908 10.354 2.767 1 58.755 57 GLY E C 1
ATOM 22101 O O . GLY E 1 90 ? -15.924 10.351 3.991 1 62.25 57 GLY E O 1
ATOM 22105 N N . ALA E 1 91 ? -16.128 11.45 2.034 1 57.774 58 ALA E N 1
ATOM 22106 C CA . ALA E 1 91 ? -16.457 12.734 2.624 1 58.464 58 ALA E CA 1
ATOM 22107 C C . ALA E 1 91 ? -17.822 12.668 3.296 1 60.682 58 ALA E C 1
ATOM 22108 O O . ALA E 1 91 ? -18.005 13.198 4.398 1 64.046 58 ALA E O 1
ATOM 22115 N N . LEU E 1 92 ? -18.778 12.028 2.612 1 58.926 59 LEU E N 1
ATOM 22116 C CA . LEU E 1 92 ? -20.12 11.89 3.144 1 59.289 59 LEU E CA 1
ATOM 22117 C C . LEU E 1 92 ? -20.07 11.11 4.45 1 58.069 59 LEU E C 1
ATOM 22118 O O . LEU E 1 92 ? -20.681 11.497 5.443 1 63.893 59 LEU E O 1
ATOM 22134 N N . GLY E 1 93 ? -19.36 9.993 4.411 1 55.435 60 GLY E N 1
ATOM 22135 C CA . GLY E 1 93 ? -19.264 9.092 5.544 1 57.314 60 GLY E CA 1
ATOM 22136 C C . GLY E 1 93 ? -18.684 9.797 6.762 1 56.5 60 GLY E C 1
ATOM 22137 O O . GLY E 1 93 ? -19.159 9.597 7.859 1 55.185 60 GLY E O 1
ATOM 22141 N N . ALA E 1 94 ? -17.68 10.639 6.54 1 58.519 61 ALA E N 1
ATOM 22142 C CA . ALA E 1 94 ? -16.952 11.283 7.617 1 60.605 61 ALA E CA 1
ATOM 22143 C C . ALA E 1 94 ? -17.682 12.513 8.152 1 64.271 61 ALA E C 1
ATOM 22144 O O . ALA E 1 94 ? -17.285 12.998 9.198 1 67.454 61 ALA E O 1
ATOM 22151 N N . THR E 1 95 ? -18.684 13.053 7.443 1 66.023 62 THR E N 1
ATOM 22152 C CA . THR E 1 95 ? -19.306 14.307 7.876 1 70.716 62 THR E CA 1
ATOM 22153 C C . THR E 1 95 ? -20.797 14.143 8.176 1 72.861 62 THR E C 1
ATOM 22154 O O . THR E 1 95 ? -21.436 15.13 8.514 1 74.297 62 THR E O 1
ATOM 22165 N N . THR E 1 96 ? -21.357 12.924 8.078 1 73.573 63 THR E N 1
ATOM 22166 C CA . THR E 1 96 ? -22.753 12.685 8.436 1 72.046 63 THR E CA 1
ATOM 22167 C C . THR E 1 96 ? -22.85 11.332 9.126 1 69.316 63 THR E C 1
ATOM 22168 O O . THR E 1 96 ? -21.866 10.614 9.202 1 73.582 63 THR E O 1
ATOM 22179 N N . ARG E 1 97 ? -24.058 10.97 9.582 1 68.766 64 ARG E N 1
ATOM 22180 C CA . ARG E 1 97 ? -24.35 9.639 10.109 1 67.816 64 ARG E CA 1
ATOM 22181 C C . ARG E 1 97 ? -25.296 8.851 9.184 1 68.131 64 ARG E C 1
ATOM 22182 O O . ARG E 1 97 ? -25.767 7.759 9.562 1 66.981 64 ARG E O 1
ATOM 22203 N N . LEU E 1 98 ? -25.522 9.403 7.973 1 65.038 65 LEU E N 1
ATOM 22204 C CA . LEU E 1 98 ? -26.392 8.827 6.957 1 66.617 65 LEU E CA 1
ATOM 22205 C C . LEU E 1 98 ? -25.892 7.453 6.52 1 68.798 65 LEU E C 1
ATOM 22206 O O . LEU E 1 98 ? -24.682 7.221 6.455 1 66.156 65 LEU E O 1
ATOM 22222 N N . ARG E 1 99 ? -26.832 6.564 6.178 1 72.363 66 ARG E N 1
ATOM 22223 C CA . ARG E 1 99 ? -26.512 5.406 5.362 1 75.078 66 ARG E CA 1
ATOM 22224 C C . ARG E 1 99 ? -26.355 5.876 3.923 1 74.485 66 ARG E C 1
ATOM 22225 O O . ARG E 1 99 ? -26.89 6.926 3.558 1 71.407 66 ARG E O 1
ATOM 22246 N N . PHE E 1 100 ? -25.585 5.121 3.128 1 69.663 67 PHE E N 1
ATOM 22247 C CA . PHE E 1 100 ? -25.349 5.513 1.749 1 66.713 67 PHE E CA 1
ATOM 22248 C C . PHE E 1 100 ? -24.956 4.298 0.905 1 69.258 67 PHE E C 1
ATOM 22249 O O . PHE E 1 100 ? -24.432 3.294 1.406 1 65.42 67 PHE E O 1
ATOM 22266 N N . GLY E 1 101 ? -25.203 4.426 -0.403 1 67.429 68 GLY E N 1
ATOM 22267 C CA . GLY E 1 101 ? -24.938 3.36 -1.352 1 62.919 68 GLY E CA 1
ATOM 22268 C C . GLY E 1 101 ? -24.72 3.888 -2.762 1 61.769 68 GLY E C 1
ATOM 22269 O O . GLY E 1 101 ? -25.213 4.958 -3.12 1 64.332 68 GLY E O 1
ATOM 22273 N N . THR E 1 102 ? -23.981 3.105 -3.554 1 60.266 69 THR E N 1
ATOM 22274 C CA . THR E 1 102 ? -23.85 3.33 -4.978 1 55.656 69 THR E CA 1
ATOM 22275 C C . THR E 1 102 ? -25.138 2.875 -5.646 1 55.369 69 THR E C 1
ATOM 22276 O O . THR E 1 102 ? -25.657 1.808 -5.325 1 55.476 69 THR E O 1
ATOM 22287 N N . GLY E 1 103 ? -25.647 3.699 -6.56 1 57.474 70 GLY E N 1
ATOM 22288 C CA . GLY E 1 103 ? -26.881 3.373 -7.269 1 59.295 70 GLY E CA 1
ATOM 22289 C C . GLY E 1 103 ? -26.798 3.708 -8.757 1 58.828 70 GLY E C 1
ATOM 22290 O O . GLY E 1 103 ? -27.347 4.722 -9.141 1 55.406 70 GLY E O 1
ATOM 22294 N N . VAL E 1 104 ? -26.062 2.931 -9.579 1 59.883 71 VAL E N 1
ATOM 22295 C CA . VAL E 1 104 ? -25.311 1.76 -9.173 1 57.036 71 VAL E CA 1
ATOM 22296 C C . VAL E 1 104 ? -23.955 1.752 -9.865 1 57.241 71 VAL E C 1
ATOM 22297 O O . VAL E 1 104 ? -23.741 2.483 -10.811 1 63.049 71 VAL E O 1
ATOM 22310 N N . THR E 1 105 ? -23.038 0.923 -9.365 1 58.721 72 THR E N 1
ATOM 22311 C CA . THR E 1 105 ? -21.722 0.741 -9.955 1 58.387 72 THR E CA 1
ATOM 22312 C C . THR E 1 105 ? -21.781 -0.496 -10.841 1 59.461 72 THR E C 1
ATOM 22313 O O . THR E 1 105 ? -22.335 -1.512 -10.435 1 60.989 72 THR E O 1
ATOM 22324 N N . PRO E 1 106 ? -21.266 -0.448 -12.092 1 57.473 73 PRO E N 1
ATOM 22325 C CA . PRO E 1 106 ? -21.092 -1.653 -12.906 1 59.315 73 PRO E CA 1
ATOM 22326 C C . PRO E 1 106 ? -19.715 -2.296 -12.696 1 54.627 73 PRO E C 1
ATOM 22327 O O . PRO E 1 106 ? -18.696 -1.787 -13.16 1 51.808 73 PRO E O 1
ATOM 22338 N N . PRO E 1 107 ? -19.639 -3.418 -11.952 1 53.811 74 PRO E N 1
ATOM 22339 C CA . PRO E 1 107 ? -18.366 -4.058 -11.653 1 55.926 74 PRO E CA 1
ATOM 22340 C C . PRO E 1 107 ? -17.944 -5.08 -12.704 1 54.584 74 PRO E C 1
ATOM 22341 O O . PRO E 1 107 ? -17.495 -6.161 -12.348 1 52.877 74 PRO E O 1
ATOM 22352 N N . ILE E 1 108 ? -18.129 -4.734 -13.984 1 53.199 75 ILE E N 1
ATOM 22353 C CA . ILE E 1 108 ? -18.05 -5.734 -15.032 1 51.261 75 ILE E CA 1
ATOM 22354 C C . ILE E 1 108 ? -16.864 -5.474 -15.959 1 48.215 75 ILE E C 1
ATOM 22355 O O . ILE E 1 108 ? -16.81 -5.997 -17.072 1 46.309 75 ILE E O 1
ATOM 22371 N N . GLY E 1 109 ? -15.923 -4.655 -15.495 1 45.701 76 GLY E N 1
ATOM 22372 C CA . GLY E 1 109 ? -14.584 -4.658 -16.046 1 47.923 76 GLY E CA 1
ATOM 22373 C C . GLY E 1 109 ? -14.368 -3.598 -17.125 1 52.012 76 GLY E C 1
ATOM 22374 O O . GLY E 1 109 ? -13.424 -3.722 -17.888 1 53.953 76 GLY E O 1
ATOM 22378 N N . PHE E 1 110 ? -15.206 -2.552 -17.208 1 50.325 77 PHE E N 1
ATOM 22379 C CA . PHE E 1 110 ? -14.947 -1.47 -18.145 1 48.281 77 PHE E CA 1
ATOM 22380 C C . PHE E 1 110 ? -14.268 -0.341 -17.374 1 51.129 77 PHE E C 1
ATOM 22381 O O . PHE E 1 110 ? -13.057 -0.312 -17.285 1 51.492 77 PHE E O 1
ATOM 22398 N N . ARG E 1 111 ? -15.033 0.532 -16.731 1 51.459 78 ARG E N 1
ATOM 22399 C CA . ARG E 1 111 ? -14.433 1.48 -15.812 1 54.373 78 ARG E CA 1
ATOM 22400 C C . ARG E 1 111 ? -13.825 0.759 -14.609 1 48.778 78 ARG E C 1
ATOM 22401 O O . ARG E 1 111 ? -12.787 1.189 -14.092 1 47.872 78 ARG E O 1
ATOM 22422 N N . TYR E 1 112 ? -14.48 -0.313 -14.152 1 48.22 79 TYR E N 1
ATOM 22423 C CA . TYR E 1 112 ? -14.118 -0.899 -12.869 1 48.739 79 TYR E CA 1
ATOM 22424 C C . TYR E 1 112 ? -14.017 -2.41 -12.938 1 48.858 79 TYR E C 1
ATOM 22425 O O . TYR E 1 112 ? -14.959 -3.096 -13.339 1 52.862 79 TYR E O 1
ATOM 22443 N N . HIS E 1 113 ? -12.884 -2.927 -12.483 1 49.633 80 HIS E N 1
ATOM 22444 C CA . HIS E 1 113 ? -12.696 -4.36 -12.331 1 46.272 80 HIS E CA 1
ATOM 22445 C C . HIS E 1 113 ? -13.44 -4.769 -11.066 1 44.26 80 HIS E C 1
ATOM 22446 O O . HIS E 1 113 ? -13.414 -4.059 -10.077 1 47.457 80 HIS E O 1
ATOM 22461 N N . PRO E 1 114 ? -14.105 -5.938 -11.029 1 47.221 81 PRO E N 1
ATOM 22462 C CA . PRO E 1 114 ? -14.853 -6.347 -9.845 1 47.153 81 PRO E CA 1
ATOM 22463 C C . PRO E 1 114 ? -14.054 -6.401 -8.552 1 46.562 81 PRO E C 1
ATOM 22464 O O . PRO E 1 114 ? -14.596 -6.141 -7.486 1 47.275 81 PRO E O 1
ATOM 22475 N N . ALA E 1 115 ? -12.765 -6.74 -8.632 1 47.056 82 ALA E N 1
ATOM 22476 C CA . ALA E 1 115 ? -11.953 -6.814 -7.428 1 46.405 82 ALA E CA 1
ATOM 22477 C C . ALA E 1 115 ? -11.773 -5.433 -6.792 1 43.577 82 ALA E C 1
ATOM 22478 O O . ALA E 1 115 ? -11.71 -5.329 -5.576 1 45.241 82 ALA E O 1
ATOM 22485 N N . ILE E 1 116 ? -11.689 -4.388 -7.603 1 43.837 83 ILE E N 1
ATOM 22486 C CA . ILE E 1 116 ? -11.51 -3.023 -7.122 1 47.12 83 ILE E CA 1
ATOM 22487 C C . ILE E 1 116 ? -12.814 -2.547 -6.48 1 51.276 83 ILE E C 1
ATOM 22488 O O . ILE E 1 116 ? -12.796 -1.908 -5.427 1 52.004 83 ILE E O 1
ATOM 22504 N N . VAL E 1 117 ? -13.951 -2.907 -7.071 1 50.047 84 VAL E N 1
ATOM 22505 C CA . VAL E 1 117 ? -15.22 -2.567 -6.464 1 50.033 84 VAL E CA 1
ATOM 22506 C C . VAL E 1 117 ? -15.332 -3.232 -5.103 1 50.815 84 VAL E C 1
ATOM 22507 O O . VAL E 1 117 ? -15.778 -2.615 -4.129 1 50.709 84 VAL E O 1
ATOM 22520 N N . ALA E 1 118 ? -14.93 -4.494 -5.026 1 49.813 85 ALA E N 1
ATOM 22521 C CA . ALA E 1 118 ? -15.006 -5.217 -3.762 1 49.654 85 ALA E CA 1
ATOM 22522 C C . ALA E 1 118 ? -14.187 -4.503 -2.69 1 48.379 85 ALA E C 1
ATOM 22523 O O . ALA E 1 118 ? -14.65 -4.356 -1.556 1 48.83 85 ALA E O 1
ATOM 22530 N N . GLN E 1 119 ? -12.956 -4.1 -3.04 1 47.296 86 GLN E N 1
ATOM 22531 C CA . GLN E 1 119 ? -12.058 -3.443 -2.092 1 47.881 86 GLN E CA 1
ATOM 22532 C C . GLN E 1 119 ? -12.655 -2.099 -1.638 1 45.74 86 GLN E C 1
ATOM 22533 O O . GLN E 1 119 ? -12.642 -1.778 -0.45 1 48.406 86 GLN E O 1
ATOM 22547 N N . ALA E 1 120 ? -13.173 -1.333 -2.589 1 44.977 87 ALA E N 1
ATOM 22548 C CA . ALA E 1 120 ? -13.779 -0.036 -2.317 1 48.94 87 ALA E CA 1
ATOM 22549 C C . ALA E 1 120 ? -14.958 -0.183 -1.35 1 49.409 87 ALA E C 1
ATOM 22550 O O . ALA E 1 120 ? -15.087 0.567 -0.376 1 50.329 87 ALA E O 1
ATOM 22557 N N . ALA E 1 121 ? -15.799 -1.196 -1.604 1 49.331 88 ALA E N 1
ATOM 22558 C CA . ALA E 1 121 ? -16.947 -1.475 -0.771 1 47.637 88 ALA E CA 1
ATOM 22559 C C . ALA E 1 121 ? -16.511 -1.852 0.632 1 50.139 88 ALA E C 1
ATOM 22560 O O . ALA E 1 121 ? -17.071 -1.348 1.617 1 51.121 88 ALA E O 1
ATOM 22567 N N . ALA E 1 122 ? -15.518 -2.748 0.714 1 49.778 89 ALA E N 1
ATOM 22568 C CA . ALA E 1 122 ? -15.056 -3.251 1.995 1 51.951 89 ALA E CA 1
ATOM 22569 C C . ALA E 1 122 ? -14.468 -2.098 2.812 1 54.379 89 ALA E C 1
ATOM 22570 O O . ALA E 1 122 ? -14.643 -2.049 4.025 1 57.267 89 ALA E O 1
ATOM 22577 N N . THR E 1 123 ? -13.764 -1.179 2.141 1 53.919 90 THR E N 1
ATOM 22578 C CA . THR E 1 123 ? -13.116 -0.078 2.839 1 55.4 90 THR E CA 1
ATOM 22579 C C . THR E 1 123 ? -14.181 0.879 3.395 1 59.477 90 THR E C 1
ATOM 22580 O O . THR E 1 123 ? -14.083 1.321 4.538 1 58.169 90 THR E O 1
ATOM 22591 N N . LEU E 1 124 ? -15.212 1.202 2.603 1 57.197 91 LEU E N 1
ATOM 22592 C CA . LEU E 1 124 ? -16.258 2.094 3.08 1 57.987 91 LEU E CA 1
ATOM 22593 C C . LEU E 1 124 ? -16.97 1.464 4.279 1 58.458 91 LEU E C 1
ATOM 22594 O O . LEU E 1 124 ? -17.157 2.129 5.3 1 57.711 91 LEU E O 1
ATOM 22610 N N . GLU E 1 125 ? -17.314 0.176 4.181 1 55.123 92 GLU E N 1
ATOM 22611 C CA . GLU E 1 125 ? -17.987 -0.489 5.286 1 56.347 92 GLU E CA 1
ATOM 22612 C C . GLU E 1 125 ? -17.084 -0.528 6.518 1 57.635 92 GLU E C 1
ATOM 22613 O O . GLU E 1 125 ? -17.554 -0.358 7.641 1 64.374 92 GLU E O 1
ATOM 22625 N N . ALA E 1 126 ? -15.784 -0.743 6.322 1 55.839 93 ALA E N 1
ATOM 22626 C CA . ALA E 1 126 ? -14.851 -0.822 7.438 1 56.466 93 ALA E CA 1
ATOM 22627 C C . ALA E 1 126 ? -14.712 0.537 8.14 1 55.587 93 ALA E C 1
ATOM 22628 O O . ALA E 1 126 ? -14.578 0.588 9.348 1 57.392 93 ALA E O 1
ATOM 22635 N N . MET E 1 127 ? -14.703 1.625 7.361 1 55.473 94 MET E N 1
ATOM 22636 C CA . MET E 1 127 ? -14.571 2.976 7.894 1 55.242 94 MET E CA 1
ATOM 22637 C C . MET E 1 127 ? -15.884 3.452 8.485 1 55.347 94 MET E C 1
ATOM 22638 O O . MET E 1 127 ? -15.832 4.233 9.429 1 56.769 94 MET E O 1
ATOM 22652 N N . PHE E 1 128 ? -17.024 2.999 7.925 1 56.109 95 PHE E N 1
ATOM 22653 C CA . PHE E 1 128 ? -18.349 3.453 8.334 1 56.669 95 PHE E CA 1
ATOM 22654 C C . PHE E 1 128 ? -19.278 2.265 8.58 1 58.294 95 PHE E C 1
ATOM 22655 O O . PHE E 1 128 ? -20.27 2.079 7.878 1 56.769 95 PHE E O 1
ATOM 22672 N N . PRO E 1 129 ? -19.006 1.447 9.624 1 58.525 96 PRO E N 1
ATOM 22673 C CA . PRO E 1 129 ? -19.712 0.183 9.823 1 58.786 96 PRO E CA 1
ATOM 22674 C C . PRO E 1 129 ? -21.222 0.365 9.901 1 61.757 96 PRO E C 1
ATOM 22675 O O . PRO E 1 129 ? -21.709 1.242 10.624 1 64.807 96 PRO E O 1
ATOM 22686 N N . GLY E 1 130 ? -21.94 -0.502 9.187 1 61.432 97 GLY E N 1
ATOM 22687 C CA . GLY E 1 130 ? -23.39 -0.535 9.195 1 64 97 GLY E CA 1
ATOM 22688 C C . GLY E 1 130 ? -24.026 0.528 8.296 1 66.029 97 GLY E C 1
ATOM 22689 O O . GLY E 1 130 ? -25.247 0.635 8.25 1 67.398 97 GLY E O 1
ATOM 22693 N N . ARG E 1 131 ? -23.221 1.266 7.519 1 66.901 98 ARG E N 1
ATOM 22694 C CA . ARG E 1 131 ? -23.737 2.443 6.836 1 65.595 98 ARG E CA 1
ATOM 22695 C C . ARG E 1 131 ? -23.72 2.287 5.317 1 62.491 98 ARG E C 1
ATOM 22696 O O . ARG E 1 131 ? -24.459 2.999 4.644 1 64.096 98 ARG E O 1
ATOM 22717 N N . PHE E 1 132 ? -22.916 1.357 4.782 1 61.677 99 PHE E N 1
ATOM 22718 C CA . PHE E 1 132 ? -22.715 1.284 3.339 1 60.302 99 PHE E CA 1
ATOM 22719 C C . PHE E 1 132 ? -23.481 0.102 2.756 1 57.592 99 PHE E C 1
ATOM 22720 O O . PHE E 1 132 ? -23.534 -0.957 3.37 1 54.416 99 PHE E O 1
ATOM 22737 N N . TRP E 1 133 ? -24.079 0.31 1.571 1 59.377 100 TRP E N 1
ATOM 22738 C CA . TRP E 1 133 ? -24.611 -0.787 0.766 1 60.136 100 TRP E CA 1
ATOM 22739 C C . TRP E 1 133 ? -24.066 -0.68 -0.66 1 57.117 100 TRP E C 1
ATOM 22740 O O . TRP E 1 133 ? -24.051 0.398 -1.25 1 50.846 100 TRP E O 1
ATOM 22761 N N . LEU E 1 134 ? -23.578 -1.821 -1.175 1 57.584 101 LEU E N 1
ATOM 22762 C CA . LEU E 1 134 ? -22.964 -1.862 -2.493 1 56.65 101 LEU E CA 1
ATOM 22763 C C . LEU E 1 134 ? -24.049 -2.104 -3.551 1 54.145 101 LEU E C 1
ATOM 22764 O O . LEU E 1 134 ? -24.527 -3.219 -3.717 1 53.197 101 LEU E O 1
ATOM 22780 N N . GLY E 1 135 ? -24.437 -1.054 -4.26 1 56.747 102 GLY E N 1
ATOM 22781 C CA . GLY E 1 135 ? -25.408 -1.193 -5.329 1 58.552 102 GLY E CA 1
ATOM 22782 C C . GLY E 1 135 ? -24.687 -1.412 -6.655 1 58.613 102 GLY E C 1
ATOM 22783 O O . GLY E 1 135 ? -23.81 -0.614 -6.981 1 62.274 102 GLY E O 1
ATOM 22787 N N . ILE E 1 136 ? -25.048 -2.486 -7.386 1 56.048 103 ILE E N 1
ATOM 22788 C CA . ILE E 1 136 ? -24.384 -2.845 -8.627 1 55.824 103 ILE E CA 1
ATOM 22789 C C . ILE E 1 136 ? -25.398 -3.062 -9.748 1 59.159 103 ILE E C 1
ATOM 22790 O O . ILE E 1 136 ? -26.555 -3.41 -9.487 1 62.03 103 ILE E O 1
ATOM 22806 N N . GLY E 1 137 ? -24.924 -2.927 -10.998 1 58.849 104 GLY E N 1
ATOM 22807 C CA . GLY E 1 137 ? -25.751 -3.19 -12.17 1 59.65 104 GLY E CA 1
ATOM 22808 C C . GLY E 1 137 ? -24.927 -3.435 -13.442 1 61.427 104 GLY E C 1
ATOM 22809 O O . GLY E 1 137 ? -23.692 -3.442 -13.414 1 61.923 104 GLY E O 1
ATOM 22813 N N . ALA E 1 138 ? -25.642 -3.562 -14.559 1 56.778 105 ALA E N 1
ATOM 22814 C CA . ALA E 1 138 ? -25.103 -4.034 -15.821 1 56.893 105 ALA E CA 1
ATOM 22815 C C . ALA E 1 138 ? -24.49 -2.908 -16.664 1 54.436 105 ALA E C 1
ATOM 22816 O O . ALA E 1 138 ? -23.899 -3.154 -17.715 1 56.22 105 ALA E O 1
ATOM 22823 N N . GLY E 1 139 ? -24.651 -1.669 -16.222 1 53.722 106 GLY E N 1
ATOM 22824 C CA . GLY E 1 139 ? -23.962 -0.523 -16.784 1 53.625 106 GLY E CA 1
ATOM 22825 C C . GLY E 1 139 ? -24.671 0.085 -17.994 1 57.583 106 GLY E C 1
ATOM 22826 O O . GLY E 1 139 ? -25.519 -0.528 -18.64 1 58.488 106 GLY E O 1
ATOM 22830 N N . GLU E 1 140 ? -24.191 1.282 -18.345 1 59.427 107 GLU E N 1
ATOM 22831 C CA . GLU E 1 140 ? -24.636 2.044 -19.497 1 60.001 107 GLU E CA 1
ATOM 22832 C C . GLU E 1 140 ? -23.426 2.427 -20.335 1 57.351 107 GLU E C 1
ATOM 22833 O O . GLU E 1 140 ? -22.391 2.838 -19.792 1 56.595 107 GLU E O 1
ATOM 22845 N N . ALA E 1 141 ? -23.589 2.376 -21.665 1 56.198 108 ALA E N 1
ATOM 22846 C CA . ALA E 1 141 ? -22.515 2.77 -22.559 1 55.677 108 ALA E CA 1
ATOM 22847 C C . ALA E 1 141 ? -22.058 4.209 -22.303 1 56.266 108 ALA E C 1
ATOM 22848 O O . ALA E 1 141 ? -20.89 4.526 -22.511 1 54.753 108 ALA E O 1
ATOM 22855 N N . LEU E 1 142 ? -22.992 5.081 -21.885 1 61.736 109 LEU E N 1
ATOM 22856 C CA . LEU E 1 142 ? -22.684 6.473 -21.607 1 59.954 109 LEU E CA 1
ATOM 22857 C C . LEU E 1 142 ? -21.415 6.593 -20.768 1 57.358 109 LEU E C 1
ATOM 22858 O O . LEU E 1 142 ? -20.609 7.495 -21.007 1 54.672 109 LEU E O 1
ATOM 22874 N N . ASN E 1 143 ? -21.266 5.683 -19.79 1 55.054 110 ASN E N 1
ATOM 22875 C CA . ASN E 1 143 ? -20.132 5.669 -18.876 1 55.926 110 ASN E CA 1
ATOM 22876 C C . ASN E 1 143 ? -19.043 4.675 -19.309 1 54.502 110 ASN E C 1
ATOM 22877 O O . ASN E 1 143 ? -17.853 4.99 -19.211 1 54.658 110 ASN E O 1
ATOM 22888 N N . GLU E 1 144 ? -19.425 3.48 -19.77 1 54.238 111 GLU E N 1
ATOM 22889 C CA . GLU E 1 144 ? -18.454 2.405 -19.959 1 54.43 111 GLU E CA 1
ATOM 22890 C C . GLU E 1 144 ? -17.728 2.511 -21.301 1 55.22 111 GLU E C 1
ATOM 22891 O O . GLU E 1 144 ? -16.644 1.957 -21.438 1 51.802 111 GLU E O 1
ATOM 22903 N N . HIS E 1 145 ? -18.276 3.254 -22.278 1 53.687 112 HIS E N 1
ATOM 22904 C CA . HIS E 1 145 ? -17.722 3.231 -23.623 1 53.793 112 HIS E CA 1
ATOM 22905 C C . HIS E 1 145 ? -16.357 3.908 -23.671 1 53.086 112 HIS E C 1
ATOM 22906 O O . HIS E 1 145 ? -15.637 3.756 -24.671 1 55.509 112 HIS E O 1
ATOM 22921 N N . ILE E 1 146 ? -16.007 4.678 -22.63 1 49.559 113 ILE E N 1
ATOM 22922 C CA . ILE E 1 146 ? -14.799 5.478 -22.696 1 53.238 113 ILE E CA 1
ATOM 22923 C C . ILE E 1 146 ? -13.564 4.599 -22.881 1 53.904 113 ILE E C 1
ATOM 22924 O O . ILE E 1 146 ? -12.595 5.089 -23.456 1 52.57 113 ILE E O 1
ATOM 22940 N N . VAL E 1 147 ? -13.605 3.328 -22.422 1 54.795 114 VAL E N 1
ATOM 22941 C CA . VAL E 1 147 ? -12.415 2.48 -22.449 1 52.751 114 VAL E CA 1
ATOM 22942 C C . VAL E 1 147 ? -12.284 1.758 -23.793 1 53.212 114 VAL E C 1
ATOM 22943 O O . VAL E 1 147 ? -11.323 1.009 -23.979 1 55.803 114 VAL E O 1
ATOM 22956 N N . GLY E 1 148 ? -13.252 1.931 -24.703 1 52.165 115 GLY E N 1
ATOM 22957 C CA . GLY E 1 148 ? -13.069 1.517 -26.086 1 51.601 115 GLY E CA 1
ATOM 22958 C C . GLY E 1 148 ? -13.115 0.006 -26.285 1 50.207 115 GLY E C 1
ATOM 22959 O O . GLY E 1 148 ? -12.371 -0.497 -27.094 1 52.282 115 GLY E O 1
ATOM 22963 N N . ARG E 1 149 ? -14.043 -0.69 -25.616 1 51.175 116 ARG E N 1
ATOM 22964 C CA . ARG E 1 149 ? -14.17 -2.128 -25.726 1 51.321 116 ARG E CA 1
ATOM 22965 C C . ARG E 1 149 ? -15.529 -2.534 -26.292 1 49.245 116 ARG E C 1
ATOM 22966 O O . ARG E 1 149 ? -16.482 -1.752 -26.299 1 49.867 116 ARG E O 1
ATOM 22987 N N . TYR E 1 150 ? -15.585 -3.782 -26.755 1 46.707 117 TYR E N 1
ATOM 22988 C CA . TYR E 1 150 ? -16.816 -4.407 -27.191 1 47.662 117 TYR E CA 1
ATOM 22989 C C . TYR E 1 150 ? -17.877 -4.232 -26.105 1 49.705 117 TYR E C 1
ATOM 22990 O O . TYR E 1 150 ? -17.642 -4.6 -24.963 1 52.764 117 TYR E O 1
ATOM 23008 N N . TRP E 1 151 ? -19.046 -3.712 -26.477 1 51.429 118 TRP E N 1
ATOM 23009 C CA . TRP E 1 151 ? -20.171 -3.53 -25.565 1 50.666 118 TRP E CA 1
ATOM 23010 C C . TRP E 1 151 ? -21.227 -4.619 -25.805 1 51.292 118 TRP E C 1
ATOM 23011 O O . TRP E 1 151 ? -21.98 -4.586 -26.788 1 50.602 118 TRP E O 1
ATOM 23032 N N . PRO E 1 152 ? -21.312 -5.643 -24.927 1 50.633 119 PRO E N 1
ATOM 23033 C CA . PRO E 1 152 ? -22.264 -6.736 -25.132 1 53.74 119 PRO E CA 1
ATOM 23034 C C . PRO E 1 152 ? -23.718 -6.264 -25.035 1 55.352 119 PRO E C 1
ATOM 23035 O O . PRO E 1 152 ? -24.01 -5.243 -24.403 1 51.014 119 PRO E O 1
ATOM 23046 N N . GLU E 1 153 ? -24.61 -7.075 -25.611 1 54.567 120 GLU E N 1
ATOM 23047 C CA . GLU E 1 153 ? -26.032 -6.875 -25.453 1 58.451 120 GLU E CA 1
ATOM 23048 C C . GLU E 1 153 ? -26.405 -7.044 -23.978 1 62.165 120 GLU E C 1
ATOM 23049 O O . GLU E 1 153 ? -25.72 -7.749 -23.222 1 56.549 120 GLU E O 1
ATOM 23061 N N . PRO E 1 154 ? -27.534 -6.435 -23.528 1 59.251 121 PRO E N 1
ATOM 23062 C CA . PRO E 1 154 ? -27.968 -6.548 -22.133 1 56.803 121 PRO E CA 1
ATOM 23063 C C . PRO E 1 154 ? -27.94 -7.963 -21.55 1 55.601 121 PRO E C 1
ATOM 23064 O O . PRO E 1 154 ? -27.422 -8.156 -20.451 1 61.788 121 PRO E O 1
ATOM 23075 N N . ALA E 1 155 ? -28.442 -8.956 -22.277 1 53.056 122 ALA E N 1
ATOM 23076 C CA . ALA E 1 155 ? -28.491 -10.304 -21.727 1 56.433 122 ALA E CA 1
ATOM 23077 C C . ALA E 1 155 ? -27.087 -10.815 -21.372 1 57.355 122 ALA E C 1
ATOM 23078 O O . ALA E 1 155 ? -26.887 -11.491 -20.354 1 62.551 122 ALA E O 1
ATOM 23085 N N . GLU E 1 156 ? -26.104 -10.453 -22.204 1 54.122 123 GLU E N 1
ATOM 23086 C CA . GLU E 1 156 ? -24.744 -10.887 -21.956 1 52.331 123 GLU E CA 1
ATOM 23087 C C . GLU E 1 156 ? -24.173 -10.102 -20.77 1 51.503 123 GLU E C 1
ATOM 23088 O O . GLU E 1 156 ? -23.488 -10.675 -19.932 1 48.871 123 GLU E O 1
ATOM 23100 N N . ARG E 1 157 ? -24.451 -8.798 -20.684 1 51.613 124 ARG E N 1
ATOM 23101 C CA . ARG E 1 157 ? -23.969 -8.002 -19.567 1 52.546 124 ARG E CA 1
ATOM 23102 C C . ARG E 1 157 ? -24.518 -8.532 -18.241 1 54.251 124 ARG E C 1
ATOM 23103 O O . ARG E 1 157 ? -23.818 -8.445 -17.231 1 54.285 124 ARG E O 1
ATOM 23124 N N . ILE E 1 158 ? -25.743 -9.093 -18.24 1 57.956 125 ILE E N 1
ATOM 23125 C CA . ILE E 1 158 ? -26.294 -9.758 -17.062 1 60.286 125 ILE E CA 1
ATOM 23126 C C . ILE E 1 158 ? -25.396 -10.94 -16.678 1 61.071 125 ILE E C 1
ATOM 23127 O O . ILE E 1 158 ? -25.106 -11.12 -15.504 1 62.45 125 ILE E O 1
ATOM 23143 N N . ARG E 1 159 ? -24.964 -11.749 -17.655 1 60.804 126 ARG E N 1
ATOM 23144 C CA . ARG E 1 159 ? -24.05 -12.85 -17.374 1 59.668 126 ARG E CA 1
ATOM 23145 C C . ARG E 1 159 ? -22.74 -12.333 -16.781 1 54.697 126 ARG E C 1
ATOM 23146 O O . ARG E 1 159 ? -22.17 -12.962 -15.888 1 54.328 126 ARG E O 1
ATOM 23167 N N . MET E 1 160 ? -22.26 -11.196 -17.278 1 49.769 127 MET E N 1
ATOM 23168 C CA . MET E 1 160 ? -21.041 -10.603 -16.748 1 47.522 127 MET E CA 1
ATOM 23169 C C . MET E 1 160 ? -21.258 -10.172 -15.292 1 47.564 127 MET E C 1
ATOM 23170 O O . MET E 1 160 ? -20.401 -10.389 -14.433 1 44.192 127 MET E O 1
ATOM 23184 N N . LEU E 1 161 ? -22.422 -9.565 -15.009 1 48.637 128 LEU E N 1
ATOM 23185 C CA . LEU E 1 161 ? -22.759 -9.099 -13.67 1 49.533 128 LEU E CA 1
ATOM 23186 C C . LEU E 1 161 ? -22.811 -10.269 -12.69 1 47.263 128 LEU E C 1
ATOM 23187 O O . LEU E 1 161 ? -22.323 -10.156 -11.571 1 49.249 128 LEU E O 1
ATOM 23203 N N . ILE E 1 162 ? -23.375 -11.392 -13.128 1 48.239 129 ILE E N 1
ATOM 23204 C CA . ILE E 1 162 ? -23.487 -12.569 -12.288 1 52.342 129 ILE E CA 1
ATOM 23205 C C . ILE E 1 162 ? -22.098 -13.098 -11.94 1 50.863 129 ILE E C 1
ATOM 23206 O O . ILE E 1 162 ? -21.862 -13.494 -10.807 1 51.273 129 ILE E O 1
ATOM 23222 N N . GLU E 1 163 ? -21.168 -13.067 -12.892 1 54.152 130 GLU E N 1
ATOM 23223 C CA . GLU E 1 163 ? -19.816 -13.54 -12.612 1 54.006 130 GLU E CA 1
ATOM 23224 C C . GLU E 1 163 ? -19.115 -12.528 -11.701 1 52.495 130 GLU E C 1
ATOM 23225 O O . GLU E 1 163 ? -18.355 -12.92 -10.839 1 53.364 130 GLU E O 1
ATOM 23237 N N . ALA E 1 164 ? -19.365 -11.228 -11.88 1 49.483 131 ALA E N 1
ATOM 23238 C CA . ALA E 1 164 ? -18.764 -10.218 -11.018 1 50.695 131 ALA E CA 1
ATOM 23239 C C . ALA E 1 164 ? -19.226 -10.39 -9.564 1 55.921 131 ALA E C 1
ATOM 23240 O O . ALA E 1 164 ? -18.458 -10.193 -8.63 1 55.461 131 ALA E O 1
ATOM 23247 N N . ILE E 1 165 ? -20.497 -10.759 -9.363 1 56.754 132 ILE E N 1
ATOM 23248 C CA . ILE E 1 165 ? -21.024 -11.035 -8.037 1 55.382 132 ILE E CA 1
ATOM 23249 C C . ILE E 1 165 ? -20.218 -12.167 -7.404 1 52.192 132 ILE E C 1
ATOM 23250 O O . ILE E 1 165 ? -19.909 -12.12 -6.226 1 54.882 132 ILE E O 1
ATOM 23266 N N . GLU E 1 166 ? -19.894 -13.19 -8.187 1 51.123 133 GLU E N 1
ATOM 23267 C CA . GLU E 1 166 ? -19.105 -14.319 -7.704 1 53.42 133 GLU E CA 1
ATOM 23268 C C . GLU E 1 166 ? -17.717 -13.835 -7.232 1 50.185 133 GLU E C 1
ATOM 23269 O O . GLU E 1 166 ? -17.265 -14.193 -6.15 1 47.03 133 GLU E O 1
ATOM 23281 N N . VAL E 1 167 ? -17.089 -12.947 -7.999 1 46.974 134 VAL E N 1
ATOM 23282 C CA . VAL E 1 167 ? -15.798 -12.403 -7.64 1 46.313 134 VAL E CA 1
ATOM 23283 C C . VAL E 1 167 ? -15.904 -11.599 -6.348 1 47.1 134 VAL E C 1
ATOM 23284 O O . VAL E 1 167 ? -15.074 -11.748 -5.448 1 46.554 134 VAL E O 1
ATOM 23297 N N . ILE E 1 168 ? -16.903 -10.726 -6.263 1 47.388 135 ILE E N 1
ATOM 23298 C CA . ILE E 1 168 ? -17.031 -9.851 -5.103 1 48.32 135 ILE E CA 1
ATOM 23299 C C . ILE E 1 168 ? -17.269 -10.701 -3.853 1 47.387 135 ILE E C 1
ATOM 23300 O O . ILE E 1 168 ? -16.679 -10.455 -2.809 1 45.573 135 ILE E O 1
ATOM 23316 N N . GLN E 1 169 ? -18.093 -11.742 -3.97 1 48.765 136 GLN E N 1
ATOM 23317 C CA . GLN E 1 169 ? -18.416 -12.581 -2.833 1 51.275 136 GLN E CA 1
ATOM 23318 C C . GLN E 1 169 ? -17.237 -13.417 -2.381 1 48.382 136 GLN E C 1
ATOM 23319 O O . GLN E 1 169 ? -17.081 -13.626 -1.183 1 47.717 136 GLN E O 1
ATOM 23333 N N . LYS E 1 170 ? -16.417 -13.879 -3.335 1 47.774 137 LYS E N 1
ATOM 23334 C CA . LYS E 1 170 ? -15.193 -14.568 -2.978 1 47.535 137 LYS E CA 1
ATOM 23335 C C . LYS E 1 170 ? -14.305 -13.644 -2.147 1 44.321 137 LYS E C 1
ATOM 23336 O O . LYS E 1 170 ? -13.854 -14.02 -1.076 1 44.801 137 LYS E O 1
ATOM 23355 N N . LEU E 1 171 ? -14.105 -12.419 -2.614 1 44.228 138 LEU E N 1
ATOM 23356 C CA . LEU E 1 171 ? -13.249 -11.475 -1.922 1 44.449 138 LEU E CA 1
ATOM 23357 C C . LEU E 1 171 ? -13.825 -11.107 -0.555 1 47.419 138 LEU E C 1
ATOM 23358 O O . LEU E 1 171 ? -13.085 -10.89 0.402 1 49.845 138 LEU E O 1
ATOM 23374 N N . PHE E 1 172 ? -15.148 -11.083 -0.452 1 48.274 139 PHE E N 1
ATOM 23375 C CA . PHE E 1 172 ? -15.822 -10.726 0.791 1 49.064 139 PHE E CA 1
ATOM 23376 C C . PHE E 1 172 ? -15.66 -11.829 1.833 1 49.178 139 PHE E C 1
ATOM 23377 O O . PHE E 1 172 ? -15.926 -11.551 2.997 1 51.613 139 PHE E O 1
ATOM 23394 N N . THR E 1 173 ? -15.17 -13.032 1.465 1 47.907 140 THR E N 1
ATOM 23395 C CA . THR E 1 173 ? -14.891 -14.063 2.46 1 48.209 140 THR E CA 1
ATOM 23396 C C . THR E 1 173 ? -13.703 -13.645 3.309 1 47.393 140 THR E C 1
ATOM 23397 O O . THR E 1 173 ? -13.448 -14.245 4.357 1 53.542 140 THR E O 1
ATOM 23408 N N . GLY E 1 174 ? -12.92 -12.69 2.816 1 47.25 141 GLY E N 1
ATOM 23409 C CA . GLY E 1 174 ? -11.769 -12.195 3.561 1 50.011 141 GLY E CA 1
ATOM 23410 C C . GLY E 1 174 ? -10.578 -13.165 3.534 1 51.229 141 GLY E C 1
ATOM 23411 O O . GLY E 1 174 ? -9.637 -12.971 4.283 1 51.39 141 GLY E O 1
ATOM 23415 N N . LYS E 1 175 ? -10.623 -14.193 2.672 1 50.567 142 LYS E N 1
ATOM 23416 C CA . LYS E 1 175 ? -9.52 -15.12 2.51 1 53.773 142 LYS E CA 1
ATOM 23417 C C . LYS E 1 175 ? -8.831 -14.884 1.168 1 49.167 142 LYS E C 1
ATOM 23418 O O . LYS E 1 175 ? -9.344 -14.164 0.323 1 47.482 142 LYS E O 1
ATOM 23437 N N . VAL E 1 176 ? -7.685 -15.549 0.982 1 47.316 143 VAL E N 1
ATOM 23438 C CA . VAL E 1 176 ? -7.014 -15.642 -0.308 1 45.302 143 VAL E CA 1
ATOM 23439 C C . VAL E 1 176 ? -7.896 -16.468 -1.239 1 42.293 143 VAL E C 1
ATOM 23440 O O . VAL E 1 176 ? -8.23 -17.579 -0.917 1 44.067 143 VAL E O 1
ATOM 23453 N N . ILE E 1 177 ? -8.273 -15.883 -2.374 1 44.007 144 ILE E N 1
ATOM 23454 C CA . ILE E 1 177 ? -9.091 -16.527 -3.384 1 44.352 144 ILE E CA 1
ATOM 23455 C C . ILE E 1 177 ? -8.441 -16.349 -4.754 1 43.991 144 ILE E C 1
ATOM 23456 O O . ILE E 1 177 ? -7.58 -15.487 -4.956 1 40.338 144 ILE E O 1
ATOM 23472 N N . ARG E 1 178 ? -8.895 -17.204 -5.673 1 49.572 145 ARG E N 1
ATOM 23473 C CA . ARG E 1 178 ? -8.554 -17.199 -7.087 1 49.897 145 ARG E CA 1
ATOM 23474 C C . ARG E 1 178 ? -9.865 -17.344 -7.852 1 47.369 145 ARG E C 1
ATOM 23475 O O . ARG E 1 178 ? -10.819 -17.933 -7.349 1 48.586 145 ARG E O 1
ATOM 23496 N N . HIS E 1 179 ? -9.894 -16.854 -9.088 1 43.562 146 HIS E N 1
ATOM 23497 C CA . HIS E 1 179 ? -11.081 -16.97 -9.904 1 46.403 146 HIS E CA 1
ATOM 23498 C C . HIS E 1 179 ? -10.67 -17.032 -11.367 1 45.407 146 HIS E C 1
ATOM 23499 O O . HIS E 1 179 ? -9.832 -16.27 -11.818 1 48.332 146 HIS E O 1
ATOM 23514 N N . GLU E 1 180 ? -11.308 -17.911 -12.12 1 48.459 147 GLU E N 1
ATOM 23515 C CA . GLU E 1 180 ? -11.234 -17.865 -13.567 1 51.84 147 GLU E CA 1
ATOM 23516 C C . GLU E 1 180 ? -12.597 -18.254 -14.128 1 50.604 147 GLU E C 1
ATOM 23517 O O . GLU E 1 180 ? -13.081 -19.353 -13.909 1 53.004 147 GLU E O 1
ATOM 23529 N N . GLY E 1 181 ? -13.243 -17.333 -14.833 1 51.269 148 GLY E N 1
ATOM 23530 C CA . GLY E 1 181 ? -14.501 -17.631 -15.492 1 52.16 148 GLY E CA 1
ATOM 23531 C C . GLY E 1 181 ? -14.471 -17.115 -16.921 1 53.366 148 GLY E C 1
ATOM 23532 O O . GLY E 1 181 ? -13.417 -16.778 -17.437 1 49.5 148 GLY E O 1
ATOM 23536 N N . VAL E 1 182 ? -15.652 -17.013 -17.532 1 51.696 149 VAL E N 1
ATOM 23537 C CA . VAL E 1 182 ? -15.738 -16.562 -18.902 1 49.025 149 VAL E CA 1
ATOM 23538 C C . VAL E 1 182 ? -15.195 -15.134 -19.01 1 46.215 149 VAL E C 1
ATOM 23539 O O . VAL E 1 182 ? -14.478 -14.84 -19.953 1 46.488 149 VAL E O 1
ATOM 23552 N N . TYR E 1 183 ? -15.506 -14.26 -18.047 1 44.443 150 TYR E N 1
ATOM 23553 C CA . TYR E 1 183 ? -15.253 -12.836 -18.196 1 43.31 150 TYR E CA 1
ATOM 23554 C C . TYR E 1 183 ? -14.082 -12.332 -17.351 1 42.267 150 TYR E C 1
ATOM 23555 O O . TYR E 1 183 ? -13.501 -11.305 -17.691 1 43.271 150 TYR E O 1
ATOM 23573 N N . PHE E 1 184 ? -13.794 -12.961 -16.204 1 42.859 151 PHE E N 1
ATOM 23574 C CA . PHE E 1 184 ? -12.836 -12.389 -15.273 1 43.154 151 PHE E CA 1
ATOM 23575 C C . PHE E 1 184 ? -11.806 -13.432 -14.849 1 43.547 151 PHE E C 1
ATOM 23576 O O . PHE E 1 184 ? -12.127 -14.602 -14.71 1 42.184 151 PHE E O 1
ATOM 23593 N N . LYS E 1 185 ? -10.579 -12.964 -14.632 1 44.075 152 LYS E N 1
ATOM 23594 C CA . LYS E 1 185 ? -9.5 -13.756 -14.09 1 45.416 152 LYS E CA 1
ATOM 23595 C C . LYS E 1 185 ? -8.96 -13.017 -12.883 1 45.306 152 LYS E C 1
ATOM 23596 O O . LYS E 1 185 ? -8.691 -11.812 -12.975 1 46.907 152 LYS E O 1
ATOM 23615 N N . VAL E 1 186 ? -8.872 -13.707 -11.743 1 43.693 153 VAL E N 1
ATOM 23616 C CA . VAL E 1 186 ? -8.322 -13.097 -10.547 1 42.578 153 VAL E CA 1
ATOM 23617 C C . VAL E 1 186 ? -7.253 -14.031 -10.01 1 43.538 153 VAL E C 1
ATOM 23618 O O . VAL E 1 186 ? -7.557 -15.165 -9.657 1 44.228 153 VAL E O 1
ATOM 23631 N N . GLU E 1 187 ? -6.008 -13.528 -9.945 1 42.369 154 GLU E N 1
ATOM 23632 C CA . GLU E 1 187 ? -4.903 -14.256 -9.343 1 41.532 154 GLU E CA 1
ATOM 23633 C C . GLU E 1 187 ? -5.009 -14.135 -7.824 1 41.684 154 GLU E C 1
ATOM 23634 O O . GLU E 1 187 ? -5.753 -13.291 -7.317 1 40.897 154 GLU E O 1
ATOM 23646 N N . SER E 1 188 ? -4.252 -14.966 -7.101 1 38.067 155 SER E N 1
ATOM 23647 C CA . SER E 1 188 ? -4.311 -14.982 -5.655 1 40.392 155 SER E CA 1
ATOM 23648 C C . SER E 1 188 ? -4.517 -13.577 -5.098 1 42.8 155 SER E C 1
ATOM 23649 O O . SER E 1 188 ? -3.639 -12.723 -5.219 1 41.804 155 SER E O 1
ATOM 23657 N N . ALA E 1 189 ? -5.663 -13.374 -4.441 1 45.426 156 ALA E N 1
ATOM 23658 C CA . ALA E 1 189 ? -6.047 -12.06 -3.941 1 44.129 156 ALA E CA 1
ATOM 23659 C C . ALA E 1 189 ? -6.82 -12.198 -2.636 1 44.24 156 ALA E C 1
ATOM 23660 O O . ALA E 1 189 ? -7.598 -13.133 -2.468 1 41.099 156 ALA E O 1
ATOM 23667 N N . LYS E 1 190 ? -6.571 -11.256 -1.711 1 45.699 157 LYS E N 1
ATOM 23668 C CA . LYS E 1 190 ? -7.264 -11.183 -0.439 1 46.18 157 LYS E CA 1
ATOM 23669 C C . LYS E 1 190 ? -7.544 -9.732 -0.042 1 48.73 157 LYS E C 1
ATOM 23670 O O . LYS E 1 190 ? -6.693 -8.861 -0.197 1 49.26 157 LYS E O 1
ATOM 23689 N N . LEU E 1 191 ? -8.754 -9.474 0.471 1 48.248 158 LEU E N 1
ATOM 23690 C CA . LEU E 1 191 ? -9.054 -8.209 1.12 1 45.916 158 LEU E CA 1
ATOM 23691 C C . LEU E 1 191 ? -8.63 -8.291 2.578 1 45.038 158 LEU E C 1
ATOM 23692 O O . LEU E 1 191 ? -9.303 -8.895 3.389 1 46.571 158 LEU E O 1
ATOM 23708 N N . TYR E 1 192 ? -7.497 -7.67 2.896 1 46.697 159 TYR E N 1
ATOM 23709 C CA . TYR E 1 192 ? -7.01 -7.58 4.269 1 47.046 159 TYR E CA 1
ATOM 23710 C C . TYR E 1 192 ? -7.811 -6.57 5.094 1 47.466 159 TYR E C 1
ATOM 23711 O O . TYR E 1 192 ? -7.993 -6.799 6.277 1 45.768 159 TYR E O 1
ATOM 23729 N N . THR E 1 193 ? -8.261 -5.452 4.495 1 50.045 160 THR E N 1
ATOM 23730 C CA . THR E 1 193 ? -9.104 -4.486 5.194 1 50.121 160 THR E CA 1
ATOM 23731 C C . THR E 1 193 ? -10.552 -4.847 4.869 1 52.458 160 THR E C 1
ATOM 23732 O O . THR E 1 193 ? -11.073 -4.489 3.811 1 56.299 160 THR E O 1
ATOM 23743 N N . MET E 1 194 ? -11.175 -5.593 5.772 1 55.8 161 MET E N 1
ATOM 23744 C CA . MET E 1 194 ? -12.423 -6.303 5.517 1 59.488 161 MET E CA 1
ATOM 23745 C C . MET E 1 194 ? -13.234 -6.213 6.806 1 64.603 161 MET E C 1
ATOM 23746 O O . MET E 1 194 ? -12.746 -6.637 7.833 1 71.073 161 MET E O 1
ATOM 23760 N N . PRO E 1 195 ? -14.442 -5.595 6.863 1 62.176 162 PRO E N 1
ATOM 23761 C CA . PRO E 1 195 ? -15.217 -5.593 8.106 1 61.02 162 PRO E CA 1
ATOM 23762 C C . PRO E 1 195 ? -15.696 -7.008 8.456 1 63.733 162 PRO E C 1
ATOM 23763 O O . PRO E 1 195 ? -15.74 -7.887 7.594 1 64.419 162 PRO E O 1
ATOM 23774 N N . ASP E 1 196 ? -16.079 -7.222 9.714 1 74.243 163 ASP E N 1
ATOM 23775 C CA . ASP E 1 196 ? -16.472 -8.552 10.175 1 77.668 163 ASP E CA 1
ATOM 23776 C C . ASP E 1 196 ? -17.694 -9.011 9.388 1 73.938 163 ASP E C 1
ATOM 23777 O O . ASP E 1 196 ? -17.792 -10.172 8.988 1 76.052 163 ASP E O 1
ATOM 23786 N N . VAL E 1 197 ? -18.614 -8.068 9.144 1 70.157 164 VAL E N 1
ATOM 23787 C CA . VAL E 1 197 ? -19.796 -8.341 8.347 1 68.508 164 VAL E CA 1
ATOM 23788 C C . VAL E 1 197 ? -19.672 -7.564 7.042 1 65.753 164 VAL E C 1
ATOM 23789 O O . VAL E 1 197 ? -19.503 -6.35 7.068 1 64.984 164 VAL E O 1
ATOM 23802 N N . PRO E 1 198 A -19.732 -8.23 5.866 1 62.99 165 PRO E N 1
ATOM 23803 C CA . PRO E 1 198 A -19.649 -7.51 4.594 1 61.289 165 PRO E CA 1
ATOM 23804 C C . PRO E 1 198 A -20.823 -6.558 4.416 1 59.898 165 PRO E C 1
ATOM 23805 O O . PRO E 1 198 A -21.907 -6.819 4.921 1 60.246 165 PRO E O 1
ATOM 23816 N N . PRO E 1 199 ? -20.675 -5.478 3.624 1 58.935 166 PRO E N 1
ATOM 23817 C CA . PRO E 1 199 ? -21.812 -4.634 3.284 1 59.622 166 PRO E CA 1
ATOM 23818 C C . PRO E 1 199 ? -22.724 -5.494 2.422 1 59.76 166 PRO E C 1
ATOM 23819 O O . PRO E 1 199 ? -22.27 -6.438 1.766 1 58.97 166 PRO E O 1
ATOM 23830 N N . PRO E 1 200 ? -24.043 -5.209 2.422 1 62.894 167 PRO E N 1
ATOM 23831 C CA . PRO E 1 200 ? -24.972 -5.928 1.55 1 64.348 167 PRO E CA 1
ATOM 23832 C C . PRO E 1 200 ? -24.711 -5.577 0.096 1 58.789 167 PRO E C 1
ATOM 23833 O O . PRO E 1 200 ? -24.315 -4.448 -0.218 1 58.362 167 PRO E O 1
ATOM 23844 N N . ILE E 1 201 ? -24.915 -6.583 -0.764 1 58.933 168 ILE E N 1
ATOM 23845 C CA . ILE E 1 201 ? -24.886 -6.382 -2.203 1 60.156 168 ILE E CA 1
ATOM 23846 C C . ILE E 1 201 ? -26.32 -6.244 -2.7 1 58.563 168 ILE E C 1
ATOM 23847 O O . ILE E 1 201 ? -27.141 -7.141 -2.521 1 60.442 168 ILE E O 1
ATOM 23863 N N . ILE E 1 202 ? -26.589 -5.083 -3.291 1 59.183 169 ILE E N 1
ATOM 23864 C CA . ILE E 1 202 ? -27.892 -4.721 -3.832 1 61.261 169 ILE E CA 1
ATOM 23865 C C . ILE E 1 202 ? -27.768 -4.628 -5.353 1 60.821 169 ILE E C 1
ATOM 23866 O O . ILE E 1 202 ? -26.899 -3.909 -5.852 1 57.111 169 ILE E O 1
ATOM 23882 N N . VAL E 1 203 ? -28.641 -5.339 -6.083 1 61.893 170 VAL E N 1
ATOM 23883 C CA . VAL E 1 203 ? -28.64 -5.272 -7.536 1 60.974 170 VAL E CA 1
ATOM 23884 C C . VAL E 1 203 ? -29.71 -4.28 -7.989 1 63.617 170 VAL E C 1
ATOM 23885 O O . VAL E 1 203 ? -30.882 -4.434 -7.646 1 63.275 170 VAL E O 1
ATOM 23898 N N . GLY E 1 204 ? -29.286 -3.274 -8.761 1 61.129 171 GLY E N 1
ATOM 23899 C CA . GLY E 1 204 ? -30.209 -2.407 -9.462 1 64.097 171 GLY E CA 1
ATOM 23900 C C . GLY E 1 204 ? -30.575 -2.982 -10.832 1 62.605 171 GLY E C 1
ATOM 23901 O O . GLY E 1 204 ? -29.711 -3.134 -11.677 1 60.65 171 GLY E O 1
ATOM 23905 N N . THR E 1 205 ? -31.855 -3.302 -11.037 1 67.759 172 THR E N 1
ATOM 23906 C CA . THR E 1 205 ? -32.334 -3.915 -12.269 1 67.394 172 THR E CA 1
ATOM 23907 C C . THR E 1 205 ? -33.846 -3.687 -12.387 1 66.893 172 THR E C 1
ATOM 23908 O O . THR E 1 205 ? -34.529 -3.573 -11.367 1 69.662 172 THR E O 1
ATOM 23919 N N . ALA E 1 206 ? -34.333 -3.643 -13.639 1 67.543 173 ALA E N 1
ATOM 23920 C CA . ALA E 1 206 ? -35.765 -3.666 -13.931 1 72.905 173 ALA E CA 1
ATOM 23921 C C . ALA E 1 206 ? -36.142 -4.966 -14.648 1 74.559 173 ALA E C 1
ATOM 23922 O O . ALA E 1 206 ? -37.284 -5.131 -15.055 1 71.699 173 ALA E O 1
ATOM 23929 N N . GLY E 1 207 ? -35.186 -5.899 -14.762 1 73.84 174 GLY E N 1
ATOM 23930 C CA . GLY E 1 207 ? -35.403 -7.136 -15.496 1 75.107 174 GLY E CA 1
ATOM 23931 C C . GLY E 1 207 ? -35.931 -8.246 -14.587 1 77.191 174 GLY E C 1
ATOM 23932 O O . GLY E 1 207 ? -35.319 -8.552 -13.568 1 80.593 174 GLY E O 1
ATOM 23936 N N . PRO E 1 208 ? -37.086 -8.87 -14.906 1 76.654 175 PRO E N 1
ATOM 23937 C CA . PRO E 1 208 ? -37.597 -10.008 -14.133 1 77.428 175 PRO E CA 1
ATOM 23938 C C . PRO E 1 208 ? -36.599 -11.135 -13.88 1 74.761 175 PRO E C 1
ATOM 23939 O O . PRO E 1 208 ? -36.602 -11.729 -12.801 1 75.744 175 PRO E O 1
ATOM 23950 N N . TYR E 1 209 ? -35.776 -11.451 -14.887 1 74.743 176 TYR E N 1
ATOM 23951 C CA . TYR E 1 209 ? -34.818 -12.541 -14.737 1 75.867 176 TYR E CA 1
ATOM 23952 C C . TYR E 1 209 ? -33.779 -12.155 -13.673 1 70.483 176 TYR E C 1
ATOM 23953 O O . TYR E 1 209 ? -33.523 -12.92 -12.751 1 65.795 176 TYR E O 1
ATOM 23971 N N . MET E 1 210 ? -33.187 -10.961 -13.796 1 68.151 177 MET E N 1
ATOM 23972 C CA . MET E 1 210 ? -32.124 -10.565 -12.891 1 66.507 177 MET E CA 1
ATOM 23973 C C . MET E 1 210 ? -32.685 -10.31 -11.491 1 67.685 177 MET E C 1
ATOM 23974 O O . MET E 1 210 ? -31.996 -10.515 -10.495 1 62.651 177 MET E O 1
ATOM 23988 N N . ALA E 1 211 ? -33.942 -9.877 -11.407 1 70.74 178 ALA E N 1
ATOM 23989 C CA . ALA E 1 211 ? -34.551 -9.64 -10.111 1 73.249 178 ALA E CA 1
ATOM 23990 C C . ALA E 1 211 ? -34.623 -10.95 -9.33 1 72.085 178 ALA E C 1
ATOM 23991 O O . ALA E 1 211 ? -34.364 -10.959 -8.13 1 75.78 178 ALA E O 1
ATOM 23998 N N . LYS E 1 212 ? -34.924 -12.052 -10.015 1 71.197 179 LYS E N 1
ATOM 23999 C CA . LYS E 1 212 ? -34.949 -13.363 -9.381 1 74.114 179 LYS E CA 1
ATOM 24000 C C . LYS E 1 212 ? -33.546 -13.797 -8.967 1 68.985 179 LYS E C 1
ATOM 24001 O O . LYS E 1 212 ? -33.354 -14.329 -7.879 1 69.726 179 LYS E O 1
ATOM 24020 N N . LYS E 1 213 ? -32.565 -13.558 -9.839 1 67.184 180 LYS E N 1
ATOM 24021 C CA . LYS E 1 213 ? -31.18 -13.894 -9.549 1 66.395 180 LYS E CA 1
ATOM 24022 C C . LYS E 1 213 ? -30.685 -13.103 -8.341 1 64.923 180 LYS E C 1
ATOM 24023 O O . LYS E 1 213 ? -29.858 -13.61 -7.58 1 64.308 180 LYS E O 1
ATOM 24042 N N . THR E 1 214 ? -31.165 -11.854 -8.213 1 63.36 181 THR E N 1
ATOM 24043 C CA . THR E 1 214 ? -30.813 -10.971 -7.113 1 64.806 181 THR E CA 1
ATOM 24044 C C . THR E 1 214 ? -31.255 -11.586 -5.787 1 66.045 181 THR E C 1
ATOM 24045 O O . THR E 1 214 ? -30.491 -11.618 -4.822 1 63.316 181 THR E O 1
ATOM 24056 N N . GLY E 1 215 ? -32.493 -12.074 -5.749 1 69.169 182 GLY E N 1
ATOM 24057 C CA . GLY E 1 215 ? -33.004 -12.728 -4.555 1 73.517 182 GLY E CA 1
ATOM 24058 C C . GLY E 1 215 ? -32.174 -13.964 -4.212 1 72.637 182 GLY E C 1
ATOM 24059 O O . GLY E 1 215 ? -31.943 -14.274 -3.049 1 71.21 182 GLY E O 1
ATOM 24063 N N . GLN E 1 216 ? -31.742 -14.671 -5.248 1 72.099 183 GLN E N 1
ATOM 24064 C CA . GLN E 1 216 ? -31.011 -15.906 -5.07 1 72.188 183 GLN E CA 1
ATOM 24065 C C . GLN E 1 216 ? -29.58 -15.652 -4.6 1 71.08 183 GLN E C 1
ATOM 24066 O O . GLN E 1 216 ? -29.092 -16.368 -3.734 1 79.32 183 GLN E O 1
ATOM 24080 N N . LEU E 1 217 ? -28.9 -14.67 -5.202 1 68.949 184 LEU E N 1
ATOM 24081 C CA . LEU E 1 217 ? -27.453 -14.538 -5.096 1 64.774 184 LEU E CA 1
ATOM 24082 C C . LEU E 1 217 ? -27.04 -13.389 -4.188 1 64.162 184 LEU E C 1
ATOM 24083 O O . LEU E 1 217 ? -25.918 -13.388 -3.736 1 66.355 184 LEU E O 1
ATOM 24099 N N . CYS E 1 218 ? -27.88 -12.383 -3.99 1 66.268 185 CYS E N 1
ATOM 24100 C CA . CYS E 1 218 ? -27.445 -11.152 -3.34 1 68.288 185 CYS E CA 1
ATOM 24101 C C . CYS E 1 218 ? -28.361 -10.853 -2.154 1 66.685 185 CYS E C 1
ATOM 24102 O O . CYS E 1 218 ? -29.074 -11.742 -1.689 1 66.343 185 CYS E O 1
ATOM 24110 N N . ASP E 1 219 ? -28.329 -9.612 -1.653 1 63.149 186 ASP E N 1
ATOM 24111 C CA . ASP E 1 219 ? -28.912 -9.312 -0.354 1 63.071 186 ASP E CA 1
ATOM 24112 C C . ASP E 1 219 ? -30.159 -8.444 -0.481 1 67.74 186 ASP E C 1
ATOM 24113 O O . ASP E 1 219 ? -30.905 -8.365 0.48 1 69.039 186 ASP E O 1
ATOM 24122 N N . GLY E 1 220 ? -30.382 -7.781 -1.629 1 65.84 187 GLY E N 1
ATOM 24123 C CA . GLY E 1 220 ? -31.575 -6.971 -1.798 1 65.146 187 GLY E CA 1
ATOM 24124 C C . GLY E 1 220 ? -31.676 -6.361 -3.194 1 65.237 187 GLY E C 1
ATOM 24125 O O . GLY E 1 220 ? -30.721 -6.421 -3.953 1 66.844 187 GLY E O 1
ATOM 24129 N N . LEU E 1 221 ? -32.827 -5.738 -3.493 1 65.498 188 LEU E N 1
ATOM 24130 C CA . LEU E 1 221 ? -33.134 -5.239 -4.822 1 65.359 188 LEU E CA 1
ATOM 24131 C C . LEU E 1 221 ? -33.254 -3.715 -4.824 1 64.369 188 LEU E C 1
ATOM 24132 O O . LEU E 1 221 ? -33.773 -3.129 -3.878 1 65.738 188 LEU E O 1
ATOM 24148 N N . LEU E 1 222 ? -32.796 -3.09 -5.91 1 63.337 189 LEU E N 1
ATOM 24149 C CA . LEU E 1 222 ? -33.072 -1.692 -6.191 1 64.772 189 LEU E CA 1
ATOM 24150 C C . LEU E 1 222 ? -33.675 -1.622 -7.596 1 70.38 189 LEU E C 1
ATOM 24151 O O . LEU E 1 222 ? -33.114 -2.174 -8.544 1 67.958 189 LEU E O 1
ATOM 24167 N N . THR E 1 223 ? -34.814 -0.931 -7.75 1 72.35 190 THR E N 1
ATOM 24168 C CA . THR E 1 223 ? -35.465 -0.865 -9.048 1 72.184 190 THR E CA 1
ATOM 24169 C C . THR E 1 223 ? -35.984 0.559 -9.266 1 73.777 190 THR E C 1
ATOM 24170 O O . THR E 1 223 ? -36.181 1.316 -8.315 1 73.043 190 THR E O 1
ATOM 24181 N N . PRO E 1 224 ? -36.159 1.009 -10.528 1 74.755 191 PRO E N 1
ATOM 24182 C CA . PRO E 1 224 ? -36.695 2.347 -10.788 1 75.583 191 PRO E CA 1
ATOM 24183 C C . PRO E 1 224 ? -38.201 2.364 -10.628 1 74.976 191 PRO E C 1
ATOM 24184 O O . PRO E 1 224 ? -38.836 1.313 -10.559 1 73.918 191 PRO E O 1
ATOM 24195 N N . GLY E 1 225 ? -38.742 3.581 -10.602 1 78.171 192 GLY E N 1
ATOM 24196 C CA . GLY E 1 225 ? -40.177 3.786 -10.608 1 78.766 192 GLY E CA 1
ATOM 24197 C C . GLY E 1 225 ? -40.762 3.159 -11.86 1 79.483 192 GLY E C 1
ATOM 24198 O O . GLY E 1 225 ? -40.147 3.251 -12.915 1 78.303 192 GLY E O 1
ATOM 24202 N N . ALA E 1 226 ? -41.9 2.48 -11.71 1 85.878 193 ALA E N 1
ATOM 24203 C CA . ALA E 1 226 ? -42.588 1.854 -12.826 1 88.328 193 ALA E CA 1
ATOM 24204 C C . ALA E 1 226 ? -44.048 1.665 -12.424 1 87.849 193 ALA E C 1
ATOM 24205 O O . ALA E 1 226 ? -44.389 1.977 -11.294 1 85.957 193 ALA E O 1
ATOM 24212 N N . ASN E 1 227 ? -44.888 1.142 -13.318 1 88.149 194 ASN E N 1
ATOM 24213 C CA . ASN E 1 227 ? -46.288 0.946 -12.975 1 90.077 194 ASN E CA 1
ATOM 24214 C C . ASN E 1 227 ? -46.405 -0.218 -11.992 1 88.819 194 ASN E C 1
ATOM 24215 O O . ASN E 1 227 ? -45.466 -0.985 -11.822 1 89.797 194 ASN E O 1
ATOM 24226 N N . ASP E 1 228 ? -47.581 -0.335 -11.375 1 90.337 195 ASP E N 1
ATOM 24227 C CA . ASP E 1 228 ? -47.83 -1.292 -10.307 1 90.434 195 ASP E CA 1
ATOM 24228 C C . ASP E 1 228 ? -47.588 -2.731 -10.771 1 88.061 195 ASP E C 1
ATOM 24229 O O . ASP E 1 228 ? -47.106 -3.555 -10.004 1 83.543 195 ASP E O 1
ATOM 24238 N N . GLU E 1 229 ? -47.949 -3.041 -12.012 1 91.662 196 GLU E N 1
ATOM 24239 C CA . GLU E 1 229 ? -47.878 -4.411 -12.489 1 92.8 196 GLU E CA 1
ATOM 24240 C C . GLU E 1 229 ? -46.413 -4.84 -12.597 1 92.542 196 GLU E C 1
ATOM 24241 O O . GLU E 1 229 ? -46.075 -5.962 -12.208 1 85.107 196 GLU E O 1
ATOM 24253 N N . LYS E 1 230 ? -45.546 -3.952 -13.115 1 92.621 197 LYS E N 1
ATOM 24254 C CA . LYS E 1 230 ? -44.133 -4.269 -13.247 1 94.512 197 LYS E CA 1
ATOM 24255 C C . LYS E 1 230 ? -43.465 -4.38 -11.88 1 90.655 197 LYS E C 1
ATOM 24256 O O . LYS E 1 230 ? -42.637 -5.264 -11.683 1 89.988 197 LYS E O 1
ATOM 24275 N N . LEU E 1 231 ? -43.766 -3.431 -10.982 1 87.749 198 LEU E N 1
ATOM 24276 C CA . LEU E 1 231 ? -43.188 -3.413 -9.651 1 85.535 198 LEU E CA 1
ATOM 24277 C C . LEU E 1 231 ? -43.586 -4.697 -8.925 1 86.05 198 LEU E C 1
ATOM 24278 O O . LEU E 1 231 ? -42.741 -5.35 -8.338 1 81.877 198 LEU E O 1
ATOM 24294 N N . ARG E 1 232 ? -44.85 -5.105 -9.017 1 91.49 199 ARG E N 1
ATOM 24295 C CA . ARG E 1 232 ? -45.302 -6.334 -8.372 1 92.967 199 ARG E CA 1
ATOM 24296 C C . ARG E 1 232 ? -44.591 -7.564 -8.922 1 86.908 199 ARG E C 1
ATOM 24297 O O . ARG E 1 232 ? -44.306 -8.468 -8.153 1 84.953 199 ARG E O 1
ATOM 24318 N N . LEU E 1 233 ? -44.336 -7.598 -10.235 1 87.427 200 LEU E N 1
ATOM 24319 C CA . LEU E 1 233 ? -43.672 -8.729 -10.874 1 87.666 200 LEU E CA 1
ATOM 24320 C C . LEU E 1 233 ? -42.236 -8.839 -10.361 1 85.509 200 LEU E C 1
ATOM 24321 O O . LEU E 1 233 ? -41.785 -9.939 -10.032 1 86.11 200 LEU E O 1
ATOM 24337 N N . LEU E 1 234 ? -41.519 -7.704 -10.322 1 79.452 201 LEU E N 1
ATOM 24338 C CA . LEU E 1 234 ? -40.135 -7.679 -9.883 1 75.932 201 LEU E CA 1
ATOM 24339 C C . LEU E 1 234 ? -40.035 -8.11 -8.418 1 78.058 201 LEU E C 1
ATOM 24340 O O . LEU E 1 234 ? -39.124 -8.854 -8.074 1 78.074 201 LEU E O 1
ATOM 24356 N N . LEU E 1 235 ? -40.964 -7.642 -7.563 1 82.121 202 LEU E N 1
ATOM 24357 C CA . LEU E 1 235 ? -40.97 -7.997 -6.15 1 83.751 202 LEU E CA 1
ATOM 24358 C C . LEU E 1 235 ? -41.204 -9.499 -6.029 1 85.548 202 LEU E C 1
ATOM 24359 O O . LEU E 1 235 ? -40.494 -10.184 -5.294 1 89.848 202 LEU E O 1
ATOM 24375 N N . SER E 1 236 ? -42.173 -10.003 -6.799 1 84.684 203 SER E N 1
ATOM 24376 C CA . SER E 1 236 ? -42.538 -11.412 -6.795 1 84.111 203 SER E CA 1
ATOM 24377 C C . SER E 1 236 ? -41.367 -12.3 -7.229 1 82.85 203 SER E C 1
ATOM 24378 O O . SER E 1 236 ? -41.11 -13.34 -6.625 1 80.837 203 SER E O 1
ATOM 24386 N N . ARG E 1 237 ? -40.64 -11.877 -8.266 1 82.18 204 ARG E N 1
ATOM 24387 C CA . ARG E 1 237 ? -39.503 -12.633 -8.764 1 84.055 204 ARG E CA 1
ATOM 24388 C C . ARG E 1 237 ? -38.364 -12.674 -7.747 1 80.7 204 ARG E C 1
ATOM 24389 O O . ARG E 1 237 ? -37.766 -13.726 -7.529 1 78.256 204 ARG E O 1
ATOM 24410 N N . PHE E 1 238 ? -38.059 -11.514 -7.154 1 79.22 205 PHE E N 1
ATOM 24411 C CA . PHE E 1 238 ? -37.062 -11.397 -6.101 1 75.934 205 PHE E CA 1
ATOM 24412 C C . PHE E 1 238 ? -37.386 -12.338 -4.94 1 79.312 205 PHE E C 1
ATOM 24413 O O . PHE E 1 238 ? -36.514 -13.07 -4.478 1 85.256 205 PHE E O 1
ATOM 24430 N N . GLU E 1 239 ? -38.64 -12.351 -4.493 1 83.941 206 GLU E N 1
ATOM 24431 C CA . GLU E 1 239 ? -39.081 -13.234 -3.414 1 91.865 206 GLU E CA 1
ATOM 24432 C C . GLU E 1 239 ? -38.913 -14.711 -3.784 1 87.41 206 GLU E C 1
ATOM 24433 O O . GLU E 1 239 ? -38.432 -15.506 -2.977 1 85.619 206 GLU E O 1
ATOM 24445 N N . GLU E 1 240 ? -39.344 -15.078 -4.997 1 84.49 207 GLU E N 1
ATOM 24446 C CA . GLU E 1 240 ? -39.212 -16.437 -5.491 1 85.259 207 GLU E CA 1
ATOM 24447 C C . GLU E 1 240 ? -37.753 -16.887 -5.453 1 81.758 207 GLU E C 1
ATOM 24448 O O . GLU E 1 240 ? -37.453 -17.999 -5.034 1 78.917 207 GLU E O 1
ATOM 24460 N N . GLY E 1 241 ? -36.856 -16.017 -5.933 1 78.205 208 GLY E N 1
ATOM 24461 C CA . GLY E 1 241 ? -35.431 -16.301 -5.977 1 80.398 208 GLY E CA 1
ATOM 24462 C C . GLY E 1 241 ? -34.839 -16.53 -4.586 1 81.855 208 GLY E C 1
ATOM 24463 O O . GLY E 1 241 ? -34.088 -17.49 -4.377 1 78.736 208 GLY E O 1
ATOM 24467 N N . ALA E 1 242 ? -35.186 -15.631 -3.653 1 82.119 209 ALA E N 1
ATOM 24468 C CA . ALA E 1 242 ? -34.741 -15.721 -2.27 1 81.042 209 ALA E CA 1
ATOM 24469 C C . ALA E 1 242 ? -35.202 -17.032 -1.644 1 84.223 209 ALA E C 1
ATOM 24470 O O . ALA E 1 242 ? -34.402 -17.778 -1.091 1 83.609 209 ALA E O 1
ATOM 24477 N N . ARG E 1 243 ? -36.499 -17.325 -1.758 1 90.916 210 ARG E N 1
ATOM 24478 C CA . ARG E 1 243 ? -37.074 -18.474 -1.074 1 93.827 210 ARG E CA 1
ATOM 24479 C C . ARG E 1 243 ? -36.496 -19.785 -1.608 1 87.909 210 ARG E C 1
ATOM 24480 O O . ARG E 1 243 ? -36.268 -20.708 -0.838 1 86.377 210 ARG E O 1
ATOM 24501 N N . ALA E 1 244 ? -36.28 -19.864 -2.923 1 84.236 211 ALA E N 1
ATOM 24502 C CA . ALA E 1 244 ? -35.703 -21.046 -3.537 1 85.575 211 ALA E CA 1
ATOM 24503 C C . ALA E 1 244 ? -34.254 -21.253 -3.082 1 84.154 211 ALA E C 1
ATOM 24504 O O . ALA E 1 244 ? -33.757 -22.379 -3.11 1 78.426 211 ALA E O 1
ATOM 24511 N N . ALA E 1 245 ? -33.583 -20.166 -2.662 1 84.762 212 ALA E N 1
ATOM 24512 C CA . ALA E 1 245 ? -32.234 -20.239 -2.118 1 79.999 212 ALA E CA 1
ATOM 24513 C C . ALA E 1 245 ? -32.236 -20.379 -0.594 1 82.818 212 ALA E C 1
ATOM 24514 O O . ALA E 1 245 ? -31.188 -20.264 0.025 1 81.867 212 ALA E O 1
ATOM 24521 N N . GLY E 1 246 ? -33.41 -20.582 0.02 1 84.441 213 GLY E N 1
ATOM 24522 C CA . GLY E 1 246 ? -33.516 -20.816 1.453 1 84.962 213 GLY E CA 1
ATOM 24523 C C . GLY E 1 246 ? -33.521 -19.534 2.287 1 83.997 213 GLY E C 1
ATOM 24524 O O . GLY E 1 246 ? -33.394 -19.62 3.492 1 82.153 213 GLY E O 1
ATOM 24528 N N . LYS E 1 247 ? -33.707 -18.359 1.675 1 86.617 214 LYS E N 1
ATOM 24529 C CA . LYS E 1 247 ? -33.637 -17.079 2.374 1 86.909 214 LYS E CA 1
ATOM 24530 C C . LYS E 1 247 ? -35.041 -16.557 2.686 1 87.373 214 LYS E C 1
ATOM 24531 O O . LYS E 1 247 ? -36.002 -16.981 2.053 1 84.283 214 LYS E O 1
ATOM 24550 N N . ASP E 1 248 ? -35.14 -15.625 3.645 1 90.791 215 ASP E N 1
ATOM 24551 C CA . ASP E 1 248 ? -36.397 -14.973 3.98 1 96.175 215 ASP E CA 1
ATOM 24552 C C . ASP E 1 248 ? -36.45 -13.57 3.373 1 92.015 215 ASP E C 1
ATOM 24553 O O . ASP E 1 248 ? -35.83 -12.647 3.893 1 91.581 215 ASP E O 1
ATOM 24562 N N . PRO E 1 249 ? -37.213 -13.345 2.278 1 91.596 216 PRO E N 1
ATOM 24563 C CA . PRO E 1 249 ? -37.204 -12.057 1.58 1 92.94 216 PRO E CA 1
ATOM 24564 C C . PRO E 1 249 ? -37.855 -10.888 2.307 1 98.429 216 PRO E C 1
ATOM 24565 O O . PRO E 1 249 ? -37.657 -9.736 1.921 1 95.125 216 PRO E O 1
ATOM 24576 N N . ARG E 1 250 ? -38.658 -11.198 3.332 1 107.759 217 ARG E N 1
ATOM 24577 C CA . ARG E 1 250 ? -39.304 -10.166 4.128 1 111.781 217 ARG E CA 1
ATOM 24578 C C . ARG E 1 250 ? -38.272 -9.459 5.006 1 106.68 217 ARG E C 1
ATOM 24579 O O . ARG E 1 250 ? -38.537 -8.364 5.483 1 101.132 217 ARG E O 1
ATOM 24600 N N . ARG E 1 251 ? -37.078 -10.048 5.172 1 105.234 218 ARG E N 1
ATOM 24601 C CA . ARG E 1 251 ? -36.011 -9.386 5.899 1 102.041 218 ARG E CA 1
ATOM 24602 C C . ARG E 1 251 ? -34.919 -8.86 4.965 1 90.888 218 ARG E C 1
ATOM 24603 O O . ARG E 1 251 ? -33.886 -8.442 5.451 1 87.085 218 ARG E O 1
ATOM 24624 N N . MET E 1 252 ? -35.163 -8.806 3.654 1 82.117 219 MET E N 1
ATOM 24625 C CA . MET E 1 252 ? -34.182 -8.3 2.708 1 75.607 219 MET E CA 1
ATOM 24626 C C . MET E 1 252 ? -34.662 -6.981 2.109 1 76.21 219 MET E C 1
ATOM 24627 O O . MET E 1 252 ? -35.835 -6.837 1.759 1 75.772 219 MET E O 1
ATOM 24641 N N . PRO E 1 253 ? -33.781 -5.97 1.976 1 74.204 220 PRO E N 1
ATOM 24642 C CA . PRO E 1 253 ? -34.177 -4.674 1.412 1 73.519 220 PRO E CA 1
ATOM 24643 C C . PRO E 1 253 ? -34.798 -4.761 0.019 1 76.002 220 PRO E C 1
ATOM 24644 O O . PRO E 1 253 ? -34.269 -5.433 -0.864 1 77.422 220 PRO E O 1
ATOM 24655 N N . ARG E 1 254 ? -35.925 -4.059 -0.157 1 78.259 221 ARG E N 1
ATOM 24656 C CA . ARG E 1 254 ? -36.54 -3.837 -1.451 1 76.737 221 ARG E CA 1
ATOM 24657 C C . ARG E 1 254 ? -36.663 -2.331 -1.649 1 76.314 221 ARG E C 1
ATOM 24658 O O . ARG E 1 254 ? -37.481 -1.665 -1.01 1 79.455 221 ARG E O 1
ATOM 24679 N N . MET E 1 255 ? -35.789 -1.8 -2.496 1 73.462 222 MET E N 1
ATOM 24680 C CA . MET E 1 255 ? -35.578 -0.37 -2.593 1 73.945 222 MET E CA 1
ATOM 24681 C C . MET E 1 255 ? -36.05 0.096 -3.966 1 73.074 222 MET E C 1
ATOM 24682 O O . MET E 1 255 ? -35.964 -0.643 -4.948 1 72.763 222 MET E O 1
ATOM 24696 N N . ILE E 1 256 ? -36.552 1.328 -4.014 1 72.569 223 ILE E N 1
ATOM 24697 C CA . ILE E 1 256 ? -36.995 1.912 -5.261 1 73.967 223 ILE E CA 1
ATOM 24698 C C . ILE E 1 256 ? -36.433 3.324 -5.364 1 73.803 223 ILE E C 1
ATOM 24699 O O . ILE E 1 256 ? -36.348 4.066 -4.375 1 75.363 223 ILE E O 1
ATOM 24715 N N . GLN E 1 257 ? -36.078 3.684 -6.595 1 72.604 224 GLN E N 1
ATOM 24716 C CA . GLN E 1 257 ? -35.563 5.004 -6.877 1 72.52 224 GLN E CA 1
ATOM 24717 C C . GLN E 1 257 ? -36.535 5.709 -7.804 1 75.632 224 GLN E C 1
ATOM 24718 O O . GLN E 1 257 ? -36.822 5.191 -8.882 1 78.039 224 GLN E O 1
ATOM 24732 N N . VAL E 1 258 ? -37.007 6.885 -7.382 1 76.003 225 VAL E N 1
ATOM 24733 C CA . VAL E 1 258 ? -37.996 7.623 -8.14 1 76.966 225 VAL E CA 1
ATOM 24734 C C . VAL E 1 258 ? -37.499 9.037 -8.425 1 76.223 225 VAL E C 1
ATOM 24735 O O . VAL E 1 258 ? -36.585 9.544 -7.78 1 73.65 225 VAL E O 1
ATOM 24748 N N . HIS E 1 259 ? -38.138 9.656 -9.416 1 75.655 226 HIS E N 1
ATOM 24749 C CA . HIS E 1 259 ? -37.783 10.986 -9.88 1 74.358 226 HIS E CA 1
ATOM 24750 C C . HIS E 1 259 ? -39.024 11.865 -9.75 1 75.01 226 HIS E C 1
ATOM 24751 O O . HIS E 1 259 ? -40.121 11.437 -10.112 1 72.675 226 HIS E O 1
ATOM 24766 N N . VAL E 1 260 ? -38.848 13.061 -9.182 1 76.667 227 VAL E N 1
ATOM 24767 C CA . VAL E 1 260 ? -39.936 14.007 -9.008 1 77.685 227 VAL E CA 1
ATOM 24768 C C . VAL E 1 260 ? -39.441 15.387 -9.43 1 78.627 227 VAL E C 1
ATOM 24769 O O . VAL E 1 260 ? -38.249 15.602 -9.607 1 76.024 227 VAL E O 1
ATOM 24782 N N . SER E 1 261 ? -40.378 16.309 -9.629 1 81.884 228 SER E N 1
ATOM 24783 C CA . SER E 1 261 ? -40.048 17.713 -9.783 1 82.416 228 SER E CA 1
ATOM 24784 C C . SER E 1 261 ? -40.947 18.505 -8.849 1 83.199 228 SER E C 1
ATOM 24785 O O . SER E 1 261 ? -42.141 18.556 -9.079 1 83.627 228 SER E O 1
ATOM 24793 N N . TRP E 1 262 ? -40.381 19.038 -7.761 1 82.761 229 TRP E N 1
ATOM 24794 C CA . TRP E 1 262 ? -41.095 19.988 -6.921 1 83.913 229 TRP E CA 1
ATOM 24795 C C . TRP E 1 262 ? -40.545 21.378 -7.201 1 84.948 229 TRP E C 1
ATOM 24796 O O . TRP E 1 262 ? -39.335 21.55 -7.34 1 82.013 229 TRP E O 1
ATOM 24817 N N . ALA E 1 263 ? -41.458 22.35 -7.266 1 87.591 230 ALA E N 1
ATOM 24818 C CA . ALA E 1 263 ? -41.103 23.753 -7.389 1 89.554 230 ALA E CA 1
ATOM 24819 C C . ALA E 1 263 ? -42.266 24.575 -6.849 1 91.839 230 ALA E C 1
ATOM 24820 O O . ALA E 1 263 ? -43.271 24.016 -6.382 1 91.826 230 ALA E O 1
ATOM 24827 N N . GLU E 1 264 ? -42.123 25.902 -6.931 1 93.161 231 GLU E N 1
ATOM 24828 C CA . GLU E 1 264 ? -43.123 26.798 -6.386 1 97.233 231 GLU E CA 1
ATOM 24829 C C . GLU E 1 264 ? -44.452 26.656 -7.123 1 94.329 231 GLU E C 1
ATOM 24830 O O . GLU E 1 264 ? -45.5 26.726 -6.495 1 95.589 231 GLU E O 1
ATOM 24842 N N . THR E 1 265 ? -44.394 26.468 -8.449 1 93.839 232 THR E N 1
ATOM 24843 C CA . THR E 1 265 ? -45.582 26.302 -9.273 1 95.424 232 THR E CA 1
ATOM 24844 C C . THR E 1 265 ? -45.454 25.032 -10.108 1 95.25 232 THR E C 1
ATOM 24845 O O . THR E 1 265 ? -44.335 24.538 -10.331 1 93.636 232 THR E O 1
ATOM 24856 N N . ASP E 1 266 ? -46.608 24.525 -10.583 1 93.892 233 ASP E N 1
ATOM 24857 C CA . ASP E 1 266 ? -46.611 23.394 -11.497 1 95.264 233 ASP E CA 1
ATOM 24858 C C . ASP E 1 266 ? -45.837 23.736 -12.761 1 95.917 233 ASP E C 1
ATOM 24859 O O . ASP E 1 266 ? -45.056 22.925 -13.239 1 93.038 233 ASP E O 1
ATOM 24868 N N . GLU E 1 267 ? -46.05 24.942 -13.292 1 99.659 234 GLU E N 1
ATOM 24869 C CA . GLU E 1 267 ? -45.388 25.362 -14.518 1 101.179 234 GLU E CA 1
ATOM 24870 C C . GLU E 1 267 ? -43.874 25.263 -14.351 1 99.285 234 GLU E C 1
ATOM 24871 O O . GLU E 1 267 ? -43.197 24.766 -15.245 1 95.566 234 GLU E O 1
ATOM 24883 N N . GLN E 1 268 ? -43.356 25.729 -13.211 1 99.937 235 GLN E N 1
ATOM 24884 C CA . GLN E 1 268 ? -41.926 25.72 -12.986 1 107.737 235 GLN E CA 1
ATOM 24885 C C . GLN E 1 268 ? -41.423 24.279 -12.841 1 102.87 235 GLN E C 1
ATOM 24886 O O . GLN E 1 268 ? -40.311 23.963 -13.267 1 98.289 235 GLN E O 1
ATOM 24900 N N . ALA E 1 269 ? -42.245 23.407 -12.239 1 99.311 236 ALA E N 1
ATOM 24901 C CA . ALA E 1 269 ? -41.863 22.019 -12.013 1 91.625 236 ALA E CA 1
ATOM 24902 C C . ALA E 1 269 ? -41.681 21.279 -13.34 1 91.98 236 ALA E C 1
ATOM 24903 O O . ALA E 1 269 ? -40.727 20.499 -13.498 1 85.392 236 ALA E O 1
ATOM 24910 N N . ILE E 1 270 ? -42.6 21.543 -14.283 1 89.11 237 ILE E N 1
ATOM 24911 C CA . ILE E 1 270 ? -42.577 20.944 -15.609 1 89.765 237 ILE E CA 1
ATOM 24912 C C . ILE E 1 270 ? -41.365 21.465 -16.376 1 90.219 237 ILE E C 1
ATOM 24913 O O . ILE E 1 270 ? -40.632 20.681 -16.973 1 88.253 237 ILE E O 1
ATOM 24929 N N . GLU E 1 271 ? -41.153 22.786 -16.352 1 90.891 238 GLU E N 1
ATOM 24930 C CA . GLU E 1 271 ? -40.033 23.398 -17.053 1 96.036 238 GLU E CA 1
ATOM 24931 C C . GLU E 1 271 ? -38.7 22.818 -16.568 1 91.299 238 GLU E C 1
ATOM 24932 O O . GLU E 1 271 ? -37.792 22.605 -17.373 1 84.319 238 GLU E O 1
ATOM 24944 N N . ASN E 1 272 ? -38.594 22.564 -15.25 1 88.588 239 ASN E N 1
ATOM 24945 C CA . ASN E 1 272 ? -37.385 22.012 -14.674 1 88.392 239 ASN E CA 1
ATOM 24946 C C . ASN E 1 272 ? -37.148 20.593 -15.199 1 86.101 239 ASN E C 1
ATOM 24947 O O . ASN E 1 272 ? -36.02 20.25 -15.521 1 82.767 239 ASN E O 1
ATOM 24958 N N . ALA E 1 273 ? -38.203 19.769 -15.252 1 88.465 240 ALA E N 1
ATOM 24959 C CA . ALA E 1 273 ? -38.098 18.407 -15.765 1 84.686 240 ALA E CA 1
ATOM 24960 C C . ALA E 1 273 ? -37.597 18.401 -17.211 1 82.96 240 ALA E C 1
ATOM 24961 O O . ALA E 1 273 ? -36.709 17.622 -17.545 1 82.552 240 ALA E O 1
ATOM 24968 N N . LEU E 1 274 ? -38.155 19.264 -18.061 1 81.039 241 LEU E N 1
ATOM 24969 C CA . LEU E 1 274 ? -37.757 19.337 -19.462 1 80.832 241 LEU E CA 1
ATOM 24970 C C . LEU E 1 274 ? -36.297 19.766 -19.589 1 78.39 241 LEU E C 1
ATOM 24971 O O . LEU E 1 274 ? -35.571 19.195 -20.395 1 79.826 241 LEU E O 1
ATOM 24987 N N . ARG E 1 275 ? -35.873 20.776 -18.823 1 79.151 242 ARG E N 1
ATOM 24988 C CA . ARG E 1 275 ? -34.546 21.349 -18.997 1 82.462 242 ARG E CA 1
ATOM 24989 C C . ARG E 1 275 ? -33.493 20.439 -18.371 1 78.131 242 ARG E C 1
ATOM 24990 O O . ARG E 1 275 ? -32.429 20.277 -18.952 1 72.409 242 ARG E O 1
ATOM 25011 N N . GLU E 1 276 ? -33.813 19.822 -17.223 1 75.936 243 GLU E N 1
ATOM 25012 C CA . GLU E 1 276 ? -32.823 19.176 -16.382 1 74.322 243 GLU E CA 1
ATOM 25013 C C . GLU E 1 276 ? -32.754 17.666 -16.61 1 71.32 243 GLU E C 1
ATOM 25014 O O . GLU E 1 276 ? -31.69 17.086 -16.436 1 68.383 243 GLU E O 1
ATOM 25026 N N . TRP E 1 277 ? -33.886 17.028 -16.939 1 73.281 244 TRP E N 1
ATOM 25027 C CA . TRP E 1 277 ? -33.964 15.571 -16.921 1 72.418 244 TRP E CA 1
ATOM 25028 C C . TRP E 1 277 ? -34.791 15.038 -18.094 1 74.791 244 TRP E C 1
ATOM 25029 O O . TRP E 1 277 ? -35.682 14.198 -17.926 1 75.638 244 TRP E O 1
ATOM 25050 N N . PRO E 1 278 ? -34.487 15.461 -19.341 1 77.161 245 PRO E N 1
ATOM 25051 C CA . PRO E 1 278 ? -35.252 14.986 -20.497 1 78.872 245 PRO E CA 1
ATOM 25052 C C . PRO E 1 278 ? -35.121 13.476 -20.686 1 78.585 245 PRO E C 1
ATOM 25053 O O . PRO E 1 278 ? -36.011 12.83 -21.229 1 78.653 245 PRO E O 1
ATOM 25064 N N . ASN E 1 279 ? -34.02 12.912 -20.179 1 74.982 246 ASN E N 1
ATOM 25065 C CA . ASN E 1 279 ? -33.806 11.477 -20.236 1 78.072 246 ASN E CA 1
ATOM 25066 C C . ASN E 1 279 ? -34.88 10.72 -19.458 1 74.516 246 ASN E C 1
ATOM 25067 O O . ASN E 1 279 ? -35.137 9.545 -19.735 1 70.773 246 ASN E O 1
ATOM 25078 N N . GLY E 1 280 ? -35.473 11.393 -18.461 1 73.584 247 GLY E N 1
ATOM 25079 C CA . GLY E 1 280 ? -36.598 10.849 -17.716 1 72.554 247 GLY E CA 1
ATOM 25080 C C . GLY E 1 280 ? -37.819 10.606 -18.6 1 73.184 247 GLY E C 1
ATOM 25081 O O . GLY E 1 280 ? -38.67 9.793 -18.254 1 72.5 247 GLY E O 1
ATOM 25085 N N . GLY E 1 281 ? -37.904 11.321 -19.73 1 75.09 248 GLY E N 1
ATOM 25086 C CA . GLY E 1 281 ? -39.031 11.209 -20.643 1 75.735 248 GLY E CA 1
ATOM 25087 C C . GLY E 1 281 ? -38.723 10.312 -21.843 1 76.301 248 GLY E C 1
ATOM 25088 O O . GLY E 1 281 ? -39.436 10.348 -22.846 1 80.162 248 GLY E O 1
ATOM 25092 N N . MET E 1 282 ? -37.674 9.501 -21.727 1 73.68 249 MET E N 1
ATOM 25093 C CA . MET E 1 282 ? -37.244 8.642 -22.817 1 74.404 249 MET E CA 1
ATOM 25094 C C . MET E 1 282 ? -37.554 7.191 -22.469 1 75.818 249 MET E C 1
ATOM 25095 O O . MET E 1 282 ? -36.688 6.507 -21.934 1 73.819 249 MET E O 1
ATOM 25109 N N . ALA E 1 283 ? -38.778 6.751 -22.797 1 75.133 250 ALA E N 1
ATOM 25110 C CA . ALA E 1 283 ? -39.271 5.428 -22.451 1 77.715 250 ALA E CA 1
ATOM 25111 C C . ALA E 1 283 ? -38.789 4.404 -23.479 1 77.33 250 ALA E C 1
ATOM 25112 O O . ALA E 1 283 ? -39.575 3.818 -24.209 1 78.825 250 ALA E O 1
ATOM 25119 N N . PHE E 1 284 ? -37.479 4.194 -23.537 1 76.253 251 PHE E N 1
ATOM 25120 C CA . PHE E 1 284 ? -36.901 3.293 -24.525 1 74.919 251 PHE E CA 1
ATOM 25121 C C . PHE E 1 284 ? -35.522 2.888 -24.033 1 69.809 251 PHE E C 1
ATOM 25122 O O . PHE E 1 284 ? -34.946 3.564 -23.176 1 66.506 251 PHE E O 1
ATOM 25139 N N . PRO E 1 285 ? -34.941 1.789 -24.542 1 74.271 252 PRO E N 1
ATOM 25140 C CA . PRO E 1 285 ? -33.636 1.319 -24.037 1 69.648 252 PRO E CA 1
ATOM 25141 C C . PRO E 1 285 ? -32.551 2.36 -24.325 1 67.053 252 PRO E C 1
ATOM 25142 O O . PRO E 1 285 ? -32.434 2.833 -25.453 1 71.125 252 PRO E O 1
ATOM 25153 N N . LYS E 1 286 ? -31.81 2.762 -23.289 1 64.681 253 LYS E N 1
ATOM 25154 C CA . LYS E 1 286 ? -30.797 3.803 -23.401 1 64.917 253 LYS E CA 1
ATOM 25155 C C . LYS E 1 286 ? -29.374 3.273 -23.194 1 63.192 253 LYS E C 1
ATOM 25156 O O . LYS E 1 286 ? -28.42 4.047 -23.297 1 62.066 253 LYS E O 1
ATOM 25175 N N . GLY E 1 287 ? -29.212 1.959 -22.948 1 59.554 254 GLY E N 1
ATOM 25176 C CA . GLY E 1 287 ? -27.934 1.405 -22.536 1 62.233 254 GLY E CA 1
ATOM 25177 C C . GLY E 1 287 ? -26.833 1.379 -23.615 1 61.27 254 GLY E C 1
ATOM 25178 O O . GLY E 1 287 ? -25.667 1.113 -23.276 1 60.584 254 GLY E O 1
ATOM 25182 N N . ASP E 1 288 ? -27.18 1.648 -24.894 1 58.169 255 ASP E N 1
ATOM 25183 C CA . ASP E 1 288 ? -26.226 1.609 -25.996 1 59.478 255 ASP E CA 1
ATOM 25184 C C . ASP E 1 288 ? -25.765 3.015 -26.407 1 59.876 255 ASP E C 1
ATOM 25185 O O . ASP E 1 288 ? -24.826 3.154 -27.186 1 61.776 255 ASP E O 1
ATOM 25194 N N . ILE E 1 289 ? -26.379 4.066 -25.875 1 61.867 256 ILE E N 1
ATOM 25195 C CA . ILE E 1 289 ? -26.102 5.423 -26.343 1 63.038 256 ILE E CA 1
ATOM 25196 C C . ILE E 1 289 ? -24.861 5.971 -25.649 1 60.153 256 ILE E C 1
ATOM 25197 O O . ILE E 1 289 ? -24.8 5.984 -24.428 1 60.373 256 ILE E O 1
ATOM 25213 N N . ARG E 1 290 ? -23.916 6.485 -26.445 1 60.93 257 ARG E N 1
ATOM 25214 C CA . ARG E 1 290 ? -22.559 6.718 -25.969 1 62.031 257 ARG E CA 1
ATOM 25215 C C . ARG E 1 290 ? -22.313 8.124 -25.416 1 61.933 257 ARG E C 1
ATOM 25216 O O . ARG E 1 290 ? -21.543 8.253 -24.463 1 57.003 257 ARG E O 1
ATOM 25237 N N . ASN E 1 291 ? -22.908 9.16 -26.026 1 61.92 258 ASN E N 1
ATOM 25238 C CA . ASN E 1 291 ? -22.467 10.523 -25.76 1 63.204 258 ASN E CA 1
ATOM 25239 C C . ASN E 1 291 ? -23.541 11.394 -25.126 1 62.689 258 ASN E C 1
ATOM 25240 O O . ASN E 1 291 ? -24.711 11.35 -25.488 1 58.366 258 ASN E O 1
ATOM 25251 N N . PRO E 1 292 ? -23.146 12.316 -24.225 1 67.696 259 PRO E N 1
ATOM 25252 C CA . PRO E 1 292 ? -24.058 13.372 -23.769 1 71.484 259 PRO E CA 1
ATOM 25253 C C . PRO E 1 292 ? -24.72 14.121 -24.915 1 69.512 259 PRO E C 1
ATOM 25254 O O . PRO E 1 292 ? -25.895 14.451 -24.846 1 78.147 259 PRO E O 1
ATOM 25265 N N . GLU E 1 293 ? -23.974 14.354 -25.997 1 68.916 260 GLU E N 1
ATOM 25266 C CA . GLU E 1 293 ? -24.49 15.087 -27.155 1 66.873 260 GLU E CA 1
ATOM 25267 C C . GLU E 1 293 ? -25.591 14.284 -27.855 1 64.734 260 GLU E C 1
ATOM 25268 O O . GLU E 1 293 ? -26.48 14.851 -28.483 1 67.775 260 GLU E O 1
ATOM 25280 N N . ASP E 1 294 ? -25.551 12.955 -27.741 1 63.867 261 ASP E N 1
ATOM 25281 C CA . ASP E 1 294 ? -26.569 12.104 -28.346 1 65.762 261 ASP E CA 1
ATOM 25282 C C . ASP E 1 294 ? -27.875 12.263 -27.589 1 66.16 261 ASP E C 1
ATOM 25283 O O . ASP E 1 294 ? -28.922 12.485 -28.192 1 65.883 261 ASP E O 1
ATOM 25292 N N . PHE E 1 295 ? -27.803 12.168 -26.256 1 65.359 262 PHE E N 1
ATOM 25293 C CA . PHE E 1 295 ? -28.977 12.38 -25.429 1 68.545 262 PHE E CA 1
ATOM 25294 C C . PHE E 1 295 ? -29.504 13.807 -25.592 1 70.955 262 PHE E C 1
ATOM 25295 O O . PHE E 1 295 ? -30.718 14.03 -25.635 1 67.943 262 PHE E O 1
ATOM 25312 N N . GLN E 1 296 ? -28.58 14.764 -25.712 1 71.411 263 GLN E N 1
ATOM 25313 C CA . GLN E 1 296 ? -28.943 16.165 -25.9 1 73.441 263 GLN E CA 1
ATOM 25314 C C . GLN E 1 296 ? -29.83 16.34 -27.135 1 77.527 263 GLN E C 1
ATOM 25315 O O . GLN E 1 296 ? -30.819 17.079 -27.094 1 79.062 263 GLN E O 1
ATOM 25329 N N . ALA E 1 297 ? -29.475 15.677 -28.249 1 78.288 264 ALA E N 1
ATOM 25330 C CA . ALA E 1 297 ? -30.251 15.791 -29.48 1 77.631 264 ALA E CA 1
ATOM 25331 C C . ALA E 1 297 ? -31.592 15.061 -29.357 1 79.975 264 ALA E C 1
ATOM 25332 O O . ALA E 1 297 ? -32.625 15.556 -29.807 1 85.783 264 ALA E O 1
ATOM 25339 N N . MET E 1 298 ? -31.573 13.879 -28.732 1 78.155 265 MET E N 1
ATOM 25340 C CA . MET E 1 298 ? -32.783 13.104 -28.486 1 78.32 265 MET E CA 1
ATOM 25341 C C . MET E 1 298 ? -33.766 13.878 -27.61 1 77.225 265 MET E C 1
ATOM 25342 O O . MET E 1 298 ? -34.979 13.758 -27.804 1 71.708 265 MET E O 1
ATOM 25356 N N . ALA E 1 299 ? -33.226 14.653 -26.651 1 80.57 266 ALA E N 1
ATOM 25357 C CA . ALA E 1 299 ? -34.02 15.406 -25.684 1 85.119 266 ALA E CA 1
ATOM 25358 C C . ALA E 1 299 ? -34.998 16.345 -26.383 1 84.294 266 ALA E C 1
ATOM 25359 O O . ALA E 1 299 ? -36.062 16.6 -25.858 1 78.569 266 ALA E O 1
ATOM 25366 N N . ARG E 1 300 ? -34.635 16.815 -27.581 1 88.539 267 ARG E N 1
ATOM 25367 C CA . ARG E 1 300 ? -35.443 17.774 -28.314 1 88.67 267 ARG E CA 1
ATOM 25368 C C . ARG E 1 300 ? -36.822 17.205 -28.643 1 87.156 267 ARG E C 1
ATOM 25369 O O . ARG E 1 300 ? -37.709 17.978 -28.917 1 92.708 267 ARG E O 1
ATOM 25390 N N . LEU E 1 301 ? -37.025 15.888 -28.59 1 91.51 268 LEU E N 1
ATOM 25391 C CA . LEU E 1 301 ? -38.319 15.292 -28.918 1 93.706 268 LEU E CA 1
ATOM 25392 C C . LEU E 1 301 ? -39.201 15.148 -27.68 1 95.569 268 LEU E C 1
ATOM 25393 O O . LEU E 1 301 ? -40.382 14.807 -27.794 1 99.356 268 LEU E O 1
ATOM 25409 N N . VAL E 1 302 ? -38.623 15.372 -26.493 1 92.581 269 VAL E N 1
ATOM 25410 C CA . VAL E 1 302 ? -39.309 15.073 -25.248 1 87.799 269 VAL E CA 1
ATOM 25411 C C . VAL E 1 302 ? -40.281 16.196 -24.893 1 85.176 269 VAL E C 1
ATOM 25412 O O . VAL E 1 302 ? -39.965 17.377 -24.995 1 80.448 269 VAL E O 1
ATOM 25425 N N . ARG E 1 303 ? -41.464 15.786 -24.437 1 86.973 270 ARG E N 1
ATOM 25426 C CA . ARG E 1 303 ? -42.524 16.706 -24.084 1 93.652 270 ARG E CA 1
ATOM 25427 C C . ARG E 1 303 ? -43.075 16.309 -22.716 1 91.6 270 ARG E C 1
ATOM 25428 O O . ARG E 1 303 ? -42.809 15.214 -22.227 1 87.388 270 ARG E O 1
ATOM 25449 N N . PRO E 1 304 ? -43.844 17.189 -22.045 1 91.621 271 PRO E N 1
ATOM 25450 C CA . PRO E 1 304 ? -44.382 16.881 -20.719 1 93.781 271 PRO E CA 1
ATOM 25451 C C . PRO E 1 304 ? -45.113 15.546 -20.568 1 93.911 271 PRO E C 1
ATOM 25452 O O . PRO E 1 304 ? -44.962 14.894 -19.534 1 90.586 271 PRO E O 1
ATOM 25463 N N . GLU E 1 305 ? -45.898 15.156 -21.589 1 96.642 272 GLU E N 1
ATOM 25464 C CA . GLU E 1 305 ? -46.639 13.898 -21.557 1 97.708 272 GLU E CA 1
ATOM 25465 C C . GLU E 1 305 ? -45.692 12.717 -21.327 1 93.292 272 GLU E C 1
ATOM 25466 O O . GLU E 1 305 ? -46.102 11.717 -20.753 1 90.896 272 GLU E O 1
ATOM 25478 N N . HIS E 1 306 ? -44.45 12.805 -21.821 1 89.124 273 HIS E N 1
ATOM 25479 C CA . HIS E 1 306 ? -43.525 11.677 -21.759 1 89.1 273 HIS E CA 1
ATOM 25480 C C . HIS E 1 306 ? -43.059 11.362 -20.333 1 85.639 273 HIS E C 1
ATOM 25481 O O . HIS E 1 306 ? -42.449 10.314 -20.115 1 82.414 273 HIS E O 1
ATOM 25496 N N . PHE E 1 307 ? -43.359 12.245 -19.368 1 82.902 274 PHE E N 1
ATOM 25497 C CA . PHE E 1 307 ? -42.931 12.056 -17.991 1 81.419 274 PHE E CA 1
ATOM 25498 C C . PHE E 1 307 ? -43.964 11.271 -17.177 1 82.719 274 PHE E C 1
ATOM 25499 O O . PHE E 1 307 ? -43.697 10.904 -16.037 1 82.72 274 PHE E O 1
ATOM 25516 N N . GLN E 1 308 ? -45.123 10.985 -17.761 1 90.349 275 GLN E N 1
ATOM 25517 C CA . GLN E 1 308 ? -46.193 10.24 -17.111 1 97.12 275 GLN E CA 1
ATOM 25518 C C . GLN E 1 308 ? -45.661 8.942 -16.492 1 91.527 275 GLN E C 1
ATOM 25519 O O . GLN E 1 308 ? -45.129 8.093 -17.186 1 90.014 275 GLN E O 1
ATOM 25533 N N . GLY E 1 309 ? -45.824 8.792 -15.175 1 90.906 276 GLY E N 1
ATOM 25534 C CA . GLY E 1 309 ? -45.418 7.597 -14.451 1 89.053 276 GLY E CA 1
ATOM 25535 C C . GLY E 1 309 ? -43.91 7.537 -14.204 1 87.299 276 GLY E C 1
ATOM 25536 O O . GLY E 1 309 ? -43.437 6.563 -13.618 1 83.175 276 GLY E O 1
ATOM 25540 N N . ARG E 1 310 ? -43.173 8.578 -14.636 1 87.262 277 ARG E N 1
ATOM 25541 C CA . ARG E 1 310 ? -41.712 8.558 -14.673 1 85.083 277 ARG E CA 1
ATOM 25542 C C . ARG E 1 310 ? -41.125 9.697 -13.834 1 83.927 277 ARG E C 1
ATOM 25543 O O . ARG E 1 310 ? -40.121 9.497 -13.143 1 82.681 277 ARG E O 1
ATOM 25564 N N . VAL E 1 311 ? -41.717 10.894 -13.954 1 82.697 278 VAL E N 1
ATOM 25565 C CA . VAL E 1 311 ? -41.359 12.049 -13.151 1 84.81 278 VAL E CA 1
ATOM 25566 C C . VAL E 1 311 ? -42.647 12.755 -12.726 1 92.016 278 VAL E C 1
ATOM 25567 O O . VAL E 1 311 ? -43.347 13.355 -13.545 1 94.788 278 VAL E O 1
ATOM 25580 N N . LEU E 1 312 ? -42.944 12.71 -11.424 1 94.187 279 LEU E N 1
ATOM 25581 C CA . LEU E 1 312 ? -44.074 13.432 -10.87 1 93.33 279 LEU E CA 1
ATOM 25582 C C . LEU E 1 312 ? -43.739 14.919 -10.816 1 96.526 279 LEU E C 1
ATOM 25583 O O . LEU E 1 312 ? -42.809 15.322 -10.12 1 97.59 279 LEU E O 1
ATOM 25599 N N . MET E 1 313 ? -44.509 15.735 -11.544 1 96.469 280 MET E N 1
ATOM 25600 C CA . MET E 1 313 ? -44.211 17.154 -11.666 1 94.02 280 MET E CA 1
ATOM 25601 C C . MET E 1 313 ? -45.337 17.954 -11.017 1 93.891 280 MET E C 1
ATOM 25602 O O . MET E 1 313 ? -46.371 18.134 -11.639 1 96.248 280 MET E O 1
ATOM 25616 N N . THR E 1 314 ? -45.153 18.442 -9.784 1 89.414 281 THR E N 1
ATOM 25617 C CA . THR E 1 314 ? -46.196 19.215 -9.123 1 91.971 281 THR E CA 1
ATOM 25618 C C . THR E 1 314 ? -45.612 19.98 -7.941 1 90.193 281 THR E C 1
ATOM 25619 O O . THR E 1 314 ? -44.683 19.517 -7.29 1 85.493 281 THR E O 1
ATOM 25630 N N . SER E 1 315 ? -46.199 21.152 -7.684 1 89.272 282 SER E N 1
ATOM 25631 C CA . SER E 1 315 ? -45.893 21.93 -6.494 1 91.448 282 SER E CA 1
ATOM 25632 C C . SER E 1 315 ? -46.706 21.42 -5.291 1 94.278 282 SER E C 1
ATOM 25633 O O . SER E 1 315 ? -46.429 21.799 -4.162 1 94.273 282 SER E O 1
ATOM 25641 N N . ASP E 1 316 ? -47.705 20.557 -5.529 1 95.723 283 ASP E N 1
ATOM 25642 C CA . ASP E 1 316 ? -48.581 20.085 -4.466 1 96.753 283 ASP E CA 1
ATOM 25643 C C . ASP E 1 316 ? -47.886 18.969 -3.674 1 94.678 283 ASP E C 1
ATOM 25644 O O . ASP E 1 316 ? -47.792 17.833 -4.133 1 89.857 283 ASP E O 1
ATOM 25653 N N . LEU E 1 317 ? -47.443 19.298 -2.453 1 96.587 284 LEU E N 1
ATOM 25654 C CA . LEU E 1 317 ? -46.637 18.396 -1.644 1 94.687 284 LEU E CA 1
ATOM 25655 C C . LEU E 1 317 ? -47.471 17.241 -1.082 1 95.656 284 LEU E C 1
ATOM 25656 O O . LEU E 1 317 ? -46.919 16.201 -0.745 1 93.743 284 LEU E O 1
ATOM 25672 N N . ASP E 1 318 ? -48.793 17.418 -0.966 1 96.29 285 ASP E N 1
ATOM 25673 C CA . ASP E 1 318 ? -49.683 16.309 -0.658 1 97.392 285 ASP E CA 1
ATOM 25674 C C . ASP E 1 318 ? -49.594 15.242 -1.746 1 97.444 285 ASP E C 1
ATOM 25675 O O . ASP E 1 318 ? -49.573 14.06 -1.424 1 95.473 285 ASP E O 1
ATOM 25684 N N . ARG E 1 319 ? -49.521 15.667 -3.015 1 97.551 286 ARG E N 1
ATOM 25685 C CA . ARG E 1 319 ? -49.459 14.737 -4.131 1 98.245 286 ARG E CA 1
ATOM 25686 C C . ARG E 1 319 ? -48.139 13.953 -4.06 1 99.02 286 ARG E C 1
ATOM 25687 O O . ARG E 1 319 ? -48.115 12.738 -4.299 1 96.474 286 ARG E O 1
ATOM 25708 N N . HIS E 1 320 ? -47.043 14.637 -3.695 1 98.909 287 HIS E N 1
ATOM 25709 C CA . HIS E 1 320 ? -45.762 13.967 -3.502 1 93.919 287 HIS E CA 1
ATOM 25710 C C . HIS E 1 320 ? -45.887 12.909 -2.408 1 92.647 287 HIS E C 1
ATOM 25711 O O . HIS E 1 320 ? -45.424 11.786 -2.573 1 93.029 287 HIS E O 1
ATOM 25726 N N . GLY E 1 321 ? -46.538 13.277 -1.301 1 96.187 288 GLY E N 1
ATOM 25727 C CA . GLY E 1 321 ? -46.764 12.368 -0.187 1 96.896 288 GLY E CA 1
ATOM 25728 C C . GLY E 1 321 ? -47.528 11.103 -0.582 1 96.911 288 GLY E C 1
ATOM 25729 O O . GLY E 1 321 ? -47.146 10.009 -0.17 1 92.885 288 GLY E O 1
ATOM 25733 N N . GLU E 1 322 ? -48.609 11.266 -1.366 1 101.144 289 GLU E N 1
ATOM 25734 C CA . GLU E 1 322 ? -49.467 10.153 -1.758 1 101.095 289 GLU E CA 1
ATOM 25735 C C . GLU E 1 322 ? -48.707 9.211 -2.687 1 95.44 289 GLU E C 1
ATOM 25736 O O . GLU E 1 322 ? -48.836 7.992 -2.563 1 99.369 289 GLU E O 1
ATOM 25748 N N . PHE E 1 323 ? -47.92 9.795 -3.6 1 90.486 290 PHE E N 1
ATOM 25749 C CA . PHE E 1 323 ? -47.122 9.015 -4.539 1 90.288 290 PHE E CA 1
ATOM 25750 C C . PHE E 1 323 ? -46.131 8.104 -3.802 1 89.67 290 PHE E C 1
ATOM 25751 O O . PHE E 1 323 ? -45.973 6.942 -4.18 1 90.307 290 PHE E O 1
ATOM 25768 N N . LEU E 1 324 ? -45.462 8.65 -2.777 1 88.066 291 LEU E N 1
ATOM 25769 C CA . LEU E 1 324 ? -44.446 7.922 -2.028 1 85.708 291 LEU E CA 1
ATOM 25770 C C . LEU E 1 324 ? -45.118 6.854 -1.164 1 86.785 291 LEU E C 1
ATOM 25771 O O . LEU E 1 324 ? -44.594 5.747 -1.037 1 86.628 291 LEU E O 1
ATOM 25787 N N . GLN E 1 325 ? -46.269 7.191 -0.565 1 89.404 292 GLN E N 1
ATOM 25788 C CA . GLN E 1 325 ? -46.959 6.28 0.344 1 91.043 292 GLN E CA 1
ATOM 25789 C C . GLN E 1 325 ? -47.424 5.034 -0.422 1 90.907 292 GLN E C 1
ATOM 25790 O O . GLN E 1 325 ? -47.389 3.919 0.108 1 88.233 292 GLN E O 1
ATOM 25804 N N . HIS E 1 326 ? -47.866 5.244 -1.67 1 92.163 293 HIS E N 1
ATOM 25805 C CA . HIS E 1 326 ? -48.34 4.16 -2.52 1 92.505 293 HIS E CA 1
ATOM 25806 C C . HIS E 1 326 ? -47.22 3.127 -2.689 1 90.135 293 HIS E C 1
ATOM 25807 O O . HIS E 1 326 ? -47.464 1.922 -2.608 1 89.858 293 HIS E O 1
ATOM 25822 N N . LEU E 1 327 ? -45.998 3.623 -2.88 1 85.988 294 LEU E N 1
ATOM 25823 C CA . LEU E 1 327 ? -44.838 2.761 -3.072 1 88.464 294 LEU E CA 1
ATOM 25824 C C . LEU E 1 327 ? -44.506 1.974 -1.807 1 87.51 294 LEU E C 1
ATOM 25825 O O . LEU E 1 327 ? -44.156 0.798 -1.902 1 84.195 294 LEU E O 1
ATOM 25841 N N . ILE E 1 328 ? -44.659 2.605 -0.636 1 87.851 295 ILE E N 1
ATOM 25842 C CA . ILE E 1 328 ? -44.495 1.897 0.623 1 87.012 295 ILE E CA 1
ATOM 25843 C C . ILE E 1 328 ? -45.52 0.769 0.697 1 87.318 295 ILE E C 1
ATOM 25844 O O . ILE E 1 328 ? -45.188 -0.347 1.085 1 86.66 295 ILE E O 1
ATOM 25860 N N . ASP E 1 329 ? -46.763 1.087 0.318 1 90.218 296 ASP E N 1
ATOM 25861 C CA . ASP E 1 329 ? -47.88 0.157 0.396 1 92.718 296 ASP E CA 1
ATOM 25862 C C . ASP E 1 329 ? -47.649 -1.069 -0.493 1 92.374 296 ASP E C 1
ATOM 25863 O O . ASP E 1 329 ? -48.072 -2.163 -0.121 1 91.306 296 ASP E O 1
ATOM 25872 N N . LEU E 1 330 ? -46.961 -0.899 -1.634 1 89.686 297 LEU E N 1
ATOM 25873 C CA . LEU E 1 330 ? -46.611 -2.023 -2.495 1 92.326 297 LEU E CA 1
ATOM 25874 C C . LEU E 1 330 ? -45.596 -2.956 -1.826 1 92.385 297 LEU E C 1
ATOM 25875 O O . LEU E 1 330 ? -45.479 -4.115 -2.219 1 90.792 297 LEU E O 1
ATOM 25891 N N . GLY E 1 331 ? -44.819 -2.429 -0.869 1 94.515 298 GLY E N 1
ATOM 25892 C CA . GLY E 1 331 ? -43.921 -3.241 -0.057 1 90.297 298 GLY E CA 1
ATOM 25893 C C . GLY E 1 331 ? -42.452 -2.832 -0.159 1 83.1 298 GLY E C 1
ATOM 25894 O O . GLY E 1 331 ? -41.593 -3.576 0.297 1 78.648 298 GLY E O 1
ATOM 25898 N N . PHE E 1 332 ? -42.159 -1.668 -0.758 1 80.303 299 PHE E N 1
ATOM 25899 C CA . PHE E 1 332 ? -40.803 -1.14 -0.757 1 79.887 299 PHE E CA 1
ATOM 25900 C C . PHE E 1 332 ? -40.443 -0.656 0.653 1 80.27 299 PHE E C 1
ATOM 25901 O O . PHE E 1 332 ? -41.22 0.045 1.304 1 82.781 299 PHE E O 1
ATOM 25918 N N . THR E 1 333 ? -39.234 -1.036 1.096 1 77.804 300 THR E N 1
ATOM 25919 C CA . THR E 1 333 ? -38.736 -0.741 2.428 1 76.451 300 THR E CA 1
ATOM 25920 C C . THR E 1 333 ? -37.909 0.545 2.436 1 76.273 300 THR E C 1
ATOM 25921 O O . THR E 1 333 ? -37.616 1.08 3.501 1 77.959 300 THR E O 1
ATOM 25932 N N . GLU E 1 334 ? -37.509 1.032 1.255 1 77.879 301 GLU E N 1
ATOM 25933 C CA . GLU E 1 334 ? -36.788 2.293 1.154 1 79.515 301 GLU E CA 1
ATOM 25934 C C . GLU E 1 334 ? -37.104 2.957 -0.174 1 79.81 301 GLU E C 1
ATOM 25935 O O . GLU E 1 334 ? -37.269 2.258 -1.179 1 78.142 301 GLU E O 1
ATOM 25947 N N . ILE E 1 335 ? -37.18 4.296 -0.143 1 77.254 302 ILE E N 1
ATOM 25948 C CA . ILE E 1 335 ? -37.405 5.073 -1.342 1 75.615 302 ILE E CA 1
ATOM 25949 C C . ILE E 1 335 ? -36.34 6.157 -1.398 1 72.138 302 ILE E C 1
ATOM 25950 O O . ILE E 1 335 ? -36.166 6.9 -0.43 1 71.735 302 ILE E O 1
ATOM 25966 N N . TYR E 1 336 ? -35.665 6.246 -2.547 1 68.291 303 TYR E N 1
ATOM 25967 C CA . TYR E 1 336 ? -34.701 7.301 -2.79 1 68.511 303 TYR E CA 1
ATOM 25968 C C . TYR E 1 336 ? -35.319 8.271 -3.79 1 71.968 303 TYR E C 1
ATOM 25969 O O . TYR E 1 336 ? -35.721 7.861 -4.884 1 70.625 303 TYR E O 1
ATOM 25987 N N . VAL E 1 337 ? -35.395 9.555 -3.397 1 72.081 304 VAL E N 1
ATOM 25988 C CA . VAL E 1 337 ? -36.066 10.559 -4.203 1 72.569 304 VAL E CA 1
ATOM 25989 C C . VAL E 1 337 ? -35.047 11.486 -4.862 1 70.48 304 VAL E C 1
ATOM 25990 O O . VAL E 1 337 ? -34.229 12.126 -4.191 1 69.172 304 VAL E O 1
ATOM 26003 N N . HIS E 1 338 ? -35.13 11.544 -6.2 1 73.745 305 HIS E N 1
ATOM 26004 C CA . HIS E 1 338 ? -34.377 12.486 -7.014 1 75.026 305 HIS E CA 1
ATOM 26005 C C . HIS E 1 338 ? -35.299 13.626 -7.442 1 76.848 305 HIS E C 1
ATOM 26006 O O . HIS E 1 338 ? -36.226 13.414 -8.215 1 72.278 305 HIS E O 1
ATOM 26021 N N . ASN E 1 339 ? -35.061 14.825 -6.9 1 78.283 306 ASN E N 1
ATOM 26022 C CA . ASN E 1 339 ? -35.712 16.022 -7.387 1 79.33 306 ASN E CA 1
ATOM 26023 C C . ASN E 1 339 ? -34.886 16.538 -8.554 1 79.575 306 ASN E C 1
ATOM 26024 O O . ASN E 1 339 ? -33.689 16.759 -8.397 1 82.993 306 ASN E O 1
ATOM 26035 N N . VAL E 1 340 ? -35.53 16.731 -9.711 1 79.003 307 VAL E N 1
ATOM 26036 C CA . VAL E 1 340 ? -34.79 16.973 -10.939 1 79.012 307 VAL E CA 1
ATOM 26037 C C . VAL E 1 340 ? -34.384 18.444 -11.044 1 79.882 307 VAL E C 1
ATOM 26038 O O . VAL E 1 340 ? -33.48 18.774 -11.813 1 79.989 307 VAL E O 1
ATOM 26051 N N . GLY E 1 341 ? -35.036 19.334 -10.284 1 80.479 308 GLY E N 1
ATOM 26052 C CA . GLY E 1 341 ? -34.733 20.755 -10.383 1 81.968 308 GLY E CA 1
ATOM 26053 C C . GLY E 1 341 ? -33.427 21.097 -9.664 1 80.009 308 GLY E C 1
ATOM 26054 O O . GLY E 1 341 ? -32.957 20.337 -8.822 1 82.656 308 GLY E O 1
ATOM 26058 N N . ARG E 1 342 ? -32.868 22.268 -9.983 1 79.649 309 ARG E N 1
ATOM 26059 C CA . ARG E 1 342 ? -31.652 22.748 -9.353 1 79.337 309 ARG E CA 1
ATOM 26060 C C . ARG E 1 342 ? -31.919 23.338 -7.969 1 81.862 309 ARG E C 1
ATOM 26061 O O . ARG E 1 342 ? -30.957 23.653 -7.265 1 84.769 309 ARG E O 1
ATOM 26082 N N . ASN E 1 343 ? -33.202 23.404 -7.584 1 80.528 310 ASN E N 1
ATOM 26083 C CA . ASN E 1 343 ? -33.645 23.938 -6.304 1 85.706 310 ASN E CA 1
ATOM 26084 C C . ASN E 1 343 ? -33.547 22.863 -5.207 1 83.435 310 ASN E C 1
ATOM 26085 O O . ASN E 1 343 ? -34.516 22.609 -4.493 1 86.127 310 ASN E O 1
ATOM 26096 N N . GLN E 1 344 ? -32.364 22.266 -5.04 1 79.343 311 GLN E N 1
ATOM 26097 C CA . GLN E 1 344 ? -32.187 21.131 -4.143 1 80.454 311 GLN E CA 1
ATOM 26098 C C . GLN E 1 344 ? -32.438 21.544 -2.689 1 80.022 311 GLN E C 1
ATOM 26099 O O . GLN E 1 344 ? -33.137 20.853 -1.938 1 74.369 311 GLN E O 1
ATOM 26113 N N . GLU E 1 345 ? -31.857 22.682 -2.285 1 82.349 312 GLU E N 1
ATOM 26114 C CA . GLU E 1 345 ? -31.989 23.107 -0.898 1 85.62 312 GLU E CA 1
ATOM 26115 C C . GLU E 1 345 ? -33.467 23.349 -0.571 1 80.555 312 GLU E C 1
ATOM 26116 O O . GLU E 1 345 ? -33.925 22.942 0.492 1 81.144 312 GLU E O 1
ATOM 26128 N N . GLU E 1 346 ? -34.213 23.973 -1.488 1 80.914 313 GLU E N 1
ATOM 26129 C CA . GLU E 1 346 ? -35.624 24.298 -1.254 1 87.267 313 GLU E CA 1
ATOM 26130 C C . GLU E 1 346 ? -36.451 23.001 -1.242 1 86.945 313 GLU E C 1
ATOM 26131 O O . GLU E 1 346 ? -37.363 22.827 -0.428 1 85.309 313 GLU E O 1
ATOM 26143 N N . PHE E 1 347 ? -36.111 22.064 -2.147 1 82.765 314 PHE E N 1
ATOM 26144 C CA . PHE E 1 347 ? -36.778 20.774 -2.211 1 80.357 314 PHE E CA 1
ATOM 26145 C C . PHE E 1 347 ? -36.618 20.037 -0.885 1 82.029 314 PHE E C 1
ATOM 26146 O O . PHE E 1 347 ? -37.58 19.495 -0.344 1 83.87 314 PHE E O 1
ATOM 26163 N N . ILE E 1 348 ? -35.385 19.997 -0.382 1 83.267 315 ILE E N 1
ATOM 26164 C CA . ILE E 1 348 ? -35.076 19.245 0.821 1 85.108 315 ILE E CA 1
ATOM 26165 C C . ILE E 1 348 ? -35.883 19.789 1.999 1 86.702 315 ILE E C 1
ATOM 26166 O O . ILE E 1 348 ? -36.44 19.003 2.768 1 86.704 315 ILE E O 1
ATOM 26182 N N . ARG E 1 349 ? -35.953 21.124 2.136 1 85.821 316 ARG E N 1
ATOM 26183 C CA . ARG E 1 349 ? -36.656 21.745 3.249 1 86.634 316 ARG E CA 1
ATOM 26184 C C . ARG E 1 349 ? -38.157 21.49 3.135 1 86.548 316 ARG E C 1
ATOM 26185 O O . ARG E 1 349 ? -38.811 21.232 4.141 1 85.588 316 ARG E O 1
ATOM 26206 N N . ALA E 1 350 ? -38.692 21.585 1.907 1 89.374 317 ALA E N 1
ATOM 26207 C CA . ALA E 1 350 ? -40.109 21.348 1.666 1 89.801 317 ALA E CA 1
ATOM 26208 C C . ALA E 1 350 ? -40.48 19.895 2.003 1 91.414 317 ALA E C 1
ATOM 26209 O O . ALA E 1 350 ? -41.51 19.64 2.611 1 90.159 317 ALA E O 1
ATOM 26216 N N . TYR E 1 351 ? -39.641 18.93 1.605 1 92.097 318 TYR E N 1
ATOM 26217 C CA . TYR E 1 351 ? -39.9 17.533 1.928 1 91.396 318 TYR E CA 1
ATOM 26218 C C . TYR E 1 351 ? -39.799 17.311 3.437 1 91.597 318 TYR E C 1
ATOM 26219 O O . TYR E 1 351 ? -40.614 16.599 4.025 1 88.703 318 TYR E O 1
ATOM 26237 N N . GLY E 1 352 ? -38.79 17.929 4.058 1 93.753 319 GLY E N 1
ATOM 26238 C CA . GLY E 1 352 ? -38.522 17.724 5.476 1 95.988 319 GLY E CA 1
ATOM 26239 C C . GLY E 1 352 ? -39.717 18.131 6.334 1 94.737 319 GLY E C 1
ATOM 26240 O O . GLY E 1 352 ? -40.046 17.466 7.31 1 97.69 319 GLY E O 1
ATOM 26244 N N . ARG E 1 353 ? -40.36 19.211 5.907 1 95.215 320 ARG E N 1
ATOM 26245 C CA . ARG E 1 353 ? -41.479 19.821 6.599 1 104.511 320 ARG E CA 1
ATOM 26246 C C . ARG E 1 353 ? -42.815 19.161 6.253 1 101.82 320 ARG E C 1
ATOM 26247 O O . ARG E 1 353 ? -43.595 18.901 7.157 1 103.541 320 ARG E O 1
ATOM 26268 N N . ALA E 1 354 ? -43.1 18.926 4.961 1 96.333 321 ALA E N 1
ATOM 26269 C CA . ALA E 1 354 ? -44.455 18.621 4.519 1 94.508 321 ALA E CA 1
ATOM 26270 C C . ALA E 1 354 ? -44.629 17.166 4.068 1 92.457 321 ALA E C 1
ATOM 26271 O O . ALA E 1 354 ? -45.757 16.735 3.896 1 91.078 321 ALA E O 1
ATOM 26278 N N . VAL E 1 355 ? -43.548 16.401 3.862 1 90.124 322 VAL E N 1
ATOM 26279 C CA . VAL E 1 355 ? -43.68 15.058 3.304 1 89.911 322 VAL E CA 1
ATOM 26280 C C . VAL E 1 355 ? -43.189 13.981 4.271 1 90.749 322 VAL E C 1
ATOM 26281 O O . VAL E 1 355 ? -43.959 13.088 4.65 1 93.382 322 VAL E O 1
ATOM 26294 N N . ILE E 1 356 ? -41.903 14.067 4.644 1 87.847 323 ILE E N 1
ATOM 26295 C CA . ILE E 1 356 ? -41.245 13.021 5.409 1 91.71 323 ILE E CA 1
ATOM 26296 C C . ILE E 1 356 ? -41.995 12.683 6.693 1 94.023 323 ILE E C 1
ATOM 26297 O O . ILE E 1 356 ? -42.169 11.498 6.987 1 96.038 323 ILE E O 1
ATOM 26313 N N . PRO E 1 357 ? -42.41 13.675 7.518 1 94.113 324 PRO E N 1
ATOM 26314 C CA . PRO E 1 357 ? -43.079 13.38 8.782 1 94.379 324 PRO E CA 1
ATOM 26315 C C . PRO E 1 357 ? -44.397 12.623 8.65 1 93.703 324 PRO E C 1
ATOM 26316 O O . PRO E 1 357 ? -44.893 12.108 9.64 1 92.092 324 PRO E O 1
ATOM 26327 N N . HIS E 1 358 ? -44.981 12.58 7.444 1 93.331 325 HIS E N 1
ATOM 26328 C CA . HIS E 1 358 ? -46.32 12.044 7.261 1 97.224 325 HIS E CA 1
ATOM 26329 C C . HIS E 1 358 ? -46.296 10.654 6.625 1 96.986 325 HIS E C 1
ATOM 26330 O O . HIS E 1 358 ? -47.304 9.953 6.665 1 97.936 325 HIS E O 1
ATOM 26345 N N . LEU E 1 359 ? -45.163 10.233 6.051 1 95.862 326 LEU E N 1
ATOM 26346 C CA . LEU E 1 359 ? -45.055 8.876 5.525 1 93.994 326 LEU E CA 1
ATOM 26347 C C . LEU E 1 359 ? -45.22 7.847 6.638 1 95.565 326 LEU E C 1
ATOM 26348 O O . LEU E 1 359 ? -44.665 8.04 7.7 1 102.017 326 LEU E O 1
ATOM 26364 N N . ARG E 1 360 ? -45.945 6.753 6.382 1 96.237 327 ARG E N 1
ATOM 26365 C CA . ARG E 1 360 ? -46.129 5.684 7.356 1 97.129 327 ARG E CA 1
ATOM 26366 C C . ARG E 1 360 ? -45.44 4.408 6.877 1 96.783 327 ARG E C 1
ATOM 26367 O O . ARG E 1 360 ? -45.953 3.732 5.991 1 95.966 327 ARG E O 1
ATOM 26388 N N . TRP E 1 361 ? -44.285 4.093 7.48 1 95.488 328 TRP E N 1
ATOM 26389 C CA . TRP E 1 361 ? -43.519 2.893 7.175 1 94.601 328 TRP E CA 1
ATOM 26390 C C . TRP E 1 361 ? -43.99 1.704 8 1 97.025 328 TRP E C 1
ATOM 26391 O O . TRP E 1 361 ? -44.385 1.901 9.132 1 100.573 328 TRP E O 1
ATOM 26412 N N . PRO E 1 362 ? -43.902 0.44 7.517 1 100.869 329 PRO E N 1
ATOM 26413 C CA . PRO E 1 362 ? -44.174 -0.711 8.376 1 106.361 329 PRO E CA 1
ATOM 26414 C C . PRO E 1 362 ? -43.156 -0.703 9.515 1 115.338 329 PRO E C 1
ATOM 26415 O O . PRO E 1 362 ? -42.009 -0.288 9.317 1 122.133 329 PRO E O 1
ATOM 26426 N N . ALA E 1 363 ? -43.601 -1.178 10.687 1 122.888 330 ALA E N 1
ATOM 26427 C CA . ALA E 1 363 ? -42.865 -1.068 11.937 1 123.063 330 ALA E CA 1
ATOM 26428 C C . ALA E 1 363 ? -41.493 -1.753 11.869 1 126.09 330 ALA E C 1
ATOM 26429 O O . ALA E 1 363 ? -40.537 -1.241 12.447 1 132.301 330 ALA E O 1
ATOM 26436 N N . ASP E 1 364 ? -41.37 -2.886 11.162 1 126.011 331 ASP E N 1
ATOM 26437 C CA . ASP E 1 364 ? -40.148 -3.675 11.228 1 126.914 331 ASP E CA 1
ATOM 26438 C C . ASP E 1 364 ? -39.466 -3.818 9.862 1 131.72 331 ASP E C 1
ATOM 26439 O O . ASP E 1 364 ? -38.845 -4.849 9.605 1 131.908 331 ASP E O 1
ATOM 26448 N N . ALA E 1 365 ? -39.577 -2.797 8.997 1 135.94 332 ALA E N 1
ATOM 26449 C CA . ALA E 1 365 ? -39.114 -2.9 7.609 1 133.453 332 ALA E CA 1
ATOM 26450 C C . ALA E 1 365 ? -37.585 -3.033 7.536 1 129.214 332 ALA E C 1
ATOM 26451 O O . ALA E 1 365 ? -36.874 -2.264 8.18 1 127.311 332 ALA E O 1
ATOM 26458 N N . PRO E 1 366 ? -37.02 -3.991 6.761 1 116.698 333 PRO E N 1
ATOM 26459 C CA . PRO E 1 366 ? -35.566 -4.08 6.57 1 115.43 333 PRO E CA 1
ATOM 26460 C C . PRO E 1 366 ? -34.917 -2.957 5.754 1 118.951 333 PRO E C 1
ATOM 26461 O O . PRO E 1 366 ? -35.311 -2.637 4.632 1 116.063 333 PRO E O 1
ATOM 26472 N N . VAL E 1 367 ? -33.85 -2.407 6.329 1 123.543 334 VAL E N 1
ATOM 26473 C CA . VAL E 1 367 ? -33.071 -1.34 5.728 1 130.367 334 VAL E CA 1
ATOM 26474 C C . VAL E 1 367 ? -31.726 -1.914 5.256 1 131.501 334 VAL E C 1
ATOM 26475 O O . VAL E 1 367 ? -31.244 -2.891 5.835 1 128.802 334 VAL E O 1
ATOM 26488 N N . ALA E 1 368 ? -31.149 -1.338 4.183 1 124.69 335 ALA E N 1
ATOM 26489 C CA . ALA E 1 368 ? -29.881 -1.795 3.623 1 108.636 335 ALA E CA 1
ATOM 26490 C C . ALA E 1 368 ? -28.701 -1.55 4.58 1 101.564 335 ALA E C 1
ATOM 26491 O O . ALA E 1 368 ? -28.274 -0.407 4.773 1 92.411 335 ALA E O 1
ATOM 26498 N N . GLN E 1 369 ? -28.204 -2.674 5.153 1 103.554 336 GLN E N 1
ATOM 26499 C CA . GLN E 1 369 ? -27.051 -2.769 6.054 1 108.449 336 GLN E CA 1
ATOM 26500 C C . GLN E 1 369 ? -26.706 -4.26 6.293 1 103.281 336 GLN E C 1
ATOM 26501 O O . GLN E 1 369 ? -25.971 -4.567 7.259 1 94.785 336 GLN E O 1
ATOM 26515 N N . SER F 1 34 ? -32.825 16.526 -70.845 1 103.659 1 SER D N 1
ATOM 26516 C CA . SER F 1 34 ? -33.359 15.16 -71.061 1 102.867 1 SER D CA 1
ATOM 26517 C C . SER F 1 34 ? -33.963 14.631 -69.754 1 102.654 1 SER D C 1
ATOM 26518 O O . SER F 1 34 ? -33.369 14.764 -68.689 1 114.915 1 SER D O 1
ATOM 26526 N N . SER F 1 35 ? -35.137 13.984 -69.85 1 101.35 2 SER D N 1
ATOM 26527 C CA . SER F 1 35 ? -36.038 13.669 -68.734 1 99.505 2 SER D CA 1
ATOM 26528 C C . SER F 1 35 ? -35.504 12.53 -67.837 1 96.066 2 SER D C 1
ATOM 26529 O O . SER F 1 35 ? -35.202 11.47 -68.369 1 88.578 2 SER D O 1
ATOM 26537 N N . ARG F 1 36 ? -35.45 12.691 -66.495 1 93.154 3 ARG D N 1
ATOM 26538 C CA . ARG F 1 36 ? -34.955 11.612 -65.645 1 93.665 3 ARG D CA 1
ATOM 26539 C C . ARG F 1 36 ? -35.108 11.894 -64.141 1 93.447 3 ARG D C 1
ATOM 26540 O O . ARG F 1 36 ? -35.305 13.032 -63.721 1 95.732 3 ARG D O 1
ATOM 26561 N N . LEU F 1 37 ? -34.963 10.824 -63.338 1 90.003 4 LEU D N 1
ATOM 26562 C CA . LEU F 1 37 ? -35.045 10.882 -61.884 1 84.511 4 LEU D CA 1
ATOM 26563 C C . LEU F 1 37 ? -34.704 9.505 -61.323 1 76.764 4 LEU D C 1
ATOM 26564 O O . LEU F 1 37 ? -34.958 8.492 -61.982 1 75.921 4 LEU D O 1
ATOM 26580 N N . GLY F 1 38 ? -34.178 9.483 -60.089 1 73.251 5 GLY D N 1
ATOM 26581 C CA . GLY F 1 38 ? -33.813 8.235 -59.429 1 72.5 5 GLY D CA 1
ATOM 26582 C C . GLY F 1 38 ? -34.926 7.719 -58.518 1 72.364 5 GLY D C 1
ATOM 26583 O O . GLY F 1 38 ? -35.646 8.511 -57.897 1 76.261 5 GLY D O 1
ATOM 26587 N N . TYR F 1 39 ? -35.05 6.389 -58.424 1 67.721 6 TYR D N 1
ATOM 26588 C CA . TYR F 1 39 ? -36.004 5.744 -57.532 1 69.624 6 TYR D CA 1
ATOM 26589 C C . TYR F 1 39 ? -35.249 5.012 -56.425 1 69.536 6 TYR D C 1
ATOM 26590 O O . TYR F 1 39 ? -34.307 4.278 -56.704 1 71.706 6 TYR D O 1
ATOM 26608 N N . SER F 1 40 ? -35.648 5.245 -55.166 1 71.066 7 SER D N 1
ATOM 26609 C CA . SER F 1 40 ? -35.069 4.586 -54.007 1 69.293 7 SER D CA 1
ATOM 26610 C C . SER F 1 40 ? -35.866 3.327 -53.686 1 71.298 7 SER D C 1
ATOM 26611 O O . SER F 1 40 ? -37.061 3.391 -53.369 1 65.558 7 SER D O 1
ATOM 26619 N N . ALA F 1 41 ? -35.17 2.184 -53.75 1 72.04 8 ALA D N 1
ATOM 26620 C CA . ALA F 1 41 ? -35.769 0.908 -53.416 1 78.623 8 ALA D CA 1
ATOM 26621 C C . ALA F 1 41 ? -35.544 0.64 -51.929 1 76.278 8 ALA D C 1
ATOM 26622 O O . ALA F 1 41 ? -34.43 0.379 -51.499 1 76.275 8 ALA D O 1
ATOM 26629 N N . SER F 1 42 ? -36.62 0.726 -51.148 1 79.117 9 SER D N 1
ATOM 26630 C CA . SER F 1 42 ? -36.56 0.64 -49.695 1 74.383 9 SER D CA 1
ATOM 26631 C C . SER F 1 42 ? -36.666 -0.829 -49.27 1 70.325 9 SER D C 1
ATOM 26632 O O . SER F 1 42 ? -37.774 -1.357 -49.042 1 67.434 9 SER D O 1
ATOM 26640 N N . PHE F 1 43 ? -35.493 -1.471 -49.122 1 68.581 10 PHE D N 1
ATOM 26641 C CA . PHE F 1 43 ? -35.411 -2.866 -48.709 1 68.469 10 PHE D CA 1
ATOM 26642 C C . PHE F 1 43 ? -35.94 -3.046 -47.292 1 66.195 10 PHE D C 1
ATOM 26643 O O . PHE F 1 43 ? -36.364 -4.14 -46.925 1 61.596 10 PHE D O 1
ATOM 26660 N N . GLU F 1 44 ? -35.933 -1.958 -46.512 1 67.418 11 GLU D N 1
ATOM 26661 C CA . GLU F 1 44 ? -36.414 -2 -45.14 1 72.861 11 GLU D CA 1
ATOM 26662 C C . GLU F 1 44 ? -37.913 -2.288 -45.091 1 74.133 11 GLU D C 1
ATOM 26663 O O . GLU F 1 44 ? -38.418 -2.845 -44.12 1 72.696 11 GLU D O 1
ATOM 26675 N N . GLN F 1 45 ? -38.625 -1.89 -46.152 1 81.513 12 GLN D N 1
ATOM 26676 C CA . GLN F 1 45 ? -40.078 -1.88 -46.144 1 75.926 12 GLN D CA 1
ATOM 26677 C C . GLN F 1 45 ? -40.689 -2.931 -47.064 1 76.153 12 GLN D C 1
ATOM 26678 O O . GLN F 1 45 ? -41.76 -3.441 -46.748 1 78.906 12 GLN D O 1
ATOM 26692 N N . PHE F 1 46 ? -40.061 -3.204 -48.217 1 72.713 13 PHE D N 1
ATOM 26693 C CA . PHE F 1 46 ? -40.753 -3.885 -49.306 1 75.228 13 PHE D CA 1
ATOM 26694 C C . PHE F 1 46 ? -40.067 -5.185 -49.715 1 71.211 13 PHE D C 1
ATOM 26695 O O . PHE F 1 46 ? -38.858 -5.241 -49.85 1 72.896 13 PHE D O 1
ATOM 26712 N N . HIS F 1 47 ? -40.888 -6.217 -49.935 1 74.228 14 HIS D N 1
ATOM 26713 C CA . HIS F 1 47 ? -40.444 -7.508 -50.435 1 73.069 14 HIS D CA 1
ATOM 26714 C C . HIS F 1 47 ? -39.669 -7.284 -51.716 1 68.926 14 HIS D C 1
ATOM 26715 O O . HIS F 1 47 ? -40.06 -6.468 -52.535 1 74.964 14 HIS D O 1
ATOM 26730 N N . PRO F 1 48 ? -38.518 -7.947 -51.91 1 65.33 15 PRO D N 1
ATOM 26731 C CA . PRO F 1 48 ? -37.714 -7.724 -53.108 1 65.834 15 PRO D CA 1
ATOM 26732 C C . PRO F 1 48 ? -38.437 -8.003 -54.427 1 67.17 15 PRO D C 1
ATOM 26733 O O . PRO F 1 48 ? -38.128 -7.373 -55.436 1 68.343 15 PRO D O 1
ATOM 26744 N N . SER F 1 49 ? -39.415 -8.921 -54.422 1 65.646 16 SER D N 1
ATOM 26745 C CA . SER F 1 49 ? -40.212 -9.164 -55.613 1 67.097 16 SER D CA 1
ATOM 26746 C C . SER F 1 49 ? -41.031 -7.918 -55.982 1 70.896 16 SER D C 1
ATOM 26747 O O . SER F 1 49 ? -41.159 -7.562 -57.151 1 68.81 16 SER D O 1
ATOM 26755 N N . ASP F 1 50 ? -41.586 -7.249 -54.968 1 71.456 17 ASP D N 1
ATOM 26756 C CA . ASP F 1 50 ? -42.36 -6.043 -55.192 1 71.352 17 ASP D CA 1
ATOM 26757 C C . ASP F 1 50 ? -41.426 -4.947 -55.703 1 73.068 17 ASP D C 1
ATOM 26758 O O . ASP F 1 50 ? -41.768 -4.25 -56.653 1 76.208 17 ASP D O 1
ATOM 26767 N N . LEU F 1 51 ? -40.234 -4.832 -55.116 1 72.912 18 LEU D N 1
ATOM 26768 C CA . LEU F 1 51 ? -39.276 -3.815 -55.523 1 74.884 18 LEU D CA 1
ATOM 26769 C C . LEU F 1 51 ? -38.872 -4.018 -56.984 1 74.893 18 LEU D C 1
ATOM 26770 O O . LEU F 1 51 ? -38.71 -3.052 -57.722 1 75.213 18 LEU D O 1
ATOM 26786 N N . LEU F 1 52 ? -38.691 -5.277 -57.397 1 75.737 19 LEU D N 1
ATOM 26787 C CA . LEU F 1 52 ? -38.266 -5.573 -58.763 1 75.038 19 LEU D CA 1
ATOM 26788 C C . LEU F 1 52 ? -39.353 -5.111 -59.73 1 76.124 19 LEU D C 1
ATOM 26789 O O . LEU F 1 52 ? -39.071 -4.398 -60.686 1 74.239 19 LEU D O 1
ATOM 26805 N N . ARG F 1 53 ? -40.603 -5.503 -59.45 1 78.044 20 ARG D N 1
ATOM 26806 C CA . ARG F 1 53 ? -41.749 -5.132 -60.266 1 76.18 20 ARG D CA 1
ATOM 26807 C C . ARG F 1 53 ? -41.892 -3.604 -60.322 1 74.101 20 ARG D C 1
ATOM 26808 O O . ARG F 1 53 ? -42.078 -3.046 -61.391 1 75.23 20 ARG D O 1
ATOM 26829 N N . TRP F 1 54 ? -41.738 -2.906 -59.196 1 75.952 21 TRP D N 1
ATOM 26830 C CA . TRP F 1 54 ? -41.888 -1.457 -59.167 1 79.715 21 TRP D CA 1
ATOM 26831 C C . TRP F 1 54 ? -40.756 -0.749 -59.912 1 78.629 21 TRP D C 1
ATOM 26832 O O . TRP F 1 54 ? -40.988 0.284 -60.521 1 83.041 21 TRP D O 1
ATOM 26853 N N . CYS F 1 55 ? -39.544 -1.287 -59.878 1 76.238 22 CYS D N 1
ATOM 26854 C CA . CYS F 1 55 ? -38.443 -0.707 -60.635 1 78.691 22 CYS D CA 1
ATOM 26855 C C . CYS F 1 55 ? -38.695 -0.843 -62.14 1 80.178 22 CYS D C 1
ATOM 26856 O O . CYS F 1 55 ? -38.378 0.058 -62.912 1 77.036 22 CYS D O 1
ATOM 26864 N N . GLN F 1 56 ? -39.285 -1.966 -62.561 1 79.864 23 GLN D N 1
ATOM 26865 C CA . GLN F 1 56 ? -39.599 -2.185 -63.966 1 78.249 23 GLN D CA 1
ATOM 26866 C C . GLN F 1 56 ? -40.669 -1.184 -64.413 1 82.614 23 GLN D C 1
ATOM 26867 O O . GLN F 1 56 ? -40.608 -0.67 -65.533 1 85.582 23 GLN D O 1
ATOM 26881 N N . LEU F 1 57 ? -41.631 -0.894 -63.521 1 82.525 24 LEU D N 1
ATOM 26882 C CA . LEU F 1 57 ? -42.658 0.106 -63.768 1 81.621 24 LEU D CA 1
ATOM 26883 C C . LEU F 1 57 ? -42.032 1.504 -63.79 1 81.99 24 LEU D C 1
ATOM 26884 O O . LEU F 1 57 ? -42.366 2.316 -64.642 1 86.108 24 LEU D O 1
ATOM 26900 N N . ALA F 1 58 ? -41.129 1.784 -62.845 1 82.1 25 ALA D N 1
ATOM 26901 C CA . ALA F 1 58 ? -40.476 3.083 -62.769 1 83.515 25 ALA D CA 1
ATOM 26902 C C . ALA F 1 58 ? -39.724 3.384 -64.067 1 87.791 25 ALA D C 1
ATOM 26903 O O . ALA F 1 58 ? -39.722 4.517 -64.56 1 90.374 25 ALA D O 1
ATOM 26910 N N . GLU F 1 59 ? -39.111 2.353 -64.642 1 86.198 26 GLU D N 1
ATOM 26911 C CA . GLU F 1 59 ? -38.434 2.509 -65.917 1 86.225 26 GLU D CA 1
ATOM 26912 C C . GLU F 1 59 ? -39.435 2.994 -66.971 1 85.714 26 GLU D C 1
ATOM 26913 O O . GLU F 1 59 ? -39.148 3.967 -67.672 1 80.438 26 GLU D O 1
ATOM 26925 N N . GLN F 1 60 ? -40.601 2.327 -67.059 1 87.559 27 GLN D N 1
ATOM 26926 C CA . GLN F 1 60 ? -41.639 2.682 -68.015 1 86.659 27 GLN D CA 1
ATOM 26927 C C . GLN F 1 60 ? -42.104 4.129 -67.774 1 85.048 27 GLN D C 1
ATOM 26928 O O . GLN F 1 60 ? -42.51 4.81 -68.71 1 88.723 27 GLN D O 1
ATOM 26942 N N . GLU F 1 61 ? -42.048 4.61 -66.523 1 84.36 28 GLU D N 1
ATOM 26943 C CA . GLU F 1 61 ? -42.629 5.887 -66.148 1 85.147 28 GLU D CA 1
ATOM 26944 C C . GLU F 1 61 ? -41.6 7.02 -66.139 1 81.091 28 GLU D C 1
ATOM 26945 O O . GLU F 1 61 ? -41.944 8.116 -65.7 1 82.807 28 GLU D O 1
ATOM 26957 N N . GLY F 1 62 ? -40.355 6.77 -66.566 1 77.87 29 GLY D N 1
ATOM 26958 C CA . GLY F 1 62 ? -39.4 7.847 -66.811 1 78.78 29 GLY D CA 1
ATOM 26959 C C . GLY F 1 62 ? -38.238 7.928 -65.814 1 81.514 29 GLY D C 1
ATOM 26960 O O . GLY F 1 62 ? -37.331 8.76 -65.98 1 83.144 29 GLY D O 1
ATOM 26964 N N . PHE F 1 63 ? -38.262 7.099 -64.759 1 78.769 30 PHE D N 1
ATOM 26965 C CA . PHE F 1 63 ? -37.128 7.028 -63.858 1 79.955 30 PHE D CA 1
ATOM 26966 C C . PHE F 1 63 ? -35.992 6.353 -64.617 1 77.708 30 PHE D C 1
ATOM 26967 O O . PHE F 1 63 ? -36.27 5.453 -65.403 1 77.524 30 PHE D O 1
ATOM 26984 N N . ASP F 1 64 ? -34.736 6.75 -64.35 1 74.582 31 ASP D N 1
ATOM 26985 C CA . ASP F 1 64 ? -33.599 6.243 -65.099 1 73.064 31 ASP D CA 1
ATOM 26986 C C . ASP F 1 64 ? -32.583 5.469 -64.235 1 73.571 31 ASP D C 1
ATOM 26987 O O . ASP F 1 64 ? -31.606 4.96 -64.782 1 69.66 31 ASP D O 1
ATOM 26996 N N . SER F 1 65 ? -32.774 5.39 -62.912 1 74.164 32 SER D N 1
ATOM 26997 C CA . SER F 1 65 ? -31.764 4.803 -62.034 1 74.766 32 SER D CA 1
ATOM 26998 C C . SER F 1 65 ? -32.382 4.393 -60.705 1 72.735 32 SER D C 1
ATOM 26999 O O . SER F 1 65 ? -33.437 4.897 -60.324 1 74.681 32 SER D O 1
ATOM 27007 N N . VAL F 1 66 ? -31.687 3.499 -59.991 1 73.567 33 VAL D N 1
ATOM 27008 C CA . VAL F 1 66 ? -32.182 2.954 -58.74 1 69.821 33 VAL D CA 1
ATOM 27009 C C . VAL F 1 66 ? -31.073 3.029 -57.701 1 69.274 33 VAL D C 1
ATOM 27010 O O . VAL F 1 66 ? -29.913 2.794 -58.027 1 64.856 33 VAL D O 1
ATOM 27023 N N . LEU F 1 67 ? -31.457 3.424 -56.475 1 75.366 34 LEU D N 1
ATOM 27024 C CA . LEU F 1 67 ? -30.602 3.354 -55.301 1 74.245 34 LEU D CA 1
ATOM 27025 C C . LEU F 1 67 ? -31.179 2.272 -54.401 1 74.867 34 LEU D C 1
ATOM 27026 O O . LEU F 1 67 ? -32.37 2.327 -54.049 1 73.231 34 LEU D O 1
ATOM 27042 N N . ALA F 1 68 ? -30.323 1.295 -54.042 1 67.838 35 ALA D N 1
ATOM 27043 C CA . ALA F 1 68 ? -30.771 0.16 -53.254 1 69.523 35 ALA D CA 1
ATOM 27044 C C . ALA F 1 68 ? -30.016 0.099 -51.934 1 70.259 35 ALA D C 1
ATOM 27045 O O . ALA F 1 68 ? -28.786 0.026 -51.885 1 64.972 35 ALA D O 1
ATOM 27052 N N . ALA F 1 69 ? -30.819 0.1 -50.872 1 68.417 36 ALA D N 1
ATOM 27053 C CA . ALA F 1 69 ? -30.353 -0.019 -49.515 1 69.047 36 ALA D CA 1
ATOM 27054 C C . ALA F 1 69 ? -29.68 -1.373 -49.331 1 65.337 36 ALA D C 1
ATOM 27055 O O . ALA F 1 69 ? -30.208 -2.385 -49.791 1 69.492 36 ALA D O 1
ATOM 27062 N N . ASP F 1 70 ? -28.524 -1.371 -48.655 1 64.21 37 ASP D N 1
ATOM 27063 C CA . ASP F 1 70 ? -27.849 -2.594 -48.259 1 57.657 37 ASP D CA 1
ATOM 27064 C C . ASP F 1 70 ? -28.073 -2.798 -46.765 1 55.96 37 ASP D C 1
ATOM 27065 O O . ASP F 1 70 ? -27.253 -2.404 -45.965 1 52.514 37 ASP D O 1
ATOM 27074 N N . HIS F 1 71 ? -29.186 -3.434 -46.4 1 58.043 38 HIS D N 1
ATOM 27075 C CA . HIS F 1 71 ? -29.513 -3.657 -45.005 1 60.177 38 HIS D CA 1
ATOM 27076 C C . HIS F 1 71 ? -29.56 -5.145 -44.696 1 59.73 38 HIS D C 1
ATOM 27077 O O . HIS F 1 71 ? -29.744 -5.969 -45.601 1 58.298 38 HIS D O 1
ATOM 27092 N N . PHE F 1 72 ? -29.422 -5.438 -43.391 1 55.528 39 PHE D N 1
ATOM 27093 C CA . PHE F 1 72 ? -29.735 -6.746 -42.853 1 56.924 39 PHE D CA 1
ATOM 27094 C C . PHE F 1 72 ? -31.031 -6.663 -42.056 1 58.246 39 PHE D C 1
ATOM 27095 O O . PHE F 1 72 ? -31.789 -7.637 -42.024 1 58.089 39 PHE D O 1
ATOM 27112 N N . HIS F 1 73 ? -31.26 -5.508 -41.414 1 56.427 40 HIS D N 1
ATOM 27113 C CA . HIS F 1 73 ? -32.475 -5.288 -40.635 1 60.705 40 HIS D CA 1
ATOM 27114 C C . HIS F 1 73 ? -33.21 -4.026 -41.097 1 59.47 40 HIS D C 1
ATOM 27115 O O . HIS F 1 73 ? -32.599 -3.033 -41.502 1 58.978 40 HIS D O 1
ATOM 27130 N N . PRO F 1 74 ? -34.545 -4.007 -40.954 1 59.778 41 PRO D N 1
ATOM 27131 C CA . PRO F 1 74 ? -35.325 -2.777 -41.086 1 62.463 41 PRO D CA 1
ATOM 27132 C C . PRO F 1 74 ? -35.106 -1.914 -39.86 1 62.363 41 PRO D C 1
ATOM 27133 O O . PRO F 1 74 ? -34.694 -2.435 -38.827 1 60.285 41 PRO D O 1
ATOM 27144 N N . TRP F 1 75 ? -35.43 -0.62 -39.963 1 64.567 42 TRP D N 1
ATOM 27145 C CA . TRP F 1 75 ? -35.382 0.266 -38.809 1 63.461 42 TRP D CA 1
ATOM 27146 C C . TRP F 1 75 ? -36.418 -0.158 -37.775 1 64.38 42 TRP D C 1
ATOM 27147 O O . TRP F 1 75 ? -36.1 -0.124 -36.586 1 68.8 42 TRP D O 1
ATOM 27168 N N . THR F 1 76 ? -37.619 -0.578 -38.217 1 63.429 43 THR D N 1
ATOM 27169 C CA . THR F 1 76 ? -38.672 -0.999 -37.294 1 68.168 43 THR D CA 1
ATOM 27170 C C . THR F 1 76 ? -39.281 -2.312 -37.754 1 68.982 43 THR D C 1
ATOM 27171 O O . THR F 1 76 ? -39.262 -2.589 -38.944 1 71.751 43 THR D O 1
ATOM 27182 N N . PRO F 1 77 ? -39.895 -3.122 -36.864 1 68.346 44 PRO D N 1
ATOM 27183 C CA . PRO F 1 77 ? -40.614 -4.325 -37.299 1 69.886 44 PRO D CA 1
ATOM 27184 C C . PRO F 1 77 ? -41.748 -4 -38.272 1 72.09 44 PRO D C 1
ATOM 27185 O O . PRO F 1 77 ? -42.041 -4.798 -39.152 1 68.82 44 PRO D O 1
ATOM 27196 N N . GLU F 1 78 ? -42.391 -2.834 -38.085 1 71.353 45 GLU D N 1
ATOM 27197 C CA . GLU F 1 78 ? -43.515 -2.451 -38.912 1 73.33 45 GLU D CA 1
ATOM 27198 C C . GLU F 1 78 ? -43.072 -2.255 -40.361 1 74.334 45 GLU D C 1
ATOM 27199 O O . GLU F 1 78 ? -43.89 -2.433 -41.261 1 78.788 45 GLU D O 1
ATOM 27211 N N . GLN F 1 79 ? -41.803 -1.889 -40.595 1 72.851 46 GLN D N 1
ATOM 27212 C CA . GLN F 1 79 ? -41.294 -1.801 -41.957 1 70.953 46 GLN D CA 1
ATOM 27213 C C . GLN F 1 79 ? -41.203 -3.213 -42.542 1 73.923 46 GLN D C 1
ATOM 27214 O O . GLN F 1 79 ? -41.723 -3.485 -43.623 1 73.488 46 GLN D O 1
ATOM 27228 N N . GLY F 1 80 ? -40.511 -4.106 -41.827 1 72.287 47 GLY D N 1
ATOM 27229 C CA . GLY F 1 80 ? -40.802 -5.528 -41.913 1 71.335 47 GLY D CA 1
ATOM 27230 C C . GLY F 1 80 ? -40.033 -6.303 -42.984 1 70.639 47 GLY D C 1
ATOM 27231 O O . GLY F 1 80 ? -40.364 -7.47 -43.185 1 71.788 47 GLY D O 1
ATOM 27235 N N . GLN F 1 81 ? -38.995 -5.724 -43.621 1 68.439 48 GLN D N 1
ATOM 27236 C CA . GLN F 1 81 ? -38.222 -6.449 -44.626 1 68.974 48 GLN D CA 1
ATOM 27237 C C . GLN F 1 81 ? -36.73 -6.117 -44.555 1 70.379 48 GLN D C 1
ATOM 27238 O O . GLN F 1 81 ? -36.364 -5.119 -43.932 1 70.893 48 GLN D O 1
ATOM 27252 N N . SER F 1 82 ? -35.899 -6.946 -45.23 1 67.806 49 SER D N 1
ATOM 27253 C CA . SER F 1 82 ? -34.507 -6.645 -45.565 1 64.832 49 SER D CA 1
ATOM 27254 C C . SER F 1 82 ? -33.905 -7.736 -46.454 1 62.058 49 SER D C 1
ATOM 27255 O O . SER F 1 82 ? -33.156 -8.597 -45.981 1 62.334 49 SER D O 1
ATOM 27263 N N . GLY F 1 83 ? -34.179 -7.667 -47.745 1 59.603 50 GLY D N 1
ATOM 27264 C CA . GLY F 1 83 ? -33.562 -8.545 -48.715 1 60.474 50 GLY D CA 1
ATOM 27265 C C . GLY F 1 83 ? -32.08 -8.226 -48.904 1 63.683 50 GLY D C 1
ATOM 27266 O O . GLY F 1 83 ? -31.634 -7.1 -48.655 1 66.159 50 GLY D O 1
ATOM 27270 N N . PHE F 1 84 ? -31.351 -9.269 -49.327 1 60.549 51 PHE D N 1
ATOM 27271 C CA . PHE F 1 84 ? -29.935 -9.197 -49.62 1 60.203 51 PHE D CA 1
ATOM 27272 C C . PHE F 1 84 ? -29.763 -8.505 -50.965 1 60.954 51 PHE D C 1
ATOM 27273 O O . PHE F 1 84 ? -30.073 -9.091 -52.01 1 64.005 51 PHE D O 1
ATOM 27290 N N . VAL F 1 85 ? -29.253 -7.27 -50.917 1 60.41 52 VAL D N 1
ATOM 27291 C CA . VAL F 1 85 ? -29.29 -6.385 -52.068 1 61.335 52 VAL D CA 1
ATOM 27292 C C . VAL F 1 85 ? -28.524 -6.973 -53.253 1 60.755 52 VAL D C 1
ATOM 27293 O O . VAL F 1 85 ? -28.941 -6.796 -54.401 1 59.042 52 VAL D O 1
ATOM 27306 N N . TRP F 1 86 ? -27.419 -7.682 -52.982 1 60.775 53 TRP D N 1
ATOM 27307 C CA . TRP F 1 86 ? -26.503 -8.06 -54.05 1 55.552 53 TRP D CA 1
ATOM 27308 C C . TRP F 1 86 ? -27.16 -9.049 -55.003 1 55.696 53 TRP D C 1
ATOM 27309 O O . TRP F 1 86 ? -26.945 -8.952 -56.205 1 59.739 53 TRP D O 1
ATOM 27330 N N . ALA F 1 87 ? -27.981 -9.964 -54.479 1 54.441 54 ALA D N 1
ATOM 27331 C CA . ALA F 1 87 ? -28.718 -10.898 -55.317 1 54.028 54 ALA D CA 1
ATOM 27332 C C . ALA F 1 87 ? -29.781 -10.151 -56.128 1 58.839 54 ALA D C 1
ATOM 27333 O O . ALA F 1 87 ? -29.965 -10.387 -57.317 1 58.68 54 ALA D O 1
ATOM 27340 N N . TRP F 1 88 ? -30.503 -9.237 -55.478 1 58.7 55 TRP D N 1
ATOM 27341 C CA . TRP F 1 88 ? -31.567 -8.519 -56.149 1 59.738 55 TRP D CA 1
ATOM 27342 C C . TRP F 1 88 ? -31.006 -7.679 -57.296 1 59.882 55 TRP D C 1
ATOM 27343 O O . TRP F 1 88 ? -31.653 -7.566 -58.331 1 62.763 55 TRP D O 1
ATOM 27364 N N . LEU F 1 89 ? -29.803 -7.121 -57.137 1 56.643 56 LEU D N 1
ATOM 27365 C CA . LEU F 1 89 ? -29.242 -6.254 -58.165 1 58.184 56 LEU D CA 1
ATOM 27366 C C . LEU F 1 89 ? -28.998 -7.017 -59.467 1 60.268 56 LEU D C 1
ATOM 27367 O O . LEU F 1 89 ? -29.098 -6.453 -60.545 1 67.788 56 LEU D O 1
ATOM 27383 N N . GLY F 1 90 ? -28.667 -8.298 -59.378 1 60.131 57 GLY D N 1
ATOM 27384 C CA . GLY F 1 90 ? -28.56 -9.133 -60.56 1 60.383 57 GLY D CA 1
ATOM 27385 C C . GLY F 1 90 ? -29.884 -9.247 -61.323 1 60.751 57 GLY D C 1
ATOM 27386 O O . GLY F 1 90 ? -29.889 -9.227 -62.549 1 61.654 57 GLY D O 1
ATOM 27390 N N . ALA F 1 91 ? -30.998 -9.391 -60.596 1 60.868 58 ALA D N 1
ATOM 27391 C CA . ALA F 1 91 ? -32.318 -9.481 -61.209 1 63.606 58 ALA D CA 1
ATOM 27392 C C . ALA F 1 91 ? -32.678 -8.146 -61.869 1 66.331 58 ALA D C 1
ATOM 27393 O O . ALA F 1 91 ? -33.227 -8.124 -62.967 1 67.886 58 ALA D O 1
ATOM 27400 N N . LEU F 1 92 ? -32.371 -7.041 -61.18 1 63.66 59 LEU D N 1
ATOM 27401 C CA . LEU F 1 92 ? -32.651 -5.72 -61.701 1 67.73 59 LEU D CA 1
ATOM 27402 C C . LEU F 1 92 ? -31.882 -5.512 -62.997 1 67.007 59 LEU D C 1
ATOM 27403 O O . LEU F 1 92 ? -32.43 -5.044 -63.988 1 70.655 59 LEU D O 1
ATOM 27419 N N . GLY F 1 93 ? -30.594 -5.842 -62.953 1 65.759 60 GLY D N 1
ATOM 27420 C CA . GLY F 1 93 ? -29.701 -5.638 -64.084 1 66.011 60 GLY D CA 1
ATOM 27421 C C . GLY F 1 93 ? -30.182 -6.405 -65.305 1 65.795 60 GLY D C 1
ATOM 27422 O O . GLY F 1 93 ? -30.138 -5.888 -66.398 1 69.722 60 GLY D O 1
ATOM 27426 N N . ALA F 1 94 ? -30.678 -7.623 -65.093 1 67.43 61 ALA D N 1
ATOM 27427 C CA . ALA F 1 94 ? -31.057 -8.515 -66.174 1 65.01 61 ALA D CA 1
ATOM 27428 C C . ALA F 1 94 ? -32.451 -8.204 -66.715 1 64.456 61 ALA D C 1
ATOM 27429 O O . ALA F 1 94 ? -32.789 -8.725 -67.769 1 65.324 61 ALA D O 1
ATOM 27436 N N . THR F 1 95 ? -33.273 -7.425 -66.01 1 66.486 62 THR D N 1
ATOM 27437 C CA . THR F 1 95 ? -34.654 -7.216 -66.441 1 71.244 62 THR D CA 1
ATOM 27438 C C . THR F 1 95 ? -34.954 -5.747 -66.739 1 67.803 62 THR D C 1
ATOM 27439 O O . THR F 1 95 ? -36.078 -5.449 -67.092 1 73.373 62 THR D O 1
ATOM 27450 N N . THR F 1 96 ? -33.978 -4.84 -66.629 1 66.701 63 THR D N 1
ATOM 27451 C CA . THR F 1 96 ? -34.185 -3.441 -66.982 1 70.981 63 THR D CA 1
ATOM 27452 C C . THR F 1 96 ? -32.932 -2.912 -67.666 1 70.117 63 THR D C 1
ATOM 27453 O O . THR F 1 96 ? -31.94 -3.617 -67.741 1 71.04 63 THR D O 1
ATOM 27464 N N . ARG F 1 97 ? -32.972 -1.644 -68.11 1 70.151 64 ARG D N 1
ATOM 27465 C CA . ARG F 1 97 ? -31.795 -0.943 -68.623 1 67.316 64 ARG D CA 1
ATOM 27466 C C . ARG F 1 97 ? -31.357 0.191 -67.687 1 66.638 64 ARG D C 1
ATOM 27467 O O . ARG F 1 97 ? -30.467 0.978 -68.048 1 66.336 64 ARG D O 1
ATOM 27488 N N . LEU F 1 98 ? -31.962 0.222 -66.484 1 65.9 65 LEU D N 1
ATOM 27489 C CA . LEU F 1 98 ? -31.701 1.218 -65.45 1 67.238 65 LEU D CA 1
ATOM 27490 C C . LEU F 1 98 ? -30.237 1.173 -65.009 1 68.086 65 LEU D C 1
ATOM 27491 O O . LEU F 1 98 ? -29.627 0.106 -64.968 1 67.163 65 LEU D O 1
ATOM 27507 N N . ARG F 1 99 ? -29.698 2.338 -64.643 1 68.62 66 ARG D N 1
ATOM 27508 C CA . ARG F 1 99 ? -28.506 2.403 -63.815 1 69.944 66 ARG D CA 1
ATOM 27509 C C . ARG F 1 99 ? -28.922 2.065 -62.389 1 70.274 66 ARG D C 1
ATOM 27510 O O . ARG F 1 99 ? -30.083 2.235 -62.027 1 70.621 66 ARG D O 1
ATOM 27531 N N . PHE F 1 100 ? -27.972 1.544 -61.599 1 69.61 67 PHE D N 1
ATOM 27532 C CA . PHE F 1 100 ? -28.285 1.179 -60.228 1 66.399 67 PHE D CA 1
ATOM 27533 C C . PHE F 1 100 ? -27.02 1.179 -59.375 1 64.73 67 PHE D C 1
ATOM 27534 O O . PHE F 1 100 ? -25.903 1.011 -59.868 1 65.275 67 PHE D O 1
ATOM 27551 N N . GLY F 1 101 ? -27.227 1.361 -58.07 1 65.006 68 GLY D N 1
ATOM 27552 C CA . GLY F 1 101 ? -26.143 1.456 -57.116 1 61.941 68 GLY D CA 1
ATOM 27553 C C . GLY F 1 101 ? -26.59 1.075 -55.707 1 60.927 68 GLY D C 1
ATOM 27554 O O . GLY F 1 101 ? -27.77 1.158 -55.361 1 60.087 68 GLY D O 1
ATOM 27558 N N . THR F 1 102 ? -25.604 0.651 -54.913 1 59.934 69 THR D N 1
ATOM 27559 C CA . THR F 1 102 ? -25.805 0.418 -53.496 1 60.237 69 THR D CA 1
ATOM 27560 C C . THR F 1 102 ? -25.805 1.78 -52.814 1 57.941 69 THR D C 1
ATOM 27561 O O . THR F 1 102 ? -24.958 2.625 -53.123 1 58.568 69 THR D O 1
ATOM 27572 N N . GLY F 1 103 ? -26.76 1.979 -51.9 1 56.729 70 GLY D N 1
ATOM 27573 C CA . GLY F 1 103 ? -26.836 3.228 -51.163 1 61.209 70 GLY D CA 1
ATOM 27574 C C . GLY F 1 103 ? -27.131 3.024 -49.679 1 60.072 70 GLY D C 1
ATOM 27575 O O . GLY F 1 103 ? -28.258 3.276 -49.276 1 59.419 70 GLY D O 1
ATOM 27579 N N . VAL F 1 104 ? -26.166 2.557 -48.872 1 60.724 71 VAL D N 1
ATOM 27580 C CA . VAL F 1 104 ? -24.813 2.231 -49.29 1 63.619 71 VAL D CA 1
ATOM 27581 C C . VAL F 1 104 ? -24.37 0.927 -48.625 1 61.846 71 VAL D C 1
ATOM 27582 O O . VAL F 1 104 ? -25.008 0.463 -47.697 1 60.5 71 VAL D O 1
ATOM 27595 N N . THR F 1 105 ? -23.282 0.345 -49.127 1 63.238 72 THR D N 1
ATOM 27596 C CA . THR F 1 105 ? -22.679 -0.838 -48.546 1 63.914 72 THR D CA 1
ATOM 27597 C C . THR F 1 105 ? -21.539 -0.388 -47.639 1 63.193 72 THR D C 1
ATOM 27598 O O . THR F 1 105 ? -20.747 0.452 -48.036 1 59.658 72 THR D O 1
ATOM 27609 N N . PRO F 1 106 ? -21.438 -0.899 -46.387 1 59.973 73 PRO D N 1
ATOM 27610 C CA . PRO F 1 106 ? -20.256 -0.667 -45.559 1 57.81 73 PRO D CA 1
ATOM 27611 C C . PRO F 1 106 ? -19.198 -1.751 -45.74 1 52.499 73 PRO D C 1
ATOM 27612 O O . PRO F 1 106 ? -19.372 -2.878 -45.271 1 53.318 73 PRO D O 1
ATOM 27623 N N . PRO F 1 107 ? -18.093 -1.463 -46.459 1 48.778 74 PRO D N 1
ATOM 27624 C CA . PRO F 1 107 ? -17.1 -2.484 -46.774 1 51.512 74 PRO D CA 1
ATOM 27625 C C . PRO F 1 107 ? -15.997 -2.572 -45.732 1 51.791 74 PRO D C 1
ATOM 27626 O O . PRO F 1 107 ? -14.823 -2.653 -46.085 1 55.764 74 PRO D O 1
ATOM 27637 N N . ILE F 1 108 ? -16.378 -2.5 -44.456 1 50.388 75 ILE D N 1
ATOM 27638 C CA . ILE F 1 108 ? -15.403 -2.263 -43.405 1 51.766 75 ILE D CA 1
ATOM 27639 C C . ILE F 1 108 ? -15.286 -3.475 -42.479 1 48.553 75 ILE D C 1
ATOM 27640 O O . ILE F 1 108 ? -14.781 -3.362 -41.374 1 50.383 75 ILE D O 1
ATOM 27656 N N . GLY F 1 109 ? -15.763 -4.624 -42.939 1 48.099 76 GLY D N 1
ATOM 27657 C CA . GLY F 1 109 ? -15.331 -5.891 -42.392 1 48.621 76 GLY D CA 1
ATOM 27658 C C . GLY F 1 109 ? -16.268 -6.442 -41.316 1 49.756 76 GLY D C 1
ATOM 27659 O O . GLY F 1 109 ? -15.859 -7.28 -40.54 1 48.109 76 GLY D O 1
ATOM 27663 N N . PHE F 1 110 ? -17.527 -6.001 -41.254 1 51.098 77 PHE D N 1
ATOM 27664 C CA . PHE F 1 110 ? -18.496 -6.583 -40.343 1 48.223 77 PHE D CA 1
ATOM 27665 C C . PHE F 1 110 ? -19.321 -7.58 -41.15 1 48.98 77 PHE D C 1
ATOM 27666 O O . PHE F 1 110 ? -18.961 -8.735 -41.237 1 57.982 77 PHE D O 1
ATOM 27683 N N . ARG F 1 111 ? -20.399 -7.138 -41.784 1 53.389 78 ARG D N 1
ATOM 27684 C CA . ARG F 1 111 ? -21.132 -8.006 -42.69 1 52.996 78 ARG D CA 1
ATOM 27685 C C . ARG F 1 111 ? -20.272 -8.328 -43.905 1 51.878 78 ARG D C 1
ATOM 27686 O O . ARG F 1 111 ? -20.37 -9.421 -44.443 1 51.283 78 ARG D O 1
ATOM 27707 N N . TYR F 1 112 ? -19.443 -7.373 -44.344 1 50.564 79 TYR D N 1
ATOM 27708 C CA . TYR F 1 112 ? -18.774 -7.486 -45.623 1 49.302 79 TYR D CA 1
ATOM 27709 C C . TYR F 1 112 ? -17.299 -7.121 -45.526 1 49.548 79 TYR D C 1
ATOM 27710 O O . TYR F 1 112 ? -16.943 -6.021 -45.113 1 48.502 79 TYR D O 1
ATOM 27728 N N . HIS F 1 113 ? -16.45 -8.058 -45.972 1 49.27 80 HIS D N 1
ATOM 27729 C CA . HIS F 1 113 ? -15.039 -7.788 -46.143 1 47.268 80 HIS D CA 1
ATOM 27730 C C . HIS F 1 113 ? -14.866 -6.941 -47.399 1 45.782 80 HIS D C 1
ATOM 27731 O O . HIS F 1 113 ? -15.526 -7.184 -48.4 1 50.889 80 HIS D O 1
ATOM 27746 N N . PRO F 1 114 ? -13.965 -5.94 -47.415 1 45.591 81 PRO D N 1
ATOM 27747 C CA . PRO F 1 114 ? -13.79 -5.099 -48.59 1 48.504 81 PRO D CA 1
ATOM 27748 C C . PRO F 1 114 ? -13.475 -5.828 -49.889 1 47.751 81 PRO D C 1
ATOM 27749 O O . PRO F 1 114 ? -13.886 -5.388 -50.96 1 49.507 81 PRO D O 1
ATOM 27760 N N . ALA F 1 115 ? -12.761 -6.944 -49.808 1 48.447 82 ALA D N 1
ATOM 27761 C CA . ALA F 1 115 ? -12.384 -7.667 -51.02 1 46.298 82 ALA D CA 1
ATOM 27762 C C . ALA F 1 115 ? -13.619 -8.283 -51.676 1 48.114 82 ALA D C 1
ATOM 27763 O O . ALA F 1 115 ? -13.674 -8.372 -52.906 1 49.732 82 ALA D O 1
ATOM 27770 N N . ILE F 1 116 ? -14.601 -8.7 -50.868 1 46.686 83 ILE D N 1
ATOM 27771 C CA . ILE F 1 116 ? -15.814 -9.315 -51.377 1 48.87 83 ILE D CA 1
ATOM 27772 C C . ILE F 1 116 ? -16.68 -8.224 -52.022 1 50.089 83 ILE D C 1
ATOM 27773 O O . ILE F 1 116 ? -17.264 -8.437 -53.083 1 52.392 83 ILE D O 1
ATOM 27789 N N . VAL F 1 117 ? -16.728 -7.039 -51.421 1 46.176 84 VAL D N 1
ATOM 27790 C CA . VAL F 1 117 ? -17.469 -5.946 -52.029 1 47.427 84 VAL D CA 1
ATOM 27791 C C . VAL F 1 117 ? -16.846 -5.599 -53.379 1 47.449 84 VAL D C 1
ATOM 27792 O O . VAL F 1 117 ? -17.556 -5.373 -54.359 1 45.558 84 VAL D O 1
ATOM 27805 N N . ALA F 1 118 ? -15.513 -5.573 -53.438 1 47.509 85 ALA D N 1
ATOM 27806 C CA . ALA F 1 118 ? -14.836 -5.267 -54.689 1 50.213 85 ALA D CA 1
ATOM 27807 C C . ALA F 1 118 ? -15.236 -6.25 -55.783 1 51.748 85 ALA D C 1
ATOM 27808 O O . ALA F 1 118 ? -15.517 -5.83 -56.914 1 51.675 85 ALA D O 1
ATOM 27815 N N . GLN F 1 119 ? -15.25 -7.549 -55.436 1 54.311 86 GLN D N 1
ATOM 27816 C CA . GLN F 1 119 ? -15.571 -8.607 -56.399 1 56.619 86 GLN D CA 1
ATOM 27817 C C . GLN F 1 119 ? -17.012 -8.464 -56.882 1 53.608 86 GLN D C 1
ATOM 27818 O O . GLN F 1 119 ? -17.278 -8.558 -58.077 1 56.601 86 GLN D O 1
ATOM 27832 N N . ALA F 1 120 ? -17.924 -8.229 -55.93 1 53.273 87 ALA D N 1
ATOM 27833 C CA . ALA F 1 120 ? -19.333 -8.068 -56.217 1 53.345 87 ALA D CA 1
ATOM 27834 C C . ALA F 1 120 ? -19.542 -6.898 -57.183 1 55.183 87 ALA D C 1
ATOM 27835 O O . ALA F 1 120 ? -20.284 -7.005 -58.172 1 52.766 87 ALA D O 1
ATOM 27842 N N . ALA F 1 121 ? -18.852 -5.784 -56.916 1 56.139 88 ALA D N 1
ATOM 27843 C CA . ALA F 1 121 ? -18.968 -4.585 -57.731 1 54.559 88 ALA D CA 1
ATOM 27844 C C . ALA F 1 121 ? -18.449 -4.857 -59.135 1 55.322 88 ALA D C 1
ATOM 27845 O O . ALA F 1 121 ? -19.093 -4.488 -60.118 1 60.098 88 ALA D O 1
ATOM 27852 N N . ALA F 1 122 ? -17.284 -5.501 -59.212 1 54.816 89 ALA D N 1
ATOM 27853 C CA . ALA F 1 122 ? -16.661 -5.766 -60.498 1 54.602 89 ALA D CA 1
ATOM 27854 C C . ALA F 1 122 ? -17.554 -6.692 -61.332 1 53.325 89 ALA D C 1
ATOM 27855 O O . ALA F 1 122 ? -17.659 -6.552 -62.546 1 52.84 89 ALA D O 1
ATOM 27862 N N . THR F 1 123 ? -18.201 -7.653 -60.675 1 54.543 90 THR D N 1
ATOM 27863 C CA . THR F 1 123 ? -19.043 -8.61 -61.377 1 54.869 90 THR D CA 1
ATOM 27864 C C . THR F 1 123 ? -20.29 -7.909 -61.934 1 55.156 90 THR D C 1
ATOM 27865 O O . THR F 1 123 ? -20.675 -8.128 -63.071 1 55.844 90 THR D O 1
ATOM 27876 N N . LEU F 1 124 ? -20.935 -7.052 -61.141 1 58.117 91 LEU D N 1
ATOM 27877 C CA . LEU F 1 124 ? -22.117 -6.34 -61.615 1 56.211 91 LEU D CA 1
ATOM 27878 C C . LEU F 1 124 ? -21.737 -5.46 -62.802 1 58.777 91 LEU D C 1
ATOM 27879 O O . LEU F 1 124 ? -22.431 -5.471 -63.824 1 56.73 91 LEU D O 1
ATOM 27895 N N . GLU F 1 125 ? -20.617 -4.726 -62.689 1 57.872 92 GLU D N 1
ATOM 27896 C CA . GLU F 1 125 ? -20.201 -3.867 -63.788 1 58.106 92 GLU D CA 1
ATOM 27897 C C . GLU F 1 125 ? -19.875 -4.695 -65.032 1 58.337 92 GLU D C 1
ATOM 27898 O O . GLU F 1 125 ? -20.179 -4.289 -66.149 1 61.729 92 GLU D O 1
ATOM 27910 N N . ALA F 1 126 ? -19.257 -5.861 -64.85 1 57.494 93 ALA D N 1
ATOM 27911 C CA . ALA F 1 126 ? -18.885 -6.707 -65.974 1 57.473 93 ALA D CA 1
ATOM 27912 C C . ALA F 1 126 ? -20.129 -7.275 -66.668 1 56.237 93 ALA D C 1
ATOM 27913 O O . ALA F 1 126 ? -20.15 -7.366 -67.89 1 57.264 93 ALA D O 1
ATOM 27920 N N . MET F 1 127 ? -21.153 -7.644 -65.889 1 57.811 94 MET D N 1
ATOM 27921 C CA . MET F 1 127 ? -22.4 -8.166 -66.432 1 61.699 94 MET D CA 1
ATOM 27922 C C . MET F 1 127 ? -23.266 -7.05 -67.03 1 67.922 94 MET D C 1
ATOM 27923 O O . MET F 1 127 ? -23.99 -7.326 -67.98 1 72.365 94 MET D O 1
ATOM 27937 N N . PHE F 1 128 ? -23.195 -5.829 -66.458 1 65.492 95 PHE D N 1
ATOM 27938 C CA . PHE F 1 128 ? -24.04 -4.713 -66.859 1 63.133 95 PHE D CA 1
ATOM 27939 C C . PHE F 1 128 ? -23.194 -3.457 -67.082 1 60.832 95 PHE D C 1
ATOM 27940 O O . PHE F 1 128 ? -23.334 -2.474 -66.373 1 59.232 95 PHE D O 1
ATOM 27957 N N . PRO F 1 129 ? -22.342 -3.433 -68.128 1 60.299 96 PRO D N 1
ATOM 27958 C CA . PRO F 1 129 ? -21.365 -2.365 -68.313 1 59.236 96 PRO D CA 1
ATOM 27959 C C . PRO F 1 129 ? -22.019 -0.99 -68.374 1 66.946 96 PRO D C 1
ATOM 27960 O O . PRO F 1 129 ? -22.998 -0.795 -69.099 1 65.236 96 PRO D O 1
ATOM 27971 N N . GLY F 1 130 ? -21.427 -0.042 -67.64 1 71.35 97 GLY D N 1
ATOM 27972 C CA . GLY F 1 130 ? -21.859 1.344 -67.633 1 69.395 97 GLY D CA 1
ATOM 27973 C C . GLY F 1 130 ? -23.061 1.59 -66.72 1 69.594 97 GLY D C 1
ATOM 27974 O O . GLY F 1 130 ? -23.56 2.71 -66.686 1 69.853 97 GLY D O 1
ATOM 27978 N N . ARG F 1 131 ? -23.511 0.579 -65.964 1 66.043 98 ARG D N 1
ATOM 27979 C CA . ARG F 1 131 ? -24.796 0.678 -65.3 1 64.53 98 ARG D CA 1
ATOM 27980 C C . ARG F 1 131 ? -24.673 0.664 -63.779 1 63.185 98 ARG D C 1
ATOM 27981 O O . ARG F 1 131 ? -25.6 1.143 -63.11 1 68.073 98 ARG D O 1
ATOM 28002 N N . PHE F 1 132 ? -23.557 0.177 -63.234 1 60.514 99 PHE D N 1
ATOM 28003 C CA . PHE F 1 132 ? -23.442 0.022 -61.789 1 61.165 99 PHE D CA 1
ATOM 28004 C C . PHE F 1 132 ? -22.561 1.127 -61.208 1 60.187 99 PHE D C 1
ATOM 28005 O O . PHE F 1 132 ? -21.529 1.482 -61.801 1 58.618 99 PHE D O 1
ATOM 28022 N N . TRP F 1 133 ? -22.971 1.646 -60.038 1 61.034 100 TRP D N 1
ATOM 28023 C CA . TRP F 1 133 ? -22.101 2.491 -59.217 1 63.354 100 TRP D CA 1
ATOM 28024 C C . TRP F 1 133 ? -22.041 1.941 -57.796 1 58.316 100 TRP D C 1
ATOM 28025 O O . TRP F 1 133 ? -23.065 1.584 -57.216 1 55.55 100 TRP D O 1
ATOM 28046 N N . LEU F 1 134 ? -20.815 1.839 -57.267 1 59.657 101 LEU D N 1
ATOM 28047 C CA . LEU F 1 134 ? -20.583 1.248 -55.951 1 56.879 101 LEU D CA 1
ATOM 28048 C C . LEU F 1 134 ? -20.722 2.345 -54.899 1 57.573 101 LEU D C 1
ATOM 28049 O O . LEU F 1 134 ? -19.822 3.154 -54.729 1 56.44 101 LEU D O 1
ATOM 28065 N N . GLY F 1 135 ? -21.856 2.375 -54.198 1 59.236 102 GLY D N 1
ATOM 28066 C CA . GLY F 1 135 ? -22.037 3.326 -53.115 1 65.634 102 GLY D CA 1
ATOM 28067 C C . GLY F 1 135 ? -21.593 2.686 -51.798 1 64.352 102 GLY D C 1
ATOM 28068 O O . GLY F 1 135 ? -22.061 1.599 -51.487 1 63.94 102 GLY D O 1
ATOM 28072 N N . ILE F 1 136 ? -20.696 3.362 -51.063 1 61.856 103 ILE D N 1
ATOM 28073 C CA . ILE F 1 136 ? -20.139 2.839 -49.822 1 61.543 103 ILE D CA 1
ATOM 28074 C C . ILE F 1 136 ? -20.278 3.859 -48.691 1 62.965 103 ILE D C 1
ATOM 28075 O O . ILE F 1 136 ? -20.348 5.056 -48.943 1 61.467 103 ILE D O 1
ATOM 28091 N N . GLY F 1 137 ? -20.262 3.361 -47.447 1 59.491 104 GLY D N 1
ATOM 28092 C CA . GLY F 1 137 ? -20.263 4.209 -46.27 1 57.905 104 GLY D CA 1
ATOM 28093 C C . GLY F 1 137 ? -19.803 3.494 -45.01 1 57.331 104 GLY D C 1
ATOM 28094 O O . GLY F 1 137 ? -19.377 2.34 -45.047 1 55.584 104 GLY D O 1
ATOM 28098 N N . ALA F 1 138 ? -19.946 4.202 -43.881 1 55.181 105 ALA D N 1
ATOM 28099 C CA . ALA F 1 138 ? -19.321 3.84 -42.622 1 52.456 105 ALA D CA 1
ATOM 28100 C C . ALA F 1 138 ? -20.203 2.893 -41.796 1 55.018 105 ALA D C 1
ATOM 28101 O O . ALA F 1 138 ? -19.782 2.386 -40.755 1 56.311 105 ALA D O 1
ATOM 28108 N N . GLY F 1 139 ? -21.438 2.677 -42.244 1 55.546 106 GLY D N 1
ATOM 28109 C CA . GLY F 1 139 ? -22.306 1.647 -41.688 1 55.759 106 GLY D CA 1
ATOM 28110 C C . GLY F 1 139 ? -23.087 2.098 -40.456 1 62.744 106 GLY D C 1
ATOM 28111 O O . GLY F 1 139 ? -22.789 3.104 -39.806 1 62.727 106 GLY D O 1
ATOM 28115 N N . GLU F 1 140 ? -24.075 1.265 -40.121 1 63.731 107 GLU D N 1
ATOM 28116 C CA . GLU F 1 140 ? -24.956 1.453 -38.984 1 63.136 107 GLU D CA 1
ATOM 28117 C C . GLU F 1 140 ? -24.927 0.181 -38.138 1 62.647 107 GLU D C 1
ATOM 28118 O O . GLU F 1 140 ? -24.992 -0.925 -38.686 1 55.648 107 GLU D O 1
ATOM 28130 N N . ALA F 1 141 ? -24.936 0.342 -36.814 1 56.092 108 ALA D N 1
ATOM 28131 C CA . ALA F 1 141 ? -24.978 -0.793 -35.919 1 56.989 108 ALA D CA 1
ATOM 28132 C C . ALA F 1 141 ? -26.209 -1.668 -36.177 1 59.459 108 ALA D C 1
ATOM 28133 O O . ALA F 1 141 ? -26.15 -2.884 -35.972 1 56.261 108 ALA D O 1
ATOM 28140 N N . LEU F 1 142 ? -27.319 -1.06 -36.597 1 59.896 109 LEU D N 1
ATOM 28141 C CA . LEU F 1 142 ? -28.543 -1.784 -36.891 1 59.836 109 LEU D CA 1
ATOM 28142 C C . LEU F 1 142 ? -28.248 -3.029 -37.729 1 57.026 109 LEU D C 1
ATOM 28143 O O . LEU F 1 142 ? -28.854 -4.087 -37.492 1 51.825 109 LEU D O 1
ATOM 28159 N N . ASN F 1 143 ? -27.332 -2.862 -38.71 1 54.828 110 ASN D N 1
ATOM 28160 C CA . ASN F 1 143 ? -26.96 -3.939 -39.626 1 55.992 110 ASN D CA 1
ATOM 28161 C C . ASN F 1 143 ? -25.676 -4.662 -39.195 1 53.974 110 ASN D C 1
ATOM 28162 O O . ASN F 1 143 ? -25.599 -5.867 -39.306 1 52.284 110 ASN D O 1
ATOM 28173 N N . GLU F 1 144 ? -24.663 -3.933 -38.728 1 54.975 111 GLU D N 1
ATOM 28174 C CA . GLU F 1 144 ? -23.342 -4.502 -38.522 1 54.268 111 GLU D CA 1
ATOM 28175 C C . GLU F 1 144 ? -23.232 -5.23 -37.179 1 53.424 111 GLU D C 1
ATOM 28176 O O . GLU F 1 144 ? -22.352 -6.068 -37.025 1 55.15 111 GLU D O 1
ATOM 28188 N N . HIS F 1 145 ? -24.122 -4.957 -36.214 1 55.386 112 HIS D N 1
ATOM 28189 C CA . HIS F 1 145 ? -23.94 -5.472 -34.861 1 53.529 112 HIS D CA 1
ATOM 28190 C C . HIS F 1 145 ? -24.141 -6.983 -34.828 1 53.187 112 HIS D C 1
ATOM 28191 O O . HIS F 1 145 ? -23.772 -7.627 -33.848 1 51.964 112 HIS D O 1
ATOM 28206 N N . ILE F 1 146 ? -24.743 -7.537 -35.879 1 52.429 113 ILE D N 1
ATOM 28207 C CA . ILE F 1 146 ? -25.116 -8.944 -35.844 1 58.293 113 ILE D CA 1
ATOM 28208 C C . ILE F 1 146 ? -23.89 -9.846 -35.682 1 53.077 113 ILE D C 1
ATOM 28209 O O . ILE F 1 146 ? -24.056 -10.937 -35.157 1 54.583 113 ILE D O 1
ATOM 28225 N N . VAL F 1 147 ? -22.704 -9.396 -36.101 1 49.999 114 VAL D N 1
ATOM 28226 C CA . VAL F 1 147 ? -21.517 -10.249 -36.075 1 52.253 114 VAL D CA 1
ATOM 28227 C C . VAL F 1 147 ? -20.806 -10.155 -34.725 1 52.238 114 VAL D C 1
ATOM 28228 O O . VAL F 1 147 ? -19.799 -10.811 -34.542 1 54.737 114 VAL D O 1
ATOM 28241 N N . GLY F 1 148 ? -21.294 -9.32 -33.806 1 55.077 115 GLY D N 1
ATOM 28242 C CA . GLY F 1 148 ? -20.848 -9.326 -32.42 1 58.319 115 GLY D CA 1
ATOM 28243 C C . GLY F 1 148 ? -19.429 -8.795 -32.209 1 59.033 115 GLY D C 1
ATOM 28244 O O . GLY F 1 148 ? -18.698 -9.347 -31.4 1 57.267 115 GLY D O 1
ATOM 28248 N N . ARG F 1 149 ? -19.076 -7.693 -32.877 1 56.692 116 ARG D N 1
ATOM 28249 C CA . ARG F 1 149 ? -17.745 -7.117 -32.782 1 54.497 116 ARG D CA 1
ATOM 28250 C C . ARG F 1 149 ? -17.788 -5.7 -32.221 1 54.551 116 ARG D C 1
ATOM 28251 O O . ARG F 1 149 ? -18.83 -5.066 -32.121 1 56.987 116 ARG D O 1
ATOM 28272 N N . TYR F 1 150 ? -16.624 -5.238 -31.771 1 52.269 117 TYR D N 1
ATOM 28273 C CA . TYR F 1 150 ? -16.436 -3.892 -31.287 1 49.525 117 TYR D CA 1
ATOM 28274 C C . TYR F 1 150 ? -16.944 -2.93 -32.36 1 51.842 117 TYR D C 1
ATOM 28275 O O . TYR F 1 150 ? -16.527 -3.022 -33.49 1 58.624 117 TYR D O 1
ATOM 28293 N N . TRP F 1 151 ? -17.808 -1.995 -31.982 1 52.599 118 TRP D N 1
ATOM 28294 C CA . TRP F 1 151 ? -18.333 -0.967 -32.863 1 53.415 118 TRP D CA 1
ATOM 28295 C C . TRP F 1 151 ? -17.619 0.37 -32.637 1 50.75 118 TRP D C 1
ATOM 28296 O O . TRP F 1 151 ? -17.91 1.078 -31.671 1 50.461 118 TRP D O 1
ATOM 28317 N N . PRO F 1 152 ? -16.653 0.759 -33.505 1 48.725 119 PRO D N 1
ATOM 28318 C CA . PRO F 1 152 ? -15.909 1.999 -33.313 1 51.437 119 PRO D CA 1
ATOM 28319 C C . PRO F 1 152 ? -16.805 3.232 -33.434 1 53.889 119 PRO D C 1
ATOM 28320 O O . PRO F 1 152 ? -17.874 3.184 -34.064 1 53.107 119 PRO D O 1
ATOM 28331 N N . GLU F 1 153 ? -16.328 4.337 -32.855 1 53.106 120 GLU D N 1
ATOM 28332 C CA . GLU F 1 153 ? -16.976 5.62 -33.012 1 54.592 120 GLU D CA 1
ATOM 28333 C C . GLU F 1 153 ? -16.941 6.021 -34.489 1 58.83 120 GLU D C 1
ATOM 28334 O O . GLU F 1 153 ? -16.056 5.602 -35.228 1 57.184 120 GLU D O 1
ATOM 28346 N N . PRO F 1 154 ? -17.87 6.892 -34.95 1 60.512 121 PRO D N 1
ATOM 28347 C CA . PRO F 1 154 ? -17.898 7.339 -36.348 1 59.899 121 PRO D CA 1
ATOM 28348 C C . PRO F 1 154 ? -16.554 7.769 -36.926 1 57.129 121 PRO D C 1
ATOM 28349 O O . PRO F 1 154 ? -16.197 7.346 -38.015 1 54.737 121 PRO D O 1
ATOM 28360 N N . ALA F 1 155 ? -15.773 8.569 -36.194 1 57.238 122 ALA D N 1
ATOM 28361 C CA . ALA F 1 155 ? -14.51 9.047 -36.743 1 56.945 122 ALA D CA 1
ATOM 28362 C C . ALA F 1 155 ? -13.574 7.872 -37.05 1 58.93 122 ALA D C 1
ATOM 28363 O O . ALA F 1 155 ? -12.857 7.879 -38.049 1 65.061 122 ALA D O 1
ATOM 28370 N N . GLU F 1 156 ? -13.61 6.831 -36.219 1 54.537 123 GLU D N 1
ATOM 28371 C CA . GLU F 1 156 ? -12.765 5.676 -36.458 1 50.224 123 GLU D CA 1
ATOM 28372 C C . GLU F 1 156 ? -13.313 4.883 -37.64 1 49.858 123 GLU D C 1
ATOM 28373 O O . GLU F 1 156 ? -12.534 4.412 -38.475 1 48.987 123 GLU D O 1
ATOM 28385 N N . ARG F 1 157 ? -14.638 4.73 -37.736 1 49.429 124 ARG D N 1
ATOM 28386 C CA . ARG F 1 157 ? -15.214 4.024 -38.868 1 53.85 124 ARG D CA 1
ATOM 28387 C C . ARG F 1 157 ? -14.864 4.727 -40.189 1 57.214 124 ARG D C 1
ATOM 28388 O O . ARG F 1 157 ? -14.722 4.053 -41.205 1 57.237 124 ARG D O 1
ATOM 28409 N N . ILE F 1 158 ? -14.72 6.06 -40.185 1 57.036 125 ILE D N 1
ATOM 28410 C CA . ILE F 1 158 ? -14.254 6.798 -41.36 1 57.352 125 ILE D CA 1
ATOM 28411 C C . ILE F 1 158 ? -12.842 6.344 -41.727 1 55.538 125 ILE D C 1
ATOM 28412 O O . ILE F 1 158 ? -12.557 6.146 -42.898 1 58.776 125 ILE D O 1
ATOM 28428 N N . ARG F 1 159 ? -11.958 6.19 -40.745 1 55.886 126 ARG D N 1
ATOM 28429 C CA . ARG F 1 159 ? -10.614 5.68 -41.021 1 57.417 126 ARG D CA 1
ATOM 28430 C C . ARG F 1 159 ? -10.674 4.269 -41.598 1 54.215 126 ARG D C 1
ATOM 28431 O O . ARG F 1 159 ? -9.889 3.933 -42.477 1 50.607 126 ARG D O 1
ATOM 28452 N N . MET F 1 160 ? -11.617 3.459 -41.125 1 52.821 127 MET D N 1
ATOM 28453 C CA . MET F 1 160 ? -11.779 2.117 -41.665 1 55.463 127 MET D CA 1
ATOM 28454 C C . MET F 1 160 ? -12.248 2.193 -43.123 1 56.85 127 MET D C 1
ATOM 28455 O O . MET F 1 160 ? -11.779 1.443 -43.975 1 54.128 127 MET D O 1
ATOM 28469 N N . LEU F 1 161 ? -13.178 3.101 -43.413 1 57.226 128 LEU D N 1
ATOM 28470 C CA . LEU F 1 161 ? -13.721 3.273 -44.755 1 58.147 128 LEU D CA 1
ATOM 28471 C C . LEU F 1 161 ? -12.616 3.689 -45.726 1 53.935 128 LEU D C 1
ATOM 28472 O O . LEU F 1 161 ? -12.56 3.191 -46.85 1 52.228 128 LEU D O 1
ATOM 28488 N N . ILE F 1 162 ? -11.724 4.578 -45.265 1 51.763 129 ILE D N 1
ATOM 28489 C CA . ILE F 1 162 ? -10.632 5.052 -46.093 1 51.365 129 ILE D CA 1
ATOM 28490 C C . ILE F 1 162 ? -9.7 3.899 -46.428 1 48.307 129 ILE D C 1
ATOM 28491 O O . ILE F 1 162 ? -9.228 3.799 -47.547 1 51.286 129 ILE D O 1
ATOM 28507 N N . GLU F 1 163 ? -9.443 3.011 -45.466 1 51.457 130 GLU D N 1
ATOM 28508 C CA . GLU F 1 163 ? -8.581 1.869 -45.728 1 52.109 130 GLU D CA 1
ATOM 28509 C C . GLU F 1 163 ? -9.29 0.889 -46.668 1 49.489 130 GLU D C 1
ATOM 28510 O O . GLU F 1 163 ? -8.659 0.318 -47.537 1 49.166 130 GLU D O 1
ATOM 28522 N N . ALA F 1 164 ? -10.601 0.718 -46.511 1 48.794 131 ALA D N 1
ATOM 28523 C CA . ALA F 1 164 ? -11.362 -0.155 -47.392 1 51.001 131 ALA D CA 1
ATOM 28524 C C . ALA F 1 164 ? -11.318 0.347 -48.841 1 56.125 131 ALA D C 1
ATOM 28525 O O . ALA F 1 164 ? -11.236 -0.447 -49.765 1 56.293 131 ALA D O 1
ATOM 28532 N N . ILE F 1 165 ? -11.374 1.669 -49.042 1 57.137 132 ILE D N 1
ATOM 28533 C CA . ILE F 1 165 ? -11.254 2.27 -50.365 1 54.314 132 ILE D CA 1
ATOM 28534 C C . ILE F 1 165 ? -9.91 1.885 -50.973 1 53.479 132 ILE D C 1
ATOM 28535 O O . ILE F 1 165 ? -9.834 1.592 -52.148 1 54.062 132 ILE D O 1
ATOM 28551 N N . GLU F 1 166 ? -8.851 1.872 -50.168 1 55.971 133 GLU D N 1
ATOM 28552 C CA . GLU F 1 166 ? -7.526 1.506 -50.642 1 55.237 133 GLU D CA 1
ATOM 28553 C C . GLU F 1 166 ? -7.533 0.044 -51.127 1 55.504 133 GLU D C 1
ATOM 28554 O O . GLU F 1 166 ? -7.026 -0.277 -52.208 1 50.875 133 GLU D O 1
ATOM 28566 N N . VAL F 1 167 ? -8.178 -0.843 -50.369 1 55.619 134 VAL D N 1
ATOM 28567 C CA . VAL F 1 167 ? -8.276 -2.241 -50.753 1 54.228 134 VAL D CA 1
ATOM 28568 C C . VAL F 1 167 ? -9.061 -2.377 -52.057 1 52.841 134 VAL D C 1
ATOM 28569 O O . VAL F 1 167 ? -8.647 -3.109 -52.954 1 51.402 134 VAL D O 1
ATOM 28582 N N . ILE F 1 168 ? -10.211 -1.693 -52.148 1 51.587 135 ILE D N 1
ATOM 28583 C CA . ILE F 1 168 ? -11.071 -1.835 -53.31 1 55.021 135 ILE D CA 1
ATOM 28584 C C . ILE F 1 168 ? -10.333 -1.342 -54.548 1 56.292 135 ILE D C 1
ATOM 28585 O O . ILE F 1 168 ? -10.375 -1.977 -55.599 1 61.798 135 ILE D O 1
ATOM 28601 N N . GLN F 1 169 ? -9.603 -0.241 -54.412 1 55.964 136 GLN D N 1
ATOM 28602 C CA . GLN F 1 169 ? -8.892 0.35 -55.537 1 57.482 136 GLN D CA 1
ATOM 28603 C C . GLN F 1 169 ? -7.73 -0.507 -55.987 1 55.508 136 GLN D C 1
ATOM 28604 O O . GLN F 1 169 ? -7.47 -0.584 -57.183 1 59.046 136 GLN D O 1
ATOM 28618 N N . LYS F 1 170 ? -7.04 -1.141 -55.038 1 54.205 137 LYS D N 1
ATOM 28619 C CA . LYS F 1 170 ? -5.985 -2.081 -55.408 1 50.889 137 LYS D CA 1
ATOM 28620 C C . LYS F 1 170 ? -6.578 -3.208 -56.249 1 46.372 137 LYS D C 1
ATOM 28621 O O . LYS F 1 170 ? -6.078 -3.504 -57.326 1 46.373 137 LYS D O 1
ATOM 28640 N N . LEU F 1 171 ? -7.681 -3.798 -55.787 1 47.553 138 LEU D N 1
ATOM 28641 C CA . LEU F 1 171 ? -8.302 -4.902 -56.499 1 49.214 138 LEU D CA 1
ATOM 28642 C C . LEU F 1 171 ? -8.821 -4.453 -57.867 1 52.902 138 LEU D C 1
ATOM 28643 O O . LEU F 1 171 ? -8.773 -5.218 -58.835 1 58.382 138 LEU D O 1
ATOM 28659 N N . PHE F 1 172 ? -9.268 -3.201 -57.959 1 51.308 139 PHE D N 1
ATOM 28660 C CA . PHE F 1 172 ? -9.809 -2.656 -59.199 1 53.018 139 PHE D CA 1
ATOM 28661 C C . PHE F 1 172 ? -8.702 -2.451 -60.238 1 51.573 139 PHE D C 1
ATOM 28662 O O . PHE F 1 172 ? -9.032 -2.257 -61.389 1 50.212 139 PHE D O 1
ATOM 28679 N N . THR F 1 173 ? -7.413 -2.539 -59.87 1 52.102 140 THR D N 1
ATOM 28680 C CA . THR F 1 173 ? -6.335 -2.475 -60.86 1 52.423 140 THR D CA 1
ATOM 28681 C C . THR F 1 173 ? -6.345 -3.734 -61.713 1 52.747 140 THR D C 1
ATOM 28682 O O . THR F 1 173 ? -5.665 -3.793 -62.738 1 55.875 140 THR D O 1
ATOM 28693 N N . GLY F 1 174 ? -7.012 -4.78 -61.219 1 54.036 141 GLY D N 1
ATOM 28694 C CA . GLY F 1 174 ? -7.131 -6.022 -61.966 1 53.711 141 GLY D CA 1
ATOM 28695 C C . GLY F 1 174 ? -5.852 -6.85 -61.929 1 49.938 141 GLY D C 1
ATOM 28696 O O . GLY F 1 174 ? -5.782 -7.785 -62.681 1 49.431 141 GLY D O 1
ATOM 28700 N N . LYS F 1 175 ? -4.877 -6.507 -61.093 1 50.91 142 LYS D N 1
ATOM 28701 C CA . LYS F 1 175 ? -3.656 -7.283 -60.946 1 55.016 142 LYS D CA 1
ATOM 28702 C C . LYS F 1 175 ? -3.655 -7.99 -59.585 1 53.486 142 LYS D C 1
ATOM 28703 O O . LYS F 1 175 ? -4.506 -7.72 -58.75 1 53.906 142 LYS D O 1
ATOM 28722 N N . VAL F 1 176 ? -2.679 -8.89 -59.386 1 53.696 143 VAL D N 1
ATOM 28723 C CA . VAL F 1 176 ? -2.405 -9.512 -58.102 1 51.744 143 VAL D CA 1
ATOM 28724 C C . VAL F 1 176 ? -1.892 -8.425 -57.168 1 50.594 143 VAL D C 1
ATOM 28725 O O . VAL F 1 176 ? -0.906 -7.763 -57.472 1 52.632 143 VAL D O 1
ATOM 28738 N N . ILE F 1 177 ? -2.581 -8.251 -56.039 1 48.417 144 ILE D N 1
ATOM 28739 C CA . ILE F 1 177 ? -2.212 -7.281 -55.018 1 49.042 144 ILE D CA 1
ATOM 28740 C C . ILE F 1 177 ? -2.189 -7.969 -53.658 1 49.519 144 ILE D C 1
ATOM 28741 O O . ILE F 1 177 ? -2.74 -9.038 -53.48 1 46.48 144 ILE D O 1
ATOM 28757 N N . ARG F 1 178 ? -1.536 -7.296 -52.713 1 55.239 145 ARG D N 1
ATOM 28758 C CA . ARG F 1 178 ? -1.473 -7.618 -51.298 1 52.243 145 ARG D CA 1
ATOM 28759 C C . ARG F 1 178 ? -1.761 -6.323 -50.531 1 52.268 145 ARG D C 1
ATOM 28760 O O . ARG F 1 178 ? -1.533 -5.235 -51.029 1 52.88 145 ARG D O 1
ATOM 28781 N N . HIS F 1 179 ? -2.266 -6.437 -49.314 1 49.231 146 HIS D N 1
ATOM 28782 C CA . HIS F 1 179 ? -2.523 -5.287 -48.487 1 52.916 146 HIS D CA 1
ATOM 28783 C C . HIS F 1 179 ? -2.34 -5.663 -47.023 1 53.816 146 HIS D C 1
ATOM 28784 O O . HIS F 1 179 ? -2.831 -6.699 -46.574 1 47.264 146 HIS D O 1
ATOM 28799 N N . GLU F 1 180 ? -1.678 -4.779 -46.28 1 56.42 147 GLU D N 1
ATOM 28800 C CA . GLU F 1 180 ? -1.712 -4.867 -44.834 1 58.433 147 GLU D CA 1
ATOM 28801 C C . GLU F 1 180 ? -1.796 -3.462 -44.242 1 55.03 147 GLU D C 1
ATOM 28802 O O . GLU F 1 180 ? -0.905 -2.654 -44.429 1 57.321 147 GLU D O 1
ATOM 28814 N N . GLY F 1 181 ? -2.883 -3.156 -43.537 1 51.252 148 GLY D N 1
ATOM 28815 C CA . GLY F 1 181 ? -3.002 -1.875 -42.865 1 51.45 148 GLY D CA 1
ATOM 28816 C C . GLY F 1 181 ? -3.49 -2.061 -41.442 1 52.263 148 GLY D C 1
ATOM 28817 O O . GLY F 1 181 ? -3.467 -3.168 -40.93 1 51.945 148 GLY D O 1
ATOM 28821 N N . VAL F 1 182 ? -3.977 -0.983 -40.829 1 51.226 149 VAL D N 1
ATOM 28822 C CA . VAL F 1 182 ? -4.427 -1.059 -39.455 1 49.399 149 VAL D CA 1
ATOM 28823 C C . VAL F 1 182 ? -5.604 -2.031 -39.365 1 51.315 149 VAL D C 1
ATOM 28824 O O . VAL F 1 182 ? -5.663 -2.802 -38.431 1 55.718 149 VAL D O 1
ATOM 28837 N N . TYR F 1 183 ? -6.53 -2.015 -40.33 1 52.147 150 TYR D N 1
ATOM 28838 C CA . TYR F 1 183 ? -7.806 -2.703 -40.196 1 49.2 150 TYR D CA 1
ATOM 28839 C C . TYR F 1 183 ? -7.909 -3.958 -41.059 1 47.466 150 TYR D C 1
ATOM 28840 O O . TYR F 1 183 ? -8.698 -4.838 -40.732 1 47.79 150 TYR D O 1
ATOM 28858 N N . PHE F 1 184 ? -7.207 -4.028 -42.194 1 48.836 151 PHE D N 1
ATOM 28859 C CA . PHE F 1 184 ? -7.462 -5.095 -43.146 1 50.08 151 PHE D CA 1
ATOM 28860 C C . PHE F 1 184 ? -6.149 -5.732 -43.567 1 49.229 151 PHE D C 1
ATOM 28861 O O . PHE F 1 184 ? -5.125 -5.062 -43.695 1 51.358 151 PHE D O 1
ATOM 28878 N N . LYS F 1 185 ? -6.242 -7.035 -43.811 1 50.657 152 LYS D N 1
ATOM 28879 C CA . LYS F 1 185 ? -5.144 -7.822 -44.338 1 53.621 152 LYS D CA 1
ATOM 28880 C C . LYS F 1 185 ? -5.69 -8.515 -45.573 1 51.033 152 LYS D C 1
ATOM 28881 O O . LYS F 1 185 ? -6.755 -9.135 -45.509 1 54.429 152 LYS D O 1
ATOM 28900 N N . VAL F 1 186 ? -4.993 -8.367 -46.696 1 49.817 153 VAL D N 1
ATOM 28901 C CA . VAL F 1 186 ? -5.371 -9.081 -47.898 1 49.673 153 VAL D CA 1
ATOM 28902 C C . VAL F 1 186 ? -4.136 -9.818 -48.413 1 50.436 153 VAL D C 1
ATOM 28903 O O . VAL F 1 186 ? -3.147 -9.183 -48.751 1 51.849 153 VAL D O 1
ATOM 28916 N N . GLU F 1 187 ? -4.212 -11.151 -48.473 1 48.154 154 GLU D N 1
ATOM 28917 C CA . GLU F 1 187 ? -3.176 -11.968 -49.091 1 46.426 154 GLU D CA 1
ATOM 28918 C C . GLU F 1 187 ? -3.31 -11.895 -50.603 1 45.856 154 GLU D C 1
ATOM 28919 O O . GLU F 1 187 ? -4.341 -11.451 -51.107 1 52.238 154 GLU D O 1
ATOM 28931 N N . SER F 1 188 ? -2.27 -12.33 -51.324 1 44.359 155 SER D N 1
ATOM 28932 C CA . SER F 1 188 ? -2.265 -12.285 -52.767 1 44.601 155 SER D CA 1
ATOM 28933 C C . SER F 1 188 ? -3.67 -12.518 -53.322 1 46.418 155 SER D C 1
ATOM 28934 O O . SER F 1 188 ? -4.217 -13.609 -53.2 1 47.789 155 SER D O 1
ATOM 28942 N N . ALA F 1 189 ? -4.201 -11.491 -53.992 1 46.256 156 ALA D N 1
ATOM 28943 C CA . ALA F 1 189 ? -5.562 -11.511 -54.489 1 47.174 156 ALA D CA 1
ATOM 28944 C C . ALA F 1 189 ? -5.647 -10.74 -55.803 1 50.054 156 ALA D C 1
ATOM 28945 O O . ALA F 1 189 ? -5.002 -9.704 -55.965 1 49.731 156 ALA D O 1
ATOM 28952 N N . LYS F 1 190 ? -6.461 -11.264 -56.734 1 50.681 157 LYS D N 1
ATOM 28953 C CA . LYS F 1 190 ? -6.717 -10.628 -58.013 1 49.437 157 LYS D CA 1
ATOM 28954 C C . LYS F 1 190 ? -8.178 -10.825 -58.415 1 51.301 157 LYS D C 1
ATOM 28955 O O . LYS F 1 190 ? -8.729 -11.927 -58.276 1 47.315 157 LYS D O 1
ATOM 28974 N N . LEU F 1 191 ? -8.8 -9.738 -58.921 1 51.334 158 LEU D N 1
ATOM 28975 C CA . LEU F 1 191 ? -10.086 -9.87 -59.581 1 52.919 158 LEU D CA 1
ATOM 28976 C C . LEU F 1 191 ? -9.868 -10.253 -61.037 1 55.821 158 LEU D C 1
ATOM 28977 O O . LEU F 1 191 ? -9.515 -9.394 -61.847 1 56.824 158 LEU D O 1
ATOM 28993 N N . TYR F 1 192 ? -10.074 -11.541 -61.354 1 52.51 159 TYR D N 1
ATOM 28994 C CA . TYR F 1 192 ? -9.968 -12.014 -62.724 1 53.111 159 TYR D CA 1
ATOM 28995 C C . TYR F 1 192 ? -11.17 -11.571 -63.572 1 53.005 159 TYR D C 1
ATOM 28996 O O . TYR F 1 192 ? -11.019 -11.328 -64.75 1 49.282 159 TYR D O 1
ATOM 29014 N N . THR F 1 193 ? -12.37 -11.499 -62.98 1 53.248 160 THR D N 1
ATOM 29015 C CA . THR F 1 193 ? -13.542 -10.978 -63.645 1 53.335 160 THR D CA 1
ATOM 29016 C C . THR F 1 193 ? -13.629 -9.49 -63.317 1 55.063 160 THR D C 1
ATOM 29017 O O . THR F 1 193 ? -14.128 -9.104 -62.262 1 53.858 160 THR D O 1
ATOM 29028 N N . MET F 1 194 ? -13.136 -8.671 -64.244 1 59.732 161 MET D N 1
ATOM 29029 C CA . MET F 1 194 ? -12.908 -7.255 -64.019 1 62.761 161 MET D CA 1
ATOM 29030 C C . MET F 1 194 ? -13.282 -6.533 -65.304 1 64.021 161 MET D C 1
ATOM 29031 O O . MET F 1 194 ? -12.733 -6.869 -66.338 1 68.617 161 MET D O 1
ATOM 29045 N N . PRO F 1 195 ? -14.237 -5.574 -65.355 1 61.65 162 PRO D N 1
ATOM 29046 C CA . PRO F 1 195 ? -14.48 -4.834 -66.605 1 60.576 162 PRO D CA 1
ATOM 29047 C C . PRO F 1 195 ? -13.28 -3.945 -66.944 1 63.392 162 PRO D C 1
ATOM 29048 O O . PRO F 1 195 ? -12.465 -3.631 -66.077 1 64.122 162 PRO D O 1
ATOM 29059 N N . ASP F 1 196 ? -13.175 -3.523 -68.213 1 72.338 163 ASP D N 1
ATOM 29060 C CA . ASP F 1 196 ? -12.07 -2.681 -68.659 1 77.54 163 ASP D CA 1
ATOM 29061 C C . ASP F 1 196 ? -12.025 -1.393 -67.855 1 72.954 163 ASP D C 1
ATOM 29062 O O . ASP F 1 196 ? -10.959 -0.935 -67.46 1 70.644 163 ASP D O 1
ATOM 29071 N N . VAL F 1 197 ? -13.211 -0.837 -67.597 1 71.19 164 VAL D N 1
ATOM 29072 C CA . VAL F 1 197 ? -13.335 0.371 -66.804 1 67.899 164 VAL D CA 1
ATOM 29073 C C . VAL F 1 197 ? -14.025 0.011 -65.499 1 66.288 164 VAL D C 1
ATOM 29074 O O . VAL F 1 197 ? -15.121 -0.537 -65.523 1 65.141 164 VAL D O 1
ATOM 29087 N N . PRO F 1 198 A -13.407 0.292 -64.323 1 64.782 165 PRO D N 1
ATOM 29088 C CA . PRO F 1 198 A -14.051 -0.03 -63.048 1 61.961 165 PRO D CA 1
ATOM 29089 C C . PRO F 1 198 A -15.33 0.768 -62.857 1 62.921 165 PRO D C 1
ATOM 29090 O O . PRO F 1 198 A -15.44 1.885 -63.361 1 62.268 165 PRO D O 1
ATOM 29101 N N . PRO F 1 199 ? -16.302 0.267 -62.067 1 61.38 166 PRO D N 1
ATOM 29102 C CA . PRO F 1 199 ? -17.484 1.056 -61.735 1 62.58 166 PRO D CA 1
ATOM 29103 C C . PRO F 1 199 ? -16.981 2.197 -60.862 1 63.016 166 PRO D C 1
ATOM 29104 O O . PRO F 1 199 ? -15.935 2.077 -60.209 1 58.816 166 PRO D O 1
ATOM 29115 N N . PRO F 1 200 ? -17.69 3.352 -60.853 1 61.225 167 PRO D N 1
ATOM 29116 C CA . PRO F 1 200 ? -17.329 4.45 -59.96 1 59.841 167 PRO D CA 1
ATOM 29117 C C . PRO F 1 200 ? -17.579 4.062 -58.509 1 56.493 167 PRO D C 1
ATOM 29118 O O . PRO F 1 200 ? -18.516 3.312 -58.209 1 54.521 167 PRO D O 1
ATOM 29129 N N . ILE F 1 201 ? -16.717 4.588 -57.637 1 55.958 168 ILE D N 1
ATOM 29130 C CA . ILE F 1 201 ? -16.91 4.488 -56.199 1 56.277 168 ILE D CA 1
ATOM 29131 C C . ILE F 1 201 ? -17.503 5.801 -55.702 1 58.118 168 ILE D C 1
ATOM 29132 O O . ILE F 1 201 ? -16.909 6.864 -55.863 1 55.777 168 ILE D O 1
ATOM 29148 N N . ILE F 1 202 ? -18.696 5.688 -55.117 1 63.766 169 ILE D N 1
ATOM 29149 C CA . ILE F 1 202 ? -19.453 6.803 -54.566 1 66.705 169 ILE D CA 1
ATOM 29150 C C . ILE F 1 202 ? -19.518 6.643 -53.046 1 64.958 169 ILE D C 1
ATOM 29151 O O . ILE F 1 202 ? -19.934 5.589 -52.571 1 64.488 169 ILE D O 1
ATOM 29167 N N . VAL F 1 203 ? -19.14 7.684 -52.294 1 62.278 170 VAL D N 1
ATOM 29168 C CA . VAL F 1 203 ? -19.222 7.648 -50.845 1 62.76 170 VAL D CA 1
ATOM 29169 C C . VAL F 1 203 ? -20.496 8.339 -50.384 1 67.393 170 VAL D C 1
ATOM 29170 O O . VAL F 1 203 ? -20.719 9.497 -50.684 1 68.708 170 VAL D O 1
ATOM 29183 N N . GLY F 1 204 ? -21.332 7.608 -49.645 1 73.168 171 GLY D N 1
ATOM 29184 C CA . GLY F 1 204 ? -22.474 8.176 -48.949 1 73.11 171 GLY D CA 1
ATOM 29185 C C . GLY F 1 204 ? -22.073 8.678 -47.567 1 78.174 171 GLY D C 1
ATOM 29186 O O . GLY F 1 204 ? -21.658 7.889 -46.738 1 78.181 171 GLY D O 1
ATOM 29190 N N . THR F 1 205 ? -22.183 9.993 -47.334 1 75.397 172 THR D N 1
ATOM 29191 C CA . THR F 1 205 ? -21.737 10.605 -46.089 1 73.142 172 THR D CA 1
ATOM 29192 C C . THR F 1 205 ? -22.423 11.961 -45.944 1 76.52 172 THR D C 1
ATOM 29193 O O . THR F 1 205 ? -22.736 12.618 -46.951 1 71.616 172 THR D O 1
ATOM 29204 N N . ALA F 1 206 ? -22.64 12.352 -44.674 1 72.953 173 ALA D N 1
ATOM 29205 C CA . ALA F 1 206 ? -23.07 13.703 -44.335 1 73.448 173 ALA D CA 1
ATOM 29206 C C . ALA F 1 206 ? -21.955 14.443 -43.592 1 70.875 173 ALA D C 1
ATOM 29207 O O . ALA F 1 206 ? -22.167 15.558 -43.156 1 77.191 173 ALA D O 1
ATOM 29214 N N . GLY F 1 207 ? -20.768 13.838 -43.491 1 71.149 174 GLY D N 1
ATOM 29215 C CA . GLY F 1 207 ? -19.655 14.417 -42.75 1 73.745 174 GLY D CA 1
ATOM 29216 C C . GLY F 1 207 ? -18.777 15.301 -43.635 1 75.087 174 GLY D C 1
ATOM 29217 O O . GLY F 1 207 ? -18.291 14.845 -44.668 1 78.77 174 GLY D O 1
ATOM 29221 N N . PRO F 1 208 ? -18.568 16.592 -43.293 1 72.616 175 PRO D N 1
ATOM 29222 C CA . PRO F 1 208 ? -17.668 17.461 -44.057 1 72.06 175 PRO D CA 1
ATOM 29223 C C . PRO F 1 208 ? -16.277 16.902 -44.317 1 65.875 175 PRO D C 1
ATOM 29224 O O . PRO F 1 208 ? -15.705 17.108 -45.382 1 68.105 175 PRO D O 1
ATOM 29235 N N . TYR F 1 209 ? -15.71 16.225 -43.327 1 67.287 176 TYR D N 1
ATOM 29236 C CA . TYR F 1 209 ? -14.372 15.667 -43.479 1 64.837 176 TYR D CA 1
ATOM 29237 C C . TYR F 1 209 ? -14.395 14.572 -44.549 1 64.368 176 TYR D C 1
ATOM 29238 O O . TYR F 1 209 ? -13.588 14.585 -45.469 1 66.489 176 TYR D O 1
ATOM 29256 N N . MET F 1 210 ? -15.32 13.618 -44.444 1 66.029 177 MET D N 1
ATOM 29257 C CA . MET F 1 210 ? -15.34 12.495 -45.375 1 67.633 177 MET D CA 1
ATOM 29258 C C . MET F 1 210 ? -15.762 12.965 -46.771 1 73.239 177 MET D C 1
ATOM 29259 O O . MET F 1 210 ? -15.334 12.394 -47.775 1 71.089 177 MET D O 1
ATOM 29273 N N . ALA F 1 211 ? -16.584 14.021 -46.84 1 72.93 178 ALA D N 1
ATOM 29274 C CA . ALA F 1 211 ? -16.993 14.537 -48.136 1 72.868 178 ALA D CA 1
ATOM 29275 C C . ALA F 1 211 ? -15.776 15.042 -48.904 1 68.956 178 ALA D C 1
ATOM 29276 O O . ALA F 1 211 ? -15.676 14.817 -50.103 1 66.026 178 ALA D O 1
ATOM 29283 N N . LYS F 1 212 ? -14.832 15.668 -48.196 1 69.253 179 LYS D N 1
ATOM 29284 C CA . LYS F 1 212 ? -13.595 16.136 -48.805 1 71.917 179 LYS D CA 1
ATOM 29285 C C . LYS F 1 212 ? -12.733 14.947 -49.241 1 72.352 179 LYS D C 1
ATOM 29286 O O . LYS F 1 212 ? -12.153 14.955 -50.33 1 75.425 179 LYS D O 1
ATOM 29305 N N . LYS F 1 213 ? -12.653 13.926 -48.383 1 65.992 180 LYS D N 1
ATOM 29306 C CA . LYS F 1 213 ? -11.888 12.731 -48.699 1 71.092 180 LYS D CA 1
ATOM 29307 C C . LYS F 1 213 ? -12.452 12.029 -49.932 1 66.289 180 LYS D C 1
ATOM 29308 O O . LYS F 1 213 ? -11.699 11.431 -50.698 1 64.838 180 LYS D O 1
ATOM 29327 N N . THR F 1 214 ? -13.782 12.082 -50.07 1 64.252 181 THR D N 1
ATOM 29328 C CA . THR F 1 214 ? -14.494 11.494 -51.189 1 65.424 181 THR D CA 1
ATOM 29329 C C . THR F 1 214 ? -14.049 12.144 -52.501 1 67.359 181 THR D C 1
ATOM 29330 O O . THR F 1 214 ? -13.775 11.466 -53.49 1 66.298 181 THR D O 1
ATOM 29341 N N . GLY F 1 215 ? -13.983 13.471 -52.51 1 69.293 182 GLY D N 1
ATOM 29342 C CA . GLY F 1 215 ? -13.518 14.187 -53.688 1 71.607 182 GLY D CA 1
ATOM 29343 C C . GLY F 1 215 ? -12.081 13.798 -54.031 1 69.457 182 GLY D C 1
ATOM 29344 O O . GLY F 1 215 ? -11.701 13.699 -55.197 1 73.712 182 GLY D O 1
ATOM 29348 N N . GLN F 1 216 ? -11.285 13.594 -52.99 1 66.067 183 GLN D N 1
ATOM 29349 C CA . GLN F 1 216 ? -9.886 13.297 -53.179 1 69.706 183 GLN D CA 1
ATOM 29350 C C . GLN F 1 216 ? -9.655 11.86 -53.656 1 69.35 183 GLN D C 1
ATOM 29351 O O . GLN F 1 216 ? -8.8 11.632 -54.51 1 70.067 183 GLN D O 1
ATOM 29365 N N . LEU F 1 217 ? -10.382 10.896 -53.081 1 68.296 184 LEU D N 1
ATOM 29366 C CA . LEU F 1 217 ? -10.055 9.476 -53.208 1 66.34 184 LEU D CA 1
ATOM 29367 C C . LEU F 1 217 ? -11.004 8.741 -54.148 1 67.794 184 LEU D C 1
ATOM 29368 O O . LEU F 1 217 ? -10.653 7.68 -54.623 1 71.889 184 LEU D O 1
ATOM 29384 N N . CYS F 1 218 ? -12.223 9.229 -54.34 1 67.556 185 CYS D N 1
ATOM 29385 C CA . CYS F 1 218 ? -13.253 8.453 -55.005 1 66.608 185 CYS D CA 1
ATOM 29386 C C . CYS F 1 218 ? -13.8 9.228 -56.209 1 67.94 185 CYS D C 1
ATOM 29387 O O . CYS F 1 218 ? -13.184 10.197 -56.667 1 62.686 185 CYS D O 1
ATOM 29395 N N . ASP F 1 219 ? -14.964 8.794 -56.714 1 64.959 186 ASP D N 1
ATOM 29396 C CA . ASP F 1 219 ? -15.431 9.274 -58.005 1 68.516 186 ASP D CA 1
ATOM 29397 C C . ASP F 1 219 ? -16.644 10.192 -57.861 1 73.342 186 ASP D C 1
ATOM 29398 O O . ASP F 1 219 ? -16.94 10.921 -58.798 1 74.167 186 ASP D O 1
ATOM 29407 N N . GLY F 1 220 ? -17.348 10.163 -56.72 1 72.091 187 GLY D N 1
ATOM 29408 C CA . GLY F 1 220 ? -18.498 11.041 -56.542 1 73.418 187 GLY D CA 1
ATOM 29409 C C . GLY F 1 220 ? -19.116 10.921 -55.151 1 71.58 187 GLY D C 1
ATOM 29410 O O . GLY F 1 220 ? -18.748 10.018 -54.41 1 72.481 187 GLY D O 1
ATOM 29414 N N . LEU F 1 221 ? -20.071 11.809 -54.827 1 67.497 188 LEU D N 1
ATOM 29415 C CA . LEU F 1 221 ? -20.64 11.91 -53.492 1 64.625 188 LEU D CA 1
ATOM 29416 C C . LEU F 1 221 ? -22.121 11.549 -53.496 1 64.193 188 LEU D C 1
ATOM 29417 O O . LEU F 1 221 ? -22.832 11.888 -54.422 1 68.646 188 LEU D O 1
ATOM 29433 N N . LEU F 1 222 ? -22.583 10.891 -52.434 1 64.319 189 LEU D N 1
ATOM 29434 C CA . LEU F 1 222 ? -24.002 10.716 -52.157 1 66.607 189 LEU D CA 1
ATOM 29435 C C . LEU F 1 222 ? -24.282 11.238 -50.75 1 71.56 189 LEU D C 1
ATOM 29436 O O . LEU F 1 222 ? -23.598 10.866 -49.813 1 73.315 189 LEU D O 1
ATOM 29452 N N . THR F 1 223 ? -25.302 12.084 -50.583 1 72.606 190 THR D N 1
ATOM 29453 C CA . THR F 1 223 ? -25.593 12.642 -49.273 1 71.555 190 THR D CA 1
ATOM 29454 C C . THR F 1 223 ? -27.105 12.644 -49.056 1 71.528 190 THR D C 1
ATOM 29455 O O . THR F 1 223 ? -27.877 12.588 -50.005 1 71.742 190 THR D O 1
ATOM 29466 N N . PRO F 1 224 ? -27.59 12.628 -47.796 1 74.101 191 PRO D N 1
ATOM 29467 C CA . PRO F 1 224 ? -29.031 12.683 -47.538 1 76.474 191 PRO D CA 1
ATOM 29468 C C . PRO F 1 224 ? -29.545 14.107 -47.651 1 78.516 191 PRO D C 1
ATOM 29469 O O . PRO F 1 224 ? -28.766 15.053 -47.712 1 78.306 191 PRO D O 1
ATOM 29480 N N . GLY F 1 225 ? -30.872 14.225 -47.667 1 81.874 192 GLY D N 1
ATOM 29481 C CA . GLY F 1 225 ? -31.526 15.518 -47.64 1 83.668 192 GLY D CA 1
ATOM 29482 C C . GLY F 1 225 ? -31.124 16.233 -46.357 1 84.315 192 GLY D C 1
ATOM 29483 O O . GLY F 1 225 ? -30.992 15.597 -45.318 1 85.191 192 GLY D O 1
ATOM 29487 N N . ALA F 1 226 ? -30.837 17.529 -46.478 1 88.273 193 ALA D N 1
ATOM 29488 C CA . ALA F 1 226 ? -30.465 18.353 -45.348 1 88.015 193 ALA D CA 1
ATOM 29489 C C . ALA F 1 226 ? -30.775 19.802 -45.732 1 89.426 193 ALA D C 1
ATOM 29490 O O . ALA F 1 226 ? -31.196 20.044 -46.856 1 85.699 193 ALA D O 1
ATOM 29497 N N . ASN F 1 227 ? -30.553 20.752 -44.822 1 90.775 194 ASN D N 1
ATOM 29498 C CA . ASN F 1 227 ? -30.812 22.144 -45.143 1 96.648 194 ASN D CA 1
ATOM 29499 C C . ASN F 1 227 ? -29.743 22.632 -46.116 1 97.307 194 ASN D C 1
ATOM 29500 O O . ASN F 1 227 ? -28.714 21.996 -46.291 1 91.978 194 ASN D O 1
ATOM 29511 N N . ASP F 1 228 ? -30.004 23.793 -46.721 1 96.848 195 ASP D N 1
ATOM 29512 C CA . ASP F 1 228 ? -29.184 24.345 -47.786 1 96.606 195 ASP D CA 1
ATOM 29513 C C . ASP F 1 228 ? -27.754 24.585 -47.309 1 93.81 195 ASP D C 1
ATOM 29514 O O . ASP F 1 228 ? -26.82 24.395 -48.067 1 93.885 195 ASP D O 1
ATOM 29523 N N . GLU F 1 229 ? -27.579 25.008 -46.06 1 96.263 196 GLU D N 1
ATOM 29524 C CA . GLU F 1 229 ? -26.259 25.37 -45.57 1 98.792 196 GLU D CA 1
ATOM 29525 C C . GLU F 1 229 ? -25.382 24.121 -45.477 1 95.416 196 GLU D C 1
ATOM 29526 O O . GLU F 1 229 ? -24.214 24.165 -45.86 1 94.288 196 GLU D O 1
ATOM 29538 N N . LYS F 1 230 ? -25.941 23.015 -44.979 1 97.586 197 LYS D N 1
ATOM 29539 C CA . LYS F 1 230 ? -25.184 21.771 -44.873 1 101.153 197 LYS D CA 1
ATOM 29540 C C . LYS F 1 230 ? -24.867 21.185 -46.246 1 95.604 197 LYS D C 1
ATOM 29541 O O . LYS F 1 230 ? -23.76 20.693 -46.454 1 93.276 197 LYS D O 1
ATOM 29560 N N . LEU F 1 231 ? -25.865 21.18 -47.141 1 93.059 198 LEU D N 1
ATOM 29561 C CA . LEU F 1 231 ? -25.699 20.655 -48.494 1 87.504 198 LEU D CA 1
ATOM 29562 C C . LEU F 1 231 ? -24.604 21.45 -49.209 1 84.316 198 LEU D C 1
ATOM 29563 O O . LEU F 1 231 ? -23.702 20.864 -49.796 1 79.563 198 LEU D O 1
ATOM 29579 N N . ARG F 1 232 ? -24.627 22.78 -49.086 1 84.291 199 ARG D N 1
ATOM 29580 C CA . ARG F 1 232 ? -23.613 23.614 -49.716 1 85.415 199 ARG D CA 1
ATOM 29581 C C . ARG F 1 232 ? -22.22 23.319 -49.172 1 80.452 199 ARG D C 1
ATOM 29582 O O . ARG F 1 232 ? -21.264 23.363 -49.93 1 81.48 199 ARG D O 1
ATOM 29603 N N . LEU F 1 233 ? -22.107 23.062 -47.864 1 78.834 200 LEU D N 1
ATOM 29604 C CA . LEU F 1 233 ? -20.827 22.801 -47.23 1 80.477 200 LEU D CA 1
ATOM 29605 C C . LEU F 1 233 ? -20.241 21.491 -47.757 1 81.417 200 LEU D C 1
ATOM 29606 O O . LEU F 1 233 ? -19.05 21.425 -48.081 1 77.884 200 LEU D O 1
ATOM 29622 N N . LEU F 1 234 ? -21.081 20.448 -47.823 1 82.031 201 LEU D N 1
ATOM 29623 C CA . LEU F 1 234 ? -20.642 19.136 -48.292 1 79.513 201 LEU D CA 1
ATOM 29624 C C . LEU F 1 234 ? -20.204 19.213 -49.761 1 80.256 201 LEU D C 1
ATOM 29625 O O . LEU F 1 234 ? -19.196 18.613 -50.115 1 74.978 201 LEU D O 1
ATOM 29641 N N . LEU F 1 235 ? -20.955 19.958 -50.604 1 79.451 202 LEU D N 1
ATOM 29642 C CA . LEU F 1 235 ? -20.614 20.123 -52.013 1 78.121 202 LEU D CA 1
ATOM 29643 C C . LEU F 1 235 ? -19.26 20.836 -52.111 1 79.983 202 LEU D C 1
ATOM 29644 O O . LEU F 1 235 ? -18.37 20.417 -52.856 1 80.632 202 LEU D O 1
ATOM 29660 N N . SER F 1 236 ? -19.101 21.891 -51.31 1 79.641 203 SER D N 1
ATOM 29661 C CA . SER F 1 236 ? -17.893 22.695 -51.294 1 82.337 203 SER D CA 1
ATOM 29662 C C . SER F 1 236 ? -16.667 21.879 -50.872 1 80.484 203 SER D C 1
ATOM 29663 O O . SER F 1 236 ? -15.587 21.99 -51.455 1 80.258 203 SER D O 1
ATOM 29671 N N . ARG F 1 237 ? -16.842 21.036 -49.855 1 79.221 204 ARG D N 1
ATOM 29672 C CA . ARG F 1 237 ? -15.762 20.185 -49.376 1 83.042 204 ARG D CA 1
ATOM 29673 C C . ARG F 1 237 ? -15.344 19.146 -50.416 1 76.155 204 ARG D C 1
ATOM 29674 O O . ARG F 1 237 ? -14.154 18.912 -50.632 1 67.168 204 ARG D O 1
ATOM 29695 N N . PHE F 1 238 ? -16.341 18.503 -51.032 1 73.991 205 PHE D N 1
ATOM 29696 C CA . PHE F 1 238 ? -16.114 17.547 -52.105 1 71.284 205 PHE D CA 1
ATOM 29697 C C . PHE F 1 238 ? -15.311 18.185 -53.245 1 72.902 205 PHE D C 1
ATOM 29698 O O . PHE F 1 238 ? -14.334 17.606 -53.709 1 70.085 205 PHE D O 1
ATOM 29715 N N . GLU F 1 239 ? -15.706 19.391 -53.668 1 81.061 206 GLU D N 1
ATOM 29716 C CA . GLU F 1 239 ? -14.994 20.132 -54.707 1 82.53 206 GLU D CA 1
ATOM 29717 C C . GLU F 1 239 ? -13.539 20.421 -54.318 1 79.693 206 GLU D C 1
ATOM 29718 O O . GLU F 1 239 ? -12.624 20.239 -55.121 1 74.834 206 GLU D O 1
ATOM 29730 N N . GLU F 1 240 ? -13.342 20.92 -53.096 1 82.36 207 GLU D N 1
ATOM 29731 C CA . GLU F 1 240 ? -12.013 21.209 -52.577 1 87.089 207 GLU D CA 1
ATOM 29732 C C . GLU F 1 240 ? -11.12 19.97 -52.64 1 84.091 207 GLU D C 1
ATOM 29733 O O . GLU F 1 240 ? -9.956 20.045 -53.042 1 85.696 207 GLU D O 1
ATOM 29745 N N . GLY F 1 241 ? -11.673 18.831 -52.209 1 80.489 208 GLY D N 1
ATOM 29746 C CA . GLY F 1 241 ? -10.944 17.577 -52.19 1 84.481 208 GLY D CA 1
ATOM 29747 C C . GLY F 1 241 ? -10.514 17.128 -53.589 1 80.509 208 GLY D C 1
ATOM 29748 O O . GLY F 1 241 ? -9.361 16.734 -53.801 1 75.712 208 GLY D O 1
ATOM 29752 N N . ALA F 1 242 ? -11.469 17.188 -54.521 1 79.671 209 ALA D N 1
ATOM 29753 C CA . ALA F 1 242 ? -11.235 16.836 -55.913 1 83.347 209 ALA D CA 1
ATOM 29754 C C . ALA F 1 242 ? -10.134 17.715 -56.511 1 83.881 209 ALA D C 1
ATOM 29755 O O . ALA F 1 242 ? -9.166 17.207 -57.072 1 80.816 209 ALA D O 1
ATOM 29762 N N . ARG F 1 243 ? -10.27 19.035 -56.354 1 85.759 210 ARG D N 1
ATOM 29763 C CA . ARG F 1 243 ? -9.362 19.966 -57.004 1 91.533 210 ARG D CA 1
ATOM 29764 C C . ARG F 1 243 ? -7.936 19.817 -56.474 1 89.133 210 ARG D C 1
ATOM 29765 O O . ARG F 1 243 ? -6.978 19.909 -57.234 1 90.175 210 ARG D O 1
ATOM 29786 N N . ALA F 1 244 ? -7.8 19.603 -55.166 1 89.887 211 ALA D N 1
ATOM 29787 C CA . ALA F 1 244 ? -6.494 19.416 -54.554 1 90.988 211 ALA D CA 1
ATOM 29788 C C . ALA F 1 244 ? -5.838 18.118 -55.039 1 90.379 211 ALA D C 1
ATOM 29789 O O . ALA F 1 244 ? -4.61 18.005 -55.019 1 91.543 211 ALA D O 1
ATOM 29796 N N . ALA F 1 245 ? -6.655 17.151 -55.487 1 85.39 212 ALA D N 1
ATOM 29797 C CA . ALA F 1 245 ? -6.152 15.909 -56.055 1 83.504 212 ALA D CA 1
ATOM 29798 C C . ALA F 1 245 ? -6.003 15.991 -57.578 1 84.483 212 ALA D C 1
ATOM 29799 O O . ALA F 1 245 ? -5.778 14.967 -58.22 1 86.26 212 ALA D O 1
ATOM 29806 N N . GLY F 1 246 ? -6.192 17.178 -58.165 1 79.437 213 GLY D N 1
ATOM 29807 C CA . GLY F 1 246 ? -5.993 17.37 -59.594 1 78.452 213 GLY D CA 1
ATOM 29808 C C . GLY F 1 246 ? -7.209 16.985 -60.444 1 78.089 213 GLY D C 1
ATOM 29809 O O . GLY F 1 246 ? -7.086 16.899 -61.649 1 76.26 213 GLY D O 1
ATOM 29813 N N . LYS F 1 247 ? -8.383 16.774 -59.84 1 79.67 214 LYS D N 1
ATOM 29814 C CA . LYS F 1 247 ? -9.577 16.323 -60.547 1 80.898 214 LYS D CA 1
ATOM 29815 C C . LYS F 1 247 ? -10.505 17.511 -60.828 1 87.207 214 LYS D C 1
ATOM 29816 O O . LYS F 1 247 ? -10.403 18.56 -60.184 1 86.437 214 LYS D O 1
ATOM 29835 N N . ASP F 1 248 ? -11.421 17.334 -61.788 1 87.03 215 ASP D N 1
ATOM 29836 C CA . ASP F 1 248 ? -12.42 18.336 -62.114 1 88.804 215 ASP D CA 1
ATOM 29837 C C . ASP F 1 248 ? -13.769 17.931 -61.522 1 88.754 215 ASP D C 1
ATOM 29838 O O . ASP F 1 248 ? -14.434 17.047 -62.059 1 90.118 215 ASP D O 1
ATOM 29847 N N . PRO F 1 249 ? -14.238 18.568 -60.422 1 90.371 216 PRO D N 1
ATOM 29848 C CA . PRO F 1 249 ? -15.466 18.132 -59.744 1 90.913 216 PRO D CA 1
ATOM 29849 C C . PRO F 1 249 ? -16.777 18.374 -60.485 1 95.419 216 PRO D C 1
ATOM 29850 O O . PRO F 1 249 ? -17.806 17.797 -60.13 1 90.958 216 PRO D O 1
ATOM 29861 N N . ARG F 1 250 ? -16.731 19.245 -61.502 1 102.557 217 ARG D N 1
ATOM 29862 C CA . ARG F 1 250 ? -17.903 19.526 -62.317 1 103.726 217 ARG D CA 1
ATOM 29863 C C . ARG F 1 250 ? -18.218 18.333 -63.219 1 102.135 217 ARG D C 1
ATOM 29864 O O . ARG F 1 250 ? -19.331 18.235 -63.718 1 99.878 217 ARG D O 1
ATOM 29885 N N . ARG F 1 251 ? -17.286 17.393 -63.356 1 99.814 218 ARG D N 1
ATOM 29886 C CA . ARG F 1 251 ? -17.545 16.188 -64.128 1 100.308 218 ARG D CA 1
ATOM 29887 C C . ARG F 1 251 ? -17.722 14.972 -63.221 1 93.903 218 ARG D C 1
ATOM 29888 O O . ARG F 1 251 ? -17.794 13.86 -63.727 1 88.746 218 ARG D O 1
ATOM 29909 N N . MET F 1 252 ? -17.875 15.165 -61.896 1 86.644 219 MET D N 1
ATOM 29910 C CA . MET F 1 252 ? -18.046 14.049 -60.98 1 76.876 219 MET D CA 1
ATOM 29911 C C . MET F 1 252 ? -19.456 14.074 -60.39 1 75.68 219 MET D C 1
ATOM 29912 O O . MET F 1 252 ? -19.968 15.127 -60.025 1 78.788 219 MET D O 1
ATOM 29926 N N . PRO F 1 253 ? -20.132 12.916 -60.283 1 75.107 220 PRO D N 1
ATOM 29927 C CA . PRO F 1 253 ? -21.473 12.857 -59.697 1 77.93 220 PRO D CA 1
ATOM 29928 C C . PRO F 1 253 ? -21.599 13.448 -58.296 1 76.555 220 PRO D C 1
ATOM 29929 O O . PRO F 1 253 ? -20.802 13.159 -57.422 1 72.353 220 PRO D O 1
ATOM 29940 N N . ARG F 1 254 ? -22.63 14.273 -58.107 1 81.437 221 ARG D N 1
ATOM 29941 C CA . ARG F 1 254 ? -23.044 14.779 -56.809 1 77.651 221 ARG D CA 1
ATOM 29942 C C . ARG F 1 254 ? -24.506 14.401 -56.615 1 75.683 221 ARG D C 1
ATOM 29943 O O . ARG F 1 254 ? -25.4 14.956 -57.257 1 74.43 221 ARG D O 1
ATOM 29964 N N . MET F 1 255 ? -24.725 13.393 -55.781 1 70.605 222 MET D N 1
ATOM 29965 C CA . MET F 1 255 ? -26.007 12.718 -55.712 1 72.864 222 MET D CA 1
ATOM 29966 C C . MET F 1 255 ? -26.627 12.994 -54.35 1 70.794 222 MET D C 1
ATOM 29967 O O . MET F 1 255 ? -25.909 13.135 -53.365 1 73.748 222 MET D O 1
ATOM 29981 N N . ILE F 1 256 ? -27.955 13.06 -54.301 1 70.348 223 ILE D N 1
ATOM 29982 C CA . ILE F 1 256 ? -28.658 13.259 -53.052 1 74.085 223 ILE D CA 1
ATOM 29983 C C . ILE F 1 256 ? -29.816 12.27 -52.98 1 78.16 223 ILE D C 1
ATOM 29984 O O . ILE F 1 256 ? -30.483 11.979 -53.983 1 76.431 223 ILE D O 1
ATOM 30000 N N . GLN F 1 257 ? -30.055 11.777 -51.76 1 76.809 224 GLN D N 1
ATOM 30001 C CA . GLN F 1 257 ? -31.152 10.871 -51.506 1 74.923 224 GLN D CA 1
ATOM 30002 C C . GLN F 1 257 ? -32.13 11.562 -50.578 1 79.48 224 GLN D C 1
ATOM 30003 O O . GLN F 1 257 ? -31.746 11.951 -49.482 1 85.696 224 GLN D O 1
ATOM 30017 N N . VAL F 1 258 ? -33.389 11.659 -51.007 1 77.007 225 VAL D N 1
ATOM 30018 C CA . VAL F 1 258 ? -34.399 12.369 -50.249 1 77.402 225 VAL D CA 1
ATOM 30019 C C . VAL F 1 258 ? -35.587 11.457 -49.979 1 79.217 225 VAL D C 1
ATOM 30020 O O . VAL F 1 258 ? -35.779 10.443 -50.637 1 78.564 225 VAL D O 1
ATOM 30033 N N . HIS F 1 259 ? -36.373 11.873 -48.981 1 80.196 226 HIS D N 1
ATOM 30034 C CA . HIS F 1 259 ? -37.534 11.126 -48.54 1 79.175 226 HIS D CA 1
ATOM 30035 C C . HIS F 1 259 ? -38.746 12.041 -48.697 1 81.428 226 HIS D C 1
ATOM 30036 O O . HIS F 1 259 ? -38.683 13.22 -48.335 1 85.239 226 HIS D O 1
ATOM 30051 N N . VAL F 1 260 ? -39.82 11.501 -49.281 1 78.241 227 VAL D N 1
ATOM 30052 C CA . VAL F 1 260 ? -41.058 12.237 -49.442 1 81.099 227 VAL D CA 1
ATOM 30053 C C . VAL F 1 260 ? -42.208 11.328 -49.019 1 84.379 227 VAL D C 1
ATOM 30054 O O . VAL F 1 260 ? -42.025 10.122 -48.847 1 82.471 227 VAL D O 1
ATOM 30067 N N . SER F 1 261 ? -43.383 11.928 -48.817 1 85.352 228 SER D N 1
ATOM 30068 C CA . SER F 1 261 ? -44.611 11.172 -48.677 1 86.241 228 SER D CA 1
ATOM 30069 C C . SER F 1 261 ? -45.637 11.791 -49.614 1 90.924 228 SER D C 1
ATOM 30070 O O . SER F 1 261 ? -46.072 12.908 -49.382 1 93.874 228 SER D O 1
ATOM 30078 N N . TRP F 1 262 ? -45.959 11.096 -50.714 1 92.885 229 TRP D N 1
ATOM 30079 C CA . TRP F 1 262 ? -47.073 11.478 -51.561 1 91.773 229 TRP D CA 1
ATOM 30080 C C . TRP F 1 262 ? -48.232 10.536 -51.287 1 94.297 229 TRP D C 1
ATOM 30081 O O . TRP F 1 262 ? -48.023 9.337 -51.151 1 88.4 229 TRP D O 1
ATOM 30102 N N . ALA F 1 263 ? -49.439 11.112 -51.226 1 101.496 230 ALA D N 1
ATOM 30103 C CA . ALA F 1 263 ? -50.663 10.342 -51.116 1 102.667 230 ALA D CA 1
ATOM 30104 C C . ALA F 1 263 ? -51.807 11.192 -51.658 1 106.935 230 ALA D C 1
ATOM 30105 O O . ALA F 1 263 ? -51.594 12.31 -52.129 1 105.411 230 ALA D O 1
ATOM 30112 N N . GLU F 1 264 ? -53.027 10.664 -51.539 1 106.358 231 GLU D N 1
ATOM 30113 C CA . GLU F 1 264 ? -54.166 11.308 -52.169 1 102.892 231 GLU D CA 1
ATOM 30114 C C . GLU F 1 264 ? -54.5 12.592 -51.409 1 104.588 231 GLU D C 1
ATOM 30115 O O . GLU F 1 264 ? -54.911 13.568 -52.021 1 102.003 231 GLU D O 1
ATOM 30127 N N . THR F 1 265 ? -54.323 12.59 -50.081 1 104.405 232 THR D N 1
ATOM 30128 C CA . THR F 1 265 ? -54.527 13.776 -49.251 1 103.271 232 THR D CA 1
ATOM 30129 C C . THR F 1 265 ? -53.272 14.037 -48.416 1 100.987 232 THR D C 1
ATOM 30130 O O . THR F 1 265 ? -52.465 13.131 -48.182 1 100.78 232 THR D O 1
ATOM 30141 N N . ASP F 1 266 ? -53.132 15.28 -47.946 1 100.089 233 ASP D N 1
ATOM 30142 C CA . ASP F 1 266 ? -52.062 15.636 -47.022 1 100.659 233 ASP D CA 1
ATOM 30143 C C . ASP F 1 266 ? -52.174 14.801 -45.746 1 100.954 233 ASP D C 1
ATOM 30144 O O . ASP F 1 266 ? -51.167 14.307 -45.256 1 94.142 233 ASP D O 1
ATOM 30153 N N . GLU F 1 267 ? -53.401 14.634 -45.222 1 103.212 234 GLU D N 1
ATOM 30154 C CA . GLU F 1 267 ? -53.606 13.858 -44.008 1 101.013 234 GLU D CA 1
ATOM 30155 C C . GLU F 1 267 ? -53.035 12.451 -44.171 1 97.742 234 GLU D C 1
ATOM 30156 O O . GLU F 1 267 ? -52.371 11.955 -43.269 1 90.907 234 GLU D O 1
ATOM 30168 N N . GLN F 1 268 ? -53.298 11.817 -45.319 1 100.931 235 GLN D N 1
ATOM 30169 C CA . GLN F 1 268 ? -52.844 10.455 -45.552 1 108.02 235 GLN D CA 1
ATOM 30170 C C . GLN F 1 268 ? -51.314 10.435 -45.676 1 105.004 235 GLN D C 1
ATOM 30171 O O . GLN F 1 268 ? -50.669 9.474 -45.246 1 92.7 235 GLN D O 1
ATOM 30185 N N . ALA F 1 269 ? -50.74 11.495 -46.269 1 104.404 236 ALA D N 1
ATOM 30186 C CA . ALA F 1 269 ? -49.299 11.568 -46.476 1 100.553 236 ALA D CA 1
ATOM 30187 C C . ALA F 1 269 ? -48.552 11.621 -45.14 1 98.839 236 ALA D C 1
ATOM 30188 O O . ALA F 1 269 ? -47.522 10.969 -44.978 1 96.111 236 ALA D O 1
ATOM 30195 N N . ILE F 1 270 ? -49.104 12.4 -44.195 1 102.078 237 ILE D N 1
ATOM 30196 C CA . ILE F 1 270 ? -48.557 12.564 -42.854 1 100.722 237 ILE D CA 1
ATOM 30197 C C . ILE F 1 270 ? -48.67 11.245 -42.102 1 102.287 237 ILE D C 1
ATOM 30198 O O . ILE F 1 270 ? -47.693 10.796 -41.508 1 100.292 237 ILE D O 1
ATOM 30214 N N . GLU F 1 271 ? -49.854 10.624 -42.144 1 102.155 238 GLU D N 1
ATOM 30215 C CA . GLU F 1 271 ? -50.089 9.365 -41.455 1 103.646 238 GLU D CA 1
ATOM 30216 C C . GLU F 1 271 ? -49.114 8.288 -41.944 1 99.865 238 GLU D C 1
ATOM 30217 O O . GLU F 1 271 ? -48.632 7.489 -41.137 1 101.302 238 GLU D O 1
ATOM 30229 N N . ASN F 1 272 ? -48.83 8.275 -43.255 1 95.363 239 ASN D N 1
ATOM 30230 C CA . ASN F 1 272 ? -47.913 7.308 -43.834 1 91.209 239 ASN D CA 1
ATOM 30231 C C . ASN F 1 272 ? -46.498 7.523 -43.301 1 92.593 239 ASN D C 1
ATOM 30232 O O . ASN F 1 272 ? -45.812 6.544 -42.982 1 87.14 239 ASN D O 1
ATOM 30243 N N . ALA F 1 273 ? -46.051 8.789 -43.24 1 90.816 240 ALA D N 1
ATOM 30244 C CA . ALA F 1 273 ? -44.723 9.1 -42.726 1 88.588 240 ALA D CA 1
ATOM 30245 C C . ALA F 1 273 ? -44.575 8.627 -41.276 1 89.172 240 ALA D C 1
ATOM 30246 O O . ALA F 1 273 ? -43.564 8.028 -40.936 1 83.738 240 ALA D O 1
ATOM 30253 N N . LEU F 1 274 ? -45.583 8.887 -40.432 1 92.051 241 LEU D N 1
ATOM 30254 C CA . LEU F 1 274 ? -45.541 8.491 -39.03 1 91.527 241 LEU D CA 1
ATOM 30255 C C . LEU F 1 274 ? -45.483 6.975 -38.906 1 87.637 241 LEU D C 1
ATOM 30256 O O . LEU F 1 274 ? -44.73 6.473 -38.087 1 93.873 241 LEU D O 1
ATOM 30272 N N . ARG F 1 275 ? -46.308 6.256 -39.675 1 87.748 242 ARG D N 1
ATOM 30273 C CA . ARG F 1 275 ? -46.426 4.815 -39.494 1 91.32 242 ARG D CA 1
ATOM 30274 C C . ARG F 1 275 ? -45.245 4.097 -40.124 1 86.229 242 ARG D C 1
ATOM 30275 O O . ARG F 1 275 ? -44.772 3.15 -39.538 1 83.104 242 ARG D O 1
ATOM 30296 N N . GLU F 1 276 ? -44.744 4.584 -41.263 1 87.179 243 GLU D N 1
ATOM 30297 C CA . GLU F 1 276 ? -43.804 3.838 -42.093 1 82.769 243 GLU D CA 1
ATOM 30298 C C . GLU F 1 276 ? -42.349 4.253 -41.86 1 78.324 243 GLU D C 1
ATOM 30299 O O . GLU F 1 276 ? -41.447 3.418 -42.022 1 72.555 243 GLU D O 1
ATOM 30311 N N . TRP F 1 277 ? -42.11 5.534 -41.536 1 74.979 244 TRP D N 1
ATOM 30312 C CA . TRP F 1 277 ? -40.751 6.062 -41.547 1 75.519 244 TRP D CA 1
ATOM 30313 C C . TRP F 1 277 ? -40.515 7.017 -40.368 1 77.405 244 TRP D C 1
ATOM 30314 O O . TRP F 1 277 ? -39.994 8.127 -40.532 1 74.47 244 TRP D O 1
ATOM 30335 N N . PRO F 1 278 ? -40.835 6.601 -39.122 1 75.871 245 PRO D N 1
ATOM 30336 C CA . PRO F 1 278 ? -40.641 7.47 -37.97 1 75.526 245 PRO D CA 1
ATOM 30337 C C . PRO F 1 278 ? -39.167 7.817 -37.773 1 72.53 245 PRO D C 1
ATOM 30338 O O . PRO F 1 278 ? -38.834 8.861 -37.218 1 73.498 245 PRO D O 1
ATOM 30349 N N . ASN F 1 279 ? -38.283 6.955 -38.272 1 70.575 246 ASN D N 1
ATOM 30350 C CA . ASN F 1 279 ? -36.85 7.198 -38.196 1 73.444 246 ASN D CA 1
ATOM 30351 C C . ASN F 1 279 ? -36.465 8.46 -38.96 1 71.853 246 ASN D C 1
ATOM 30352 O O . ASN F 1 279 ? -35.437 9.073 -38.672 1 67.819 246 ASN D O 1
ATOM 30363 N N . GLY F 1 280 ? -37.281 8.82 -39.963 1 75.089 247 GLY D N 1
ATOM 30364 C CA . GLY F 1 280 ? -37.11 10.059 -40.706 1 73.785 247 GLY D CA 1
ATOM 30365 C C . GLY F 1 280 ? -37.269 11.29 -39.814 1 76.598 247 GLY D C 1
ATOM 30366 O O . GLY F 1 280 ? -36.741 12.349 -40.149 1 75.708 247 GLY D O 1
ATOM 30370 N N . GLY F 1 281 ? -37.989 11.14 -38.687 1 75.02 248 GLY D N 1
ATOM 30371 C CA . GLY F 1 281 ? -38.261 12.245 -37.777 1 76.801 248 GLY D CA 1
ATOM 30372 C C . GLY F 1 281 ? -37.33 12.237 -36.566 1 77.431 248 GLY D C 1
ATOM 30373 O O . GLY F 1 281 ? -37.601 12.91 -35.565 1 76.774 248 GLY D O 1
ATOM 30377 N N . MET F 1 282 ? -36.225 11.488 -36.675 1 71.914 249 MET D N 1
ATOM 30378 C CA . MET F 1 282 ? -35.268 11.369 -35.594 1 74.299 249 MET D CA 1
ATOM 30379 C C . MET F 1 282 ? -33.992 12.117 -35.959 1 71.727 249 MET D C 1
ATOM 30380 O O . MET F 1 282 ? -33.07 11.511 -36.499 1 74.767 249 MET D O 1
ATOM 30394 N N . ALA F 1 283 ? -33.951 13.405 -35.619 1 71.926 250 ALA D N 1
ATOM 30395 C CA . ALA F 1 283 ? -32.853 14.303 -35.943 1 72.606 250 ALA D CA 1
ATOM 30396 C C . ALA F 1 283 ? -31.713 14.153 -34.94 1 72.602 250 ALA D C 1
ATOM 30397 O O . ALA F 1 283 ? -31.402 15.076 -34.196 1 72.893 250 ALA D O 1
ATOM 30404 N N . PHE F 1 284 ? -31.097 12.974 -34.91 1 72.114 251 PHE D N 1
ATOM 30405 C CA . PHE F 1 284 ? -30.056 12.702 -33.937 1 71.054 251 PHE D CA 1
ATOM 30406 C C . PHE F 1 284 ? -29.245 11.514 -34.441 1 71.929 251 PHE D C 1
ATOM 30407 O O . PHE F 1 284 ? -29.7 10.762 -35.299 1 66.66 251 PHE D O 1
ATOM 30424 N N . PRO F 1 285 ? -28.01 11.311 -33.951 1 70.009 252 PRO D N 1
ATOM 30425 C CA . PRO F 1 285 ? -27.162 10.228 -34.454 1 69.196 252 PRO D CA 1
ATOM 30426 C C . PRO F 1 285 ? -27.802 8.868 -34.157 1 66.598 252 PRO D C 1
ATOM 30427 O O . PRO F 1 285 ? -28.197 8.609 -33.02 1 61.255 252 PRO D O 1
ATOM 30438 N N . LYS F 1 286 ? -27.953 8.038 -35.198 1 65.149 253 LYS D N 1
ATOM 30439 C CA . LYS F 1 286 ? -28.627 6.755 -35.076 1 68.509 253 LYS D CA 1
ATOM 30440 C C . LYS F 1 286 ? -27.685 5.56 -35.288 1 63.221 253 LYS D C 1
ATOM 30441 O O . LYS F 1 286 ? -28.133 4.422 -35.195 1 63.139 253 LYS D O 1
ATOM 30460 N N . GLY F 1 287 ? -26.397 5.8 -35.558 1 59.668 254 GLY D N 1
ATOM 30461 C CA . GLY F 1 287 ? -25.505 4.719 -35.976 1 64.352 254 GLY D CA 1
ATOM 30462 C C . GLY F 1 287 ? -25.1 3.722 -34.874 1 61.415 254 GLY D C 1
ATOM 30463 O O . GLY F 1 287 ? -24.471 2.724 -35.201 1 60.08 254 GLY D O 1
ATOM 30467 N N . ASP F 1 288 ? -25.437 3.978 -33.591 1 61.17 255 ASP D N 1
ATOM 30468 C CA . ASP F 1 288 ? -25.088 3.075 -32.492 1 58.211 255 ASP D CA 1
ATOM 30469 C C . ASP F 1 288 ? -26.289 2.215 -32.066 1 61.524 255 ASP D C 1
ATOM 30470 O O . ASP F 1 288 ? -26.139 1.285 -31.279 1 59.181 255 ASP D O 1
ATOM 30479 N N . ILE F 1 289 ? -27.489 2.494 -32.591 1 60.986 256 ILE D N 1
ATOM 30480 C CA . ILE F 1 289 ? -28.686 1.802 -32.142 1 63.455 256 ILE D CA 1
ATOM 30481 C C . ILE F 1 289 ? -28.807 0.456 -32.851 1 61.237 256 ILE D C 1
ATOM 30482 O O . ILE F 1 289 ? -28.792 0.403 -34.078 1 64.758 256 ILE D O 1
ATOM 30498 N N . ARG F 1 290 ? -29.018 -0.601 -32.068 1 58.008 257 ARG D N 1
ATOM 30499 C CA . ARG F 1 290 ? -28.771 -1.958 -32.519 1 61.616 257 ARG D CA 1
ATOM 30500 C C . ARG F 1 290 ? -30.024 -2.638 -33.083 1 61.487 257 ARG D C 1
ATOM 30501 O O . ARG F 1 290 ? -29.894 -3.414 -34.037 1 57.212 257 ARG D O 1
ATOM 30522 N N . ASN F 1 291 ? -31.197 -2.411 -32.475 1 59.396 258 ASN D N 1
ATOM 30523 C CA . ASN F 1 291 ? -32.337 -3.267 -32.757 1 61.833 258 ASN D CA 1
ATOM 30524 C C . ASN F 1 291 ? -33.506 -2.517 -33.393 1 67.733 258 ASN D C 1
ATOM 30525 O O . ASN F 1 291 ? -33.849 -1.387 -33.025 1 66.299 258 ASN D O 1
ATOM 30536 N N . PRO F 1 292 ? -34.249 -3.189 -34.304 1 67.602 259 PRO D N 1
ATOM 30537 C CA . PRO F 1 292 ? -35.539 -2.671 -34.744 1 69.752 259 PRO D CA 1
ATOM 30538 C C . PRO F 1 292 ? -36.463 -2.279 -33.59 1 68.874 259 PRO D C 1
ATOM 30539 O O . PRO F 1 292 ? -37.163 -1.274 -33.663 1 69.152 259 PRO D O 1
ATOM 30550 N N . GLU F 1 293 ? -36.447 -3.071 -32.51 1 66.838 260 GLU D N 1
ATOM 30551 C CA . GLU F 1 293 ? -37.306 -2.828 -31.359 1 66.66 260 GLU D CA 1
ATOM 30552 C C . GLU F 1 293 ? -36.911 -1.528 -30.653 1 66.828 260 GLU D C 1
ATOM 30553 O O . GLU F 1 293 ? -37.751 -0.871 -30.019 1 72.048 260 GLU D O 1
ATOM 30565 N N . ASP F 1 294 ? -35.636 -1.135 -30.772 1 65.534 261 ASP D N 1
ATOM 30566 C CA . ASP F 1 294 ? -35.165 0.104 -30.163 1 64.338 261 ASP D CA 1
ATOM 30567 C C . ASP F 1 294 ? -35.751 1.286 -30.905 1 65.769 261 ASP D C 1
ATOM 30568 O O . ASP F 1 294 ? -36.311 2.181 -30.291 1 65.059 261 ASP D O 1
ATOM 30577 N N . PHE F 1 295 ? -35.635 1.266 -32.237 1 68.298 262 PHE D N 1
ATOM 30578 C CA . PHE F 1 295 ? -36.224 2.316 -33.056 1 67.989 262 PHE D CA 1
ATOM 30579 C C . PHE F 1 295 ? -37.738 2.346 -32.884 1 69.967 262 PHE D C 1
ATOM 30580 O O . PHE F 1 295 ? -38.344 3.425 -32.845 1 66.058 262 PHE D O 1
ATOM 30597 N N . GLN F 1 296 ? -38.345 1.157 -32.776 1 71.148 263 GLN D N 1
ATOM 30598 C CA . GLN F 1 296 ? -39.787 1.05 -32.593 1 74.785 263 GLN D CA 1
ATOM 30599 C C . GLN F 1 296 ? -40.248 1.835 -31.356 1 78.971 263 GLN D C 1
ATOM 30600 O O . GLN F 1 296 ? -41.262 2.535 -31.386 1 82.607 263 GLN D O 1
ATOM 30614 N N . ALA F 1 297 ? -39.515 1.702 -30.244 1 81.941 264 ALA D N 1
ATOM 30615 C CA . ALA F 1 297 ? -39.874 2.39 -29.009 1 79.403 264 ALA D CA 1
ATOM 30616 C C . ALA F 1 297 ? -39.599 3.897 -29.119 1 79.639 264 ALA D C 1
ATOM 30617 O O . ALA F 1 297 ? -40.396 4.72 -28.657 1 85.861 264 ALA D O 1
ATOM 30624 N N . MET F 1 298 ? -38.462 4.258 -29.732 1 73.935 265 MET D N 1
ATOM 30625 C CA . MET F 1 298 ? -38.11 5.646 -29.974 1 74.094 265 MET D CA 1
ATOM 30626 C C . MET F 1 298 ? -39.164 6.338 -30.85 1 79.711 265 MET D C 1
ATOM 30627 O O . MET F 1 298 ? -39.427 7.524 -30.653 1 77.898 265 MET D O 1
ATOM 30641 N N . ALA F 1 299 ? -39.736 5.591 -31.815 1 80.56 266 ALA D N 1
ATOM 30642 C CA . ALA F 1 299 ? -40.696 6.112 -32.778 1 82.314 266 ALA D CA 1
ATOM 30643 C C . ALA F 1 299 ? -41.89 6.745 -32.076 1 82.922 266 ALA D C 1
ATOM 30644 O O . ALA F 1 299 ? -42.473 7.68 -32.605 1 82.259 266 ALA D O 1
ATOM 30651 N N . ARG F 1 300 ? -42.224 6.241 -30.88 1 85.137 267 ARG D N 1
ATOM 30652 C CA . ARG F 1 300 ? -43.387 6.717 -30.154 1 87.948 267 ARG D CA 1
ATOM 30653 C C . ARG F 1 300 ? -43.279 8.205 -29.82 1 88.341 267 ARG D C 1
ATOM 30654 O O . ARG F 1 300 ? -44.294 8.807 -29.543 1 93.671 267 ARG D O 1
ATOM 30675 N N . LEU F 1 301 ? -42.088 8.814 -29.872 1 88.262 268 LEU D N 1
ATOM 30676 C CA . LEU F 1 301 ? -41.927 10.225 -29.543 1 92.64 268 LEU D CA 1
ATOM 30677 C C . LEU F 1 301 ? -42.053 11.114 -30.776 1 95.735 268 LEU D C 1
ATOM 30678 O O . LEU F 1 301 ? -42.037 12.346 -30.663 1 102.677 268 LEU D O 1
ATOM 30694 N N . VAL F 1 302 ? -42.117 10.502 -31.963 1 92.045 269 VAL D N 1
ATOM 30695 C CA . VAL F 1 302 ? -42.045 11.258 -33.207 1 91.277 269 VAL D CA 1
ATOM 30696 C C . VAL F 1 302 ? -43.406 11.855 -33.548 1 87.281 269 VAL D C 1
ATOM 30697 O O . VAL F 1 302 ? -44.433 11.202 -33.426 1 85.391 269 VAL D O 1
ATOM 30710 N N . ARG F 1 303 ? -43.381 13.098 -34.016 1 86.389 270 ARG D N 1
ATOM 30711 C CA . ARG F 1 303 ? -44.595 13.818 -34.373 1 92.409 270 ARG D CA 1
ATOM 30712 C C . ARG F 1 303 ? -44.388 14.456 -35.744 1 89.17 270 ARG D C 1
ATOM 30713 O O . ARG F 1 303 ? -43.263 14.556 -36.229 1 87.78 270 ARG D O 1
ATOM 30734 N N . PRO F 1 304 ? -45.467 14.899 -36.425 1 94.078 271 PRO D N 1
ATOM 30735 C CA . PRO F 1 304 ? -45.337 15.516 -37.747 1 92.365 271 PRO D CA 1
ATOM 30736 C C . PRO F 1 304 ? -44.298 16.629 -37.892 1 91.101 271 PRO D C 1
ATOM 30737 O O . PRO F 1 304 ? -43.626 16.688 -38.925 1 85.999 271 PRO D O 1
ATOM 30748 N N . GLU F 1 305 ? -44.185 17.503 -36.866 1 94.575 272 GLU D N 1
ATOM 30749 C CA . GLU F 1 305 ? -43.234 18.609 -36.913 1 93.996 272 GLU D CA 1
ATOM 30750 C C . GLU F 1 305 ? -41.811 18.089 -37.144 1 89.768 272 GLU D C 1
ATOM 30751 O O . GLU F 1 305 ? -40.992 18.791 -37.721 1 88.544 272 GLU D O 1
ATOM 30763 N N . HIS F 1 306 ? -41.503 16.893 -36.632 1 86.512 273 HIS D N 1
ATOM 30764 C CA . HIS F 1 306 ? -40.139 16.369 -36.68 1 90.091 273 HIS D CA 1
ATOM 30765 C C . HIS F 1 306 ? -39.677 16.025 -38.1 1 89.199 273 HIS D C 1
ATOM 30766 O O . HIS F 1 306 ? -38.485 15.782 -38.296 1 92.311 273 HIS D O 1
ATOM 30781 N N . PHE F 1 307 ? -40.598 16.034 -39.079 1 88.188 274 PHE D N 1
ATOM 30782 C CA . PHE F 1 307 ? -40.268 15.688 -40.453 1 84.444 274 PHE D CA 1
ATOM 30783 C C . PHE F 1 307 ? -39.807 16.899 -41.266 1 84.19 274 PHE D C 1
ATOM 30784 O O . PHE F 1 307 ? -39.34 16.75 -42.386 1 79.611 274 PHE D O 1
ATOM 30801 N N . GLN F 1 308 ? -39.923 18.1 -40.688 1 92.939 275 GLN D N 1
ATOM 30802 C CA . GLN F 1 308 ? -39.52 19.355 -41.321 1 96.662 275 GLN D CA 1
ATOM 30803 C C . GLN F 1 308 ? -38.11 19.228 -41.917 1 94.584 275 GLN D C 1
ATOM 30804 O O . GLN F 1 308 ? -37.146 18.963 -41.205 1 88.535 275 GLN D O 1
ATOM 30818 N N . GLY F 1 309 ? -37.999 19.447 -43.233 1 93.331 276 GLY D N 1
ATOM 30819 C CA . GLY F 1 309 ? -36.727 19.438 -43.939 1 88.51 276 GLY D CA 1
ATOM 30820 C C . GLY F 1 309 ? -36.172 18.028 -44.162 1 91.623 276 GLY D C 1
ATOM 30821 O O . GLY F 1 309 ? -35.057 17.885 -44.687 1 88.135 276 GLY D O 1
ATOM 30825 N N . ARG F 1 310 ? -36.947 16.998 -43.763 1 91.88 277 ARG D N 1
ATOM 30826 C CA . ARG F 1 310 ? -36.475 15.615 -43.735 1 85.546 277 ARG D CA 1
ATOM 30827 C C . ARG F 1 310 ? -37.358 14.718 -44.606 1 82.956 277 ARG D C 1
ATOM 30828 O O . ARG F 1 310 ? -36.858 13.821 -45.292 1 82.966 277 ARG D O 1
ATOM 30849 N N . VAL F 1 311 ? -38.675 14.896 -44.492 1 82.351 278 VAL D N 1
ATOM 30850 C CA . VAL F 1 311 ? -39.66 14.194 -45.301 1 83.59 278 VAL D CA 1
ATOM 30851 C C . VAL F 1 311 ? -40.734 15.201 -45.717 1 84.271 278 VAL D C 1
ATOM 30852 O O . VAL F 1 311 ? -41.527 15.673 -44.892 1 83.747 278 VAL D O 1
ATOM 30865 N N . LEU F 1 312 ? -40.778 15.504 -47.012 1 86.364 279 LEU D N 1
ATOM 30866 C CA . LEU F 1 312 ? -41.828 16.349 -47.553 1 88.019 279 LEU D CA 1
ATOM 30867 C C . LEU F 1 312 ? -43.13 15.557 -47.616 1 90.649 279 LEU D C 1
ATOM 30868 O O . LEU F 1 312 ? -43.213 14.552 -48.328 1 89.093 279 LEU D O 1
ATOM 30884 N N . MET F 1 313 ? -44.149 16.029 -46.883 1 91.809 280 MET D N 1
ATOM 30885 C CA . MET F 1 313 ? -45.41 15.302 -46.798 1 92.045 280 MET D CA 1
ATOM 30886 C C . MET F 1 313 ? -46.506 16.137 -47.447 1 93.66 280 MET D C 1
ATOM 30887 O O . MET F 1 313 ? -47.001 17.068 -46.823 1 96.817 280 MET D O 1
ATOM 30901 N N . THR F 1 314 ? -46.909 15.811 -48.683 1 95.572 281 THR D N 1
ATOM 30902 C CA . THR F 1 314 ? -47.995 16.55 -49.333 1 95.194 281 THR D CA 1
ATOM 30903 C C . THR F 1 314 ? -48.531 15.757 -50.52 1 94.238 281 THR D C 1
ATOM 30904 O O . THR F 1 314 ? -47.792 15.012 -51.164 1 92.689 281 THR D O 1
ATOM 30915 N N . SER F 1 315 ? -49.82 15.948 -50.795 1 95.626 282 SER D N 1
ATOM 30916 C CA . SER F 1 315 ? -50.452 15.425 -51.994 1 96.428 282 SER D CA 1
ATOM 30917 C C . SER F 1 315 ? -50.21 16.352 -53.188 1 96.787 282 SER D C 1
ATOM 30918 O O . SER F 1 315 ? -50.474 15.973 -54.323 1 98.363 282 SER D O 1
ATOM 30926 N N . ASP F 1 316 ? -49.699 17.56 -52.943 1 95.666 283 ASP D N 1
ATOM 30927 C CA . ASP F 1 316 ? -49.536 18.557 -53.991 1 97.363 283 ASP D CA 1
ATOM 30928 C C . ASP F 1 316 ? -48.265 18.261 -54.783 1 91.012 283 ASP D C 1
ATOM 30929 O O . ASP F 1 316 ? -47.165 18.526 -54.315 1 90.258 283 ASP D O 1
ATOM 30938 N N . LEU F 1 317 ? -48.433 17.749 -56.008 1 90.743 284 LEU D N 1
ATOM 30939 C CA . LEU F 1 317 ? -47.317 17.274 -56.819 1 90.619 284 LEU D CA 1
ATOM 30940 C C . LEU F 1 317 ? -46.483 18.437 -57.362 1 92.173 284 LEU D C 1
ATOM 30941 O O . LEU F 1 317 ? -45.32 18.241 -57.696 1 90.761 284 LEU D O 1
ATOM 30957 N N . ASP F 1 318 ? -47.068 19.639 -57.457 1 96.398 285 ASP D N 1
ATOM 30958 C CA . ASP F 1 318 ? -46.3 20.839 -57.76 1 96.781 285 ASP D CA 1
ATOM 30959 C C . ASP F 1 318 ? -45.263 21.07 -56.664 1 96.565 285 ASP D C 1
ATOM 30960 O O . ASP F 1 318 ? -44.136 21.427 -56.962 1 96.543 285 ASP D O 1
ATOM 30969 N N . ARG F 1 319 ? -45.645 20.852 -55.398 1 99.599 286 ARG D N 1
ATOM 30970 C CA . ARG F 1 319 ? -44.746 21.073 -54.275 1 100.531 286 ARG D CA 1
ATOM 30971 C C . ARG F 1 319 ? -43.604 20.059 -54.335 1 101.732 286 ARG D C 1
ATOM 30972 O O . ARG F 1 319 ? -42.451 20.414 -54.073 1 97.474 286 ARG D O 1
ATOM 30993 N N . HIS F 1 320 ? -43.903 18.81 -54.72 1 100.071 287 HIS D N 1
ATOM 30994 C CA . HIS F 1 320 ? -42.86 17.805 -54.915 1 94.467 287 HIS D CA 1
ATOM 30995 C C . HIS F 1 320 ? -41.892 18.27 -55.999 1 94.234 287 HIS D C 1
ATOM 30996 O O . HIS F 1 320 ? -40.692 18.183 -55.829 1 86.636 287 HIS D O 1
ATOM 31011 N N . GLY F 1 321 ? -42.437 18.796 -57.104 1 102.4 288 GLY D N 1
ATOM 31012 C CA . GLY F 1 321 ? -41.646 19.329 -58.203 1 101.81 288 GLY D CA 1
ATOM 31013 C C . GLY F 1 321 ? -40.693 20.444 -57.772 1 99.055 288 GLY D C 1
ATOM 31014 O O . GLY F 1 321 ? -39.534 20.431 -58.165 1 94.967 288 GLY D O 1
ATOM 31018 N N . GLU F 1 322 ? -41.186 21.398 -56.975 1 101.089 289 GLU D N 1
ATOM 31019 C CA . GLU F 1 322 ? -40.411 22.564 -56.557 1 101.424 289 GLU D CA 1
ATOM 31020 C C . GLU F 1 322 ? -39.298 22.119 -55.616 1 98.693 289 GLU D C 1
ATOM 31021 O O . GLU F 1 322 ? -38.187 22.625 -55.715 1 100.214 289 GLU D O 1
ATOM 31033 N N . PHE F 1 323 ? -39.61 21.175 -54.72 1 97.412 290 PHE D N 1
ATOM 31034 C CA . PHE F 1 323 ? -38.626 20.639 -53.78 1 96.973 290 PHE D CA 1
ATOM 31035 C C . PHE F 1 323 ? -37.453 19.994 -54.519 1 91.958 290 PHE D C 1
ATOM 31036 O O . PHE F 1 323 ? -36.304 20.198 -54.128 1 92.92 290 PHE D O 1
ATOM 31053 N N . LEU F 1 324 ? -37.755 19.207 -55.561 1 87.228 291 LEU D N 1
ATOM 31054 C CA . LEU F 1 324 ? -36.728 18.483 -56.302 1 86.163 291 LEU D CA 1
ATOM 31055 C C . LEU F 1 324 ? -35.921 19.463 -57.146 1 83.643 291 LEU D C 1
ATOM 31056 O O . LEU F 1 324 ? -34.706 19.314 -57.265 1 77.802 291 LEU D O 1
ATOM 31072 N N . GLN F 1 325 ? -36.599 20.457 -57.731 1 85.911 292 GLN D N 1
ATOM 31073 C CA . GLN F 1 325 ? -35.953 21.418 -58.619 1 87.933 292 GLN D CA 1
ATOM 31074 C C . GLN F 1 325 ? -34.93 22.234 -57.835 1 87.084 292 GLN D C 1
ATOM 31075 O O . GLN F 1 325 ? -33.859 22.558 -58.352 1 83.645 292 GLN D O 1
ATOM 31089 N N . HIS F 1 326 ? -35.276 22.573 -56.585 1 89.978 293 HIS D N 1
ATOM 31090 C CA . HIS F 1 326 ? -34.412 23.347 -55.702 1 91.134 293 HIS D CA 1
ATOM 31091 C C . HIS F 1 326 ? -33.088 22.613 -55.532 1 87.67 293 HIS D C 1
ATOM 31092 O O . HIS F 1 326 ? -32.032 23.24 -55.594 1 90.14 293 HIS D O 1
ATOM 31107 N N . LEU F 1 327 ? -33.162 21.289 -55.379 1 83.68 294 LEU D N 1
ATOM 31108 C CA . LEU F 1 327 ? -31.974 20.467 -55.175 1 81.191 294 LEU D CA 1
ATOM 31109 C C . LEU F 1 327 ? -31.121 20.426 -56.433 1 80.758 294 LEU D C 1
ATOM 31110 O O . LEU F 1 327 ? -29.903 20.46 -56.33 1 82.674 294 LEU D O 1
ATOM 31126 N N . ILE F 1 328 ? -31.75 20.387 -57.612 1 81.937 295 ILE D N 1
ATOM 31127 C CA . ILE F 1 328 ? -31.008 20.462 -58.862 1 83.622 295 ILE D CA 1
ATOM 31128 C C . ILE F 1 328 ? -30.272 21.791 -58.911 1 85.733 295 ILE D C 1
ATOM 31129 O O . ILE F 1 328 ? -29.101 21.829 -59.28 1 82.061 295 ILE D O 1
ATOM 31145 N N . ASP F 1 329 ? -30.985 22.874 -58.54 1 90.831 296 ASP D N 1
ATOM 31146 C CA . ASP F 1 329 ? -30.462 24.23 -58.593 1 86.728 296 ASP D CA 1
ATOM 31147 C C . ASP F 1 329 ? -29.251 24.394 -57.677 1 89.964 296 ASP D C 1
ATOM 31148 O O . ASP F 1 329 ? -28.349 25.146 -58.036 1 91.249 296 ASP D O 1
ATOM 31157 N N . LEU F 1 330 ? -29.2 23.672 -56.539 1 89.339 297 LEU D N 1
ATOM 31158 C CA . LEU F 1 330 ? -28.037 23.674 -55.66 1 92.683 297 LEU D CA 1
ATOM 31159 C C . LEU F 1 330 ? -26.818 23.032 -56.33 1 89.267 297 LEU D C 1
ATOM 31160 O O . LEU F 1 330 ? -25.683 23.302 -55.922 1 89.635 297 LEU D O 1
ATOM 31176 N N . GLY F 1 331 ? -27.054 22.136 -57.302 1 85.938 298 GLY D N 1
ATOM 31177 C CA . GLY F 1 331 ? -25.982 21.558 -58.104 1 85.226 298 GLY D CA 1
ATOM 31178 C C . GLY F 1 331 ? -25.884 20.028 -58.003 1 82.382 298 GLY D C 1
ATOM 31179 O O . GLY F 1 331 ? -24.903 19.451 -58.465 1 77.264 298 GLY D O 1
ATOM 31183 N N . PHE F 1 332 ? -26.902 19.371 -57.431 1 80.788 299 PHE D N 1
ATOM 31184 C CA . PHE F 1 332 ? -26.984 17.917 -57.471 1 79.719 299 PHE D CA 1
ATOM 31185 C C . PHE F 1 332 ? -27.297 17.447 -58.895 1 80.733 299 PHE D C 1
ATOM 31186 O O . PHE F 1 332 ? -28.208 17.955 -59.536 1 87.65 299 PHE D O 1
ATOM 31203 N N . THR F 1 333 ? -26.538 16.44 -59.357 1 81.051 300 THR D N 1
ATOM 31204 C CA . THR F 1 333 ? -26.638 15.894 -60.699 1 79.526 300 THR D CA 1
ATOM 31205 C C . THR F 1 333 ? -27.586 14.692 -60.732 1 77.137 300 THR D C 1
ATOM 31206 O O . THR F 1 333 ? -27.978 14.25 -61.815 1 79.718 300 THR D O 1
ATOM 31217 N N . GLU F 1 334 ? -27.933 14.145 -59.561 1 75.508 301 GLU D N 1
ATOM 31218 C CA . GLU F 1 334 ? -28.894 13.053 -59.484 1 78.141 301 GLU D CA 1
ATOM 31219 C C . GLU F 1 334 ? -29.633 13.128 -58.155 1 73.808 301 GLU D C 1
ATOM 31220 O O . GLU F 1 334 ? -29.037 13.473 -57.144 1 72.081 301 GLU D O 1
ATOM 31232 N N . ILE F 1 335 ? -30.916 12.774 -58.189 1 70.267 302 ILE D N 1
ATOM 31233 C CA . ILE F 1 335 ? -31.74 12.723 -57.003 1 70.767 302 ILE D CA 1
ATOM 31234 C C . ILE F 1 335 ? -32.436 11.37 -56.984 1 70.413 302 ILE D C 1
ATOM 31235 O O . ILE F 1 335 ? -33.067 10.984 -57.973 1 73.695 302 ILE D O 1
ATOM 31251 N N . TYR F 1 336 ? -32.318 10.684 -55.849 1 66.883 303 TYR D N 1
ATOM 31252 C CA . TYR F 1 336 ? -33.015 9.431 -55.634 1 68.91 303 TYR D CA 1
ATOM 31253 C C . TYR F 1 336 ? -34.138 9.697 -54.635 1 68.128 303 TYR D C 1
ATOM 31254 O O . TYR F 1 336 ? -33.891 10.185 -53.532 1 66.943 303 TYR D O 1
ATOM 31272 N N . VAL F 1 337 ? -35.369 9.35 -55.032 1 67.774 304 VAL D N 1
ATOM 31273 C CA . VAL F 1 337 ? -36.538 9.658 -54.231 1 71.767 304 VAL D CA 1
ATOM 31274 C C . VAL F 1 337 ? -37.089 8.39 -53.587 1 70.359 304 VAL D C 1
ATOM 31275 O O . VAL F 1 337 ? -37.42 7.421 -54.263 1 63.591 304 VAL D O 1
ATOM 31288 N N . HIS F 1 338 ? -37.186 8.438 -52.253 1 74.539 305 HIS D N 1
ATOM 31289 C CA . HIS F 1 338 ? -37.851 7.423 -51.453 1 74.49 305 HIS D CA 1
ATOM 31290 C C . HIS F 1 338 ? -39.222 7.954 -51.03 1 75.57 305 HIS D C 1
ATOM 31291 O O . HIS F 1 338 ? -39.32 8.897 -50.251 1 76.161 305 HIS D O 1
ATOM 31306 N N . ASN F 1 339 ? -40.279 7.353 -51.577 1 79.167 306 ASN D N 1
ATOM 31307 C CA . ASN F 1 339 ? -41.627 7.597 -51.096 1 83.291 306 ASN D CA 1
ATOM 31308 C C . ASN F 1 339 ? -41.868 6.643 -49.935 1 80.242 306 ASN D C 1
ATOM 31309 O O . ASN F 1 339 ? -41.703 5.437 -50.098 1 78.223 306 ASN D O 1
ATOM 31320 N N . VAL F 1 340 ? -42.251 7.182 -48.776 1 79.604 307 VAL D N 1
ATOM 31321 C CA . VAL F 1 340 ? -42.266 6.394 -47.553 1 78.266 307 VAL D CA 1
ATOM 31322 C C . VAL F 1 340 ? -43.546 5.554 -47.469 1 80.351 307 VAL D C 1
ATOM 31323 O O . VAL F 1 340 ? -43.602 4.595 -46.692 1 76.203 307 VAL D O 1
ATOM 31336 N N . GLY F 1 341 ? -44.592 5.917 -48.238 1 78.552 308 GLY D N 1
ATOM 31337 C CA . GLY F 1 341 ? -45.856 5.204 -48.151 1 79.101 308 GLY D CA 1
ATOM 31338 C C . GLY F 1 341 ? -45.777 3.86 -48.873 1 78.697 308 GLY D C 1
ATOM 31339 O O . GLY F 1 341 ? -44.903 3.649 -49.707 1 83.184 308 GLY D O 1
ATOM 31343 N N . ARG F 1 342 ? -46.727 2.967 -48.567 1 80.142 309 ARG D N 1
ATOM 31344 C CA . ARG F 1 342 ? -46.796 1.661 -49.199 1 83.173 309 ARG D CA 1
ATOM 31345 C C . ARG F 1 342 ? -47.422 1.729 -50.585 1 85.04 309 ARG D C 1
ATOM 31346 O O . ARG F 1 342 ? -47.44 0.722 -51.279 1 90.241 309 ARG D O 1
ATOM 31367 N N . ASN F 1 343 ? -47.88 2.925 -50.977 1 90.256 310 ASN D N 1
ATOM 31368 C CA . ASN F 1 343 ? -48.532 3.19 -52.255 1 86.831 310 ASN D CA 1
ATOM 31369 C C . ASN F 1 343 ? -47.481 3.438 -53.345 1 84.666 310 ASN D C 1
ATOM 31370 O O . ASN F 1 343 ? -47.527 4.452 -54.045 1 82.046 310 ASN D O 1
ATOM 31381 N N . GLN F 1 344 ? -46.543 2.496 -53.514 1 81.48 311 GLN D N 1
ATOM 31382 C CA . GLN F 1 344 ? -45.4 2.7 -54.391 1 79.532 311 GLN D CA 1
ATOM 31383 C C . GLN F 1 344 ? -45.843 2.814 -55.846 1 79.797 311 GLN D C 1
ATOM 31384 O O . GLN F 1 344 ? -45.388 3.69 -56.587 1 79.46 311 GLN D O 1
ATOM 31398 N N . GLU F 1 345 ? -46.739 1.919 -56.262 1 83.895 312 GLU D N 1
ATOM 31399 C CA . GLU F 1 345 ? -47.168 1.924 -57.649 1 87.42 312 GLU D CA 1
ATOM 31400 C C . GLU F 1 345 ? -47.854 3.252 -57.983 1 89.416 312 GLU D C 1
ATOM 31401 O O . GLU F 1 345 ? -47.607 3.81 -59.042 1 89.533 312 GLU D O 1
ATOM 31413 N N . GLU F 1 346 ? -48.691 3.764 -57.075 1 91.736 313 GLU D N 1
ATOM 31414 C CA . GLU F 1 346 ? -49.433 5.008 -57.299 1 93.804 313 GLU D CA 1
ATOM 31415 C C . GLU F 1 346 ? -48.45 6.188 -57.288 1 91.482 313 GLU D C 1
ATOM 31416 O O . GLU F 1 346 ? -48.554 7.108 -58.082 1 89.122 313 GLU D O 1
ATOM 31428 N N . PHE F 1 347 ? -47.464 6.147 -56.389 1 91.203 314 PHE D N 1
ATOM 31429 C CA . PHE F 1 347 ? -46.434 7.173 -56.309 1 89.404 314 PHE D CA 1
ATOM 31430 C C . PHE F 1 347 ? -45.671 7.252 -57.631 1 86.231 314 PHE D C 1
ATOM 31431 O O . PHE F 1 347 ? -45.436 8.335 -58.167 1 84.294 314 PHE D O 1
ATOM 31448 N N . ILE F 1 348 ? -45.266 6.094 -58.141 1 84.817 315 ILE D N 1
ATOM 31449 C CA . ILE F 1 348 ? -44.454 6.042 -59.341 1 86.85 315 ILE D CA 1
ATOM 31450 C C . ILE F 1 348 ? -45.205 6.656 -60.522 1 89.095 315 ILE D C 1
ATOM 31451 O O . ILE F 1 348 ? -44.623 7.439 -61.277 1 86.634 315 ILE D O 1
ATOM 31467 N N . ARG F 1 349 ? -46.494 6.31 -60.662 1 96.983 316 ARG D N 1
ATOM 31468 C CA . ARG F 1 349 ? -47.312 6.798 -61.766 1 96.955 316 ARG D CA 1
ATOM 31469 C C . ARG F 1 349 ? -47.54 8.302 -61.634 1 99.4 316 ARG D C 1
ATOM 31470 O O . ARG F 1 349 ? -47.523 9.017 -62.633 1 111.238 316 ARG D O 1
ATOM 31491 N N . ALA F 1 350 ? -47.782 8.769 -60.403 1 98.334 317 ALA D N 1
ATOM 31492 C CA . ALA F 1 350 ? -48.002 10.184 -60.136 1 97.845 317 ALA D CA 1
ATOM 31493 C C . ALA F 1 350 ? -46.754 11.006 -60.477 1 95.323 317 ALA D C 1
ATOM 31494 O O . ALA F 1 350 ? -46.852 12.07 -61.092 1 95.431 317 ALA D O 1
ATOM 31501 N N . TYR F 1 351 ? -45.576 10.501 -60.1 1 90.646 318 TYR D N 1
ATOM 31502 C CA . TYR F 1 351 ? -44.332 11.186 -60.416 1 93.126 318 TYR D CA 1
ATOM 31503 C C . TYR F 1 351 ? -44.109 11.176 -61.926 1 97.575 318 TYR D C 1
ATOM 31504 O O . TYR F 1 351 ? -43.688 12.178 -62.507 1 103.471 318 TYR D O 1
ATOM 31522 N N . GLY F 1 352 ? -44.384 10.028 -62.555 1 102.31 319 GLY D N 1
ATOM 31523 C CA . GLY F 1 352 ? -44.115 9.838 -63.975 1 103.9 319 GLY D CA 1
ATOM 31524 C C . GLY F 1 352 ? -44.867 10.851 -64.824 1 104.424 319 GLY D C 1
ATOM 31525 O O . GLY F 1 352 ? -44.329 11.366 -65.797 1 111.14 319 GLY D O 1
ATOM 31529 N N . ARG F 1 353 ? -46.093 11.136 -64.391 1 105.528 320 ARG D N 1
ATOM 31530 C CA . ARG F 1 353 ? -47.026 12.011 -65.081 1 113.658 320 ARG D CA 1
ATOM 31531 C C . ARG F 1 353 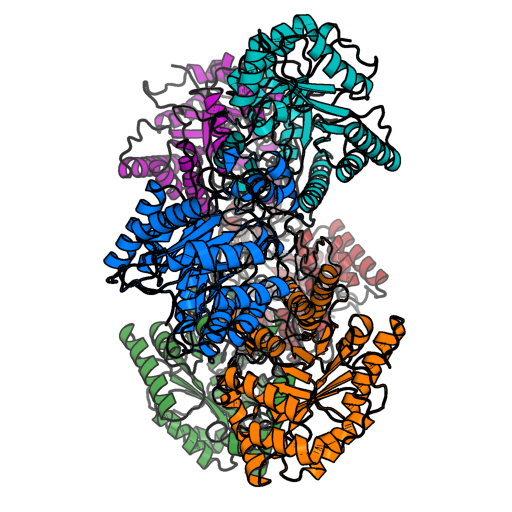? -46.792 13.489 -64.743 1 107.719 320 ARG D C 1
ATOM 31532 O O . ARG F 1 353 ? -46.743 14.322 -65.641 1 105.477 320 ARG D O 1
ATOM 31553 N N . ALA F 1 354 ? -46.687 13.82 -63.447 1 104.743 321 ALA D N 1
ATOM 31554 C CA . ALA F 1 354 ? -46.809 15.202 -62.996 1 99.115 321 ALA D CA 1
ATOM 31555 C C . ALA F 1 354 ? -45.486 15.822 -62.52 1 93.723 321 ALA D C 1
ATOM 31556 O O . ALA F 1 354 ? -45.429 17.026 -62.308 1 86.763 321 ALA D O 1
ATOM 31563 N N . VAL F 1 355 ? -44.419 15.028 -62.322 1 92.489 322 VAL D N 1
ATOM 31564 C CA . VAL F 1 355 ? -43.196 15.564 -61.74 1 90.822 322 VAL D CA 1
ATOM 31565 C C . VAL F 1 355 ? -42.018 15.445 -62.699 1 92.759 322 VAL D C 1
ATOM 31566 O O . VAL F 1 355 ? -41.416 16.462 -63.055 1 91.2 322 VAL D O 1
ATOM 31579 N N . ILE F 1 356 ? -41.68 14.201 -63.075 1 92.221 323 ILE D N 1
ATOM 31580 C CA . ILE F 1 356 ? -40.464 13.922 -63.821 1 93.928 323 ILE D CA 1
ATOM 31581 C C . ILE F 1 356 ? -40.376 14.743 -65.103 1 93.748 323 ILE D C 1
ATOM 31582 O O . ILE F 1 356 ? -39.313 15.288 -65.388 1 97.455 323 ILE D O 1
ATOM 31598 N N . PRO F 1 357 ? -41.431 14.812 -65.944 1 94.226 324 PRO D N 1
ATOM 31599 C CA . PRO F 1 357 ? -41.362 15.568 -67.194 1 95.46 324 PRO D CA 1
ATOM 31600 C C . PRO F 1 357 ? -41.107 17.065 -67.034 1 92.1 324 PRO D C 1
ATOM 31601 O O . PRO F 1 357 ? -40.764 17.713 -68.007 1 86.679 324 PRO D O 1
ATOM 31612 N N . HIS F 1 358 ? -41.252 17.618 -65.825 1 93.052 325 HIS D N 1
ATOM 31613 C CA . HIS F 1 358 ? -41.135 19.057 -65.616 1 93.167 325 HIS D CA 1
ATOM 31614 C C . HIS F 1 358 ? -39.802 19.451 -64.978 1 91.967 325 HIS D C 1
ATOM 31615 O O . HIS F 1 358 ? -39.443 20.619 -64.996 1 86.323 325 HIS D O 1
ATOM 31630 N N . LEU F 1 359 ? -39.064 18.497 -64.4 1 91.965 326 LEU D N 1
ATOM 31631 C CA . LEU F 1 359 ? -37.749 18.8 -63.854 1 95.828 326 LEU D CA 1
ATOM 31632 C C . LEU F 1 359 ? -36.803 19.28 -64.953 1 99.813 326 LEU D C 1
ATOM 31633 O O . LEU F 1 359 ? -36.792 18.693 -66.022 1 104.137 326 LEU D O 1
ATOM 31649 N N . ARG F 1 360 ? -36.004 20.324 -64.681 1 99.915 327 ARG D N 1
ATOM 31650 C CA . ARG F 1 360 ? -35.059 20.865 -65.646 1 97.503 327 ARG D CA 1
ATOM 31651 C C . ARG F 1 360 ? -33.631 20.628 -65.153 1 96.823 327 ARG D C 1
ATOM 31652 O O . ARG F 1 360 ? -33.16 21.319 -64.246 1 98.796 327 ARG D O 1
ATOM 31673 N N . TRP F 1 361 ? -32.948 19.652 -65.765 1 91.657 328 TRP D N 1
ATOM 31674 C CA . TRP F 1 361 ? -31.573 19.309 -65.436 1 89.466 328 TRP D CA 1
ATOM 31675 C C . TRP F 1 361 ? -30.6 20.143 -66.262 1 90.71 328 TRP D C 1
ATOM 31676 O O . TRP F 1 361 ? -30.909 20.477 -67.391 1 98.209 328 TRP D O 1
ATOM 31697 N N . PRO F 1 362 ? -29.371 20.452 -65.796 1 94.188 329 PRO D N 1
ATOM 31698 C CA . PRO F 1 362 ? -28.351 21.024 -66.679 1 96.667 329 PRO D CA 1
ATOM 31699 C C . PRO F 1 362 ? -28.063 20.027 -67.797 1 100.428 329 PRO D C 1
ATOM 31700 O O . PRO F 1 362 ? -28.102 18.822 -67.557 1 100.131 329 PRO D O 1
ATOM 31711 N N . ALA F 1 363 ? -27.753 20.548 -68.989 1 101.848 330 ALA D N 1
ATOM 31712 C CA . ALA F 1 363 ? -27.71 19.774 -70.223 1 106.894 330 ALA D CA 1
ATOM 31713 C C . ALA F 1 363 ? -26.678 18.639 -70.168 1 117.83 330 ALA D C 1
ATOM 31714 O O . ALA F 1 363 ? -26.936 17.548 -70.677 1 129.318 330 ALA D O 1
ATOM 31721 N N . ASP F 1 364 ? -25.518 18.859 -69.542 1 118.934 331 ASP D N 1
ATOM 31722 C CA . ASP F 1 364 ? -24.427 17.878 -69.614 1 115.715 331 ASP D CA 1
ATOM 31723 C C . ASP F 1 364 ? -23.995 17.461 -68.21 1 110.164 331 ASP D C 1
ATOM 31724 O O . ASP F 1 364 ? -22.803 17.239 -67.956 1 106.588 331 ASP D O 1
ATOM 31733 N N . ALA F 1 365 ? -24.964 17.313 -67.292 1 109.9 332 ALA D N 1
ATOM 31734 C CA . ALA F 1 365 ? -24.689 16.979 -65.891 1 111.788 332 ALA D CA 1
ATOM 31735 C C . ALA F 1 365 ? -24.092 15.569 -65.791 1 109.528 332 ALA D C 1
ATOM 31736 O O . ALA F 1 365 ? -24.618 14.632 -66.397 1 106.059 332 ALA D O 1
ATOM 31743 N N . PRO F 1 366 ? -22.983 15.357 -65.034 1 110.162 333 PRO D N 1
ATOM 31744 C CA . PRO F 1 366 ? -22.42 14.012 -64.842 1 108.164 333 PRO D CA 1
ATOM 31745 C C . PRO F 1 366 ? -23.252 13.032 -64.014 1 102.605 333 PRO D C 1
ATOM 31746 O O . PRO F 1 366 ? -23.685 13.3 -62.895 1 111.721 333 PRO D O 1
ATOM 31757 N N . VAL F 1 367 ? -23.433 11.851 -64.601 1 103.479 334 VAL D N 1
ATOM 31758 C CA . VAL F 1 367 ? -24.212 10.771 -64.034 1 107.758 334 VAL D CA 1
ATOM 31759 C C . VAL F 1 367 ? -23.242 9.675 -63.583 1 106.571 334 VAL D C 1
ATOM 31760 O O . VAL F 1 367 ? -22.156 9.534 -64.158 1 105.313 334 VAL D O 1
ATOM 31773 N N . ALA F 1 368 ? -23.616 8.929 -62.528 1 108.009 335 ALA D N 1
ATOM 31774 C CA . ALA F 1 368 ? -22.779 7.866 -61.975 1 104.301 335 ALA D CA 1
ATOM 31775 C C . ALA F 1 368 ? -22.652 6.685 -62.951 1 100.645 335 ALA D C 1
ATOM 31776 O O . ALA F 1 368 ? -23.631 5.944 -63.174 1 96.424 335 ALA D O 1
ATOM 31783 N N . GLN F 1 369 ? -21.418 6.573 -63.515 1 101.766 336 GLN D N 1
ATOM 31784 C CA . GLN F 1 369 ? -20.965 5.523 -64.431 1 106.602 336 GLN D CA 1
ATOM 31785 C C . GLN F 1 369 ? -19.448 5.674 -64.674 1 101.524 336 GLN D C 1
ATOM 31786 O O . GLN F 1 369 ? -18.943 5.052 -65.643 1 106.986 336 GLN D O 1
#

Nearest PDB structures (foldseek):
  3c8n-assembly2_C  TM=9.523E-01  e=5.348E-33  Mycobacterium tuberculosis H37Rv
  3c8n-assembly2_D  TM=9.508E-01  e=1.239E-32  Mycobacterium tuberculosis H37Rv
  3c8n-assembly1_A  TM=9.565E-01  e=4.372E-32  Mycobacterium tuberculosis H37Rv
  3c8n-assembly1_B  TM=9.413E-01  e=2.493E-31  Mycobacterium tuberculosis H37Rv
  1rhc-assembly1_A-2  TM=9.408E-01  e=8.284E-31  Methanoculleus thermophilus

Foldseek 3Di:
DDFEAEAEQPQLADDLVVSLVLLLVLQVLHHAEYEYEQAPHHLACLSPGHDHVLVSLVVNLVRHLHAYEYQAAACLPQVHPLVVLLLSQQQSCLSRPFRYAHEYELAFLQGRCVSPDDRDDRVVSLVSSLVSLVVSVVQQVQAFDWDDDDRDGGDGDGRPSGDPDGFWYEYEDLDLVVLLVCLQRTQEYEYEFADLVSLLSSLVSSCNSVVVNVHHCQQGAYEYEAEEAADQFLVVSLVLCLSQPLVLLDPDDRRHPHHSVVSVVVSVVGDSVSNVRRYHGGNPVVVVQVVVLVVLVSPHLHYHYHHRGPPSNVVSNCCSPRHRVPRDHPPNGHDRTD/DEAEAEQDQLADDLVVSLVLLLVLQVLHHAEYEYEQAPHHLACLSPGHDHVLVSLVSNLVRHLHAYEYQAAACLPQVHPLVVLLLSQQQSCLSRPPRYAHEYELAFLQGRCPSPDDDDDRVVSLVSSLVSLVVSVVQQVQAFDFDDDPRDGGDGDGRPSGDPDGFWYEYEDLDLVVLLVCLQRTQEYEYEFDDLVSLLSSLVSSCNSVVVNVHHCQQGAYEYEAEEAADQFLVVSLVLCLSQPLVLLVPDDRRHPHHSVVSVVVSVVGDSVSNVRRYHRGNPVVVVQVVVLVVLVSPHLHYHYHHRGPPSNVVSNCCSPRHNVPRDHDPNGHDRD/DFEAEAEQDQLADDLVVSLVLLLVLQVLHHAEYEYEQAPHHLACLSPGHDHVLVSLVSNLVRHLHAYEYQAAACLPQVHPLVVLLLSQQQSCLSRPPRYAHEYELAFLQGRCVSPDDDDDRVVSLVSSLVSLVVSVVQQVQAFDFDDDPRDGDDGDHRPSGDPDGFWYEYEDLDLVVLLVCLQRTQEYEYEFDDLVSLLSSLVSSCNSVVVNVHHCQQGAYEYEAEEAADQFLVVSLVLCLSQPLVLLVPDDRRHPHHSVVSVVVSVVGDSVSNVRRYHRGNDVVVVQVVVLVVLVSPHLHYHYHHRGPPSNVVSNCCSPRHRVPRDHPPNGHDRD/DFEAEAEQDQLADDLVVSLVLVQVLQVLHHAAYEYEQAPHHLACLSPGHDHVLVSLVSNLVRHLHAYEYQAAACLPQVHPLVVLLLSQQQSCLSRPPRYAHEYELAFLQGRCVSPDDDDDRVVSLVSSLVSLVVSVVQQVQAFDFDDDDRDGGDGDHRPSGDPDGFWYEYEDLDLVVLLVCLQRTQEYEYEFDDLVSLLSSLVSSCNSVVVNVHHCQQGAYEYEAEEAADQFLVVSLVLCLSQPLVLLVPDDRRHPHHSVVSVVVSVVGHSVSNVRRYHRGNPLVVVQVVVLVVLVSPHQHYHYHHRGPPSNVVSNCCSPRHRVPRDHPPNGHDRD/DFEAEAEQPQLADDLVVSLVLLLVLLVLHYAEYEYEQAPHHLACLSPGHDHVLVSLVSNLVRHLHAYEYQAAACLPQVHPLVVLLLSQQQSCLSRPPRYAHEYELAFLQGRCPSPDDDDDRVVSLVSSLVSLVVSVVQLVQAFDFDDDPRDGGDGDHRPSGDPDGFWYEYEDLDLVVLLVCLQRTQEYEYEFDDLVSLLSSLVSSCNSVVVNVHHCQQGAYEYEAEEAADQFLVVSLVLCLSQPLVLLVPDDRRHPHHSVVSVVVSVVGDSVSNVRRYHRGNPVVVVQVVVLVVLVSPHLHYHYHHRGPPSNVVSNCCSPRHRVPRDHPPNGHDRD/DFEAEAEQPQLADDLVVSLVLVLVLLVLGYAEYEYEQAPHHLACLSPGHDHVLVSLVVNLVRHLHAYEYQAAACLPQVHPLVVLLLSQQQSCLSRPPRYAHEYELAFLQGRCPSPDDDDDRVVSLVSSLVSLVVSVVQQVQAFDFDDDPRDGGHGDHRPSGDPDGFWYEYEDLDLVSLLVCLQRTQEYEYEFDDLVSLLSSLVSSCNSVVVNVHHCQQGAYEYEAEEAADQFLVVSLVLCLSQPLVLLVPDDRRHPHHSVVSVVVSVVGDSVSNVRRYHRGNPLVVVQVVVLVVLVSPHQHYHYHHRGPPSNVVSNCCSPRHRVPRDHPPNGHDRD

Sequence (2017 aa):
GSSRLGYSASFEQFHPSDLLRWCQLAEQEGFDSSVLAADHFHPWTPEQGQSGFVWAWLGALGATTRLRFGTGVTTPPIGFRYHPAIVAQAAATLEAMFPGRFWLGIGAGEALNEHIVGRYWPEPAERIRMLIEAIEVIQKLFTGKVIRHEGVYFKVESAKLYTMPDVPPPIIVGTAGPYMAKKTGQLCDGLLTPGANDEKLRLLLSRFEEGARAAGKDPRRMPRMIQVHVSWAETDEQQAIENALREWPNGGMAFPKGDIRNPEDFQAMARLVRPEHFQGRVLMTSDLDRHGEFLQHLIDLGFTEIYVHNVGRNQEEFIRAYGRAVIPHLRWPADAPVAQASRLGYSASFEQFHPSDLLRWCQLAEQEGFDSVLAADHFHPWTPEQGQSGFVWAWLGALGATTRLRFGTGVTPPIGFRYHPAIVAQAAATLEAMFPGRFWLGIGAGEALNEHIVGRYWPEPAERIRMLIEAIEVIQKLFTGKVIRHEGVYFKVESAKLYTMPDVPPPIIVGTAGPYMAKKTGQLCDGLLTPGANDEKLRLLLSRFEEGARAAGKDPRRMPRMIQVHVSWAETDEQAIENALREWPNGGMAFPKGDIRNPEDFQAMARLVRPEHFQGRVLMTSDLDRHGEFLQHLIDLGFTEIYVHNVGRNQEEFIRAYGRAVIPHLRWPADAPVAQSSRLGYSASFEQFHPSDLLRWCQLAEQEGFDSVLAADHFHPWTPEQGQSGFVWAWLGALGATTRLRFGTGVTTPPIGFRYHPAIVAQAAATLEAMFPGRFWLGIGAGEALNEHIVGRYWPEPAERIRRMLIEAIEVIQKLFTGKVIRHEGVYFKVESAKLYTMPDVPPPIIVGTAGPYMAKKTGQLCDGLLTPGANDEKLRLLLSRFEEGARAAGKDPRRMPRMIQVHVSWAETDEQAIENALREWPNGGMAFPKGDIRNPEDFQAMARLVRPEHFQGRVLMTSDLDRHGEFLQHLIDLGFTEIYVHNVGRNQEEFIRAYGRAVIPHLRWPADAPVAQSSRLGYSASFEQFHPSDLLRWCQLAEQEGFDSVLAADHFHPWTPEQGQSGFVWAWLGALGATTRLRFGTGVTPPIGFRYHPAIVAQAAATLEAMFPGRFWLGIGAGEALNEHIVGRYWPEPAERIRMLIEAIEVIQKLFTGKVIRHEGVYFKVESAKLYTMPDVPPPIIVGTAGPYMAKKTGQLCDGLLTPGANDEKLRLLLSRFEEGARAAGKDPRRMPRMIQVHVSWAETDEQAIENALREWPNGGMAFPKGDIRNPEDFQAMARLVRPEHFQGRVLMTSDLDRHGEFLQHLIDLGFTEIYVHNVGRNQEEFIRAYGRAVIPHLRWPADAPVAQSSRLGYSASFEQFHPSDLLRWCQLAEQEGFDSVLAADHFHPWTPEQGQSGFVWAWLGALGATTRLRFGTGVTPPIGFRYHPAIVAQAAATLEAMFPGRFWLGIGAGEALNEHIVGRYWPEPAERIRMLIEAIEVIQKLFTGKVIRHEGVYFKVESAKLYTMPDVPPPIIVGTAGPYMAKKTGQLCDGLLTPGANDEKLRLLLSRFEEGARAAGKDPRRMPRMIQVHVSWAETDEQAIENALREWPNGGMAFPKGDIRNPEDFQAMARLVRPEHFQGRVLMTSDLDRHGEFLQHLIDLGFTEIYVHNVGRNQEEFIRAYGRAVIPHLRWPADAPVAQSSRLGYSASFEQFHPSDLLRWCQLAEQEGFDSVLAADHFHPWTPEQGQSGFVWAWLGALGATTRLRFGTGVTPPIGFRYHPAIVAQAAATLEAMFPGRFWLGIGAGEALNEHIVGRYWPEPAERIRMLIEAIEVIQKLFTGKVIRHEGVYFKVESAKLYTMPDVPPPIIVGTAGPYMAKKTGQLCDGLLTPGANDEKLRLLLSRFEEGARAAGKDPRRMPRMIQVHVSWAETDEQAIENALREWPNGGMAFPKGDIRNPEDFQAMARLVRPEHFQGRVLMTSDLDRHGEFLQHLIDLGFTEIYVHNVGRNQEEFIRAYGRAVIPHLRWPADAPVAQ

Solvent-accessible surface area: 68482 Å² total; per-residue (Å²): 68,101,65,30,1,2,0,5,2,6,0,11,2,7,57,0,40,44,0,22,124,24,0,58,32,0,47,146,47,31,6,40,1,0,2,0,10,2,18,1,3,0,26,2,40,93,3,20,30,3,0,5,0,2,0,0,0,0,0,0,3,32,47,12,213,4,19,0,0,0,14,40,0,4,0,0,20,13,10,11,28,0,0,8,2,0,3,2,0,0,0,0,4,12,14,15,100,16,37,0,0,0,0,0,1,22,14,59,1,0,4,1,11,0,14,13,112,51,34,5,16,82,53,16,10,27,126,10,1,41,16,0,2,80,0,0,67,62,0,16,82,20,133,60,21,120,11,102,36,134,62,14,48,2,5,9,1,55,5,30,5,39,23,156,83,51,3,12,3,0,0,18,21,62,29,65,138,3,0,76,41,0,0,74,54,1,60,0,0,6,2,60,28,33,89,50,142,119,0,136,64,5,11,52,78,0,56,82,2,0,126,89,47,74,66,60,2,163,129,16,10,23,0,0,37,2,34,0,0,28,5,144,65,72,146,81,0,55,80,28,0,61,133,16,16,6,7,9,0,0,56,17,81,42,17,28,6,17,28,4,73,14,0,45,13,6,20,175,8,10,89,51,94,38,0,154,60,91,5,31,36,5,33,65,28,103,114,0,15,117,56,0,18,79,8,7,102,24,27,2,7,3,1,0,0,4,0,0,0,109,34,2,67,95,0,0,106,2,0,9,158,27,0,3,67,129,10,161,11,77,93,118,24,14,36,0,85,60,116,31,1,2,0,4,1,6,0,10,2,6,59,0,39,44,0,21,130,26,0,56,31,0,48,148,45,31,5,40,1,1,2,0,10,3,17,1,3,0,25,3,39,92,3,20,31,3,0,5,0,2,0,0,0,0,0,0,3,30,48,13,213,4,19,0,0,0,13,39,0,4,0,0,17,12,10,11,29,0,0,8,2,0,4,2,0,0,0,0,11,12,16,14,99,25,37,0,0,0,0,0,1,21,13,58,2,0,4,0,10,0,12,13,114,51,34,5,17,82,52,14,10,30,125,10,1,42,16,0,2,82,0,0,67,63,0,16,82,19,137,59,21,123,11,104,36,131,61,14,48,2,4,10,0,52,5,30,5,42,21,151,106,53,3,14,3,0,0,18,20,56,29,54,133,3,0,72,38,0,0,75,54,1,58,0,0,6,2,61,31,36,92,50,144,112,0,140,65,3,12,61,86,0,50,80,2,0,136,90,47,73,68,44,4,171,179,16,11,22,0,0,38,2,35,0,0,16,4,133,60,70,136,86,0,55,76,14,0,62,127,10,15,6,7,9,1,0,57,18,79,40,15,28,6,16,27,5,72,16,0,62,23,6,20,200,9,11,87,54,91,38,0,156,61,95,4,30,38,4,33,65,26,106,113,0,16,120,58,0,17,79,7,8,102,26,27,2,6,3,0,0,0,4,0,0,0,109,31,2,72,92,0,0,110,4,0,10,161,25,2,5,72,132,14,166,36,71,115,129,20,22,39,0,119,139,71,28,2,2,1,4,1,6,0,10,2,8,61,0,37,45,0,22,123,23,0,58,29,0,45,150,47,30,5,41,1,0,2,0,10,3,17,1,3,0,26,2,38,99,3,18,34,3,0,6,0,2,0,0,0,0,0,0,3,32,47,7,207,4,27,0,0,0,13,40,0,4,0,0,19,13,10,11,29,0,0,7,2,0,3,1,0,0,0,0,8,11,15,14,99,33,36,0,0,0,0,0,1,21,14,57,2,0,4,1,10,0,13,13,112,51,33,5,18,82,52,14,10,28,121,10,1,40,16,0,2,82,0,0,67,62,0,16,80,20,134,58,22,123,9,107,36,133,62,13,47,2,4,10,1,50,5,31,5,40,22,154,99,52,2,13,3,0,0,17,20,58,29,53,134,2,0,78,37,0,0,75,54,2,58,0,0,6,2,64,32,34,88,50,147,110,0,137,72,4,12,50,79,0,55,82,2,0,118,91,47,72,67,67,2,154,173,16,12,20,0,0,39,3,37,0,0,13,2,137,76,69,143,80,0,56,78,19,0,58,159,19,15,7,7,9,1,0,57,18,81,42,15,29,7,16,27,4,70,15,0,61,23,5,20,205,9,11,85,54,96,40,0,154,58,93,5,30,41,5,33,65,26,107,116,0,17,115,58,0,18,77,8,6,102,24,26,1,6,4,1,0,0,4,0,0,0,108,40,2,66,97,0,0,101,3,0,9,157,29,2,3,71,132,16,164,28,78,105,133,23,12,57,0,110,131,68,29,2,2,0,4,2,6,0,10,2,7,59,0,39,44,0,22,122,25,0,56,23,0,58,151,46,32,5,42,1,0,2,0,10,3,17,1,4,0,25,2,38,97,3,18,35,3,0,6,0,3,0,0,0,0,0,0,4,32,49,12,214,4,23,0,0,0,14,38,0,5,0,0,19,14,9,10,29,0,0,7,2,0,4,1,0,0,0,0,12,12,15,16,99,33,37,0,0,0,0,0,1,21,12,58,1,0,3,1,11,0,13,11,113,50,35,4,17,82,49,13,10,28,122,11,1,41,17,0,2,81,0,0,66,64,0,16,83,19,135,58,21,124,9,106,34,133,62,12,49,2,4,10,0,52,6,30,4,42,22,157,108,52,3,12,2,0,0,17,20,64,28,52,135,2,0,75,38,0,0,76,56,1,57,0,0,6,2,62,30,39,81,50,143,110,0,138,72,5,15,46,76,0,54,72,1,0,118,89,46,73,68,65,1,161,196,16,10,24,0,0,38,2,36,0,0,12,2,138,67,66,133,78,0,54,77,19,0,59,154,15,15,6,7,9,1,0,55,16,82,40,16,28,4,16,28,4,72,15,0,45,21,5,19,182,9,10,88,52,93,38,0,155,58,94,4,32,35,4,33,65,27,105,122,0,13,119,58,0,12,79,7,6,101,27,26,1,5,3,1,0,0,4,0,0,0,111,42,2,69,98,0,0,99,2,0,10,158,30,1,3,66,131,13,160,23,71,108,132,17,25,42,0,122,146,64,32,2,2,0,4,2,6,0,10,2,7,58,0,39,45,0,22,125,26,0,58,30,0,36,147,49,29,4,42,1,0,3,0,10,2,16,1,3,0,28,2,39,99,3,19,33,4,0,4,0,2,0,0,0,0,0,0,3,32,48,11,194,4,21,0,0,0,14,40,0,4,0,0,19,13,10,10,30,0,0,7,2,0,3,2,0,0,0,0,10,10,14,15,99,30,39,0,0,0,0,0,1,22,13,57,2,0,4,1,10,0,13,12,111,51,32,5,18,80,51,14,10,29,126,12,1,43,16,0,2,80,0,0,65,60,0,17,82,19,136,60,21,125,10,112,35,132,62,15,47,3,5,10,1,52,4,30,5,41,22,152,105,53,2,11,3,0,0,18,20,63,28,55,131,3,0,71,38,0,0,74,53,1,57,0,0,6,2,63,30,34,88,50,146,115,0,137,73,5,13,54,78,0,49,77,2,0,133,93,46,72,67,38,4,165,173,16,10,20,0,0,37,2,34,0,0,20,3,143,74,69,141,75,0,55,73,15,0,60,145,17,16,6,6,9,1,0,57,18,84,40,16,29,8,18,27,5,73,16,0,62,23,5,20,204,10,10,95,50,92,40,0,156,58,95,5,31,35,3,34,65,29,104,111,0,16,120,60,0,16,79,8,6,102,26,26,1,6,3,1,0,0,4,0,0,0,107,32,2,70,93,0,0,109,2,0,10,180,31,1,3,65,131,14,167,31,77,115,139,25,22,35,0,121,139,71,28,1,3,0,5,2,6,0,10,2,8,54,0,39,45,0,23,127,25,0,55,32,0,38,144,48,32,6,41,1,0,1,0,11,2,17,1,3,0,27,2,38,101,3,19,34,3,0,4,0,3,0,0,0,0,0,0,3,31,48,12,196,3,21,0,0,0,13,40,0,4,0,0,19,13,9,11,30,0,0,8,2,0,2,2,0,0,0,0,10,10,15,14,100,31,38,0,0,0,0,0,1,20,13,58,2,0,4,1,10,0,13,13,115,48,33,5,16,82,50,13,10,28,118,10,1,41,16,0,2,82,0,0,64,62,0,16,82,19,134,59,21,118,10,104,35,132,61,13,50,2,4,9,1,51,5,30,4,40,22,151,106,54,3,13,3,0,0,17,19,64,29,55,131,2,0,82,35,0,0,70,54,0,58,0,0,6,1,62,30,34,82,46,143,112,0,127,78,5,13,47,78,0,49,77,0,0,132,94,46,73,67,63,3,164,133,15,11,21,0,0,36,2,33,0,0,17,2,138,67,66,130,77,0,55,76,21,0,57,156,20,14,6,7,10,0,0,57,18,82,40,16,28,9,18,27,5,73,17,0,46,14,6,20,176,10,9,97,50,97,37,0,157,57,94,5,30,36,3,34,65,25,106,109,0,16,117,56,0,17,75,7,5,102,31,25,2,6,3,1,0,0,4,0,0,0,111,32,2,70,88,0,0,109,4,0,10,164,26,1,2,72,130,14,165,26,76,112,109,21,14,34,0,118

Radius of gyration: 40.05 Å; Cα contacts (8 Å, |Δi|>4): 4745; chains: 6; bounding box: 98×86×106 Å

Secondary structure (DSSP, 8-state):
-----EEEE-TTTS-HHHHHHHHHHHHHTT--EEEE---SS-SSTTT-----HHHHHHHHHHH---EEEES-B--SSSS--HHHHHHHHHHHHHHSTTTEEEEE----HHHHGGG------HHHHHHHHHHHHHHHHHHHTTS-EEEE-SS-EEEEE--SS--SSPPPEEEE---HHHHHHHHHHSSEEEEE---HHHHHHHHHHHHHHHHHTT--GGGS-EEEEEEEE--SSHHHHHHHHHHH-GGGG--S--TT---HHHHHHHHTT--GGGGTTTSEE-S-HHHHHHHHHHHHHHT-SEEEEEE-SS-HHHHHHHHHHHTGGG----TT---S--/---EEEE-TTTS-HHHHHHHHHHHHHTT--EEEE---SS-SSTTT-----HHHHHHHHHHH---EEEES-B--SSSS--HHHHHHHHHHHHHHSTTTEEEEE----HHHHGGG------HHHHHHHHHHHHHHHHHHHTTS-EEEE-SS-EEEEE--SS--SSPPPEEEE---HHHHHHHHHHSSEEEEE---HHHHHHHHHHHHHHHHHTT--GGGS-EEEEEEEE--SSHHHHHHHHHHH-GGGG--S--TT---HHHHHHHHTT--GGGGTTTEEE-S-HHHHHHHHHHHHHHT-SEEEEEE-SS-HHHHHHHHHHHTGGG----TT-----/----EEEE-TTTS-HHHHHHHHHHHHHTT--EEEE---SS-SSTTT-----HHHHHHHHHHH---EEEES-B--SSSS--HHHHHHHHHHHHHHSTT-EEEEE----HHHHGGG------HHHH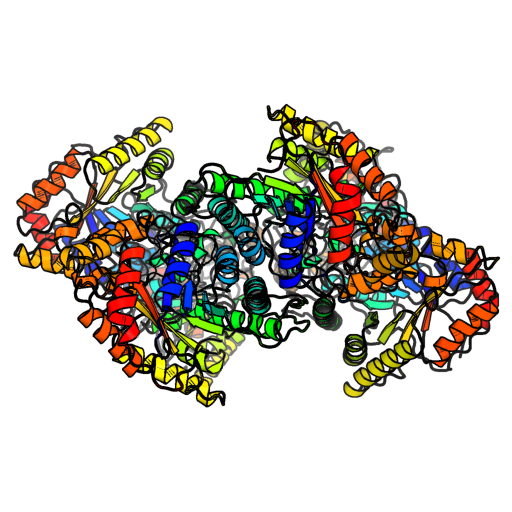HHHHHHHHHHHHHHTTTS-EEEE-SS-EEEEE--SS--SSPPPEEEE---HHHHHHHHHHSSEEEEE---HHHHHHHHHHHHHHHHHTT--GGGS-EEEEEEEE--SSHHHHHHHHHHH-GGGG--S--TT---HHHHHHHHTT--GGGGTTTEEE-S-HHHHHHHHHHHHHHT-SEEEEEE-SS-HHHHHHHHHHHTGGG----TT-----/----EEEE-TTTS-HHHHHHHHHHHHHTT--EEEE---SS-SSTTT-----HHHHHHHHHHH---EEEES-B--SSSS--HHHHHHHHHHHHHHSTT-EEEEE----HHHHGGG------HHHHHHHHHHHHHHHHHHHTTS-EEEE-SS-EEEEE--SS--SSPPPEEEE---HHHHHHHHHHSSEEEEE---HHHHHHHHHHHHHHHHHTT--GGGS-EEEEEEEE--SSHHHHHHHHHHH-GGGG--S--TT---HHHHHHHHTT--GGGGTTTEEE-S-HHHHHHHHHHHHHHT-SEEEEEE-SS-HHHHHHHHHHHTGGG----TT-----/----EEEE-TTTS-HHHHHHHHHHHHHTT--EEEE---SS-SSTTT-----HHHHHHHHHHH---EEEES-B--SSSS--HHHHHHHHHHHHHHSTT-EEEEE----HHHHGGG------HHHHHHHHHHHHHHHHHHHTTS-EEEE-SS-EEEEE--SS--SSPPPEEEE---HHHHHHHHHHSSEEEEE---HHHHHHHHHHHHHHHHHTT--GGGS-EEEEEEEE--SSHHHHHHHHHHH-GGGG--S--TT---HHHHHHHHTT--GGGGTTTEEE-S-HHHHHHHHHHHHHHT-SEEEEEE-SS-HHHHHHHHHHHTGGG----TT-----/----EEEE-TTTS-HHHHHHHHHHHHHTT--EEEE---SS-SSTTT-----HHHHHHHHHHH---EEEES-B--SSSS--HHHHHHHHHHHHHHSTT-EEEEE----HHHHGGG------HHHHHHHHHHHHHHHHHHHTTS-EEEE-SS-EEEEE--SS--SSPPPEEEE---HHHHHHHHHHSSEEEEE---HHHHHHHHHHHHHHHHHTT--GGGS-EEEEEEEE--SSHHHHHHHHHHH-GGGG--S--TT---HHHHHHHHTT--GGGGTTTEEE-S-HHHHHHHHHHHHHHT-SEEEEEE-SS-HHHHHHHHHHHTGGG----TT-----

B-factor: mean 62.83, std 20.15, range [27.05, 153.99]

Organism: Thermomicrobium roseum (strain ATCC 27502 / DSM 5159 / P-2) (NCBI:txid309801)